Protein 2CR5 (pdb70)

Sequence (109 aa):
GSSGSSGEVPDLPEEPSETAEEVVTVALRCPNGRVLRRRFFKSWNSQVLLDWMMKVGYHKSLYRLSTSFPRRALEVEGGSSLEDIGITVDTVLNVEEKEQSSQSGPSSGGSSGSSGEVPDLPEEPSETAEEVVTVALRCPNGRVLRRRFFKSWNSQVLLDWMMKVGYHKSLYRLSTSFPRRALEVEGGSSLEDIGITVDTVLNVEEKEQSSQSGPSSGGSSGSSGEVPDLPEEPSETAEEVVTVALRCPNGRVLRRRFFKSWNSQVLLDWMMKVGYHKSLYRLSTSFPRRALEVEGGSSLEDIGITVDTVLNVEEKEQSSQSGPSSGGSSGSSGEVPDLPEEPSETAEEVVTVALRCPNGRVLRRRFFKSWNSQVLLDWMMKVGYHKSLYRLSTSFPRRALEVEGGSSLEDIGITVDTVLNVEEKEQSSQSGPSSGGSSGSSGEVPDLPEEPSETAEEVVTVALRCPNGRVLRRRFFKSWNSQVLLDWMMKVGYHKSLYRLSTSFPRRALEVEGGSSLEDIGITVDTVLNVEEKEQSSQSGPSSGGSSGSSGEVPDLPEEPSETAEEVVTVALRCPNGRVLRRRFFKSWNSQVLLDWMMKVGYHKSLYRLSTSFPRRALEVEGGSSLEDIGITVDTVLNVEEKEQSSQSGPSSGGSSGSSGEVPDLPEEPSETAEEVVTVALRCPNGRVLRRRFFKSWNSQVLLDWMMKVGYHKSLYRLSTSFPRRALEVEGGSSLEDIGITVDTVLNVEEKEQSSQSGPSSGGSSGSSGEVPDLPEEPSETAEEVVTVALRCPNGRVLRRRFFKSWNSQVLLDWMMKVGYHKSLYRLSTSFPRRALEVEGGSSLEDIGITVDTVLNVEEKEQSSQSGPSSGGSSGSSGEVPDLPEEPSETAEEVVTVALRCPNGRVLRRRFFKSWNSQVLLDWMMKVGYHKSLYRLSTSFPRRALEVEGGSSLEDIGITVDTVLNVEEKEQSSQSGPSSGGSSGSSGEVPDLPEEPSETAEEVVTVALRCPNGRVLRRRFFKSWNSQVLLDWMMKVGYHKSLYRLSTSFPRRALEVEGGSSLEDIGITVDTVLNVEEKEQSSQSGPSSGGSSGSSGEVPDLPEEPSETAEEVVTVALRCPNGRVLRRRFFKSWNSQVLLDWMMKVGYHKSLYRLSTSFPRRALEVEGGSSLEDIGITVDTVLNVEEKEQSSQSGPSSGGSSGSSGEVPDLPEEPSETAEEVVTVALRCPNGRVLRRRFFKSWNSQVLLDWMMKVGYHKSLYRLSTSFPRRALEVEGGSSLEDIGITVDTVLNVEEKEQSSQSGPSSGGSSGSSGEVPDLPEEPSETAEEVVTVALRCPNGRVLRRRFFKSWNSQVLLDWMMKVGYHKSLYRLSTSFPRRALEVEGGSSLEDIGITVDTVLNVEEKEQSSQSGPSSGGSSGSSGEVPDLPEEPSETAEEVVTVALRCPNGRVLRRRFFKSWNSQVLLDWMMKVGYHKSLYRLSTSFPRRALEVEGGSSLEDIGITVDTVLNVEEKEQSSQSGPSSGGSSGSSGEVPDLPEEPSETAEEVVTVALRCPNGRVLRRRFFKSWNSQVLLDWMMKVGYHKSLYRLSTSFPRRALEVEGGSSLEDIGITVDTVLNVEEKEQSSQSGPSSGGSSGSSGEVPDLPEEPSETAEEVVTVALRCPNGRVLRRRFFKSWNSQVLLDWMMKVGYHKSLYRLSTSFPRRALEVEGGSSLEDIGITVDTVLNVEEKEQSSQSGPSSGGSSGSSGEVPDLPEEPSETAEEVVTVALRCPNGRVLRRRFFKSWNSQVLLDWMMKVGYHKSLYRLSTSFPRRALEVEGGSSLEDIGITVDTVLNVEEKEQSSQSGPSSGGSSGSSGEVPDLPEEPSETAEEVVTVALRCPNGRVLRRRFFKSWNSQVLLDWMMKVGYHKSLYRLSTSFPRRALEVEGGSSLEDIGITVDTVLNVEEKEQSSQSGPSSGGSSGSSGEVPDLPEEPSETAEEVVTVALRCPNGRVLRRRFFKSWNSQVLLDWMMKVGYHKSLYRLSTSFPRRALEVEGGSSLEDIGITVDTVLNVEEKEQSSQSGPSSGGSSGSSGEVPDLPEEPSETAEEVVTVALRCPNGRVLRRRFFKSWNSQVLLDWMMKVGYHKSLYRLSTSFPRRALEVEGGSSLEDIGITVDTVLNVEEKEQSSQSGPSSG

Radius of gyration: 16.85 Å; Cα contacts (8 Å, |Δi|>4): 155; chains: 1; bounding box: 35×63×30 Å

Secondary structure (DSSP, 8-state):
-----------------SS-SSEEEEEEE-TTS-EEEEEEESSSBTHHHHHHHHHHT--TTTEEEE-SSSP-B----SS-BHHHHT-SS-EEEEEEE----S-------

Foldseek 3Di:
DCPDPPPPADDADDFDDPPRPQKEWEWEAEPVGDIRIGMDHQQAFCVSVQRVCVRVPAHPQQKAKFFPVVTDGQDRDPPQHNVSSPNRYYTYMYIDGPPPDDDDDPDDD

InterPro domains:
  IPR001012 UBX domain [PF00789] (193-270)
  IPR001012 UBX domain [PS50033] (193-269)
  IPR017247 UBX domain-containing protein 8 [PIRSF037632] (1-277)
  IPR029071 Ubiquitin-like domain superfamily [SSF54236] (183-275)
  IPR050730 UBX domain-containing protein [PTHR23322] (74-270)

Structure (mmCIF, N/CA/C/O backbone):
data_2CR5
#
_entry.id   2CR5
#
loop_
_atom_site.group_PDB
_atom_site.id
_atom_site.type_symbol
_atom_site.label_atom_id
_atom_site.label_alt_id
_atom_site.label_comp_id
_atom_site.label_asym_id
_atom_site.label_entity_id
_atom_site.label_seq_id
_atom_site.pdbx_PDB_ins_code
_atom_site.Cartn_x
_atom_site.Cartn_y
_atom_site.Cartn_z
_atom_site.occupancy
_atom_site.B_iso_or_equiv
_atom_site.auth_seq_id
_atom_site.auth_comp_id
_atom_site.auth_asym_id
_atom_site.auth_atom_id
_atom_site.pdbx_PDB_model_num
ATOM 1 N N . GLY A 1 1 ? -12.701 -34.440 3.784 1.00 0.00 1 GLY A N 1
ATOM 2 C CA . GLY A 1 1 ? -12.354 -33.046 3.984 1.00 0.00 1 GLY A CA 1
ATOM 3 C C . GLY A 1 1 ? -13.502 -32.110 3.663 1.00 0.00 1 GLY A C 1
ATOM 4 O O . GLY A 1 1 ? -13.349 -31.177 2.875 1.00 0.00 1 GLY A O 1
ATOM 8 N N . SER A 1 2 ? -14.657 -32.362 4.271 1.00 0.00 2 SER A N 1
ATOM 9 C CA . SER A 1 2 ? -15.837 -31.538 4.042 1.00 0.00 2 SER A CA 1
ATOM 10 C C . SER A 1 2 ? -16.161 -30.696 5.272 1.00 0.00 2 SER A C 1
ATOM 11 O O . SER A 1 2 ? -16.967 -31.091 6.114 1.00 0.00 2 SER A O 1
ATOM 19 N N . SER A 1 3 ? -15.525 -29.533 5.370 1.00 0.00 3 SER A N 1
ATOM 20 C CA . SER A 1 3 ? -15.740 -28.636 6.498 1.00 0.00 3 SER A CA 1
ATOM 21 C C . SER A 1 3 ? -17.041 -27.856 6.332 1.00 0.00 3 SER A C 1
ATOM 22 O O . SER A 1 3 ? -17.537 -27.687 5.219 1.00 0.00 3 SER A O 1
ATOM 30 N N . GLY A 1 4 ? -17.587 -27.382 7.447 1.00 0.00 4 GLY A N 1
ATOM 31 C CA . GLY A 1 4 ? -18.825 -26.625 7.404 1.00 0.00 4 GLY A CA 1
ATOM 32 C C . GLY A 1 4 ? -18.661 -25.286 6.714 1.00 0.00 4 GLY A C 1
ATOM 33 O O . GLY A 1 4 ? -17.718 -25.084 5.949 1.00 0.00 4 GLY A O 1
ATOM 37 N N . SER A 1 5 ? -19.584 -24.367 6.983 1.00 0.00 5 SER A N 1
ATOM 38 C CA . SER A 1 5 ? -19.540 -23.041 6.377 1.00 0.00 5 SER A CA 1
ATOM 39 C C . SER A 1 5 ? -18.586 -22.127 7.139 1.00 0.00 5 SER A C 1
ATOM 40 O O . SER A 1 5 ? -18.934 -21.583 8.188 1.00 0.00 5 SER A O 1
ATOM 48 N N . SER A 1 6 ? -17.382 -21.961 6.604 1.00 0.00 6 SER A N 1
ATOM 49 C CA . SER A 1 6 ? -16.374 -21.115 7.234 1.00 0.00 6 SER A CA 1
ATOM 50 C C . SER A 1 6 ? -16.599 -19.648 6.883 1.00 0.00 6 SER A C 1
ATOM 51 O O . SER A 1 6 ? -17.492 -19.314 6.106 1.00 0.00 6 SER A O 1
ATOM 59 N N . GLY A 1 7 ? -15.781 -18.775 7.463 1.00 0.00 7 GLY A N 1
ATOM 60 C CA . GLY A 1 7 ? -15.907 -17.353 7.200 1.00 0.00 7 GLY A CA 1
ATOM 61 C C . GLY A 1 7 ? -15.251 -16.945 5.895 1.00 0.00 7 GLY A C 1
ATOM 62 O O . GLY A 1 7 ? -14.494 -17.716 5.306 1.00 0.00 7 GLY A O 1
ATOM 66 N N . GLU A 1 8 ? -15.545 -15.730 5.442 1.00 0.00 8 GLU A N 1
ATOM 67 C CA . GLU A 1 8 ? -14.979 -15.223 4.197 1.00 0.00 8 GLU A CA 1
ATOM 68 C C . GLU A 1 8 ? -13.859 -14.225 4.474 1.00 0.00 8 GLU A C 1
ATOM 69 O O . GLU A 1 8 ? -14.020 -13.299 5.269 1.00 0.00 8 GLU A O 1
ATOM 81 N N . VAL A 1 9 ? -12.722 -14.422 3.814 1.00 0.00 9 VAL A N 1
ATOM 82 C CA . VAL A 1 9 ? -11.574 -13.540 3.989 1.00 0.00 9 VAL A CA 1
ATOM 83 C C . VAL A 1 9 ? -10.779 -13.411 2.695 1.00 0.00 9 VAL A C 1
ATOM 84 O O . VAL A 1 9 ? -10.563 -14.383 1.970 1.00 0.00 9 VAL A O 1
ATOM 97 N N . PRO A 1 10 ? -10.332 -12.182 2.395 1.00 0.00 10 PRO A N 1
ATOM 98 C CA . PRO A 1 10 ? -9.552 -11.896 1.187 1.00 0.00 10 PRO A CA 1
ATOM 99 C C . PRO A 1 10 ? -8.152 -12.498 1.245 1.00 0.00 10 PRO A C 1
ATOM 100 O O . PRO A 1 10 ? -7.628 -12.773 2.324 1.00 0.00 10 PRO A O 1
ATOM 111 N N . ASP A 1 11 ? -7.552 -12.701 0.077 1.00 0.00 11 ASP A N 1
ATOM 112 C CA . ASP A 1 11 ? -6.211 -13.269 -0.005 1.00 0.00 11 ASP A CA 1
ATOM 113 C C . ASP A 1 11 ? -5.382 -12.552 -1.066 1.00 0.00 11 ASP A C 1
ATOM 114 O O . ASP A 1 11 ? -5.867 -12.268 -2.162 1.00 0.00 11 ASP A O 1
ATOM 123 N N . LEU A 1 12 ? -4.129 -12.262 -0.734 1.00 0.00 12 LEU A N 1
ATOM 124 C CA . LEU A 1 12 ? -3.231 -11.578 -1.657 1.00 0.00 12 LEU A CA 1
ATOM 125 C C . LEU A 1 12 ? -2.526 -12.575 -2.571 1.00 0.00 12 LEU A C 1
ATOM 126 O O . LEU A 1 12 ? -2.280 -13.724 -2.205 1.00 0.00 12 LEU A O 1
ATOM 142 N N . PRO A 1 13 ? -2.191 -12.126 -3.790 1.00 0.00 13 PRO A N 1
ATOM 143 C CA . PRO A 1 13 ? -1.508 -12.963 -4.781 1.00 0.00 13 PRO A CA 1
ATOM 144 C C . PRO A 1 13 ? -0.065 -13.265 -4.389 1.00 0.00 13 PRO A C 1
ATOM 145 O O . PRO A 1 13 ? 0.710 -12.355 -4.096 1.00 0.00 13 PRO A O 1
ATOM 156 N N . GLU A 1 14 ? 0.286 -14.547 -4.385 1.00 0.00 14 GLU A N 1
ATOM 157 C CA . GLU A 1 14 ? 1.636 -14.966 -4.028 1.00 0.00 14 GLU A CA 1
ATOM 158 C C . GLU A 1 14 ? 2.667 -13.943 -4.497 1.00 0.00 14 GLU A C 1
ATOM 159 O O . GLU A 1 14 ? 2.771 -13.654 -5.688 1.00 0.00 14 GLU A O 1
ATOM 171 N N . GLU A 1 15 ? 3.424 -13.398 -3.550 1.00 0.00 15 GLU A N 1
ATOM 172 C CA . GLU A 1 15 ? 4.445 -12.406 -3.865 1.00 0.00 15 GLU A CA 1
ATOM 173 C C . GLU A 1 15 ? 5.423 -12.944 -4.906 1.00 0.00 15 GLU A C 1
ATOM 174 O O . GLU A 1 15 ? 5.776 -14.124 -4.912 1.00 0.00 15 GLU A O 1
ATOM 186 N N . PRO A 1 16 ? 5.872 -12.059 -5.808 1.00 0.00 16 PRO A N 1
ATOM 187 C CA . PRO A 1 16 ? 6.816 -12.421 -6.870 1.00 0.00 16 PRO A CA 1
ATOM 188 C C . PRO A 1 16 ? 8.209 -12.724 -6.330 1.00 0.00 16 PRO A C 1
ATOM 189 O O . PRO A 1 16 ? 8.487 -12.511 -5.150 1.00 0.00 16 PRO A O 1
ATOM 200 N N . SER A 1 17 ? 9.080 -13.224 -7.199 1.00 0.00 17 SER A N 1
ATOM 201 C CA . SER A 1 17 ? 10.444 -13.560 -6.808 1.00 0.00 17 SER A CA 1
ATOM 202 C C . SER A 1 17 ? 11.368 -12.359 -6.975 1.00 0.00 17 SER A C 1
ATOM 203 O O . SER A 1 17 ? 10.940 -11.286 -7.399 1.00 0.00 17 SER A O 1
ATOM 211 N N . GLU A 1 18 ? 12.641 -12.549 -6.639 1.00 0.00 18 GLU A N 1
ATOM 212 C CA . GLU A 1 18 ? 13.627 -11.480 -6.752 1.00 0.00 18 GLU A CA 1
ATOM 213 C C . GLU A 1 18 ? 14.190 -11.406 -8.168 1.00 0.00 18 GLU A C 1
ATOM 214 O O . GLU A 1 18 ? 14.786 -10.401 -8.561 1.00 0.00 18 GLU A O 1
ATOM 226 N N . THR A 1 19 ? 13.998 -12.476 -8.932 1.00 0.00 19 THR A N 1
ATOM 227 C CA . THR A 1 19 ? 14.487 -12.535 -10.304 1.00 0.00 19 THR A CA 1
ATOM 228 C C . THR A 1 19 ? 13.392 -12.156 -11.295 1.00 0.00 19 THR A C 1
ATOM 229 O O . THR A 1 19 ? 13.673 -11.653 -12.382 1.00 0.00 19 THR A O 1
ATOM 240 N N . ALA A 1 20 ? 12.143 -12.400 -10.911 1.00 0.00 20 ALA A N 1
ATOM 241 C CA . ALA A 1 20 ? 11.006 -12.082 -11.764 1.00 0.00 20 ALA A CA 1
ATOM 242 C C . ALA A 1 20 ? 11.134 -10.681 -12.352 1.00 0.00 20 ALA A C 1
ATOM 243 O O . ALA A 1 20 ? 11.349 -9.711 -11.625 1.00 0.00 20 ALA A O 1
ATOM 250 N N . GLU A 1 21 ? 11.002 -10.583 -13.670 1.00 0.00 21 GLU A N 1
ATOM 251 C CA . GLU A 1 21 ? 11.106 -9.298 -14.354 1.00 0.00 21 GLU A CA 1
ATOM 252 C C . GLU A 1 21 ? 9.927 -8.397 -13.998 1.00 0.00 21 GLU A C 1
ATOM 253 O O . GLU A 1 21 ? 8.961 -8.837 -13.376 1.00 0.00 21 GLU A O 1
ATOM 265 N N . GLU A 1 22 ? 10.016 -7.132 -14.400 1.00 0.00 22 GLU A N 1
ATOM 266 C CA . GLU A 1 22 ? 8.958 -6.167 -14.122 1.00 0.00 22 GLU A CA 1
ATOM 267 C C . GLU A 1 22 ? 8.463 -6.301 -12.684 1.00 0.00 22 GLU A C 1
ATOM 268 O O . GLU A 1 22 ? 7.259 -6.321 -12.429 1.00 0.00 22 GLU A O 1
ATOM 280 N N . VAL A 1 23 ? 9.402 -6.394 -11.747 1.00 0.00 23 VAL A N 1
ATOM 281 C CA . VAL A 1 23 ? 9.063 -6.525 -10.336 1.00 0.00 23 VAL A CA 1
ATOM 282 C C . VAL A 1 23 ? 9.902 -5.583 -9.480 1.00 0.00 23 VAL A C 1
ATOM 283 O O . VAL A 1 23 ? 11.130 -5.582 -9.559 1.00 0.00 23 VAL A O 1
ATOM 296 N N . VAL A 1 24 ? 9.229 -4.782 -8.660 1.00 0.00 24 VAL A N 1
ATOM 297 C CA . VAL A 1 24 ? 9.912 -3.835 -7.786 1.00 0.00 24 VAL A CA 1
ATOM 298 C C . VAL A 1 24 ? 9.822 -4.269 -6.328 1.00 0.00 24 VAL A C 1
ATOM 299 O O . VAL A 1 24 ? 9.103 -5.211 -5.991 1.00 0.00 24 VAL A O 1
ATOM 312 N N . THR A 1 25 ? 10.555 -3.574 -5.463 1.00 0.00 25 THR A N 1
ATOM 313 C CA . THR A 1 25 ? 10.558 -3.889 -4.039 1.00 0.00 25 THR A CA 1
ATOM 314 C C . THR A 1 25 ? 9.952 -2.751 -3.225 1.00 0.00 25 THR A C 1
ATOM 315 O O . THR A 1 25 ? 10.602 -1.736 -2.978 1.00 0.00 25 THR A O 1
ATOM 326 N N . VAL A 1 26 ? 8.702 -2.929 -2.808 1.00 0.00 26 VAL A N 1
ATOM 327 C CA . VAL A 1 26 ? 8.008 -1.919 -2.018 1.00 0.00 26 VAL A CA 1
ATOM 328 C C . VAL A 1 26 ? 7.970 -2.305 -0.544 1.00 0.00 26 VAL A C 1
ATOM 329 O O . VAL A 1 26 ? 7.777 -3.470 -0.201 1.00 0.00 26 VAL A O 1
ATOM 342 N N . ALA A 1 27 ? 8.155 -1.316 0.326 1.00 0.00 27 ALA A N 1
ATOM 343 C CA . ALA A 1 27 ? 8.139 -1.550 1.764 1.00 0.00 27 ALA A CA 1
ATOM 344 C C . ALA A 1 27 ? 7.194 -0.583 2.468 1.00 0.00 27 ALA A C 1
ATOM 345 O O . ALA A 1 27 ? 7.272 0.631 2.271 1.00 0.00 27 ALA A O 1
ATOM 352 N N . LEU A 1 28 ? 6.301 -1.126 3.287 1.00 0.00 28 LEU A N 1
ATOM 353 C CA . LEU A 1 28 ? 5.339 -0.310 4.021 1.00 0.00 28 LEU A CA 1
ATOM 354 C C . LEU A 1 28 ? 5.871 0.045 5.406 1.00 0.00 28 LEU A C 1
ATOM 355 O O . LEU A 1 28 ? 6.329 -0.824 6.147 1.00 0.00 28 LEU A O 1
ATOM 371 N N . ARG A 1 29 ? 5.803 1.327 5.749 1.00 0.00 29 ARG A N 1
ATOM 372 C CA . ARG A 1 29 ? 6.276 1.797 7.045 1.00 0.00 29 ARG A CA 1
ATOM 373 C C . ARG A 1 29 ? 5.104 2.108 7.972 1.00 0.00 29 ARG A C 1
ATOM 374 O O . ARG A 1 29 ? 4.330 3.032 7.719 1.00 0.00 29 ARG A O 1
ATOM 395 N N . CYS A 1 30 ? 4.980 1.332 9.041 1.00 0.00 30 CYS A N 1
ATOM 396 C CA . CYS A 1 30 ? 3.902 1.524 10.005 1.00 0.00 30 CYS A CA 1
ATOM 397 C C . CYS A 1 30 ? 4.246 2.634 10.992 1.00 0.00 30 CYS A C 1
ATOM 398 O O . CYS A 1 30 ? 5.412 2.890 11.293 1.00 0.00 30 CYS A O 1
ATOM 406 N N . PRO A 1 31 ? 3.208 3.311 11.507 1.00 0.00 31 PRO A N 1
ATOM 407 C CA . PRO A 1 31 ? 3.376 4.406 12.466 1.00 0.00 31 PRO A CA 1
ATOM 408 C C . PRO A 1 31 ? 3.858 3.915 13.828 1.00 0.00 31 PRO A C 1
ATOM 409 O O . PRO A 1 31 ? 4.088 4.710 14.739 1.00 0.00 31 PRO A O 1
ATOM 420 N N . ASN A 1 32 ? 4.009 2.601 13.959 1.00 0.00 32 ASN A N 1
ATOM 421 C CA . ASN A 1 32 ? 4.463 2.005 15.209 1.00 0.00 32 ASN A CA 1
ATOM 422 C C . ASN A 1 32 ? 5.987 1.925 15.251 1.00 0.00 32 ASN A C 1
ATOM 423 O O . ASN A 1 32 ? 6.590 1.924 16.324 1.00 0.00 32 ASN A O 1
ATOM 434 N N . GLY A 1 33 ? 6.603 1.856 14.075 1.00 0.00 33 GLY A N 1
ATOM 435 C CA . GLY A 1 33 ? 8.051 1.777 14.000 1.00 0.00 33 GLY A CA 1
ATOM 436 C C . GLY A 1 33 ? 8.524 0.631 13.128 1.00 0.00 33 GLY A C 1
ATOM 437 O O . GLY A 1 33 ? 9.598 0.698 12.532 1.00 0.00 33 GLY A O 1
ATOM 441 N N . ARG A 1 34 ? 7.719 -0.425 13.053 1.00 0.00 34 ARG A N 1
ATOM 442 C CA . ARG A 1 34 ? 8.063 -1.592 12.251 1.00 0.00 34 ARG A CA 1
ATOM 443 C C . ARG A 1 34 ? 7.955 -1.278 10.761 1.00 0.00 34 ARG A C 1
ATOM 444 O O . ARG A 1 34 ? 7.279 -0.329 10.363 1.00 0.00 34 ARG A O 1
ATOM 465 N N . VAL A 1 35 ? 8.628 -2.081 9.942 1.00 0.00 35 VAL A N 1
ATOM 466 C CA . VAL A 1 35 ? 8.607 -1.889 8.497 1.00 0.00 35 VAL A CA 1
ATOM 467 C C . VAL A 1 35 ? 8.593 -3.227 7.766 1.00 0.00 35 VAL A C 1
ATOM 468 O O . VAL A 1 35 ? 9.450 -4.081 7.994 1.00 0.00 35 VAL A O 1
ATOM 481 N N . LEU A 1 36 ? 7.615 -3.402 6.883 1.00 0.00 36 LEU A N 1
ATOM 482 C CA . LEU A 1 36 ? 7.489 -4.636 6.117 1.00 0.00 36 LEU A CA 1
ATOM 483 C C . LEU A 1 36 ? 7.878 -4.414 4.658 1.00 0.00 36 LEU A C 1
ATOM 484 O O . LEU A 1 36 ? 7.427 -3.461 4.024 1.00 0.00 36 LEU A O 1
ATOM 500 N N . ARG A 1 37 ? 8.718 -5.300 4.134 1.00 0.00 37 ARG A N 1
ATOM 501 C CA . ARG A 1 37 ? 9.168 -5.200 2.750 1.00 0.00 37 ARG A CA 1
ATOM 502 C C . ARG A 1 37 ? 8.634 -6.364 1.921 1.00 0.00 37 ARG A C 1
ATOM 503 O O . ARG A 1 37 ? 8.661 -7.515 2.357 1.00 0.00 37 ARG A O 1
ATOM 524 N N . ARG A 1 38 ? 8.149 -6.056 0.722 1.00 0.00 38 ARG A N 1
ATOM 525 C CA . ARG A 1 38 ? 7.607 -7.076 -0.168 1.00 0.00 38 ARG A CA 1
ATOM 526 C C . ARG A 1 38 ? 7.737 -6.648 -1.627 1.00 0.00 38 ARG A C 1
ATOM 527 O O . ARG A 1 38 ? 7.788 -5.457 -1.933 1.00 0.00 38 ARG A O 1
ATOM 548 N N . ARG A 1 39 ? 7.791 -7.628 -2.523 1.00 0.00 39 ARG A N 1
ATOM 549 C CA . ARG A 1 39 ? 7.918 -7.354 -3.949 1.00 0.00 39 ARG A CA 1
ATOM 550 C C . ARG A 1 39 ? 6.544 -7.234 -4.603 1.00 0.00 39 ARG A C 1
ATOM 551 O O . ARG A 1 39 ? 5.564 -7.802 -4.122 1.00 0.00 39 ARG A O 1
ATOM 572 N N . PHE A 1 40 ? 6.481 -6.491 -5.703 1.00 0.00 40 PHE A N 1
ATOM 573 C CA . PHE A 1 40 ? 5.229 -6.295 -6.423 1.00 0.00 40 PHE A CA 1
ATOM 574 C C . PHE A 1 40 ? 5.490 -5.982 -7.894 1.00 0.00 40 PHE A C 1
ATOM 575 O O . PHE A 1 40 ? 6.238 -5.060 -8.220 1.00 0.00 40 PHE A O 1
ATOM 592 N N . PHE A 1 41 ? 4.868 -6.756 -8.778 1.00 0.00 41 PHE A N 1
ATOM 593 C CA . PHE A 1 41 ? 5.034 -6.562 -10.213 1.00 0.00 41 PHE A CA 1
ATOM 594 C C . PHE A 1 41 ? 4.802 -5.103 -10.595 1.00 0.00 41 PHE A C 1
ATOM 595 O O . PHE A 1 41 ? 4.226 -4.332 -9.828 1.00 0.00 41 PHE A O 1
ATOM 612 N N . LYS A 1 42 ? 5.255 -4.732 -11.788 1.00 0.00 42 LYS A N 1
ATOM 613 C CA . LYS A 1 42 ? 5.098 -3.366 -12.275 1.00 0.00 42 LYS A CA 1
ATOM 614 C C . LYS A 1 42 ? 3.841 -3.235 -13.129 1.00 0.00 42 LYS A C 1
ATOM 615 O O . LYS A 1 42 ? 3.506 -2.145 -13.594 1.00 0.00 42 LYS A O 1
ATOM 634 N N . SER A 1 43 ? 3.148 -4.351 -13.330 1.00 0.00 43 SER A N 1
ATOM 635 C CA . SER A 1 43 ? 1.928 -4.360 -14.129 1.00 0.00 43 SER A CA 1
ATOM 636 C C . SER A 1 43 ? 0.696 -4.199 -13.245 1.00 0.00 43 SER A C 1
ATOM 637 O O . SER A 1 43 ? -0.324 -3.659 -13.674 1.00 0.00 43 SER A O 1
ATOM 645 N N . TRP A 1 44 ? 0.799 -4.671 -12.007 1.00 0.00 44 TRP A N 1
ATOM 646 C CA . TRP A 1 44 ? -0.306 -4.579 -11.060 1.00 0.00 44 TRP A CA 1
ATOM 647 C C . TRP A 1 44 ? -0.785 -3.138 -10.919 1.00 0.00 44 TRP A C 1
ATOM 648 O O . TRP A 1 44 ? -0.108 -2.206 -11.349 1.00 0.00 44 TRP A O 1
ATOM 669 N N . ASN A 1 45 ? -1.954 -2.964 -10.312 1.00 0.00 45 ASN A N 1
ATOM 670 C CA . ASN A 1 45 ? -2.523 -1.635 -10.115 1.00 0.00 45 ASN A CA 1
ATOM 671 C C . ASN A 1 45 ? -2.503 -1.249 -8.640 1.00 0.00 45 ASN A C 1
ATOM 672 O O . ASN A 1 45 ? -2.820 -2.061 -7.770 1.00 0.00 45 ASN A O 1
ATOM 683 N N . SER A 1 46 ? -2.130 -0.003 -8.364 1.00 0.00 46 SER A N 1
ATOM 684 C CA . SER A 1 46 ? -2.065 0.490 -6.994 1.00 0.00 46 SER A CA 1
ATOM 685 C C . SER A 1 46 ? -3.176 -0.120 -6.144 1.00 0.00 46 SER A C 1
ATOM 686 O O . SER A 1 46 ? -2.987 -0.387 -4.958 1.00 0.00 46 SER A O 1
ATOM 694 N N . GLN A 1 47 ? -4.333 -0.337 -6.760 1.00 0.00 47 GLN A N 1
ATOM 695 C CA . GLN A 1 47 ? -5.475 -0.914 -6.061 1.00 0.00 47 GLN A CA 1
ATOM 696 C C . GLN A 1 47 ? -5.043 -2.091 -5.193 1.00 0.00 47 GLN A C 1
ATOM 697 O O . GLN A 1 47 ? -5.390 -2.167 -4.014 1.00 0.00 47 GLN A O 1
ATOM 711 N N . VAL A 1 48 ? -4.282 -3.008 -5.782 1.00 0.00 48 VAL A N 1
ATOM 712 C CA . VAL A 1 48 ? -3.801 -4.181 -5.062 1.00 0.00 48 VAL A CA 1
ATOM 713 C C . VAL A 1 48 ? -3.225 -3.794 -3.705 1.00 0.00 48 VAL A C 1
ATOM 714 O O . VAL A 1 48 ? -3.351 -4.537 -2.730 1.00 0.00 48 VAL A O 1
ATOM 727 N N . LEU A 1 49 ? -2.592 -2.628 -3.649 1.00 0.00 49 LEU A N 1
ATOM 728 C CA . LEU A 1 49 ? -1.995 -2.141 -2.409 1.00 0.00 49 LEU A CA 1
ATOM 729 C C . LEU A 1 49 ? -3.033 -2.078 -1.293 1.00 0.00 49 LEU A C 1
ATOM 730 O O . LEU A 1 49 ? -2.827 -2.621 -0.207 1.00 0.00 49 LEU A O 1
ATOM 746 N N . LEU A 1 50 ? -4.149 -1.413 -1.568 1.00 0.00 50 LEU A N 1
ATOM 747 C CA . LEU A 1 50 ? -5.222 -1.281 -0.589 1.00 0.00 50 LEU A CA 1
ATOM 748 C C . LEU A 1 50 ? -5.516 -2.619 0.082 1.00 0.00 50 LEU A C 1
ATOM 749 O O . LEU A 1 50 ? -5.736 -2.683 1.292 1.00 0.00 50 LEU A O 1
ATOM 765 N N . ASP A 1 51 ? -5.516 -3.684 -0.712 1.00 0.00 51 ASP A N 1
ATOM 766 C CA . ASP A 1 51 ? -5.779 -5.023 -0.195 1.00 0.00 51 ASP A CA 1
ATOM 767 C C . ASP A 1 51 ? -4.678 -5.460 0.766 1.00 0.00 51 ASP A C 1
ATOM 768 O O . ASP A 1 51 ? -4.956 -5.977 1.848 1.00 0.00 51 ASP A O 1
ATOM 777 N N . TRP A 1 52 ? -3.431 -5.251 0.363 1.00 0.00 52 TRP A N 1
ATOM 778 C CA . TRP A 1 52 ? -2.287 -5.625 1.189 1.00 0.00 52 TRP A CA 1
ATOM 779 C C . TRP A 1 52 ? -2.327 -4.905 2.532 1.00 0.00 52 TRP A C 1
ATOM 780 O O . TRP A 1 52 ? -1.878 -5.438 3.546 1.00 0.00 52 TRP A O 1
ATOM 801 N N . MET A 1 53 ? -2.868 -3.690 2.532 1.00 0.00 53 MET A N 1
ATOM 802 C CA . MET A 1 53 ? -2.966 -2.897 3.751 1.00 0.00 53 MET A CA 1
ATOM 803 C C . MET A 1 53 ? -3.978 -3.507 4.716 1.00 0.00 53 MET A C 1
ATOM 804 O O . MET A 1 53 ? -3.731 -3.593 5.918 1.00 0.00 53 MET A O 1
ATOM 818 N N . MET A 1 54 ? -5.120 -3.930 4.179 1.00 0.00 54 MET A N 1
ATOM 819 C CA . MET A 1 54 ? -6.168 -4.532 4.994 1.00 0.00 54 MET A CA 1
ATOM 820 C C . MET A 1 54 ? -5.691 -5.842 5.613 1.00 0.00 54 MET A C 1
ATOM 821 O O . MET A 1 54 ? -6.259 -6.320 6.597 1.00 0.00 54 MET A O 1
ATOM 835 N N . LYS A 1 55 ? -4.645 -6.420 5.032 1.00 0.00 55 LYS A N 1
ATOM 836 C CA . LYS A 1 55 ? -4.089 -7.674 5.527 1.00 0.00 55 LYS A CA 1
ATOM 837 C C . LYS A 1 55 ? -3.229 -7.438 6.764 1.00 0.00 55 LYS A C 1
ATOM 838 O O . LYS A 1 55 ? -3.378 -8.122 7.777 1.00 0.00 55 LYS A O 1
ATOM 857 N N . VAL A 1 56 ? -2.329 -6.463 6.678 1.00 0.00 56 VAL A N 1
ATOM 858 C CA . VAL A 1 56 ? -1.448 -6.134 7.791 1.00 0.00 56 VAL A CA 1
ATOM 859 C C . VAL A 1 56 ? -2.247 -5.732 9.025 1.00 0.00 56 VAL A C 1
ATOM 860 O O . VAL A 1 56 ? -1.797 -5.912 10.155 1.00 0.00 56 VAL A O 1
ATOM 873 N N . GLY A 1 57 ? -3.438 -5.185 8.799 1.00 0.00 57 GLY A N 1
ATOM 874 C CA . GLY A 1 57 ? -4.282 -4.765 9.903 1.00 0.00 57 GLY A CA 1
ATOM 875 C C . GLY A 1 57 ? -4.629 -3.291 9.840 1.00 0.00 57 GLY A C 1
ATOM 876 O O . GLY A 1 57 ? -4.972 -2.682 10.853 1.00 0.00 57 GLY A O 1
ATOM 880 N N . TYR A 1 58 ? -4.537 -2.713 8.646 1.00 0.00 58 TYR A N 1
ATOM 881 C CA . TYR A 1 58 ? -4.839 -1.300 8.456 1.00 0.00 58 TYR A CA 1
ATOM 882 C C . TYR A 1 58 ? -5.849 -1.106 7.329 1.00 0.00 58 TYR A C 1
ATOM 883 O O . TYR A 1 58 ? -5.776 -1.768 6.293 1.00 0.00 58 TYR A O 1
ATOM 901 N N . HIS A 1 59 ? -6.791 -0.192 7.540 1.00 0.00 59 HIS A N 1
ATOM 902 C CA . HIS A 1 59 ? -7.817 0.091 6.542 1.00 0.00 59 HIS A CA 1
ATOM 903 C C . HIS A 1 59 ? -7.423 1.288 5.681 1.00 0.00 59 HIS A C 1
ATOM 904 O O . HIS A 1 59 ? -6.643 2.141 6.106 1.00 0.00 59 HIS A O 1
ATOM 918 N N . LYS A 1 60 ? -7.966 1.346 4.470 1.00 0.00 60 LYS A N 1
ATOM 919 C CA . LYS A 1 60 ? -7.671 2.438 3.550 1.00 0.00 60 LYS A CA 1
ATOM 920 C C . LYS A 1 60 ? -8.382 3.717 3.979 1.00 0.00 60 LYS A C 1
ATOM 921 O O . LYS A 1 60 ? -7.819 4.809 3.899 1.00 0.00 60 LYS A O 1
ATOM 940 N N . SER A 1 61 ? -9.623 3.575 4.435 1.00 0.00 61 SER A N 1
ATOM 941 C CA . SER A 1 61 ? -10.411 4.720 4.875 1.00 0.00 61 SER A CA 1
ATOM 942 C C . SER A 1 61 ? -9.861 5.291 6.178 1.00 0.00 61 SER A C 1
ATOM 943 O O . SER A 1 61 ? -10.377 6.278 6.706 1.00 0.00 61 SER A O 1
ATOM 951 N N . LEU A 1 62 ? -8.809 4.665 6.693 1.00 0.00 62 LEU A N 1
ATOM 952 C CA . LEU A 1 62 ? -8.185 5.109 7.935 1.00 0.00 62 LEU A CA 1
ATOM 953 C C . LEU A 1 62 ? -6.758 5.586 7.688 1.00 0.00 62 LEU A C 1
ATOM 954 O O . LEU A 1 62 ? -6.249 6.453 8.399 1.00 0.00 62 LEU A O 1
ATOM 970 N N . TYR A 1 63 ? -6.116 5.015 6.673 1.00 0.00 63 TYR A N 1
ATOM 971 C CA . TYR A 1 63 ? -4.747 5.381 6.332 1.00 0.00 63 TYR A CA 1
ATOM 972 C C . TYR A 1 63 ? -4.574 5.493 4.821 1.00 0.00 63 TYR A C 1
ATOM 973 O O . TYR A 1 63 ? -5.436 5.065 4.052 1.00 0.00 63 TYR A O 1
ATOM 991 N N . ARG A 1 64 ? -3.453 6.072 4.401 1.00 0.00 64 ARG A N 1
ATOM 992 C CA . ARG A 1 64 ? -3.166 6.242 2.983 1.00 0.00 64 ARG A CA 1
ATOM 993 C C . ARG A 1 64 ? -1.705 5.917 2.681 1.00 0.00 64 ARG A C 1
ATOM 994 O O . ARG A 1 64 ? -0.870 5.868 3.585 1.00 0.00 64 ARG A O 1
ATOM 1015 N N . LEU A 1 65 ? -1.405 5.695 1.406 1.00 0.00 65 LEU A N 1
ATOM 1016 C CA . LEU A 1 65 ? -0.045 5.375 0.984 1.00 0.00 65 LEU A CA 1
ATOM 1017 C C . LEU A 1 65 ? 0.667 6.616 0.458 1.00 0.00 65 LEU A C 1
ATOM 1018 O O . LEU A 1 65 ? 0.173 7.294 -0.444 1.00 0.00 65 LEU A O 1
ATOM 1034 N N . SER A 1 66 ? 1.835 6.907 1.024 1.00 0.00 66 SER A N 1
ATOM 1035 C CA . SER A 1 66 ? 2.616 8.068 0.613 1.00 0.00 66 SER A CA 1
ATOM 1036 C C . SER A 1 66 ? 3.977 7.642 0.070 1.00 0.00 66 SER A C 1
ATOM 1037 O O . SER A 1 66 ? 4.411 6.508 0.272 1.00 0.00 66 SER A O 1
ATOM 1045 N N . THR A 1 67 ? 4.645 8.560 -0.622 1.00 0.00 67 THR A N 1
ATOM 1046 C CA . THR A 1 67 ? 5.954 8.281 -1.195 1.00 0.00 67 THR A CA 1
ATOM 1047 C C . THR A 1 67 ? 7.071 8.683 -0.239 1.00 0.00 67 THR A C 1
ATOM 1048 O O . THR A 1 67 ? 6.818 9.262 0.817 1.00 0.00 67 THR A O 1
ATOM 1059 N N . SER A 1 68 ? 8.307 8.373 -0.615 1.00 0.00 68 SER A N 1
ATOM 1060 C CA . SER A 1 68 ? 9.464 8.699 0.212 1.00 0.00 68 SER A CA 1
ATOM 1061 C C . SER A 1 68 ? 9.928 10.130 -0.044 1.00 0.00 68 SER A C 1
ATOM 1062 O O . SER A 1 68 ? 9.480 10.781 -0.988 1.00 0.00 68 SER A O 1
ATOM 1070 N N . PHE A 1 69 ? 10.830 10.613 0.804 1.00 0.00 69 PHE A N 1
ATOM 1071 C CA . PHE A 1 69 ? 11.356 11.967 0.672 1.00 0.00 69 PHE A CA 1
ATOM 1072 C C . PHE A 1 69 ? 11.780 12.247 -0.768 1.00 0.00 69 PHE A C 1
ATOM 1073 O O . PHE A 1 69 ? 12.602 11.538 -1.348 1.00 0.00 69 PHE A O 1
ATOM 1090 N N . PRO A 1 70 ? 11.205 13.305 -1.357 1.00 0.00 70 PRO A N 1
ATOM 1091 C CA . PRO A 1 70 ? 10.225 14.155 -0.676 1.00 0.00 70 PRO A CA 1
ATOM 1092 C C . PRO A 1 70 ? 8.898 13.439 -0.446 1.00 0.00 70 PRO A C 1
ATOM 1093 O O . PRO A 1 70 ? 8.291 12.921 -1.383 1.00 0.00 70 PRO A O 1
ATOM 1104 N N . ARG A 1 71 ? 8.453 13.417 0.806 1.00 0.00 71 ARG A N 1
ATOM 1105 C CA . ARG A 1 71 ? 7.198 12.764 1.159 1.00 0.00 71 ARG A CA 1
ATOM 1106 C C . ARG A 1 71 ? 6.007 13.539 0.603 1.00 0.00 71 ARG A C 1
ATOM 1107 O O . ARG A 1 71 ? 5.975 14.768 0.656 1.00 0.00 71 ARG A O 1
ATOM 1128 N N . ARG A 1 72 ? 5.031 12.811 0.072 1.00 0.00 72 ARG A N 1
ATOM 1129 C CA . ARG A 1 72 ? 3.838 13.430 -0.495 1.00 0.00 72 ARG A CA 1
ATOM 1130 C C . ARG A 1 72 ? 2.644 12.484 -0.416 1.00 0.00 72 ARG A C 1
ATOM 1131 O O . ARG A 1 72 ? 2.776 11.282 -0.645 1.00 0.00 72 ARG A O 1
ATOM 1152 N N . ALA A 1 73 ? 1.480 13.035 -0.090 1.00 0.00 73 ALA A N 1
ATOM 1153 C CA . ALA A 1 73 ? 0.262 12.239 0.018 1.00 0.00 73 ALA A CA 1
ATOM 1154 C C . ALA A 1 73 ? -0.190 11.741 -1.350 1.00 0.00 73 ALA A C 1
ATOM 1155 O O . ALA A 1 73 ? -0.735 12.503 -2.151 1.00 0.00 73 ALA A O 1
ATOM 1162 N N . LEU A 1 74 ? 0.038 10.459 -1.613 1.00 0.00 74 LEU A N 1
ATOM 1163 C CA . LEU A 1 74 ? -0.346 9.859 -2.885 1.00 0.00 74 LEU A CA 1
ATOM 1164 C C . LEU A 1 74 ? -1.756 9.279 -2.811 1.00 0.00 74 LEU A C 1
ATOM 1165 O O . LEU A 1 74 ? -2.224 8.898 -1.739 1.00 0.00 74 LEU A O 1
ATOM 1181 N N . GLU A 1 75 ? -2.425 9.216 -3.958 1.00 0.00 75 GLU A N 1
ATOM 1182 C CA . GLU A 1 75 ? -3.781 8.682 -4.022 1.00 0.00 75 GLU A CA 1
ATOM 1183 C C . GLU A 1 75 ? -3.918 7.683 -5.167 1.00 0.00 75 GLU A C 1
ATOM 1184 O O . GLU A 1 75 ? -3.920 8.061 -6.339 1.00 0.00 75 GLU A O 1
ATOM 1196 N N . VAL A 1 76 ? -4.034 6.405 -4.820 1.00 0.00 76 VAL A N 1
ATOM 1197 C CA . VAL A 1 76 ? -4.173 5.352 -5.817 1.00 0.00 76 VAL A CA 1
ATOM 1198 C C . VAL A 1 76 ? -5.022 5.818 -6.994 1.00 0.00 76 VAL A C 1
ATOM 1199 O O . VAL A 1 76 ? -5.865 6.702 -6.852 1.00 0.00 76 VAL A O 1
ATOM 1212 N N . GLU A 1 77 ? -4.793 5.215 -8.157 1.00 0.00 77 GLU A N 1
ATOM 1213 C CA . GLU A 1 77 ? -5.537 5.570 -9.361 1.00 0.00 77 GLU A CA 1
ATOM 1214 C C . GLU A 1 77 ? -6.184 4.337 -9.983 1.00 0.00 77 GLU A C 1
ATOM 1215 O O . GLU A 1 77 ? -5.498 3.407 -10.405 1.00 0.00 77 GLU A O 1
ATOM 1227 N N . GLY A 1 78 ? -7.514 4.336 -10.036 1.00 0.00 78 GLY A N 1
ATOM 1228 C CA . GLY A 1 78 ? -8.233 3.212 -10.607 1.00 0.00 78 GLY A CA 1
ATOM 1229 C C . GLY A 1 78 ? -8.036 3.099 -12.105 1.00 0.00 78 GLY A C 1
ATOM 1230 O O . GLY A 1 78 ? -8.947 3.383 -12.881 1.00 0.00 78 GLY A O 1
ATOM 1234 N N . GLY A 1 79 ? -6.840 2.685 -12.514 1.00 0.00 79 GLY A N 1
ATOM 1235 C CA . GLY A 1 79 ? -6.548 2.545 -13.929 1.00 0.00 79 GLY A CA 1
ATOM 1236 C C . GLY A 1 79 ? -5.061 2.580 -14.220 1.00 0.00 79 GLY A C 1
ATOM 1237 O O . GLY A 1 79 ? -4.573 1.850 -15.082 1.00 0.00 79 GLY A O 1
ATOM 1241 N N . SER A 1 80 ? -4.338 3.431 -13.498 1.00 0.00 80 SER A N 1
ATOM 1242 C CA . SER A 1 80 ? -2.898 3.562 -13.687 1.00 0.00 80 SER A CA 1
ATOM 1243 C C . SER A 1 80 ? -2.150 2.458 -12.947 1.00 0.00 80 SER A C 1
ATOM 1244 O O . SER A 1 80 ? -2.487 2.116 -11.814 1.00 0.00 80 SER A O 1
ATOM 1252 N N . SER A 1 81 ? -1.133 1.902 -13.597 1.00 0.00 81 SER A N 1
ATOM 1253 C CA . SER A 1 81 ? -0.338 0.832 -13.005 1.00 0.00 81 SER A CA 1
ATOM 1254 C C . SER A 1 81 ? 0.637 1.389 -11.970 1.00 0.00 81 SER A C 1
ATOM 1255 O O . SER A 1 81 ? 0.865 2.597 -11.904 1.00 0.00 81 SER A O 1
ATOM 1263 N N . LEU A 1 82 ? 1.208 0.500 -11.167 1.00 0.00 82 LEU A N 1
ATOM 1264 C CA . LEU A 1 82 ? 2.159 0.899 -10.135 1.00 0.00 82 LEU A CA 1
ATOM 1265 C C . LEU A 1 82 ? 3.308 1.703 -10.736 1.00 0.00 82 LEU A C 1
ATOM 1266 O O . LEU A 1 82 ? 3.700 2.738 -10.200 1.00 0.00 82 LEU A O 1
ATOM 1282 N N . GLU A 1 83 ? 3.841 1.219 -11.853 1.00 0.00 83 GLU A N 1
ATOM 1283 C CA . GLU A 1 83 ? 4.945 1.893 -12.527 1.00 0.00 83 GLU A CA 1
ATOM 1284 C C . GLU A 1 83 ? 4.453 3.135 -13.267 1.00 0.00 83 GLU A C 1
ATOM 1285 O O . GLU A 1 83 ? 5.223 4.060 -13.526 1.00 0.00 83 GLU A O 1
ATOM 1297 N N . ASP A 1 84 ? 3.168 3.146 -13.602 1.00 0.00 84 ASP A N 1
ATOM 1298 C CA . ASP A 1 84 ? 2.574 4.273 -14.311 1.00 0.00 84 ASP A CA 1
ATOM 1299 C C . ASP A 1 84 ? 2.441 5.483 -13.393 1.00 0.00 84 ASP A C 1
ATOM 1300 O O . ASP A 1 84 ? 2.632 6.622 -13.819 1.00 0.00 84 ASP A O 1
ATOM 1309 N N . ILE A 1 85 ? 2.110 5.229 -12.131 1.00 0.00 85 ILE A N 1
ATOM 1310 C CA . ILE A 1 85 ? 1.952 6.298 -11.153 1.00 0.00 85 ILE A CA 1
ATOM 1311 C C . ILE A 1 85 ? 3.306 6.811 -10.675 1.00 0.00 85 ILE A C 1
ATOM 1312 O O . ILE A 1 85 ? 3.454 7.986 -10.342 1.00 0.00 85 ILE A O 1
ATOM 1328 N N . GLY A 1 86 ? 4.294 5.920 -10.645 1.00 0.00 86 GLY A N 1
ATOM 1329 C CA . GLY A 1 86 ? 5.624 6.302 -10.208 1.00 0.00 86 GLY A CA 1
ATOM 1330 C C . GLY A 1 86 ? 6.286 5.231 -9.365 1.00 0.00 86 GLY A C 1
ATOM 1331 O O . GLY A 1 86 ? 7.020 5.538 -8.426 1.00 0.00 86 GLY A O 1
ATOM 1335 N N . ILE A 1 87 ? 6.026 3.971 -9.699 1.00 0.00 87 ILE A N 1
ATOM 1336 C CA . ILE A 1 87 ? 6.602 2.853 -8.964 1.00 0.00 87 ILE A CA 1
ATOM 1337 C C . ILE A 1 87 ? 7.380 1.927 -9.894 1.00 0.00 87 ILE A C 1
ATOM 1338 O O . ILE A 1 87 ? 7.324 0.704 -9.761 1.00 0.00 87 ILE A O 1
ATOM 1354 N N . THR A 1 88 ? 8.107 2.518 -10.837 1.00 0.00 88 THR A N 1
ATOM 1355 C CA . THR A 1 88 ? 8.897 1.748 -11.789 1.00 0.00 88 THR A CA 1
ATOM 1356 C C . THR A 1 88 ? 10.160 1.199 -11.137 1.00 0.00 88 THR A C 1
ATOM 1357 O O . THR A 1 88 ? 10.741 0.221 -11.611 1.00 0.00 88 THR A O 1
ATOM 1368 N N . VAL A 1 89 ? 10.583 1.833 -10.048 1.00 0.00 89 VAL A N 1
ATOM 1369 C CA . VAL A 1 89 ? 11.778 1.405 -9.330 1.00 0.00 89 VAL A CA 1
ATOM 1370 C C . VAL A 1 89 ? 11.503 1.270 -7.836 1.00 0.00 89 VAL A C 1
ATOM 1371 O O . VAL A 1 89 ? 10.579 1.887 -7.307 1.00 0.00 89 VAL A O 1
ATOM 1384 N N . ASP A 1 90 ? 12.310 0.458 -7.164 1.00 0.00 90 ASP A N 1
ATOM 1385 C CA . ASP A 1 90 ? 12.155 0.241 -5.730 1.00 0.00 90 ASP A CA 1
ATOM 1386 C C . ASP A 1 90 ? 11.813 1.546 -5.017 1.00 0.00 90 ASP A C 1
ATOM 1387 O O . ASP A 1 90 ? 12.513 2.548 -5.163 1.00 0.00 90 ASP A O 1
ATOM 1396 N N . THR A 1 91 ? 10.730 1.527 -4.246 1.00 0.00 91 THR A N 1
ATOM 1397 C CA . THR A 1 91 ? 10.293 2.708 -3.512 1.00 0.00 91 THR A CA 1
ATOM 1398 C C . THR A 1 91 ? 9.815 2.340 -2.113 1.00 0.00 91 THR A C 1
ATOM 1399 O O . THR A 1 91 ? 9.512 1.179 -1.834 1.00 0.00 91 THR A O 1
ATOM 1410 N N . VAL A 1 92 ? 9.748 3.335 -1.234 1.00 0.00 92 VAL A N 1
ATOM 1411 C CA . VAL A 1 92 ? 9.304 3.116 0.137 1.00 0.00 92 VAL A CA 1
ATOM 1412 C C . VAL A 1 92 ? 8.014 3.877 0.426 1.00 0.00 92 VAL A C 1
ATOM 1413 O O . VAL A 1 92 ? 7.914 5.076 0.161 1.00 0.00 92 VAL A O 1
ATOM 1426 N N . LEU A 1 93 ? 7.028 3.172 0.970 1.00 0.00 93 LEU A N 1
ATOM 1427 C CA . LEU A 1 93 ? 5.742 3.782 1.296 1.00 0.00 93 LEU A CA 1
ATOM 1428 C C . LEU A 1 93 ? 5.603 3.987 2.800 1.00 0.00 93 LEU A C 1
ATOM 1429 O O . LEU A 1 93 ? 6.188 3.251 3.594 1.00 0.00 93 LEU A O 1
ATOM 1445 N N . ASN A 1 94 ? 4.823 4.992 3.185 1.00 0.00 94 ASN A N 1
ATOM 1446 C CA . ASN A 1 94 ? 4.605 5.294 4.595 1.00 0.00 94 ASN A CA 1
ATOM 1447 C C . ASN A 1 94 ? 3.117 5.440 4.897 1.00 0.00 94 ASN A C 1
ATOM 1448 O O . ASN A 1 94 ? 2.480 6.408 4.482 1.00 0.00 94 ASN A O 1
ATOM 1459 N N . VAL A 1 95 ? 2.568 4.471 5.623 1.00 0.00 95 VAL A N 1
ATOM 1460 C CA . VAL A 1 95 ? 1.156 4.492 5.982 1.00 0.00 95 VAL A CA 1
ATOM 1461 C C . VAL A 1 95 ? 0.848 5.641 6.936 1.00 0.00 95 VAL A C 1
ATOM 1462 O O . VAL A 1 95 ? 1.182 5.585 8.119 1.00 0.00 95 VAL A O 1
ATOM 1475 N N . GLU A 1 96 ? 0.207 6.682 6.413 1.00 0.00 96 GLU A N 1
ATOM 1476 C CA . GLU A 1 96 ? -0.146 7.845 7.219 1.00 0.00 96 GLU A CA 1
ATOM 1477 C C . GLU A 1 96 ? -1.641 7.866 7.518 1.00 0.00 96 GLU A C 1
ATOM 1478 O O . GLU A 1 96 ? -2.435 7.250 6.807 1.00 0.00 96 GLU A O 1
ATOM 1490 N N . GLU A 1 97 ? -2.017 8.579 8.575 1.00 0.00 97 GLU A N 1
ATOM 1491 C CA . GLU A 1 97 ? -3.418 8.679 8.969 1.00 0.00 97 GLU A CA 1
ATOM 1492 C C . GLU A 1 97 ? -4.178 9.622 8.041 1.00 0.00 97 GLU A C 1
ATOM 1493 O O . GLU A 1 97 ? -3.821 10.792 7.895 1.00 0.00 97 GLU A O 1
ATOM 1505 N N . LYS A 1 98 ? -5.229 9.105 7.413 1.00 0.00 98 LYS A N 1
ATOM 1506 C CA . LYS A 1 98 ? -6.042 9.899 6.499 1.00 0.00 98 LYS A CA 1
ATOM 1507 C C . LYS A 1 98 ? -6.626 11.117 7.208 1.00 0.00 98 LYS A C 1
ATOM 1508 O O . LYS A 1 98 ? -6.886 11.080 8.410 1.00 0.00 98 LYS A O 1
ATOM 1527 N N . GLU A 1 99 ? -6.831 12.193 6.455 1.00 0.00 99 GLU A N 1
ATOM 1528 C CA . GLU A 1 99 ? -7.385 13.421 7.013 1.00 0.00 99 GLU A CA 1
ATOM 1529 C C . GLU A 1 99 ? -8.898 13.309 7.177 1.00 0.00 99 GLU A C 1
ATOM 1530 O O . GLU A 1 99 ? -9.650 13.451 6.212 1.00 0.00 99 GLU A O 1
ATOM 1542 N N . GLN A 1 100 ? -9.337 13.052 8.405 1.00 0.00 100 GLN A N 1
ATOM 1543 C CA . GLN A 1 100 ? -10.760 12.920 8.696 1.00 0.00 100 GLN A CA 1
ATOM 1544 C C . GLN A 1 100 ? -11.172 13.852 9.830 1.00 0.00 100 GLN A C 1
ATOM 1545 O O . GLN A 1 100 ? -10.327 14.471 10.476 1.00 0.00 100 GLN A O 1
ATOM 1559 N N . SER A 1 101 ? -12.477 13.950 10.064 1.00 0.00 101 SER A N 1
ATOM 1560 C CA . SER A 1 101 ? -13.002 14.811 11.117 1.00 0.00 101 SER A CA 1
ATOM 1561 C C . SER A 1 101 ? -14.351 14.299 11.616 1.00 0.00 101 SER A C 1
ATOM 1562 O O . SER A 1 101 ? -15.265 14.058 10.827 1.00 0.00 101 SER A O 1
ATOM 1570 N N . SER A 1 102 ? -14.466 14.135 12.929 1.00 0.00 102 SER A N 1
ATOM 1571 C CA . SER A 1 102 ? -15.701 13.648 13.533 1.00 0.00 102 SER A CA 1
ATOM 1572 C C . SER A 1 102 ? -16.491 14.796 14.153 1.00 0.00 102 SER A C 1
ATOM 1573 O O . SER A 1 102 ? -17.052 14.661 15.241 1.00 0.00 102 SER A O 1
ATOM 1581 N N . GLN A 1 103 ? -16.531 15.925 13.453 1.00 0.00 103 GLN A N 1
ATOM 1582 C CA . GLN A 1 103 ? -17.251 17.098 13.934 1.00 0.00 103 GLN A CA 1
ATOM 1583 C C . GLN A 1 103 ? -17.601 18.034 12.782 1.00 0.00 103 GLN A C 1
ATOM 1584 O O . GLN A 1 103 ? -17.226 17.789 11.636 1.00 0.00 103 GLN A O 1
ATOM 1598 N N . SER A 1 104 ? -18.321 19.106 13.096 1.00 0.00 104 SER A N 1
ATOM 1599 C CA . SER A 1 104 ? -18.725 20.077 12.084 1.00 0.00 104 SER A CA 1
ATOM 1600 C C . SER A 1 104 ? -19.279 21.341 12.736 1.00 0.00 104 SER A C 1
ATOM 1601 O O . SER A 1 104 ? -19.419 21.413 13.955 1.00 0.00 104 SER A O 1
ATOM 1609 N N . GLY A 1 105 ? -19.594 22.334 11.911 1.00 0.00 105 GLY A N 1
ATOM 1610 C CA . GLY A 1 105 ? -20.128 23.582 12.423 1.00 0.00 105 GLY A CA 1
ATOM 1611 C C . GLY A 1 105 ? -19.832 24.757 11.514 1.00 0.00 105 GLY A C 1
ATOM 1612 O O . GLY A 1 105 ? -20.732 25.361 10.929 1.00 0.00 105 GLY A O 1
ATOM 1616 N N . PRO A 1 106 ? -18.541 25.100 11.384 1.00 0.00 106 PRO A N 1
ATOM 1617 C CA . PRO A 1 106 ? -18.098 26.214 10.541 1.00 0.00 106 PRO A CA 1
ATOM 1618 C C . PRO A 1 106 ? -18.270 25.921 9.055 1.00 0.00 106 PRO A C 1
ATOM 1619 O O . PRO A 1 106 ? -18.050 24.797 8.604 1.00 0.00 106 PRO A O 1
ATOM 1630 N N . SER A 1 107 ? -18.666 26.939 8.296 1.00 0.00 107 SER A N 1
ATOM 1631 C CA . SER A 1 107 ? -18.872 26.789 6.861 1.00 0.00 107 SER A CA 1
ATOM 1632 C C . SER A 1 107 ? -18.255 27.958 6.099 1.00 0.00 107 SER A C 1
ATOM 1633 O O . SER A 1 107 ? -18.548 29.120 6.380 1.00 0.00 107 SER A O 1
ATOM 1641 N N . SER A 1 108 ? -17.400 27.641 5.132 1.00 0.00 108 SER A N 1
ATOM 1642 C CA . SER A 1 108 ? -16.738 28.664 4.331 1.00 0.00 108 SER A CA 1
ATOM 1643 C C . SER A 1 108 ? -17.373 28.767 2.948 1.00 0.00 108 SER A C 1
ATOM 1644 O O . SER A 1 108 ? -17.810 27.768 2.378 1.00 0.00 108 SER A O 1
ATOM 1652 N N . GLY A 1 109 ? -17.422 29.983 2.414 1.00 0.00 109 GLY A N 1
ATOM 1653 C CA . GLY A 1 109 ? -18.006 30.196 1.103 1.00 0.00 109 GLY A CA 1
ATOM 1654 C C . GLY A 1 109 ? -16.960 30.463 0.039 1.00 0.00 109 GLY A C 1
ATOM 1655 O O . GLY A 1 109 ? -16.429 29.532 -0.567 1.00 0.00 109 GLY A O 1
ATOM 1659 N N . GLY A 1 1 ? -27.238 -3.386 9.733 1.00 0.00 1 GLY A N 2
ATOM 1660 C CA . GLY A 1 1 ? -27.215 -2.315 8.754 1.00 0.00 1 GLY A CA 2
ATOM 1661 C C . GLY A 1 1 ? -26.354 -2.647 7.551 1.00 0.00 1 GLY A C 2
ATOM 1662 O O . GLY A 1 1 ? -26.787 -3.364 6.649 1.00 0.00 1 GLY A O 2
ATOM 1666 N N . SER A 1 2 ? -25.133 -2.124 7.537 1.00 0.00 2 SER A N 2
ATOM 1667 C CA . SER A 1 2 ? -24.211 -2.365 6.432 1.00 0.00 2 SER A CA 2
ATOM 1668 C C . SER A 1 2 ? -22.905 -2.971 6.937 1.00 0.00 2 SER A C 2
ATOM 1669 O O . SER A 1 2 ? -22.124 -2.310 7.621 1.00 0.00 2 SER A O 2
ATOM 1677 N N . SER A 1 3 ? -22.676 -4.236 6.595 1.00 0.00 3 SER A N 2
ATOM 1678 C CA . SER A 1 3 ? -21.467 -4.934 7.017 1.00 0.00 3 SER A CA 2
ATOM 1679 C C . SER A 1 3 ? -20.481 -5.059 5.860 1.00 0.00 3 SER A C 2
ATOM 1680 O O . SER A 1 3 ? -20.864 -4.987 4.692 1.00 0.00 3 SER A O 2
ATOM 1688 N N . GLY A 1 4 ? -19.208 -5.246 6.192 1.00 0.00 4 GLY A N 2
ATOM 1689 C CA . GLY A 1 4 ? -18.185 -5.377 5.171 1.00 0.00 4 GLY A CA 2
ATOM 1690 C C . GLY A 1 4 ? -17.930 -6.821 4.789 1.00 0.00 4 GLY A C 2
ATOM 1691 O O . GLY A 1 4 ? -18.687 -7.408 4.014 1.00 0.00 4 GLY A O 2
ATOM 1695 N N . SER A 1 5 ? -16.862 -7.396 5.331 1.00 0.00 5 SER A N 2
ATOM 1696 C CA . SER A 1 5 ? -16.507 -8.780 5.037 1.00 0.00 5 SER A CA 2
ATOM 1697 C C . SER A 1 5 ? -17.138 -9.730 6.050 1.00 0.00 5 SER A C 2
ATOM 1698 O O . SER A 1 5 ? -16.495 -10.141 7.016 1.00 0.00 5 SER A O 2
ATOM 1706 N N . SER A 1 6 ? -18.401 -10.074 5.823 1.00 0.00 6 SER A N 2
ATOM 1707 C CA . SER A 1 6 ? -19.122 -10.972 6.717 1.00 0.00 6 SER A CA 2
ATOM 1708 C C . SER A 1 6 ? -18.479 -12.355 6.732 1.00 0.00 6 SER A C 2
ATOM 1709 O O . SER A 1 6 ? -18.726 -13.177 5.851 1.00 0.00 6 SER A O 2
ATOM 1717 N N . GLY A 1 7 ? -17.650 -12.605 7.742 1.00 0.00 7 GLY A N 2
ATOM 1718 C CA . GLY A 1 7 ? -16.983 -13.888 7.854 1.00 0.00 7 GLY A CA 2
ATOM 1719 C C . GLY A 1 7 ? -15.931 -14.092 6.782 1.00 0.00 7 GLY A C 2
ATOM 1720 O O . GLY A 1 7 ? -14.735 -14.086 7.069 1.00 0.00 7 GLY A O 2
ATOM 1724 N N . GLU A 1 8 ? -16.379 -14.272 5.544 1.00 0.00 8 GLU A N 2
ATOM 1725 C CA . GLU A 1 8 ? -15.467 -14.480 4.424 1.00 0.00 8 GLU A CA 2
ATOM 1726 C C . GLU A 1 8 ? -14.420 -13.371 4.362 1.00 0.00 8 GLU A C 2
ATOM 1727 O O . GLU A 1 8 ? -14.699 -12.220 4.698 1.00 0.00 8 GLU A O 2
ATOM 1739 N N . VAL A 1 9 ? -13.214 -13.727 3.932 1.00 0.00 9 VAL A N 2
ATOM 1740 C CA . VAL A 1 9 ? -12.126 -12.763 3.824 1.00 0.00 9 VAL A CA 2
ATOM 1741 C C . VAL A 1 9 ? -11.260 -13.046 2.602 1.00 0.00 9 VAL A C 2
ATOM 1742 O O . VAL A 1 9 ? -10.949 -14.193 2.282 1.00 0.00 9 VAL A O 2
ATOM 1755 N N . PRO A 1 10 ? -10.859 -11.976 1.900 1.00 0.00 10 PRO A N 2
ATOM 1756 C CA . PRO A 1 10 ? -10.022 -12.082 0.702 1.00 0.00 10 PRO A CA 2
ATOM 1757 C C . PRO A 1 10 ? -8.598 -12.525 1.026 1.00 0.00 10 PRO A C 2
ATOM 1758 O O . PRO A 1 10 ? -8.203 -12.571 2.191 1.00 0.00 10 PRO A O 2
ATOM 1769 N N . ASP A 1 11 ? -7.834 -12.849 -0.011 1.00 0.00 11 ASP A N 2
ATOM 1770 C CA . ASP A 1 11 ? -6.455 -13.287 0.164 1.00 0.00 11 ASP A CA 2
ATOM 1771 C C . ASP A 1 11 ? -5.527 -12.559 -0.803 1.00 0.00 11 ASP A C 2
ATOM 1772 O O . ASP A 1 11 ? -5.978 -11.956 -1.779 1.00 0.00 11 ASP A O 2
ATOM 1781 N N . LEU A 1 12 ? -4.229 -12.617 -0.528 1.00 0.00 12 LEU A N 2
ATOM 1782 C CA . LEU A 1 12 ? -3.237 -11.962 -1.373 1.00 0.00 12 LEU A CA 2
ATOM 1783 C C . LEU A 1 12 ? -2.635 -12.947 -2.370 1.00 0.00 12 LEU A C 2
ATOM 1784 O O . LEU A 1 12 ? -2.534 -14.147 -2.111 1.00 0.00 12 LEU A O 2
ATOM 1800 N N . PRO A 1 13 ? -2.224 -12.431 -3.538 1.00 0.00 13 PRO A N 2
ATOM 1801 C CA . PRO A 1 13 ? -1.623 -13.248 -4.596 1.00 0.00 13 PRO A CA 2
ATOM 1802 C C . PRO A 1 13 ? -0.236 -13.755 -4.220 1.00 0.00 13 PRO A C 2
ATOM 1803 O O . PRO A 1 13 ? 0.311 -13.382 -3.182 1.00 0.00 13 PRO A O 2
ATOM 1814 N N . GLU A 1 14 ? 0.329 -14.607 -5.070 1.00 0.00 14 GLU A N 2
ATOM 1815 C CA . GLU A 1 14 ? 1.654 -15.166 -4.825 1.00 0.00 14 GLU A CA 2
ATOM 1816 C C . GLU A 1 14 ? 2.737 -14.114 -5.049 1.00 0.00 14 GLU A C 2
ATOM 1817 O O . GLU A 1 14 ? 2.867 -13.567 -6.144 1.00 0.00 14 GLU A O 2
ATOM 1829 N N . GLU A 1 15 ? 3.512 -13.838 -4.005 1.00 0.00 15 GLU A N 2
ATOM 1830 C CA . GLU A 1 15 ? 4.582 -12.852 -4.088 1.00 0.00 15 GLU A CA 2
ATOM 1831 C C . GLU A 1 15 ? 5.614 -13.256 -5.138 1.00 0.00 15 GLU A C 2
ATOM 1832 O O . GLU A 1 15 ? 6.012 -14.417 -5.240 1.00 0.00 15 GLU A O 2
ATOM 1844 N N . PRO A 1 16 ? 6.056 -12.276 -5.939 1.00 0.00 16 PRO A N 2
ATOM 1845 C CA . PRO A 1 16 ? 7.047 -12.504 -6.995 1.00 0.00 16 PRO A CA 2
ATOM 1846 C C . PRO A 1 16 ? 8.433 -12.806 -6.436 1.00 0.00 16 PRO A C 2
ATOM 1847 O O . PRO A 1 16 ? 8.838 -12.245 -5.419 1.00 0.00 16 PRO A O 2
ATOM 1858 N N . SER A 1 17 ? 9.155 -13.697 -7.108 1.00 0.00 17 SER A N 2
ATOM 1859 C CA . SER A 1 17 ? 10.495 -14.077 -6.675 1.00 0.00 17 SER A CA 2
ATOM 1860 C C . SER A 1 17 ? 11.497 -12.966 -6.974 1.00 0.00 17 SER A C 2
ATOM 1861 O O . SER A 1 17 ? 11.372 -12.254 -7.969 1.00 0.00 17 SER A O 2
ATOM 1869 N N . GLU A 1 18 ? 12.493 -12.825 -6.104 1.00 0.00 18 GLU A N 2
ATOM 1870 C CA . GLU A 1 18 ? 13.516 -11.801 -6.273 1.00 0.00 18 GLU A CA 2
ATOM 1871 C C . GLU A 1 18 ? 14.004 -11.754 -7.719 1.00 0.00 18 GLU A C 2
ATOM 1872 O O . GLU A 1 18 ? 14.201 -10.678 -8.285 1.00 0.00 18 GLU A O 2
ATOM 1884 N N . THR A 1 19 ? 14.196 -12.928 -8.312 1.00 0.00 19 THR A N 2
ATOM 1885 C CA . THR A 1 19 ? 14.661 -13.022 -9.690 1.00 0.00 19 THR A CA 2
ATOM 1886 C C . THR A 1 19 ? 13.552 -12.659 -10.671 1.00 0.00 19 THR A C 2
ATOM 1887 O O . THR A 1 19 ? 13.819 -12.238 -11.796 1.00 0.00 19 THR A O 2
ATOM 1898 N N . ALA A 1 20 ? 12.307 -12.826 -10.237 1.00 0.00 20 ALA A N 2
ATOM 1899 C CA . ALA A 1 20 ? 11.157 -12.513 -11.076 1.00 0.00 20 ALA A CA 2
ATOM 1900 C C . ALA A 1 20 ? 11.384 -11.225 -11.860 1.00 0.00 20 ALA A C 2
ATOM 1901 O O . ALA A 1 20 ? 11.910 -10.248 -11.327 1.00 0.00 20 ALA A O 2
ATOM 1908 N N . GLU A 1 21 ? 10.984 -11.230 -13.127 1.00 0.00 21 GLU A N 2
ATOM 1909 C CA . GLU A 1 21 ? 11.145 -10.061 -13.984 1.00 0.00 21 GLU A CA 2
ATOM 1910 C C . GLU A 1 21 ? 9.971 -9.100 -13.819 1.00 0.00 21 GLU A C 2
ATOM 1911 O O . GLU A 1 21 ? 8.870 -9.507 -13.451 1.00 0.00 21 GLU A O 2
ATOM 1923 N N . GLU A 1 22 ? 10.217 -7.822 -14.093 1.00 0.00 22 GLU A N 2
ATOM 1924 C CA . GLU A 1 22 ? 9.182 -6.803 -13.973 1.00 0.00 22 GLU A CA 2
ATOM 1925 C C . GLU A 1 22 ? 8.613 -6.769 -12.558 1.00 0.00 22 GLU A C 2
ATOM 1926 O O . GLU A 1 22 ? 7.400 -6.690 -12.366 1.00 0.00 22 GLU A O 2
ATOM 1938 N N . VAL A 1 23 ? 9.500 -6.829 -11.568 1.00 0.00 23 VAL A N 2
ATOM 1939 C CA . VAL A 1 23 ? 9.087 -6.803 -10.171 1.00 0.00 23 VAL A CA 2
ATOM 1940 C C . VAL A 1 23 ? 9.911 -5.799 -9.372 1.00 0.00 23 VAL A C 2
ATOM 1941 O O . VAL A 1 23 ? 11.137 -5.761 -9.479 1.00 0.00 23 VAL A O 2
ATOM 1954 N N . VAL A 1 24 ? 9.230 -4.987 -8.570 1.00 0.00 24 VAL A N 2
ATOM 1955 C CA . VAL A 1 24 ? 9.898 -3.983 -7.751 1.00 0.00 24 VAL A CA 2
ATOM 1956 C C . VAL A 1 24 ? 9.743 -4.293 -6.266 1.00 0.00 24 VAL A C 2
ATOM 1957 O O . VAL A 1 24 ? 8.970 -5.170 -5.881 1.00 0.00 24 VAL A O 2
ATOM 1970 N N . THR A 1 25 ? 10.484 -3.566 -5.435 1.00 0.00 25 THR A N 2
ATOM 1971 C CA . THR A 1 25 ? 10.431 -3.763 -3.993 1.00 0.00 25 THR A CA 2
ATOM 1972 C C . THR A 1 25 ? 9.659 -2.638 -3.313 1.00 0.00 25 THR A C 2
ATOM 1973 O O . THR A 1 25 ? 10.188 -1.545 -3.106 1.00 0.00 25 THR A O 2
ATOM 1984 N N . VAL A 1 26 ? 8.406 -2.912 -2.965 1.00 0.00 26 VAL A N 2
ATOM 1985 C CA . VAL A 1 26 ? 7.562 -1.922 -2.305 1.00 0.00 26 VAL A CA 2
ATOM 1986 C C . VAL A 1 26 ? 7.490 -2.175 -0.803 1.00 0.00 26 VAL A C 2
ATOM 1987 O O . VAL A 1 26 ? 6.791 -3.080 -0.349 1.00 0.00 26 VAL A O 2
ATOM 2000 N N . ALA A 1 27 ? 8.216 -1.368 -0.038 1.00 0.00 27 ALA A N 2
ATOM 2001 C CA . ALA A 1 27 ? 8.233 -1.501 1.414 1.00 0.00 27 ALA A CA 2
ATOM 2002 C C . ALA A 1 27 ? 7.145 -0.646 2.056 1.00 0.00 27 ALA A C 2
ATOM 2003 O O . ALA A 1 27 ? 6.774 0.403 1.529 1.00 0.00 27 ALA A O 2
ATOM 2010 N N . LEU A 1 28 ? 6.639 -1.101 3.197 1.00 0.00 28 LEU A N 2
ATOM 2011 C CA . LEU A 1 28 ? 5.593 -0.378 3.912 1.00 0.00 28 LEU A CA 2
ATOM 2012 C C . LEU A 1 28 ? 6.040 -0.031 5.328 1.00 0.00 28 LEU A C 2
ATOM 2013 O O . LEU A 1 28 ? 6.433 -0.909 6.097 1.00 0.00 28 LEU A O 2
ATOM 2029 N N . ARG A 1 29 ? 5.978 1.252 5.665 1.00 0.00 29 ARG A N 2
ATOM 2030 C CA . ARG A 1 29 ? 6.375 1.715 6.990 1.00 0.00 29 ARG A CA 2
ATOM 2031 C C . ARG A 1 29 ? 5.164 1.838 7.909 1.00 0.00 29 ARG A C 2
ATOM 2032 O O . ARG A 1 29 ? 4.234 2.595 7.628 1.00 0.00 29 ARG A O 2
ATOM 2053 N N . CYS A 1 30 ? 5.182 1.090 9.007 1.00 0.00 30 CYS A N 2
ATOM 2054 C CA . CYS A 1 30 ? 4.085 1.116 9.967 1.00 0.00 30 CYS A CA 2
ATOM 2055 C C . CYS A 1 30 ? 4.234 2.287 10.934 1.00 0.00 30 CYS A C 2
ATOM 2056 O O . CYS A 1 30 ? 5.339 2.749 11.223 1.00 0.00 30 CYS A O 2
ATOM 2064 N N . PRO A 1 31 ? 3.096 2.783 11.443 1.00 0.00 31 PRO A N 2
ATOM 2065 C CA . PRO A 1 31 ? 3.074 3.907 12.383 1.00 0.00 31 PRO A CA 2
ATOM 2066 C C . PRO A 1 31 ? 3.639 3.532 13.749 1.00 0.00 31 PRO A C 2
ATOM 2067 O O . PRO A 1 31 ? 3.682 4.357 14.661 1.00 0.00 31 PRO A O 2
ATOM 2078 N N . ASN A 1 32 ? 4.072 2.283 13.883 1.00 0.00 32 ASN A N 2
ATOM 2079 C CA . ASN A 1 32 ? 4.634 1.799 15.139 1.00 0.00 32 ASN A CA 2
ATOM 2080 C C . ASN A 1 32 ? 6.159 1.841 15.104 1.00 0.00 32 ASN A C 2
ATOM 2081 O O . ASN A 1 32 ? 6.811 1.941 16.142 1.00 0.00 32 ASN A O 2
ATOM 2092 N N . GLY A 1 33 ? 6.720 1.763 13.901 1.00 0.00 33 GLY A N 2
ATOM 2093 C CA . GLY A 1 33 ? 8.164 1.794 13.753 1.00 0.00 33 GLY A CA 2
ATOM 2094 C C . GLY A 1 33 ? 8.684 0.654 12.899 1.00 0.00 33 GLY A C 2
ATOM 2095 O O . GLY A 1 33 ? 9.733 0.773 12.267 1.00 0.00 33 GLY A O 2
ATOM 2099 N N . ARG A 1 34 ? 7.949 -0.453 12.881 1.00 0.00 34 ARG A N 2
ATOM 2100 C CA . ARG A 1 34 ? 8.343 -1.619 12.101 1.00 0.00 34 ARG A CA 2
ATOM 2101 C C . ARG A 1 34 ? 8.247 -1.331 10.606 1.00 0.00 34 ARG A C 2
ATOM 2102 O O . ARG A 1 34 ? 7.569 -0.392 10.186 1.00 0.00 34 ARG A O 2
ATOM 2123 N N . VAL A 1 35 ? 8.930 -2.143 9.806 1.00 0.00 35 VAL A N 2
ATOM 2124 C CA . VAL A 1 35 ? 8.922 -1.977 8.357 1.00 0.00 35 VAL A CA 2
ATOM 2125 C C . VAL A 1 35 ? 8.757 -3.317 7.651 1.00 0.00 35 VAL A C 2
ATOM 2126 O O . VAL A 1 35 ? 9.595 -4.210 7.785 1.00 0.00 35 VAL A O 2
ATOM 2139 N N . LEU A 1 36 ? 7.672 -3.453 6.896 1.00 0.00 36 LEU A N 2
ATOM 2140 C CA . LEU A 1 36 ? 7.396 -4.685 6.166 1.00 0.00 36 LEU A CA 2
ATOM 2141 C C . LEU A 1 36 ? 7.787 -4.547 4.698 1.00 0.00 36 LEU A C 2
ATOM 2142 O O . LEU A 1 36 ? 7.293 -3.667 3.993 1.00 0.00 36 LEU A O 2
ATOM 2158 N N . ARG A 1 37 ? 8.676 -5.424 4.242 1.00 0.00 37 ARG A N 2
ATOM 2159 C CA . ARG A 1 37 ? 9.132 -5.400 2.859 1.00 0.00 37 ARG A CA 2
ATOM 2160 C C . ARG A 1 37 ? 8.467 -6.509 2.048 1.00 0.00 37 ARG A C 2
ATOM 2161 O O . ARG A 1 37 ? 8.226 -7.604 2.556 1.00 0.00 37 ARG A O 2
ATOM 2182 N N . ARG A 1 38 ? 8.171 -6.216 0.786 1.00 0.00 38 ARG A N 2
ATOM 2183 C CA . ARG A 1 38 ? 7.532 -7.186 -0.095 1.00 0.00 38 ARG A CA 2
ATOM 2184 C C . ARG A 1 38 ? 7.675 -6.772 -1.556 1.00 0.00 38 ARG A C 2
ATOM 2185 O O . ARG A 1 38 ? 7.691 -5.583 -1.876 1.00 0.00 38 ARG A O 2
ATOM 2206 N N . ARG A 1 39 ? 7.779 -7.760 -2.438 1.00 0.00 39 ARG A N 2
ATOM 2207 C CA . ARG A 1 39 ? 7.922 -7.499 -3.865 1.00 0.00 39 ARG A CA 2
ATOM 2208 C C . ARG A 1 39 ? 6.557 -7.393 -4.539 1.00 0.00 39 ARG A C 2
ATOM 2209 O O . ARG A 1 39 ? 5.570 -7.950 -4.056 1.00 0.00 39 ARG A O 2
ATOM 2230 N N . PHE A 1 40 ? 6.508 -6.677 -5.656 1.00 0.00 40 PHE A N 2
ATOM 2231 C CA . PHE A 1 40 ? 5.263 -6.498 -6.395 1.00 0.00 40 PHE A CA 2
ATOM 2232 C C . PHE A 1 40 ? 5.541 -6.230 -7.872 1.00 0.00 40 PHE A C 2
ATOM 2233 O O . PHE A 1 40 ? 6.305 -5.329 -8.218 1.00 0.00 40 PHE A O 2
ATOM 2250 N N . PHE A 1 41 ? 4.917 -7.021 -8.738 1.00 0.00 41 PHE A N 2
ATOM 2251 C CA . PHE A 1 41 ? 5.097 -6.872 -10.178 1.00 0.00 41 PHE A CA 2
ATOM 2252 C C . PHE A 1 41 ? 4.786 -5.445 -10.620 1.00 0.00 41 PHE A C 2
ATOM 2253 O O . PHE A 1 41 ? 4.156 -4.680 -9.889 1.00 0.00 41 PHE A O 2
ATOM 2270 N N . LYS A 1 42 ? 5.232 -5.093 -11.821 1.00 0.00 42 LYS A N 2
ATOM 2271 C CA . LYS A 1 42 ? 5.001 -3.760 -12.363 1.00 0.00 42 LYS A CA 2
ATOM 2272 C C . LYS A 1 42 ? 3.740 -3.731 -13.220 1.00 0.00 42 LYS A C 2
ATOM 2273 O O . LYS A 1 42 ? 3.370 -2.689 -13.762 1.00 0.00 42 LYS A O 2
ATOM 2292 N N . SER A 1 43 ? 3.082 -4.880 -13.335 1.00 0.00 43 SER A N 2
ATOM 2293 C CA . SER A 1 43 ? 1.863 -4.986 -14.128 1.00 0.00 43 SER A CA 2
ATOM 2294 C C . SER A 1 43 ? 0.627 -4.831 -13.246 1.00 0.00 43 SER A C 2
ATOM 2295 O O . SER A 1 43 ? -0.438 -4.431 -13.717 1.00 0.00 43 SER A O 2
ATOM 2303 N N . TRP A 1 44 ? 0.777 -5.151 -11.966 1.00 0.00 44 TRP A N 2
ATOM 2304 C CA . TRP A 1 44 ? -0.326 -5.048 -11.017 1.00 0.00 44 TRP A CA 2
ATOM 2305 C C . TRP A 1 44 ? -0.835 -3.612 -10.929 1.00 0.00 44 TRP A C 2
ATOM 2306 O O . TRP A 1 44 ? -0.124 -2.670 -11.277 1.00 0.00 44 TRP A O 2
ATOM 2327 N N . ASN A 1 45 ? -2.068 -3.454 -10.459 1.00 0.00 45 ASN A N 2
ATOM 2328 C CA . ASN A 1 45 ? -2.671 -2.133 -10.325 1.00 0.00 45 ASN A CA 2
ATOM 2329 C C . ASN A 1 45 ? -2.547 -1.622 -8.893 1.00 0.00 45 ASN A C 2
ATOM 2330 O O . ASN A 1 45 ? -2.803 -2.355 -7.937 1.00 0.00 45 ASN A O 2
ATOM 2341 N N . SER A 1 46 ? -2.155 -0.360 -8.752 1.00 0.00 46 SER A N 2
ATOM 2342 C CA . SER A 1 46 ? -1.994 0.249 -7.437 1.00 0.00 46 SER A CA 2
ATOM 2343 C C . SER A 1 46 ? -3.036 -0.287 -6.459 1.00 0.00 46 SER A C 2
ATOM 2344 O O . SER A 1 46 ? -2.774 -0.409 -5.263 1.00 0.00 46 SER A O 2
ATOM 2352 N N . GLN A 1 47 ? -4.218 -0.603 -6.979 1.00 0.00 47 GLN A N 2
ATOM 2353 C CA . GLN A 1 47 ? -5.300 -1.124 -6.153 1.00 0.00 47 GLN A CA 2
ATOM 2354 C C . GLN A 1 47 ? -4.793 -2.217 -5.217 1.00 0.00 47 GLN A C 2
ATOM 2355 O O . GLN A 1 47 ? -5.007 -2.161 -4.007 1.00 0.00 47 GLN A O 2
ATOM 2369 N N . VAL A 1 48 ? -4.120 -3.212 -5.788 1.00 0.00 48 VAL A N 2
ATOM 2370 C CA . VAL A 1 48 ? -3.582 -4.317 -5.004 1.00 0.00 48 VAL A CA 2
ATOM 2371 C C . VAL A 1 48 ? -2.970 -3.821 -3.700 1.00 0.00 48 VAL A C 2
ATOM 2372 O O . VAL A 1 48 ? -3.042 -4.495 -2.671 1.00 0.00 48 VAL A O 2
ATOM 2385 N N . LEU A 1 49 ? -2.368 -2.637 -3.748 1.00 0.00 49 LEU A N 2
ATOM 2386 C CA . LEU A 1 49 ? -1.744 -2.048 -2.569 1.00 0.00 49 LEU A CA 2
ATOM 2387 C C . LEU A 1 49 ? -2.752 -1.902 -1.433 1.00 0.00 49 LEU A C 2
ATOM 2388 O O . LEU A 1 49 ? -2.554 -2.436 -0.341 1.00 0.00 49 LEU A O 2
ATOM 2404 N N . LEU A 1 50 ? -3.834 -1.179 -1.700 1.00 0.00 50 LEU A N 2
ATOM 2405 C CA . LEU A 1 50 ? -4.876 -0.964 -0.701 1.00 0.00 50 LEU A CA 2
ATOM 2406 C C . LEU A 1 50 ? -5.302 -2.285 -0.067 1.00 0.00 50 LEU A C 2
ATOM 2407 O O . LEU A 1 50 ? -5.667 -2.331 1.108 1.00 0.00 50 LEU A O 2
ATOM 2423 N N . ASP A 1 51 ? -5.252 -3.355 -0.852 1.00 0.00 51 ASP A N 2
ATOM 2424 C CA . ASP A 1 51 ? -5.629 -4.677 -0.368 1.00 0.00 51 ASP A CA 2
ATOM 2425 C C . ASP A 1 51 ? -4.584 -5.221 0.601 1.00 0.00 51 ASP A C 2
ATOM 2426 O O . ASP A 1 51 ? -4.918 -5.715 1.678 1.00 0.00 51 ASP A O 2
ATOM 2435 N N . TRP A 1 52 ? -3.318 -5.126 0.211 1.00 0.00 52 TRP A N 2
ATOM 2436 C CA . TRP A 1 52 ? -2.222 -5.609 1.045 1.00 0.00 52 TRP A CA 2
ATOM 2437 C C . TRP A 1 52 ? -2.152 -4.831 2.355 1.00 0.00 52 TRP A C 2
ATOM 2438 O O . TRP A 1 52 ? -1.770 -5.375 3.390 1.00 0.00 52 TRP A O 2
ATOM 2459 N N . MET A 1 53 ? -2.523 -3.556 2.302 1.00 0.00 53 MET A N 2
ATOM 2460 C CA . MET A 1 53 ? -2.502 -2.705 3.485 1.00 0.00 53 MET A CA 2
ATOM 2461 C C . MET A 1 53 ? -3.562 -3.145 4.491 1.00 0.00 53 MET A C 2
ATOM 2462 O O . MET A 1 53 ? -3.370 -3.026 5.700 1.00 0.00 53 MET A O 2
ATOM 2476 N N . MET A 1 54 ? -4.678 -3.655 3.981 1.00 0.00 54 MET A N 2
ATOM 2477 C CA . MET A 1 54 ? -5.768 -4.114 4.835 1.00 0.00 54 MET A CA 2
ATOM 2478 C C . MET A 1 54 ? -5.417 -5.443 5.497 1.00 0.00 54 MET A C 2
ATOM 2479 O O . MET A 1 54 ? -6.042 -5.844 6.478 1.00 0.00 54 MET A O 2
ATOM 2493 N N . LYS A 1 55 ? -4.413 -6.122 4.952 1.00 0.00 55 LYS A N 2
ATOM 2494 C CA . LYS A 1 55 ? -3.978 -7.406 5.490 1.00 0.00 55 LYS A CA 2
ATOM 2495 C C . LYS A 1 55 ? -3.030 -7.209 6.669 1.00 0.00 55 LYS A C 2
ATOM 2496 O O . LYS A 1 55 ? -3.115 -7.918 7.672 1.00 0.00 55 LYS A O 2
ATOM 2515 N N . VAL A 1 56 ? -2.130 -6.241 6.543 1.00 0.00 56 VAL A N 2
ATOM 2516 C CA . VAL A 1 56 ? -1.168 -5.948 7.600 1.00 0.00 56 VAL A CA 2
ATOM 2517 C C . VAL A 1 56 ? -1.872 -5.491 8.872 1.00 0.00 56 VAL A C 2
ATOM 2518 O O . VAL A 1 56 ? -1.350 -5.652 9.975 1.00 0.00 56 VAL A O 2
ATOM 2531 N N . GLY A 1 57 ? -3.062 -4.918 8.711 1.00 0.00 57 GLY A N 2
ATOM 2532 C CA . GLY A 1 57 ? -3.819 -4.446 9.855 1.00 0.00 57 GLY A CA 2
ATOM 2533 C C . GLY A 1 57 ? -4.139 -2.967 9.767 1.00 0.00 57 GLY A C 2
ATOM 2534 O O . GLY A 1 57 ? -4.249 -2.287 10.788 1.00 0.00 57 GLY A O 2
ATOM 2538 N N . TYR A 1 58 ? -4.289 -2.468 8.546 1.00 0.00 58 TYR A N 2
ATOM 2539 C CA . TYR A 1 58 ? -4.595 -1.059 8.329 1.00 0.00 58 TYR A CA 2
ATOM 2540 C C . TYR A 1 58 ? -5.551 -0.884 7.153 1.00 0.00 58 TYR A C 2
ATOM 2541 O O . TYR A 1 58 ? -5.266 -1.317 6.036 1.00 0.00 58 TYR A O 2
ATOM 2559 N N . HIS A 1 59 ? -6.689 -0.247 7.412 1.00 0.00 59 HIS A N 2
ATOM 2560 C CA . HIS A 1 59 ? -7.689 -0.013 6.377 1.00 0.00 59 HIS A CA 2
ATOM 2561 C C . HIS A 1 59 ? -7.332 1.215 5.545 1.00 0.00 59 HIS A C 2
ATOM 2562 O O . HIS A 1 59 ? -6.541 2.057 5.970 1.00 0.00 59 HIS A O 2
ATOM 2576 N N . LYS A 1 60 ? -7.920 1.312 4.358 1.00 0.00 60 LYS A N 2
ATOM 2577 C CA . LYS A 1 60 ? -7.666 2.437 3.467 1.00 0.00 60 LYS A CA 2
ATOM 2578 C C . LYS A 1 60 ? -8.471 3.661 3.892 1.00 0.00 60 LYS A C 2
ATOM 2579 O O . LYS A 1 60 ? -7.925 4.755 4.038 1.00 0.00 60 LYS A O 2
ATOM 2598 N N . SER A 1 61 ? -9.772 3.469 4.091 1.00 0.00 61 SER A N 2
ATOM 2599 C CA . SER A 1 61 ? -10.652 4.558 4.496 1.00 0.00 61 SER A CA 2
ATOM 2600 C C . SER A 1 61 ? -10.253 5.095 5.868 1.00 0.00 61 SER A C 2
ATOM 2601 O O . SER A 1 61 ? -10.780 6.110 6.327 1.00 0.00 61 SER A O 2
ATOM 2609 N N . LEU A 1 62 ? -9.321 4.408 6.517 1.00 0.00 62 LEU A N 2
ATOM 2610 C CA . LEU A 1 62 ? -8.849 4.816 7.836 1.00 0.00 62 LEU A CA 2
ATOM 2611 C C . LEU A 1 62 ? -7.386 5.241 7.785 1.00 0.00 62 LEU A C 2
ATOM 2612 O O . LEU A 1 62 ? -6.893 5.918 8.688 1.00 0.00 62 LEU A O 2
ATOM 2628 N N . TYR A 1 63 ? -6.696 4.843 6.721 1.00 0.00 63 TYR A N 2
ATOM 2629 C CA . TYR A 1 63 ? -5.288 5.183 6.551 1.00 0.00 63 TYR A CA 2
ATOM 2630 C C . TYR A 1 63 ? -4.971 5.477 5.089 1.00 0.00 63 TYR A C 2
ATOM 2631 O O . TYR A 1 63 ? -5.531 4.857 4.185 1.00 0.00 63 TYR A O 2
ATOM 2649 N N . ARG A 1 64 ? -4.069 6.426 4.864 1.00 0.00 64 ARG A N 2
ATOM 2650 C CA . ARG A 1 64 ? -3.676 6.803 3.512 1.00 0.00 64 ARG A CA 2
ATOM 2651 C C . ARG A 1 64 ? -2.242 6.371 3.222 1.00 0.00 64 ARG A C 2
ATOM 2652 O O . ARG A 1 64 ? -1.506 5.976 4.127 1.00 0.00 64 ARG A O 2
ATOM 2673 N N . LEU A 1 65 ? -1.852 6.449 1.954 1.00 0.00 65 LEU A N 2
ATOM 2674 C CA . LEU A 1 65 ? -0.505 6.066 1.544 1.00 0.00 65 LEU A CA 2
ATOM 2675 C C . LEU A 1 65 ? 0.281 7.279 1.055 1.00 0.00 65 LEU A C 2
ATOM 2676 O O . LEU A 1 65 ? -0.300 8.293 0.669 1.00 0.00 65 LEU A O 2
ATOM 2692 N N . SER A 1 66 ? 1.605 7.166 1.073 1.00 0.00 66 SER A N 2
ATOM 2693 C CA . SER A 1 66 ? 2.471 8.253 0.632 1.00 0.00 66 SER A CA 2
ATOM 2694 C C . SER A 1 66 ? 3.852 7.729 0.254 1.00 0.00 66 SER A C 2
ATOM 2695 O O . SER A 1 66 ? 4.152 6.548 0.434 1.00 0.00 66 SER A O 2
ATOM 2703 N N . THR A 1 67 ? 4.691 8.615 -0.275 1.00 0.00 67 THR A N 2
ATOM 2704 C CA . THR A 1 67 ? 6.039 8.243 -0.682 1.00 0.00 67 THR A CA 2
ATOM 2705 C C . THR A 1 67 ? 7.086 8.930 0.188 1.00 0.00 67 THR A C 2
ATOM 2706 O O . THR A 1 67 ? 6.980 10.123 0.477 1.00 0.00 67 THR A O 2
ATOM 2717 N N . SER A 1 68 ? 8.096 8.172 0.602 1.00 0.00 68 SER A N 2
ATOM 2718 C CA . SER A 1 68 ? 9.161 8.710 1.441 1.00 0.00 68 SER A CA 2
ATOM 2719 C C . SER A 1 68 ? 9.575 10.100 0.970 1.00 0.00 68 SER A C 2
ATOM 2720 O O . SER A 1 68 ? 9.271 10.504 -0.153 1.00 0.00 68 SER A O 2
ATOM 2728 N N . PHE A 1 69 ? 10.271 10.829 1.836 1.00 0.00 69 PHE A N 2
ATOM 2729 C CA . PHE A 1 69 ? 10.727 12.175 1.511 1.00 0.00 69 PHE A CA 2
ATOM 2730 C C . PHE A 1 69 ? 11.134 12.272 0.044 1.00 0.00 69 PHE A C 2
ATOM 2731 O O . PHE A 1 69 ? 11.988 11.528 -0.440 1.00 0.00 69 PHE A O 2
ATOM 2748 N N . PRO A 1 70 ? 10.508 13.210 -0.683 1.00 0.00 70 PRO A N 2
ATOM 2749 C CA . PRO A 1 70 ? 9.490 14.100 -0.119 1.00 0.00 70 PRO A CA 2
ATOM 2750 C C . PRO A 1 70 ? 8.199 13.363 0.221 1.00 0.00 70 PRO A C 2
ATOM 2751 O O . PRO A 1 70 ? 7.733 12.521 -0.548 1.00 0.00 70 PRO A O 2
ATOM 2762 N N . ARG A 1 71 ? 7.626 13.683 1.376 1.00 0.00 71 ARG A N 2
ATOM 2763 C CA . ARG A 1 71 ? 6.389 13.050 1.817 1.00 0.00 71 ARG A CA 2
ATOM 2764 C C . ARG A 1 71 ? 5.177 13.720 1.177 1.00 0.00 71 ARG A C 2
ATOM 2765 O O . ARG A 1 71 ? 4.896 14.891 1.431 1.00 0.00 71 ARG A O 2
ATOM 2786 N N . ARG A 1 72 ? 4.463 12.969 0.345 1.00 0.00 72 ARG A N 2
ATOM 2787 C CA . ARG A 1 72 ? 3.282 13.491 -0.333 1.00 0.00 72 ARG A CA 2
ATOM 2788 C C . ARG A 1 72 ? 2.202 12.419 -0.446 1.00 0.00 72 ARG A C 2
ATOM 2789 O O . ARG A 1 72 ? 2.502 11.240 -0.639 1.00 0.00 72 ARG A O 2
ATOM 2810 N N . ALA A 1 73 ? 0.947 12.835 -0.325 1.00 0.00 73 ALA A N 2
ATOM 2811 C CA . ALA A 1 73 ? -0.177 11.912 -0.415 1.00 0.00 73 ALA A CA 2
ATOM 2812 C C . ALA A 1 73 ? -0.388 11.442 -1.851 1.00 0.00 73 ALA A C 2
ATOM 2813 O O . ALA A 1 73 ? -0.819 12.212 -2.710 1.00 0.00 73 ALA A O 2
ATOM 2820 N N . LEU A 1 74 ? -0.080 10.175 -2.105 1.00 0.00 74 LEU A N 2
ATOM 2821 C CA . LEU A 1 74 ? -0.235 9.602 -3.438 1.00 0.00 74 LEU A CA 2
ATOM 2822 C C . LEU A 1 74 ? -1.680 9.180 -3.684 1.00 0.00 74 LEU A C 2
ATOM 2823 O O . LEU A 1 74 ? -2.432 8.930 -2.744 1.00 0.00 74 LEU A O 2
ATOM 2839 N N . GLU A 1 75 ? -2.059 9.102 -4.956 1.00 0.00 75 GLU A N 2
ATOM 2840 C CA . GLU A 1 75 ? -3.414 8.709 -5.326 1.00 0.00 75 GLU A CA 2
ATOM 2841 C C . GLU A 1 75 ? -3.422 7.326 -5.971 1.00 0.00 75 GLU A C 2
ATOM 2842 O O . GLU A 1 75 ? -2.501 6.966 -6.706 1.00 0.00 75 GLU A O 2
ATOM 2854 N N . VAL A 1 76 ? -4.468 6.555 -5.692 1.00 0.00 76 VAL A N 2
ATOM 2855 C CA . VAL A 1 76 ? -4.598 5.213 -6.247 1.00 0.00 76 VAL A CA 2
ATOM 2856 C C . VAL A 1 76 ? -5.418 5.225 -7.532 1.00 0.00 76 VAL A C 2
ATOM 2857 O O . VAL A 1 76 ? -6.641 5.355 -7.498 1.00 0.00 76 VAL A O 2
ATOM 2870 N N . GLU A 1 77 ? -4.735 5.088 -8.664 1.00 0.00 77 GLU A N 2
ATOM 2871 C CA . GLU A 1 77 ? -5.401 5.084 -9.961 1.00 0.00 77 GLU A CA 2
ATOM 2872 C C . GLU A 1 77 ? -5.771 3.663 -10.378 1.00 0.00 77 GLU A C 2
ATOM 2873 O O . GLU A 1 77 ? -4.908 2.794 -10.495 1.00 0.00 77 GLU A O 2
ATOM 2885 N N . GLY A 1 78 ? -7.062 3.435 -10.600 1.00 0.00 78 GLY A N 2
ATOM 2886 C CA . GLY A 1 78 ? -7.525 2.119 -11.000 1.00 0.00 78 GLY A CA 2
ATOM 2887 C C . GLY A 1 78 ? -7.194 1.803 -12.446 1.00 0.00 78 GLY A C 2
ATOM 2888 O O . GLY A 1 78 ? -7.126 0.638 -12.834 1.00 0.00 78 GLY A O 2
ATOM 2892 N N . GLY A 1 79 ? -6.990 2.845 -13.245 1.00 0.00 79 GLY A N 2
ATOM 2893 C CA . GLY A 1 79 ? -6.670 2.652 -14.648 1.00 0.00 79 GLY A CA 2
ATOM 2894 C C . GLY A 1 79 ? -5.180 2.521 -14.889 1.00 0.00 79 GLY A C 2
ATOM 2895 O O . GLY A 1 79 ? -4.743 1.675 -15.670 1.00 0.00 79 GLY A O 2
ATOM 2899 N N . SER A 1 80 ? -4.397 3.361 -14.220 1.00 0.00 80 SER A N 2
ATOM 2900 C CA . SER A 1 80 ? -2.947 3.338 -14.370 1.00 0.00 80 SER A CA 2
ATOM 2901 C C . SER A 1 80 ? -2.316 2.337 -13.406 1.00 0.00 80 SER A C 2
ATOM 2902 O O . SER A 1 80 ? -2.504 2.425 -12.192 1.00 0.00 80 SER A O 2
ATOM 2910 N N . SER A 1 81 ? -1.568 1.387 -13.956 1.00 0.00 81 SER A N 2
ATOM 2911 C CA . SER A 1 81 ? -0.912 0.365 -13.147 1.00 0.00 81 SER A CA 2
ATOM 2912 C C . SER A 1 81 ? 0.159 0.986 -12.255 1.00 0.00 81 SER A C 2
ATOM 2913 O O . SER A 1 81 ? 0.372 2.198 -12.271 1.00 0.00 81 SER A O 2
ATOM 2921 N N . LEU A 1 82 ? 0.831 0.144 -11.477 1.00 0.00 82 LEU A N 2
ATOM 2922 C CA . LEU A 1 82 ? 1.882 0.607 -10.577 1.00 0.00 82 LEU A CA 2
ATOM 2923 C C . LEU A 1 82 ? 2.941 1.397 -11.337 1.00 0.00 82 LEU A C 2
ATOM 2924 O O . LEU A 1 82 ? 3.374 2.459 -10.894 1.00 0.00 82 LEU A O 2
ATOM 2940 N N . GLU A 1 83 ? 3.354 0.870 -12.486 1.00 0.00 83 GLU A N 2
ATOM 2941 C CA . GLU A 1 83 ? 4.362 1.528 -13.309 1.00 0.00 83 GLU A CA 2
ATOM 2942 C C . GLU A 1 83 ? 3.797 2.787 -13.960 1.00 0.00 83 GLU A C 2
ATOM 2943 O O . GLU A 1 83 ? 4.512 3.768 -14.165 1.00 0.00 83 GLU A O 2
ATOM 2955 N N . ASP A 1 84 ? 2.509 2.750 -14.285 1.00 0.00 84 ASP A N 2
ATOM 2956 C CA . ASP A 1 84 ? 1.846 3.887 -14.912 1.00 0.00 84 ASP A CA 2
ATOM 2957 C C . ASP A 1 84 ? 1.890 5.112 -14.003 1.00 0.00 84 ASP A C 2
ATOM 2958 O O . ASP A 1 84 ? 2.085 6.236 -14.469 1.00 0.00 84 ASP A O 2
ATOM 2967 N N . ILE A 1 85 ? 1.708 4.887 -12.707 1.00 0.00 85 ILE A N 2
ATOM 2968 C CA . ILE A 1 85 ? 1.727 5.971 -11.733 1.00 0.00 85 ILE A CA 2
ATOM 2969 C C . ILE A 1 85 ? 3.154 6.414 -11.430 1.00 0.00 85 ILE A C 2
ATOM 2970 O O . ILE A 1 85 ? 3.404 7.581 -11.132 1.00 0.00 85 ILE A O 2
ATOM 2986 N N . GLY A 1 86 ? 4.089 5.472 -11.511 1.00 0.00 86 GLY A N 2
ATOM 2987 C CA . GLY A 1 86 ? 5.482 5.784 -11.245 1.00 0.00 86 GLY A CA 2
ATOM 2988 C C . GLY A 1 86 ? 6.108 4.833 -10.244 1.00 0.00 86 GLY A C 2
ATOM 2989 O O . GLY A 1 86 ? 6.730 5.266 -9.272 1.00 0.00 86 GLY A O 2
ATOM 2993 N N . ILE A 1 87 ? 5.941 3.537 -10.477 1.00 0.00 87 ILE A N 2
ATOM 2994 C CA . ILE A 1 87 ? 6.495 2.523 -9.587 1.00 0.00 87 ILE A CA 2
ATOM 2995 C C . ILE A 1 87 ? 7.261 1.463 -10.370 1.00 0.00 87 ILE A C 2
ATOM 2996 O O . ILE A 1 87 ? 6.887 0.289 -10.380 1.00 0.00 87 ILE A O 2
ATOM 3012 N N . THR A 1 88 ? 8.339 1.883 -11.027 1.00 0.00 88 THR A N 2
ATOM 3013 C CA . THR A 1 88 ? 9.159 0.970 -11.812 1.00 0.00 88 THR A CA 2
ATOM 3014 C C . THR A 1 88 ? 10.454 0.629 -11.084 1.00 0.00 88 THR A C 2
ATOM 3015 O O . THR A 1 88 ? 11.163 -0.304 -11.461 1.00 0.00 88 THR A O 2
ATOM 3026 N N . VAL A 1 89 ? 10.756 1.389 -10.035 1.00 0.00 89 VAL A N 2
ATOM 3027 C CA . VAL A 1 89 ? 11.965 1.166 -9.252 1.00 0.00 89 VAL A CA 2
ATOM 3028 C C . VAL A 1 89 ? 11.650 1.100 -7.763 1.00 0.00 89 VAL A C 2
ATOM 3029 O O . VAL A 1 89 ? 10.716 1.745 -7.285 1.00 0.00 89 VAL A O 2
ATOM 3042 N N . ASP A 1 90 ? 12.436 0.316 -7.031 1.00 0.00 90 ASP A N 2
ATOM 3043 C CA . ASP A 1 90 ? 12.241 0.167 -5.593 1.00 0.00 90 ASP A CA 2
ATOM 3044 C C . ASP A 1 90 ? 11.757 1.473 -4.972 1.00 0.00 90 ASP A C 2
ATOM 3045 O O . ASP A 1 90 ? 12.375 2.524 -5.148 1.00 0.00 90 ASP A O 2
ATOM 3054 N N . THR A 1 91 ? 10.647 1.400 -4.244 1.00 0.00 91 THR A N 2
ATOM 3055 C CA . THR A 1 91 ? 10.079 2.576 -3.598 1.00 0.00 91 THR A CA 2
ATOM 3056 C C . THR A 1 91 ? 9.490 2.225 -2.236 1.00 0.00 91 THR A C 2
ATOM 3057 O O . THR A 1 91 ? 8.800 1.215 -2.089 1.00 0.00 91 THR A O 2
ATOM 3068 N N . VAL A 1 92 ? 9.763 3.064 -1.243 1.00 0.00 92 VAL A N 2
ATOM 3069 C CA . VAL A 1 92 ? 9.258 2.843 0.106 1.00 0.00 92 VAL A CA 2
ATOM 3070 C C . VAL A 1 92 ? 8.034 3.708 0.384 1.00 0.00 92 VAL A C 2
ATOM 3071 O O . VAL A 1 92 ? 8.033 4.909 0.106 1.00 0.00 92 VAL A O 2
ATOM 3084 N N . LEU A 1 93 ? 6.994 3.092 0.932 1.00 0.00 93 LEU A N 2
ATOM 3085 C CA . LEU A 1 93 ? 5.761 3.807 1.249 1.00 0.00 93 LEU A CA 2
ATOM 3086 C C . LEU A 1 93 ? 5.653 4.070 2.748 1.00 0.00 93 LEU A C 2
ATOM 3087 O O . LEU A 1 93 ? 6.431 3.537 3.539 1.00 0.00 93 LEU A O 2
ATOM 3103 N N . ASN A 1 94 ? 4.683 4.894 3.131 1.00 0.00 94 ASN A N 2
ATOM 3104 C CA . ASN A 1 94 ? 4.474 5.227 4.534 1.00 0.00 94 ASN A CA 2
ATOM 3105 C C . ASN A 1 94 ? 2.986 5.243 4.872 1.00 0.00 94 ASN A C 2
ATOM 3106 O O . ASN A 1 94 ? 2.175 5.796 4.129 1.00 0.00 94 ASN A O 2
ATOM 3117 N N . VAL A 1 95 ? 2.633 4.633 6.001 1.00 0.00 95 VAL A N 2
ATOM 3118 C CA . VAL A 1 95 ? 1.245 4.579 6.439 1.00 0.00 95 VAL A CA 2
ATOM 3119 C C . VAL A 1 95 ? 0.978 5.591 7.548 1.00 0.00 95 VAL A C 2
ATOM 3120 O O . VAL A 1 95 ? 1.408 5.405 8.686 1.00 0.00 95 VAL A O 2
ATOM 3133 N N . GLU A 1 96 ? 0.266 6.660 7.208 1.00 0.00 96 GLU A N 2
ATOM 3134 C CA . GLU A 1 96 ? -0.058 7.701 8.176 1.00 0.00 96 GLU A CA 2
ATOM 3135 C C . GLU A 1 96 ? -1.564 7.777 8.410 1.00 0.00 96 GLU A C 2
ATOM 3136 O O . GLU A 1 96 ? -2.348 7.183 7.671 1.00 0.00 96 GLU A O 2
ATOM 3148 N N . GLU A 1 97 ? -1.960 8.513 9.445 1.00 0.00 97 GLU A N 2
ATOM 3149 C CA . GLU A 1 97 ? -3.372 8.665 9.777 1.00 0.00 97 GLU A CA 2
ATOM 3150 C C . GLU A 1 97 ? -4.025 9.729 8.899 1.00 0.00 97 GLU A C 2
ATOM 3151 O O . GLU A 1 97 ? -3.448 10.788 8.653 1.00 0.00 97 GLU A O 2
ATOM 3163 N N . LYS A 1 98 ? -5.233 9.438 8.428 1.00 0.00 98 LYS A N 2
ATOM 3164 C CA . LYS A 1 98 ? -5.968 10.368 7.578 1.00 0.00 98 LYS A CA 2
ATOM 3165 C C . LYS A 1 98 ? -6.421 11.589 8.372 1.00 0.00 98 LYS A C 2
ATOM 3166 O O . LYS A 1 98 ? -6.497 11.548 9.599 1.00 0.00 98 LYS A O 2
ATOM 3185 N N . GLU A 1 99 ? -6.721 12.672 7.661 1.00 0.00 99 GLU A N 2
ATOM 3186 C CA . GLU A 1 99 ? -7.167 13.904 8.302 1.00 0.00 99 GLU A CA 2
ATOM 3187 C C . GLU A 1 99 ? -8.565 14.289 7.824 1.00 0.00 99 GLU A C 2
ATOM 3188 O O . GLU A 1 99 ? -8.738 14.772 6.706 1.00 0.00 99 GLU A O 2
ATOM 3200 N N . GLN A 1 100 ? -9.557 14.072 8.682 1.00 0.00 100 GLN A N 2
ATOM 3201 C CA . GLN A 1 100 ? -10.939 14.395 8.348 1.00 0.00 100 GLN A CA 2
ATOM 3202 C C . GLN A 1 100 ? -11.428 15.595 9.154 1.00 0.00 100 GLN A C 2
ATOM 3203 O O . GLN A 1 100 ? -10.820 15.970 10.156 1.00 0.00 100 GLN A O 2
ATOM 3217 N N . SER A 1 101 ? -12.528 16.191 8.709 1.00 0.00 101 SER A N 2
ATOM 3218 C CA . SER A 1 101 ? -13.097 17.351 9.387 1.00 0.00 101 SER A CA 2
ATOM 3219 C C . SER A 1 101 ? -14.364 16.968 10.146 1.00 0.00 101 SER A C 2
ATOM 3220 O O . SER A 1 101 ? -14.383 16.962 11.377 1.00 0.00 101 SER A O 2
ATOM 3228 N N . SER A 1 102 ? -15.419 16.653 9.404 1.00 0.00 102 SER A N 2
ATOM 3229 C CA . SER A 1 102 ? -16.692 16.274 10.005 1.00 0.00 102 SER A CA 2
ATOM 3230 C C . SER A 1 102 ? -17.316 15.096 9.262 1.00 0.00 102 SER A C 2
ATOM 3231 O O . SER A 1 102 ? -17.108 14.928 8.061 1.00 0.00 102 SER A O 2
ATOM 3239 N N . GLN A 1 103 ? -18.081 14.286 9.986 1.00 0.00 103 GLN A N 2
ATOM 3240 C CA . GLN A 1 103 ? -18.734 13.123 9.395 1.00 0.00 103 GLN A CA 2
ATOM 3241 C C . GLN A 1 103 ? -20.221 13.106 9.733 1.00 0.00 103 GLN A C 2
ATOM 3242 O O . GLN A 1 103 ? -20.790 12.053 10.025 1.00 0.00 103 GLN A O 2
ATOM 3256 N N . SER A 1 104 ? -20.847 14.278 9.692 1.00 0.00 104 SER A N 2
ATOM 3257 C CA . SER A 1 104 ? -22.268 14.398 9.997 1.00 0.00 104 SER A CA 2
ATOM 3258 C C . SER A 1 104 ? -23.086 14.569 8.720 1.00 0.00 104 SER A C 2
ATOM 3259 O O . SER A 1 104 ? -22.570 15.006 7.693 1.00 0.00 104 SER A O 2
ATOM 3267 N N . GLY A 1 105 ? -24.367 14.219 8.794 1.00 0.00 105 GLY A N 2
ATOM 3268 C CA . GLY A 1 105 ? -25.236 14.342 7.638 1.00 0.00 105 GLY A CA 2
ATOM 3269 C C . GLY A 1 105 ? -25.637 12.995 7.070 1.00 0.00 105 GLY A C 2
ATOM 3270 O O . GLY A 1 105 ? -25.278 11.942 7.598 1.00 0.00 105 GLY A O 2
ATOM 3274 N N . PRO A 1 106 ? -26.403 13.017 5.970 1.00 0.00 106 PRO A N 2
ATOM 3275 C CA . PRO A 1 106 ? -26.871 11.796 5.306 1.00 0.00 106 PRO A CA 2
ATOM 3276 C C . PRO A 1 106 ? -25.740 11.037 4.623 1.00 0.00 106 PRO A C 2
ATOM 3277 O O . PRO A 1 106 ? -25.763 9.809 4.544 1.00 0.00 106 PRO A O 2
ATOM 3288 N N . SER A 1 107 ? -24.751 11.775 4.130 1.00 0.00 107 SER A N 2
ATOM 3289 C CA . SER A 1 107 ? -23.611 11.172 3.450 1.00 0.00 107 SER A CA 2
ATOM 3290 C C . SER A 1 107 ? -22.451 10.961 4.417 1.00 0.00 107 SER A C 2
ATOM 3291 O O . SER A 1 107 ? -21.850 11.921 4.901 1.00 0.00 107 SER A O 2
ATOM 3299 N N . SER A 1 108 ? -22.141 9.699 4.693 1.00 0.00 108 SER A N 2
ATOM 3300 C CA . SER A 1 108 ? -21.054 9.360 5.606 1.00 0.00 108 SER A CA 2
ATOM 3301 C C . SER A 1 108 ? -20.318 8.110 5.133 1.00 0.00 108 SER A C 2
ATOM 3302 O O . SER A 1 108 ? -20.854 7.004 5.183 1.00 0.00 108 SER A O 2
ATOM 3310 N N . GLY A 1 109 ? -19.083 8.296 4.675 1.00 0.00 109 GLY A N 2
ATOM 3311 C CA . GLY A 1 109 ? -18.292 7.176 4.201 1.00 0.00 109 GLY A CA 2
ATOM 3312 C C . GLY A 1 109 ? -18.064 7.221 2.703 1.00 0.00 109 GLY A C 2
ATOM 3313 O O . GLY A 1 109 ? -17.942 6.181 2.056 1.00 0.00 109 GLY A O 2
ATOM 3317 N N . GLY A 1 1 ? -24.651 -24.398 -3.078 1.00 0.00 1 GLY A N 3
ATOM 3318 C CA . GLY A 1 1 ? -23.385 -24.801 -2.492 1.00 0.00 1 GLY A CA 3
ATOM 3319 C C . GLY A 1 1 ? -22.594 -23.623 -1.959 1.00 0.00 1 GLY A C 3
ATOM 3320 O O . GLY A 1 1 ? -21.596 -23.216 -2.556 1.00 0.00 1 GLY A O 3
ATOM 3324 N N . SER A 1 2 ? -23.037 -23.074 -0.833 1.00 0.00 2 SER A N 3
ATOM 3325 C CA . SER A 1 2 ? -22.367 -21.932 -0.224 1.00 0.00 2 SER A CA 3
ATOM 3326 C C . SER A 1 2 ? -22.621 -21.891 1.280 1.00 0.00 2 SER A C 3
ATOM 3327 O O . SER A 1 2 ? -23.745 -21.657 1.724 1.00 0.00 2 SER A O 3
ATOM 3335 N N . SER A 1 3 ? -21.570 -22.124 2.059 1.00 0.00 3 SER A N 3
ATOM 3336 C CA . SER A 1 3 ? -21.679 -22.118 3.513 1.00 0.00 3 SER A CA 3
ATOM 3337 C C . SER A 1 3 ? -22.502 -20.926 3.992 1.00 0.00 3 SER A C 3
ATOM 3338 O O . SER A 1 3 ? -22.595 -19.907 3.308 1.00 0.00 3 SER A O 3
ATOM 3346 N N . GLY A 1 4 ? -23.097 -21.061 5.173 1.00 0.00 4 GLY A N 3
ATOM 3347 C CA . GLY A 1 4 ? -23.905 -19.989 5.723 1.00 0.00 4 GLY A CA 3
ATOM 3348 C C . GLY A 1 4 ? -23.068 -18.920 6.396 1.00 0.00 4 GLY A C 3
ATOM 3349 O O . GLY A 1 4 ? -22.864 -18.955 7.610 1.00 0.00 4 GLY A O 3
ATOM 3353 N N . SER A 1 5 ? -22.581 -17.968 5.607 1.00 0.00 5 SER A N 3
ATOM 3354 C CA . SER A 1 5 ? -21.756 -16.886 6.133 1.00 0.00 5 SER A CA 3
ATOM 3355 C C . SER A 1 5 ? -21.488 -15.836 5.059 1.00 0.00 5 SER A C 3
ATOM 3356 O O . SER A 1 5 ? -21.750 -16.060 3.878 1.00 0.00 5 SER A O 3
ATOM 3364 N N . SER A 1 6 ? -20.964 -14.690 5.480 1.00 0.00 6 SER A N 3
ATOM 3365 C CA . SER A 1 6 ? -20.662 -13.602 4.556 1.00 0.00 6 SER A CA 3
ATOM 3366 C C . SER A 1 6 ? -19.502 -12.757 5.072 1.00 0.00 6 SER A C 3
ATOM 3367 O O . SER A 1 6 ? -19.097 -12.877 6.227 1.00 0.00 6 SER A O 3
ATOM 3375 N N . GLY A 1 7 ? -18.970 -11.901 4.205 1.00 0.00 7 GLY A N 3
ATOM 3376 C CA . GLY A 1 7 ? -17.862 -11.047 4.590 1.00 0.00 7 GLY A CA 3
ATOM 3377 C C . GLY A 1 7 ? -16.703 -11.830 5.177 1.00 0.00 7 GLY A C 3
ATOM 3378 O O . GLY A 1 7 ? -16.549 -11.902 6.395 1.00 0.00 7 GLY A O 3
ATOM 3382 N N . GLU A 1 8 ? -15.889 -12.420 4.307 1.00 0.00 8 GLU A N 3
ATOM 3383 C CA . GLU A 1 8 ? -14.741 -13.204 4.747 1.00 0.00 8 GLU A CA 3
ATOM 3384 C C . GLU A 1 8 ? -13.434 -12.528 4.342 1.00 0.00 8 GLU A C 3
ATOM 3385 O O . GLU A 1 8 ? -13.370 -11.830 3.330 1.00 0.00 8 GLU A O 3
ATOM 3397 N N . VAL A 1 9 ? -12.393 -12.743 5.140 1.00 0.00 9 VAL A N 3
ATOM 3398 C CA . VAL A 1 9 ? -11.086 -12.155 4.867 1.00 0.00 9 VAL A CA 3
ATOM 3399 C C . VAL A 1 9 ? -10.715 -12.303 3.395 1.00 0.00 9 VAL A C 3
ATOM 3400 O O . VAL A 1 9 ? -10.940 -13.342 2.775 1.00 0.00 9 VAL A O 3
ATOM 3413 N N . PRO A 1 10 ? -10.132 -11.240 2.822 1.00 0.00 10 PRO A N 3
ATOM 3414 C CA . PRO A 1 10 ? -9.716 -11.227 1.417 1.00 0.00 10 PRO A CA 3
ATOM 3415 C C . PRO A 1 10 ? -8.525 -12.143 1.156 1.00 0.00 10 PRO A C 3
ATOM 3416 O O . PRO A 1 10 ? -8.106 -12.897 2.035 1.00 0.00 10 PRO A O 3
ATOM 3427 N N . ASP A 1 11 ? -7.984 -12.072 -0.055 1.00 0.00 11 ASP A N 3
ATOM 3428 C CA . ASP A 1 11 ? -6.840 -12.895 -0.430 1.00 0.00 11 ASP A CA 3
ATOM 3429 C C . ASP A 1 11 ? -5.849 -12.096 -1.271 1.00 0.00 11 ASP A C 3
ATOM 3430 O O . ASP A 1 11 ? -6.242 -11.238 -2.064 1.00 0.00 11 ASP A O 3
ATOM 3439 N N . LEU A 1 12 ? -4.564 -12.382 -1.094 1.00 0.00 12 LEU A N 3
ATOM 3440 C CA . LEU A 1 12 ? -3.517 -11.690 -1.836 1.00 0.00 12 LEU A CA 3
ATOM 3441 C C . LEU A 1 12 ? -2.999 -12.553 -2.982 1.00 0.00 12 LEU A C 3
ATOM 3442 O O . LEU A 1 12 ? -3.047 -13.783 -2.936 1.00 0.00 12 LEU A O 3
ATOM 3458 N N . PRO A 1 13 ? -2.491 -11.896 -4.036 1.00 0.00 13 PRO A N 3
ATOM 3459 C CA . PRO A 1 13 ? -1.953 -12.586 -5.212 1.00 0.00 13 PRO A CA 3
ATOM 3460 C C . PRO A 1 13 ? -0.647 -13.312 -4.912 1.00 0.00 13 PRO A C 3
ATOM 3461 O O . PRO A 1 13 ? -0.201 -13.357 -3.766 1.00 0.00 13 PRO A O 3
ATOM 3472 N N . GLU A 1 14 ? -0.039 -13.883 -5.947 1.00 0.00 14 GLU A N 3
ATOM 3473 C CA . GLU A 1 14 ? 1.215 -14.609 -5.792 1.00 0.00 14 GLU A CA 3
ATOM 3474 C C . GLU A 1 14 ? 2.399 -13.647 -5.753 1.00 0.00 14 GLU A C 3
ATOM 3475 O O . GLU A 1 14 ? 2.540 -12.784 -6.619 1.00 0.00 14 GLU A O 3
ATOM 3487 N N . GLU A 1 15 ? 3.248 -13.802 -4.741 1.00 0.00 15 GLU A N 3
ATOM 3488 C CA . GLU A 1 15 ? 4.418 -12.946 -4.588 1.00 0.00 15 GLU A CA 3
ATOM 3489 C C . GLU A 1 15 ? 5.428 -13.202 -5.703 1.00 0.00 15 GLU A C 3
ATOM 3490 O O . GLU A 1 15 ? 5.824 -14.336 -5.969 1.00 0.00 15 GLU A O 3
ATOM 3502 N N . PRO A 1 16 ? 5.855 -12.120 -6.372 1.00 0.00 16 PRO A N 3
ATOM 3503 C CA . PRO A 1 16 ? 6.824 -12.200 -7.470 1.00 0.00 16 PRO A CA 3
ATOM 3504 C C . PRO A 1 16 ? 8.220 -12.574 -6.984 1.00 0.00 16 PRO A C 3
ATOM 3505 O O . PRO A 1 16 ? 8.656 -12.133 -5.920 1.00 0.00 16 PRO A O 3
ATOM 3516 N N . SER A 1 17 ? 8.919 -13.386 -7.771 1.00 0.00 17 SER A N 3
ATOM 3517 C CA . SER A 1 17 ? 10.266 -13.819 -7.419 1.00 0.00 17 SER A CA 3
ATOM 3518 C C . SER A 1 17 ? 11.244 -12.650 -7.467 1.00 0.00 17 SER A C 3
ATOM 3519 O O . SER A 1 17 ? 11.040 -11.688 -8.207 1.00 0.00 17 SER A O 3
ATOM 3527 N N . GLU A 1 18 ? 12.306 -12.742 -6.673 1.00 0.00 18 GLU A N 3
ATOM 3528 C CA . GLU A 1 18 ? 13.315 -11.691 -6.624 1.00 0.00 18 GLU A CA 3
ATOM 3529 C C . GLU A 1 18 ? 14.104 -11.633 -7.930 1.00 0.00 18 GLU A C 3
ATOM 3530 O O . GLU A 1 18 ? 14.792 -10.651 -8.210 1.00 0.00 18 GLU A O 3
ATOM 3542 N N . THR A 1 19 ? 14.000 -12.693 -8.724 1.00 0.00 19 THR A N 3
ATOM 3543 C CA . THR A 1 19 ? 14.703 -12.764 -9.999 1.00 0.00 19 THR A CA 3
ATOM 3544 C C . THR A 1 19 ? 13.799 -12.342 -11.151 1.00 0.00 19 THR A C 3
ATOM 3545 O O . THR A 1 19 ? 14.276 -11.973 -12.223 1.00 0.00 19 THR A O 3
ATOM 3556 N N . ALA A 1 20 ? 12.491 -12.399 -10.922 1.00 0.00 20 ALA A N 3
ATOM 3557 C CA . ALA A 1 20 ? 11.519 -12.020 -11.941 1.00 0.00 20 ALA A CA 3
ATOM 3558 C C . ALA A 1 20 ? 11.616 -10.533 -12.265 1.00 0.00 20 ALA A C 3
ATOM 3559 O O . ALA A 1 20 ? 11.526 -9.688 -11.374 1.00 0.00 20 ALA A O 3
ATOM 3566 N N . GLU A 1 21 ? 11.799 -10.221 -13.543 1.00 0.00 21 GLU A N 3
ATOM 3567 C CA . GLU A 1 21 ? 11.910 -8.835 -13.983 1.00 0.00 21 GLU A CA 3
ATOM 3568 C C . GLU A 1 21 ? 10.588 -8.097 -13.792 1.00 0.00 21 GLU A C 3
ATOM 3569 O O . GLU A 1 21 ? 9.590 -8.688 -13.380 1.00 0.00 21 GLU A O 3
ATOM 3581 N N . GLU A 1 22 ? 10.590 -6.803 -14.094 1.00 0.00 22 GLU A N 3
ATOM 3582 C CA . GLU A 1 22 ? 9.391 -5.984 -13.955 1.00 0.00 22 GLU A CA 3
ATOM 3583 C C . GLU A 1 22 ? 8.821 -6.090 -12.543 1.00 0.00 22 GLU A C 3
ATOM 3584 O O . GLU A 1 22 ? 7.606 -6.105 -12.353 1.00 0.00 22 GLU A O 3
ATOM 3596 N N . VAL A 1 23 ? 9.710 -6.163 -11.557 1.00 0.00 23 VAL A N 3
ATOM 3597 C CA . VAL A 1 23 ? 9.297 -6.267 -10.162 1.00 0.00 23 VAL A CA 3
ATOM 3598 C C . VAL A 1 23 ? 10.016 -5.239 -9.298 1.00 0.00 23 VAL A C 3
ATOM 3599 O O . VAL A 1 23 ? 11.240 -5.116 -9.349 1.00 0.00 23 VAL A O 3
ATOM 3612 N N . VAL A 1 24 ? 9.248 -4.501 -8.502 1.00 0.00 24 VAL A N 3
ATOM 3613 C CA . VAL A 1 24 ? 9.813 -3.483 -7.624 1.00 0.00 24 VAL A CA 3
ATOM 3614 C C . VAL A 1 24 ? 9.689 -3.891 -6.160 1.00 0.00 24 VAL A C 3
ATOM 3615 O O . VAL A 1 24 ? 9.008 -4.862 -5.829 1.00 0.00 24 VAL A O 3
ATOM 3628 N N . THR A 1 25 ? 10.353 -3.142 -5.285 1.00 0.00 25 THR A N 3
ATOM 3629 C CA . THR A 1 25 ? 10.319 -3.426 -3.856 1.00 0.00 25 THR A CA 3
ATOM 3630 C C . THR A 1 25 ? 9.545 -2.351 -3.101 1.00 0.00 25 THR A C 3
ATOM 3631 O O . THR A 1 25 ? 10.028 -1.233 -2.924 1.00 0.00 25 THR A O 3
ATOM 3642 N N . VAL A 1 26 ? 8.341 -2.698 -2.657 1.00 0.00 26 VAL A N 3
ATOM 3643 C CA . VAL A 1 26 ? 7.500 -1.763 -1.919 1.00 0.00 26 VAL A CA 3
ATOM 3644 C C . VAL A 1 26 ? 7.452 -2.119 -0.437 1.00 0.00 26 VAL A C 3
ATOM 3645 O O . VAL A 1 26 ? 6.858 -3.123 -0.048 1.00 0.00 26 VAL A O 3
ATOM 3658 N N . ALA A 1 27 ? 8.082 -1.286 0.386 1.00 0.00 27 ALA A N 3
ATOM 3659 C CA . ALA A 1 27 ? 8.109 -1.512 1.826 1.00 0.00 27 ALA A CA 3
ATOM 3660 C C . ALA A 1 27 ? 7.150 -0.570 2.548 1.00 0.00 27 ALA A C 3
ATOM 3661 O O . ALA A 1 27 ? 7.229 0.649 2.392 1.00 0.00 27 ALA A O 3
ATOM 3668 N N . LEU A 1 28 ? 6.247 -1.142 3.335 1.00 0.00 28 LEU A N 3
ATOM 3669 C CA . LEU A 1 28 ? 5.273 -0.352 4.081 1.00 0.00 28 LEU A CA 3
ATOM 3670 C C . LEU A 1 28 ? 5.792 -0.021 5.476 1.00 0.00 28 LEU A C 3
ATOM 3671 O O . LEU A 1 28 ? 6.179 -0.913 6.232 1.00 0.00 28 LEU A O 3
ATOM 3687 N N . ARG A 1 29 ? 5.797 1.264 5.811 1.00 0.00 29 ARG A N 3
ATOM 3688 C CA . ARG A 1 29 ? 6.269 1.712 7.116 1.00 0.00 29 ARG A CA 3
ATOM 3689 C C . ARG A 1 29 ? 5.101 1.902 8.079 1.00 0.00 29 ARG A C 3
ATOM 3690 O O . ARG A 1 29 ? 4.262 2.783 7.888 1.00 0.00 29 ARG A O 3
ATOM 3711 N N . CYS A 1 30 ? 5.054 1.070 9.114 1.00 0.00 30 CYS A N 3
ATOM 3712 C CA . CYS A 1 30 ? 3.989 1.145 10.107 1.00 0.00 30 CYS A CA 3
ATOM 3713 C C . CYS A 1 30 ? 4.214 2.315 11.060 1.00 0.00 30 CYS A C 3
ATOM 3714 O O . CYS A 1 30 ? 5.346 2.711 11.338 1.00 0.00 30 CYS A O 3
ATOM 3722 N N . PRO A 1 31 ? 3.112 2.882 11.571 1.00 0.00 31 PRO A N 3
ATOM 3723 C CA . PRO A 1 31 ? 3.164 4.016 12.499 1.00 0.00 31 PRO A CA 3
ATOM 3724 C C . PRO A 1 31 ? 3.713 3.621 13.866 1.00 0.00 31 PRO A C 3
ATOM 3725 O O . PRO A 1 31 ? 3.816 4.453 14.767 1.00 0.00 31 PRO A O 3
ATOM 3736 N N . ASN A 1 32 ? 4.065 2.348 14.012 1.00 0.00 32 ASN A N 3
ATOM 3737 C CA . ASN A 1 32 ? 4.604 1.844 15.270 1.00 0.00 32 ASN A CA 3
ATOM 3738 C C . ASN A 1 32 ? 6.123 1.717 15.199 1.00 0.00 32 ASN A C 3
ATOM 3739 O O . ASN A 1 32 ? 6.802 1.680 16.223 1.00 0.00 32 ASN A O 3
ATOM 3750 N N . GLY A 1 33 ? 6.650 1.651 13.979 1.00 0.00 33 GLY A N 3
ATOM 3751 C CA . GLY A 1 33 ? 8.084 1.529 13.796 1.00 0.00 33 GLY A CA 3
ATOM 3752 C C . GLY A 1 33 ? 8.459 0.347 12.925 1.00 0.00 33 GLY A C 3
ATOM 3753 O O . GLY A 1 33 ? 9.480 0.374 12.238 1.00 0.00 33 GLY A O 3
ATOM 3757 N N . ARG A 1 34 ? 7.633 -0.693 12.954 1.00 0.00 34 ARG A N 3
ATOM 3758 C CA . ARG A 1 34 ? 7.885 -1.891 12.163 1.00 0.00 34 ARG A CA 3
ATOM 3759 C C . ARG A 1 34 ? 7.894 -1.567 10.672 1.00 0.00 34 ARG A C 3
ATOM 3760 O O . ARG A 1 34 ? 7.221 -0.638 10.224 1.00 0.00 34 ARG A O 3
ATOM 3781 N N . VAL A 1 35 ? 8.661 -2.337 9.908 1.00 0.00 35 VAL A N 3
ATOM 3782 C CA . VAL A 1 35 ? 8.758 -2.133 8.467 1.00 0.00 35 VAL A CA 3
ATOM 3783 C C . VAL A 1 35 ? 8.548 -3.440 7.711 1.00 0.00 35 VAL A C 3
ATOM 3784 O O . VAL A 1 35 ? 9.318 -4.389 7.866 1.00 0.00 35 VAL A O 3
ATOM 3797 N N . LEU A 1 36 ? 7.504 -3.482 6.892 1.00 0.00 36 LEU A N 3
ATOM 3798 C CA . LEU A 1 36 ? 7.193 -4.673 6.110 1.00 0.00 36 LEU A CA 3
ATOM 3799 C C . LEU A 1 36 ? 7.612 -4.494 4.654 1.00 0.00 36 LEU A C 3
ATOM 3800 O O . LEU A 1 36 ? 7.124 -3.600 3.964 1.00 0.00 36 LEU A O 3
ATOM 3816 N N . ARG A 1 37 ? 8.518 -5.351 4.196 1.00 0.00 37 ARG A N 3
ATOM 3817 C CA . ARG A 1 37 ? 9.002 -5.287 2.821 1.00 0.00 37 ARG A CA 3
ATOM 3818 C C . ARG A 1 37 ? 8.374 -6.389 1.973 1.00 0.00 37 ARG A C 3
ATOM 3819 O O . ARG A 1 37 ? 8.158 -7.504 2.447 1.00 0.00 37 ARG A O 3
ATOM 3840 N N . ARG A 1 38 ? 8.086 -6.069 0.715 1.00 0.00 38 ARG A N 3
ATOM 3841 C CA . ARG A 1 38 ? 7.482 -7.030 -0.199 1.00 0.00 38 ARG A CA 3
ATOM 3842 C C . ARG A 1 38 ? 7.618 -6.564 -1.646 1.00 0.00 38 ARG A C 3
ATOM 3843 O O . ARG A 1 38 ? 7.540 -5.370 -1.933 1.00 0.00 38 ARG A O 3
ATOM 3864 N N . ARG A 1 39 ? 7.821 -7.515 -2.552 1.00 0.00 39 ARG A N 3
ATOM 3865 C CA . ARG A 1 39 ? 7.969 -7.202 -3.967 1.00 0.00 39 ARG A CA 3
ATOM 3866 C C . ARG A 1 39 ? 6.610 -7.154 -4.659 1.00 0.00 39 ARG A C 3
ATOM 3867 O O . ARG A 1 39 ? 5.661 -7.809 -4.230 1.00 0.00 39 ARG A O 3
ATOM 3888 N N . PHE A 1 40 ? 6.525 -6.373 -5.731 1.00 0.00 40 PHE A N 3
ATOM 3889 C CA . PHE A 1 40 ? 5.282 -6.238 -6.482 1.00 0.00 40 PHE A CA 3
ATOM 3890 C C . PHE A 1 40 ? 5.561 -5.860 -7.933 1.00 0.00 40 PHE A C 3
ATOM 3891 O O . PHE A 1 40 ? 6.253 -4.880 -8.209 1.00 0.00 40 PHE A O 3
ATOM 3908 N N . PHE A 1 41 ? 5.018 -6.644 -8.858 1.00 0.00 41 PHE A N 3
ATOM 3909 C CA . PHE A 1 41 ? 5.209 -6.394 -10.282 1.00 0.00 41 PHE A CA 3
ATOM 3910 C C . PHE A 1 41 ? 4.887 -4.942 -10.626 1.00 0.00 41 PHE A C 3
ATOM 3911 O O . PHE A 1 41 ? 4.245 -4.235 -9.850 1.00 0.00 41 PHE A O 3
ATOM 3928 N N . LYS A 1 42 ? 5.340 -4.505 -11.797 1.00 0.00 42 LYS A N 3
ATOM 3929 C CA . LYS A 1 42 ? 5.102 -3.138 -12.247 1.00 0.00 42 LYS A CA 3
ATOM 3930 C C . LYS A 1 42 ? 3.843 -3.060 -13.106 1.00 0.00 42 LYS A C 3
ATOM 3931 O O . LYS A 1 42 ? 3.435 -1.978 -13.528 1.00 0.00 42 LYS A O 3
ATOM 3950 N N . SER A 1 43 ? 3.235 -4.214 -13.360 1.00 0.00 43 SER A N 3
ATOM 3951 C CA . SER A 1 43 ? 2.024 -4.276 -14.171 1.00 0.00 43 SER A CA 3
ATOM 3952 C C . SER A 1 43 ? 0.778 -4.161 -13.298 1.00 0.00 43 SER A C 3
ATOM 3953 O O . SER A 1 43 ? -0.261 -3.670 -13.741 1.00 0.00 43 SER A O 3
ATOM 3961 N N . TRP A 1 44 ? 0.891 -4.618 -12.056 1.00 0.00 44 TRP A N 3
ATOM 3962 C CA . TRP A 1 44 ? -0.226 -4.569 -11.119 1.00 0.00 44 TRP A CA 3
ATOM 3963 C C . TRP A 1 44 ? -0.728 -3.139 -10.948 1.00 0.00 44 TRP A C 3
ATOM 3964 O O . TRP A 1 44 ? -0.053 -2.184 -11.330 1.00 0.00 44 TRP A O 3
ATOM 3985 N N . ASN A 1 45 ? -1.916 -3.000 -10.369 1.00 0.00 45 ASN A N 3
ATOM 3986 C CA . ASN A 1 45 ? -2.509 -1.686 -10.146 1.00 0.00 45 ASN A CA 3
ATOM 3987 C C . ASN A 1 45 ? -2.457 -1.309 -8.668 1.00 0.00 45 ASN A C 3
ATOM 3988 O O . ASN A 1 45 ? -2.777 -2.120 -7.799 1.00 0.00 45 ASN A O 3
ATOM 3999 N N . SER A 1 46 ? -2.053 -0.074 -8.392 1.00 0.00 46 SER A N 3
ATOM 4000 C CA . SER A 1 46 ? -1.956 0.410 -7.019 1.00 0.00 46 SER A CA 3
ATOM 4001 C C . SER A 1 46 ? -3.060 -0.188 -6.153 1.00 0.00 46 SER A C 3
ATOM 4002 O O . SER A 1 46 ? -2.864 -0.438 -4.964 1.00 0.00 46 SER A O 3
ATOM 4010 N N . GLN A 1 47 ? -4.221 -0.418 -6.759 1.00 0.00 47 GLN A N 3
ATOM 4011 C CA . GLN A 1 47 ? -5.357 -0.986 -6.043 1.00 0.00 47 GLN A CA 3
ATOM 4012 C C . GLN A 1 47 ? -4.926 -2.186 -5.207 1.00 0.00 47 GLN A C 3
ATOM 4013 O O . GLN A 1 47 ? -5.242 -2.274 -4.020 1.00 0.00 47 GLN A O 3
ATOM 4027 N N . VAL A 1 48 ? -4.203 -3.109 -5.833 1.00 0.00 48 VAL A N 3
ATOM 4028 C CA . VAL A 1 48 ? -3.729 -4.305 -5.146 1.00 0.00 48 VAL A CA 3
ATOM 4029 C C . VAL A 1 48 ? -3.156 -3.961 -3.776 1.00 0.00 48 VAL A C 3
ATOM 4030 O O . VAL A 1 48 ? -3.277 -4.737 -2.827 1.00 0.00 48 VAL A O 3
ATOM 4043 N N . LEU A 1 49 ? -2.532 -2.792 -3.679 1.00 0.00 49 LEU A N 3
ATOM 4044 C CA . LEU A 1 49 ? -1.940 -2.343 -2.423 1.00 0.00 49 LEU A CA 3
ATOM 4045 C C . LEU A 1 49 ? -2.989 -2.279 -1.318 1.00 0.00 49 LEU A C 3
ATOM 4046 O O . LEU A 1 49 ? -2.850 -2.922 -0.277 1.00 0.00 49 LEU A O 3
ATOM 4062 N N . LEU A 1 50 ? -4.040 -1.501 -1.552 1.00 0.00 50 LEU A N 3
ATOM 4063 C CA . LEU A 1 50 ? -5.116 -1.355 -0.577 1.00 0.00 50 LEU A CA 3
ATOM 4064 C C . LEU A 1 50 ? -5.400 -2.680 0.123 1.00 0.00 50 LEU A C 3
ATOM 4065 O O . LEU A 1 50 ? -5.617 -2.720 1.334 1.00 0.00 50 LEU A O 3
ATOM 4081 N N . ASP A 1 51 ? -5.396 -3.763 -0.647 1.00 0.00 51 ASP A N 3
ATOM 4082 C CA . ASP A 1 51 ? -5.650 -5.091 -0.100 1.00 0.00 51 ASP A CA 3
ATOM 4083 C C . ASP A 1 51 ? -4.563 -5.485 0.896 1.00 0.00 51 ASP A C 3
ATOM 4084 O O . ASP A 1 51 ? -4.857 -5.919 2.010 1.00 0.00 51 ASP A O 3
ATOM 4093 N N . TRP A 1 52 ? -3.309 -5.331 0.488 1.00 0.00 52 TRP A N 3
ATOM 4094 C CA . TRP A 1 52 ? -2.179 -5.673 1.344 1.00 0.00 52 TRP A CA 3
ATOM 4095 C C . TRP A 1 52 ? -2.255 -4.922 2.670 1.00 0.00 52 TRP A C 3
ATOM 4096 O O . TRP A 1 52 ? -1.848 -5.440 3.709 1.00 0.00 52 TRP A O 3
ATOM 4117 N N . MET A 1 53 ? -2.776 -3.701 2.624 1.00 0.00 53 MET A N 3
ATOM 4118 C CA . MET A 1 53 ? -2.906 -2.881 3.823 1.00 0.00 53 MET A CA 3
ATOM 4119 C C . MET A 1 53 ? -3.902 -3.498 4.800 1.00 0.00 53 MET A C 3
ATOM 4120 O O . MET A 1 53 ? -3.644 -3.574 6.000 1.00 0.00 53 MET A O 3
ATOM 4134 N N . MET A 1 54 ? -5.041 -3.939 4.275 1.00 0.00 54 MET A N 3
ATOM 4135 C CA . MET A 1 54 ? -6.076 -4.551 5.102 1.00 0.00 54 MET A CA 3
ATOM 4136 C C . MET A 1 54 ? -5.584 -5.862 5.707 1.00 0.00 54 MET A C 3
ATOM 4137 O O . MET A 1 54 ? -6.158 -6.367 6.672 1.00 0.00 54 MET A O 3
ATOM 4151 N N . LYS A 1 55 ? -4.518 -6.410 5.133 1.00 0.00 55 LYS A N 3
ATOM 4152 C CA . LYS A 1 55 ? -3.947 -7.661 5.616 1.00 0.00 55 LYS A CA 3
ATOM 4153 C C . LYS A 1 55 ? -3.047 -7.419 6.823 1.00 0.00 55 LYS A C 3
ATOM 4154 O O . LYS A 1 55 ? -3.167 -8.093 7.847 1.00 0.00 55 LYS A O 3
ATOM 4173 N N . VAL A 1 56 ? -2.144 -6.451 6.698 1.00 0.00 56 VAL A N 3
ATOM 4174 C CA . VAL A 1 56 ? -1.224 -6.117 7.780 1.00 0.00 56 VAL A CA 3
ATOM 4175 C C . VAL A 1 56 ? -1.981 -5.674 9.027 1.00 0.00 56 VAL A C 3
ATOM 4176 O O . VAL A 1 56 ? -1.467 -5.757 10.141 1.00 0.00 56 VAL A O 3
ATOM 4189 N N . GLY A 1 57 ? -3.209 -5.201 8.831 1.00 0.00 57 GLY A N 3
ATOM 4190 C CA . GLY A 1 57 ? -4.018 -4.751 9.949 1.00 0.00 57 GLY A CA 3
ATOM 4191 C C . GLY A 1 57 ? -4.301 -3.262 9.897 1.00 0.00 57 GLY A C 3
ATOM 4192 O O . GLY A 1 57 ? -4.285 -2.584 10.924 1.00 0.00 57 GLY A O 3
ATOM 4196 N N . TYR A 1 58 ? -4.561 -2.753 8.698 1.00 0.00 58 TYR A N 3
ATOM 4197 C CA . TYR A 1 58 ? -4.845 -1.335 8.516 1.00 0.00 58 TYR A CA 3
ATOM 4198 C C . TYR A 1 58 ? -5.829 -1.120 7.370 1.00 0.00 58 TYR A C 3
ATOM 4199 O O . TYR A 1 58 ? -5.747 -1.777 6.333 1.00 0.00 58 TYR A O 3
ATOM 4217 N N . HIS A 1 59 ? -6.761 -0.191 7.566 1.00 0.00 59 HIS A N 3
ATOM 4218 C CA . HIS A 1 59 ? -7.762 0.113 6.550 1.00 0.00 59 HIS A CA 3
ATOM 4219 C C . HIS A 1 59 ? -7.318 1.288 5.684 1.00 0.00 59 HIS A C 3
ATOM 4220 O O . HIS A 1 59 ? -6.502 2.110 6.104 1.00 0.00 59 HIS A O 3
ATOM 4234 N N . LYS A 1 60 ? -7.857 1.361 4.472 1.00 0.00 60 LYS A N 3
ATOM 4235 C CA . LYS A 1 60 ? -7.517 2.434 3.546 1.00 0.00 60 LYS A CA 3
ATOM 4236 C C . LYS A 1 60 ? -8.157 3.749 3.979 1.00 0.00 60 LYS A C 3
ATOM 4237 O O . LYS A 1 60 ? -7.542 4.812 3.882 1.00 0.00 60 LYS A O 3
ATOM 4256 N N . SER A 1 61 ? -9.394 3.672 4.459 1.00 0.00 61 SER A N 3
ATOM 4257 C CA . SER A 1 61 ? -10.117 4.856 4.906 1.00 0.00 61 SER A CA 3
ATOM 4258 C C . SER A 1 61 ? -9.519 5.402 6.199 1.00 0.00 61 SER A C 3
ATOM 4259 O O . SER A 1 61 ? -9.888 6.484 6.658 1.00 0.00 61 SER A O 3
ATOM 4267 N N . LEU A 1 62 ? -8.596 4.646 6.783 1.00 0.00 62 LEU A N 3
ATOM 4268 C CA . LEU A 1 62 ? -7.947 5.052 8.024 1.00 0.00 62 LEU A CA 3
ATOM 4269 C C . LEU A 1 62 ? -6.500 5.461 7.772 1.00 0.00 62 LEU A C 3
ATOM 4270 O O . LEU A 1 62 ? -5.918 6.230 8.538 1.00 0.00 62 LEU A O 3
ATOM 4286 N N . TYR A 1 63 ? -5.923 4.945 6.692 1.00 0.00 63 TYR A N 3
ATOM 4287 C CA . TYR A 1 63 ? -4.543 5.256 6.339 1.00 0.00 63 TYR A CA 3
ATOM 4288 C C . TYR A 1 63 ? -4.354 5.249 4.825 1.00 0.00 63 TYR A C 3
ATOM 4289 O O . TYR A 1 63 ? -5.005 4.489 4.110 1.00 0.00 63 TYR A O 3
ATOM 4307 N N . ARG A 1 64 ? -3.455 6.103 4.345 1.00 0.00 64 ARG A N 3
ATOM 4308 C CA . ARG A 1 64 ? -3.178 6.197 2.916 1.00 0.00 64 ARG A CA 3
ATOM 4309 C C . ARG A 1 64 ? -1.744 5.775 2.611 1.00 0.00 64 ARG A C 3
ATOM 4310 O O . ARG A 1 64 ? -1.015 5.330 3.498 1.00 0.00 64 ARG A O 3
ATOM 4331 N N . LEU A 1 65 ? -1.347 5.917 1.352 1.00 0.00 65 LEU A N 3
ATOM 4332 C CA . LEU A 1 65 ? 0.000 5.550 0.929 1.00 0.00 65 LEU A CA 3
ATOM 4333 C C . LEU A 1 65 ? 0.766 6.772 0.429 1.00 0.00 65 LEU A C 3
ATOM 4334 O O . LEU A 1 65 ? 0.322 7.464 -0.487 1.00 0.00 65 LEU A O 3
ATOM 4350 N N . SER A 1 66 ? 1.919 7.030 1.038 1.00 0.00 66 SER A N 3
ATOM 4351 C CA . SER A 1 66 ? 2.746 8.170 0.656 1.00 0.00 66 SER A CA 3
ATOM 4352 C C . SER A 1 66 ? 4.174 7.726 0.350 1.00 0.00 66 SER A C 3
ATOM 4353 O O . SER A 1 66 ? 4.620 6.672 0.803 1.00 0.00 66 SER A O 3
ATOM 4361 N N . THR A 1 67 ? 4.886 8.540 -0.424 1.00 0.00 67 THR A N 3
ATOM 4362 C CA . THR A 1 67 ? 6.261 8.232 -0.794 1.00 0.00 67 THR A CA 3
ATOM 4363 C C . THR A 1 67 ? 7.243 8.787 0.232 1.00 0.00 67 THR A C 3
ATOM 4364 O O . THR A 1 67 ? 6.883 9.622 1.062 1.00 0.00 67 THR A O 3
ATOM 4375 N N . SER A 1 68 ? 8.485 8.317 0.170 1.00 0.00 68 SER A N 3
ATOM 4376 C CA . SER A 1 68 ? 9.519 8.765 1.096 1.00 0.00 68 SER A CA 3
ATOM 4377 C C . SER A 1 68 ? 9.975 10.180 0.758 1.00 0.00 68 SER A C 3
ATOM 4378 O O . SER A 1 68 ? 9.600 10.736 -0.275 1.00 0.00 68 SER A O 3
ATOM 4386 N N . PHE A 1 69 ? 10.788 10.759 1.637 1.00 0.00 69 PHE A N 3
ATOM 4387 C CA . PHE A 1 69 ? 11.296 12.110 1.434 1.00 0.00 69 PHE A CA 3
ATOM 4388 C C . PHE A 1 69 ? 11.720 12.320 -0.017 1.00 0.00 69 PHE A C 3
ATOM 4389 O O . PHE A 1 69 ? 12.554 11.593 -0.558 1.00 0.00 69 PHE A O 3
ATOM 4406 N N . PRO A 1 70 ? 11.132 13.337 -0.664 1.00 0.00 70 PRO A N 3
ATOM 4407 C CA . PRO A 1 70 ? 10.138 14.209 -0.032 1.00 0.00 70 PRO A CA 3
ATOM 4408 C C . PRO A 1 70 ? 8.820 13.488 0.234 1.00 0.00 70 PRO A C 3
ATOM 4409 O O . PRO A 1 70 ? 8.221 12.913 -0.675 1.00 0.00 70 PRO A O 3
ATOM 4420 N N . ARG A 1 71 ? 8.375 13.521 1.486 1.00 0.00 71 ARG A N 3
ATOM 4421 C CA . ARG A 1 71 ? 7.128 12.870 1.871 1.00 0.00 71 ARG A CA 3
ATOM 4422 C C . ARG A 1 71 ? 5.926 13.612 1.292 1.00 0.00 71 ARG A C 3
ATOM 4423 O O . ARG A 1 71 ? 5.646 14.750 1.670 1.00 0.00 71 ARG A O 3
ATOM 4444 N N . ARG A 1 72 ? 5.221 12.960 0.374 1.00 0.00 72 ARG A N 3
ATOM 4445 C CA . ARG A 1 72 ? 4.051 13.558 -0.258 1.00 0.00 72 ARG A CA 3
ATOM 4446 C C . ARG A 1 72 ? 2.880 12.580 -0.270 1.00 0.00 72 ARG A C 3
ATOM 4447 O O . ARG A 1 72 ? 3.072 11.366 -0.206 1.00 0.00 72 ARG A O 3
ATOM 4468 N N . ALA A 1 73 ? 1.667 13.117 -0.352 1.00 0.00 73 ALA A N 3
ATOM 4469 C CA . ALA A 1 73 ? 0.466 12.292 -0.374 1.00 0.00 73 ALA A CA 3
ATOM 4470 C C . ALA A 1 73 ? 0.178 11.780 -1.781 1.00 0.00 73 ALA A C 3
ATOM 4471 O O . ALA A 1 73 ? -0.103 12.560 -2.691 1.00 0.00 73 ALA A O 3
ATOM 4478 N N . LEU A 1 74 ? 0.248 10.464 -1.952 1.00 0.00 74 LEU A N 3
ATOM 4479 C CA . LEU A 1 74 ? -0.005 9.846 -3.248 1.00 0.00 74 LEU A CA 3
ATOM 4480 C C . LEU A 1 74 ? -1.475 9.462 -3.392 1.00 0.00 74 LEU A C 3
ATOM 4481 O O . LEU A 1 74 ? -2.194 9.344 -2.400 1.00 0.00 74 LEU A O 3
ATOM 4497 N N . GLU A 1 75 ? -1.911 9.267 -4.632 1.00 0.00 75 GLU A N 3
ATOM 4498 C CA . GLU A 1 75 ? -3.295 8.894 -4.903 1.00 0.00 75 GLU A CA 3
ATOM 4499 C C . GLU A 1 75 ? -3.362 7.608 -5.721 1.00 0.00 75 GLU A C 3
ATOM 4500 O O . GLU A 1 75 ? -2.559 7.394 -6.629 1.00 0.00 75 GLU A O 3
ATOM 4512 N N . VAL A 1 76 ? -4.326 6.753 -5.392 1.00 0.00 76 VAL A N 3
ATOM 4513 C CA . VAL A 1 76 ? -4.499 5.488 -6.096 1.00 0.00 76 VAL A CA 3
ATOM 4514 C C . VAL A 1 76 ? -5.220 5.692 -7.424 1.00 0.00 76 VAL A C 3
ATOM 4515 O O . VAL A 1 76 ? -6.448 5.657 -7.486 1.00 0.00 76 VAL A O 3
ATOM 4528 N N . GLU A 1 77 ? -4.447 5.904 -8.484 1.00 0.00 77 GLU A N 3
ATOM 4529 C CA . GLU A 1 77 ? -5.012 6.114 -9.812 1.00 0.00 77 GLU A CA 3
ATOM 4530 C C . GLU A 1 77 ? -5.149 4.791 -10.560 1.00 0.00 77 GLU A C 3
ATOM 4531 O O . GLU A 1 77 ? -4.214 4.337 -11.216 1.00 0.00 77 GLU A O 3
ATOM 4543 N N . GLY A 1 78 ? -6.323 4.177 -10.454 1.00 0.00 78 GLY A N 3
ATOM 4544 C CA . GLY A 1 78 ? -6.563 2.912 -11.125 1.00 0.00 78 GLY A CA 3
ATOM 4545 C C . GLY A 1 78 ? -6.069 2.913 -12.558 1.00 0.00 78 GLY A C 3
ATOM 4546 O O . GLY A 1 78 ? -5.154 2.169 -12.907 1.00 0.00 78 GLY A O 3
ATOM 4550 N N . GLY A 1 79 ? -6.679 3.751 -13.391 1.00 0.00 79 GLY A N 3
ATOM 4551 C CA . GLY A 1 79 ? -6.284 3.829 -14.786 1.00 0.00 79 GLY A CA 3
ATOM 4552 C C . GLY A 1 79 ? -4.795 3.614 -14.979 1.00 0.00 79 GLY A C 3
ATOM 4553 O O . GLY A 1 79 ? -4.377 2.906 -15.895 1.00 0.00 79 GLY A O 3
ATOM 4557 N N . SER A 1 80 ? -3.994 4.229 -14.116 1.00 0.00 80 SER A N 3
ATOM 4558 C CA . SER A 1 80 ? -2.543 4.106 -14.199 1.00 0.00 80 SER A CA 3
ATOM 4559 C C . SER A 1 80 ? -2.043 2.962 -13.322 1.00 0.00 80 SER A C 3
ATOM 4560 O O . SER A 1 80 ? -2.545 2.746 -12.220 1.00 0.00 80 SER A O 3
ATOM 4568 N N . SER A 1 81 ? -1.050 2.233 -13.821 1.00 0.00 81 SER A N 3
ATOM 4569 C CA . SER A 1 81 ? -0.483 1.108 -13.086 1.00 0.00 81 SER A CA 3
ATOM 4570 C C . SER A 1 81 ? 0.455 1.596 -11.986 1.00 0.00 81 SER A C 3
ATOM 4571 O O . SER A 1 81 ? 0.612 2.800 -11.776 1.00 0.00 81 SER A O 3
ATOM 4579 N N . LEU A 1 82 ? 1.078 0.653 -11.287 1.00 0.00 82 LEU A N 3
ATOM 4580 C CA . LEU A 1 82 ? 2.002 0.984 -10.209 1.00 0.00 82 LEU A CA 3
ATOM 4581 C C . LEU A 1 82 ? 3.170 1.816 -10.728 1.00 0.00 82 LEU A C 3
ATOM 4582 O O . LEU A 1 82 ? 3.563 2.805 -10.109 1.00 0.00 82 LEU A O 3
ATOM 4598 N N . GLU A 1 83 ? 3.717 1.411 -11.869 1.00 0.00 83 GLU A N 3
ATOM 4599 C CA . GLU A 1 83 ? 4.839 2.121 -12.473 1.00 0.00 83 GLU A CA 3
ATOM 4600 C C . GLU A 1 83 ? 4.384 3.448 -13.074 1.00 0.00 83 GLU A C 3
ATOM 4601 O O . GLU A 1 83 ? 5.160 4.398 -13.167 1.00 0.00 83 GLU A O 3
ATOM 4613 N N . ASP A 1 84 ? 3.120 3.503 -13.479 1.00 0.00 84 ASP A N 3
ATOM 4614 C CA . ASP A 1 84 ? 2.559 4.713 -14.071 1.00 0.00 84 ASP A CA 3
ATOM 4615 C C . ASP A 1 84 ? 2.447 5.824 -13.032 1.00 0.00 84 ASP A C 3
ATOM 4616 O O . ASP A 1 84 ? 2.723 6.989 -13.321 1.00 0.00 84 ASP A O 3
ATOM 4625 N N . ILE A 1 85 ? 2.039 5.456 -11.822 1.00 0.00 85 ILE A N 3
ATOM 4626 C CA . ILE A 1 85 ? 1.888 6.422 -10.740 1.00 0.00 85 ILE A CA 3
ATOM 4627 C C . ILE A 1 85 ? 3.246 6.920 -10.256 1.00 0.00 85 ILE A C 3
ATOM 4628 O O . ILE A 1 85 ? 3.372 8.046 -9.778 1.00 0.00 85 ILE A O 3
ATOM 4644 N N . GLY A 1 86 ? 4.262 6.072 -10.385 1.00 0.00 86 GLY A N 3
ATOM 4645 C CA . GLY A 1 86 ? 5.598 6.444 -9.957 1.00 0.00 86 GLY A CA 3
ATOM 4646 C C . GLY A 1 86 ? 6.269 5.357 -9.141 1.00 0.00 86 GLY A C 3
ATOM 4647 O O . GLY A 1 86 ? 6.903 5.640 -8.123 1.00 0.00 86 GLY A O 3
ATOM 4651 N N . ILE A 1 87 ? 6.128 4.113 -9.584 1.00 0.00 87 ILE A N 3
ATOM 4652 C CA . ILE A 1 87 ? 6.726 2.982 -8.886 1.00 0.00 87 ILE A CA 3
ATOM 4653 C C . ILE A 1 87 ? 7.536 2.112 -9.842 1.00 0.00 87 ILE A C 3
ATOM 4654 O O . ILE A 1 87 ? 7.628 0.896 -9.667 1.00 0.00 87 ILE A O 3
ATOM 4670 N N . THR A 1 88 ? 8.122 2.742 -10.855 1.00 0.00 88 THR A N 3
ATOM 4671 C CA . THR A 1 88 ? 8.925 2.027 -11.839 1.00 0.00 88 THR A CA 3
ATOM 4672 C C . THR A 1 88 ? 10.181 1.441 -11.203 1.00 0.00 88 THR A C 3
ATOM 4673 O O . THR A 1 88 ? 10.781 0.507 -11.735 1.00 0.00 88 THR A O 3
ATOM 4684 N N . VAL A 1 89 ? 10.573 1.994 -10.059 1.00 0.00 89 VAL A N 3
ATOM 4685 C CA . VAL A 1 89 ? 11.756 1.523 -9.349 1.00 0.00 89 VAL A CA 3
ATOM 4686 C C . VAL A 1 89 ? 11.490 1.409 -7.853 1.00 0.00 89 VAL A C 3
ATOM 4687 O O . VAL A 1 89 ? 10.514 1.959 -7.341 1.00 0.00 89 VAL A O 3
ATOM 4700 N N . ASP A 1 90 ? 12.364 0.693 -7.155 1.00 0.00 90 ASP A N 3
ATOM 4701 C CA . ASP A 1 90 ? 12.225 0.508 -5.715 1.00 0.00 90 ASP A CA 3
ATOM 4702 C C . ASP A 1 90 ? 11.693 1.774 -5.053 1.00 0.00 90 ASP A C 3
ATOM 4703 O O . ASP A 1 90 ? 12.244 2.861 -5.234 1.00 0.00 90 ASP A O 3
ATOM 4712 N N . THR A 1 91 ? 10.618 1.628 -4.284 1.00 0.00 91 THR A N 3
ATOM 4713 C CA . THR A 1 91 ? 10.011 2.760 -3.597 1.00 0.00 91 THR A CA 3
ATOM 4714 C C . THR A 1 91 ? 9.439 2.342 -2.247 1.00 0.00 91 THR A C 3
ATOM 4715 O O . THR A 1 91 ? 8.797 1.299 -2.130 1.00 0.00 91 THR A O 3
ATOM 4726 N N . VAL A 1 92 ? 9.677 3.162 -1.229 1.00 0.00 92 VAL A N 3
ATOM 4727 C CA . VAL A 1 92 ? 9.185 2.878 0.114 1.00 0.00 92 VAL A CA 3
ATOM 4728 C C . VAL A 1 92 ? 7.948 3.711 0.434 1.00 0.00 92 VAL A C 3
ATOM 4729 O O . VAL A 1 92 ? 7.975 4.939 0.348 1.00 0.00 92 VAL A O 3
ATOM 4742 N N . LEU A 1 93 ? 6.865 3.035 0.802 1.00 0.00 93 LEU A N 3
ATOM 4743 C CA . LEU A 1 93 ? 5.618 3.713 1.137 1.00 0.00 93 LEU A CA 3
ATOM 4744 C C . LEU A 1 93 ? 5.424 3.784 2.648 1.00 0.00 93 LEU A C 3
ATOM 4745 O O . LEU A 1 93 ? 5.817 2.875 3.377 1.00 0.00 93 LEU A O 3
ATOM 4761 N N . ASN A 1 94 ? 4.813 4.870 3.111 1.00 0.00 94 ASN A N 3
ATOM 4762 C CA . ASN A 1 94 ? 4.565 5.058 4.536 1.00 0.00 94 ASN A CA 3
ATOM 4763 C C . ASN A 1 94 ? 3.069 5.155 4.819 1.00 0.00 94 ASN A C 3
ATOM 4764 O O . ASN A 1 94 ? 2.329 5.811 4.087 1.00 0.00 94 ASN A O 3
ATOM 4775 N N . VAL A 1 95 ? 2.631 4.497 5.887 1.00 0.00 95 VAL A N 3
ATOM 4776 C CA . VAL A 1 95 ? 1.224 4.510 6.270 1.00 0.00 95 VAL A CA 3
ATOM 4777 C C . VAL A 1 95 ? 0.904 5.714 7.149 1.00 0.00 95 VAL A C 3
ATOM 4778 O O . VAL A 1 95 ? 1.216 5.726 8.339 1.00 0.00 95 VAL A O 3
ATOM 4791 N N . GLU A 1 96 ? 0.279 6.724 6.553 1.00 0.00 96 GLU A N 3
ATOM 4792 C CA . GLU A 1 96 ? -0.083 7.935 7.283 1.00 0.00 96 GLU A CA 3
ATOM 4793 C C . GLU A 1 96 ? -1.575 7.951 7.603 1.00 0.00 96 GLU A C 3
ATOM 4794 O O . GLU A 1 96 ? -2.345 7.158 7.061 1.00 0.00 96 GLU A O 3
ATOM 4806 N N . GLU A 1 97 ? -1.974 8.859 8.488 1.00 0.00 97 GLU A N 3
ATOM 4807 C CA . GLU A 1 97 ? -3.374 8.977 8.881 1.00 0.00 97 GLU A CA 3
ATOM 4808 C C . GLU A 1 97 ? -4.138 9.874 7.912 1.00 0.00 97 GLU A C 3
ATOM 4809 O O . GLU A 1 97 ? -3.737 11.008 7.648 1.00 0.00 97 GLU A O 3
ATOM 4821 N N . LYS A 1 98 ? -5.241 9.358 7.381 1.00 0.00 98 LYS A N 3
ATOM 4822 C CA . LYS A 1 98 ? -6.063 10.109 6.441 1.00 0.00 98 LYS A CA 3
ATOM 4823 C C . LYS A 1 98 ? -6.689 11.326 7.116 1.00 0.00 98 LYS A C 3
ATOM 4824 O O . LYS A 1 98 ? -6.789 11.382 8.341 1.00 0.00 98 LYS A O 3
ATOM 4843 N N . GLU A 1 99 ? -7.108 12.295 6.309 1.00 0.00 99 GLU A N 3
ATOM 4844 C CA . GLU A 1 99 ? -7.724 13.509 6.830 1.00 0.00 99 GLU A CA 3
ATOM 4845 C C . GLU A 1 99 ? -9.218 13.307 7.057 1.00 0.00 99 GLU A C 3
ATOM 4846 O O . GLU A 1 99 ? -9.777 12.273 6.692 1.00 0.00 99 GLU A O 3
ATOM 4858 N N . GLN A 1 100 ? -9.860 14.301 7.663 1.00 0.00 100 GLN A N 3
ATOM 4859 C CA . GLN A 1 100 ? -11.289 14.232 7.940 1.00 0.00 100 GLN A CA 3
ATOM 4860 C C . GLN A 1 100 ? -12.102 14.626 6.711 1.00 0.00 100 GLN A C 3
ATOM 4861 O O . GLN A 1 100 ? -13.008 13.904 6.295 1.00 0.00 100 GLN A O 3
ATOM 4875 N N . SER A 1 101 ? -11.771 15.777 6.133 1.00 0.00 101 SER A N 3
ATOM 4876 C CA . SER A 1 101 ? -12.473 16.270 4.954 1.00 0.00 101 SER A CA 3
ATOM 4877 C C . SER A 1 101 ? -12.248 15.345 3.762 1.00 0.00 101 SER A C 3
ATOM 4878 O O . SER A 1 101 ? -11.160 15.308 3.187 1.00 0.00 101 SER A O 3
ATOM 4886 N N . SER A 1 102 ? -13.286 14.600 3.396 1.00 0.00 102 SER A N 3
ATOM 4887 C CA . SER A 1 102 ? -13.201 13.671 2.274 1.00 0.00 102 SER A CA 3
ATOM 4888 C C . SER A 1 102 ? -12.422 14.286 1.116 1.00 0.00 102 SER A C 3
ATOM 4889 O O . SER A 1 102 ? -11.511 13.666 0.569 1.00 0.00 102 SER A O 3
ATOM 4897 N N . GLN A 1 103 ? -12.787 15.511 0.750 1.00 0.00 103 GLN A N 3
ATOM 4898 C CA . GLN A 1 103 ? -12.122 16.211 -0.343 1.00 0.00 103 GLN A CA 3
ATOM 4899 C C . GLN A 1 103 ? -10.684 16.557 0.028 1.00 0.00 103 GLN A C 3
ATOM 4900 O O . GLN A 1 103 ? -10.435 17.223 1.032 1.00 0.00 103 GLN A O 3
ATOM 4914 N N . SER A 1 104 ? -9.741 16.100 -0.790 1.00 0.00 104 SER A N 3
ATOM 4915 C CA . SER A 1 104 ? -8.326 16.357 -0.546 1.00 0.00 104 SER A CA 3
ATOM 4916 C C . SER A 1 104 ? -7.816 17.480 -1.444 1.00 0.00 104 SER A C 3
ATOM 4917 O O . SER A 1 104 ? -8.264 17.634 -2.580 1.00 0.00 104 SER A O 3
ATOM 4925 N N . GLY A 1 105 ? -6.874 18.263 -0.926 1.00 0.00 105 GLY A N 3
ATOM 4926 C CA . GLY A 1 105 ? -6.317 19.362 -1.694 1.00 0.00 105 GLY A CA 3
ATOM 4927 C C . GLY A 1 105 ? -7.325 20.467 -1.939 1.00 0.00 105 GLY A C 3
ATOM 4928 O O . GLY A 1 105 ? -7.922 20.564 -3.012 1.00 0.00 105 GLY A O 3
ATOM 4932 N N . PRO A 1 106 ? -7.529 21.323 -0.927 1.00 0.00 106 PRO A N 3
ATOM 4933 C CA . PRO A 1 106 ? -8.472 22.441 -1.013 1.00 0.00 106 PRO A CA 3
ATOM 4934 C C . PRO A 1 106 ? -7.995 23.530 -1.968 1.00 0.00 106 PRO A C 3
ATOM 4935 O O . PRO A 1 106 ? -7.310 24.468 -1.562 1.00 0.00 106 PRO A O 3
ATOM 4946 N N . SER A 1 107 ? -8.362 23.399 -3.239 1.00 0.00 107 SER A N 3
ATOM 4947 C CA . SER A 1 107 ? -7.967 24.370 -4.253 1.00 0.00 107 SER A CA 3
ATOM 4948 C C . SER A 1 107 ? -6.450 24.529 -4.291 1.00 0.00 107 SER A C 3
ATOM 4949 O O . SER A 1 107 ? -5.935 25.641 -4.411 1.00 0.00 107 SER A O 3
ATOM 4957 N N . SER A 1 108 ? -5.741 23.410 -4.189 1.00 0.00 108 SER A N 3
ATOM 4958 C CA . SER A 1 108 ? -4.283 23.425 -4.209 1.00 0.00 108 SER A CA 3
ATOM 4959 C C . SER A 1 108 ? -3.742 22.375 -5.175 1.00 0.00 108 SER A C 3
ATOM 4960 O O . SER A 1 108 ? -4.193 21.230 -5.183 1.00 0.00 108 SER A O 3
ATOM 4968 N N . GLY A 1 109 ? -2.772 22.775 -5.991 1.00 0.00 109 GLY A N 3
ATOM 4969 C CA . GLY A 1 109 ? -2.185 21.859 -6.952 1.00 0.00 109 GLY A CA 3
ATOM 4970 C C . GLY A 1 109 ? -3.215 21.268 -7.894 1.00 0.00 109 GLY A C 3
ATOM 4971 O O . GLY A 1 109 ? -4.345 21.749 -7.968 1.00 0.00 109 GLY A O 3
ATOM 4975 N N . GLY A 1 1 ? -18.598 -29.931 15.993 1.00 0.00 1 GLY A N 4
ATOM 4976 C CA . GLY A 1 1 ? -18.686 -29.745 14.557 1.00 0.00 1 GLY A CA 4
ATOM 4977 C C . GLY A 1 1 ? -17.488 -29.009 13.992 1.00 0.00 1 GLY A C 4
ATOM 4978 O O . GLY A 1 1 ? -16.639 -28.525 14.741 1.00 0.00 1 GLY A O 4
ATOM 4982 N N . SER A 1 2 ? -17.416 -28.926 12.667 1.00 0.00 2 SER A N 4
ATOM 4983 C CA . SER A 1 2 ? -16.309 -28.248 12.003 1.00 0.00 2 SER A CA 4
ATOM 4984 C C . SER A 1 2 ? -16.823 -27.163 11.062 1.00 0.00 2 SER A C 4
ATOM 4985 O O . SER A 1 2 ? -17.521 -27.449 10.090 1.00 0.00 2 SER A O 4
ATOM 4993 N N . SER A 1 3 ? -16.471 -25.917 11.358 1.00 0.00 3 SER A N 4
ATOM 4994 C CA . SER A 1 3 ? -16.899 -24.787 10.542 1.00 0.00 3 SER A CA 4
ATOM 4995 C C . SER A 1 3 ? -16.596 -25.036 9.067 1.00 0.00 3 SER A C 4
ATOM 4996 O O . SER A 1 3 ? -15.650 -25.746 8.728 1.00 0.00 3 SER A O 4
ATOM 5004 N N . GLY A 1 4 ? -17.407 -24.445 8.194 1.00 0.00 4 GLY A N 4
ATOM 5005 C CA . GLY A 1 4 ? -17.210 -24.615 6.767 1.00 0.00 4 GLY A CA 4
ATOM 5006 C C . GLY A 1 4 ? -15.858 -24.109 6.303 1.00 0.00 4 GLY A C 4
ATOM 5007 O O . GLY A 1 4 ? -15.031 -23.695 7.115 1.00 0.00 4 GLY A O 4
ATOM 5011 N N . SER A 1 5 ? -15.632 -24.143 4.994 1.00 0.00 5 SER A N 4
ATOM 5012 C CA . SER A 1 5 ? -14.370 -23.689 4.424 1.00 0.00 5 SER A CA 4
ATOM 5013 C C . SER A 1 5 ? -14.298 -22.165 4.406 1.00 0.00 5 SER A C 4
ATOM 5014 O O . SER A 1 5 ? -15.212 -21.496 3.922 1.00 0.00 5 SER A O 4
ATOM 5022 N N . SER A 1 6 ? -13.207 -21.623 4.937 1.00 0.00 6 SER A N 4
ATOM 5023 C CA . SER A 1 6 ? -13.016 -20.178 4.985 1.00 0.00 6 SER A CA 4
ATOM 5024 C C . SER A 1 6 ? -13.108 -19.571 3.588 1.00 0.00 6 SER A C 4
ATOM 5025 O O . SER A 1 6 ? -12.414 -19.997 2.667 1.00 0.00 6 SER A O 4
ATOM 5033 N N . GLY A 1 7 ? -13.973 -18.571 3.440 1.00 0.00 7 GLY A N 4
ATOM 5034 C CA . GLY A 1 7 ? -14.141 -17.921 2.154 1.00 0.00 7 GLY A CA 4
ATOM 5035 C C . GLY A 1 7 ? -14.892 -16.609 2.262 1.00 0.00 7 GLY A C 4
ATOM 5036 O O . GLY A 1 7 ? -15.734 -16.298 1.420 1.00 0.00 7 GLY A O 4
ATOM 5040 N N . GLU A 1 8 ? -14.588 -15.837 3.300 1.00 0.00 8 GLU A N 4
ATOM 5041 C CA . GLU A 1 8 ? -15.242 -14.552 3.516 1.00 0.00 8 GLU A CA 4
ATOM 5042 C C . GLU A 1 8 ? -14.239 -13.407 3.417 1.00 0.00 8 GLU A C 4
ATOM 5043 O O . GLU A 1 8 ? -14.608 -12.235 3.497 1.00 0.00 8 GLU A O 4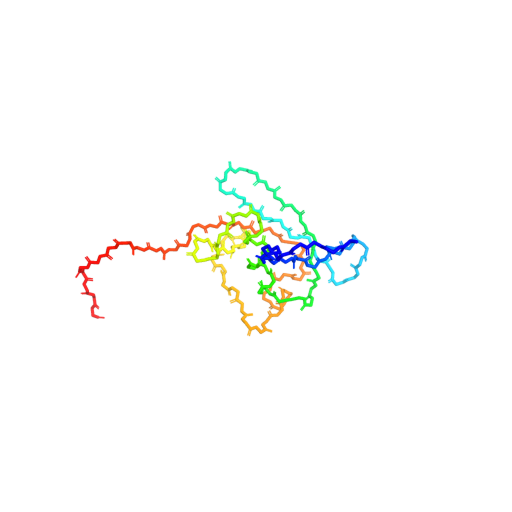
ATOM 5055 N N . VAL A 1 9 ? -12.968 -13.754 3.244 1.00 0.00 9 VAL A N 4
ATOM 5056 C CA . VAL A 1 9 ? -11.911 -12.757 3.135 1.00 0.00 9 VAL A CA 4
ATOM 5057 C C . VAL A 1 9 ? -11.019 -13.030 1.929 1.00 0.00 9 VAL A C 4
ATOM 5058 O O . VAL A 1 9 ? -10.641 -14.169 1.652 1.00 0.00 9 VAL A O 4
ATOM 5071 N N . PRO A 1 10 ? -10.675 -11.963 1.193 1.00 0.00 10 PRO A N 4
ATOM 5072 C CA . PRO A 1 10 ? -9.823 -12.062 0.005 1.00 0.00 10 PRO A CA 4
ATOM 5073 C C . PRO A 1 10 ? -8.380 -12.410 0.353 1.00 0.00 10 PRO A C 4
ATOM 5074 O O . PRO A 1 10 ? -7.956 -12.263 1.500 1.00 0.00 10 PRO A O 4
ATOM 5085 N N . ASP A 1 11 ? -7.630 -12.872 -0.642 1.00 0.00 11 ASP A N 4
ATOM 5086 C CA . ASP A 1 11 ? -6.233 -13.239 -0.440 1.00 0.00 11 ASP A CA 4
ATOM 5087 C C . ASP A 1 11 ? -5.341 -12.573 -1.482 1.00 0.00 11 ASP A C 4
ATOM 5088 O O . ASP A 1 11 ? -5.745 -12.377 -2.629 1.00 0.00 11 ASP A O 4
ATOM 5097 N N . LEU A 1 12 ? -4.124 -12.225 -1.076 1.00 0.00 12 LEU A N 4
ATOM 5098 C CA . LEU A 1 12 ? -3.173 -11.579 -1.975 1.00 0.00 12 LEU A CA 4
ATOM 5099 C C . LEU A 1 12 ? -2.552 -12.593 -2.930 1.00 0.00 12 LEU A C 4
ATOM 5100 O O . LEU A 1 12 ? -2.393 -13.770 -2.608 1.00 0.00 12 LEU A O 4
ATOM 5116 N N . PRO A 1 13 ? -2.191 -12.127 -4.135 1.00 0.00 13 PRO A N 4
ATOM 5117 C CA . PRO A 1 13 ? -1.578 -12.977 -5.161 1.00 0.00 13 PRO A CA 4
ATOM 5118 C C . PRO A 1 13 ? -0.161 -13.403 -4.791 1.00 0.00 13 PRO A C 4
ATOM 5119 O O . PRO A 1 13 ? 0.564 -12.664 -4.126 1.00 0.00 13 PRO A O 4
ATOM 5130 N N . GLU A 1 14 ? 0.225 -14.597 -5.228 1.00 0.00 14 GLU A N 4
ATOM 5131 C CA . GLU A 1 14 ? 1.556 -15.120 -4.941 1.00 0.00 14 GLU A CA 4
ATOM 5132 C C . GLU A 1 14 ? 2.628 -14.080 -5.252 1.00 0.00 14 GLU A C 4
ATOM 5133 O O . GLU A 1 14 ? 2.705 -13.568 -6.369 1.00 0.00 14 GLU A O 4
ATOM 5145 N N . GLU A 1 15 ? 3.453 -13.772 -4.255 1.00 0.00 15 GLU A N 4
ATOM 5146 C CA . GLU A 1 15 ? 4.520 -12.792 -4.422 1.00 0.00 15 GLU A CA 4
ATOM 5147 C C . GLU A 1 15 ? 5.465 -13.204 -5.548 1.00 0.00 15 GLU A C 4
ATOM 5148 O O . GLU A 1 15 ? 5.778 -14.380 -5.730 1.00 0.00 15 GLU A O 4
ATOM 5160 N N . PRO A 1 16 ? 5.931 -12.212 -6.320 1.00 0.00 16 PRO A N 4
ATOM 5161 C CA . PRO A 1 16 ? 6.847 -12.444 -7.440 1.00 0.00 16 PRO A CA 4
ATOM 5162 C C . PRO A 1 16 ? 8.236 -12.866 -6.975 1.00 0.00 16 PRO A C 4
ATOM 5163 O O . PRO A 1 16 ? 8.642 -12.569 -5.851 1.00 0.00 16 PRO A O 4
ATOM 5174 N N . SER A 1 17 ? 8.962 -13.560 -7.847 1.00 0.00 17 SER A N 4
ATOM 5175 C CA . SER A 1 17 ? 10.306 -14.026 -7.522 1.00 0.00 17 SER A CA 4
ATOM 5176 C C . SER A 1 17 ? 11.335 -12.926 -7.766 1.00 0.00 17 SER A C 4
ATOM 5177 O O . SER A 1 17 ? 11.185 -12.112 -8.676 1.00 0.00 17 SER A O 4
ATOM 5185 N N . GLU A 1 18 ? 12.380 -12.911 -6.945 1.00 0.00 18 GLU A N 4
ATOM 5186 C CA . GLU A 1 18 ? 13.434 -11.911 -7.070 1.00 0.00 18 GLU A CA 4
ATOM 5187 C C . GLU A 1 18 ? 13.907 -11.797 -8.516 1.00 0.00 18 GLU A C 4
ATOM 5188 O O . GLU A 1 18 ? 14.274 -10.716 -8.979 1.00 0.00 18 GLU A O 4
ATOM 5200 N N . THR A 1 19 ? 13.898 -12.921 -9.227 1.00 0.00 19 THR A N 4
ATOM 5201 C CA . THR A 1 19 ? 14.326 -12.950 -10.619 1.00 0.00 19 THR A CA 4
ATOM 5202 C C . THR A 1 19 ? 13.222 -12.452 -11.545 1.00 0.00 19 THR A C 4
ATOM 5203 O O . THR A 1 19 ? 13.487 -12.007 -12.660 1.00 0.00 19 THR A O 4
ATOM 5214 N N . ALA A 1 20 ? 11.981 -12.530 -11.073 1.00 0.00 20 ALA A N 4
ATOM 5215 C CA . ALA A 1 20 ? 10.837 -12.085 -11.858 1.00 0.00 20 ALA A CA 4
ATOM 5216 C C . ALA A 1 20 ? 11.099 -10.721 -12.487 1.00 0.00 20 ALA A C 4
ATOM 5217 O O . ALA A 1 20 ? 11.558 -9.796 -11.817 1.00 0.00 20 ALA A O 4
ATOM 5224 N N . GLU A 1 21 ? 10.805 -10.602 -13.779 1.00 0.00 21 GLU A N 4
ATOM 5225 C CA . GLU A 1 21 ? 11.012 -9.350 -14.496 1.00 0.00 21 GLU A CA 4
ATOM 5226 C C . GLU A 1 21 ? 9.852 -8.388 -14.258 1.00 0.00 21 GLU A C 4
ATOM 5227 O O . GLU A 1 21 ? 8.731 -8.810 -13.975 1.00 0.00 21 GLU A O 4
ATOM 5239 N N . GLU A 1 22 ? 10.131 -7.093 -14.372 1.00 0.00 22 GLU A N 4
ATOM 5240 C CA . GLU A 1 22 ? 9.111 -6.072 -14.167 1.00 0.00 22 GLU A CA 4
ATOM 5241 C C . GLU A 1 22 ? 8.555 -6.135 -12.747 1.00 0.00 22 GLU A C 4
ATOM 5242 O O . GLU A 1 22 ? 7.346 -6.040 -12.537 1.00 0.00 22 GLU A O 4
ATOM 5254 N N . VAL A 1 23 ? 9.447 -6.295 -11.775 1.00 0.00 23 VAL A N 4
ATOM 5255 C CA . VAL A 1 23 ? 9.048 -6.371 -10.375 1.00 0.00 23 VAL A CA 4
ATOM 5256 C C . VAL A 1 23 ? 9.876 -5.424 -9.515 1.00 0.00 23 VAL A C 4
ATOM 5257 O O . VAL A 1 23 ? 11.093 -5.323 -9.679 1.00 0.00 23 VAL A O 4
ATOM 5270 N N . VAL A 1 24 ? 9.210 -4.730 -8.597 1.00 0.00 24 VAL A N 4
ATOM 5271 C CA . VAL A 1 24 ? 9.886 -3.792 -7.709 1.00 0.00 24 VAL A CA 4
ATOM 5272 C C . VAL A 1 24 ? 9.771 -4.232 -6.254 1.00 0.00 24 VAL A C 4
ATOM 5273 O O . VAL A 1 24 ? 9.040 -5.169 -5.933 1.00 0.00 24 VAL A O 4
ATOM 5286 N N . THR A 1 25 ? 10.499 -3.550 -5.376 1.00 0.00 25 THR A N 4
ATOM 5287 C CA . THR A 1 25 ? 10.480 -3.870 -3.953 1.00 0.00 25 THR A CA 4
ATOM 5288 C C . THR A 1 25 ? 9.809 -2.762 -3.149 1.00 0.00 25 THR A C 4
ATOM 5289 O O . THR A 1 25 ? 10.419 -1.732 -2.865 1.00 0.00 25 THR A O 4
ATOM 5300 N N . VAL A 1 26 ? 8.549 -2.981 -2.784 1.00 0.00 26 VAL A N 4
ATOM 5301 C CA . VAL A 1 26 ? 7.797 -2.002 -2.011 1.00 0.00 26 VAL A CA 4
ATOM 5302 C C . VAL A 1 26 ? 7.866 -2.310 -0.519 1.00 0.00 26 VAL A C 4
ATOM 5303 O O . VAL A 1 26 ? 7.796 -3.468 -0.110 1.00 0.00 26 VAL A O 4
ATOM 5316 N N . ALA A 1 27 ? 8.002 -1.264 0.289 1.00 0.00 27 ALA A N 4
ATOM 5317 C CA . ALA A 1 27 ? 8.078 -1.422 1.737 1.00 0.00 27 ALA A CA 4
ATOM 5318 C C . ALA A 1 27 ? 7.086 -0.503 2.442 1.00 0.00 27 ALA A C 4
ATOM 5319 O O . ALA A 1 27 ? 7.182 0.721 2.346 1.00 0.00 27 ALA A O 4
ATOM 5326 N N . LEU A 1 28 ? 6.133 -1.100 3.149 1.00 0.00 28 LEU A N 4
ATOM 5327 C CA . LEU A 1 28 ? 5.122 -0.335 3.870 1.00 0.00 28 LEU A CA 4
ATOM 5328 C C . LEU A 1 28 ? 5.607 0.022 5.273 1.00 0.00 28 LEU A C 4
ATOM 5329 O O . LEU A 1 28 ? 5.955 -0.858 6.062 1.00 0.00 28 LEU A O 4
ATOM 5345 N N . ARG A 1 29 ? 5.624 1.315 5.576 1.00 0.00 29 ARG A N 4
ATOM 5346 C CA . ARG A 1 29 ? 6.065 1.787 6.883 1.00 0.00 29 ARG A CA 4
ATOM 5347 C C . ARG A 1 29 ? 4.870 2.107 7.776 1.00 0.00 29 ARG A C 4
ATOM 5348 O O . ARG A 1 29 ? 4.032 2.942 7.434 1.00 0.00 29 ARG A O 4
ATOM 5369 N N . CYS A 1 30 ? 4.798 1.437 8.922 1.00 0.00 30 CYS A N 4
ATOM 5370 C CA . CYS A 1 30 ? 3.705 1.648 9.864 1.00 0.00 30 CYS A CA 4
ATOM 5371 C C . CYS A 1 30 ? 4.029 2.786 10.827 1.00 0.00 30 CYS A C 4
ATOM 5372 O O . CYS A 1 30 ? 5.191 3.069 11.124 1.00 0.00 30 CYS A O 4
ATOM 5380 N N . PRO A 1 31 ? 2.981 3.456 11.329 1.00 0.00 31 PRO A N 4
ATOM 5381 C CA . PRO A 1 31 ? 3.130 4.573 12.265 1.00 0.00 31 PRO A CA 4
ATOM 5382 C C . PRO A 1 31 ? 3.619 4.120 13.635 1.00 0.00 31 PRO A C 4
ATOM 5383 O O . PRO A 1 31 ? 3.860 4.938 14.521 1.00 0.00 31 PRO A O 4
ATOM 5394 N N . ASN A 1 32 ? 3.764 2.809 13.803 1.00 0.00 32 ASN A N 4
ATOM 5395 C CA . ASN A 1 32 ? 4.224 2.246 15.067 1.00 0.00 32 ASN A CA 4
ATOM 5396 C C . ASN A 1 32 ? 5.747 2.154 15.100 1.00 0.00 32 ASN A C 4
ATOM 5397 O O . ASN A 1 32 ? 6.354 2.090 16.168 1.00 0.00 32 ASN A O 4
ATOM 5408 N N . GLY A 1 33 ? 6.359 2.148 13.918 1.00 0.00 33 GLY A N 4
ATOM 5409 C CA . GLY A 1 33 ? 7.805 2.064 13.832 1.00 0.00 33 GLY A CA 4
ATOM 5410 C C . GLY A 1 33 ? 8.268 0.886 12.998 1.00 0.00 33 GLY A C 4
ATOM 5411 O O . GLY A 1 33 ? 9.340 0.928 12.393 1.00 0.00 33 GLY A O 4
ATOM 5415 N N . ARG A 1 34 ? 7.461 -0.169 12.966 1.00 0.00 34 ARG A N 4
ATOM 5416 C CA . ARG A 1 34 ? 7.796 -1.365 12.201 1.00 0.00 34 ARG A CA 4
ATOM 5417 C C . ARG A 1 34 ? 7.537 -1.149 10.713 1.00 0.00 34 ARG A C 4
ATOM 5418 O O . ARG A 1 34 ? 6.691 -0.340 10.330 1.00 0.00 34 ARG A O 4
ATOM 5439 N N . VAL A 1 35 ? 8.272 -1.876 9.879 1.00 0.00 35 VAL A N 4
ATOM 5440 C CA . VAL A 1 35 ? 8.123 -1.765 8.432 1.00 0.00 35 VAL A CA 4
ATOM 5441 C C . VAL A 1 35 ? 8.286 -3.122 7.757 1.00 0.00 35 VAL A C 4
ATOM 5442 O O . VAL A 1 35 ? 9.255 -3.840 8.008 1.00 0.00 35 VAL A O 4
ATOM 5455 N N . LEU A 1 36 ? 7.334 -3.467 6.898 1.00 0.00 36 LEU A N 4
ATOM 5456 C CA . LEU A 1 36 ? 7.372 -4.739 6.184 1.00 0.00 36 LEU A CA 4
ATOM 5457 C C . LEU A 1 36 ? 7.754 -4.532 4.722 1.00 0.00 36 LEU A C 4
ATOM 5458 O O . LEU A 1 36 ? 7.294 -3.589 4.078 1.00 0.00 36 LEU A O 4
ATOM 5474 N N . ARG A 1 37 ? 8.595 -5.421 4.203 1.00 0.00 37 ARG A N 4
ATOM 5475 C CA . ARG A 1 37 ? 9.037 -5.336 2.817 1.00 0.00 37 ARG A CA 4
ATOM 5476 C C . ARG A 1 37 ? 8.406 -6.442 1.976 1.00 0.00 37 ARG A C 4
ATOM 5477 O O . ARG A 1 37 ? 8.086 -7.516 2.485 1.00 0.00 37 ARG A O 4
ATOM 5498 N N . ARG A 1 38 ? 8.231 -6.171 0.687 1.00 0.00 38 ARG A N 4
ATOM 5499 C CA . ARG A 1 38 ? 7.638 -7.143 -0.224 1.00 0.00 38 ARG A CA 4
ATOM 5500 C C . ARG A 1 38 ? 7.816 -6.708 -1.675 1.00 0.00 38 ARG A C 4
ATOM 5501 O O . ARG A 1 38 ? 8.069 -5.536 -1.956 1.00 0.00 38 ARG A O 4
ATOM 5522 N N . ARG A 1 39 ? 7.685 -7.660 -2.594 1.00 0.00 39 ARG A N 4
ATOM 5523 C CA . ARG A 1 39 ? 7.834 -7.375 -4.015 1.00 0.00 39 ARG A CA 4
ATOM 5524 C C . ARG A 1 39 ? 6.471 -7.197 -4.680 1.00 0.00 39 ARG A C 4
ATOM 5525 O O . ARG A 1 39 ? 5.463 -7.714 -4.200 1.00 0.00 39 ARG A O 4
ATOM 5546 N N . PHE A 1 40 ? 6.451 -6.464 -5.787 1.00 0.00 40 PHE A N 4
ATOM 5547 C CA . PHE A 1 40 ? 5.213 -6.217 -6.518 1.00 0.00 40 PHE A CA 4
ATOM 5548 C C . PHE A 1 40 ? 5.501 -5.876 -7.976 1.00 0.00 40 PHE A C 4
ATOM 5549 O O . PHE A 1 40 ? 6.278 -4.968 -8.273 1.00 0.00 40 PHE A O 4
ATOM 5566 N N . PHE A 1 41 ? 4.869 -6.610 -8.886 1.00 0.00 41 PHE A N 4
ATOM 5567 C CA . PHE A 1 41 ? 5.058 -6.389 -10.315 1.00 0.00 41 PHE A CA 4
ATOM 5568 C C . PHE A 1 41 ? 4.766 -4.937 -10.682 1.00 0.00 41 PHE A C 4
ATOM 5569 O O . PHE A 1 41 ? 4.161 -4.197 -9.906 1.00 0.00 41 PHE A O 4
ATOM 5586 N N . LYS A 1 42 ? 5.202 -4.536 -11.872 1.00 0.00 42 LYS A N 4
ATOM 5587 C CA . LYS A 1 42 ? 4.988 -3.173 -12.346 1.00 0.00 42 LYS A CA 4
ATOM 5588 C C . LYS A 1 42 ? 3.684 -3.067 -13.129 1.00 0.00 42 LYS A C 4
ATOM 5589 O O . LYS A 1 42 ? 3.276 -1.977 -13.529 1.00 0.00 42 LYS A O 4
ATOM 5608 N N . SER A 1 43 ? 3.035 -4.207 -13.345 1.00 0.00 43 SER A N 4
ATOM 5609 C CA . SER A 1 43 ? 1.777 -4.242 -14.084 1.00 0.00 43 SER A CA 4
ATOM 5610 C C . SER A 1 43 ? 0.589 -4.073 -13.141 1.00 0.00 43 SER A C 4
ATOM 5611 O O . SER A 1 43 ? -0.469 -3.588 -13.541 1.00 0.00 43 SER A O 4
ATOM 5619 N N . TRP A 1 44 ? 0.773 -4.477 -11.889 1.00 0.00 44 TRP A N 4
ATOM 5620 C CA . TRP A 1 44 ? -0.283 -4.370 -10.890 1.00 0.00 44 TRP A CA 4
ATOM 5621 C C . TRP A 1 44 ? -0.670 -2.914 -10.659 1.00 0.00 44 TRP A C 4
ATOM 5622 O O . TRP A 1 44 ? 0.160 -2.015 -10.785 1.00 0.00 44 TRP A O 4
ATOM 5643 N N . ASN A 1 45 ? -1.936 -2.688 -10.320 1.00 0.00 45 ASN A N 4
ATOM 5644 C CA . ASN A 1 45 ? -2.431 -1.340 -10.072 1.00 0.00 45 ASN A CA 4
ATOM 5645 C C . ASN A 1 45 ? -2.381 -1.006 -8.585 1.00 0.00 45 ASN A C 4
ATOM 5646 O O . ASN A 1 45 ? -2.694 -1.845 -7.739 1.00 0.00 45 ASN A O 4
ATOM 5657 N N . SER A 1 46 ? -1.986 0.224 -8.272 1.00 0.00 46 SER A N 4
ATOM 5658 C CA . SER A 1 46 ? -1.891 0.667 -6.886 1.00 0.00 46 SER A CA 4
ATOM 5659 C C . SER A 1 46 ? -2.969 0.010 -6.030 1.00 0.00 46 SER A C 4
ATOM 5660 O O . SER A 1 46 ? -2.747 -0.293 -4.859 1.00 0.00 46 SER A O 4
ATOM 5668 N N . GLN A 1 47 ? -4.138 -0.207 -6.626 1.00 0.00 47 GLN A N 4
ATOM 5669 C CA . GLN A 1 47 ? -5.251 -0.827 -5.918 1.00 0.00 47 GLN A CA 4
ATOM 5670 C C . GLN A 1 47 ? -4.773 -2.007 -5.078 1.00 0.00 47 GLN A C 4
ATOM 5671 O O . GLN A 1 47 ? -4.925 -2.016 -3.857 1.00 0.00 47 GLN A O 4
ATOM 5685 N N . VAL A 1 48 ? -4.196 -3.004 -5.742 1.00 0.00 48 VAL A N 4
ATOM 5686 C CA . VAL A 1 48 ? -3.694 -4.189 -5.057 1.00 0.00 48 VAL A CA 4
ATOM 5687 C C . VAL A 1 48 ? -3.089 -3.828 -3.706 1.00 0.00 48 VAL A C 4
ATOM 5688 O O . VAL A 1 48 ? -3.209 -4.580 -2.737 1.00 0.00 48 VAL A O 4
ATOM 5701 N N . LEU A 1 49 ? -2.437 -2.672 -3.645 1.00 0.00 49 LEU A N 4
ATOM 5702 C CA . LEU A 1 49 ? -1.813 -2.208 -2.410 1.00 0.00 49 LEU A CA 4
ATOM 5703 C C . LEU A 1 49 ? -2.824 -2.172 -1.269 1.00 0.00 49 LEU A C 4
ATOM 5704 O O . LEU A 1 49 ? -2.600 -2.757 -0.209 1.00 0.00 49 LEU A O 4
ATOM 5720 N N . LEU A 1 50 ? -3.937 -1.482 -1.493 1.00 0.00 50 LEU A N 4
ATOM 5721 C CA . LEU A 1 50 ? -4.985 -1.370 -0.485 1.00 0.00 50 LEU A CA 4
ATOM 5722 C C . LEU A 1 50 ? -5.252 -2.719 0.174 1.00 0.00 50 LEU A C 4
ATOM 5723 O O . LEU A 1 50 ? -5.315 -2.821 1.400 1.00 0.00 50 LEU A O 4
ATOM 5739 N N . ASP A 1 51 ? -5.405 -3.753 -0.646 1.00 0.00 51 ASP A N 4
ATOM 5740 C CA . ASP A 1 51 ? -5.662 -5.098 -0.142 1.00 0.00 51 ASP A CA 4
ATOM 5741 C C . ASP A 1 51 ? -4.562 -5.536 0.820 1.00 0.00 51 ASP A C 4
ATOM 5742 O O . ASP A 1 51 ? -4.842 -6.041 1.907 1.00 0.00 51 ASP A O 4
ATOM 5751 N N . TRP A 1 52 ? -3.314 -5.341 0.412 1.00 0.00 52 TRP A N 4
ATOM 5752 C CA . TRP A 1 52 ? -2.172 -5.718 1.238 1.00 0.00 52 TRP A CA 4
ATOM 5753 C C . TRP A 1 52 ? -2.243 -5.044 2.604 1.00 0.00 52 TRP A C 4
ATOM 5754 O O . TRP A 1 52 ? -1.944 -5.661 3.626 1.00 0.00 52 TRP A O 4
ATOM 5775 N N . MET A 1 53 ? -2.640 -3.775 2.614 1.00 0.00 53 MET A N 4
ATOM 5776 C CA . MET A 1 53 ? -2.750 -3.020 3.856 1.00 0.00 53 MET A CA 4
ATOM 5777 C C . MET A 1 53 ? -3.739 -3.682 4.810 1.00 0.00 53 MET A C 4
ATOM 5778 O O . MET A 1 53 ? -3.440 -3.884 5.987 1.00 0.00 53 MET A O 4
ATOM 5792 N N . MET A 1 54 ? -4.916 -4.020 4.294 1.00 0.00 54 MET A N 4
ATOM 5793 C CA . MET A 1 54 ? -5.948 -4.661 5.101 1.00 0.00 54 MET A CA 4
ATOM 5794 C C . MET A 1 54 ? -5.449 -5.986 5.668 1.00 0.00 54 MET A C 4
ATOM 5795 O O . MET A 1 54 ? -6.042 -6.539 6.595 1.00 0.00 54 MET A O 4
ATOM 5809 N N . LYS A 1 55 ? -4.356 -6.491 5.107 1.00 0.00 55 LYS A N 4
ATOM 5810 C CA . LYS A 1 55 ? -3.776 -7.752 5.556 1.00 0.00 55 LYS A CA 4
ATOM 5811 C C . LYS A 1 55 ? -2.921 -7.542 6.801 1.00 0.00 55 LYS A C 4
ATOM 5812 O O . LYS A 1 55 ? -3.060 -8.263 7.790 1.00 0.00 55 LYS A O 4
ATOM 5831 N N . VAL A 1 56 ? -2.036 -6.552 6.747 1.00 0.00 56 VAL A N 4
ATOM 5832 C CA . VAL A 1 56 ? -1.161 -6.247 7.872 1.00 0.00 56 VAL A CA 4
ATOM 5833 C C . VAL A 1 56 ? -1.967 -5.898 9.118 1.00 0.00 56 VAL A C 4
ATOM 5834 O O . VAL A 1 56 ? -1.524 -6.132 10.242 1.00 0.00 56 VAL A O 4
ATOM 5847 N N . GLY A 1 57 ? -3.155 -5.340 8.911 1.00 0.00 57 GLY A N 4
ATOM 5848 C CA . GLY A 1 57 ? -4.005 -4.968 10.027 1.00 0.00 57 GLY A CA 4
ATOM 5849 C C . GLY A 1 57 ? -4.402 -3.506 9.993 1.00 0.00 57 GLY A C 4
ATOM 5850 O O . GLY A 1 57 ? -4.739 -2.923 11.023 1.00 0.00 57 GLY A O 4
ATOM 5854 N N . TYR A 1 58 ? -4.360 -2.911 8.806 1.00 0.00 58 TYR A N 4
ATOM 5855 C CA . TYR A 1 58 ? -4.714 -1.506 8.643 1.00 0.00 58 TYR A CA 4
ATOM 5856 C C . TYR A 1 58 ? -5.712 -1.325 7.502 1.00 0.00 58 TYR A C 4
ATOM 5857 O O . TYR A 1 58 ? -5.594 -1.957 6.452 1.00 0.00 58 TYR A O 4
ATOM 5875 N N . HIS A 1 59 ? -6.695 -0.456 7.717 1.00 0.00 59 HIS A N 4
ATOM 5876 C CA . HIS A 1 59 ? -7.714 -0.189 6.709 1.00 0.00 59 HIS A CA 4
ATOM 5877 C C . HIS A 1 59 ? -7.319 1.001 5.839 1.00 0.00 59 HIS A C 4
ATOM 5878 O O . HIS A 1 59 ? -6.520 1.844 6.248 1.00 0.00 59 HIS A O 4
ATOM 5892 N N . LYS A 1 60 ? -7.883 1.062 4.638 1.00 0.00 60 LYS A N 4
ATOM 5893 C CA . LYS A 1 60 ? -7.591 2.148 3.710 1.00 0.00 60 LYS A CA 4
ATOM 5894 C C . LYS A 1 60 ? -8.319 3.424 4.119 1.00 0.00 60 LYS A C 4
ATOM 5895 O O . LYS A 1 60 ? -7.751 4.515 4.079 1.00 0.00 60 LYS A O 4
ATOM 5914 N N . SER A 1 61 ? -9.580 3.280 4.514 1.00 0.00 61 SER A N 4
ATOM 5915 C CA . SER A 1 61 ? -10.387 4.421 4.928 1.00 0.00 61 SER A CA 4
ATOM 5916 C C . SER A 1 61 ? -9.770 5.110 6.142 1.00 0.00 61 SER A C 4
ATOM 5917 O O . SER A 1 61 ? -10.083 6.263 6.442 1.00 0.00 61 SER A O 4
ATOM 5925 N N . LEU A 1 62 ? -8.893 4.396 6.838 1.00 0.00 62 LEU A N 4
ATOM 5926 C CA . LEU A 1 62 ? -8.231 4.936 8.019 1.00 0.00 62 LEU A CA 4
ATOM 5927 C C . LEU A 1 62 ? -6.915 5.611 7.646 1.00 0.00 62 LEU A C 4
ATOM 5928 O O . LEU A 1 62 ? -6.745 6.815 7.842 1.00 0.00 62 LEU A O 4
ATOM 5944 N N . TYR A 1 63 ? -5.988 4.828 7.104 1.00 0.00 63 TYR A N 4
ATOM 5945 C CA . TYR A 1 63 ? -4.687 5.351 6.702 1.00 0.00 63 TYR A CA 4
ATOM 5946 C C . TYR A 1 63 ? -4.548 5.360 5.183 1.00 0.00 63 TYR A C 4
ATOM 5947 O O . TYR A 1 63 ? -5.212 4.594 4.484 1.00 0.00 63 TYR A O 4
ATOM 5965 N N . ARG A 1 64 ? -3.681 6.231 4.679 1.00 0.00 64 ARG A N 4
ATOM 5966 C CA . ARG A 1 64 ? -3.455 6.340 3.244 1.00 0.00 64 ARG A CA 4
ATOM 5967 C C . ARG A 1 64 ? -2.020 5.960 2.889 1.00 0.00 64 ARG A C 4
ATOM 5968 O O . ARG A 1 64 ? -1.248 5.534 3.749 1.00 0.00 64 ARG A O 4
ATOM 5989 N N . LEU A 1 65 ? -1.670 6.117 1.617 1.00 0.00 65 LEU A N 4
ATOM 5990 C CA . LEU A 1 65 ? -0.329 5.789 1.146 1.00 0.00 65 LEU A CA 4
ATOM 5991 C C . LEU A 1 65 ? 0.426 7.049 0.734 1.00 0.00 65 LEU A C 4
ATOM 5992 O O . LEU A 1 65 ? -0.150 7.966 0.148 1.00 0.00 65 LEU A O 4
ATOM 6008 N N . SER A 1 66 ? 1.719 7.085 1.042 1.00 0.00 66 SER A N 4
ATOM 6009 C CA . SER A 1 66 ? 2.553 8.233 0.705 1.00 0.00 66 SER A CA 4
ATOM 6010 C C . SER A 1 66 ? 3.949 7.786 0.284 1.00 0.00 66 SER A C 4
ATOM 6011 O O . SER A 1 66 ? 4.291 6.606 0.379 1.00 0.00 66 SER A O 4
ATOM 6019 N N . THR A 1 67 ? 4.753 8.736 -0.183 1.00 0.00 67 THR A N 4
ATOM 6020 C CA . THR A 1 67 ? 6.112 8.441 -0.619 1.00 0.00 67 THR A CA 4
ATOM 6021 C C . THR A 1 67 ? 7.133 8.889 0.419 1.00 0.00 67 THR A C 4
ATOM 6022 O O . THR A 1 67 ? 6.808 9.638 1.341 1.00 0.00 67 THR A O 4
ATOM 6033 N N . SER A 1 68 ? 8.370 8.427 0.265 1.00 0.00 68 SER A N 4
ATOM 6034 C CA . SER A 1 68 ? 9.438 8.778 1.193 1.00 0.00 68 SER A CA 4
ATOM 6035 C C . SER A 1 68 ? 10.113 10.081 0.776 1.00 0.00 68 SER A C 4
ATOM 6036 O O . SER A 1 68 ? 10.001 10.513 -0.371 1.00 0.00 68 SER A O 4
ATOM 6044 N N . PHE A 1 69 ? 10.813 10.706 1.718 1.00 0.00 69 PHE A N 4
ATOM 6045 C CA . PHE A 1 69 ? 11.505 11.961 1.451 1.00 0.00 69 PHE A CA 4
ATOM 6046 C C . PHE A 1 69 ? 12.037 11.995 0.021 1.00 0.00 69 PHE A C 4
ATOM 6047 O O . PHE A 1 69 ? 12.855 11.168 -0.384 1.00 0.00 69 PHE A O 4
ATOM 6064 N N . PRO A 1 70 ? 11.562 12.973 -0.764 1.00 0.00 70 PRO A N 4
ATOM 6065 C CA . PRO A 1 70 ? 10.589 13.963 -0.294 1.00 0.00 70 PRO A CA 4
ATOM 6066 C C . PRO A 1 70 ? 9.211 13.353 -0.055 1.00 0.00 70 PRO A C 4
ATOM 6067 O O . PRO A 1 70 ? 8.627 12.745 -0.952 1.00 0.00 70 PRO A O 4
ATOM 6078 N N . ARG A 1 71 ? 8.697 13.519 1.160 1.00 0.00 71 ARG A N 4
ATOM 6079 C CA . ARG A 1 71 ? 7.389 12.984 1.516 1.00 0.00 71 ARG A CA 4
ATOM 6080 C C . ARG A 1 71 ? 6.281 13.711 0.761 1.00 0.00 71 ARG A C 4
ATOM 6081 O O . ARG A 1 71 ? 6.318 14.932 0.607 1.00 0.00 71 ARG A O 4
ATOM 6102 N N . ARG A 1 72 ? 5.295 12.952 0.292 1.00 0.00 72 ARG A N 4
ATOM 6103 C CA . ARG A 1 72 ? 4.176 13.524 -0.448 1.00 0.00 72 ARG A CA 4
ATOM 6104 C C . ARG A 1 72 ? 2.975 12.583 -0.430 1.00 0.00 72 ARG A C 4
ATOM 6105 O O . ARG A 1 72 ? 3.123 11.369 -0.562 1.00 0.00 72 ARG A O 4
ATOM 6126 N N . ALA A 1 73 ? 1.786 13.154 -0.265 1.00 0.00 73 ALA A N 4
ATOM 6127 C CA . ALA A 1 73 ? 0.559 12.367 -0.231 1.00 0.00 73 ALA A CA 4
ATOM 6128 C C . ALA A 1 73 ? 0.223 11.815 -1.612 1.00 0.00 73 ALA A C 4
ATOM 6129 O O . ALA A 1 73 ? -0.169 12.561 -2.510 1.00 0.00 73 ALA A O 4
ATOM 6136 N N . LEU A 1 74 ? 0.378 10.506 -1.774 1.00 0.00 74 LEU A N 4
ATOM 6137 C CA . LEU A 1 74 ? 0.091 9.853 -3.048 1.00 0.00 74 LEU A CA 4
ATOM 6138 C C . LEU A 1 74 ? -1.343 9.332 -3.081 1.00 0.00 74 LEU A C 4
ATOM 6139 O O . LEU A 1 74 ? -1.942 9.069 -2.039 1.00 0.00 74 LEU A O 4
ATOM 6155 N N . GLU A 1 75 ? -1.886 9.186 -4.286 1.00 0.00 75 GLU A N 4
ATOM 6156 C CA . GLU A 1 75 ? -3.247 8.695 -4.454 1.00 0.00 75 GLU A CA 4
ATOM 6157 C C . GLU A 1 75 ? -3.252 7.318 -5.112 1.00 0.00 75 GLU A C 4
ATOM 6158 O O . GLU A 1 75 ? -2.325 6.962 -5.839 1.00 0.00 75 GLU A O 4
ATOM 6170 N N . VAL A 1 76 ? -4.304 6.548 -4.852 1.00 0.00 76 VAL A N 4
ATOM 6171 C CA . VAL A 1 76 ? -4.431 5.210 -5.418 1.00 0.00 76 VAL A CA 4
ATOM 6172 C C . VAL A 1 76 ? -5.362 5.211 -6.626 1.00 0.00 76 VAL A C 4
ATOM 6173 O O . VAL A 1 76 ? -6.547 4.902 -6.508 1.00 0.00 76 VAL A O 4
ATOM 6186 N N . GLU A 1 77 ? -4.816 5.561 -7.786 1.00 0.00 77 GLU A N 4
ATOM 6187 C CA . GLU A 1 77 ? -5.600 5.602 -9.016 1.00 0.00 77 GLU A CA 4
ATOM 6188 C C . GLU A 1 77 ? -5.926 4.192 -9.500 1.00 0.00 77 GLU A C 4
ATOM 6189 O O . GLU A 1 77 ? -5.032 3.379 -9.729 1.00 0.00 77 GLU A O 4
ATOM 6201 N N . GLY A 1 78 ? -7.217 3.911 -9.652 1.00 0.00 78 GLY A N 4
ATOM 6202 C CA . GLY A 1 78 ? -7.641 2.599 -10.107 1.00 0.00 78 GLY A CA 4
ATOM 6203 C C . GLY A 1 78 ? -7.290 2.347 -11.560 1.00 0.00 78 GLY A C 4
ATOM 6204 O O . GLY A 1 78 ? -7.067 1.206 -11.963 1.00 0.00 78 GLY A O 4
ATOM 6208 N N . GLY A 1 79 ? -7.240 3.416 -12.349 1.00 0.00 79 GLY A N 4
ATOM 6209 C CA . GLY A 1 79 ? -6.915 3.284 -13.757 1.00 0.00 79 GLY A CA 4
ATOM 6210 C C . GLY A 1 79 ? -5.421 3.199 -14.001 1.00 0.00 79 GLY A C 4
ATOM 6211 O O . GLY A 1 79 ? -4.949 2.303 -14.701 1.00 0.00 79 GLY A O 4
ATOM 6215 N N . SER A 1 80 ? -4.674 4.135 -13.423 1.00 0.00 80 SER A N 4
ATOM 6216 C CA . SER A 1 80 ? -3.225 4.166 -13.586 1.00 0.00 80 SER A CA 4
ATOM 6217 C C . SER A 1 80 ? -2.566 3.039 -12.796 1.00 0.00 80 SER A C 4
ATOM 6218 O O . SER A 1 80 ? -2.853 2.843 -11.615 1.00 0.00 80 SER A O 4
ATOM 6226 N N . SER A 1 81 ? -1.681 2.300 -13.458 1.00 0.00 81 SER A N 4
ATOM 6227 C CA . SER A 1 81 ? -0.983 1.190 -12.820 1.00 0.00 81 SER A CA 4
ATOM 6228 C C . SER A 1 81 ? 0.171 1.696 -11.960 1.00 0.00 81 SER A C 4
ATOM 6229 O O . SER A 1 81 ? 0.462 2.893 -11.933 1.00 0.00 81 SER A O 4
ATOM 6237 N N . LEU A 1 82 ? 0.826 0.777 -11.259 1.00 0.00 82 LEU A N 4
ATOM 6238 C CA . LEU A 1 82 ? 1.950 1.128 -10.398 1.00 0.00 82 LEU A CA 4
ATOM 6239 C C . LEU A 1 82 ? 3.019 1.884 -11.180 1.00 0.00 82 LEU A C 4
ATOM 6240 O O . LEU A 1 82 ? 3.524 2.911 -10.725 1.00 0.00 82 LEU A O 4
ATOM 6256 N N . GLU A 1 83 ? 3.359 1.370 -12.358 1.00 0.00 83 GLU A N 4
ATOM 6257 C CA . GLU A 1 83 ? 4.368 1.999 -13.202 1.00 0.00 83 GLU A CA 4
ATOM 6258 C C . GLU A 1 83 ? 3.849 3.309 -13.787 1.00 0.00 83 GLU A C 4
ATOM 6259 O O . GLU A 1 83 ? 4.627 4.179 -14.178 1.00 0.00 83 GLU A O 4
ATOM 6271 N N . ASP A 1 84 ? 2.528 3.443 -13.843 1.00 0.00 84 ASP A N 4
ATOM 6272 C CA . ASP A 1 84 ? 1.904 4.647 -14.379 1.00 0.00 84 ASP A CA 4
ATOM 6273 C C . ASP A 1 84 ? 1.923 5.773 -13.351 1.00 0.00 84 ASP A C 4
ATOM 6274 O O . ASP A 1 84 ? 2.217 6.923 -13.680 1.00 0.00 84 ASP A O 4
ATOM 6283 N N . ILE A 1 85 ? 1.608 5.435 -12.105 1.00 0.00 85 ILE A N 4
ATOM 6284 C CA . ILE A 1 85 ? 1.590 6.418 -11.029 1.00 0.00 85 ILE A CA 4
ATOM 6285 C C . ILE A 1 85 ? 3.002 6.869 -10.672 1.00 0.00 85 ILE A C 4
ATOM 6286 O O . ILE A 1 85 ? 3.205 7.978 -10.178 1.00 0.00 85 ILE A O 4
ATOM 6302 N N . GLY A 1 86 ? 3.976 6.000 -10.926 1.00 0.00 86 GLY A N 4
ATOM 6303 C CA . GLY A 1 86 ? 5.358 6.329 -10.626 1.00 0.00 86 GLY A CA 4
ATOM 6304 C C . GLY A 1 86 ? 6.014 5.302 -9.725 1.00 0.00 86 GLY A C 4
ATOM 6305 O O . GLY A 1 86 ? 6.669 5.657 -8.744 1.00 0.00 86 GLY A O 4
ATOM 6309 N N . ILE A 1 87 ? 5.840 4.028 -10.057 1.00 0.00 87 ILE A N 4
ATOM 6310 C CA . ILE A 1 87 ? 6.419 2.947 -9.268 1.00 0.00 87 ILE A CA 4
ATOM 6311 C C . ILE A 1 87 ? 7.082 1.907 -10.165 1.00 0.00 87 ILE A C 4
ATOM 6312 O O . ILE A 1 87 ? 6.557 0.809 -10.354 1.00 0.00 87 ILE A O 4
ATOM 6328 N N . THR A 1 88 ? 8.240 2.259 -10.716 1.00 0.00 88 THR A N 4
ATOM 6329 C CA . THR A 1 88 ? 8.975 1.356 -11.593 1.00 0.00 88 THR A CA 4
ATOM 6330 C C . THR A 1 88 ? 10.308 0.953 -10.974 1.00 0.00 88 THR A C 4
ATOM 6331 O O . THR A 1 88 ? 10.962 0.017 -11.436 1.00 0.00 88 THR A O 4
ATOM 6342 N N . VAL A 1 89 ? 10.708 1.665 -9.925 1.00 0.00 89 VAL A N 4
ATOM 6343 C CA . VAL A 1 89 ? 11.964 1.381 -9.241 1.00 0.00 89 VAL A CA 4
ATOM 6344 C C . VAL A 1 89 ? 11.758 1.280 -7.734 1.00 0.00 89 VAL A C 4
ATOM 6345 O O . VAL A 1 89 ? 10.816 1.853 -7.186 1.00 0.00 89 VAL A O 4
ATOM 6358 N N . ASP A 1 90 ? 12.646 0.550 -7.069 1.00 0.00 90 ASP A N 4
ATOM 6359 C CA . ASP A 1 90 ? 12.563 0.375 -5.623 1.00 0.00 90 ASP A CA 4
ATOM 6360 C C . ASP A 1 90 ? 12.041 1.641 -4.953 1.00 0.00 90 ASP A C 4
ATOM 6361 O O . ASP A 1 90 ? 12.756 2.639 -4.839 1.00 0.00 90 ASP A O 4
ATOM 6370 N N . THR A 1 91 ? 10.788 1.597 -4.509 1.00 0.00 91 THR A N 4
ATOM 6371 C CA . THR A 1 91 ? 10.169 2.741 -3.851 1.00 0.00 91 THR A CA 4
ATOM 6372 C C . THR A 1 91 ? 9.575 2.345 -2.503 1.00 0.00 91 THR A C 4
ATOM 6373 O O . THR A 1 91 ? 9.016 1.258 -2.355 1.00 0.00 91 THR A O 4
ATOM 6384 N N . VAL A 1 92 ? 9.699 3.234 -1.523 1.00 0.00 92 VAL A N 4
ATOM 6385 C CA . VAL A 1 92 ? 9.172 2.978 -0.188 1.00 0.00 92 VAL A CA 4
ATOM 6386 C C . VAL A 1 92 ? 7.894 3.771 0.060 1.00 0.00 92 VAL A C 4
ATOM 6387 O O . VAL A 1 92 ? 7.796 4.943 -0.307 1.00 0.00 92 VAL A O 4
ATOM 6400 N N . LEU A 1 93 ? 6.915 3.125 0.684 1.00 0.00 93 LEU A N 4
ATOM 6401 C CA . LEU A 1 93 ? 5.641 3.769 0.982 1.00 0.00 93 LEU A CA 4
ATOM 6402 C C . LEU A 1 93 ? 5.443 3.912 2.487 1.00 0.00 93 LEU A C 4
ATOM 6403 O O . LEU A 1 93 ? 5.963 3.119 3.270 1.00 0.00 93 LEU A O 4
ATOM 6419 N N . ASN A 1 94 ? 4.683 4.927 2.885 1.00 0.00 94 ASN A N 4
ATOM 6420 C CA . ASN A 1 94 ? 4.412 5.173 4.297 1.00 0.00 94 ASN A CA 4
ATOM 6421 C C . ASN A 1 94 ? 2.911 5.193 4.569 1.00 0.00 94 ASN A C 4
ATOM 6422 O O . ASN A 1 94 ? 2.135 5.740 3.787 1.00 0.00 94 ASN A O 4
ATOM 6433 N N . VAL A 1 95 ? 2.510 4.590 5.684 1.00 0.00 95 VAL A N 4
ATOM 6434 C CA . VAL A 1 95 ? 1.102 4.539 6.061 1.00 0.00 95 VAL A CA 4
ATOM 6435 C C . VAL A 1 95 ? 0.782 5.576 7.131 1.00 0.00 95 VAL A C 4
ATOM 6436 O O . VAL A 1 95 ? 1.077 5.378 8.309 1.00 0.00 95 VAL A O 4
ATOM 6449 N N . GLU A 1 96 ? 0.176 6.683 6.713 1.00 0.00 96 GLU A N 4
ATOM 6450 C CA . GLU A 1 96 ? -0.184 7.753 7.637 1.00 0.00 96 GLU A CA 4
ATOM 6451 C C . GLU A 1 96 ? -1.687 8.016 7.606 1.00 0.00 96 GLU A C 4
ATOM 6452 O O . GLU A 1 96 ? -2.291 8.086 6.536 1.00 0.00 96 GLU A O 4
ATOM 6464 N N . GLU A 1 97 ? -2.282 8.162 8.785 1.00 0.00 97 GLU A N 4
ATOM 6465 C CA . GLU A 1 97 ? -3.713 8.417 8.892 1.00 0.00 97 GLU A CA 4
ATOM 6466 C C . GLU A 1 97 ? -4.186 9.342 7.776 1.00 0.00 97 GLU A C 4
ATOM 6467 O O . GLU A 1 97 ? -3.430 10.184 7.288 1.00 0.00 97 GLU A O 4
ATOM 6479 N N . LYS A 1 98 ? -5.442 9.181 7.372 1.00 0.00 98 LYS A N 4
ATOM 6480 C CA . LYS A 1 98 ? -6.018 10.001 6.314 1.00 0.00 98 LYS A CA 4
ATOM 6481 C C . LYS A 1 98 ? -6.266 11.425 6.802 1.00 0.00 98 LYS A C 4
ATOM 6482 O O . LYS A 1 98 ? -6.180 11.703 7.997 1.00 0.00 98 LYS A O 4
ATOM 6501 N N . GLU A 1 99 ? -6.576 12.321 5.870 1.00 0.00 99 GLU A N 4
ATOM 6502 C CA . GLU A 1 99 ? -6.837 13.715 6.208 1.00 0.00 99 GLU A CA 4
ATOM 6503 C C . GLU A 1 99 ? -8.329 14.024 6.126 1.00 0.00 99 GLU A C 4
ATOM 6504 O O . GLU A 1 99 ? -8.725 15.119 5.725 1.00 0.00 99 GLU A O 4
ATOM 6516 N N . GLN A 1 100 ? -9.151 13.051 6.506 1.00 0.00 100 GLN A N 4
ATOM 6517 C CA . GLN A 1 100 ? -10.599 13.220 6.475 1.00 0.00 100 GLN A CA 4
ATOM 6518 C C . GLN A 1 100 ? -11.054 14.223 7.529 1.00 0.00 100 GLN A C 4
ATOM 6519 O O . GLN A 1 100 ? -11.468 13.844 8.624 1.00 0.00 100 GLN A O 4
ATOM 6533 N N . SER A 1 101 ? -10.975 15.506 7.189 1.00 0.00 101 SER A N 4
ATOM 6534 C CA . SER A 1 101 ? -11.375 16.566 8.108 1.00 0.00 101 SER A CA 4
ATOM 6535 C C . SER A 1 101 ? -11.389 17.919 7.404 1.00 0.00 101 SER A C 4
ATOM 6536 O O . SER A 1 101 ? -10.898 18.053 6.283 1.00 0.00 101 SER A O 4
ATOM 6544 N N . SER A 1 102 ? -11.955 18.921 8.071 1.00 0.00 102 SER A N 4
ATOM 6545 C CA . SER A 1 102 ? -12.037 20.263 7.508 1.00 0.00 102 SER A CA 4
ATOM 6546 C C . SER A 1 102 ? -11.334 21.274 8.410 1.00 0.00 102 SER A C 4
ATOM 6547 O O . SER A 1 102 ? -11.927 21.795 9.354 1.00 0.00 102 SER A O 4
ATOM 6555 N N . GLN A 1 103 ? -10.068 21.544 8.111 1.00 0.00 103 GLN A N 4
ATOM 6556 C CA . GLN A 1 103 ? -9.285 22.492 8.895 1.00 0.00 103 GLN A CA 4
ATOM 6557 C C . GLN A 1 103 ? -9.822 23.910 8.733 1.00 0.00 103 GLN A C 4
ATOM 6558 O O . GLN A 1 103 ? -10.153 24.336 7.627 1.00 0.00 103 GLN A O 4
ATOM 6572 N N . SER A 1 104 ? -9.909 24.635 9.843 1.00 0.00 104 SER A N 4
ATOM 6573 C CA . SER A 1 104 ? -10.411 26.004 9.825 1.00 0.00 104 SER A CA 4
ATOM 6574 C C . SER A 1 104 ? -9.505 26.927 10.635 1.00 0.00 104 SER A C 4
ATOM 6575 O O . SER A 1 104 ? -9.393 26.793 11.853 1.00 0.00 104 SER A O 4
ATOM 6583 N N . GLY A 1 105 ? -8.859 27.863 9.948 1.00 0.00 105 GLY A N 4
ATOM 6584 C CA . GLY A 1 105 ? -7.970 28.794 10.618 1.00 0.00 105 GLY A CA 4
ATOM 6585 C C . GLY A 1 105 ? -6.592 28.837 9.987 1.00 0.00 105 GLY A C 4
ATOM 6586 O O . GLY A 1 105 ? -6.248 29.768 9.258 1.00 0.00 105 GLY A O 4
ATOM 6590 N N . PRO A 1 106 ? -5.777 27.811 10.268 1.00 0.00 106 PRO A N 4
ATOM 6591 C CA . PRO A 1 106 ? -4.415 27.711 9.735 1.00 0.00 106 PRO A CA 4
ATOM 6592 C C . PRO A 1 106 ? -4.399 27.440 8.234 1.00 0.00 106 PRO A C 4
ATOM 6593 O O . PRO A 1 106 ? -3.335 27.302 7.631 1.00 0.00 106 PRO A O 4
ATOM 6604 N N . SER A 1 107 ? -5.585 27.367 7.638 1.00 0.00 107 SER A N 4
ATOM 6605 C CA . SER A 1 107 ? -5.707 27.110 6.208 1.00 0.00 107 SER A CA 4
ATOM 6606 C C . SER A 1 107 ? -5.140 28.271 5.397 1.00 0.00 107 SER A C 4
ATOM 6607 O O . SER A 1 107 ? -5.619 29.400 5.492 1.00 0.00 107 SER A O 4
ATOM 6615 N N . SER A 1 108 ? -4.118 27.983 4.598 1.00 0.00 108 SER A N 4
ATOM 6616 C CA . SER A 1 108 ? -3.483 29.003 3.771 1.00 0.00 108 SER A CA 4
ATOM 6617 C C . SER A 1 108 ? -2.511 28.370 2.779 1.00 0.00 108 SER A C 4
ATOM 6618 O O . SER A 1 108 ? -1.649 27.578 3.156 1.00 0.00 108 SER A O 4
ATOM 6626 N N . GLY A 1 109 ? -2.659 28.728 1.507 1.00 0.00 109 GLY A N 4
ATOM 6627 C CA . GLY A 1 109 ? -1.789 28.187 0.479 1.00 0.00 109 GLY A CA 4
ATOM 6628 C C . GLY A 1 109 ? -1.225 29.262 -0.429 1.00 0.00 109 GLY A C 4
ATOM 6629 O O . GLY A 1 109 ? -1.970 29.942 -1.134 1.00 0.00 109 GLY A O 4
ATOM 6633 N N . GLY A 1 1 ? -14.585 -28.208 2.068 1.00 0.00 1 GLY A N 5
ATOM 6634 C CA . GLY A 1 1 ? -13.899 -28.165 3.346 1.00 0.00 1 GLY A CA 5
ATOM 6635 C C . GLY A 1 1 ? -13.830 -26.763 3.920 1.00 0.00 1 GLY A C 5
ATOM 6636 O O . GLY A 1 1 ? -14.254 -25.802 3.279 1.00 0.00 1 GLY A O 5
ATOM 6640 N N . SER A 1 2 ? -13.296 -26.648 5.131 1.00 0.00 2 SER A N 5
ATOM 6641 C CA . SER A 1 2 ? -13.179 -25.354 5.794 1.00 0.00 2 SER A CA 5
ATOM 6642 C C . SER A 1 2 ? -14.440 -24.521 5.588 1.00 0.00 2 SER A C 5
ATOM 6643 O O . SER A 1 2 ? -14.370 -23.319 5.332 1.00 0.00 2 SER A O 5
ATOM 6651 N N . SER A 1 3 ? -15.595 -25.170 5.701 1.00 0.00 3 SER A N 5
ATOM 6652 C CA . SER A 1 3 ? -16.874 -24.491 5.523 1.00 0.00 3 SER A CA 5
ATOM 6653 C C . SER A 1 3 ? -17.239 -23.686 6.766 1.00 0.00 3 SER A C 5
ATOM 6654 O O . SER A 1 3 ? -17.211 -24.200 7.884 1.00 0.00 3 SER A O 5
ATOM 6662 N N . GLY A 1 4 ? -17.580 -22.417 6.562 1.00 0.00 4 GLY A N 5
ATOM 6663 C CA . GLY A 1 4 ? -17.946 -21.560 7.674 1.00 0.00 4 GLY A CA 5
ATOM 6664 C C . GLY A 1 4 ? -16.738 -21.047 8.433 1.00 0.00 4 GLY A C 5
ATOM 6665 O O . GLY A 1 4 ? -16.039 -21.816 9.093 1.00 0.00 4 GLY A O 5
ATOM 6669 N N . SER A 1 5 ? -16.489 -19.744 8.338 1.00 0.00 5 SER A N 5
ATOM 6670 C CA . SER A 1 5 ? -15.354 -19.131 9.017 1.00 0.00 5 SER A CA 5
ATOM 6671 C C . SER A 1 5 ? -15.671 -17.694 9.417 1.00 0.00 5 SER A C 5
ATOM 6672 O O . SER A 1 5 ? -15.750 -16.805 8.568 1.00 0.00 5 SER A O 5
ATOM 6680 N N . SER A 1 6 ? -15.852 -17.474 10.714 1.00 0.00 6 SER A N 5
ATOM 6681 C CA . SER A 1 6 ? -16.166 -16.145 11.228 1.00 0.00 6 SER A CA 5
ATOM 6682 C C . SER A 1 6 ? -14.995 -15.191 11.014 1.00 0.00 6 SER A C 5
ATOM 6683 O O . SER A 1 6 ? -14.183 -14.976 11.915 1.00 0.00 6 SER A O 5
ATOM 6691 N N . GLY A 1 7 ? -14.914 -14.620 9.817 1.00 0.00 7 GLY A N 5
ATOM 6692 C CA . GLY A 1 7 ? -13.840 -13.695 9.505 1.00 0.00 7 GLY A CA 5
ATOM 6693 C C . GLY A 1 7 ? -13.628 -13.534 8.013 1.00 0.00 7 GLY A C 5
ATOM 6694 O O . GLY A 1 7 ? -12.652 -14.039 7.460 1.00 0.00 7 GLY A O 5
ATOM 6698 N N . GLU A 1 8 ? -14.545 -12.827 7.360 1.00 0.00 8 GLU A N 5
ATOM 6699 C CA . GLU A 1 8 ? -14.455 -12.603 5.922 1.00 0.00 8 GLU A CA 5
ATOM 6700 C C . GLU A 1 8 ? -13.237 -11.750 5.580 1.00 0.00 8 GLU A C 5
ATOM 6701 O O . GLU A 1 8 ? -13.270 -10.526 5.698 1.00 0.00 8 GLU A O 5
ATOM 6713 N N . VAL A 1 9 ? -12.161 -12.408 5.157 1.00 0.00 9 VAL A N 5
ATOM 6714 C CA . VAL A 1 9 ? -10.932 -11.712 4.797 1.00 0.00 9 VAL A CA 5
ATOM 6715 C C . VAL A 1 9 ? -10.399 -12.195 3.453 1.00 0.00 9 VAL A C 5
ATOM 6716 O O . VAL A 1 9 ? -10.245 -13.393 3.213 1.00 0.00 9 VAL A O 5
ATOM 6729 N N . PRO A 1 10 ? -10.111 -11.244 2.553 1.00 0.00 10 PRO A N 5
ATOM 6730 C CA . PRO A 1 10 ? -9.590 -11.548 1.218 1.00 0.00 10 PRO A CA 5
ATOM 6731 C C . PRO A 1 10 ? -8.161 -12.078 1.260 1.00 0.00 10 PRO A C 5
ATOM 6732 O O . PRO A 1 10 ? -7.398 -11.763 2.173 1.00 0.00 10 PRO A O 5
ATOM 6743 N N . ASP A 1 11 ? -7.805 -12.885 0.267 1.00 0.00 11 ASP A N 5
ATOM 6744 C CA . ASP A 1 11 ? -6.467 -13.458 0.190 1.00 0.00 11 ASP A CA 5
ATOM 6745 C C . ASP A 1 11 ? -5.599 -12.683 -0.798 1.00 0.00 11 ASP A C 5
ATOM 6746 O O . ASP A 1 11 ? -6.102 -12.108 -1.764 1.00 0.00 11 ASP A O 5
ATOM 6755 N N . LEU A 1 12 ? -4.295 -12.672 -0.549 1.00 0.00 12 LEU A N 5
ATOM 6756 C CA . LEU A 1 12 ? -3.357 -11.967 -1.416 1.00 0.00 12 LEU A CA 5
ATOM 6757 C C . LEU A 1 12 ? -2.755 -12.912 -2.451 1.00 0.00 12 LEU A C 5
ATOM 6758 O O . LEU A 1 12 ? -2.494 -14.084 -2.179 1.00 0.00 12 LEU A O 5
ATOM 6774 N N . PRO A 1 13 ? -2.527 -12.392 -3.666 1.00 0.00 13 PRO A N 5
ATOM 6775 C CA . PRO A 1 13 ? -1.951 -13.172 -4.764 1.00 0.00 13 PRO A CA 5
ATOM 6776 C C . PRO A 1 13 ? -0.483 -13.511 -4.527 1.00 0.00 13 PRO A C 5
ATOM 6777 O O . PRO A 1 13 ? 0.212 -12.815 -3.789 1.00 0.00 13 PRO A O 5
ATOM 6788 N N . GLU A 1 14 ? -0.019 -14.586 -5.158 1.00 0.00 14 GLU A N 5
ATOM 6789 C CA . GLU A 1 14 ? 1.366 -15.018 -5.014 1.00 0.00 14 GLU A CA 5
ATOM 6790 C C . GLU A 1 14 ? 2.328 -13.875 -5.332 1.00 0.00 14 GLU A C 5
ATOM 6791 O O . GLU A 1 14 ? 2.386 -13.398 -6.464 1.00 0.00 14 GLU A O 5
ATOM 6803 N N . GLU A 1 15 ? 3.077 -13.443 -4.323 1.00 0.00 15 GLU A N 5
ATOM 6804 C CA . GLU A 1 15 ? 4.035 -12.357 -4.495 1.00 0.00 15 GLU A CA 5
ATOM 6805 C C . GLU A 1 15 ? 5.200 -12.792 -5.379 1.00 0.00 15 GLU A C 5
ATOM 6806 O O . GLU A 1 15 ? 5.691 -13.917 -5.291 1.00 0.00 15 GLU A O 5
ATOM 6818 N N . PRO A 1 16 ? 5.652 -11.881 -6.253 1.00 0.00 16 PRO A N 5
ATOM 6819 C CA . PRO A 1 16 ? 6.764 -12.147 -7.170 1.00 0.00 16 PRO A CA 5
ATOM 6820 C C . PRO A 1 16 ? 8.101 -12.258 -6.444 1.00 0.00 16 PRO A C 5
ATOM 6821 O O . PRO A 1 16 ? 8.295 -11.661 -5.385 1.00 0.00 16 PRO A O 5
ATOM 6832 N N . SER A 1 17 ? 9.020 -13.025 -7.021 1.00 0.00 17 SER A N 5
ATOM 6833 C CA . SER A 1 17 ? 10.337 -13.217 -6.426 1.00 0.00 17 SER A CA 5
ATOM 6834 C C . SER A 1 17 ? 11.400 -12.441 -7.198 1.00 0.00 17 SER A C 5
ATOM 6835 O O . SER A 1 17 ? 11.119 -11.856 -8.244 1.00 0.00 17 SER A O 5
ATOM 6843 N N . GLU A 1 18 ? 12.621 -12.439 -6.673 1.00 0.00 18 GLU A N 5
ATOM 6844 C CA . GLU A 1 18 ? 13.725 -11.733 -7.312 1.00 0.00 18 GLU A CA 5
ATOM 6845 C C . GLU A 1 18 ? 13.954 -12.249 -8.730 1.00 0.00 18 GLU A C 5
ATOM 6846 O O . GLU A 1 18 ? 14.646 -11.618 -9.529 1.00 0.00 18 GLU A O 5
ATOM 6858 N N . THR A 1 19 ? 13.366 -13.402 -9.035 1.00 0.00 19 THR A N 5
ATOM 6859 C CA . THR A 1 19 ? 13.506 -14.005 -10.355 1.00 0.00 19 THR A CA 5
ATOM 6860 C C . THR A 1 19 ? 12.346 -13.614 -11.264 1.00 0.00 19 THR A C 5
ATOM 6861 O O . THR A 1 19 ? 12.392 -13.833 -12.474 1.00 0.00 19 THR A O 5
ATOM 6872 N N . ALA A 1 20 ? 11.307 -13.034 -10.673 1.00 0.00 20 ALA A N 5
ATOM 6873 C CA . ALA A 1 20 ? 10.136 -12.609 -11.429 1.00 0.00 20 ALA A CA 5
ATOM 6874 C C . ALA A 1 20 ? 10.505 -11.550 -12.463 1.00 0.00 20 ALA A C 5
ATOM 6875 O O . ALA A 1 20 ? 11.594 -10.979 -12.417 1.00 0.00 20 ALA A O 5
ATOM 6882 N N . GLU A 1 21 ? 9.590 -11.294 -13.393 1.00 0.00 21 GLU A N 5
ATOM 6883 C CA . GLU A 1 21 ? 9.822 -1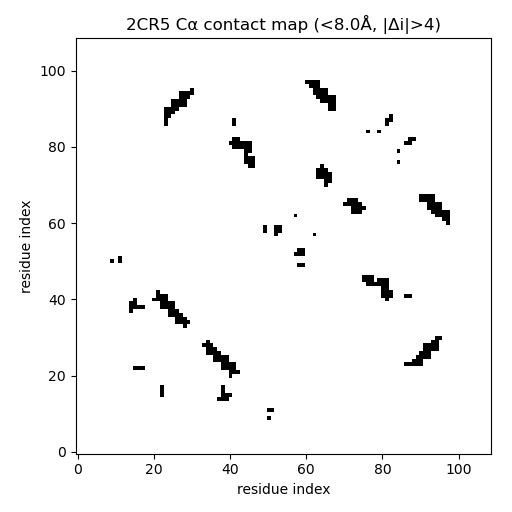0.303 -14.438 1.00 0.00 21 GLU A CA 5
ATOM 6884 C C . GLU A 1 21 ? 9.018 -9.033 -14.172 1.00 0.00 21 GLU A C 5
ATOM 6885 O O . GLU A 1 21 ? 7.838 -9.094 -13.827 1.00 0.00 21 GLU A O 5
ATOM 6897 N N . GLU A 1 22 ? 9.667 -7.885 -14.333 1.00 0.00 22 GLU A N 5
ATOM 6898 C CA . GLU A 1 22 ? 9.014 -6.601 -14.110 1.00 0.00 22 GLU A CA 5
ATOM 6899 C C . GLU A 1 22 ? 8.429 -6.526 -12.702 1.00 0.00 22 GLU A C 5
ATOM 6900 O O . GLU A 1 22 ? 7.249 -6.225 -12.523 1.00 0.00 22 GLU A O 5
ATOM 6912 N N . VAL A 1 23 ? 9.263 -6.803 -11.706 1.00 0.00 23 VAL A N 5
ATOM 6913 C CA . VAL A 1 23 ? 8.831 -6.768 -10.314 1.00 0.00 23 VAL A CA 5
ATOM 6914 C C . VAL A 1 23 ? 9.711 -5.836 -9.489 1.00 0.00 23 VAL A C 5
ATOM 6915 O O . VAL A 1 23 ? 10.937 -5.877 -9.584 1.00 0.00 23 VAL A O 5
ATOM 6928 N N . VAL A 1 24 ? 9.076 -4.997 -8.676 1.00 0.00 24 VAL A N 5
ATOM 6929 C CA . VAL A 1 24 ? 9.801 -4.055 -7.832 1.00 0.00 24 VAL A CA 5
ATOM 6930 C C . VAL A 1 24 ? 9.608 -4.380 -6.355 1.00 0.00 24 VAL A C 5
ATOM 6931 O O . VAL A 1 24 ? 8.721 -5.151 -5.988 1.00 0.00 24 VAL A O 5
ATOM 6944 N N . THR A 1 25 ? 10.445 -3.786 -5.510 1.00 0.00 25 THR A N 5
ATOM 6945 C CA . THR A 1 25 ? 10.368 -4.012 -4.071 1.00 0.00 25 THR A CA 5
ATOM 6946 C C . THR A 1 25 ? 9.668 -2.854 -3.370 1.00 0.00 25 THR A C 5
ATOM 6947 O O . THR A 1 25 ? 10.256 -1.791 -3.168 1.00 0.00 25 THR A O 5
ATOM 6958 N N . VAL A 1 26 ? 8.410 -3.065 -2.998 1.00 0.00 26 VAL A N 5
ATOM 6959 C CA . VAL A 1 26 ? 7.630 -2.039 -2.317 1.00 0.00 26 VAL A CA 5
ATOM 6960 C C . VAL A 1 26 ? 7.555 -2.311 -0.819 1.00 0.00 26 VAL A C 5
ATOM 6961 O O . VAL A 1 26 ? 7.083 -3.364 -0.391 1.00 0.00 26 VAL A O 5
ATOM 6974 N N . ALA A 1 27 ? 8.022 -1.353 -0.024 1.00 0.00 27 ALA A N 5
ATOM 6975 C CA . ALA A 1 27 ? 8.005 -1.488 1.427 1.00 0.00 27 ALA A CA 5
ATOM 6976 C C . ALA A 1 27 ? 6.987 -0.540 2.054 1.00 0.00 27 ALA A C 5
ATOM 6977 O O . ALA A 1 27 ? 6.881 0.622 1.661 1.00 0.00 27 ALA A O 5
ATOM 6984 N N . LEU A 1 28 ? 6.241 -1.045 3.031 1.00 0.00 28 LEU A N 5
ATOM 6985 C CA . LEU A 1 28 ? 5.231 -0.243 3.713 1.00 0.00 28 LEU A CA 5
ATOM 6986 C C . LEU A 1 28 ? 5.638 0.033 5.156 1.00 0.00 28 LEU A C 5
ATOM 6987 O O . LEU A 1 28 ? 5.897 -0.892 5.927 1.00 0.00 28 LEU A O 5
ATOM 7003 N N . ARG A 1 29 ? 5.692 1.311 5.517 1.00 0.00 29 ARG A N 5
ATOM 7004 C CA . ARG A 1 29 ? 6.066 1.709 6.868 1.00 0.00 29 ARG A CA 5
ATOM 7005 C C . ARG A 1 29 ? 4.834 1.833 7.760 1.00 0.00 29 ARG A C 5
ATOM 7006 O O . ARG A 1 29 ? 3.710 1.945 7.270 1.00 0.00 29 ARG A O 5
ATOM 7027 N N . CYS A 1 30 ? 5.054 1.811 9.071 1.00 0.00 30 CYS A N 5
ATOM 7028 C CA . CYS A 1 30 ? 3.961 1.920 10.030 1.00 0.00 30 CYS A CA 5
ATOM 7029 C C . CYS A 1 30 ? 4.207 3.066 11.007 1.00 0.00 30 CYS A C 5
ATOM 7030 O O . CYS A 1 30 ? 5.346 3.444 11.284 1.00 0.00 30 CYS A O 5
ATOM 7038 N N . PRO A 1 31 ? 3.116 3.633 11.542 1.00 0.00 31 PRO A N 5
ATOM 7039 C CA . PRO A 1 31 ? 3.189 4.744 12.496 1.00 0.00 31 PRO A CA 5
ATOM 7040 C C . PRO A 1 31 ? 3.747 4.313 13.847 1.00 0.00 31 PRO A C 5
ATOM 7041 O O . PRO A 1 31 ? 3.931 5.135 14.744 1.00 0.00 31 PRO A O 5
ATOM 7052 N N . ASN A 1 32 ? 4.015 3.019 13.986 1.00 0.00 32 ASN A N 5
ATOM 7053 C CA . ASN A 1 32 ? 4.553 2.478 15.230 1.00 0.00 32 ASN A CA 5
ATOM 7054 C C . ASN A 1 32 ? 6.070 2.341 15.152 1.00 0.00 32 ASN A C 5
ATOM 7055 O O . ASN A 1 32 ? 6.737 2.121 16.162 1.00 0.00 32 ASN A O 5
ATOM 7066 N N . GLY A 1 33 ? 6.610 2.474 13.943 1.00 0.00 33 GLY A N 5
ATOM 7067 C CA . GLY A 1 33 ? 8.045 2.363 13.756 1.00 0.00 33 GLY A CA 5
ATOM 7068 C C . GLY A 1 33 ? 8.449 1.036 13.146 1.00 0.00 33 GLY A C 5
ATOM 7069 O O . GLY A 1 33 ? 9.610 0.636 13.227 1.00 0.00 33 GLY A O 5
ATOM 7073 N N . ARG A 1 34 ? 7.488 0.351 12.533 1.00 0.00 34 ARG A N 5
ATOM 7074 C CA . ARG A 1 34 ? 7.749 -0.940 11.909 1.00 0.00 34 ARG A CA 5
ATOM 7075 C C . ARG A 1 34 ? 7.910 -0.792 10.399 1.00 0.00 34 ARG A C 5
ATOM 7076 O O . ARG A 1 34 ? 7.402 0.157 9.800 1.00 0.00 34 ARG A O 5
ATOM 7097 N N . VAL A 1 35 ? 8.621 -1.735 9.790 1.00 0.00 35 VAL A N 5
ATOM 7098 C CA . VAL A 1 35 ? 8.849 -1.709 8.350 1.00 0.00 35 VAL A CA 5
ATOM 7099 C C . VAL A 1 35 ? 8.588 -3.077 7.728 1.00 0.00 35 VAL A C 5
ATOM 7100 O O . VAL A 1 35 ? 9.078 -4.096 8.215 1.00 0.00 35 VAL A O 5
ATOM 7113 N N . LEU A 1 36 ? 7.812 -3.092 6.649 1.00 0.00 36 LEU A N 5
ATOM 7114 C CA . LEU A 1 36 ? 7.486 -4.335 5.960 1.00 0.00 36 LEU A CA 5
ATOM 7115 C C . LEU A 1 36 ? 7.955 -4.292 4.508 1.00 0.00 36 LEU A C 5
ATOM 7116 O O . LEU A 1 36 ? 7.568 -3.404 3.747 1.00 0.00 36 LEU A O 5
ATOM 7132 N N . ARG A 1 37 ? 8.788 -5.256 4.132 1.00 0.00 37 ARG A N 5
ATOM 7133 C CA . ARG A 1 37 ? 9.309 -5.329 2.772 1.00 0.00 37 ARG A CA 5
ATOM 7134 C C . ARG A 1 37 ? 8.624 -6.442 1.986 1.00 0.00 37 ARG A C 5
ATOM 7135 O O . ARG A 1 37 ? 8.334 -7.510 2.528 1.00 0.00 37 ARG A O 5
ATOM 7156 N N . ARG A 1 38 ? 8.367 -6.186 0.708 1.00 0.00 38 ARG A N 5
ATOM 7157 C CA . ARG A 1 38 ? 7.715 -7.166 -0.153 1.00 0.00 38 ARG A CA 5
ATOM 7158 C C . ARG A 1 38 ? 7.925 -6.824 -1.624 1.00 0.00 38 ARG A C 5
ATOM 7159 O O . ARG A 1 38 ? 8.481 -5.777 -1.955 1.00 0.00 38 ARG A O 5
ATOM 7180 N N . ARG A 1 39 ? 7.477 -7.714 -2.503 1.00 0.00 39 ARG A N 5
ATOM 7181 C CA . ARG A 1 39 ? 7.618 -7.507 -3.939 1.00 0.00 39 ARG A CA 5
ATOM 7182 C C . ARG A 1 39 ? 6.252 -7.364 -4.605 1.00 0.00 39 ARG A C 5
ATOM 7183 O O . ARG A 1 39 ? 5.255 -7.897 -4.119 1.00 0.00 39 ARG A O 5
ATOM 7204 N N . PHE A 1 40 ? 6.216 -6.639 -5.718 1.00 0.00 40 PHE A N 5
ATOM 7205 C CA . PHE A 1 40 ? 4.973 -6.423 -6.449 1.00 0.00 40 PHE A CA 5
ATOM 7206 C C . PHE A 1 40 ? 5.251 -6.140 -7.922 1.00 0.00 40 PHE A C 5
ATOM 7207 O O . PHE A 1 40 ? 6.022 -5.242 -8.259 1.00 0.00 40 PHE A O 5
ATOM 7224 N N . PHE A 1 41 ? 4.616 -6.913 -8.797 1.00 0.00 41 PHE A N 5
ATOM 7225 C CA . PHE A 1 41 ? 4.795 -6.747 -10.235 1.00 0.00 41 PHE A CA 5
ATOM 7226 C C . PHE A 1 41 ? 4.500 -5.312 -10.658 1.00 0.00 41 PHE A C 5
ATOM 7227 O O . PHE A 1 41 ? 3.890 -4.546 -9.913 1.00 0.00 41 PHE A O 5
ATOM 7244 N N . LYS A 1 42 ? 4.939 -4.953 -11.860 1.00 0.00 42 LYS A N 5
ATOM 7245 C CA . LYS A 1 42 ? 4.722 -3.610 -12.385 1.00 0.00 42 LYS A CA 5
ATOM 7246 C C . LYS A 1 42 ? 3.368 -3.509 -13.080 1.00 0.00 42 LYS A C 5
ATOM 7247 O O . LYS A 1 42 ? 2.889 -2.413 -13.371 1.00 0.00 42 LYS A O 5
ATOM 7266 N N . SER A 1 43 ? 2.756 -4.659 -13.343 1.00 0.00 43 SER A N 5
ATOM 7267 C CA . SER A 1 43 ? 1.458 -4.700 -14.006 1.00 0.00 43 SER A CA 5
ATOM 7268 C C . SER A 1 43 ? 0.329 -4.469 -13.006 1.00 0.00 43 SER A C 5
ATOM 7269 O O . SER A 1 43 ? -0.741 -3.977 -13.363 1.00 0.00 43 SER A O 5
ATOM 7277 N N . TRP A 1 44 ? 0.576 -4.830 -11.751 1.00 0.00 44 TRP A N 5
ATOM 7278 C CA . TRP A 1 44 ? -0.419 -4.663 -10.699 1.00 0.00 44 TRP A CA 5
ATOM 7279 C C . TRP A 1 44 ? -0.704 -3.187 -10.448 1.00 0.00 44 TRP A C 5
ATOM 7280 O O . TRP A 1 44 ? 0.216 -2.388 -10.275 1.00 0.00 44 TRP A O 5
ATOM 7301 N N . ASN A 1 45 ? -1.985 -2.830 -10.430 1.00 0.00 45 ASN A N 5
ATOM 7302 C CA . ASN A 1 45 ? -2.390 -1.448 -10.201 1.00 0.00 45 ASN A CA 5
ATOM 7303 C C . ASN A 1 45 ? -2.348 -1.108 -8.714 1.00 0.00 45 ASN A C 5
ATOM 7304 O O . ASN A 1 45 ? -2.709 -1.928 -7.870 1.00 0.00 45 ASN A O 5
ATOM 7315 N N . SER A 1 46 ? -1.905 0.106 -8.402 1.00 0.00 46 SER A N 5
ATOM 7316 C CA . SER A 1 46 ? -1.813 0.553 -7.017 1.00 0.00 46 SER A CA 5
ATOM 7317 C C . SER A 1 46 ? -2.937 -0.046 -6.177 1.00 0.00 46 SER A C 5
ATOM 7318 O O . SER A 1 46 ? -2.752 -0.343 -4.997 1.00 0.00 46 SER A O 5
ATOM 7326 N N . GLN A 1 47 ? -4.101 -0.218 -6.795 1.00 0.00 47 GLN A N 5
ATOM 7327 C CA . GLN A 1 47 ? -5.255 -0.781 -6.104 1.00 0.00 47 GLN A CA 5
ATOM 7328 C C . GLN A 1 47 ? -4.849 -1.974 -5.246 1.00 0.00 47 GLN A C 5
ATOM 7329 O O . GLN A 1 47 ? -5.025 -1.966 -4.028 1.00 0.00 47 GLN A O 5
ATOM 7343 N N . VAL A 1 48 ? -4.303 -3.001 -5.891 1.00 0.00 48 VAL A N 5
ATOM 7344 C CA . VAL A 1 48 ? -3.870 -4.202 -5.187 1.00 0.00 48 VAL A CA 5
ATOM 7345 C C . VAL A 1 48 ? -3.232 -3.855 -3.846 1.00 0.00 48 VAL A C 5
ATOM 7346 O O . VAL A 1 48 ? -3.361 -4.598 -2.873 1.00 0.00 48 VAL A O 5
ATOM 7359 N N . LEU A 1 49 ? -2.545 -2.718 -3.801 1.00 0.00 49 LEU A N 5
ATOM 7360 C CA . LEU A 1 49 ? -1.886 -2.270 -2.579 1.00 0.00 49 LEU A CA 5
ATOM 7361 C C . LEU A 1 49 ? -2.891 -2.126 -1.441 1.00 0.00 49 LEU A C 5
ATOM 7362 O O . LEU A 1 49 ? -2.716 -2.703 -0.367 1.00 0.00 49 LEU A O 5
ATOM 7378 N N . LEU A 1 50 ? -3.945 -1.354 -1.684 1.00 0.00 50 LEU A N 5
ATOM 7379 C CA . LEU A 1 50 ? -4.980 -1.136 -0.680 1.00 0.00 50 LEU A CA 5
ATOM 7380 C C . LEU A 1 50 ? -5.311 -2.432 0.052 1.00 0.00 50 LEU A C 5
ATOM 7381 O O . LEU A 1 50 ? -5.630 -2.421 1.241 1.00 0.00 50 LEU A O 5
ATOM 7397 N N . ASP A 1 51 ? -5.231 -3.547 -0.665 1.00 0.00 51 ASP A N 5
ATOM 7398 C CA . ASP A 1 51 ? -5.520 -4.853 -0.082 1.00 0.00 51 ASP A CA 5
ATOM 7399 C C . ASP A 1 51 ? -4.417 -5.270 0.888 1.00 0.00 51 ASP A C 5
ATOM 7400 O O . ASP A 1 51 ? -4.690 -5.641 2.029 1.00 0.00 51 ASP A O 5
ATOM 7409 N N . TRP A 1 52 ? -3.175 -5.207 0.424 1.00 0.00 52 TRP A N 5
ATOM 7410 C CA . TRP A 1 52 ? -2.032 -5.580 1.251 1.00 0.00 52 TRP A CA 5
ATOM 7411 C C . TRP A 1 52 ? -1.966 -4.720 2.508 1.00 0.00 52 TRP A C 5
ATOM 7412 O O . TRP A 1 52 ? -1.477 -5.162 3.548 1.00 0.00 52 TRP A O 5
ATOM 7433 N N . MET A 1 53 ? -2.460 -3.491 2.405 1.00 0.00 53 MET A N 5
ATOM 7434 C CA . MET A 1 53 ? -2.458 -2.570 3.536 1.00 0.00 53 MET A CA 5
ATOM 7435 C C . MET A 1 53 ? -3.509 -2.972 4.566 1.00 0.00 53 MET A C 5
ATOM 7436 O O . MET A 1 53 ? -3.300 -2.822 5.770 1.00 0.00 53 MET A O 5
ATOM 7450 N N . MET A 1 54 ? -4.637 -3.482 4.086 1.00 0.00 54 MET A N 5
ATOM 7451 C CA . MET A 1 54 ? -5.720 -3.906 4.966 1.00 0.00 54 MET A CA 5
ATOM 7452 C C . MET A 1 54 ? -5.376 -5.222 5.656 1.00 0.00 54 MET A C 5
ATOM 7453 O O . MET A 1 54 ? -5.758 -5.452 6.804 1.00 0.00 54 MET A O 5
ATOM 7467 N N . LYS A 1 55 ? -4.651 -6.084 4.950 1.00 0.00 55 LYS A N 5
ATOM 7468 C CA . LYS A 1 55 ? -4.254 -7.377 5.494 1.00 0.00 55 LYS A CA 5
ATOM 7469 C C . LYS A 1 55 ? -3.272 -7.203 6.649 1.00 0.00 55 LYS A C 5
ATOM 7470 O O . LYS A 1 55 ? -3.349 -7.907 7.655 1.00 0.00 55 LYS A O 5
ATOM 7489 N N . VAL A 1 56 ? -2.348 -6.259 6.496 1.00 0.00 56 VAL A N 5
ATOM 7490 C CA . VAL A 1 56 ? -1.352 -5.991 7.526 1.00 0.00 56 VAL A CA 5
ATOM 7491 C C . VAL A 1 56 ? -2.004 -5.447 8.793 1.00 0.00 56 VAL A C 5
ATOM 7492 O O . VAL A 1 56 ? -1.505 -5.654 9.898 1.00 0.00 56 VAL A O 5
ATOM 7505 N N . GLY A 1 57 ? -3.125 -4.751 8.624 1.00 0.00 57 GLY A N 5
ATOM 7506 C CA . GLY A 1 57 ? -3.827 -4.189 9.763 1.00 0.00 57 GLY A CA 5
ATOM 7507 C C . GLY A 1 57 ? -4.030 -2.692 9.637 1.00 0.00 57 GLY A C 5
ATOM 7508 O O . GLY A 1 57 ? -3.761 -1.941 10.574 1.00 0.00 57 GLY A O 5
ATOM 7512 N N . TYR A 1 58 ? -4.506 -2.257 8.476 1.00 0.00 58 TYR A N 5
ATOM 7513 C CA . TYR A 1 58 ? -4.742 -0.839 8.228 1.00 0.00 58 TYR A CA 5
ATOM 7514 C C . TYR A 1 58 ? -5.685 -0.641 7.046 1.00 0.00 58 TYR A C 5
ATOM 7515 O O . TYR A 1 58 ? -5.367 -1.010 5.915 1.00 0.00 58 TYR A O 5
ATOM 7533 N N . HIS A 1 59 ? -6.848 -0.057 7.317 1.00 0.00 59 HIS A N 5
ATOM 7534 C CA . HIS A 1 59 ? -7.838 0.192 6.276 1.00 0.00 59 HIS A CA 5
ATOM 7535 C C . HIS A 1 59 ? -7.433 1.384 5.414 1.00 0.00 59 HIS A C 5
ATOM 7536 O O . HIS A 1 59 ? -6.669 2.247 5.848 1.00 0.00 59 HIS A O 5
ATOM 7550 N N . LYS A 1 60 ? -7.949 1.427 4.190 1.00 0.00 60 LYS A N 5
ATOM 7551 C CA . LYS A 1 60 ? -7.643 2.512 3.267 1.00 0.00 60 LYS A CA 5
ATOM 7552 C C . LYS A 1 60 ? -8.254 3.824 3.747 1.00 0.00 60 LYS A C 5
ATOM 7553 O O . LYS A 1 60 ? -7.669 4.894 3.571 1.00 0.00 60 LYS A O 5
ATOM 7572 N N . SER A 1 61 ? -9.432 3.736 4.356 1.00 0.00 61 SER A N 5
ATOM 7573 C CA . SER A 1 61 ? -10.122 4.918 4.861 1.00 0.00 61 SER A CA 5
ATOM 7574 C C . SER A 1 61 ? -9.454 5.437 6.130 1.00 0.00 61 SER A C 5
ATOM 7575 O O . SER A 1 61 ? -9.354 6.646 6.344 1.00 0.00 61 SER A O 5
ATOM 7583 N N . LEU A 1 62 ? -8.996 4.515 6.970 1.00 0.00 62 LEU A N 5
ATOM 7584 C CA . LEU A 1 62 ? -8.337 4.878 8.218 1.00 0.00 62 LEU A CA 5
ATOM 7585 C C . LEU A 1 62 ? -6.907 5.344 7.965 1.00 0.00 62 LEU A C 5
ATOM 7586 O O . LEU A 1 62 ? -6.425 6.280 8.602 1.00 0.00 62 LEU A O 5
ATOM 7602 N N . TYR A 1 63 ? -6.234 4.687 7.026 1.00 0.00 63 TYR A N 5
ATOM 7603 C CA . TYR A 1 63 ? -4.860 5.033 6.686 1.00 0.00 63 TYR A CA 5
ATOM 7604 C C . TYR A 1 63 ? -4.665 5.074 5.173 1.00 0.00 63 TYR A C 5
ATOM 7605 O O . TYR A 1 63 ? -5.211 4.245 4.444 1.00 0.00 63 TYR A O 5
ATOM 7623 N N . ARG A 1 64 ? -3.884 6.044 4.709 1.00 0.00 64 ARG A N 5
ATOM 7624 C CA . ARG A 1 64 ? -3.618 6.194 3.284 1.00 0.00 64 ARG A CA 5
ATOM 7625 C C . ARG A 1 64 ? -2.141 5.959 2.980 1.00 0.00 64 ARG A C 5
ATOM 7626 O O . ARG A 1 64 ? -1.332 5.762 3.888 1.00 0.00 64 ARG A O 5
ATOM 7647 N N . LEU A 1 65 ? -1.797 5.981 1.696 1.00 0.00 65 LEU A N 5
ATOM 7648 C CA . LEU A 1 65 ? -0.417 5.770 1.271 1.00 0.00 65 LEU A CA 5
ATOM 7649 C C . LEU A 1 65 ? 0.259 7.096 0.941 1.00 0.00 65 LEU A C 5
ATOM 7650 O O . LEU A 1 65 ? -0.343 7.975 0.323 1.00 0.00 65 LEU A O 5
ATOM 7666 N N . SER A 1 66 ? 1.516 7.233 1.352 1.00 0.00 66 SER A N 5
ATOM 7667 C CA . SER A 1 66 ? 2.274 8.453 1.102 1.00 0.00 66 SER A CA 5
ATOM 7668 C C . SER A 1 66 ? 3.728 8.131 0.768 1.00 0.00 66 SER A C 5
ATOM 7669 O O . SER A 1 66 ? 4.268 7.114 1.208 1.00 0.00 66 SER A O 5
ATOM 7677 N N . THR A 1 67 ? 4.357 9.003 -0.013 1.00 0.00 67 THR A N 5
ATOM 7678 C CA . THR A 1 67 ? 5.747 8.813 -0.407 1.00 0.00 67 THR A CA 5
ATOM 7679 C C . THR A 1 67 ? 6.695 9.162 0.734 1.00 0.00 67 THR A C 5
ATOM 7680 O O . THR A 1 67 ? 6.265 9.614 1.795 1.00 0.00 67 THR A O 5
ATOM 7691 N N . SER A 1 68 ? 7.988 8.949 0.510 1.00 0.00 68 SER A N 5
ATOM 7692 C CA . SER A 1 68 ? 8.997 9.239 1.521 1.00 0.00 68 SER A CA 5
ATOM 7693 C C . SER A 1 68 ? 9.453 10.692 1.434 1.00 0.00 68 SER A C 5
ATOM 7694 O O . SER A 1 68 ? 9.273 11.350 0.409 1.00 0.00 68 SER A O 5
ATOM 7702 N N . PHE A 1 69 ? 10.045 11.187 2.516 1.00 0.00 69 PHE A N 5
ATOM 7703 C CA . PHE A 1 69 ? 10.526 12.563 2.562 1.00 0.00 69 PHE A CA 5
ATOM 7704 C C . PHE A 1 69 ? 11.110 12.981 1.216 1.00 0.00 69 PHE A C 5
ATOM 7705 O O . PHE A 1 69 ? 12.023 12.349 0.684 1.00 0.00 69 PHE A O 5
ATOM 7722 N N . PRO A 1 70 ? 10.571 14.072 0.651 1.00 0.00 70 PRO A N 5
ATOM 7723 C CA . PRO A 1 70 ? 9.484 14.831 1.274 1.00 0.00 70 PRO A CA 5
ATOM 7724 C C . PRO A 1 70 ? 8.167 14.062 1.278 1.00 0.00 70 PRO A C 5
ATOM 7725 O O . PRO A 1 70 ? 7.748 13.524 0.252 1.00 0.00 70 PRO A O 5
ATOM 7736 N N . ARG A 1 71 ? 7.518 14.013 2.437 1.00 0.00 71 ARG A N 5
ATOM 7737 C CA . ARG A 1 71 ? 6.249 13.309 2.573 1.00 0.00 71 ARG A CA 5
ATOM 7738 C C . ARG A 1 71 ? 5.152 14.003 1.772 1.00 0.00 71 ARG A C 5
ATOM 7739 O O . ARG A 1 71 ? 5.063 15.231 1.758 1.00 0.00 71 ARG A O 5
ATOM 7760 N N . ARG A 1 72 ? 4.322 13.209 1.103 1.00 0.00 72 ARG A N 5
ATOM 7761 C CA . ARG A 1 72 ? 3.233 13.749 0.298 1.00 0.00 72 ARG A CA 5
ATOM 7762 C C . ARG A 1 72 ? 2.089 12.745 0.189 1.00 0.00 72 ARG A C 5
ATOM 7763 O O . ARG A 1 72 ? 2.300 11.535 0.277 1.00 0.00 72 ARG A O 5
ATOM 7784 N N . ALA A 1 73 ? 0.877 13.255 -0.002 1.00 0.00 73 ALA A N 5
ATOM 7785 C CA . ALA A 1 73 ? -0.300 12.403 -0.124 1.00 0.00 73 ALA A CA 5
ATOM 7786 C C . ALA A 1 73 ? -0.419 11.830 -1.533 1.00 0.00 73 ALA A C 5
ATOM 7787 O O . ALA A 1 73 ? -0.488 12.573 -2.513 1.00 0.00 73 ALA A O 5
ATOM 7794 N N . LEU A 1 74 ? -0.441 10.505 -1.627 1.00 0.00 74 LEU A N 5
ATOM 7795 C CA . LEU A 1 74 ? -0.551 9.831 -2.917 1.00 0.00 74 LEU A CA 5
ATOM 7796 C C . LEU A 1 74 ? -2.001 9.466 -3.218 1.00 0.00 74 LEU A C 5
ATOM 7797 O O . LEU A 1 74 ? -2.774 9.159 -2.311 1.00 0.00 74 LEU A O 5
ATOM 7813 N N . GLU A 1 75 ? -2.361 9.501 -4.497 1.00 0.00 75 GLU A N 5
ATOM 7814 C CA . GLU A 1 75 ? -3.718 9.172 -4.917 1.00 0.00 75 GLU A CA 5
ATOM 7815 C C . GLU A 1 75 ? -3.726 7.934 -5.810 1.00 0.00 75 GLU A C 5
ATOM 7816 O O . GLU A 1 75 ? -3.332 7.992 -6.975 1.00 0.00 75 GLU A O 5
ATOM 7828 N N . VAL A 1 76 ? -4.177 6.814 -5.254 1.00 0.00 76 VAL A N 5
ATOM 7829 C CA . VAL A 1 76 ? -4.237 5.562 -5.997 1.00 0.00 76 VAL A CA 5
ATOM 7830 C C . VAL A 1 76 ? -5.337 5.602 -7.053 1.00 0.00 76 VAL A C 5
ATOM 7831 O O . VAL A 1 76 ? -6.510 5.792 -6.734 1.00 0.00 76 VAL A O 5
ATOM 7844 N N . GLU A 1 77 ? -4.948 5.422 -8.312 1.00 0.00 77 GLU A N 5
ATOM 7845 C CA . GLU A 1 77 ? -5.902 5.438 -9.415 1.00 0.00 77 GLU A CA 5
ATOM 7846 C C . GLU A 1 77 ? -6.090 4.039 -9.993 1.00 0.00 77 GLU A C 5
ATOM 7847 O O . GLU A 1 77 ? -5.119 3.336 -10.272 1.00 0.00 77 GLU A O 5
ATOM 7859 N N . GLY A 1 78 ? -7.345 3.641 -10.168 1.00 0.00 78 GLY A N 5
ATOM 7860 C CA . GLY A 1 78 ? -7.639 2.327 -10.711 1.00 0.00 78 GLY A CA 5
ATOM 7861 C C . GLY A 1 78 ? -7.175 2.175 -12.146 1.00 0.00 78 GLY A C 5
ATOM 7862 O O . GLY A 1 78 ? -6.936 1.064 -12.614 1.00 0.00 78 GLY A O 5
ATOM 7866 N N . GLY A 1 79 ? -7.049 3.299 -12.848 1.00 0.00 79 GLY A N 5
ATOM 7867 C CA . GLY A 1 79 ? -6.613 3.263 -14.231 1.00 0.00 79 GLY A CA 5
ATOM 7868 C C . GLY A 1 79 ? -5.104 3.202 -14.362 1.00 0.00 79 GLY A C 5
ATOM 7869 O O . GLY A 1 79 ? -4.574 2.409 -15.140 1.00 0.00 79 GLY A O 5
ATOM 7873 N N . SER A 1 80 ? -4.411 4.043 -13.601 1.00 0.00 80 SER A N 5
ATOM 7874 C CA . SER A 1 80 ? -2.954 4.085 -13.640 1.00 0.00 80 SER A CA 5
ATOM 7875 C C . SER A 1 80 ? -2.356 2.913 -12.866 1.00 0.00 80 SER A C 5
ATOM 7876 O O . SER A 1 80 ? -2.695 2.685 -11.705 1.00 0.00 80 SER A O 5
ATOM 7884 N N . SER A 1 81 ? -1.464 2.175 -13.518 1.00 0.00 81 SER A N 5
ATOM 7885 C CA . SER A 1 81 ? -0.821 1.024 -12.894 1.00 0.00 81 SER A CA 5
ATOM 7886 C C . SER A 1 81 ? 0.330 1.468 -11.996 1.00 0.00 81 SER A C 5
ATOM 7887 O O . SER A 1 81 ? 0.649 2.654 -11.914 1.00 0.00 81 SER A O 5
ATOM 7895 N N . LEU A 1 82 ? 0.952 0.505 -11.324 1.00 0.00 82 LEU A N 5
ATOM 7896 C CA . LEU A 1 82 ? 2.068 0.792 -10.431 1.00 0.00 82 LEU A CA 5
ATOM 7897 C C . LEU A 1 82 ? 3.190 1.510 -11.175 1.00 0.00 82 LEU A C 5
ATOM 7898 O O . LEU A 1 82 ? 3.695 2.534 -10.718 1.00 0.00 82 LEU A O 5
ATOM 7914 N N . GLU A 1 83 ? 3.573 0.965 -12.326 1.00 0.00 83 GLU A N 5
ATOM 7915 C CA . GLU A 1 83 ? 4.634 1.554 -13.134 1.00 0.00 83 GLU A CA 5
ATOM 7916 C C . GLU A 1 83 ? 4.195 2.897 -13.712 1.00 0.00 83 GLU A C 5
ATOM 7917 O O . GLU A 1 83 ? 5.024 3.760 -14.001 1.00 0.00 83 GLU A O 5
ATOM 7929 N N . ASP A 1 84 ? 2.888 3.065 -13.877 1.00 0.00 84 ASP A N 5
ATOM 7930 C CA . ASP A 1 84 ? 2.339 4.302 -14.419 1.00 0.00 84 ASP A CA 5
ATOM 7931 C C . ASP A 1 84 ? 2.440 5.433 -13.402 1.00 0.00 84 ASP A C 5
ATOM 7932 O O . ASP A 1 84 ? 2.838 6.550 -13.737 1.00 0.00 84 ASP A O 5
ATOM 7941 N N . ILE A 1 85 ? 2.077 5.138 -12.159 1.00 0.00 85 ILE A N 5
ATOM 7942 C CA . ILE A 1 85 ? 2.127 6.131 -11.092 1.00 0.00 85 ILE A CA 5
ATOM 7943 C C . ILE A 1 85 ? 3.567 6.512 -10.763 1.00 0.00 85 ILE A C 5
ATOM 7944 O O . ILE A 1 85 ? 3.843 7.637 -10.350 1.00 0.00 85 ILE A O 5
ATOM 7960 N N . GLY A 1 86 ? 4.482 5.566 -10.953 1.00 0.00 86 GLY A N 5
ATOM 7961 C CA . GLY A 1 86 ? 5.883 5.822 -10.673 1.00 0.00 86 GLY A CA 5
ATOM 7962 C C . GLY A 1 86 ? 6.495 4.771 -9.769 1.00 0.00 86 GLY A C 5
ATOM 7963 O O . GLY A 1 86 ? 7.185 5.099 -8.804 1.00 0.00 86 GLY A O 5
ATOM 7967 N N . ILE A 1 87 ? 6.241 3.504 -10.080 1.00 0.00 87 ILE A N 5
ATOM 7968 C CA . ILE A 1 87 ? 6.772 2.403 -9.287 1.00 0.00 87 ILE A CA 5
ATOM 7969 C C . ILE A 1 87 ? 7.453 1.366 -10.175 1.00 0.00 87 ILE A C 5
ATOM 7970 O O . ILE A 1 87 ? 6.961 0.248 -10.333 1.00 0.00 87 ILE A O 5
ATOM 7986 N N . THR A 1 88 ? 8.590 1.743 -10.750 1.00 0.00 88 THR A N 5
ATOM 7987 C CA . THR A 1 88 ? 9.340 0.846 -11.621 1.00 0.00 88 THR A CA 5
ATOM 7988 C C . THR A 1 88 ? 10.638 0.396 -10.960 1.00 0.00 88 THR A C 5
ATOM 7989 O O . THR A 1 88 ? 11.265 -0.571 -11.394 1.00 0.00 88 THR A O 5
ATOM 8000 N N . VAL A 1 89 ? 11.036 1.103 -9.906 1.00 0.00 89 VAL A N 5
ATOM 8001 C CA . VAL A 1 89 ? 12.259 0.774 -9.184 1.00 0.00 89 VAL A CA 5
ATOM 8002 C C . VAL A 1 89 ? 12.025 0.776 -7.677 1.00 0.00 89 VAL A C 5
ATOM 8003 O O . VAL A 1 89 ? 11.024 1.308 -7.195 1.00 0.00 89 VAL A O 5
ATOM 8016 N N . ASP A 1 90 ? 12.954 0.178 -6.939 1.00 0.00 90 ASP A N 5
ATOM 8017 C CA . ASP A 1 90 ? 12.849 0.113 -5.486 1.00 0.00 90 ASP A CA 5
ATOM 8018 C C . ASP A 1 90 ? 12.229 1.389 -4.926 1.00 0.00 90 ASP A C 5
ATOM 8019 O O . ASP A 1 90 ? 12.664 2.496 -5.247 1.00 0.00 90 ASP A O 5
ATOM 8028 N N . THR A 1 91 ? 11.208 1.229 -4.091 1.00 0.00 91 THR A N 5
ATOM 8029 C CA . THR A 1 91 ? 10.527 2.367 -3.488 1.00 0.00 91 THR A CA 5
ATOM 8030 C C . THR A 1 91 ? 9.999 2.022 -2.101 1.00 0.00 91 THR A C 5
ATOM 8031 O O . THR A 1 91 ? 9.675 0.870 -1.817 1.00 0.00 91 THR A O 5
ATOM 8042 N N . VAL A 1 92 ? 9.915 3.029 -1.237 1.00 0.00 92 VAL A N 5
ATOM 8043 C CA . VAL A 1 92 ? 9.426 2.833 0.122 1.00 0.00 92 VAL A CA 5
ATOM 8044 C C . VAL A 1 92 ? 8.254 3.761 0.424 1.00 0.00 92 VAL A C 5
ATOM 8045 O O . VAL A 1 92 ? 8.381 4.984 0.348 1.00 0.00 92 VAL A O 5
ATOM 8058 N N . LEU A 1 93 ? 7.114 3.172 0.767 1.00 0.00 93 LEU A N 5
ATOM 8059 C CA . LEU A 1 93 ? 5.918 3.946 1.082 1.00 0.00 93 LEU A CA 5
ATOM 8060 C C . LEU A 1 93 ? 5.762 4.119 2.589 1.00 0.00 93 LEU A C 5
ATOM 8061 O O . LEU A 1 93 ? 6.572 3.619 3.368 1.00 0.00 93 LEU A O 5
ATOM 8077 N N . ASN A 1 94 ? 4.716 4.832 2.992 1.00 0.00 94 ASN A N 5
ATOM 8078 C CA . ASN A 1 94 ? 4.453 5.070 4.407 1.00 0.00 94 ASN A CA 5
ATOM 8079 C C . ASN A 1 94 ? 2.953 5.107 4.683 1.00 0.00 94 ASN A C 5
ATOM 8080 O O . ASN A 1 94 ? 2.177 5.644 3.892 1.00 0.00 94 ASN A O 5
ATOM 8091 N N . VAL A 1 95 ? 2.551 4.532 5.812 1.00 0.00 95 VAL A N 5
ATOM 8092 C CA . VAL A 1 95 ? 1.144 4.499 6.195 1.00 0.00 95 VAL A CA 5
ATOM 8093 C C . VAL A 1 95 ? 0.829 5.581 7.223 1.00 0.00 95 VAL A C 5
ATOM 8094 O O . VAL A 1 95 ? 1.343 5.556 8.340 1.00 0.00 95 VAL A O 5
ATOM 8107 N N . GLU A 1 96 ? -0.019 6.528 6.836 1.00 0.00 96 GLU A N 5
ATOM 8108 C CA . GLU A 1 96 ? -0.402 7.618 7.724 1.00 0.00 96 GLU A CA 5
ATOM 8109 C C . GLU A 1 96 ? -1.921 7.712 7.846 1.00 0.00 96 GLU A C 5
ATOM 8110 O O . GLU A 1 96 ? -2.654 7.206 6.998 1.00 0.00 96 GLU A O 5
ATOM 8122 N N . GLU A 1 97 ? -2.384 8.362 8.910 1.00 0.00 97 GLU A N 5
ATOM 8123 C CA . GLU A 1 97 ? -3.814 8.521 9.145 1.00 0.00 97 GLU A CA 5
ATOM 8124 C C . GLU A 1 97 ? -4.419 9.521 8.163 1.00 0.00 97 GLU A C 5
ATOM 8125 O O . GLU A 1 97 ? -3.759 10.472 7.741 1.00 0.00 97 GLU A O 5
ATOM 8137 N N . LYS A 1 98 ? -5.679 9.301 7.804 1.00 0.00 98 LYS A N 5
ATOM 8138 C CA . LYS A 1 98 ? -6.376 10.181 6.873 1.00 0.00 98 LYS A CA 5
ATOM 8139 C C . LYS A 1 98 ? -7.039 11.339 7.613 1.00 0.00 98 LYS A C 5
ATOM 8140 O O . LYS A 1 98 ? -7.101 11.346 8.842 1.00 0.00 98 LYS A O 5
ATOM 8159 N N . GLU A 1 99 ? -7.534 12.313 6.856 1.00 0.00 99 GLU A N 5
ATOM 8160 C CA . GLU A 1 99 ? -8.194 13.474 7.441 1.00 0.00 99 GLU A CA 5
ATOM 8161 C C . GLU A 1 99 ? -9.679 13.202 7.661 1.00 0.00 99 GLU A C 5
ATOM 8162 O O . GLU A 1 99 ? -10.407 12.877 6.723 1.00 0.00 99 GLU A O 5
ATOM 8174 N N . GLN A 1 100 ? -10.122 13.338 8.906 1.00 0.00 100 GLN A N 5
ATOM 8175 C CA . GLN A 1 100 ? -11.520 13.106 9.250 1.00 0.00 100 GLN A CA 5
ATOM 8176 C C . GLN A 1 100 ? -12.326 14.398 9.152 1.00 0.00 100 GLN A C 5
ATOM 8177 O O . GLN A 1 100 ? -13.396 14.429 8.543 1.00 0.00 100 GLN A O 5
ATOM 8191 N N . SER A 1 101 ? -11.806 15.461 9.755 1.00 0.00 101 SER A N 5
ATOM 8192 C CA . SER A 1 101 ? -12.479 16.754 9.740 1.00 0.00 101 SER A CA 5
ATOM 8193 C C . SER A 1 101 ? -11.767 17.726 8.803 1.00 0.00 101 SER A C 5
ATOM 8194 O O . SER A 1 101 ? -10.898 18.488 9.226 1.00 0.00 101 SER A O 5
ATOM 8202 N N . SER A 1 102 ? -12.144 17.694 7.528 1.00 0.00 102 SER A N 5
ATOM 8203 C CA . SER A 1 102 ? -11.540 18.568 6.530 1.00 0.00 102 SER A CA 5
ATOM 8204 C C . SER A 1 102 ? -12.030 20.003 6.697 1.00 0.00 102 SER A C 5
ATOM 8205 O O . SER A 1 102 ? -13.232 20.255 6.760 1.00 0.00 102 SER A O 5
ATOM 8213 N N . GLN A 1 103 ? -11.088 20.939 6.769 1.00 0.00 103 GLN A N 5
ATOM 8214 C CA . GLN A 1 103 ? -11.424 22.349 6.929 1.00 0.00 103 GLN A CA 5
ATOM 8215 C C . GLN A 1 103 ? -11.418 23.067 5.583 1.00 0.00 103 GLN A C 5
ATOM 8216 O O . GLN A 1 103 ? -10.555 22.818 4.741 1.00 0.00 103 GLN A O 5
ATOM 8230 N N . SER A 1 104 ? -12.383 23.958 5.388 1.00 0.00 104 SER A N 5
ATOM 8231 C CA . SER A 1 104 ? -12.491 24.709 4.143 1.00 0.00 104 SER A CA 5
ATOM 8232 C C . SER A 1 104 ? -11.826 26.076 4.274 1.00 0.00 104 SER A C 5
ATOM 8233 O O . SER A 1 104 ? -11.726 26.627 5.369 1.00 0.00 104 SER A O 5
ATOM 8241 N N . GLY A 1 105 ? -11.374 26.618 3.147 1.00 0.00 105 GLY A N 5
ATOM 8242 C CA . GLY A 1 105 ? -10.724 27.915 3.156 1.00 0.00 105 GLY A CA 5
ATOM 8243 C C . GLY A 1 105 ? -11.705 29.056 2.972 1.00 0.00 105 GLY A C 5
ATOM 8244 O O . GLY A 1 105 ? -12.915 28.896 3.136 1.00 0.00 105 GLY A O 5
ATOM 8248 N N . PRO A 1 106 ? -11.181 30.240 2.623 1.00 0.00 106 PRO A N 5
ATOM 8249 C CA . PRO A 1 106 ? -12.002 31.437 2.409 1.00 0.00 106 PRO A CA 5
ATOM 8250 C C . PRO A 1 106 ? -12.859 31.335 1.152 1.00 0.00 106 PRO A C 5
ATOM 8251 O O . PRO A 1 106 ? -13.941 31.916 1.078 1.00 0.00 106 PRO A O 5
ATOM 8262 N N . SER A 1 107 ? -12.367 30.592 0.165 1.00 0.00 107 SER A N 5
ATOM 8263 C CA . SER A 1 107 ? -13.087 30.417 -1.091 1.00 0.00 107 SER A CA 5
ATOM 8264 C C . SER A 1 107 ? -13.721 29.031 -1.164 1.00 0.00 107 SER A C 5
ATOM 8265 O O . SER A 1 107 ? -14.847 28.876 -1.639 1.00 0.00 107 SER A O 5
ATOM 8273 N N . SER A 1 108 ? -12.989 28.027 -0.694 1.00 0.00 108 SER A N 5
ATOM 8274 C CA . SER A 1 108 ? -13.477 26.652 -0.709 1.00 0.00 108 SER A CA 5
ATOM 8275 C C . SER A 1 108 ? -14.293 26.380 -1.970 1.00 0.00 108 SER A C 5
ATOM 8276 O O . SER A 1 108 ? -15.357 25.765 -1.913 1.00 0.00 108 SER A O 5
ATOM 8284 N N . GLY A 1 109 ? -13.786 26.844 -3.108 1.00 0.00 109 GLY A N 5
ATOM 8285 C CA . GLY A 1 109 ? -14.480 26.642 -4.365 1.00 0.00 109 GLY A CA 5
ATOM 8286 C C . GLY A 1 109 ? -15.949 27.008 -4.284 1.00 0.00 109 GLY A C 5
ATOM 8287 O O . GLY A 1 109 ? -16.816 26.135 -4.330 1.00 0.00 109 GLY A O 5
ATOM 8291 N N . GLY A 1 1 ? -28.223 -16.942 -6.214 1.00 0.00 1 GLY A N 6
ATOM 8292 C CA . GLY A 1 1 ? -28.064 -15.952 -5.165 1.00 0.00 1 GLY A CA 6
ATOM 8293 C C . GLY A 1 1 ? -26.733 -16.075 -4.449 1.00 0.00 1 GLY A C 6
ATOM 8294 O O . GLY A 1 1 ? -26.230 -17.180 -4.246 1.00 0.00 1 GLY A O 6
ATOM 8298 N N . SER A 1 2 ? -26.162 -14.938 -4.066 1.00 0.00 2 SER A N 6
ATOM 8299 C CA . SER A 1 2 ? -24.879 -14.922 -3.373 1.00 0.00 2 SER A CA 6
ATOM 8300 C C . SER A 1 2 ? -25.064 -14.593 -1.895 1.00 0.00 2 SER A C 6
ATOM 8301 O O . SER A 1 2 ? -26.054 -13.975 -1.505 1.00 0.00 2 SER A O 6
ATOM 8309 N N . SER A 1 3 ? -24.102 -15.011 -1.077 1.00 0.00 3 SER A N 6
ATOM 8310 C CA . SER A 1 3 ? -24.160 -14.764 0.359 1.00 0.00 3 SER A CA 6
ATOM 8311 C C . SER A 1 3 ? -22.839 -14.193 0.865 1.00 0.00 3 SER A C 6
ATOM 8312 O O . SER A 1 3 ? -21.823 -14.243 0.173 1.00 0.00 3 SER A O 6
ATOM 8320 N N . GLY A 1 4 ? -22.862 -13.652 2.079 1.00 0.00 4 GLY A N 6
ATOM 8321 C CA . GLY A 1 4 ? -21.661 -13.079 2.659 1.00 0.00 4 GLY A CA 6
ATOM 8322 C C . GLY A 1 4 ? -20.838 -12.311 1.645 1.00 0.00 4 GLY A C 6
ATOM 8323 O O . GLY A 1 4 ? -19.874 -12.839 1.089 1.00 0.00 4 GLY A O 6
ATOM 8327 N N . SER A 1 5 ? -21.217 -11.060 1.401 1.00 0.00 5 SER A N 6
ATOM 8328 C CA . SER A 1 5 ? -20.510 -10.220 0.443 1.00 0.00 5 SER A CA 6
ATOM 8329 C C . SER A 1 5 ? -19.182 -9.738 1.019 1.00 0.00 5 SER A C 6
ATOM 8330 O O . SER A 1 5 ? -18.151 -9.774 0.347 1.00 0.00 5 SER A O 6
ATOM 8338 N N . SER A 1 6 ? -19.215 -9.286 2.269 1.00 0.00 6 SER A N 6
ATOM 8339 C CA . SER A 1 6 ? -18.016 -8.793 2.935 1.00 0.00 6 SER A CA 6
ATOM 8340 C C . SER A 1 6 ? -17.930 -9.325 4.362 1.00 0.00 6 SER A C 6
ATOM 8341 O O . SER A 1 6 ? -18.683 -8.906 5.240 1.00 0.00 6 SER A O 6
ATOM 8349 N N . GLY A 1 7 ? -17.006 -10.254 4.587 1.00 0.00 7 GLY A N 6
ATOM 8350 C CA . GLY A 1 7 ? -16.837 -10.829 5.908 1.00 0.00 7 GLY A CA 6
ATOM 8351 C C . GLY A 1 7 ? -15.486 -11.497 6.083 1.00 0.00 7 GLY A C 6
ATOM 8352 O O . GLY A 1 7 ? -14.653 -11.030 6.857 1.00 0.00 7 GLY A O 6
ATOM 8356 N N . GLU A 1 8 ? -15.273 -12.593 5.361 1.00 0.00 8 GLU A N 6
ATOM 8357 C CA . GLU A 1 8 ? -14.015 -13.326 5.443 1.00 0.00 8 GLU A CA 6
ATOM 8358 C C . GLU A 1 8 ? -12.862 -12.492 4.891 1.00 0.00 8 GLU A C 6
ATOM 8359 O O . GLU A 1 8 ? -13.054 -11.649 4.015 1.00 0.00 8 GLU A O 6
ATOM 8371 N N . VAL A 1 9 ? -11.663 -12.734 5.411 1.00 0.00 9 VAL A N 6
ATOM 8372 C CA . VAL A 1 9 ? -10.478 -12.007 4.970 1.00 0.00 9 VAL A CA 6
ATOM 8373 C C . VAL A 1 9 ? -9.934 -12.581 3.667 1.00 0.00 9 VAL A C 6
ATOM 8374 O O . VAL A 1 9 ? -9.764 -13.791 3.515 1.00 0.00 9 VAL A O 6
ATOM 8387 N N . PRO A 1 10 ? -9.651 -11.693 2.702 1.00 0.00 10 PRO A N 6
ATOM 8388 C CA . PRO A 1 10 ? -9.120 -12.088 1.394 1.00 0.00 10 PRO A CA 6
ATOM 8389 C C . PRO A 1 10 ? -7.685 -12.597 1.481 1.00 0.00 10 PRO A C 6
ATOM 8390 O O . PRO A 1 10 ? -7.038 -12.483 2.522 1.00 0.00 10 PRO A O 6
ATOM 8401 N N . ASP A 1 11 ? -7.194 -13.159 0.381 1.00 0.00 11 ASP A N 6
ATOM 8402 C CA . ASP A 1 11 ? -5.835 -13.685 0.333 1.00 0.00 11 ASP A CA 6
ATOM 8403 C C . ASP A 1 11 ? -4.974 -12.877 -0.632 1.00 0.00 11 ASP A C 6
ATOM 8404 O O . ASP A 1 11 ? -5.485 -12.259 -1.567 1.00 0.00 11 ASP A O 6
ATOM 8413 N N . LEU A 1 12 ? -3.666 -12.886 -0.400 1.00 0.00 12 LEU A N 6
ATOM 8414 C CA . LEU A 1 12 ? -2.733 -12.154 -1.251 1.00 0.00 12 LEU A CA 6
ATOM 8415 C C . LEU A 1 12 ? -1.969 -13.105 -2.166 1.00 0.00 12 LEU A C 6
ATOM 8416 O O . LEU A 1 12 ? -1.738 -14.269 -1.839 1.00 0.00 12 LEU A O 6
ATOM 8432 N N . PRO A 1 13 ? -1.564 -12.598 -3.340 1.00 0.00 13 PRO A N 6
ATOM 8433 C CA . PRO A 1 13 ? -0.816 -13.384 -4.325 1.00 0.00 13 PRO A CA 6
ATOM 8434 C C . PRO A 1 13 ? 0.602 -13.700 -3.861 1.00 0.00 13 PRO A C 6
ATOM 8435 O O . PRO A 1 13 ? 1.327 -12.816 -3.407 1.00 0.00 13 PRO A O 6
ATOM 8446 N N . GLU A 1 14 ? 0.990 -14.967 -3.978 1.00 0.00 14 GLU A N 6
ATOM 8447 C CA . GLU A 1 14 ? 2.321 -15.397 -3.570 1.00 0.00 14 GLU A CA 6
ATOM 8448 C C . GLU A 1 14 ? 3.386 -14.429 -4.075 1.00 0.00 14 GLU A C 6
ATOM 8449 O O . GLU A 1 14 ? 3.456 -14.136 -5.268 1.00 0.00 14 GLU A O 6
ATOM 8461 N N . GLU A 1 15 ? 4.211 -13.933 -3.158 1.00 0.00 15 GLU A N 6
ATOM 8462 C CA . GLU A 1 15 ? 5.271 -12.997 -3.511 1.00 0.00 15 GLU A CA 6
ATOM 8463 C C . GLU A 1 15 ? 6.083 -13.514 -4.694 1.00 0.00 15 GLU A C 6
ATOM 8464 O O . GLU A 1 15 ? 6.403 -14.699 -4.789 1.00 0.00 15 GLU A O 6
ATOM 8476 N N . PRO A 1 16 ? 6.425 -12.605 -5.619 1.00 0.00 16 PRO A N 6
ATOM 8477 C CA . PRO A 1 16 ? 7.203 -12.945 -6.814 1.00 0.00 16 PRO A CA 6
ATOM 8478 C C . PRO A 1 16 ? 8.650 -13.295 -6.482 1.00 0.00 16 PRO A C 6
ATOM 8479 O O . PRO A 1 16 ? 9.209 -12.803 -5.502 1.00 0.00 16 PRO A O 6
ATOM 8490 N N . SER A 1 17 ? 9.252 -14.147 -7.306 1.00 0.00 17 SER A N 6
ATOM 8491 C CA . SER A 1 17 ? 10.633 -14.566 -7.099 1.00 0.00 17 SER A CA 6
ATOM 8492 C C . SER A 1 17 ? 11.575 -13.367 -7.136 1.00 0.00 17 SER A C 6
ATOM 8493 O O . SER A 1 17 ? 11.296 -12.366 -7.795 1.00 0.00 17 SER A O 6
ATOM 8501 N N . GLU A 1 18 ? 12.693 -13.477 -6.425 1.00 0.00 18 GLU A N 6
ATOM 8502 C CA . GLU A 1 18 ? 13.677 -12.402 -6.377 1.00 0.00 18 GLU A CA 6
ATOM 8503 C C . GLU A 1 18 ? 14.245 -12.122 -7.765 1.00 0.00 18 GLU A C 6
ATOM 8504 O O . GLU A 1 18 ? 14.480 -10.970 -8.134 1.00 0.00 18 GLU A O 6
ATOM 8516 N N . THR A 1 19 ? 14.466 -13.185 -8.534 1.00 0.00 19 THR A N 6
ATOM 8517 C CA . THR A 1 19 ? 15.008 -13.055 -9.879 1.00 0.00 19 THR A CA 6
ATOM 8518 C C . THR A 1 19 ? 13.927 -12.641 -10.871 1.00 0.00 19 THR A C 6
ATOM 8519 O O . THR A 1 19 ? 14.221 -12.089 -11.931 1.00 0.00 19 THR A O 6
ATOM 8530 N N . ALA A 1 20 ? 12.673 -12.909 -10.519 1.00 0.00 20 ALA A N 6
ATOM 8531 C CA . ALA A 1 20 ? 11.548 -12.562 -11.376 1.00 0.00 20 ALA A CA 6
ATOM 8532 C C . ALA A 1 20 ? 11.706 -11.156 -11.948 1.00 0.00 20 ALA A C 6
ATOM 8533 O O . ALA A 1 20 ? 11.720 -10.174 -11.207 1.00 0.00 20 ALA A O 6
ATOM 8540 N N . GLU A 1 21 ? 11.825 -11.069 -13.269 1.00 0.00 21 GLU A N 6
ATOM 8541 C CA . GLU A 1 21 ? 11.984 -9.783 -13.938 1.00 0.00 21 GLU A CA 6
ATOM 8542 C C . GLU A 1 21 ? 10.727 -8.932 -13.786 1.00 0.00 21 GLU A C 6
ATOM 8543 O O . GLU A 1 21 ? 9.648 -9.447 -13.494 1.00 0.00 21 GLU A O 6
ATOM 8555 N N . GLU A 1 22 ? 10.877 -7.625 -13.984 1.00 0.00 22 GLU A N 6
ATOM 8556 C CA . GLU A 1 22 ? 9.753 -6.703 -13.868 1.00 0.00 22 GLU A CA 6
ATOM 8557 C C . GLU A 1 22 ? 9.134 -6.773 -12.474 1.00 0.00 22 GLU A C 6
ATOM 8558 O O . GLU A 1 22 ? 7.913 -6.830 -12.328 1.00 0.00 22 GLU A O 6
ATOM 8570 N N . VAL A 1 23 ? 9.986 -6.769 -11.454 1.00 0.00 23 VAL A N 6
ATOM 8571 C CA . VAL A 1 23 ? 9.524 -6.831 -10.073 1.00 0.00 23 VAL A CA 6
ATOM 8572 C C . VAL A 1 23 ? 10.206 -5.770 -9.216 1.00 0.00 23 VAL A C 6
ATOM 8573 O O . VAL A 1 23 ? 11.433 -5.685 -9.175 1.00 0.00 23 VAL A O 6
ATOM 8586 N N . VAL A 1 24 ? 9.401 -4.961 -8.533 1.00 0.00 24 VAL A N 6
ATOM 8587 C CA . VAL A 1 24 ? 9.927 -3.906 -7.676 1.00 0.00 24 VAL A CA 6
ATOM 8588 C C . VAL A 1 24 ? 9.630 -4.191 -6.208 1.00 0.00 24 VAL A C 6
ATOM 8589 O O . VAL A 1 24 ? 8.729 -4.966 -5.884 1.00 0.00 24 VAL A O 6
ATOM 8602 N N . THR A 1 25 ? 10.393 -3.559 -5.321 1.00 0.00 25 THR A N 6
ATOM 8603 C CA . THR A 1 25 ? 10.211 -3.745 -3.887 1.00 0.00 25 THR A CA 6
ATOM 8604 C C . THR A 1 25 ? 9.439 -2.582 -3.275 1.00 0.00 25 THR A C 6
ATOM 8605 O O . THR A 1 25 ? 9.825 -1.422 -3.421 1.00 0.00 25 THR A O 6
ATOM 8616 N N . VAL A 1 26 ? 8.346 -2.900 -2.589 1.00 0.00 26 VAL A N 6
ATOM 8617 C CA . VAL A 1 26 ? 7.520 -1.880 -1.952 1.00 0.00 26 VAL A CA 6
ATOM 8618 C C . VAL A 1 26 ? 7.446 -2.095 -0.444 1.00 0.00 26 VAL A C 6
ATOM 8619 O O . VAL A 1 26 ? 6.728 -2.972 0.033 1.00 0.00 26 VAL A O 6
ATOM 8632 N N . ALA A 1 27 ? 8.195 -1.287 0.300 1.00 0.00 27 ALA A N 6
ATOM 8633 C CA . ALA A 1 27 ? 8.212 -1.387 1.754 1.00 0.00 27 ALA A CA 6
ATOM 8634 C C . ALA A 1 27 ? 7.132 -0.510 2.377 1.00 0.00 27 ALA A C 6
ATOM 8635 O O . ALA A 1 27 ? 6.962 0.649 1.995 1.00 0.00 27 ALA A O 6
ATOM 8642 N N . LEU A 1 28 ? 6.405 -1.068 3.338 1.00 0.00 28 LEU A N 6
ATOM 8643 C CA . LEU A 1 28 ? 5.340 -0.336 4.015 1.00 0.00 28 LEU A CA 6
ATOM 8644 C C . LEU A 1 28 ? 5.746 0.023 5.441 1.00 0.00 28 LEU A C 6
ATOM 8645 O O . LEU A 1 28 ? 6.014 -0.857 6.260 1.00 0.00 28 LEU A O 6
ATOM 8661 N N . ARG A 1 29 ? 5.787 1.318 5.730 1.00 0.00 29 ARG A N 6
ATOM 8662 C CA . ARG A 1 29 ? 6.160 1.794 7.057 1.00 0.00 29 ARG A CA 6
ATOM 8663 C C . ARG A 1 29 ? 4.931 1.932 7.950 1.00 0.00 29 ARG A C 6
ATOM 8664 O O . ARG A 1 29 ? 4.057 2.762 7.697 1.00 0.00 29 ARG A O 6
ATOM 8685 N N . CYS A 1 30 ? 4.870 1.113 8.995 1.00 0.00 30 CYS A N 6
ATOM 8686 C CA . CYS A 1 30 ? 3.747 1.142 9.924 1.00 0.00 30 CYS A CA 6
ATOM 8687 C C . CYS A 1 30 ? 3.897 2.285 10.923 1.00 0.00 30 CYS A C 6
ATOM 8688 O O . CYS A 1 30 ? 5.002 2.739 11.223 1.00 0.00 30 CYS A O 6
ATOM 8696 N N . PRO A 1 31 ? 2.761 2.767 11.448 1.00 0.00 31 PRO A N 6
ATOM 8697 C CA . PRO A 1 31 ? 2.740 3.863 12.419 1.00 0.00 31 PRO A CA 6
ATOM 8698 C C . PRO A 1 31 ? 3.307 3.450 13.774 1.00 0.00 31 PRO A C 6
ATOM 8699 O O . PRO A 1 31 ? 3.390 4.261 14.695 1.00 0.00 31 PRO A O 6
ATOM 8710 N N . ASN A 1 32 ? 3.696 2.185 13.886 1.00 0.00 32 ASN A N 6
ATOM 8711 C CA . ASN A 1 32 ? 4.255 1.664 15.129 1.00 0.00 32 ASN A CA 6
ATOM 8712 C C . ASN A 1 32 ? 5.776 1.786 15.133 1.00 0.00 32 ASN A C 6
ATOM 8713 O O . ASN A 1 32 ? 6.399 1.863 16.191 1.00 0.00 32 ASN A O 6
ATOM 8724 N N . GLY A 1 33 ? 6.367 1.804 13.942 1.00 0.00 33 GLY A N 6
ATOM 8725 C CA . GLY A 1 33 ? 7.809 1.918 13.831 1.00 0.00 33 GLY A CA 6
ATOM 8726 C C . GLY A 1 33 ? 8.407 0.852 12.935 1.00 0.00 33 GLY A C 6
ATOM 8727 O O . GLY A 1 33 ? 9.444 1.069 12.307 1.00 0.00 33 GLY A O 6
ATOM 8731 N N . ARG A 1 34 ? 7.755 -0.303 12.876 1.00 0.00 34 ARG A N 6
ATOM 8732 C CA . ARG A 1 34 ? 8.230 -1.409 12.052 1.00 0.00 34 ARG A CA 6
ATOM 8733 C C . ARG A 1 34 ? 7.815 -1.219 10.595 1.00 0.00 34 ARG A C 6
ATOM 8734 O O . ARG A 1 34 ? 6.821 -0.554 10.304 1.00 0.00 34 ARG A O 6
ATOM 8755 N N . VAL A 1 35 ? 8.584 -1.807 9.685 1.00 0.00 35 VAL A N 6
ATOM 8756 C CA . VAL A 1 35 ? 8.297 -1.703 8.259 1.00 0.00 35 VAL A CA 6
ATOM 8757 C C . VAL A 1 35 ? 8.378 -3.067 7.582 1.00 0.00 35 VAL A C 6
ATOM 8758 O O . VAL A 1 35 ? 9.390 -3.763 7.682 1.00 0.00 35 VAL A O 6
ATOM 8771 N N . LEU A 1 36 ? 7.308 -3.443 6.891 1.00 0.00 36 LEU A N 6
ATOM 8772 C CA . LEU A 1 36 ? 7.259 -4.724 6.194 1.00 0.00 36 LEU A CA 6
ATOM 8773 C C . LEU A 1 36 ? 7.703 -4.573 4.743 1.00 0.00 36 LEU A C 6
ATOM 8774 O O . LEU A 1 36 ? 7.236 -3.685 4.029 1.00 0.00 36 LEU A O 6
ATOM 8790 N N . ARG A 1 37 ? 8.607 -5.447 4.311 1.00 0.00 37 ARG A N 6
ATOM 8791 C CA . ARG A 1 37 ? 9.113 -5.411 2.945 1.00 0.00 37 ARG A CA 6
ATOM 8792 C C . ARG A 1 37 ? 8.485 -6.517 2.103 1.00 0.00 37 ARG A C 6
ATOM 8793 O O . ARG A 1 37 ? 8.291 -7.636 2.577 1.00 0.00 37 ARG A O 6
ATOM 8814 N N . ARG A 1 38 ? 8.170 -6.195 0.853 1.00 0.00 38 ARG A N 6
ATOM 8815 C CA . ARG A 1 38 ? 7.562 -7.162 -0.054 1.00 0.00 38 ARG A CA 6
ATOM 8816 C C . ARG A 1 38 ? 7.764 -6.744 -1.508 1.00 0.00 38 ARG A C 6
ATOM 8817 O O . ARG A 1 38 ? 7.972 -5.567 -1.803 1.00 0.00 38 ARG A O 6
ATOM 8838 N N . ARG A 1 39 ? 7.701 -7.716 -2.412 1.00 0.00 39 ARG A N 6
ATOM 8839 C CA . ARG A 1 39 ? 7.879 -7.449 -3.834 1.00 0.00 39 ARG A CA 6
ATOM 8840 C C . ARG A 1 39 ? 6.531 -7.249 -4.522 1.00 0.00 39 ARG A C 6
ATOM 8841 O O . ARG A 1 39 ? 5.498 -7.705 -4.032 1.00 0.00 39 ARG A O 6
ATOM 8862 N N . PHE A 1 40 ? 6.550 -6.562 -5.660 1.00 0.00 40 PHE A N 6
ATOM 8863 C CA . PHE A 1 40 ? 5.330 -6.299 -6.415 1.00 0.00 40 PHE A CA 6
ATOM 8864 C C . PHE A 1 40 ? 5.649 -6.006 -7.878 1.00 0.00 40 PHE A C 6
ATOM 8865 O O . PHE A 1 40 ? 6.452 -5.125 -8.186 1.00 0.00 40 PHE A O 6
ATOM 8882 N N . PHE A 1 41 ? 5.014 -6.752 -8.776 1.00 0.00 41 PHE A N 6
ATOM 8883 C CA . PHE A 1 41 ? 5.229 -6.573 -10.207 1.00 0.00 41 PHE A CA 6
ATOM 8884 C C . PHE A 1 41 ? 4.871 -5.155 -10.639 1.00 0.00 41 PHE A C 6
ATOM 8885 O O . PHE A 1 41 ? 4.358 -4.363 -9.847 1.00 0.00 41 PHE A O 6
ATOM 8902 N N . LYS A 1 42 ? 5.144 -4.839 -11.901 1.00 0.00 42 LYS A N 6
ATOM 8903 C CA . LYS A 1 42 ? 4.851 -3.517 -12.441 1.00 0.00 42 LYS A CA 6
ATOM 8904 C C . LYS A 1 42 ? 3.490 -3.501 -13.130 1.00 0.00 42 LYS A C 6
ATOM 8905 O O . LYS A 1 42 ? 2.967 -2.439 -13.467 1.00 0.00 42 LYS A O 6
ATOM 8924 N N . SER A 1 43 ? 2.921 -4.684 -13.335 1.00 0.00 43 SER A N 6
ATOM 8925 C CA . SER A 1 43 ? 1.622 -4.806 -13.987 1.00 0.00 43 SER A CA 6
ATOM 8926 C C . SER A 1 43 ? 0.491 -4.636 -12.978 1.00 0.00 43 SER A C 6
ATOM 8927 O O . SER A 1 43 ? -0.598 -4.172 -13.320 1.00 0.00 43 SER A O 6
ATOM 8935 N N . TRP A 1 44 ? 0.755 -5.015 -11.732 1.00 0.00 44 TRP A N 6
ATOM 8936 C CA . TRP A 1 44 ? -0.240 -4.905 -10.672 1.00 0.00 44 TRP A CA 6
ATOM 8937 C C . TRP A 1 44 ? -0.676 -3.457 -10.483 1.00 0.00 44 TRP A C 6
ATOM 8938 O O . TRP A 1 44 ? 0.155 -2.554 -10.410 1.00 0.00 44 TRP A O 6
ATOM 8959 N N . ASN A 1 45 ? -1.985 -3.242 -10.402 1.00 0.00 45 ASN A N 6
ATOM 8960 C CA . ASN A 1 45 ? -2.531 -1.902 -10.221 1.00 0.00 45 ASN A CA 6
ATOM 8961 C C . ASN A 1 45 ? -2.512 -1.501 -8.749 1.00 0.00 45 ASN A C 6
ATOM 8962 O O . ASN A 1 45 ? -2.813 -2.310 -7.872 1.00 0.00 45 ASN A O 6
ATOM 8973 N N . SER A 1 46 ? -2.158 -0.247 -8.488 1.00 0.00 46 SER A N 6
ATOM 8974 C CA . SER A 1 46 ? -2.095 0.261 -7.122 1.00 0.00 46 SER A CA 6
ATOM 8975 C C . SER A 1 46 ? -3.176 -0.380 -6.255 1.00 0.00 46 SER A C 6
ATOM 8976 O O . SER A 1 46 ? -2.969 -0.618 -5.065 1.00 0.00 46 SER A O 6
ATOM 8984 N N . GLN A 1 47 ? -4.326 -0.655 -6.861 1.00 0.00 47 GLN A N 6
ATOM 8985 C CA . GLN A 1 47 ? -5.439 -1.267 -6.144 1.00 0.00 47 GLN A CA 6
ATOM 8986 C C . GLN A 1 47 ? -4.948 -2.384 -5.229 1.00 0.00 47 GLN A C 6
ATOM 8987 O O . GLN A 1 47 ? -5.285 -2.423 -4.045 1.00 0.00 47 GLN A O 6
ATOM 9001 N N . VAL A 1 48 ? -4.150 -3.290 -5.783 1.00 0.00 48 VAL A N 6
ATOM 9002 C CA . VAL A 1 48 ? -3.612 -4.408 -5.017 1.00 0.00 48 VAL A CA 6
ATOM 9003 C C . VAL A 1 48 ? -3.023 -3.933 -3.693 1.00 0.00 48 VAL A C 6
ATOM 9004 O O . VAL A 1 48 ? -3.125 -4.618 -2.675 1.00 0.00 48 VAL A O 6
ATOM 9017 N N . LEU A 1 49 ? -2.409 -2.755 -3.714 1.00 0.00 49 LEU A N 6
ATOM 9018 C CA . LEU A 1 49 ? -1.802 -2.187 -2.515 1.00 0.00 49 LEU A CA 6
ATOM 9019 C C . LEU A 1 49 ? -2.822 -2.089 -1.384 1.00 0.00 49 LEU A C 6
ATOM 9020 O O . LEU A 1 49 ? -2.608 -2.622 -0.295 1.00 0.00 49 LEU A O 6
ATOM 9036 N N . LEU A 1 50 ? -3.930 -1.408 -1.651 1.00 0.00 50 LEU A N 6
ATOM 9037 C CA . LEU A 1 50 ? -4.985 -1.243 -0.657 1.00 0.00 50 LEU A CA 6
ATOM 9038 C C . LEU A 1 50 ? -5.386 -2.589 -0.060 1.00 0.00 50 LEU A C 6
ATOM 9039 O O . LEU A 1 50 ? -5.786 -2.669 1.102 1.00 0.00 50 LEU A O 6
ATOM 9055 N N . ASP A 1 51 ? -5.276 -3.641 -0.862 1.00 0.00 51 ASP A N 6
ATOM 9056 C CA . ASP A 1 51 ? -5.624 -4.985 -0.412 1.00 0.00 51 ASP A CA 6
ATOM 9057 C C . ASP A 1 51 ? -4.569 -5.527 0.547 1.00 0.00 51 ASP A C 6
ATOM 9058 O O . ASP A 1 51 ? -4.895 -6.171 1.544 1.00 0.00 51 ASP A O 6
ATOM 9067 N N . TRP A 1 52 ? -3.305 -5.263 0.238 1.00 0.00 52 TRP A N 6
ATOM 9068 C CA . TRP A 1 52 ? -2.202 -5.726 1.073 1.00 0.00 52 TRP A CA 6
ATOM 9069 C C . TRP A 1 52 ? -2.130 -4.931 2.372 1.00 0.00 52 TRP A C 6
ATOM 9070 O O . TRP A 1 52 ? -1.694 -5.444 3.401 1.00 0.00 52 TRP A O 6
ATOM 9091 N N . MET A 1 53 ? -2.563 -3.676 2.317 1.00 0.00 53 MET A N 6
ATOM 9092 C CA . MET A 1 53 ? -2.549 -2.810 3.491 1.00 0.00 53 MET A CA 6
ATOM 9093 C C . MET A 1 53 ? -3.646 -3.210 4.473 1.00 0.00 53 MET A C 6
ATOM 9094 O O . MET A 1 53 ? -3.482 -3.080 5.686 1.00 0.00 53 MET A O 6
ATOM 9108 N N . MET A 1 54 ? -4.762 -3.697 3.941 1.00 0.00 54 MET A N 6
ATOM 9109 C CA . MET A 1 54 ? -5.884 -4.116 4.772 1.00 0.00 54 MET A CA 6
ATOM 9110 C C . MET A 1 54 ? -5.594 -5.455 5.443 1.00 0.00 54 MET A C 6
ATOM 9111 O O . MET A 1 54 ? -6.141 -5.762 6.502 1.00 0.00 54 MET A O 6
ATOM 9125 N N . LYS A 1 55 ? -4.731 -6.250 4.819 1.00 0.00 55 LYS A N 6
ATOM 9126 C CA . LYS A 1 55 ? -4.367 -7.556 5.354 1.00 0.00 55 LYS A CA 6
ATOM 9127 C C . LYS A 1 55 ? -3.418 -7.412 6.541 1.00 0.00 55 LYS A C 6
ATOM 9128 O O . LYS A 1 55 ? -3.525 -8.142 7.526 1.00 0.00 55 LYS A O 6
ATOM 9147 N N . VAL A 1 56 ? -2.491 -6.465 6.440 1.00 0.00 56 VAL A N 6
ATOM 9148 C CA . VAL A 1 56 ? -1.525 -6.224 7.505 1.00 0.00 56 VAL A CA 6
ATOM 9149 C C . VAL A 1 56 ? -2.214 -5.716 8.766 1.00 0.00 56 VAL A C 6
ATOM 9150 O O . VAL A 1 56 ? -1.737 -5.936 9.879 1.00 0.00 56 VAL A O 6
ATOM 9163 N N . GLY A 1 57 ? -3.342 -5.034 8.585 1.00 0.00 57 GLY A N 6
ATOM 9164 C CA . GLY A 1 57 ? -4.079 -4.505 9.716 1.00 0.00 57 GLY A CA 6
ATOM 9165 C C . GLY A 1 57 ? -4.295 -3.008 9.618 1.00 0.00 57 GLY A C 6
ATOM 9166 O O . GLY A 1 57 ? -4.204 -2.294 10.617 1.00 0.00 57 GLY A O 6
ATOM 9170 N N . TYR A 1 58 ? -4.583 -2.532 8.413 1.00 0.00 58 TYR A N 6
ATOM 9171 C CA . TYR A 1 58 ? -4.810 -1.108 8.187 1.00 0.00 58 TYR A CA 6
ATOM 9172 C C . TYR A 1 58 ? -5.675 -0.884 6.951 1.00 0.00 58 TYR A C 6
ATOM 9173 O O . TYR A 1 58 ? -5.325 -1.306 5.848 1.00 0.00 58 TYR A O 6
ATOM 9191 N N . HIS A 1 59 ? -6.808 -0.216 7.142 1.00 0.00 59 HIS A N 6
ATOM 9192 C CA . HIS A 1 59 ? -7.725 0.067 6.045 1.00 0.00 59 HIS A CA 6
ATOM 9193 C C . HIS A 1 59 ? -7.231 1.249 5.215 1.00 0.00 59 HIS A C 6
ATOM 9194 O O . HIS A 1 59 ? -6.349 1.994 5.641 1.00 0.00 59 HIS A O 6
ATOM 9208 N N . LYS A 1 60 ? -7.805 1.413 4.028 1.00 0.00 60 LYS A N 6
ATOM 9209 C CA . LYS A 1 60 ? -7.424 2.504 3.138 1.00 0.00 60 LYS A CA 6
ATOM 9210 C C . LYS A 1 60 ? -8.145 3.794 3.519 1.00 0.00 60 LYS A C 6
ATOM 9211 O O . LYS A 1 60 ? -7.545 4.868 3.538 1.00 0.00 60 LYS A O 6
ATOM 9230 N N . SER A 1 61 ? -9.433 3.679 3.824 1.00 0.00 61 SER A N 6
ATOM 9231 C CA . SER A 1 61 ? -10.236 4.836 4.202 1.00 0.00 61 SER A CA 6
ATOM 9232 C C . SER A 1 61 ? -9.682 5.492 5.463 1.00 0.00 61 SER A C 6
ATOM 9233 O O . SER A 1 61 ? -9.849 6.693 5.677 1.00 0.00 61 SER A O 6
ATOM 9241 N N . LEU A 1 62 ? -9.020 4.695 6.295 1.00 0.00 62 LEU A N 6
ATOM 9242 C CA . LEU A 1 62 ? -8.440 5.197 7.536 1.00 0.00 62 LEU A CA 6
ATOM 9243 C C . LEU A 1 62 ? -7.045 5.765 7.294 1.00 0.00 62 LEU A C 6
ATOM 9244 O O . LEU A 1 62 ? -6.812 6.961 7.468 1.00 0.00 62 LEU A O 6
ATOM 9260 N N . TYR A 1 63 ? -6.122 4.899 6.891 1.00 0.00 63 TYR A N 6
ATOM 9261 C CA . TYR A 1 63 ? -4.750 5.314 6.625 1.00 0.00 63 TYR A CA 6
ATOM 9262 C C . TYR A 1 63 ? -4.521 5.514 5.130 1.00 0.00 63 TYR A C 6
ATOM 9263 O O . TYR A 1 63 ? -5.205 4.917 4.300 1.00 0.00 63 TYR A O 6
ATOM 9281 N N . ARG A 1 64 ? -3.553 6.361 4.795 1.00 0.00 64 ARG A N 6
ATOM 9282 C CA . ARG A 1 64 ? -3.232 6.643 3.401 1.00 0.00 64 ARG A CA 6
ATOM 9283 C C . ARG A 1 64 ? -1.794 6.249 3.083 1.00 0.00 64 ARG A C 6
ATOM 9284 O O . ARG A 1 64 ? -1.021 5.902 3.977 1.00 0.00 64 ARG A O 6
ATOM 9305 N N . LEU A 1 65 ? -1.439 6.303 1.804 1.00 0.00 65 LEU A N 6
ATOM 9306 C CA . LEU A 1 65 ? -0.093 5.951 1.367 1.00 0.00 65 LEU A CA 6
ATOM 9307 C C . LEU A 1 65 ? 0.637 7.172 0.817 1.00 0.00 65 LEU A C 6
ATOM 9308 O O . LEU A 1 65 ? 0.120 7.881 -0.046 1.00 0.00 65 LEU A O 6
ATOM 9324 N N . SER A 1 66 ? 1.845 7.410 1.320 1.00 0.00 66 SER A N 6
ATOM 9325 C CA . SER A 1 66 ? 2.647 8.545 0.880 1.00 0.00 66 SER A CA 6
ATOM 9326 C C . SER A 1 66 ? 4.049 8.098 0.479 1.00 0.00 66 SER A C 6
ATOM 9327 O O . SER A 1 66 ? 4.472 6.984 0.792 1.00 0.00 66 SER A O 6
ATOM 9335 N N . THR A 1 67 ? 4.768 8.975 -0.216 1.00 0.00 67 THR A N 6
ATOM 9336 C CA . THR A 1 67 ? 6.121 8.672 -0.661 1.00 0.00 67 THR A CA 6
ATOM 9337 C C . THR A 1 67 ? 7.144 9.022 0.413 1.00 0.00 67 THR A C 6
ATOM 9338 O O . THR A 1 67 ? 6.846 9.763 1.350 1.00 0.00 67 THR A O 6
ATOM 9349 N N . SER A 1 68 ? 8.354 8.488 0.269 1.00 0.00 68 SER A N 6
ATOM 9350 C CA . SER A 1 68 ? 9.421 8.743 1.230 1.00 0.00 68 SER A CA 6
ATOM 9351 C C . SER A 1 68 ? 10.035 10.122 1.006 1.00 0.00 68 SER A C 6
ATOM 9352 O O . SER A 1 68 ? 10.008 10.977 1.893 1.00 0.00 68 SER A O 6
ATOM 9360 N N . PHE A 1 69 ? 10.586 10.331 -0.184 1.00 0.00 69 PHE A N 6
ATOM 9361 C CA . PHE A 1 69 ? 11.208 11.606 -0.525 1.00 0.00 69 PHE A CA 6
ATOM 9362 C C . PHE A 1 69 ? 11.051 11.907 -2.013 1.00 0.00 69 PHE A C 6
ATOM 9363 O O . PHE A 1 69 ? 11.504 11.153 -2.875 1.00 0.00 69 PHE A O 6
ATOM 9380 N N . PRO A 1 70 ? 10.395 13.034 -2.322 1.00 0.00 70 PRO A N 6
ATOM 9381 C CA . PRO A 1 70 ? 9.851 13.939 -1.305 1.00 0.00 70 PRO A CA 6
ATOM 9382 C C . PRO A 1 70 ? 8.663 13.333 -0.566 1.00 0.00 70 PRO A C 6
ATOM 9383 O O . PRO A 1 70 ? 8.372 12.145 -0.708 1.00 0.00 70 PRO A O 6
ATOM 9394 N N . ARG A 1 71 ? 7.979 14.157 0.222 1.00 0.00 71 ARG A N 6
ATOM 9395 C CA . ARG A 1 71 ? 6.822 13.702 0.982 1.00 0.00 71 ARG A CA 6
ATOM 9396 C C . ARG A 1 71 ? 5.537 14.316 0.437 1.00 0.00 71 ARG A C 6
ATOM 9397 O O . ARG A 1 71 ? 5.374 15.537 0.431 1.00 0.00 71 ARG A O 6
ATOM 9418 N N . ARG A 1 72 ? 4.626 13.464 -0.021 1.00 0.00 72 ARG A N 6
ATOM 9419 C CA . ARG A 1 72 ? 3.356 13.923 -0.569 1.00 0.00 72 ARG A CA 6
ATOM 9420 C C . ARG A 1 72 ? 2.325 12.798 -0.570 1.00 0.00 72 ARG A C 6
ATOM 9421 O O . ARG A 1 72 ? 2.647 11.649 -0.875 1.00 0.00 72 ARG A O 6
ATOM 9442 N N . ALA A 1 73 ? 1.087 13.136 -0.226 1.00 0.00 73 ALA A N 6
ATOM 9443 C CA . ALA A 1 73 ? 0.010 12.155 -0.189 1.00 0.00 73 ALA A CA 6
ATOM 9444 C C . ALA A 1 73 ? -0.278 11.602 -1.581 1.00 0.00 73 ALA A C 6
ATOM 9445 O O . ALA A 1 73 ? -0.687 12.338 -2.480 1.00 0.00 73 ALA A O 6
ATOM 9452 N N . LEU A 1 74 ? -0.060 10.303 -1.752 1.00 0.00 74 LEU A N 6
ATOM 9453 C CA . LEU A 1 74 ? -0.296 9.651 -3.037 1.00 0.00 74 LEU A CA 6
ATOM 9454 C C . LEU A 1 74 ? -1.769 9.288 -3.201 1.00 0.00 74 LEU A C 6
ATOM 9455 O O . LEU A 1 74 ? -2.452 8.976 -2.227 1.00 0.00 74 LEU A O 6
ATOM 9471 N N . GLU A 1 75 ? -2.248 9.330 -4.440 1.00 0.00 75 GLU A N 6
ATOM 9472 C CA . GLU A 1 75 ? -3.640 9.005 -4.731 1.00 0.00 75 GLU A CA 6
ATOM 9473 C C . GLU A 1 75 ? -3.732 7.816 -5.684 1.00 0.00 75 GLU A C 6
ATOM 9474 O O . GLU A 1 75 ? -3.727 7.983 -6.904 1.00 0.00 75 GLU A O 6
ATOM 9486 N N . VAL A 1 76 ? -3.815 6.616 -5.119 1.00 0.00 76 VAL A N 6
ATOM 9487 C CA . VAL A 1 76 ? -3.909 5.399 -5.917 1.00 0.00 76 VAL A CA 6
ATOM 9488 C C . VAL A 1 76 ? -4.790 5.613 -7.143 1.00 0.00 76 VAL A C 6
ATOM 9489 O O . VAL A 1 76 ? -5.906 6.120 -7.036 1.00 0.00 76 VAL A O 6
ATOM 9502 N N . GLU A 1 77 ? -4.280 5.222 -8.307 1.00 0.00 77 GLU A N 6
ATOM 9503 C CA . GLU A 1 77 ? -5.020 5.372 -9.554 1.00 0.00 77 GLU A CA 6
ATOM 9504 C C . GLU A 1 77 ? -5.582 4.030 -10.017 1.00 0.00 77 GLU A C 6
ATOM 9505 O O . GLU A 1 77 ? -4.892 3.012 -9.984 1.00 0.00 77 GLU A O 6
ATOM 9517 N N . GLY A 1 78 ? -6.839 4.038 -10.449 1.00 0.00 78 GLY A N 6
ATOM 9518 C CA . GLY A 1 78 ? -7.472 2.818 -10.912 1.00 0.00 78 GLY A CA 6
ATOM 9519 C C . GLY A 1 78 ? -7.066 2.455 -12.327 1.00 0.00 78 GLY A C 6
ATOM 9520 O O . GLY A 1 78 ? -6.920 1.278 -12.655 1.00 0.00 78 GLY A O 6
ATOM 9524 N N . GLY A 1 79 ? -6.884 3.469 -13.168 1.00 0.00 79 GLY A N 6
ATOM 9525 C CA . GLY A 1 79 ? -6.496 3.230 -14.546 1.00 0.00 79 GLY A CA 6
ATOM 9526 C C . GLY A 1 79 ? -4.996 3.078 -14.707 1.00 0.00 79 GLY A C 6
ATOM 9527 O O . GLY A 1 79 ? -4.527 2.151 -15.367 1.00 0.00 79 GLY A O 6
ATOM 9531 N N . SER A 1 80 ? -4.243 3.992 -14.104 1.00 0.00 80 SER A N 6
ATOM 9532 C CA . SER A 1 80 ? -2.788 3.959 -14.189 1.00 0.00 80 SER A CA 6
ATOM 9533 C C . SER A 1 80 ? -2.217 2.843 -13.319 1.00 0.00 80 SER A C 6
ATOM 9534 O O . SER A 1 80 ? -2.532 2.744 -12.133 1.00 0.00 80 SER A O 6
ATOM 9542 N N . SER A 1 81 ? -1.377 2.005 -13.916 1.00 0.00 81 SER A N 6
ATOM 9543 C CA . SER A 1 81 ? -0.765 0.894 -13.198 1.00 0.00 81 SER A CA 6
ATOM 9544 C C . SER A 1 81 ? 0.334 1.390 -12.263 1.00 0.00 81 SER A C 6
ATOM 9545 O O . SER A 1 81 ? 0.567 2.594 -12.143 1.00 0.00 81 SER A O 6
ATOM 9553 N N . LEU A 1 82 ? 1.006 0.455 -11.603 1.00 0.00 82 LEU A N 6
ATOM 9554 C CA . LEU A 1 82 ? 2.082 0.796 -10.677 1.00 0.00 82 LEU A CA 6
ATOM 9555 C C . LEU A 1 82 ? 3.176 1.589 -11.383 1.00 0.00 82 LEU A C 6
ATOM 9556 O O . LEU A 1 82 ? 3.685 2.573 -10.849 1.00 0.00 82 LEU A O 6
ATOM 9572 N N . GLU A 1 83 ? 3.533 1.153 -12.587 1.00 0.00 83 GLU A N 6
ATOM 9573 C CA . GLU A 1 83 ? 4.567 1.825 -13.367 1.00 0.00 83 GLU A CA 6
ATOM 9574 C C . GLU A 1 83 ? 4.056 3.153 -13.917 1.00 0.00 83 GLU A C 6
ATOM 9575 O O . GLU A 1 83 ? 4.828 4.089 -14.126 1.00 0.00 83 GLU A O 6
ATOM 9587 N N . ASP A 1 84 ? 2.750 3.228 -14.150 1.00 0.00 84 ASP A N 6
ATOM 9588 C CA . ASP A 1 84 ? 2.136 4.441 -14.676 1.00 0.00 84 ASP A CA 6
ATOM 9589 C C . ASP A 1 84 ? 2.137 5.549 -13.627 1.00 0.00 84 ASP A C 6
ATOM 9590 O O . ASP A 1 84 ? 2.380 6.715 -13.942 1.00 0.00 84 ASP A O 6
ATOM 9599 N N . ILE A 1 85 ? 1.861 5.178 -12.382 1.00 0.00 85 ILE A N 6
ATOM 9600 C CA . ILE A 1 85 ? 1.830 6.140 -11.287 1.00 0.00 85 ILE A CA 6
ATOM 9601 C C . ILE A 1 85 ? 3.241 6.551 -10.878 1.00 0.00 85 ILE A C 6
ATOM 9602 O O . ILE A 1 85 ? 3.449 7.634 -10.332 1.00 0.00 85 ILE A O 6
ATOM 9618 N N . GLY A 1 86 ? 4.207 5.679 -11.145 1.00 0.00 86 GLY A N 6
ATOM 9619 C CA . GLY A 1 86 ? 5.587 5.969 -10.799 1.00 0.00 86 GLY A CA 6
ATOM 9620 C C . GLY A 1 86 ? 6.179 4.938 -9.859 1.00 0.00 86 GLY A C 6
ATOM 9621 O O . GLY A 1 86 ? 6.716 5.282 -8.807 1.00 0.00 86 GLY A O 6
ATOM 9625 N N . ILE A 1 87 ? 6.078 3.668 -10.239 1.00 0.00 87 ILE A N 6
ATOM 9626 C CA . ILE A 1 87 ? 6.608 2.582 -9.423 1.00 0.00 87 ILE A CA 6
ATOM 9627 C C . ILE A 1 87 ? 7.396 1.591 -10.271 1.00 0.00 87 ILE A C 6
ATOM 9628 O O . ILE A 1 87 ? 7.067 0.405 -10.329 1.00 0.00 87 ILE A O 6
ATOM 9644 N N . THR A 1 88 ? 8.443 2.083 -10.928 1.00 0.00 88 THR A N 6
ATOM 9645 C CA . THR A 1 88 ? 9.279 1.240 -11.774 1.00 0.00 88 THR A CA 6
ATOM 9646 C C . THR A 1 88 ? 10.529 0.784 -11.029 1.00 0.00 88 THR A C 6
ATOM 9647 O O . THR A 1 88 ? 11.043 -0.308 -11.270 1.00 0.00 88 THR A O 6
ATOM 9658 N N . VAL A 1 89 ? 11.013 1.626 -10.122 1.00 0.00 89 VAL A N 6
ATOM 9659 C CA . VAL A 1 89 ? 12.203 1.309 -9.340 1.00 0.00 89 VAL A CA 6
ATOM 9660 C C . VAL A 1 89 ? 11.864 1.158 -7.861 1.00 0.00 89 VAL A C 6
ATOM 9661 O O . VAL A 1 89 ? 10.860 1.689 -7.387 1.00 0.00 89 VAL A O 6
ATOM 9674 N N . ASP A 1 90 ? 12.709 0.434 -7.138 1.00 0.00 90 ASP A N 6
ATOM 9675 C CA . ASP A 1 90 ? 12.501 0.215 -5.711 1.00 0.00 90 ASP A CA 6
ATOM 9676 C C . ASP A 1 90 ? 11.915 1.459 -5.051 1.00 0.00 90 ASP A C 6
ATOM 9677 O O . ASP A 1 90 ? 12.597 2.472 -4.893 1.00 0.00 90 ASP A O 6
ATOM 9686 N N . THR A 1 91 ? 10.646 1.375 -4.665 1.00 0.00 91 THR A N 6
ATOM 9687 C CA . THR A 1 91 ? 9.966 2.494 -4.024 1.00 0.00 91 THR A CA 6
ATOM 9688 C C . THR A 1 91 ? 9.557 2.144 -2.598 1.00 0.00 91 THR A C 6
ATOM 9689 O O . THR A 1 91 ? 9.379 0.973 -2.262 1.00 0.00 91 THR A O 6
ATOM 9700 N N . VAL A 1 92 ? 9.410 3.167 -1.761 1.00 0.00 92 VAL A N 6
ATOM 9701 C CA . VAL A 1 92 ? 9.021 2.968 -0.371 1.00 0.00 92 VAL A CA 6
ATOM 9702 C C . VAL A 1 92 ? 7.792 3.801 -0.020 1.00 0.00 92 VAL A C 6
ATOM 9703 O O . VAL A 1 92 ? 7.741 4.999 -0.300 1.00 0.00 92 VAL A O 6
ATOM 9716 N N . LEU A 1 93 ? 6.806 3.159 0.597 1.00 0.00 93 LEU A N 6
ATOM 9717 C CA . LEU A 1 93 ? 5.577 3.841 0.989 1.00 0.00 93 LEU A CA 6
ATOM 9718 C C . LEU A 1 93 ? 5.445 3.895 2.507 1.00 0.00 93 LEU A C 6
ATOM 9719 O O . LEU A 1 93 ? 6.000 3.059 3.219 1.00 0.00 93 LEU A O 6
ATOM 9735 N N . ASN A 1 94 ? 4.704 4.884 2.996 1.00 0.00 94 ASN A N 6
ATOM 9736 C CA . ASN A 1 94 ? 4.496 5.047 4.431 1.00 0.00 94 ASN A CA 6
ATOM 9737 C C . ASN A 1 94 ? 3.008 5.040 4.770 1.00 0.00 94 ASN A C 6
ATOM 9738 O O . ASN A 1 94 ? 2.183 5.528 3.998 1.00 0.00 94 ASN A O 6
ATOM 9749 N N . VAL A 1 95 ? 2.673 4.483 5.929 1.00 0.00 95 VAL A N 6
ATOM 9750 C CA . VAL A 1 95 ? 1.286 4.414 6.372 1.00 0.00 95 VAL A CA 6
ATOM 9751 C C . VAL A 1 95 ? 1.003 5.446 7.457 1.00 0.00 95 VAL A C 6
ATOM 9752 O O . VAL A 1 95 ? 1.364 5.254 8.618 1.00 0.00 95 VAL A O 6
ATOM 9765 N N . GLU A 1 96 ? 0.357 6.541 7.071 1.00 0.00 96 GLU A N 6
ATOM 9766 C CA . GLU A 1 96 ? 0.026 7.604 8.012 1.00 0.00 96 GLU A CA 6
ATOM 9767 C C . GLU A 1 96 ? -1.486 7.774 8.133 1.00 0.00 96 GLU A C 6
ATOM 9768 O O . GLU A 1 96 ? -2.225 7.546 7.176 1.00 0.00 96 GLU A O 6
ATOM 9780 N N . GLU A 1 97 ? -1.937 8.173 9.318 1.00 0.00 97 GLU A N 6
ATOM 9781 C CA . GLU A 1 97 ? -3.361 8.372 9.564 1.00 0.00 97 GLU A CA 6
ATOM 9782 C C . GLU A 1 97 ? -3.909 9.509 8.708 1.00 0.00 97 GLU A C 6
ATOM 9783 O O . GLU A 1 97 ? -3.284 10.562 8.581 1.00 0.00 97 GLU A O 6
ATOM 9795 N N . LYS A 1 98 ? -5.081 9.289 8.122 1.00 0.00 98 LYS A N 6
ATOM 9796 C CA . LYS A 1 98 ? -5.715 10.295 7.277 1.00 0.00 98 LYS A CA 6
ATOM 9797 C C . LYS A 1 98 ? -6.391 11.368 8.123 1.00 0.00 98 LYS A C 6
ATOM 9798 O O . LYS A 1 98 ? -6.661 11.160 9.306 1.00 0.00 98 LYS A O 6
ATOM 9817 N N . GLU A 1 99 ? -6.663 12.515 7.509 1.00 0.00 99 GLU A N 6
ATOM 9818 C CA . GLU A 1 99 ? -7.309 13.620 8.208 1.00 0.00 99 GLU A CA 6
ATOM 9819 C C . GLU A 1 99 ? -8.822 13.578 8.013 1.00 0.00 99 GLU A C 6
ATOM 9820 O O . GLU A 1 99 ? -9.311 13.557 6.883 1.00 0.00 99 GLU A O 6
ATOM 9832 N N . GLN A 1 100 ? -9.555 13.567 9.120 1.00 0.00 100 GLN A N 6
ATOM 9833 C CA . GLN A 1 100 ? -11.012 13.526 9.070 1.00 0.00 100 GLN A CA 6
ATOM 9834 C C . GLN A 1 100 ? -11.579 14.864 8.607 1.00 0.00 100 GLN A C 6
ATOM 9835 O O . GLN A 1 100 ? -10.896 15.887 8.653 1.00 0.00 100 GLN A O 6
ATOM 9849 N N . SER A 1 101 ? -12.831 14.848 8.163 1.00 0.00 101 SER A N 6
ATOM 9850 C CA . SER A 1 101 ? -13.489 16.060 7.688 1.00 0.00 101 SER A CA 6
ATOM 9851 C C . SER A 1 101 ? -15.004 15.881 7.659 1.00 0.00 101 SER A C 6
ATOM 9852 O O . SER A 1 101 ? -15.513 14.905 7.109 1.00 0.00 101 SER A O 6
ATOM 9860 N N . SER A 1 102 ? -15.717 16.830 8.255 1.00 0.00 102 SER A N 6
ATOM 9861 C CA . SER A 1 102 ? -17.174 16.777 8.302 1.00 0.00 102 SER A CA 6
ATOM 9862 C C . SER A 1 102 ? -17.779 17.362 7.029 1.00 0.00 102 SER A C 6
ATOM 9863 O O . SER A 1 102 ? -18.016 18.567 6.940 1.00 0.00 102 SER A O 6
ATOM 9871 N N . GLN A 1 103 ? -18.029 16.500 6.050 1.00 0.00 103 GLN A N 6
ATOM 9872 C CA . GLN A 1 103 ? -18.607 16.931 4.782 1.00 0.00 103 GLN A CA 6
ATOM 9873 C C . GLN A 1 103 ? -19.440 15.817 4.157 1.00 0.00 103 GLN A C 6
ATOM 9874 O O . GLN A 1 103 ? -19.135 14.635 4.319 1.00 0.00 103 GLN A O 6
ATOM 9888 N N . SER A 1 104 ? -20.493 16.202 3.442 1.00 0.00 104 SER A N 6
ATOM 9889 C CA . SER A 1 104 ? -21.373 15.235 2.796 1.00 0.00 104 SER A CA 6
ATOM 9890 C C . SER A 1 104 ? -21.312 15.375 1.278 1.00 0.00 104 SER A C 6
ATOM 9891 O O . SER A 1 104 ? -21.263 16.483 0.747 1.00 0.00 104 SER A O 6
ATOM 9899 N N . GLY A 1 105 ? -21.315 14.240 0.585 1.00 0.00 105 GLY A N 6
ATOM 9900 C CA . GLY A 1 105 ? -21.259 14.257 -0.865 1.00 0.00 105 GLY A CA 6
ATOM 9901 C C . GLY A 1 105 ? -21.440 12.877 -1.468 1.00 0.00 105 GLY A C 6
ATOM 9902 O O . GLY A 1 105 ? -22.559 12.414 -1.686 1.00 0.00 105 GLY A O 6
ATOM 9906 N N . PRO A 1 106 ? -20.318 12.199 -1.748 1.00 0.00 106 PRO A N 6
ATOM 9907 C CA . PRO A 1 106 ? -20.331 10.855 -2.334 1.00 0.00 106 PRO A CA 6
ATOM 9908 C C . PRO A 1 106 ? -20.840 9.802 -1.358 1.00 0.00 106 PRO A C 6
ATOM 9909 O O . PRO A 1 106 ? -20.082 9.281 -0.540 1.00 0.00 106 PRO A O 6
ATOM 9920 N N . SER A 1 107 ? -22.130 9.490 -1.450 1.00 0.00 107 SER A N 6
ATOM 9921 C CA . SER A 1 107 ? -22.742 8.500 -0.571 1.00 0.00 107 SER A CA 6
ATOM 9922 C C . SER A 1 107 ? -22.670 7.107 -1.189 1.00 0.00 107 SER A C 6
ATOM 9923 O O . SER A 1 107 ? -23.679 6.412 -1.300 1.00 0.00 107 SER A O 6
ATOM 9931 N N . SER A 1 108 ? -21.467 6.706 -1.592 1.00 0.00 108 SER A N 6
ATOM 9932 C CA . SER A 1 108 ? -21.263 5.397 -2.202 1.00 0.00 108 SER A CA 6
ATOM 9933 C C . SER A 1 108 ? -22.468 5.000 -3.050 1.00 0.00 108 SER A C 6
ATOM 9934 O O . SER A 1 108 ? -23.008 3.905 -2.906 1.00 0.00 108 SER A O 6
ATOM 9942 N N . GLY A 1 109 ? -22.882 5.900 -3.937 1.00 0.00 109 GLY A N 6
ATOM 9943 C CA . GLY A 1 109 ? -24.018 5.626 -4.797 1.00 0.00 109 GLY A CA 6
ATOM 9944 C C . GLY A 1 109 ? -25.181 6.563 -4.537 1.00 0.00 109 GLY A C 6
ATOM 9945 O O . GLY A 1 109 ? -26.320 6.263 -4.892 1.00 0.00 109 GLY A O 6
ATOM 9949 N N . GLY A 1 1 ? -4.302 -20.834 2.150 1.00 0.00 1 GLY A N 7
ATOM 9950 C CA . GLY A 1 1 ? -5.626 -20.389 1.757 1.00 0.00 1 GLY A CA 7
ATOM 9951 C C . GLY A 1 1 ? -6.193 -19.347 2.702 1.00 0.00 1 GLY A C 7
ATOM 9952 O O . GLY A 1 1 ? -7.122 -19.626 3.459 1.00 0.00 1 GLY A O 7
ATOM 9956 N N . SER A 1 2 ? -5.629 -18.144 2.660 1.00 0.00 2 SER A N 7
ATOM 9957 C CA . SER A 1 2 ? -6.080 -17.059 3.522 1.00 0.00 2 SER A CA 7
ATOM 9958 C C . SER A 1 2 ? -5.767 -17.362 4.984 1.00 0.00 2 SER A C 7
ATOM 9959 O O . SER A 1 2 ? -6.646 -17.301 5.844 1.00 0.00 2 SER A O 7
ATOM 9967 N N . SER A 1 3 ? -4.507 -17.687 5.258 1.00 0.00 3 SER A N 7
ATOM 9968 C CA . SER A 1 3 ? -4.077 -18.003 6.615 1.00 0.00 3 SER A CA 7
ATOM 9969 C C . SER A 1 3 ? -3.599 -16.749 7.339 1.00 0.00 3 SER A C 7
ATOM 9970 O O . SER A 1 3 ? -2.790 -15.986 6.813 1.00 0.00 3 SER A O 7
ATOM 9978 N N . GLY A 1 4 ? -4.104 -16.543 8.552 1.00 0.00 4 GLY A N 7
ATOM 9979 C CA . GLY A 1 4 ? -3.718 -15.380 9.330 1.00 0.00 4 GLY A CA 7
ATOM 9980 C C . GLY A 1 4 ? -4.674 -15.103 10.472 1.00 0.00 4 GLY A C 7
ATOM 9981 O O . GLY A 1 4 ? -4.685 -15.823 11.470 1.00 0.00 4 GLY A O 7
ATOM 9985 N N . SER A 1 5 ? -5.477 -14.054 10.328 1.00 0.00 5 SER A N 7
ATOM 9986 C CA . SER A 1 5 ? -6.439 -13.680 11.359 1.00 0.00 5 SER A CA 7
ATOM 9987 C C . SER A 1 5 ? -7.822 -14.237 11.040 1.00 0.00 5 SER A C 7
ATOM 9988 O O . SER A 1 5 ? -8.201 -14.359 9.876 1.00 0.00 5 SER A O 7
ATOM 9996 N N . SER A 1 6 ? -8.572 -14.574 12.085 1.00 0.00 6 SER A N 7
ATOM 9997 C CA . SER A 1 6 ? -9.913 -15.122 11.918 1.00 0.00 6 SER A CA 7
ATOM 9998 C C . SER A 1 6 ? -10.889 -14.042 11.460 1.00 0.00 6 SER A C 7
ATOM 9999 O O . SER A 1 6 ? -10.740 -12.870 11.802 1.00 0.00 6 SER A O 7
ATOM 10007 N N . GLY A 1 7 ? -11.887 -14.447 10.682 1.00 0.00 7 GLY A N 7
ATOM 10008 C CA . GLY A 1 7 ? -12.873 -13.503 10.188 1.00 0.00 7 GLY A CA 7
ATOM 10009 C C . GLY A 1 7 ? -12.951 -13.484 8.674 1.00 0.00 7 GLY A C 7
ATOM 10010 O O . GLY A 1 7 ? -12.650 -14.481 8.019 1.00 0.00 7 GLY A O 7
ATOM 10014 N N . GLU A 1 8 ? -13.357 -12.347 8.118 1.00 0.00 8 GLU A N 7
ATOM 10015 C CA . GLU A 1 8 ? -13.475 -12.204 6.673 1.00 0.00 8 GLU A CA 7
ATOM 10016 C C . GLU A 1 8 ? -12.325 -11.373 6.111 1.00 0.00 8 GLU A C 7
ATOM 10017 O O . GLU A 1 8 ? -12.404 -10.146 6.049 1.00 0.00 8 GLU A O 7
ATOM 10029 N N . VAL A 1 9 ? -11.256 -12.052 5.705 1.00 0.00 9 VAL A N 7
ATOM 10030 C CA . VAL A 1 9 ? -10.089 -11.377 5.149 1.00 0.00 9 VAL A CA 7
ATOM 10031 C C . VAL A 1 9 ? -9.719 -11.952 3.786 1.00 0.00 9 VAL A C 7
ATOM 10032 O O . VAL A 1 9 ? -9.740 -13.164 3.570 1.00 0.00 9 VAL A O 7
ATOM 10045 N N . PRO A 1 10 ? -9.373 -11.064 2.843 1.00 0.00 10 PRO A N 7
ATOM 10046 C CA . PRO A 1 10 ? -8.991 -11.460 1.485 1.00 0.00 10 PRO A CA 7
ATOM 10047 C C . PRO A 1 10 ? -7.643 -12.174 1.446 1.00 0.00 10 PRO A C 7
ATOM 10048 O O . PRO A 1 10 ? -6.958 -12.281 2.462 1.00 0.00 10 PRO A O 7
ATOM 10059 N N . ASP A 1 11 ? -7.271 -12.660 0.267 1.00 0.00 11 ASP A N 7
ATOM 10060 C CA . ASP A 1 11 ? -6.005 -13.363 0.096 1.00 0.00 11 ASP A CA 7
ATOM 10061 C C . ASP A 1 11 ? -5.075 -12.590 -0.834 1.00 0.00 11 ASP A C 7
ATOM 10062 O O . ASP A 1 11 ? -5.529 -11.818 -1.681 1.00 0.00 11 ASP A O 7
ATOM 10071 N N . LEU A 1 12 ? -3.774 -12.800 -0.671 1.00 0.00 12 LEU A N 7
ATOM 10072 C CA . LEU A 1 12 ? -2.780 -12.122 -1.496 1.00 0.00 12 LEU A CA 7
ATOM 10073 C C . LEU A 1 12 ? -1.967 -13.128 -2.306 1.00 0.00 12 LEU A C 7
ATOM 10074 O O . LEU A 1 12 ? -1.655 -14.225 -1.844 1.00 0.00 12 LEU A O 7
ATOM 10090 N N . PRO A 1 13 ? -1.613 -12.745 -3.541 1.00 0.00 13 PRO A N 7
ATOM 10091 C CA . PRO A 1 13 ? -0.829 -13.597 -4.440 1.00 0.00 13 PRO A CA 7
ATOM 10092 C C . PRO A 1 13 ? 0.612 -13.761 -3.972 1.00 0.00 13 PRO A C 7
ATOM 10093 O O . PRO A 1 13 ? 1.285 -12.782 -3.652 1.00 0.00 13 PRO A O 7
ATOM 10104 N N . GLU A 1 14 ? 1.081 -15.005 -3.938 1.00 0.00 14 GLU A N 7
ATOM 10105 C CA . GLU A 1 14 ? 2.444 -15.295 -3.509 1.00 0.00 14 GLU A CA 7
ATOM 10106 C C . GLU A 1 14 ? 3.428 -14.293 -4.107 1.00 0.00 14 GLU A C 7
ATOM 10107 O O . GLU A 1 14 ? 3.724 -14.336 -5.300 1.00 0.00 14 GLU A O 7
ATOM 10119 N N . GLU A 1 15 ? 3.930 -13.392 -3.267 1.00 0.00 15 GLU A N 7
ATOM 10120 C CA . GLU A 1 15 ? 4.878 -12.379 -3.714 1.00 0.00 15 GLU A CA 7
ATOM 10121 C C . GLU A 1 15 ? 5.814 -12.941 -4.781 1.00 0.00 15 GLU A C 7
ATOM 10122 O O . GLU A 1 15 ? 6.225 -14.101 -4.733 1.00 0.00 15 GLU A O 7
ATOM 10134 N N . PRO A 1 16 ? 6.157 -12.102 -5.768 1.00 0.00 16 PRO A N 7
ATOM 10135 C CA . PRO A 1 16 ? 7.047 -12.492 -6.866 1.00 0.00 16 PRO A CA 7
ATOM 10136 C C . PRO A 1 16 ? 8.485 -12.691 -6.403 1.00 0.00 16 PRO A C 7
ATOM 10137 O O . PRO A 1 16 ? 8.923 -12.085 -5.426 1.00 0.00 16 PRO A O 7
ATOM 10148 N N . SER A 1 17 ? 9.218 -13.544 -7.112 1.00 0.00 17 SER A N 7
ATOM 10149 C CA . SER A 1 17 ? 10.607 -13.826 -6.771 1.00 0.00 17 SER A CA 7
ATOM 10150 C C . SER A 1 17 ? 11.422 -12.538 -6.704 1.00 0.00 17 SER A C 7
ATOM 10151 O O . SER A 1 17 ? 10.906 -11.452 -6.962 1.00 0.00 17 SER A O 7
ATOM 10159 N N . GLU A 1 18 ? 12.698 -12.670 -6.355 1.00 0.00 18 GLU A N 7
ATOM 10160 C CA . GLU A 1 18 ? 13.584 -11.517 -6.253 1.00 0.00 18 GLU A CA 7
ATOM 10161 C C . GLU A 1 18 ? 14.191 -11.175 -7.611 1.00 0.00 18 GLU A C 7
ATOM 10162 O O . GLU A 1 18 ? 14.221 -10.012 -8.016 1.00 0.00 18 GLU A O 7
ATOM 10174 N N . THR A 1 19 ? 14.675 -12.197 -8.310 1.00 0.00 19 THR A N 7
ATOM 10175 C CA . THR A 1 19 ? 15.284 -12.006 -9.621 1.00 0.00 19 THR A CA 7
ATOM 10176 C C . THR A 1 19 ? 14.233 -11.655 -10.668 1.00 0.00 19 THR A C 7
ATOM 10177 O O . THR A 1 19 ? 14.511 -10.925 -11.620 1.00 0.00 19 THR A O 7
ATOM 10188 N N . ALA A 1 20 ? 13.026 -12.179 -10.487 1.00 0.00 20 ALA A N 7
ATOM 10189 C CA . ALA A 1 20 ? 11.933 -11.918 -11.415 1.00 0.00 20 ALA A CA 7
ATOM 10190 C C . ALA A 1 20 ? 11.992 -10.490 -11.946 1.00 0.00 20 ALA A C 7
ATOM 10191 O O . ALA A 1 20 ? 12.066 -9.534 -11.174 1.00 0.00 20 ALA A O 7
ATOM 10198 N N . GLU A 1 21 ? 11.960 -10.353 -13.268 1.00 0.00 21 GLU A N 7
ATOM 10199 C CA . GLU A 1 21 ? 12.012 -9.040 -13.901 1.00 0.00 21 GLU A CA 7
ATOM 10200 C C . GLU A 1 21 ? 10.689 -8.299 -13.725 1.00 0.00 21 GLU A C 7
ATOM 10201 O O . GLU A 1 21 ? 9.667 -8.901 -13.397 1.00 0.00 21 GLU A O 7
ATOM 10213 N N . GLU A 1 22 ? 10.718 -6.989 -13.947 1.00 0.00 22 GLU A N 7
ATOM 10214 C CA . GLU A 1 22 ? 9.523 -6.165 -13.813 1.00 0.00 22 GLU A CA 7
ATOM 10215 C C . GLU A 1 22 ? 8.958 -6.254 -12.398 1.00 0.00 22 GLU A C 7
ATOM 10216 O O . GLU A 1 22 ? 7.744 -6.218 -12.199 1.00 0.00 22 GLU A O 7
ATOM 10228 N N . VAL A 1 23 ? 9.848 -6.370 -11.418 1.00 0.00 23 VAL A N 7
ATOM 10229 C CA . VAL A 1 23 ? 9.440 -6.463 -10.021 1.00 0.00 23 VAL A CA 7
ATOM 10230 C C . VAL A 1 23 ? 10.152 -5.418 -9.170 1.00 0.00 23 VAL A C 7
ATOM 10231 O O . VAL A 1 23 ? 11.378 -5.314 -9.190 1.00 0.00 23 VAL A O 7
ATOM 10244 N N . VAL A 1 24 ? 9.373 -4.643 -8.421 1.00 0.00 24 VAL A N 7
ATOM 10245 C CA . VAL A 1 24 ? 9.928 -3.605 -7.560 1.00 0.00 24 VAL A CA 7
ATOM 10246 C C . VAL A 1 24 ? 9.763 -3.964 -6.088 1.00 0.00 24 VAL A C 7
ATOM 10247 O O . VAL A 1 24 ? 9.087 -4.936 -5.746 1.00 0.00 24 VAL A O 7
ATOM 10260 N N . THR A 1 25 ? 10.386 -3.176 -5.218 1.00 0.00 25 THR A N 7
ATOM 10261 C CA . THR A 1 25 ? 10.309 -3.412 -3.782 1.00 0.00 25 THR A CA 7
ATOM 10262 C C . THR A 1 25 ? 9.465 -2.345 -3.095 1.00 0.00 25 THR A C 7
ATOM 10263 O O . THR A 1 25 ? 9.863 -1.182 -3.010 1.00 0.00 25 THR A O 7
ATOM 10274 N N . VAL A 1 26 ? 8.298 -2.747 -2.601 1.00 0.00 26 VAL A N 7
ATOM 10275 C CA . VAL A 1 26 ? 7.398 -1.824 -1.919 1.00 0.00 26 VAL A CA 7
ATOM 10276 C C . VAL A 1 26 ? 7.422 -2.049 -0.412 1.00 0.00 26 VAL A C 7
ATOM 10277 O O . VAL A 1 26 ? 6.891 -3.040 0.087 1.00 0.00 26 VAL A O 7
ATOM 10290 N N . ALA A 1 27 ? 8.041 -1.119 0.310 1.00 0.00 27 ALA A N 7
ATOM 10291 C CA . ALA A 1 27 ? 8.132 -1.215 1.761 1.00 0.00 27 ALA A CA 7
ATOM 10292 C C . ALA A 1 27 ? 7.068 -0.354 2.436 1.00 0.00 27 ALA A C 7
ATOM 10293 O O . ALA A 1 27 ? 6.851 0.796 2.052 1.00 0.00 27 ALA A O 7
ATOM 10300 N N . LEU A 1 28 ? 6.408 -0.918 3.441 1.00 0.00 28 LEU A N 7
ATOM 10301 C CA . LEU A 1 28 ? 5.366 -0.202 4.168 1.00 0.00 28 LEU A CA 7
ATOM 10302 C C . LEU A 1 28 ? 5.819 0.126 5.587 1.00 0.00 28 LEU A C 7
ATOM 10303 O O . LEU A 1 28 ? 6.183 -0.765 6.354 1.00 0.00 28 LEU A O 7
ATOM 10319 N N . ARG A 1 29 ? 5.792 1.410 5.929 1.00 0.00 29 ARG A N 7
ATOM 10320 C CA . ARG A 1 29 ? 6.199 1.855 7.257 1.00 0.00 29 ARG A CA 7
ATOM 10321 C C . ARG A 1 29 ? 4.985 2.049 8.161 1.00 0.00 29 ARG A C 7
ATOM 10322 O O . ARG A 1 29 ? 4.453 3.153 8.272 1.00 0.00 29 ARG A O 7
ATOM 10343 N N . CYS A 1 30 ? 4.556 0.969 8.804 1.00 0.00 30 CYS A N 7
ATOM 10344 C CA . CYS A 1 30 ? 3.404 1.019 9.698 1.00 0.00 30 CYS A CA 7
ATOM 10345 C C . CYS A 1 30 ? 3.635 2.021 10.826 1.00 0.00 30 CYS A C 7
ATOM 10346 O O . CYS A 1 30 ? 4.755 2.208 11.302 1.00 0.00 30 CYS A O 7
ATOM 10354 N N . PRO A 1 31 ? 2.552 2.680 11.263 1.00 0.00 31 PRO A N 7
ATOM 10355 C CA . PRO A 1 31 ? 2.612 3.674 12.339 1.00 0.00 31 PRO A CA 7
ATOM 10356 C C . PRO A 1 31 ? 2.896 3.041 13.697 1.00 0.00 31 PRO A C 7
ATOM 10357 O O . PRO A 1 31 ? 3.041 3.740 14.700 1.00 0.00 31 PRO A O 7
ATOM 10368 N N . ASN A 1 32 ? 2.974 1.715 13.723 1.00 0.00 32 ASN A N 7
ATOM 10369 C CA . ASN A 1 32 ? 3.241 0.989 14.958 1.00 0.00 32 ASN A CA 7
ATOM 10370 C C . ASN A 1 32 ? 4.715 0.608 15.059 1.00 0.00 32 ASN A C 7
ATOM 10371 O O . ASN A 1 32 ? 5.064 -0.419 15.638 1.00 0.00 32 ASN A O 7
ATOM 10382 N N . GLY A 1 33 ? 5.576 1.446 14.489 1.00 0.00 33 GLY A N 7
ATOM 10383 C CA . GLY A 1 33 ? 7.003 1.181 14.527 1.00 0.00 33 GLY A CA 7
ATOM 10384 C C . GLY A 1 33 ? 7.377 -0.084 13.780 1.00 0.00 33 GLY A C 7
ATOM 10385 O O . GLY A 1 33 ? 8.517 -0.545 13.859 1.00 0.00 33 GLY A O 7
ATOM 10389 N N . ARG A 1 34 ? 6.416 -0.648 13.055 1.00 0.00 34 ARG A N 7
ATOM 10390 C CA . ARG A 1 34 ? 6.650 -1.870 12.296 1.00 0.00 34 ARG A CA 7
ATOM 10391 C C . ARG A 1 34 ? 6.978 -1.550 10.840 1.00 0.00 34 ARG A C 7
ATOM 10392 O O . ARG A 1 34 ? 6.602 -0.496 10.326 1.00 0.00 34 ARG A O 7
ATOM 10413 N N . VAL A 1 35 ? 7.681 -2.466 10.181 1.00 0.00 35 VAL A N 7
ATOM 10414 C CA . VAL A 1 35 ? 8.059 -2.282 8.785 1.00 0.00 35 VAL A CA 7
ATOM 10415 C C . VAL A 1 35 ? 8.008 -3.601 8.024 1.00 0.00 35 VAL A C 7
ATOM 10416 O O . VAL A 1 35 ? 8.616 -4.591 8.432 1.00 0.00 35 VAL A O 7
ATOM 10429 N N . LEU A 1 36 ? 7.278 -3.609 6.914 1.00 0.00 36 LEU A N 7
ATOM 10430 C CA . LEU A 1 36 ? 7.148 -4.808 6.093 1.00 0.00 36 LEU A CA 7
ATOM 10431 C C . LEU A 1 36 ? 7.601 -4.540 4.662 1.00 0.00 36 LEU A C 7
ATOM 10432 O O . LEU A 1 36 ? 7.110 -3.621 4.006 1.00 0.00 36 LEU A O 7
ATOM 10448 N N . ARG A 1 37 ? 8.540 -5.350 4.183 1.00 0.00 37 ARG A N 7
ATOM 10449 C CA . ARG A 1 37 ? 9.060 -5.200 2.829 1.00 0.00 37 ARG A CA 7
ATOM 10450 C C . ARG A 1 37 ? 8.663 -6.390 1.960 1.00 0.00 37 ARG A C 7
ATOM 10451 O O . ARG A 1 37 ? 8.883 -7.543 2.330 1.00 0.00 37 ARG A O 7
ATOM 10472 N N . ARG A 1 38 ? 8.074 -6.101 0.804 1.00 0.00 38 ARG A N 7
ATOM 10473 C CA . ARG A 1 38 ? 7.645 -7.146 -0.117 1.00 0.00 38 ARG A CA 7
ATOM 10474 C C . ARG A 1 38 ? 7.825 -6.703 -1.566 1.00 0.00 38 ARG A C 7
ATOM 10475 O O . ARG A 1 38 ? 7.947 -5.512 -1.850 1.00 0.00 38 ARG A O 7
ATOM 10496 N N . ARG A 1 39 ? 7.841 -7.671 -2.478 1.00 0.00 39 ARG A N 7
ATOM 10497 C CA . ARG A 1 39 ? 8.010 -7.381 -3.897 1.00 0.00 39 ARG A CA 7
ATOM 10498 C C . ARG A 1 39 ? 6.658 -7.328 -4.604 1.00 0.00 39 ARG A C 7
ATOM 10499 O O . ARG A 1 39 ? 5.675 -7.900 -4.132 1.00 0.00 39 ARG A O 7
ATOM 10520 N N . PHE A 1 40 ? 6.617 -6.638 -5.738 1.00 0.00 40 PHE A N 7
ATOM 10521 C CA . PHE A 1 40 ? 5.386 -6.509 -6.511 1.00 0.00 40 PHE A CA 7
ATOM 10522 C C . PHE A 1 40 ? 5.692 -6.220 -7.977 1.00 0.00 40 PHE A C 7
ATOM 10523 O O . PHE A 1 40 ? 6.413 -5.275 -8.298 1.00 0.00 40 PHE A O 7
ATOM 10540 N N . PHE A 1 41 ? 5.139 -7.041 -8.864 1.00 0.00 41 PHE A N 7
ATOM 10541 C CA . PHE A 1 41 ? 5.354 -6.876 -10.297 1.00 0.00 41 PHE A CA 7
ATOM 10542 C C . PHE A 1 41 ? 5.018 -5.454 -10.737 1.00 0.00 41 PHE A C 7
ATOM 10543 O O . PHE A 1 41 ? 4.426 -4.681 -9.982 1.00 0.00 41 PHE A O 7
ATOM 10560 N N . LYS A 1 42 ? 5.400 -5.114 -11.963 1.00 0.00 42 LYS A N 7
ATOM 10561 C CA . LYS A 1 42 ? 5.141 -3.786 -12.505 1.00 0.00 42 LYS A CA 7
ATOM 10562 C C . LYS A 1 42 ? 3.846 -3.772 -13.313 1.00 0.00 42 LYS A C 7
ATOM 10563 O O . LYS A 1 42 ? 3.437 -2.733 -13.830 1.00 0.00 42 LYS A O 7
ATOM 10582 N N . SER A 1 43 ? 3.206 -4.932 -13.417 1.00 0.00 43 SER A N 7
ATOM 10583 C CA . SER A 1 43 ? 1.960 -5.053 -14.163 1.00 0.00 43 SER A CA 7
ATOM 10584 C C . SER A 1 43 ? 0.756 -4.892 -13.241 1.00 0.00 43 SER A C 7
ATOM 10585 O O . SER A 1 43 ? -0.304 -4.429 -13.661 1.00 0.00 43 SER A O 7
ATOM 10593 N N . TRP A 1 44 ? 0.927 -5.277 -11.982 1.00 0.00 44 TRP A N 7
ATOM 10594 C CA . TRP A 1 44 ? -0.144 -5.176 -10.999 1.00 0.00 44 TRP A CA 7
ATOM 10595 C C . TRP A 1 44 ? -0.642 -3.739 -10.883 1.00 0.00 44 TRP A C 7
ATOM 10596 O O . TRP A 1 44 ? 0.089 -2.794 -11.173 1.00 0.00 44 TRP A O 7
ATOM 10617 N N . ASN A 1 45 ? -1.892 -3.584 -10.457 1.00 0.00 45 ASN A N 7
ATOM 10618 C CA . ASN A 1 45 ? -2.488 -2.261 -10.304 1.00 0.00 45 ASN A CA 7
ATOM 10619 C C . ASN A 1 45 ? -2.499 -1.836 -8.839 1.00 0.00 45 ASN A C 7
ATOM 10620 O O . ASN A 1 45 ? -2.847 -2.619 -7.957 1.00 0.00 45 ASN A O 7
ATOM 10631 N N . SER A 1 46 ? -2.113 -0.588 -8.589 1.00 0.00 46 SER A N 7
ATOM 10632 C CA . SER A 1 46 ? -2.074 -0.059 -7.230 1.00 0.00 46 SER A CA 7
ATOM 10633 C C . SER A 1 46 ? -3.157 -0.697 -6.367 1.00 0.00 46 SER A C 7
ATOM 10634 O O . SER A 1 46 ? -2.946 -0.965 -5.185 1.00 0.00 46 SER A O 7
ATOM 10642 N N . GLN A 1 47 ? -4.319 -0.938 -6.967 1.00 0.00 47 GLN A N 7
ATOM 10643 C CA . GLN A 1 47 ? -5.436 -1.544 -6.254 1.00 0.00 47 GLN A CA 7
ATOM 10644 C C . GLN A 1 47 ? -4.944 -2.595 -5.264 1.00 0.00 47 GLN A C 7
ATOM 10645 O O . GLN A 1 47 ? -5.292 -2.561 -4.083 1.00 0.00 47 GLN A O 7
ATOM 10659 N N . VAL A 1 48 ? -4.133 -3.528 -5.753 1.00 0.00 48 VAL A N 7
ATOM 10660 C CA . VAL A 1 48 ? -3.592 -4.587 -4.910 1.00 0.00 48 VAL A CA 7
ATOM 10661 C C . VAL A 1 48 ? -3.037 -4.025 -3.606 1.00 0.00 48 VAL A C 7
ATOM 10662 O O . VAL A 1 48 ? -3.259 -4.584 -2.531 1.00 0.00 48 VAL A O 7
ATOM 10675 N N . LEU A 1 49 ? -2.316 -2.914 -3.708 1.00 0.00 49 LEU A N 7
ATOM 10676 C CA . LEU A 1 49 ? -1.728 -2.274 -2.536 1.00 0.00 49 LEU A CA 7
ATOM 10677 C C . LEU A 1 49 ? -2.760 -2.123 -1.423 1.00 0.00 49 LEU A C 7
ATOM 10678 O O . LEU A 1 49 ? -2.561 -2.606 -0.308 1.00 0.00 49 LEU A O 7
ATOM 10694 N N . LEU A 1 50 ? -3.864 -1.452 -1.734 1.00 0.00 50 LEU A N 7
ATOM 10695 C CA . LEU A 1 50 ? -4.930 -1.240 -0.760 1.00 0.00 50 LEU A CA 7
ATOM 10696 C C . LEU A 1 50 ? -5.316 -2.550 -0.081 1.00 0.00 50 LEU A C 7
ATOM 10697 O O . LEU A 1 50 ? -5.562 -2.586 1.124 1.00 0.00 50 LEU A O 7
ATOM 10713 N N . ASP A 1 51 ? -5.364 -3.623 -0.863 1.00 0.00 51 ASP A N 7
ATOM 10714 C CA . ASP A 1 51 ? -5.717 -4.937 -0.336 1.00 0.00 51 ASP A CA 7
ATOM 10715 C C . ASP A 1 51 ? -4.655 -5.434 0.640 1.00 0.00 51 ASP A C 7
ATOM 10716 O O . ASP A 1 51 ? -4.975 -5.995 1.688 1.00 0.00 51 ASP A O 7
ATOM 10725 N N . TRP A 1 52 ? -3.391 -5.226 0.287 1.00 0.00 52 TRP A N 7
ATOM 10726 C CA . TRP A 1 52 ? -2.282 -5.656 1.131 1.00 0.00 52 TRP A CA 7
ATOM 10727 C C . TRP A 1 52 ? -2.319 -4.945 2.480 1.00 0.00 52 TRP A C 7
ATOM 10728 O O . TRP A 1 52 ? -1.974 -5.528 3.508 1.00 0.00 52 TRP A O 7
ATOM 10749 N N . MET A 1 53 ? -2.738 -3.683 2.469 1.00 0.00 53 MET A N 7
ATOM 10750 C CA . MET A 1 53 ? -2.821 -2.895 3.693 1.00 0.00 53 MET A CA 7
ATOM 10751 C C . MET A 1 53 ? -3.849 -3.487 4.652 1.00 0.00 53 MET A C 7
ATOM 10752 O O . MET A 1 53 ? -3.575 -3.664 5.839 1.00 0.00 53 MET A O 7
ATOM 10766 N N . MET A 1 54 ? -5.032 -3.790 4.130 1.00 0.00 54 MET A N 7
ATOM 10767 C CA . MET A 1 54 ? -6.101 -4.362 4.942 1.00 0.00 54 MET A CA 7
ATOM 10768 C C . MET A 1 54 ? -5.677 -5.702 5.531 1.00 0.00 54 MET A C 7
ATOM 10769 O O . MET A 1 54 ? -6.239 -6.161 6.527 1.00 0.00 54 MET A O 7
ATOM 10783 N N . LYS A 1 55 ? -4.683 -6.329 4.911 1.00 0.00 55 LYS A N 7
ATOM 10784 C CA . LYS A 1 55 ? -4.182 -7.617 5.375 1.00 0.00 55 LYS A CA 7
ATOM 10785 C C . LYS A 1 55 ? -3.319 -7.449 6.621 1.00 0.00 55 LYS A C 7
ATOM 10786 O O . LYS A 1 55 ? -3.518 -8.136 7.624 1.00 0.00 55 LYS A O 7
ATOM 10805 N N . VAL A 1 56 ? -2.361 -6.531 6.552 1.00 0.00 56 VAL A N 7
ATOM 10806 C CA . VAL A 1 56 ? -1.469 -6.271 7.676 1.00 0.00 56 VAL A CA 7
ATOM 10807 C C . VAL A 1 56 ? -2.247 -5.783 8.894 1.00 0.00 56 VAL A C 7
ATOM 10808 O O . VAL A 1 56 ? -1.832 -5.992 10.032 1.00 0.00 56 VAL A O 7
ATOM 10821 N N . GLY A 1 57 ? -3.379 -5.132 8.644 1.00 0.00 57 GLY A N 7
ATOM 10822 C CA . GLY A 1 57 ? -4.198 -4.625 9.729 1.00 0.00 57 GLY A CA 7
ATOM 10823 C C . GLY A 1 57 ? -4.366 -3.119 9.674 1.00 0.00 57 GLY A C 7
ATOM 10824 O O . GLY A 1 57 ? -4.086 -2.420 10.648 1.00 0.00 57 GLY A O 7
ATOM 10828 N N . TYR A 1 58 ? -4.823 -2.619 8.532 1.00 0.00 58 TYR A N 7
ATOM 10829 C CA . TYR A 1 58 ? -5.023 -1.185 8.352 1.00 0.00 58 TYR A CA 7
ATOM 10830 C C . TYR A 1 58 ? -5.972 -0.910 7.189 1.00 0.00 58 TYR A C 7
ATOM 10831 O O . TYR A 1 58 ? -5.889 -1.551 6.140 1.00 0.00 58 TYR A O 7
ATOM 10849 N N . HIS A 1 59 ? -6.871 0.049 7.381 1.00 0.00 59 HIS A N 7
ATOM 10850 C CA . HIS A 1 59 ? -7.835 0.412 6.347 1.00 0.00 59 HIS A CA 7
ATOM 10851 C C . HIS A 1 59 ? -7.311 1.565 5.497 1.00 0.00 59 HIS A C 7
ATOM 10852 O O . HIS A 1 59 ? -6.479 2.353 5.945 1.00 0.00 59 HIS A O 7
ATOM 10866 N N . LYS A 1 60 ? -7.804 1.658 4.267 1.00 0.00 60 LYS A N 7
ATOM 10867 C CA . LYS A 1 60 ? -7.388 2.714 3.352 1.00 0.00 60 LYS A CA 7
ATOM 10868 C C . LYS A 1 60 ? -8.069 4.034 3.699 1.00 0.00 60 LYS A C 7
ATOM 10869 O O . LYS A 1 60 ? -7.421 5.077 3.778 1.00 0.00 60 LYS A O 7
ATOM 10888 N N . SER A 1 61 ? -9.382 3.980 3.905 1.00 0.00 61 SER A N 7
ATOM 10889 C CA . SER A 1 61 ? -10.152 5.172 4.241 1.00 0.00 61 SER A CA 7
ATOM 10890 C C . SER A 1 61 ? -9.703 5.749 5.580 1.00 0.00 61 SER A C 7
ATOM 10891 O O . SER A 1 61 ? -10.135 6.832 5.979 1.00 0.00 61 SER A O 7
ATOM 10899 N N . LEU A 1 62 ? -8.833 5.020 6.270 1.00 0.00 62 LEU A N 7
ATOM 10900 C CA . LEU A 1 62 ? -8.325 5.458 7.566 1.00 0.00 62 LEU A CA 7
ATOM 10901 C C . LEU A 1 62 ? -6.815 5.671 7.514 1.00 0.00 62 LEU A C 7
ATOM 10902 O O . LEU A 1 62 ? -6.225 6.223 8.441 1.00 0.00 62 LEU A O 7
ATOM 10918 N N . TYR A 1 63 ? -6.198 5.230 6.423 1.00 0.00 63 TYR A N 7
ATOM 10919 C CA . TYR A 1 63 ? -4.757 5.372 6.251 1.00 0.00 63 TYR A CA 7
ATOM 10920 C C . TYR A 1 63 ? -4.395 5.496 4.773 1.00 0.00 63 TYR A C 7
ATOM 10921 O O . TYR A 1 63 ? -4.891 4.742 3.935 1.00 0.00 63 TYR A O 7
ATOM 10939 N N . ARG A 1 64 ? -3.527 6.453 4.462 1.00 0.00 64 ARG A N 7
ATOM 10940 C CA . ARG A 1 64 ? -3.097 6.678 3.088 1.00 0.00 64 ARG A CA 7
ATOM 10941 C C . ARG A 1 64 ? -1.625 6.321 2.913 1.00 0.00 64 ARG A C 7
ATOM 10942 O O . ARG A 1 64 ? -0.899 6.133 3.890 1.00 0.00 64 ARG A O 7
ATOM 10963 N N . LEU A 1 65 ? -1.189 6.227 1.661 1.00 0.00 65 LEU A N 7
ATOM 10964 C CA . LEU A 1 65 ? 0.197 5.891 1.357 1.00 0.00 65 LEU A CA 7
ATOM 10965 C C . LEU A 1 65 ? 0.952 7.111 0.838 1.00 0.00 65 LEU A C 7
ATOM 10966 O O . LEU A 1 65 ? 0.445 7.857 0.000 1.00 0.00 65 LEU A O 7
ATOM 10982 N N . SER A 1 66 ? 2.167 7.307 1.339 1.00 0.00 66 SER A N 7
ATOM 10983 C CA . SER A 1 66 ? 2.991 8.437 0.927 1.00 0.00 66 SER A CA 7
ATOM 10984 C C . SER A 1 66 ? 4.432 7.997 0.678 1.00 0.00 66 SER A C 7
ATOM 10985 O O . SER A 1 66 ? 4.885 6.985 1.211 1.00 0.00 66 SER A O 7
ATOM 10993 N N . THR A 1 67 ? 5.146 8.767 -0.137 1.00 0.00 67 THR A N 7
ATOM 10994 C CA . THR A 1 67 ? 6.533 8.459 -0.459 1.00 0.00 67 THR A CA 7
ATOM 10995 C C . THR A 1 67 ? 7.448 8.734 0.729 1.00 0.00 67 THR A C 7
ATOM 10996 O O . THR A 1 67 ? 6.991 9.156 1.792 1.00 0.00 67 THR A O 7
ATOM 11007 N N . SER A 1 68 ? 8.741 8.494 0.542 1.00 0.00 68 SER A N 7
ATOM 11008 C CA . SER A 1 68 ? 9.720 8.713 1.601 1.00 0.00 68 SER A CA 7
ATOM 11009 C C . SER A 1 68 ? 10.100 10.189 1.692 1.00 0.00 68 SER A C 7
ATOM 11010 O O . SER A 1 68 ? 9.824 10.850 2.692 1.00 0.00 68 SER A O 7
ATOM 11018 N N . PHE A 1 69 ? 10.733 10.696 0.641 1.00 0.00 69 PHE A N 7
ATOM 11019 C CA . PHE A 1 69 ? 11.153 12.092 0.601 1.00 0.00 69 PHE A CA 7
ATOM 11020 C C . PHE A 1 69 ? 11.192 12.608 -0.833 1.00 0.00 69 PHE A C 7
ATOM 11021 O O . PHE A 1 69 ? 11.821 12.021 -1.714 1.00 0.00 69 PHE A O 7
ATOM 11038 N N . PRO A 1 70 ? 10.504 13.733 -1.077 1.00 0.00 70 PRO A N 7
ATOM 11039 C CA . PRO A 1 70 ? 9.750 14.440 -0.037 1.00 0.00 70 PRO A CA 7
ATOM 11040 C C . PRO A 1 70 ? 8.515 13.665 0.414 1.00 0.00 70 PRO A C 7
ATOM 11041 O O . PRO A 1 70 ? 8.167 12.640 -0.172 1.00 0.00 70 PRO A O 7
ATOM 11052 N N . ARG A 1 71 ? 7.860 14.162 1.457 1.00 0.00 71 ARG A N 7
ATOM 11053 C CA . ARG A 1 71 ? 6.664 13.516 1.985 1.00 0.00 71 ARG A CA 7
ATOM 11054 C C . ARG A 1 71 ? 5.406 14.077 1.329 1.00 0.00 71 ARG A C 7
ATOM 11055 O O . ARG A 1 71 ? 5.092 15.258 1.475 1.00 0.00 71 ARG A O 7
ATOM 11076 N N . ARG A 1 72 ? 4.691 13.221 0.605 1.00 0.00 72 ARG A N 7
ATOM 11077 C CA . ARG A 1 72 ? 3.469 13.632 -0.076 1.00 0.00 72 ARG A CA 7
ATOM 11078 C C . ARG A 1 72 ? 2.475 12.478 -0.151 1.00 0.00 72 ARG A C 7
ATOM 11079 O O . ARG A 1 72 ? 2.865 11.315 -0.258 1.00 0.00 72 ARG A O 7
ATOM 11100 N N . ALA A 1 73 ? 1.188 12.806 -0.095 1.00 0.00 73 ALA A N 7
ATOM 11101 C CA . ALA A 1 73 ? 0.139 11.797 -0.159 1.00 0.00 73 ALA A CA 7
ATOM 11102 C C . ALA A 1 73 ? -0.001 11.239 -1.571 1.00 0.00 73 ALA A C 7
ATOM 11103 O O . ALA A 1 73 ? -0.361 11.959 -2.502 1.00 0.00 73 ALA A O 7
ATOM 11110 N N . LEU A 1 74 ? 0.288 9.950 -1.722 1.00 0.00 74 LEU A N 7
ATOM 11111 C CA . LEU A 1 74 ? 0.196 9.295 -3.022 1.00 0.00 74 LEU A CA 7
ATOM 11112 C C . LEU A 1 74 ? -1.240 8.871 -3.317 1.00 0.00 74 LEU A C 7
ATOM 11113 O O . LEU A 1 74 ? -1.939 8.363 -2.442 1.00 0.00 74 LEU A O 7
ATOM 11129 N N . GLU A 1 75 ? -1.671 9.082 -4.557 1.00 0.00 75 GLU A N 7
ATOM 11130 C CA . GLU A 1 75 ? -3.023 8.721 -4.967 1.00 0.00 75 GLU A CA 7
ATOM 11131 C C . GLU A 1 75 ? -3.006 7.499 -5.882 1.00 0.00 75 GLU A C 7
ATOM 11132 O O . GLU A 1 75 ? -2.281 7.465 -6.878 1.00 0.00 75 GLU A O 7
ATOM 11144 N N . VAL A 1 76 ? -3.808 6.497 -5.537 1.00 0.00 76 VAL A N 7
ATOM 11145 C CA . VAL A 1 76 ? -3.886 5.274 -6.326 1.00 0.00 76 VAL A CA 7
ATOM 11146 C C . VAL A 1 76 ? -4.742 5.476 -7.571 1.00 0.00 76 VAL A C 7
ATOM 11147 O O . VAL A 1 76 ? -5.874 5.953 -7.487 1.00 0.00 76 VAL A O 7
ATOM 11160 N N . GLU A 1 77 ? -4.194 5.111 -8.726 1.00 0.00 77 GLU A N 7
ATOM 11161 C CA . GLU A 1 77 ? -4.909 5.254 -9.989 1.00 0.00 77 GLU A CA 7
ATOM 11162 C C . GLU A 1 77 ? -5.160 3.890 -10.629 1.00 0.00 77 GLU A C 7
ATOM 11163 O O . GLU A 1 77 ? -4.226 3.134 -10.889 1.00 0.00 77 GLU A O 7
ATOM 11175 N N . GLY A 1 78 ? -6.430 3.585 -10.879 1.00 0.00 78 GLY A N 7
ATOM 11176 C CA . GLY A 1 78 ? -6.782 2.315 -11.486 1.00 0.00 78 GLY A CA 7
ATOM 11177 C C . GLY A 1 78 ? -6.298 2.202 -12.917 1.00 0.00 78 GLY A C 7
ATOM 11178 O O . GLY A 1 78 ? -5.323 1.507 -13.198 1.00 0.00 78 GLY A O 7
ATOM 11182 N N . GLY A 1 79 ? -6.983 2.888 -13.828 1.00 0.00 79 GLY A N 7
ATOM 11183 C CA . GLY A 1 79 ? -6.604 2.846 -15.228 1.00 0.00 79 GLY A CA 7
ATOM 11184 C C . GLY A 1 79 ? -5.104 2.737 -15.419 1.00 0.00 79 GLY A C 7
ATOM 11185 O O . GLY A 1 79 ? -4.637 2.093 -16.359 1.00 0.00 79 GLY A O 7
ATOM 11189 N N . SER A 1 80 ? -4.348 3.370 -14.528 1.00 0.00 80 SER A N 7
ATOM 11190 C CA . SER A 1 80 ? -2.892 3.345 -14.606 1.00 0.00 80 SER A CA 7
ATOM 11191 C C . SER A 1 80 ? -2.316 2.283 -13.674 1.00 0.00 80 SER A C 7
ATOM 11192 O O . SER A 1 80 ? -2.713 2.179 -12.514 1.00 0.00 80 SER A O 7
ATOM 11200 N N . SER A 1 81 ? -1.376 1.499 -14.191 1.00 0.00 81 SER A N 7
ATOM 11201 C CA . SER A 1 81 ? -0.746 0.443 -13.408 1.00 0.00 81 SER A CA 7
ATOM 11202 C C . SER A 1 81 ? 0.239 1.027 -12.401 1.00 0.00 81 SER A C 7
ATOM 11203 O O . SER A 1 81 ? 0.357 2.246 -12.264 1.00 0.00 81 SER A O 7
ATOM 11211 N N . LEU A 1 82 ? 0.945 0.149 -11.695 1.00 0.00 82 LEU A N 7
ATOM 11212 C CA . LEU A 1 82 ? 1.921 0.576 -10.699 1.00 0.00 82 LEU A CA 7
ATOM 11213 C C . LEU A 1 82 ? 3.038 1.391 -11.345 1.00 0.00 82 LEU A C 7
ATOM 11214 O O . LEU A 1 82 ? 3.325 2.510 -10.925 1.00 0.00 82 LEU A O 7
ATOM 11230 N N . GLU A 1 83 ? 3.663 0.819 -12.370 1.00 0.00 83 GLU A N 7
ATOM 11231 C CA . GLU A 1 83 ? 4.747 1.493 -13.075 1.00 0.00 83 GLU A CA 7
ATOM 11232 C C . GLU A 1 83 ? 4.224 2.694 -13.857 1.00 0.00 83 GLU A C 7
ATOM 11233 O O . GLU A 1 83 ? 4.978 3.610 -14.187 1.00 0.00 83 GLU A O 7
ATOM 11245 N N . ASP A 1 84 ? 2.929 2.681 -14.153 1.00 0.00 84 ASP A N 7
ATOM 11246 C CA . ASP A 1 84 ? 2.303 3.769 -14.896 1.00 0.00 84 ASP A CA 7
ATOM 11247 C C . ASP A 1 84 ? 2.113 4.995 -14.008 1.00 0.00 84 ASP A C 7
ATOM 11248 O O . ASP A 1 84 ? 2.337 6.127 -14.441 1.00 0.00 84 ASP A O 7
ATOM 11257 N N . ILE A 1 85 ? 1.699 4.763 -12.768 1.00 0.00 85 ILE A N 7
ATOM 11258 C CA . ILE A 1 85 ? 1.479 5.848 -11.821 1.00 0.00 85 ILE A CA 7
ATOM 11259 C C . ILE A 1 85 ? 2.800 6.463 -11.372 1.00 0.00 85 ILE A C 7
ATOM 11260 O O . ILE A 1 85 ? 2.875 7.655 -11.079 1.00 0.00 85 ILE A O 7
ATOM 11276 N N . GLY A 1 86 ? 3.844 5.640 -11.324 1.00 0.00 86 GLY A N 7
ATOM 11277 C CA . GLY A 1 86 ? 5.149 6.119 -10.911 1.00 0.00 86 GLY A CA 7
ATOM 11278 C C . GLY A 1 86 ? 5.877 5.132 -10.021 1.00 0.00 86 GLY A C 7
ATOM 11279 O O . GLY A 1 86 ? 6.573 5.526 -9.085 1.00 0.00 86 GLY A O 7
ATOM 11283 N N . ILE A 1 87 ? 5.713 3.846 -10.312 1.00 0.00 87 ILE A N 7
ATOM 11284 C CA . ILE A 1 87 ? 6.359 2.799 -9.529 1.00 0.00 87 ILE A CA 7
ATOM 11285 C C . ILE A 1 87 ? 7.147 1.849 -10.425 1.00 0.00 87 ILE A C 7
ATOM 11286 O O . ILE A 1 87 ? 7.007 0.630 -10.332 1.00 0.00 87 ILE A O 7
ATOM 11302 N N . THR A 1 88 ? 7.979 2.417 -11.294 1.00 0.00 88 THR A N 7
ATOM 11303 C CA . THR A 1 88 ? 8.790 1.622 -12.206 1.00 0.00 88 THR A CA 7
ATOM 11304 C C . THR A 1 88 ? 10.014 1.050 -11.499 1.00 0.00 88 THR A C 7
ATOM 11305 O O . THR A 1 88 ? 10.493 -0.030 -11.843 1.00 0.00 88 THR A O 7
ATOM 11316 N N . VAL A 1 89 ? 10.515 1.782 -10.509 1.00 0.00 89 VAL A N 7
ATOM 11317 C CA . VAL A 1 89 ? 11.682 1.347 -9.751 1.00 0.00 89 VAL A CA 7
ATOM 11318 C C . VAL A 1 89 ? 11.369 1.258 -8.262 1.00 0.00 89 VAL A C 7
ATOM 11319 O O . VAL A 1 89 ? 10.342 1.758 -7.802 1.00 0.00 89 VAL A O 7
ATOM 11332 N N . ASP A 1 90 ? 12.261 0.619 -7.513 1.00 0.00 90 ASP A N 7
ATOM 11333 C CA . ASP A 1 90 ? 12.081 0.467 -6.074 1.00 0.00 90 ASP A CA 7
ATOM 11334 C C . ASP A 1 90 ? 11.571 1.762 -5.449 1.00 0.00 90 ASP A C 7
ATOM 11335 O O . ASP A 1 90 ? 12.124 2.837 -5.685 1.00 0.00 90 ASP A O 7
ATOM 11344 N N . THR A 1 91 ? 10.513 1.652 -4.652 1.00 0.00 91 THR A N 7
ATOM 11345 C CA . THR A 1 91 ? 9.927 2.813 -3.995 1.00 0.00 91 THR A CA 7
ATOM 11346 C C . THR A 1 91 ? 9.439 2.465 -2.594 1.00 0.00 91 THR A C 7
ATOM 11347 O O . THR A 1 91 ? 8.985 1.350 -2.343 1.00 0.00 91 THR A O 7
ATOM 11358 N N . VAL A 1 92 ? 9.536 3.428 -1.682 1.00 0.00 92 VAL A N 7
ATOM 11359 C CA . VAL A 1 92 ? 9.102 3.223 -0.305 1.00 0.00 92 VAL A CA 7
ATOM 11360 C C . VAL A 1 92 ? 7.783 3.938 -0.032 1.00 0.00 92 VAL A C 7
ATOM 11361 O O . VAL A 1 92 ? 7.499 4.985 -0.616 1.00 0.00 92 VAL A O 7
ATOM 11374 N N . LEU A 1 93 ? 6.980 3.365 0.857 1.00 0.00 93 LEU A N 7
ATOM 11375 C CA . LEU A 1 93 ? 5.689 3.947 1.210 1.00 0.00 93 LEU A CA 7
ATOM 11376 C C . LEU A 1 93 ? 5.493 3.963 2.722 1.00 0.00 93 LEU A C 7
ATOM 11377 O O . LEU A 1 93 ? 5.796 2.988 3.406 1.00 0.00 93 LEU A O 7
ATOM 11393 N N . ASN A 1 94 ? 4.982 5.077 3.235 1.00 0.00 94 ASN A N 7
ATOM 11394 C CA . ASN A 1 94 ? 4.743 5.219 4.667 1.00 0.00 94 ASN A CA 7
ATOM 11395 C C . ASN A 1 94 ? 3.252 5.359 4.959 1.00 0.00 94 ASN A C 7
ATOM 11396 O O . ASN A 1 94 ? 2.579 6.229 4.407 1.00 0.00 94 ASN A O 7
ATOM 11407 N N . VAL A 1 95 ? 2.742 4.494 5.830 1.00 0.00 95 VAL A N 7
ATOM 11408 C CA . VAL A 1 95 ? 1.331 4.521 6.198 1.00 0.00 95 VAL A CA 7
ATOM 11409 C C . VAL A 1 95 ? 1.084 5.475 7.360 1.00 0.00 95 VAL A C 7
ATOM 11410 O O . VAL A 1 95 ? 1.559 5.249 8.473 1.00 0.00 95 VAL A O 7
ATOM 11423 N N . GLU A 1 96 ? 0.338 6.543 7.094 1.00 0.00 96 GLU A N 7
ATOM 11424 C CA . GLU A 1 96 ? 0.029 7.532 8.120 1.00 0.00 96 GLU A CA 7
ATOM 11425 C C . GLU A 1 96 ? -1.448 7.917 8.077 1.00 0.00 96 GLU A C 7
ATOM 11426 O O . GLU A 1 96 ? -2.010 8.142 7.005 1.00 0.00 96 GLU A O 7
ATOM 11438 N N . GLU A 1 97 ? -2.069 7.988 9.250 1.00 0.00 97 GLU A N 7
ATOM 11439 C CA . GLU A 1 97 ? -3.480 8.343 9.346 1.00 0.00 97 GLU A CA 7
ATOM 11440 C C . GLU A 1 97 ? -3.862 9.351 8.265 1.00 0.00 97 GLU A C 7
ATOM 11441 O O . GLU A 1 97 ? -3.035 10.149 7.824 1.00 0.00 97 GLU A O 7
ATOM 11453 N N . LYS A 1 98 ? -5.121 9.307 7.843 1.00 0.00 98 LYS A N 7
ATOM 11454 C CA . LYS A 1 98 ? -5.615 10.216 6.815 1.00 0.00 98 LYS A CA 7
ATOM 11455 C C . LYS A 1 98 ? -5.255 11.661 7.146 1.00 0.00 98 LYS A C 7
ATOM 11456 O O . LYS A 1 98 ? -4.797 11.957 8.249 1.00 0.00 98 LYS A O 7
ATOM 11475 N N . GLU A 1 99 ? -5.467 12.554 6.185 1.00 0.00 99 GLU A N 7
ATOM 11476 C CA . GLU A 1 99 ? -5.165 13.968 6.377 1.00 0.00 99 GLU A CA 7
ATOM 11477 C C . GLU A 1 99 ? -6.446 14.791 6.459 1.00 0.00 99 GLU A C 7
ATOM 11478 O O . GLU A 1 99 ? -7.468 14.428 5.876 1.00 0.00 99 GLU A O 7
ATOM 11490 N N . GLN A 1 100 ? -6.383 15.901 7.188 1.00 0.00 100 GLN A N 7
ATOM 11491 C CA . GLN A 1 100 ? -7.539 16.777 7.347 1.00 0.00 100 GLN A CA 7
ATOM 11492 C C . GLN A 1 100 ? -8.809 15.964 7.582 1.00 0.00 100 GLN A C 7
ATOM 11493 O O . GLN A 1 100 ? -9.855 16.247 6.999 1.00 0.00 100 GLN A O 7
ATOM 11507 N N . SER A 1 101 ? -8.708 14.953 8.440 1.00 0.00 101 SER A N 7
ATOM 11508 C CA . SER A 1 101 ? -9.847 14.097 8.749 1.00 0.00 101 SER A CA 7
ATOM 11509 C C . SER A 1 101 ? -10.453 14.465 10.100 1.00 0.00 101 SER A C 7
ATOM 11510 O O . SER A 1 101 ? -10.160 13.835 11.116 1.00 0.00 101 SER A O 7
ATOM 11518 N N . SER A 1 102 ? -11.299 15.490 10.103 1.00 0.00 102 SER A N 7
ATOM 11519 C CA . SER A 1 102 ? -11.944 15.946 11.328 1.00 0.00 102 SER A CA 7
ATOM 11520 C C . SER A 1 102 ? -13.331 15.328 11.475 1.00 0.00 102 SER A C 7
ATOM 11521 O O . SER A 1 102 ? -13.963 14.955 10.486 1.00 0.00 102 SER A O 7
ATOM 11529 N N . GLN A 1 103 ? -13.798 15.223 12.715 1.00 0.00 103 GLN A N 7
ATOM 11530 C CA . GLN A 1 103 ? -15.109 14.648 12.991 1.00 0.00 103 GLN A CA 7
ATOM 11531 C C . GLN A 1 103 ? -16.204 15.701 12.852 1.00 0.00 103 GLN A C 7
ATOM 11532 O O . GLN A 1 103 ? -17.173 15.510 12.118 1.00 0.00 103 GLN A O 7
ATOM 11546 N N . SER A 1 104 ? -16.043 16.813 13.562 1.00 0.00 104 SER A N 7
ATOM 11547 C CA . SER A 1 104 ? -17.020 17.895 13.521 1.00 0.00 104 SER A CA 7
ATOM 11548 C C . SER A 1 104 ? -16.953 18.637 12.189 1.00 0.00 104 SER A C 7
ATOM 11549 O O . SER A 1 104 ? -16.231 19.623 12.051 1.00 0.00 104 SER A O 7
ATOM 11557 N N . GLY A 1 105 ? -17.713 18.154 11.211 1.00 0.00 105 GLY A N 7
ATOM 11558 C CA . GLY A 1 105 ? -17.727 18.782 9.904 1.00 0.00 105 GLY A CA 7
ATOM 11559 C C . GLY A 1 105 ? -18.598 20.022 9.864 1.00 0.00 105 GLY A C 7
ATOM 11560 O O . GLY A 1 105 ? -19.390 20.279 10.772 1.00 0.00 105 GLY A O 7
ATOM 11564 N N . PRO A 1 106 ? -18.454 20.818 8.794 1.00 0.00 106 PRO A N 7
ATOM 11565 C CA . PRO A 1 106 ? -19.225 22.052 8.617 1.00 0.00 106 PRO A CA 7
ATOM 11566 C C . PRO A 1 106 ? -20.699 21.779 8.338 1.00 0.00 106 PRO A C 7
ATOM 11567 O O . PRO A 1 106 ? -21.039 20.933 7.511 1.00 0.00 106 PRO A O 7
ATOM 11578 N N . SER A 1 107 ? -21.571 22.501 9.034 1.00 0.00 107 SER A N 7
ATOM 11579 C CA . SER A 1 107 ? -23.010 22.335 8.864 1.00 0.00 107 SER A CA 7
ATOM 11580 C C . SER A 1 107 ? -23.477 22.951 7.548 1.00 0.00 107 SER A C 7
ATOM 11581 O O . SER A 1 107 ? -24.211 22.326 6.784 1.00 0.00 107 SER A O 7
ATOM 11589 N N . SER A 1 108 ? -23.045 24.182 7.292 1.00 0.00 108 SER A N 7
ATOM 11590 C CA . SER A 1 108 ? -23.420 24.886 6.072 1.00 0.00 108 SER A CA 7
ATOM 11591 C C . SER A 1 108 ? -22.987 24.102 4.837 1.00 0.00 108 SER A C 7
ATOM 11592 O O . SER A 1 108 ? -21.989 23.382 4.864 1.00 0.00 108 SER A O 7
ATOM 11600 N N . GLY A 1 109 ? -23.746 24.247 3.756 1.00 0.00 109 GLY A N 7
ATOM 11601 C CA . GLY A 1 109 ? -23.425 23.546 2.525 1.00 0.00 109 GLY A CA 7
ATOM 11602 C C . GLY A 1 109 ? -24.312 23.969 1.370 1.00 0.00 109 GLY A C 7
ATOM 11603 O O . GLY A 1 109 ? -25.050 24.947 1.472 1.00 0.00 109 GLY A O 7
ATOM 11607 N N . GLY A 1 1 ? -13.678 -25.251 -9.783 1.00 0.00 1 GLY A N 8
ATOM 11608 C CA . GLY A 1 1 ? -14.180 -26.472 -9.181 1.00 0.00 1 GLY A CA 8
ATOM 11609 C C . GLY A 1 1 ? -15.576 -26.307 -8.613 1.00 0.00 1 GLY A C 8
ATOM 11610 O O . GLY A 1 1 ? -16.520 -26.950 -9.071 1.00 0.00 1 GLY A O 8
ATOM 11614 N N . SER A 1 2 ? -15.707 -25.443 -7.611 1.00 0.00 2 SER A N 8
ATOM 11615 C CA . SER A 1 2 ? -16.996 -25.199 -6.976 1.00 0.00 2 SER A CA 8
ATOM 11616 C C . SER A 1 2 ? -16.975 -23.894 -6.187 1.00 0.00 2 SER A C 8
ATOM 11617 O O . SER A 1 2 ? -15.909 -23.376 -5.851 1.00 0.00 2 SER A O 8
ATOM 11625 N N . SER A 1 3 ? -18.160 -23.367 -5.893 1.00 0.00 3 SER A N 8
ATOM 11626 C CA . SER A 1 3 ? -18.278 -22.120 -5.147 1.00 0.00 3 SER A CA 8
ATOM 11627 C C . SER A 1 3 ? -19.677 -21.972 -4.556 1.00 0.00 3 SER A C 8
ATOM 11628 O O . SER A 1 3 ? -20.675 -22.018 -5.274 1.00 0.00 3 SER A O 8
ATOM 11636 N N . GLY A 1 4 ? -19.740 -21.794 -3.239 1.00 0.00 4 GLY A N 8
ATOM 11637 C CA . GLY A 1 4 ? -21.021 -21.641 -2.573 1.00 0.00 4 GLY A CA 8
ATOM 11638 C C . GLY A 1 4 ? -20.885 -21.049 -1.185 1.00 0.00 4 GLY A C 8
ATOM 11639 O O . GLY A 1 4 ? -20.967 -21.764 -0.186 1.00 0.00 4 GLY A O 8
ATOM 11643 N N . SER A 1 5 ? -20.674 -19.738 -1.120 1.00 0.00 5 SER A N 8
ATOM 11644 C CA . SER A 1 5 ? -20.520 -19.051 0.157 1.00 0.00 5 SER A CA 8
ATOM 11645 C C . SER A 1 5 ? -20.622 -17.539 -0.024 1.00 0.00 5 SER A C 8
ATOM 11646 O O . SER A 1 5 ? -20.134 -16.986 -1.009 1.00 0.00 5 SER A O 8
ATOM 11654 N N . SER A 1 6 ? -21.260 -16.877 0.935 1.00 0.00 6 SER A N 8
ATOM 11655 C CA . SER A 1 6 ? -21.431 -15.430 0.881 1.00 0.00 6 SER A CA 8
ATOM 11656 C C . SER A 1 6 ? -20.735 -14.756 2.060 1.00 0.00 6 SER A C 8
ATOM 11657 O O . SER A 1 6 ? -21.003 -15.074 3.218 1.00 0.00 6 SER A O 8
ATOM 11665 N N . GLY A 1 7 ? -19.840 -13.822 1.756 1.00 0.00 7 GLY A N 8
ATOM 11666 C CA . GLY A 1 7 ? -19.118 -13.117 2.800 1.00 0.00 7 GLY A CA 8
ATOM 11667 C C . GLY A 1 7 ? -17.818 -13.803 3.170 1.00 0.00 7 GLY A C 8
ATOM 11668 O O . GLY A 1 7 ? -17.664 -14.292 4.289 1.00 0.00 7 GLY A O 8
ATOM 11672 N N . GLU A 1 8 ? -16.882 -13.840 2.228 1.00 0.00 8 GLU A N 8
ATOM 11673 C CA . GLU A 1 8 ? -15.588 -14.474 2.461 1.00 0.00 8 GLU A CA 8
ATOM 11674 C C . GLU A 1 8 ? -14.446 -13.512 2.144 1.00 0.00 8 GLU A C 8
ATOM 11675 O O . GLU A 1 8 ? -14.586 -12.618 1.309 1.00 0.00 8 GLU A O 8
ATOM 11687 N N . VAL A 1 9 ? -13.316 -13.703 2.817 1.00 0.00 9 VAL A N 8
ATOM 11688 C CA . VAL A 1 9 ? -12.150 -12.854 2.608 1.00 0.00 9 VAL A CA 8
ATOM 11689 C C . VAL A 1 9 ? -11.186 -13.481 1.607 1.00 0.00 9 VAL A C 8
ATOM 11690 O O . VAL A 1 9 ? -10.812 -14.649 1.716 1.00 0.00 9 VAL A O 8
ATOM 11703 N N . PRO A 1 10 ? -10.773 -12.689 0.607 1.00 0.00 10 PRO A N 8
ATOM 11704 C CA . PRO A 1 10 ? -9.846 -13.144 -0.433 1.00 0.00 10 PRO A CA 8
ATOM 11705 C C . PRO A 1 10 ? -8.436 -13.367 0.103 1.00 0.00 10 PRO A C 8
ATOM 11706 O O . PRO A 1 10 ? -8.178 -13.180 1.292 1.00 0.00 10 PRO A O 8
ATOM 11717 N N . ASP A 1 11 ? -7.528 -13.766 -0.781 1.00 0.00 11 ASP A N 8
ATOM 11718 C CA . ASP A 1 11 ? -6.144 -14.012 -0.395 1.00 0.00 11 ASP A CA 8
ATOM 11719 C C . ASP A 1 11 ? -5.181 -13.311 -1.349 1.00 0.00 11 ASP A C 8
ATOM 11720 O O . ASP A 1 11 ? -5.379 -13.319 -2.565 1.00 0.00 11 ASP A O 8
ATOM 11729 N N . LEU A 1 12 ? -4.140 -12.703 -0.790 1.00 0.00 12 LEU A N 8
ATOM 11730 C CA . LEU A 1 12 ? -3.147 -11.996 -1.591 1.00 0.00 12 LEU A CA 8
ATOM 11731 C C . LEU A 1 12 ? -2.450 -12.947 -2.558 1.00 0.00 12 LEU A C 8
ATOM 11732 O O . LEU A 1 12 ? -2.189 -14.109 -2.245 1.00 0.00 12 LEU A O 8
ATOM 11748 N N . PRO A 1 13 ? -2.136 -12.443 -3.761 1.00 0.00 13 PRO A N 8
ATOM 11749 C CA . PRO A 1 13 ? -1.462 -13.229 -4.798 1.00 0.00 13 PRO A CA 8
ATOM 11750 C C . PRO A 1 13 ? -0.012 -13.537 -4.441 1.00 0.00 13 PRO A C 8
ATOM 11751 O O . PRO A 1 13 ? 0.577 -12.882 -3.581 1.00 0.00 13 PRO A O 8
ATOM 11762 N N . GLU A 1 14 ? 0.558 -14.537 -5.106 1.00 0.00 14 GLU A N 8
ATOM 11763 C CA . GLU A 1 14 ? 1.940 -14.930 -4.857 1.00 0.00 14 GLU A CA 8
ATOM 11764 C C . GLU A 1 14 ? 2.893 -13.770 -5.128 1.00 0.00 14 GLU A C 8
ATOM 11765 O O . GLU A 1 14 ? 3.014 -13.305 -6.261 1.00 0.00 14 GLU A O 8
ATOM 11777 N N . GLU A 1 15 ? 3.568 -13.307 -4.080 1.00 0.00 15 GLU A N 8
ATOM 11778 C CA . GLU A 1 15 ? 4.508 -12.201 -4.205 1.00 0.00 15 GLU A CA 8
ATOM 11779 C C . GLU A 1 15 ? 5.675 -12.578 -5.114 1.00 0.00 15 GLU A C 8
ATOM 11780 O O . GLU A 1 15 ? 6.172 -13.705 -5.092 1.00 0.00 15 GLU A O 8
ATOM 11792 N N . PRO A 1 16 ? 6.122 -11.616 -5.933 1.00 0.00 16 PRO A N 8
ATOM 11793 C CA . PRO A 1 16 ? 7.236 -11.823 -6.864 1.00 0.00 16 PRO A CA 8
ATOM 11794 C C . PRO A 1 16 ? 8.573 -11.971 -6.147 1.00 0.00 16 PRO A C 8
ATOM 11795 O O . PRO A 1 16 ? 8.922 -11.156 -5.291 1.00 0.00 16 PRO A O 8
ATOM 11806 N N . SER A 1 17 ? 9.317 -13.013 -6.500 1.00 0.00 17 SER A N 8
ATOM 11807 C CA . SER A 1 17 ? 10.615 -13.269 -5.886 1.00 0.00 17 SER A CA 8
ATOM 11808 C C . SER A 1 17 ? 11.623 -12.193 -6.279 1.00 0.00 17 SER A C 8
ATOM 11809 O O . SER A 1 17 ? 11.409 -11.447 -7.235 1.00 0.00 17 SER A O 8
ATOM 11817 N N . GLU A 1 18 ? 12.722 -12.120 -5.535 1.00 0.00 18 GLU A N 8
ATOM 11818 C CA . GLU A 1 18 ? 13.763 -11.135 -5.805 1.00 0.00 18 GLU A CA 8
ATOM 11819 C C . GLU A 1 18 ? 14.454 -11.425 -7.134 1.00 0.00 18 GLU A C 8
ATOM 11820 O O . GLU A 1 18 ? 15.316 -10.665 -7.578 1.00 0.00 18 GLU A O 8
ATOM 11832 N N . THR A 1 19 ? 14.072 -12.531 -7.765 1.00 0.00 19 THR A N 8
ATOM 11833 C CA . THR A 1 19 ? 14.655 -12.924 -9.041 1.00 0.00 19 THR A CA 8
ATOM 11834 C C . THR A 1 19 ? 13.614 -12.889 -10.155 1.00 0.00 19 THR A C 8
ATOM 11835 O O . THR A 1 19 ? 13.799 -13.497 -11.209 1.00 0.00 19 THR A O 8
ATOM 11846 N N . ALA A 1 20 ? 12.521 -12.173 -9.915 1.00 0.00 20 ALA A N 8
ATOM 11847 C CA . ALA A 1 20 ? 11.452 -12.058 -10.898 1.00 0.00 20 ALA A CA 8
ATOM 11848 C C . ALA A 1 20 ? 11.742 -10.942 -11.897 1.00 0.00 20 ALA A C 8
ATOM 11849 O O . ALA A 1 20 ? 12.553 -10.055 -11.630 1.00 0.00 20 ALA A O 8
ATOM 11856 N N . GLU A 1 21 ? 11.077 -10.994 -13.046 1.00 0.00 21 GLU A N 8
ATOM 11857 C CA . GLU A 1 21 ? 11.267 -9.987 -14.083 1.00 0.00 21 GLU A CA 8
ATOM 11858 C C . GLU A 1 21 ? 10.187 -8.911 -14.001 1.00 0.00 21 GLU A C 8
ATOM 11859 O O . GLU A 1 21 ? 9.038 -9.196 -13.666 1.00 0.00 21 GLU A O 8
ATOM 11871 N N . GLU A 1 22 ? 10.568 -7.675 -14.309 1.00 0.00 22 GLU A N 8
ATOM 11872 C CA . GLU A 1 22 ? 9.633 -6.557 -14.269 1.00 0.00 22 GLU A CA 8
ATOM 11873 C C . GLU A 1 22 ? 8.966 -6.454 -12.900 1.00 0.00 22 GLU A C 8
ATOM 11874 O O . GLU A 1 22 ? 7.755 -6.260 -12.800 1.00 0.00 22 GLU A O 8
ATOM 11886 N N . VAL A 1 23 ? 9.766 -6.587 -11.847 1.00 0.00 23 VAL A N 8
ATOM 11887 C CA . VAL A 1 23 ? 9.255 -6.510 -10.484 1.00 0.00 23 VAL A CA 8
ATOM 11888 C C . VAL A 1 23 ? 10.088 -5.554 -9.637 1.00 0.00 23 VAL A C 8
ATOM 11889 O O . VAL A 1 23 ? 11.318 -5.603 -9.654 1.00 0.00 23 VAL A O 8
ATOM 11902 N N . VAL A 1 24 ? 9.410 -4.682 -8.898 1.00 0.00 24 VAL A N 8
ATOM 11903 C CA . VAL A 1 24 ? 10.088 -3.715 -8.042 1.00 0.00 24 VAL A CA 8
ATOM 11904 C C . VAL A 1 24 ? 9.864 -4.033 -6.568 1.00 0.00 24 VAL A C 8
ATOM 11905 O O . VAL A 1 24 ? 9.051 -4.890 -6.222 1.00 0.00 24 VAL A O 8
ATOM 11918 N N . THR A 1 25 ? 10.594 -3.336 -5.701 1.00 0.00 25 THR A N 8
ATOM 11919 C CA . THR A 1 25 ? 10.476 -3.545 -4.264 1.00 0.00 25 THR A CA 8
ATOM 11920 C C . THR A 1 25 ? 9.628 -2.455 -3.617 1.00 0.00 25 THR A C 8
ATOM 11921 O O . THR A 1 25 ? 9.843 -1.266 -3.851 1.00 0.00 25 THR A O 8
ATOM 11932 N N . VAL A 1 26 ? 8.663 -2.869 -2.802 1.00 0.00 26 VAL A N 8
ATOM 11933 C CA . VAL A 1 26 ? 7.782 -1.927 -2.121 1.00 0.00 26 VAL A CA 8
ATOM 11934 C C . VAL A 1 26 ? 7.649 -2.272 -0.641 1.00 0.00 26 VAL A C 8
ATOM 11935 O O . VAL A 1 26 ? 7.180 -3.352 -0.285 1.00 0.00 26 VAL A O 8
ATOM 11948 N N . ALA A 1 27 ? 8.065 -1.345 0.216 1.00 0.00 27 ALA A N 8
ATOM 11949 C CA . ALA A 1 27 ? 7.989 -1.549 1.657 1.00 0.00 27 ALA A CA 8
ATOM 11950 C C . ALA A 1 27 ? 6.996 -0.586 2.297 1.00 0.00 27 ALA A C 8
ATOM 11951 O O . ALA A 1 27 ? 6.893 0.574 1.896 1.00 0.00 27 ALA A O 8
ATOM 11958 N N . LEU A 1 28 ? 6.265 -1.072 3.294 1.00 0.00 28 LEU A N 8
ATOM 11959 C CA . LEU A 1 28 ? 5.277 -0.254 3.990 1.00 0.00 28 LEU A CA 8
ATOM 11960 C C . LEU A 1 28 ? 5.783 0.151 5.371 1.00 0.00 28 LEU A C 8
ATOM 11961 O O . LEU A 1 28 ? 6.176 -0.697 6.172 1.00 0.00 28 LEU A O 8
ATOM 11977 N N . ARG A 1 29 ? 5.767 1.451 5.643 1.00 0.00 29 ARG A N 8
ATOM 11978 C CA . ARG A 1 29 ? 6.222 1.969 6.928 1.00 0.00 29 ARG A CA 8
ATOM 11979 C C . ARG A 1 29 ? 5.038 2.354 7.809 1.00 0.00 29 ARG A C 8
ATOM 11980 O O . ARG A 1 29 ? 4.350 3.341 7.545 1.00 0.00 29 ARG A O 8
ATOM 12001 N N . CYS A 1 30 ? 4.805 1.569 8.855 1.00 0.00 30 CYS A N 8
ATOM 12002 C CA . CYS A 1 30 ? 3.703 1.826 9.775 1.00 0.00 30 CYS A CA 8
ATOM 12003 C C . CYS A 1 30 ? 4.112 2.832 10.846 1.00 0.00 30 CYS A C 8
ATOM 12004 O O . CYS A 1 30 ? 5.282 2.945 11.211 1.00 0.00 30 CYS A O 8
ATOM 12012 N N . PRO A 1 31 ? 3.127 3.583 11.361 1.00 0.00 31 PRO A N 8
ATOM 12013 C CA . PRO A 1 31 ? 3.360 4.593 12.396 1.00 0.00 31 PRO A CA 8
ATOM 12014 C C . PRO A 1 31 ? 3.723 3.973 13.741 1.00 0.00 31 PRO A C 8
ATOM 12015 O O . PRO A 1 31 ? 4.079 4.679 14.684 1.00 0.00 31 PRO A O 8
ATOM 12026 N N . ASN A 1 32 ? 3.631 2.650 13.821 1.00 0.00 32 ASN A N 8
ATOM 12027 C CA . ASN A 1 32 ? 3.950 1.935 15.052 1.00 0.00 32 ASN A CA 8
ATOM 12028 C C . ASN A 1 32 ? 5.453 1.706 15.174 1.00 0.00 32 ASN A C 8
ATOM 12029 O O . ASN A 1 32 ? 5.984 1.568 16.275 1.00 0.00 32 ASN A O 8
ATOM 12040 N N . GLY A 1 33 ? 6.135 1.667 14.033 1.00 0.00 33 GLY A N 8
ATOM 12041 C CA . GLY A 1 33 ? 7.571 1.455 14.034 1.00 0.00 33 GLY A CA 8
ATOM 12042 C C . GLY A 1 33 ? 7.982 0.266 13.188 1.00 0.00 33 GLY A C 8
ATOM 12043 O O . GLY A 1 33 ? 9.123 0.186 12.733 1.00 0.00 33 GLY A O 8
ATOM 12047 N N . ARG A 1 34 ? 7.052 -0.659 12.979 1.00 0.00 34 ARG A N 8
ATOM 12048 C CA . ARG A 1 34 ? 7.325 -1.851 12.185 1.00 0.00 34 ARG A CA 8
ATOM 12049 C C . ARG A 1 34 ? 7.394 -1.510 10.699 1.00 0.00 34 ARG A C 8
ATOM 12050 O O . ARG A 1 34 ? 6.708 -0.602 10.227 1.00 0.00 34 ARG A O 8
ATOM 12071 N N . VAL A 1 35 ? 8.224 -2.245 9.966 1.00 0.00 35 VAL A N 8
ATOM 12072 C CA . VAL A 1 35 ? 8.382 -2.020 8.534 1.00 0.00 35 VAL A CA 8
ATOM 12073 C C . VAL A 1 35 ? 8.434 -3.341 7.773 1.00 0.00 35 VAL A C 8
ATOM 12074 O O . VAL A 1 35 ? 9.371 -4.125 7.932 1.00 0.00 35 VAL A O 8
ATOM 12087 N N . LEU A 1 36 ? 7.423 -3.582 6.948 1.00 0.00 36 LEU A N 8
ATOM 12088 C CA . LEU A 1 36 ? 7.353 -4.809 6.161 1.00 0.00 36 LEU A CA 8
ATOM 12089 C C . LEU A 1 36 ? 7.705 -4.540 4.701 1.00 0.00 36 LEU A C 8
ATOM 12090 O O . LEU A 1 36 ? 7.135 -3.650 4.069 1.00 0.00 36 LEU A O 8
ATOM 12106 N N . ARG A 1 37 ? 8.645 -5.316 4.173 1.00 0.00 37 ARG A N 8
ATOM 12107 C CA . ARG A 1 37 ? 9.073 -5.162 2.787 1.00 0.00 37 ARG A CA 8
ATOM 12108 C C . ARG A 1 37 ? 8.508 -6.283 1.917 1.00 0.00 37 ARG A C 8
ATOM 12109 O O . ARG A 1 37 ? 8.529 -7.451 2.301 1.00 0.00 37 ARG A O 8
ATOM 12130 N N . ARG A 1 38 ? 8.003 -5.915 0.744 1.00 0.00 38 ARG A N 8
ATOM 12131 C CA . ARG A 1 38 ? 7.431 -6.887 -0.180 1.00 0.00 38 ARG A CA 8
ATOM 12132 C C . ARG A 1 38 ? 7.588 -6.422 -1.625 1.00 0.00 38 ARG A C 8
ATOM 12133 O O . ARG A 1 38 ? 7.526 -5.227 -1.912 1.00 0.00 38 ARG A O 8
ATOM 12154 N N . ARG A 1 39 ? 7.790 -7.375 -2.529 1.00 0.00 39 ARG A N 8
ATOM 12155 C CA . ARG A 1 39 ? 7.956 -7.063 -3.943 1.00 0.00 39 ARG A CA 8
ATOM 12156 C C . ARG A 1 39 ? 6.606 -7.000 -4.650 1.00 0.00 39 ARG A C 8
ATOM 12157 O O . ARG A 1 39 ? 5.628 -7.595 -4.195 1.00 0.00 39 ARG A O 8
ATOM 12178 N N . PHE A 1 40 ? 6.558 -6.277 -5.763 1.00 0.00 40 PHE A N 8
ATOM 12179 C CA . PHE A 1 40 ? 5.327 -6.136 -6.531 1.00 0.00 40 PHE A CA 8
ATOM 12180 C C . PHE A 1 40 ? 5.631 -5.834 -7.996 1.00 0.00 40 PHE A C 8
ATOM 12181 O O . PHE A 1 40 ? 6.376 -4.904 -8.308 1.00 0.00 40 PHE A O 8
ATOM 12198 N N . PHE A 1 41 ? 5.051 -6.627 -8.891 1.00 0.00 41 PHE A N 8
ATOM 12199 C CA . PHE A 1 41 ? 5.261 -6.448 -10.322 1.00 0.00 41 PHE A CA 8
ATOM 12200 C C . PHE A 1 41 ? 4.927 -5.020 -10.745 1.00 0.00 41 PHE A C 8
ATOM 12201 O O . PHE A 1 41 ? 4.349 -4.251 -9.978 1.00 0.00 41 PHE A O 8
ATOM 12218 N N . LYS A 1 42 ? 5.298 -4.673 -11.973 1.00 0.00 42 LYS A N 8
ATOM 12219 C CA . LYS A 1 42 ? 5.038 -3.339 -12.502 1.00 0.00 42 LYS A CA 8
ATOM 12220 C C . LYS A 1 42 ? 3.708 -3.298 -13.248 1.00 0.00 42 LYS A C 8
ATOM 12221 O O . LYS A 1 42 ? 3.282 -2.244 -13.720 1.00 0.00 42 LYS A O 8
ATOM 12240 N N . SER A 1 43 ? 3.058 -4.452 -13.352 1.00 0.00 43 SER A N 8
ATOM 12241 C CA . SER A 1 43 ? 1.777 -4.549 -14.044 1.00 0.00 43 SER A CA 8
ATOM 12242 C C . SER A 1 43 ? 0.618 -4.385 -13.065 1.00 0.00 43 SER A C 8
ATOM 12243 O O . SER A 1 43 ? -0.457 -3.915 -13.435 1.00 0.00 43 SER A O 8
ATOM 12251 N N . TRP A 1 44 ? 0.846 -4.776 -11.817 1.00 0.00 44 TRP A N 8
ATOM 12252 C CA . TRP A 1 44 ? -0.179 -4.673 -10.785 1.00 0.00 44 TRP A CA 8
ATOM 12253 C C . TRP A 1 44 ? -0.548 -3.215 -10.528 1.00 0.00 44 TRP A C 8
ATOM 12254 O O . TRP A 1 44 ? 0.323 -2.350 -10.453 1.00 0.00 44 TRP A O 8
ATOM 12275 N N . ASN A 1 45 ? -1.843 -2.952 -10.393 1.00 0.00 45 ASN A N 8
ATOM 12276 C CA . ASN A 1 45 ? -2.327 -1.599 -10.143 1.00 0.00 45 ASN A CA 8
ATOM 12277 C C . ASN A 1 45 ? -2.288 -1.273 -8.654 1.00 0.00 45 ASN A C 8
ATOM 12278 O O . ASN A 1 45 ? -2.562 -2.129 -7.813 1.00 0.00 45 ASN A O 8
ATOM 12289 N N . SER A 1 46 ? -1.946 -0.029 -8.335 1.00 0.00 46 SER A N 8
ATOM 12290 C CA . SER A 1 46 ? -1.868 0.410 -6.946 1.00 0.00 46 SER A CA 8
ATOM 12291 C C . SER A 1 46 ? -2.955 -0.251 -6.106 1.00 0.00 46 SER A C 8
ATOM 12292 O O . SER A 1 46 ? -2.771 -0.492 -4.913 1.00 0.00 46 SER A O 8
ATOM 12300 N N . GLN A 1 47 ? -4.088 -0.543 -6.737 1.00 0.00 47 GLN A N 8
ATOM 12301 C CA . GLN A 1 47 ? -5.206 -1.177 -6.048 1.00 0.00 47 GLN A CA 8
ATOM 12302 C C . GLN A 1 47 ? -4.724 -2.338 -5.182 1.00 0.00 47 GLN A C 8
ATOM 12303 O O . GLN A 1 47 ? -4.881 -2.322 -3.962 1.00 0.00 47 GLN A O 8
ATOM 12317 N N . VAL A 1 48 ? -4.137 -3.343 -5.824 1.00 0.00 48 VAL A N 8
ATOM 12318 C CA . VAL A 1 48 ? -3.632 -4.512 -5.113 1.00 0.00 48 VAL A CA 8
ATOM 12319 C C . VAL A 1 48 ? -3.030 -4.119 -3.768 1.00 0.00 48 VAL A C 8
ATOM 12320 O O . VAL A 1 48 ? -3.048 -4.901 -2.817 1.00 0.00 48 VAL A O 8
ATOM 12333 N N . LEU A 1 49 ? -2.497 -2.904 -3.696 1.00 0.00 49 LEU A N 8
ATOM 12334 C CA . LEU A 1 49 ? -1.890 -2.407 -2.467 1.00 0.00 49 LEU A CA 8
ATOM 12335 C C . LEU A 1 49 ? -2.930 -2.280 -1.359 1.00 0.00 49 LEU A C 8
ATOM 12336 O O . LEU A 1 49 ? -2.798 -2.890 -0.296 1.00 0.00 49 LEU A O 8
ATOM 12352 N N . LEU A 1 50 ? -3.964 -1.488 -1.613 1.00 0.00 50 LEU A N 8
ATOM 12353 C CA . LEU A 1 50 ? -5.029 -1.282 -0.638 1.00 0.00 50 LEU A CA 8
ATOM 12354 C C . LEU A 1 50 ? -5.363 -2.583 0.086 1.00 0.00 50 LEU A C 8
ATOM 12355 O O . LEU A 1 50 ? -5.564 -2.594 1.300 1.00 0.00 50 LEU A O 8
ATOM 12371 N N . ASP A 1 51 ? -5.418 -3.675 -0.667 1.00 0.00 51 ASP A N 8
ATOM 12372 C CA . ASP A 1 51 ? -5.724 -4.982 -0.097 1.00 0.00 51 ASP A CA 8
ATOM 12373 C C . ASP A 1 51 ? -4.664 -5.392 0.920 1.00 0.00 51 ASP A C 8
ATOM 12374 O O . ASP A 1 51 ? -4.985 -5.777 2.045 1.00 0.00 51 ASP A O 8
ATOM 12383 N N . TRP A 1 52 ? -3.402 -5.309 0.518 1.00 0.00 52 TRP A N 8
ATOM 12384 C CA . TRP A 1 52 ? -2.294 -5.672 1.395 1.00 0.00 52 TRP A CA 8
ATOM 12385 C C . TRP A 1 52 ? -2.285 -4.805 2.648 1.00 0.00 52 TRP A C 8
ATOM 12386 O O . TRP A 1 52 ? -2.036 -5.294 3.751 1.00 0.00 52 TRP A O 8
ATOM 12407 N N . MET A 1 53 ? -2.557 -3.516 2.473 1.00 0.00 53 MET A N 8
ATOM 12408 C CA . MET A 1 53 ? -2.581 -2.582 3.592 1.00 0.00 53 MET A CA 8
ATOM 12409 C C . MET A 1 53 ? -3.680 -2.948 4.584 1.00 0.00 53 MET A C 8
ATOM 12410 O O . MET A 1 53 ? -3.541 -2.732 5.786 1.00 0.00 53 MET A O 8
ATOM 12424 N N . MET A 1 54 ? -4.772 -3.504 4.069 1.00 0.00 54 MET A N 8
ATOM 12425 C CA . MET A 1 54 ? -5.896 -3.901 4.911 1.00 0.00 54 MET A CA 8
ATOM 12426 C C . MET A 1 54 ? -5.626 -5.246 5.579 1.00 0.00 54 MET A C 8
ATOM 12427 O O . MET A 1 54 ? -6.296 -5.618 6.542 1.00 0.00 54 MET A O 8
ATOM 12441 N N . LYS A 1 55 ? -4.640 -5.971 5.061 1.00 0.00 55 LYS A N 8
ATOM 12442 C CA . LYS A 1 55 ? -4.280 -7.274 5.607 1.00 0.00 55 LYS A CA 8
ATOM 12443 C C . LYS A 1 55 ? -3.319 -7.125 6.784 1.00 0.00 55 LYS A C 8
ATOM 12444 O O . LYS A 1 55 ? -3.365 -7.901 7.737 1.00 0.00 55 LYS A O 8
ATOM 12463 N N . VAL A 1 56 ? -2.453 -6.120 6.710 1.00 0.00 56 VAL A N 8
ATOM 12464 C CA . VAL A 1 56 ? -1.483 -5.868 7.770 1.00 0.00 56 VAL A CA 8
ATOM 12465 C C . VAL A 1 56 ? -2.158 -5.274 9.002 1.00 0.00 56 VAL A C 8
ATOM 12466 O O . VAL A 1 56 ? -1.652 -5.391 10.116 1.00 0.00 56 VAL A O 8
ATOM 12479 N N . GLY A 1 57 ? -3.306 -4.636 8.791 1.00 0.00 57 GLY A N 8
ATOM 12480 C CA . GLY A 1 57 ? -4.032 -4.033 9.893 1.00 0.00 57 GLY A CA 8
ATOM 12481 C C . GLY A 1 57 ? -4.240 -2.544 9.706 1.00 0.00 57 GLY A C 8
ATOM 12482 O O . GLY A 1 57 ? -4.267 -1.786 10.675 1.00 0.00 57 GLY A O 8
ATOM 12486 N N . TYR A 1 58 ? -4.388 -2.122 8.454 1.00 0.00 58 TYR A N 8
ATOM 12487 C CA . TYR A 1 58 ? -4.590 -0.713 8.141 1.00 0.00 58 TYR A CA 8
ATOM 12488 C C . TYR A 1 58 ? -5.545 -0.548 6.963 1.00 0.00 58 TYR A C 8
ATOM 12489 O O . TYR A 1 58 ? -5.302 -1.068 5.874 1.00 0.00 58 TYR A O 8
ATOM 12507 N N . HIS A 1 59 ? -6.633 0.182 7.188 1.00 0.00 59 HIS A N 8
ATOM 12508 C CA . HIS A 1 59 ? -7.625 0.418 6.145 1.00 0.00 59 HIS A CA 8
ATOM 12509 C C . HIS A 1 59 ? -7.169 1.528 5.202 1.00 0.00 59 HIS A C 8
ATOM 12510 O O . HIS A 1 59 ? -6.190 2.224 5.473 1.00 0.00 59 HIS A O 8
ATOM 12524 N N . LYS A 1 60 ? -7.885 1.687 4.094 1.00 0.00 60 LYS A N 8
ATOM 12525 C CA . LYS A 1 60 ? -7.555 2.712 3.111 1.00 0.00 60 LYS A CA 8
ATOM 12526 C C . LYS A 1 60 ? -8.356 3.985 3.363 1.00 0.00 60 LYS A C 8
ATOM 12527 O O . LYS A 1 60 ? -7.812 5.089 3.323 1.00 0.00 60 LYS A O 8
ATOM 12546 N N . SER A 1 61 ? -9.649 3.824 3.624 1.00 0.00 61 SER A N 8
ATOM 12547 C CA . SER A 1 61 ? -10.524 4.961 3.880 1.00 0.00 61 SER A CA 8
ATOM 12548 C C . SER A 1 61 ? -10.194 5.610 5.221 1.00 0.00 61 SER A C 8
ATOM 12549 O O . SER A 1 61 ? -10.773 6.632 5.590 1.00 0.00 61 SER A O 8
ATOM 12557 N N . LEU A 1 62 ? -9.259 5.007 5.949 1.00 0.00 62 LEU A N 8
ATOM 12558 C CA . LEU A 1 62 ? -8.850 5.525 7.249 1.00 0.00 62 LEU A CA 8
ATOM 12559 C C . LEU A 1 62 ? -7.362 5.859 7.259 1.00 0.00 62 LEU A C 8
ATOM 12560 O O . LEU A 1 62 ? -6.906 6.683 8.051 1.00 0.00 62 LEU A O 8
ATOM 12576 N N . TYR A 1 63 ? -6.610 5.214 6.374 1.00 0.00 63 TYR A N 8
ATOM 12577 C CA . TYR A 1 63 ? -5.173 5.443 6.280 1.00 0.00 63 TYR A CA 8
ATOM 12578 C C . TYR A 1 63 ? -4.726 5.510 4.823 1.00 0.00 63 TYR A C 8
ATOM 12579 O O . TYR A 1 63 ? -5.146 4.701 3.995 1.00 0.00 63 TYR A O 8
ATOM 12597 N N . ARG A 1 64 ? -3.870 6.480 4.518 1.00 0.00 64 ARG A N 8
ATOM 12598 C CA . ARG A 1 64 ? -3.365 6.654 3.161 1.00 0.00 64 ARG A CA 8
ATOM 12599 C C . ARG A 1 64 ? -1.882 6.302 3.084 1.00 0.00 64 ARG A C 8
ATOM 12600 O O . ARG A 1 64 ? -1.227 6.098 4.107 1.00 0.00 64 ARG A O 8
ATOM 12621 N N . LEU A 1 65 ? -1.359 6.232 1.864 1.00 0.00 65 LEU A N 8
ATOM 12622 C CA . LEU A 1 65 ? 0.047 5.904 1.652 1.00 0.00 65 LEU A CA 8
ATOM 12623 C C . LEU A 1 65 ? 0.828 7.131 1.195 1.00 0.00 65 LEU A C 8
ATOM 12624 O O . LEU A 1 65 ? 0.334 7.937 0.407 1.00 0.00 65 LEU A O 8
ATOM 12640 N N . SER A 1 66 ? 2.054 7.265 1.692 1.00 0.00 66 SER A N 8
ATOM 12641 C CA . SER A 1 66 ? 2.905 8.394 1.336 1.00 0.00 66 SER A CA 8
ATOM 12642 C C . SER A 1 66 ? 4.297 7.919 0.932 1.00 0.00 66 SER A C 8
ATOM 12643 O O . SER A 1 66 ? 4.802 6.923 1.451 1.00 0.00 66 SER A O 8
ATOM 12651 N N . THR A 1 67 ? 4.913 8.639 0.000 1.00 0.00 67 THR A N 8
ATOM 12652 C CA . THR A 1 67 ? 6.247 8.292 -0.476 1.00 0.00 67 THR A CA 8
ATOM 12653 C C . THR A 1 67 ? 7.308 8.628 0.566 1.00 0.00 67 THR A C 8
ATOM 12654 O O . THR A 1 67 ? 7.104 9.495 1.416 1.00 0.00 67 THR A O 8
ATOM 12665 N N . SER A 1 68 ? 8.441 7.937 0.495 1.00 0.00 68 SER A N 8
ATOM 12666 C CA . SER A 1 68 ? 9.534 8.161 1.434 1.00 0.00 68 SER A CA 8
ATOM 12667 C C . SER A 1 68 ? 9.802 9.652 1.611 1.00 0.00 68 SER A C 8
ATOM 12668 O O . SER A 1 68 ? 9.675 10.191 2.710 1.00 0.00 68 SER A O 8
ATOM 12676 N N . PHE A 1 69 ? 10.173 10.314 0.520 1.00 0.00 69 PHE A N 8
ATOM 12677 C CA . PHE A 1 69 ? 10.460 11.743 0.552 1.00 0.00 69 PHE A CA 8
ATOM 12678 C C . PHE A 1 69 ? 10.603 12.301 -0.861 1.00 0.00 69 PHE A C 8
ATOM 12679 O O . PHE A 1 69 ? 11.164 11.666 -1.753 1.00 0.00 69 PHE A O 8
ATOM 12696 N N . PRO A 1 70 ? 10.082 13.520 -1.070 1.00 0.00 70 PRO A N 8
ATOM 12697 C CA . PRO A 1 70 ? 9.411 14.285 -0.015 1.00 0.00 70 PRO A CA 8
ATOM 12698 C C . PRO A 1 70 ? 8.072 13.674 0.383 1.00 0.00 70 PRO A C 8
ATOM 12699 O O . PRO A 1 70 ? 7.447 12.960 -0.403 1.00 0.00 70 PRO A O 8
ATOM 12710 N N . ARG A 1 71 ? 7.637 13.958 1.606 1.00 0.00 71 ARG A N 8
ATOM 12711 C CA . ARG A 1 71 ? 6.371 13.434 2.108 1.00 0.00 71 ARG A CA 8
ATOM 12712 C C . ARG A 1 71 ? 5.197 14.003 1.317 1.00 0.00 71 ARG A C 8
ATOM 12713 O O . ARG A 1 71 ? 4.944 15.207 1.342 1.00 0.00 71 ARG A O 8
ATOM 12734 N N . ARG A 1 72 ? 4.483 13.127 0.617 1.00 0.00 72 ARG A N 8
ATOM 12735 C CA . ARG A 1 72 ? 3.336 13.541 -0.182 1.00 0.00 72 ARG A CA 8
ATOM 12736 C C . ARG A 1 72 ? 2.294 12.429 -0.256 1.00 0.00 72 ARG A C 8
ATOM 12737 O O . ARG A 1 72 ? 2.636 11.250 -0.338 1.00 0.00 72 ARG A O 8
ATOM 12758 N N . ALA A 1 73 ? 1.022 12.813 -0.225 1.00 0.00 73 ALA A N 8
ATOM 12759 C CA . ALA A 1 73 ? -0.069 11.849 -0.290 1.00 0.00 73 ALA A CA 8
ATOM 12760 C C . ALA A 1 73 ? -0.160 11.216 -1.674 1.00 0.00 73 ALA A C 8
ATOM 12761 O O . ALA A 1 73 ? -0.392 11.904 -2.670 1.00 0.00 73 ALA A O 8
ATOM 12768 N N . LEU A 1 74 ? 0.024 9.901 -1.733 1.00 0.00 74 LEU A N 8
ATOM 12769 C CA . LEU A 1 74 ? -0.037 9.175 -2.996 1.00 0.00 74 LEU A CA 8
ATOM 12770 C C . LEU A 1 74 ? -1.481 8.864 -3.376 1.00 0.00 74 LEU A C 8
ATOM 12771 O O . LEU A 1 74 ? -2.297 8.520 -2.521 1.00 0.00 74 LEU A O 8
ATOM 12787 N N . GLU A 1 75 ? -1.787 8.984 -4.664 1.00 0.00 75 GLU A N 8
ATOM 12788 C CA . GLU A 1 75 ? -3.133 8.714 -5.156 1.00 0.00 75 GLU A CA 8
ATOM 12789 C C . GLU A 1 75 ? -3.185 7.377 -5.891 1.00 0.00 75 GLU A C 8
ATOM 12790 O O . GLU A 1 75 ? -2.294 7.053 -6.676 1.00 0.00 75 GLU A O 8
ATOM 12802 N N . VAL A 1 76 ? -4.236 6.605 -5.630 1.00 0.00 76 VAL A N 8
ATOM 12803 C CA . VAL A 1 76 ? -4.406 5.305 -6.265 1.00 0.00 76 VAL A CA 8
ATOM 12804 C C . VAL A 1 76 ? -5.663 5.274 -7.127 1.00 0.00 76 VAL A C 8
ATOM 12805 O O . VAL A 1 76 ? -6.745 5.648 -6.675 1.00 0.00 76 VAL A O 8
ATOM 12818 N N . GLU A 1 77 ? -5.512 4.825 -8.369 1.00 0.00 77 GLU A N 8
ATOM 12819 C CA . GLU A 1 77 ? -6.637 4.746 -9.294 1.00 0.00 77 GLU A CA 8
ATOM 12820 C C . GLU A 1 77 ? -6.851 3.312 -9.769 1.00 0.00 77 GLU A C 8
ATOM 12821 O O . GLU A 1 77 ? -6.095 2.410 -9.413 1.00 0.00 77 GLU A O 8
ATOM 12833 N N . GLY A 1 78 ? -7.888 3.110 -10.575 1.00 0.00 78 GLY A N 8
ATOM 12834 C CA . GLY A 1 78 ? -8.185 1.784 -11.086 1.00 0.00 78 GLY A CA 8
ATOM 12835 C C . GLY A 1 78 ? -7.478 1.496 -12.395 1.00 0.00 78 GLY A C 8
ATOM 12836 O O . GLY A 1 78 ? -7.240 0.339 -12.739 1.00 0.00 78 GLY A O 8
ATOM 12840 N N . GLY A 1 79 ? -7.144 2.553 -13.131 1.00 0.00 79 GLY A N 8
ATOM 12841 C CA . GLY A 1 79 ? -6.466 2.386 -14.403 1.00 0.00 79 GLY A CA 8
ATOM 12842 C C . GLY A 1 79 ? -4.982 2.684 -14.313 1.00 0.00 79 GLY A C 8
ATOM 12843 O O . GLY A 1 79 ? -4.191 2.173 -15.105 1.00 0.00 79 GLY A O 8
ATOM 12847 N N . SER A 1 80 ? -4.605 3.515 -13.345 1.00 0.00 80 SER A N 8
ATOM 12848 C CA . SER A 1 80 ? -3.207 3.884 -13.158 1.00 0.00 80 SER A CA 8
ATOM 12849 C C . SER A 1 80 ? -2.425 2.745 -12.512 1.00 0.00 80 SER A C 8
ATOM 12850 O O . SER A 1 80 ? -2.556 2.488 -11.314 1.00 0.00 80 SER A O 8
ATOM 12858 N N . SER A 1 81 ? -1.613 2.064 -13.312 1.00 0.00 81 SER A N 8
ATOM 12859 C CA . SER A 1 81 ? -0.812 0.949 -12.820 1.00 0.00 81 SER A CA 8
ATOM 12860 C C . SER A 1 81 ? 0.311 1.445 -11.913 1.00 0.00 81 SER A C 8
ATOM 12861 O O . SER A 1 81 ? 0.637 2.632 -11.903 1.00 0.00 81 SER A O 8
ATOM 12869 N N . LEU A 1 82 ? 0.899 0.525 -11.155 1.00 0.00 82 LEU A N 8
ATOM 12870 C CA . LEU A 1 82 ? 1.986 0.868 -10.245 1.00 0.00 82 LEU A CA 8
ATOM 12871 C C . LEU A 1 82 ? 3.037 1.720 -10.948 1.00 0.00 82 LEU A C 8
ATOM 12872 O O . LEU A 1 82 ? 3.488 2.733 -10.413 1.00 0.00 82 LEU A O 8
ATOM 12888 N N . GLU A 1 83 ? 3.423 1.302 -12.149 1.00 0.00 83 GLU A N 8
ATOM 12889 C CA . GLU A 1 83 ? 4.421 2.028 -12.926 1.00 0.00 83 GLU A CA 8
ATOM 12890 C C . GLU A 1 83 ? 3.870 3.370 -13.400 1.00 0.00 83 GLU A C 8
ATOM 12891 O O . GLU A 1 83 ? 4.556 4.391 -13.341 1.00 0.00 83 GLU A O 8
ATOM 12903 N N . ASP A 1 84 ? 2.628 3.359 -13.873 1.00 0.00 84 ASP A N 8
ATOM 12904 C CA . ASP A 1 84 ? 1.984 4.574 -14.358 1.00 0.00 84 ASP A CA 8
ATOM 12905 C C . ASP A 1 84 ? 1.964 5.648 -13.275 1.00 0.00 84 ASP A C 8
ATOM 12906 O O . ASP A 1 84 ? 2.300 6.806 -13.530 1.00 0.00 84 ASP A O 8
ATOM 12915 N N . ILE A 1 85 ? 1.570 5.257 -12.069 1.00 0.00 85 ILE A N 8
ATOM 12916 C CA . ILE A 1 85 ? 1.507 6.188 -10.948 1.00 0.00 85 ILE A CA 8
ATOM 12917 C C . ILE A 1 85 ? 2.894 6.707 -10.586 1.00 0.00 85 ILE A C 8
ATOM 12918 O O . ILE A 1 85 ? 3.041 7.825 -10.092 1.00 0.00 85 ILE A O 8
ATOM 12934 N N . GLY A 1 86 ? 3.911 5.888 -10.836 1.00 0.00 86 GLY A N 8
ATOM 12935 C CA . GLY A 1 86 ? 5.274 6.283 -10.532 1.00 0.00 86 GLY A CA 8
ATOM 12936 C C . GLY A 1 86 ? 6.004 5.250 -9.695 1.00 0.00 86 GLY A C 8
ATOM 12937 O O . GLY A 1 86 ? 6.666 5.593 -8.715 1.00 0.00 86 GLY A O 8
ATOM 12941 N N . ILE A 1 87 ? 5.882 3.985 -10.081 1.00 0.00 87 ILE A N 8
ATOM 12942 C CA . ILE A 1 87 ? 6.535 2.901 -9.358 1.00 0.00 87 ILE A CA 8
ATOM 12943 C C . ILE A 1 87 ? 7.258 1.959 -10.315 1.00 0.00 87 ILE A C 8
ATOM 12944 O O . ILE A 1 87 ? 6.852 0.811 -10.499 1.00 0.00 87 ILE A O 8
ATOM 12960 N N . THR A 1 88 ? 8.333 2.451 -10.922 1.00 0.00 88 THR A N 8
ATOM 12961 C CA . THR A 1 88 ? 9.114 1.655 -11.860 1.00 0.00 88 THR A CA 8
ATOM 12962 C C . THR A 1 88 ? 10.395 1.140 -11.213 1.00 0.00 88 THR A C 8
ATOM 12963 O O . THR A 1 88 ? 11.093 0.299 -11.778 1.00 0.00 88 THR A O 8
ATOM 12974 N N . VAL A 1 89 ? 10.696 1.650 -10.023 1.00 0.00 89 VAL A N 8
ATOM 12975 C CA . VAL A 1 89 ? 11.893 1.242 -9.297 1.00 0.00 89 VAL A CA 8
ATOM 12976 C C . VAL A 1 89 ? 11.615 1.120 -7.803 1.00 0.00 89 VAL A C 8
ATOM 12977 O O . VAL A 1 89 ? 10.701 1.758 -7.277 1.00 0.00 89 VAL A O 8
ATOM 12990 N N . ASP A 1 90 ? 12.407 0.299 -7.123 1.00 0.00 90 ASP A N 8
ATOM 12991 C CA . ASP A 1 90 ? 12.247 0.095 -5.689 1.00 0.00 90 ASP A CA 8
ATOM 12992 C C . ASP A 1 90 ? 11.814 1.386 -5.001 1.00 0.00 90 ASP A C 8
ATOM 12993 O O . ASP A 1 90 ? 12.589 2.337 -4.895 1.00 0.00 90 ASP A O 8
ATOM 13002 N N . THR A 1 91 ? 10.568 1.413 -4.536 1.00 0.00 91 THR A N 8
ATOM 13003 C CA . THR A 1 91 ? 10.030 2.587 -3.862 1.00 0.00 91 THR A CA 8
ATOM 13004 C C . THR A 1 91 ? 9.529 2.238 -2.465 1.00 0.00 91 THR A C 8
ATOM 13005 O O . THR A 1 91 ? 8.911 1.193 -2.260 1.00 0.00 91 THR A O 8
ATOM 13016 N N . VAL A 1 92 ? 9.798 3.118 -1.507 1.00 0.00 92 VAL A N 8
ATOM 13017 C CA . VAL A 1 92 ? 9.373 2.903 -0.129 1.00 0.00 92 VAL A CA 8
ATOM 13018 C C . VAL A 1 92 ? 8.102 3.686 0.182 1.00 0.00 92 VAL A C 8
ATOM 13019 O O . VAL A 1 92 ? 8.029 4.892 -0.056 1.00 0.00 92 VAL A O 8
ATOM 13032 N N . LEU A 1 93 ? 7.103 2.993 0.717 1.00 0.00 93 LEU A N 8
ATOM 13033 C CA . LEU A 1 93 ? 5.834 3.622 1.062 1.00 0.00 93 LEU A CA 8
ATOM 13034 C C . LEU A 1 93 ? 5.749 3.890 2.561 1.00 0.00 93 LEU A C 8
ATOM 13035 O O . LEU A 1 93 ? 6.512 3.329 3.346 1.00 0.00 93 LEU A O 8
ATOM 13051 N N . ASN A 1 94 ? 4.814 4.751 2.951 1.00 0.00 94 ASN A N 8
ATOM 13052 C CA . ASN A 1 94 ? 4.628 5.091 4.358 1.00 0.00 94 ASN A CA 8
ATOM 13053 C C . ASN A 1 94 ? 3.145 5.215 4.696 1.00 0.00 94 ASN A C 8
ATOM 13054 O O . ASN A 1 94 ? 2.418 5.988 4.074 1.00 0.00 94 ASN A O 8
ATOM 13065 N N . VAL A 1 95 ? 2.705 4.446 5.687 1.00 0.00 95 VAL A N 8
ATOM 13066 C CA . VAL A 1 95 ? 1.310 4.470 6.110 1.00 0.00 95 VAL A CA 8
ATOM 13067 C C . VAL A 1 95 ? 1.071 5.554 7.156 1.00 0.00 95 VAL A C 8
ATOM 13068 O O . VAL A 1 95 ? 1.857 5.715 8.088 1.00 0.00 95 VAL A O 8
ATOM 13081 N N . GLU A 1 96 ? -0.021 6.294 6.993 1.00 0.00 96 GLU A N 8
ATOM 13082 C CA . GLU A 1 96 ? -0.363 7.364 7.922 1.00 0.00 96 GLU A CA 8
ATOM 13083 C C . GLU A 1 96 ? -1.873 7.575 7.978 1.00 0.00 96 GLU A C 8
ATOM 13084 O O . GLU A 1 96 ? -2.624 6.951 7.228 1.00 0.00 96 GLU A O 8
ATOM 13096 N N . GLU A 1 97 ? -2.310 8.456 8.872 1.00 0.00 97 GLU A N 8
ATOM 13097 C CA . GLU A 1 97 ? -3.731 8.748 9.026 1.00 0.00 97 GLU A CA 8
ATOM 13098 C C . GLU A 1 97 ? -4.201 9.738 7.964 1.00 0.00 97 GLU A C 8
ATOM 13099 O O . GLU A 1 97 ? -3.411 10.518 7.433 1.00 0.00 97 GLU A O 8
ATOM 13111 N N . LYS A 1 98 ? -5.494 9.699 7.661 1.00 0.00 98 LYS A N 8
ATOM 13112 C CA . LYS A 1 98 ? -6.073 10.592 6.663 1.00 0.00 98 LYS A CA 8
ATOM 13113 C C . LYS A 1 98 ? -6.320 11.978 7.252 1.00 0.00 98 LYS A C 8
ATOM 13114 O O . LYS A 1 98 ? -6.883 12.850 6.593 1.00 0.00 98 LYS A O 8
ATOM 13133 N N . GLU A 1 99 ? -5.894 12.172 8.497 1.00 0.00 99 GLU A N 8
ATOM 13134 C CA . GLU A 1 99 ? -6.069 13.452 9.172 1.00 0.00 99 GLU A CA 8
ATOM 13135 C C . GLU A 1 99 ? -5.097 14.493 8.625 1.00 0.00 99 GLU A C 8
ATOM 13136 O O . GLU A 1 99 ? -3.885 14.381 8.803 1.00 0.00 99 GLU A O 8
ATOM 13148 N N . GLN A 1 100 ? -5.640 15.507 7.957 1.00 0.00 100 GLN A N 8
ATOM 13149 C CA . GLN A 1 100 ? -4.822 16.568 7.382 1.00 0.00 100 GLN A CA 8
ATOM 13150 C C . GLN A 1 100 ? -5.143 17.913 8.026 1.00 0.00 100 GLN A C 8
ATOM 13151 O O . GLN A 1 100 ? -6.005 18.650 7.547 1.00 0.00 100 GLN A O 8
ATOM 13165 N N . SER A 1 101 ? -4.444 18.225 9.112 1.00 0.00 101 SER A N 8
ATOM 13166 C CA . SER A 1 101 ? -4.658 19.480 9.824 1.00 0.00 101 SER A CA 8
ATOM 13167 C C . SER A 1 101 ? -3.767 20.583 9.260 1.00 0.00 101 SER A C 8
ATOM 13168 O O . SER A 1 101 ? -2.612 20.728 9.662 1.00 0.00 101 SER A O 8
ATOM 13176 N N . SER A 1 102 ? -4.312 21.357 8.328 1.00 0.00 102 SER A N 8
ATOM 13177 C CA . SER A 1 102 ? -3.566 22.445 7.706 1.00 0.00 102 SER A CA 8
ATOM 13178 C C . SER A 1 102 ? -4.082 23.799 8.182 1.00 0.00 102 SER A C 8
ATOM 13179 O O . SER A 1 102 ? -5.173 24.226 7.803 1.00 0.00 102 SER A O 8
ATOM 13187 N N . GLN A 1 103 ? -3.291 24.468 9.013 1.00 0.00 103 GLN A N 8
ATOM 13188 C CA . GLN A 1 103 ? -3.669 25.773 9.543 1.00 0.00 103 GLN A CA 8
ATOM 13189 C C . GLN A 1 103 ? -4.082 26.717 8.418 1.00 0.00 103 GLN A C 8
ATOM 13190 O O . GLN A 1 103 ? -3.876 26.423 7.241 1.00 0.00 103 GLN A O 8
ATOM 13204 N N . SER A 1 104 ? -4.668 27.851 8.790 1.00 0.00 104 SER A N 8
ATOM 13205 C CA . SER A 1 104 ? -5.115 28.837 7.812 1.00 0.00 104 SER A CA 8
ATOM 13206 C C . SER A 1 104 ? -5.504 30.143 8.496 1.00 0.00 104 SER A C 8
ATOM 13207 O O . SER A 1 104 ? -6.348 30.161 9.391 1.00 0.00 104 SER A O 8
ATOM 13215 N N . GLY A 1 105 ? -4.881 31.237 8.068 1.00 0.00 105 GLY A N 8
ATOM 13216 C CA . GLY A 1 105 ? -5.174 32.534 8.650 1.00 0.00 105 GLY A CA 8
ATOM 13217 C C . GLY A 1 105 ? -4.002 33.099 9.428 1.00 0.00 105 GLY A C 8
ATOM 13218 O O . GLY A 1 105 ? -3.914 32.959 10.648 1.00 0.00 105 GLY A O 8
ATOM 13222 N N . PRO A 1 106 ? -3.072 33.751 8.715 1.00 0.00 106 PRO A N 8
ATOM 13223 C CA . PRO A 1 106 ? -1.883 34.351 9.326 1.00 0.00 106 PRO A CA 8
ATOM 13224 C C . PRO A 1 106 ? -2.220 35.566 10.182 1.00 0.00 106 PRO A C 8
ATOM 13225 O O . PRO A 1 106 ? -2.760 36.556 9.687 1.00 0.00 106 PRO A O 8
ATOM 13236 N N . SER A 1 107 ? -1.899 35.486 11.470 1.00 0.00 107 SER A N 8
ATOM 13237 C CA . SER A 1 107 ? -2.173 36.578 12.396 1.00 0.00 107 SER A CA 8
ATOM 13238 C C . SER A 1 107 ? -2.017 37.929 11.704 1.00 0.00 107 SER A C 8
ATOM 13239 O O . SER A 1 107 ? -0.913 38.325 11.332 1.00 0.00 107 SER A O 8
ATOM 13247 N N . SER A 1 108 ? -3.133 38.631 11.534 1.00 0.00 108 SER A N 8
ATOM 13248 C CA . SER A 1 108 ? -3.123 39.936 10.883 1.00 0.00 108 SER A CA 8
ATOM 13249 C C . SER A 1 108 ? -2.072 40.847 11.509 1.00 0.00 108 SER A C 8
ATOM 13250 O O . SER A 1 108 ? -1.288 41.484 10.806 1.00 0.00 108 SER A O 8
ATOM 13258 N N . GLY A 1 109 ? -2.062 40.905 12.838 1.00 0.00 109 GLY A N 8
ATOM 13259 C CA . GLY A 1 109 ? -1.105 41.740 13.537 1.00 0.00 109 GLY A CA 8
ATOM 13260 C C . GLY A 1 109 ? -1.634 43.136 13.798 1.00 0.00 109 GLY A C 8
ATOM 13261 O O . GLY A 1 109 ? -1.540 43.644 14.916 1.00 0.00 109 GLY A O 8
ATOM 13265 N N . GLY A 1 1 ? -16.664 -29.479 3.878 1.00 0.00 1 GLY A N 9
ATOM 13266 C CA . GLY A 1 1 ? -16.896 -28.150 3.340 1.00 0.00 1 GLY A CA 9
ATOM 13267 C C . GLY A 1 1 ? -18.259 -27.603 3.713 1.00 0.00 1 GLY A C 9
ATOM 13268 O O . GLY A 1 1 ? -19.199 -27.666 2.922 1.00 0.00 1 GLY A O 9
ATOM 13272 N N . SER A 1 2 ? -18.367 -27.066 4.924 1.00 0.00 2 SER A N 9
ATOM 13273 C CA . SER A 1 2 ? -19.628 -26.510 5.404 1.00 0.00 2 SER A CA 9
ATOM 13274 C C . SER A 1 2 ? -20.066 -25.334 4.538 1.00 0.00 2 SER A C 9
ATOM 13275 O O . SER A 1 2 ? -19.269 -24.768 3.789 1.00 0.00 2 SER A O 9
ATOM 13283 N N . SER A 1 3 ? -21.340 -24.970 4.647 1.00 0.00 3 SER A N 9
ATOM 13284 C CA . SER A 1 3 ? -21.888 -23.863 3.871 1.00 0.00 3 SER A CA 9
ATOM 13285 C C . SER A 1 3 ? -21.964 -22.594 4.715 1.00 0.00 3 SER A C 9
ATOM 13286 O O . SER A 1 3 ? -21.963 -22.652 5.944 1.00 0.00 3 SER A O 9
ATOM 13294 N N . GLY A 1 4 ? -22.031 -21.447 4.044 1.00 0.00 4 GLY A N 9
ATOM 13295 C CA . GLY A 1 4 ? -22.106 -20.181 4.747 1.00 0.00 4 GLY A CA 9
ATOM 13296 C C . GLY A 1 4 ? -20.830 -19.857 5.500 1.00 0.00 4 GLY A C 9
ATOM 13297 O O . GLY A 1 4 ? -20.684 -20.214 6.670 1.00 0.00 4 GLY A O 9
ATOM 13301 N N . SER A 1 5 ? -19.904 -19.181 4.828 1.00 0.00 5 SER A N 9
ATOM 13302 C CA . SER A 1 5 ? -18.631 -18.816 5.439 1.00 0.00 5 SER A CA 9
ATOM 13303 C C . SER A 1 5 ? -18.640 -17.356 5.882 1.00 0.00 5 SER A C 9
ATOM 13304 O O . SER A 1 5 ? -18.415 -16.451 5.078 1.00 0.00 5 SER A O 9
ATOM 13312 N N . SER A 1 6 ? -18.903 -17.135 7.165 1.00 0.00 6 SER A N 9
ATOM 13313 C CA . SER A 1 6 ? -18.946 -15.785 7.715 1.00 0.00 6 SER A CA 9
ATOM 13314 C C . SER A 1 6 ? -17.539 -15.270 8.003 1.00 0.00 6 SER A C 9
ATOM 13315 O O . SER A 1 6 ? -16.677 -16.013 8.470 1.00 0.00 6 SER A O 9
ATOM 13323 N N . GLY A 1 7 ? -17.315 -13.990 7.720 1.00 0.00 7 GLY A N 9
ATOM 13324 C CA . GLY A 1 7 ? -16.012 -13.397 7.954 1.00 0.00 7 GLY A CA 9
ATOM 13325 C C . GLY A 1 7 ? -15.048 -13.646 6.810 1.00 0.00 7 GLY A C 9
ATOM 13326 O O . GLY A 1 7 ? -13.885 -13.981 7.033 1.00 0.00 7 GLY A O 9
ATOM 13330 N N . GLU A 1 8 ? -15.533 -13.481 5.584 1.00 0.00 8 GLU A N 9
ATOM 13331 C CA . GLU A 1 8 ? -14.705 -13.692 4.401 1.00 0.00 8 GLU A CA 9
ATOM 13332 C C . GLU A 1 8 ? -13.442 -12.837 4.460 1.00 0.00 8 GLU A C 9
ATOM 13333 O O . GLU A 1 8 ? -13.508 -11.609 4.407 1.00 0.00 8 GLU A O 9
ATOM 13345 N N . VAL A 1 9 ? -12.294 -13.496 4.572 1.00 0.00 9 VAL A N 9
ATOM 13346 C CA . VAL A 1 9 ? -11.015 -12.797 4.639 1.00 0.00 9 VAL A CA 9
ATOM 13347 C C . VAL A 1 9 ? -10.408 -12.631 3.251 1.00 0.00 9 VAL A C 9
ATOM 13348 O O . VAL A 1 9 ? -10.438 -13.538 2.419 1.00 0.00 9 VAL A O 9
ATOM 13361 N N . PRO A 1 10 ? -9.840 -11.442 2.992 1.00 0.00 10 PRO A N 9
ATOM 13362 C CA . PRO A 1 10 ? -9.213 -11.129 1.705 1.00 0.00 10 PRO A CA 9
ATOM 13363 C C . PRO A 1 10 ? -7.919 -11.904 1.485 1.00 0.00 10 PRO A C 9
ATOM 13364 O O . PRO A 1 10 ? -7.179 -12.175 2.432 1.00 0.00 10 PRO A O 9
ATOM 13375 N N . ASP A 1 11 ? -7.652 -12.259 0.233 1.00 0.00 11 ASP A N 9
ATOM 13376 C CA . ASP A 1 11 ? -6.445 -13.003 -0.109 1.00 0.00 11 ASP A CA 9
ATOM 13377 C C . ASP A 1 11 ? -5.577 -12.211 -1.082 1.00 0.00 11 ASP A C 9
ATOM 13378 O O . ASP A 1 11 ? -6.084 -11.431 -1.891 1.00 0.00 11 ASP A O 9
ATOM 13387 N N . LEU A 1 12 ? -4.267 -12.414 -0.998 1.00 0.00 12 LEU A N 9
ATOM 13388 C CA . LEU A 1 12 ? -3.327 -11.718 -1.870 1.00 0.00 12 LEU A CA 9
ATOM 13389 C C . LEU A 1 12 ? -2.880 -12.618 -3.018 1.00 0.00 12 LEU A C 9
ATOM 13390 O O . LEU A 1 12 ? -2.875 -13.845 -2.912 1.00 0.00 12 LEU A O 9
ATOM 13406 N N . PRO A 1 13 ? -2.495 -11.996 -4.141 1.00 0.00 13 PRO A N 9
ATOM 13407 C CA . PRO A 1 13 ? -2.037 -12.722 -5.330 1.00 0.00 13 PRO A CA 9
ATOM 13408 C C . PRO A 1 13 ? -0.682 -13.387 -5.118 1.00 0.00 13 PRO A C 9
ATOM 13409 O O . PRO A 1 13 ? -0.032 -13.176 -4.095 1.00 0.00 13 PRO A O 9
ATOM 13420 N N . GLU A 1 14 ? -0.263 -14.190 -6.090 1.00 0.00 14 GLU A N 9
ATOM 13421 C CA . GLU A 1 14 ? 1.015 -14.887 -6.007 1.00 0.00 14 GLU A CA 9
ATOM 13422 C C . GLU A 1 14 ? 2.172 -13.894 -5.926 1.00 0.00 14 GLU A C 9
ATOM 13423 O O . GLU A 1 14 ? 2.411 -13.128 -6.859 1.00 0.00 14 GLU A O 9
ATOM 13435 N N . GLU A 1 15 ? 2.884 -13.914 -4.803 1.00 0.00 15 GLU A N 9
ATOM 13436 C CA . GLU A 1 15 ? 4.014 -13.014 -4.600 1.00 0.00 15 GLU A CA 9
ATOM 13437 C C . GLU A 1 15 ? 5.157 -13.353 -5.553 1.00 0.00 15 GLU A C 9
ATOM 13438 O O . GLU A 1 15 ? 5.596 -14.499 -5.656 1.00 0.00 15 GLU A O 9
ATOM 13450 N N . PRO A 1 16 ? 5.651 -12.332 -6.270 1.00 0.00 16 PRO A N 9
ATOM 13451 C CA . PRO A 1 16 ? 6.749 -12.496 -7.227 1.00 0.00 16 PRO A CA 9
ATOM 13452 C C . PRO A 1 16 ? 8.078 -12.786 -6.540 1.00 0.00 16 PRO A C 9
ATOM 13453 O O . PRO A 1 16 ? 8.308 -12.364 -5.407 1.00 0.00 16 PRO A O 9
ATOM 13464 N N . SER A 1 17 ? 8.952 -13.510 -7.233 1.00 0.00 17 SER A N 9
ATOM 13465 C CA . SER A 1 17 ? 10.258 -13.860 -6.689 1.00 0.00 17 SER A CA 9
ATOM 13466 C C . SER A 1 17 ? 11.288 -12.782 -7.011 1.00 0.00 17 SER A C 9
ATOM 13467 O O . SER A 1 17 ? 11.160 -12.063 -8.001 1.00 0.00 17 SER A O 9
ATOM 13475 N N . GLU A 1 18 ? 12.308 -12.676 -6.165 1.00 0.00 18 GLU A N 9
ATOM 13476 C CA . GLU A 1 18 ? 13.361 -11.684 -6.359 1.00 0.00 18 GLU A CA 9
ATOM 13477 C C . GLU A 1 18 ? 13.790 -11.625 -7.821 1.00 0.00 18 GLU A C 9
ATOM 13478 O O . GLU A 1 18 ? 14.020 -10.547 -8.370 1.00 0.00 18 GLU A O 9
ATOM 13490 N N . THR A 1 19 ? 13.895 -12.792 -8.449 1.00 0.00 19 THR A N 9
ATOM 13491 C CA . THR A 1 19 ? 14.297 -12.875 -9.848 1.00 0.00 19 THR A CA 9
ATOM 13492 C C . THR A 1 19 ? 13.167 -12.438 -10.772 1.00 0.00 19 THR A C 9
ATOM 13493 O O . THR A 1 19 ? 13.404 -11.818 -11.808 1.00 0.00 19 THR A O 9
ATOM 13504 N N . ALA A 1 20 ? 11.937 -12.764 -10.390 1.00 0.00 20 ALA A N 9
ATOM 13505 C CA . ALA A 1 20 ? 10.769 -12.403 -11.183 1.00 0.00 20 ALA A CA 9
ATOM 13506 C C . ALA A 1 20 ? 10.964 -11.052 -11.865 1.00 0.00 20 ALA A C 9
ATOM 13507 O O . ALA A 1 20 ? 11.098 -10.025 -11.199 1.00 0.00 20 ALA A O 9
ATOM 13514 N N . GLU A 1 21 ? 10.981 -11.062 -13.194 1.00 0.00 21 GLU A N 9
ATOM 13515 C CA . GLU A 1 21 ? 11.162 -9.836 -13.963 1.00 0.00 21 GLU A CA 9
ATOM 13516 C C . GLU A 1 21 ? 9.967 -8.902 -13.787 1.00 0.00 21 GLU A C 9
ATOM 13517 O O . GLU A 1 21 ? 8.904 -9.317 -13.327 1.00 0.00 21 GLU A O 9
ATOM 13529 N N . GLU A 1 22 ? 10.153 -7.638 -14.157 1.00 0.00 22 GLU A N 9
ATOM 13530 C CA . GLU A 1 22 ? 9.093 -6.645 -14.038 1.00 0.00 22 GLU A CA 9
ATOM 13531 C C . GLU A 1 22 ? 8.517 -6.628 -12.625 1.00 0.00 22 GLU A C 9
ATOM 13532 O O . GLU A 1 22 ? 7.306 -6.517 -12.436 1.00 0.00 22 GLU A O 9
ATOM 13544 N N . VAL A 1 23 ? 9.396 -6.743 -11.633 1.00 0.00 23 VAL A N 9
ATOM 13545 C CA . VAL A 1 23 ? 8.977 -6.741 -10.237 1.00 0.00 23 VAL A CA 9
ATOM 13546 C C . VAL A 1 23 ? 9.821 -5.775 -9.412 1.00 0.00 23 VAL A C 9
ATOM 13547 O O . VAL A 1 23 ? 11.050 -5.806 -9.463 1.00 0.00 23 VAL A O 9
ATOM 13560 N N . VAL A 1 24 ? 9.150 -4.915 -8.649 1.00 0.00 24 VAL A N 9
ATOM 13561 C CA . VAL A 1 24 ? 9.837 -3.940 -7.812 1.00 0.00 24 VAL A CA 9
ATOM 13562 C C . VAL A 1 24 ? 9.623 -4.239 -6.332 1.00 0.00 24 VAL A C 9
ATOM 13563 O O . VAL A 1 24 ? 8.624 -4.849 -5.949 1.00 0.00 24 VAL A O 9
ATOM 13576 N N . THR A 1 25 ? 10.566 -3.804 -5.503 1.00 0.00 25 THR A N 9
ATOM 13577 C CA . THR A 1 25 ? 10.481 -4.025 -4.065 1.00 0.00 25 THR A CA 9
ATOM 13578 C C . THR A 1 25 ? 9.816 -2.845 -3.365 1.00 0.00 25 THR A C 9
ATOM 13579 O O . THR A 1 25 ? 10.431 -1.795 -3.179 1.00 0.00 25 THR A O 9
ATOM 13590 N N . VAL A 1 26 ? 8.557 -3.025 -2.980 1.00 0.00 26 VAL A N 9
ATOM 13591 C CA . VAL A 1 26 ? 7.809 -1.974 -2.299 1.00 0.00 26 VAL A CA 9
ATOM 13592 C C . VAL A 1 26 ? 7.633 -2.296 -0.820 1.00 0.00 26 VAL A C 9
ATOM 13593 O O . VAL A 1 26 ? 7.150 -3.370 -0.461 1.00 0.00 26 VAL A O 9
ATOM 13606 N N . ALA A 1 27 ? 8.027 -1.358 0.036 1.00 0.00 27 ALA A N 9
ATOM 13607 C CA . ALA A 1 27 ? 7.910 -1.541 1.477 1.00 0.00 27 ALA A CA 9
ATOM 13608 C C . ALA A 1 27 ? 6.911 -0.556 2.076 1.00 0.00 27 ALA A C 9
ATOM 13609 O O . ALA A 1 27 ? 6.673 0.517 1.521 1.00 0.00 27 ALA A O 9
ATOM 13616 N N . LEU A 1 28 ? 6.329 -0.928 3.211 1.00 0.00 28 LEU A N 9
ATOM 13617 C CA . LEU A 1 28 ? 5.354 -0.077 3.886 1.00 0.00 28 LEU A CA 9
ATOM 13618 C C . LEU A 1 28 ? 5.845 0.317 5.275 1.00 0.00 28 LEU A C 9
ATOM 13619 O O . LEU A 1 28 ? 6.168 -0.541 6.096 1.00 0.00 28 LEU A O 9
ATOM 13635 N N . ARG A 1 29 ? 5.895 1.620 5.531 1.00 0.00 29 ARG A N 9
ATOM 13636 C CA . ARG A 1 29 ? 6.345 2.127 6.821 1.00 0.00 29 ARG A CA 9
ATOM 13637 C C . ARG A 1 29 ? 5.164 2.345 7.762 1.00 0.00 29 ARG A C 9
ATOM 13638 O O . ARG A 1 29 ? 4.644 3.455 7.878 1.00 0.00 29 ARG A O 9
ATOM 13659 N N . CYS A 1 30 ? 4.744 1.277 8.432 1.00 0.00 30 CYS A N 9
ATOM 13660 C CA . CYS A 1 30 ? 3.623 1.349 9.362 1.00 0.00 30 CYS A CA 9
ATOM 13661 C C . CYS A 1 30 ? 3.825 2.477 10.370 1.00 0.00 30 CYS A C 9
ATOM 13662 O O . CYS A 1 30 ? 4.948 2.810 10.749 1.00 0.00 30 CYS A O 9
ATOM 13670 N N . PRO A 1 31 ? 2.712 3.081 10.813 1.00 0.00 31 PRO A N 9
ATOM 13671 C CA . PRO A 1 31 ? 2.740 4.181 11.782 1.00 0.00 31 PRO A CA 9
ATOM 13672 C C . PRO A 1 31 ? 3.161 3.718 13.172 1.00 0.00 31 PRO A C 9
ATOM 13673 O O . PRO A 1 31 ? 3.240 4.516 14.105 1.00 0.00 31 PRO A O 9
ATOM 13684 N N . ASN A 1 32 ? 3.430 2.423 13.303 1.00 0.00 32 ASN A N 9
ATOM 13685 C CA . ASN A 1 32 ? 3.842 1.854 14.582 1.00 0.00 32 ASN A CA 9
ATOM 13686 C C . ASN A 1 32 ? 5.339 1.560 14.589 1.00 0.00 32 ASN A C 9
ATOM 13687 O O . ASN A 1 32 ? 5.796 0.621 15.239 1.00 0.00 32 ASN A O 9
ATOM 13698 N N . GLY A 1 33 ? 6.100 2.373 13.860 1.00 0.00 33 GLY A N 9
ATOM 13699 C CA . GLY A 1 33 ? 7.537 2.184 13.797 1.00 0.00 33 GLY A CA 9
ATOM 13700 C C . GLY A 1 33 ? 7.921 0.866 13.155 1.00 0.00 33 GLY A C 9
ATOM 13701 O O . GLY A 1 33 ? 9.091 0.479 13.167 1.00 0.00 33 GLY A O 9
ATOM 13705 N N . ARG A 1 34 ? 6.936 0.173 12.594 1.00 0.00 34 ARG A N 9
ATOM 13706 C CA . ARG A 1 34 ? 7.176 -1.110 11.946 1.00 0.00 34 ARG A CA 9
ATOM 13707 C C . ARG A 1 34 ? 7.406 -0.930 10.448 1.00 0.00 34 ARG A C 9
ATOM 13708 O O . ARG A 1 34 ? 6.880 -0.001 9.837 1.00 0.00 34 ARG A O 9
ATOM 13729 N N . VAL A 1 35 ? 8.196 -1.826 9.864 1.00 0.00 35 VAL A N 9
ATOM 13730 C CA . VAL A 1 35 ? 8.494 -1.765 8.438 1.00 0.00 35 VAL A CA 9
ATOM 13731 C C . VAL A 1 35 ? 8.433 -3.151 7.805 1.00 0.00 35 VAL A C 9
ATOM 13732 O O . VAL A 1 35 ? 9.107 -4.081 8.252 1.00 0.00 35 VAL A O 9
ATOM 13745 N N . LEU A 1 36 ? 7.621 -3.283 6.762 1.00 0.00 36 LEU A N 9
ATOM 13746 C CA . LEU A 1 36 ? 7.471 -4.557 6.066 1.00 0.00 36 LEU A CA 9
ATOM 13747 C C . LEU A 1 36 ? 7.919 -4.438 4.612 1.00 0.00 36 LEU A C 9
ATOM 13748 O O . LEU A 1 36 ? 7.560 -3.487 3.917 1.00 0.00 36 LEU A O 9
ATOM 13764 N N . ARG A 1 37 ? 8.703 -5.410 4.159 1.00 0.00 37 ARG A N 9
ATOM 13765 C CA . ARG A 1 37 ? 9.198 -5.416 2.787 1.00 0.00 37 ARG A CA 9
ATOM 13766 C C . ARG A 1 37 ? 8.554 -6.540 1.981 1.00 0.00 37 ARG A C 9
ATOM 13767 O O . ARG A 1 37 ? 8.309 -7.628 2.502 1.00 0.00 37 ARG A O 9
ATOM 13788 N N . ARG A 1 38 ? 8.284 -6.270 0.709 1.00 0.00 38 ARG A N 9
ATOM 13789 C CA . ARG A 1 38 ? 7.669 -7.258 -0.169 1.00 0.00 38 ARG A CA 9
ATOM 13790 C C . ARG A 1 38 ? 7.803 -6.845 -1.631 1.00 0.00 38 ARG A C 9
ATOM 13791 O O . ARG A 1 38 ? 7.929 -5.661 -1.943 1.00 0.00 38 ARG A O 9
ATOM 13812 N N . ARG A 1 39 ? 7.776 -7.829 -2.524 1.00 0.00 39 ARG A N 9
ATOM 13813 C CA . ARG A 1 39 ? 7.897 -7.568 -3.953 1.00 0.00 39 ARG A CA 9
ATOM 13814 C C . ARG A 1 39 ? 6.522 -7.371 -4.587 1.00 0.00 39 ARG A C 9
ATOM 13815 O O . ARG A 1 39 ? 5.535 -7.963 -4.152 1.00 0.00 39 ARG A O 9
ATOM 13836 N N . PHE A 1 40 ? 6.468 -6.535 -5.618 1.00 0.00 40 PHE A N 9
ATOM 13837 C CA . PHE A 1 40 ? 5.215 -6.257 -6.312 1.00 0.00 40 PHE A CA 9
ATOM 13838 C C . PHE A 1 40 ? 5.456 -6.038 -7.802 1.00 0.00 40 PHE A C 9
ATOM 13839 O O . PHE A 1 40 ? 6.275 -5.207 -8.196 1.00 0.00 40 PHE A O 9
ATOM 13856 N N . PHE A 1 41 ? 4.737 -6.791 -8.629 1.00 0.00 41 PHE A N 9
ATOM 13857 C CA . PHE A 1 41 ? 4.873 -6.682 -10.076 1.00 0.00 41 PHE A CA 9
ATOM 13858 C C . PHE A 1 41 ? 4.720 -5.233 -10.529 1.00 0.00 41 PHE A C 9
ATOM 13859 O O . PHE A 1 41 ? 4.361 -4.358 -9.741 1.00 0.00 41 PHE A O 9
ATOM 13876 N N . LYS A 1 42 ? 4.996 -4.985 -11.805 1.00 0.00 42 LYS A N 9
ATOM 13877 C CA . LYS A 1 42 ? 4.889 -3.644 -12.365 1.00 0.00 42 LYS A CA 9
ATOM 13878 C C . LYS A 1 42 ? 3.506 -3.413 -12.965 1.00 0.00 42 LYS A C 9
ATOM 13879 O O . LYS A 1 42 ? 3.017 -2.283 -13.007 1.00 0.00 42 LYS A O 9
ATOM 13898 N N . SER A 1 43 ? 2.878 -4.490 -13.426 1.00 0.00 43 SER A N 9
ATOM 13899 C CA . SER A 1 43 ? 1.551 -4.404 -14.025 1.00 0.00 43 SER A CA 9
ATOM 13900 C C . SER A 1 43 ? 0.483 -4.215 -12.953 1.00 0.00 43 SER A C 9
ATOM 13901 O O . SER A 1 43 ? -0.559 -3.606 -13.200 1.00 0.00 43 SER A O 9
ATOM 13909 N N . TRP A 1 44 ? 0.749 -4.740 -11.763 1.00 0.00 44 TRP A N 9
ATOM 13910 C CA . TRP A 1 44 ? -0.190 -4.629 -10.651 1.00 0.00 44 TRP A CA 9
ATOM 13911 C C . TRP A 1 44 ? -0.532 -3.170 -10.371 1.00 0.00 44 TRP A C 9
ATOM 13912 O O . TRP A 1 44 ? 0.345 -2.367 -10.055 1.00 0.00 44 TRP A O 9
ATOM 13933 N N . ASN A 1 45 ? -1.813 -2.833 -10.490 1.00 0.00 45 ASN A N 9
ATOM 13934 C CA . ASN A 1 45 ? -2.270 -1.470 -10.248 1.00 0.00 45 ASN A CA 9
ATOM 13935 C C . ASN A 1 45 ? -2.233 -1.138 -8.760 1.00 0.00 45 ASN A C 9
ATOM 13936 O O . ASN A 1 45 ? -2.529 -1.986 -7.917 1.00 0.00 45 ASN A O 9
ATOM 13947 N N . SER A 1 46 ? -1.866 0.100 -8.443 1.00 0.00 46 SER A N 9
ATOM 13948 C CA . SER A 1 46 ? -1.788 0.542 -7.056 1.00 0.00 46 SER A CA 9
ATOM 13949 C C . SER A 1 46 ? -2.872 -0.120 -6.211 1.00 0.00 46 SER A C 9
ATOM 13950 O O . SER A 1 46 ? -2.673 -0.387 -5.027 1.00 0.00 46 SER A O 9
ATOM 13958 N N . GLN A 1 47 ? -4.018 -0.383 -6.831 1.00 0.00 47 GLN A N 9
ATOM 13959 C CA . GLN A 1 47 ? -5.134 -1.014 -6.137 1.00 0.00 47 GLN A CA 9
ATOM 13960 C C . GLN A 1 47 ? -4.658 -2.204 -5.310 1.00 0.00 47 GLN A C 9
ATOM 13961 O O . GLN A 1 47 ? -4.790 -2.215 -4.086 1.00 0.00 47 GLN A O 9
ATOM 13975 N N . VAL A 1 48 ? -4.103 -3.205 -5.986 1.00 0.00 48 VAL A N 9
ATOM 13976 C CA . VAL A 1 48 ? -3.606 -4.399 -5.313 1.00 0.00 48 VAL A CA 9
ATOM 13977 C C . VAL A 1 48 ? -2.986 -4.052 -3.964 1.00 0.00 48 VAL A C 9
ATOM 13978 O O . VAL A 1 48 ? -3.093 -4.817 -3.005 1.00 0.00 48 VAL A O 9
ATOM 13991 N N . LEU A 1 49 ? -2.338 -2.894 -3.898 1.00 0.00 49 LEU A N 9
ATOM 13992 C CA . LEU A 1 49 ? -1.700 -2.444 -2.665 1.00 0.00 49 LEU A CA 9
ATOM 13993 C C . LEU A 1 49 ? -2.715 -2.349 -1.530 1.00 0.00 49 LEU A C 9
ATOM 13994 O O . LEU A 1 49 ? -2.578 -3.015 -0.503 1.00 0.00 49 LEU A O 9
ATOM 14010 N N . LEU A 1 50 ? -3.734 -1.520 -1.723 1.00 0.00 50 LEU A N 9
ATOM 14011 C CA . LEU A 1 50 ? -4.775 -1.339 -0.718 1.00 0.00 50 LEU A CA 9
ATOM 14012 C C . LEU A 1 50 ? -5.072 -2.650 0.001 1.00 0.00 50 LEU A C 9
ATOM 14013 O O . LEU A 1 50 ? -5.140 -2.697 1.229 1.00 0.00 50 LEU A O 9
ATOM 14029 N N . ASP A 1 51 ? -5.247 -3.716 -0.773 1.00 0.00 51 ASP A N 9
ATOM 14030 C CA . ASP A 1 51 ? -5.534 -5.031 -0.211 1.00 0.00 51 ASP A CA 9
ATOM 14031 C C . ASP A 1 51 ? -4.436 -5.459 0.756 1.00 0.00 51 ASP A C 9
ATOM 14032 O O . ASP A 1 51 ? -4.714 -5.881 1.879 1.00 0.00 51 ASP A O 9
ATOM 14041 N N . TRP A 1 52 ? -3.189 -5.350 0.313 1.00 0.00 52 TRP A N 9
ATOM 14042 C CA . TRP A 1 52 ? -2.048 -5.728 1.139 1.00 0.00 52 TRP A CA 9
ATOM 14043 C C . TRP A 1 52 ? -2.013 -4.910 2.425 1.00 0.00 52 TRP A C 9
ATOM 14044 O O . TRP A 1 52 ? -1.606 -5.405 3.476 1.00 0.00 52 TRP A O 9
ATOM 14065 N N . MET A 1 53 ? -2.441 -3.654 2.335 1.00 0.00 53 MET A N 9
ATOM 14066 C CA . MET A 1 53 ? -2.458 -2.768 3.493 1.00 0.00 53 MET A CA 9
ATOM 14067 C C . MET A 1 53 ? -3.526 -3.201 4.492 1.00 0.00 53 MET A C 9
ATOM 14068 O O . MET A 1 53 ? -3.360 -3.042 5.700 1.00 0.00 53 MET A O 9
ATOM 14082 N N . MET A 1 54 ? -4.624 -3.747 3.978 1.00 0.00 54 MET A N 9
ATOM 14083 C CA . MET A 1 54 ? -5.719 -4.203 4.827 1.00 0.00 54 MET A CA 9
ATOM 14084 C C . MET A 1 54 ? -5.369 -5.525 5.502 1.00 0.00 54 MET A C 9
ATOM 14085 O O . MET A 1 54 ? -5.908 -5.857 6.559 1.00 0.00 54 MET A O 9
ATOM 14099 N N . LYS A 1 55 ? -4.465 -6.278 4.885 1.00 0.00 55 LYS A N 9
ATOM 14100 C CA . LYS A 1 55 ? -4.042 -7.565 5.426 1.00 0.00 55 LYS A CA 9
ATOM 14101 C C . LYS A 1 55 ? -3.109 -7.374 6.618 1.00 0.00 55 LYS A C 9
ATOM 14102 O O . LYS A 1 55 ? -3.252 -8.038 7.643 1.00 0.00 55 LYS A O 9
ATOM 14121 N N . VAL A 1 56 ? -2.153 -6.461 6.474 1.00 0.00 56 VAL A N 9
ATOM 14122 C CA . VAL A 1 56 ? -1.198 -6.180 7.540 1.00 0.00 56 VAL A CA 9
ATOM 14123 C C . VAL A 1 56 ? -1.903 -5.656 8.786 1.00 0.00 56 VAL A C 9
ATOM 14124 O O . VAL A 1 56 ? -1.440 -5.860 9.907 1.00 0.00 56 VAL A O 9
ATOM 14137 N N . GLY A 1 57 ? -3.028 -4.978 8.581 1.00 0.00 57 GLY A N 9
ATOM 14138 C CA . GLY A 1 57 ? -3.780 -4.434 9.697 1.00 0.00 57 GLY A CA 9
ATOM 14139 C C . GLY A 1 57 ? -3.990 -2.938 9.582 1.00 0.00 57 GLY A C 9
ATOM 14140 O O . GLY A 1 57 ? -3.761 -2.197 10.538 1.00 0.00 57 GLY A O 9
ATOM 14144 N N . TYR A 1 58 ? -4.423 -2.491 8.408 1.00 0.00 58 TYR A N 9
ATOM 14145 C CA . TYR A 1 58 ? -4.659 -1.073 8.170 1.00 0.00 58 TYR A CA 9
ATOM 14146 C C . TYR A 1 58 ? -5.580 -0.868 6.970 1.00 0.00 58 TYR A C 9
ATOM 14147 O O . TYR A 1 58 ? -5.303 -1.348 5.871 1.00 0.00 58 TYR A O 9
ATOM 14165 N N . HIS A 1 59 ? -6.676 -0.149 7.190 1.00 0.00 59 HIS A N 9
ATOM 14166 C CA . HIS A 1 59 ? -7.638 0.122 6.128 1.00 0.00 59 HIS A CA 9
ATOM 14167 C C . HIS A 1 59 ? -7.158 1.265 5.239 1.00 0.00 59 HIS A C 9
ATOM 14168 O O . HIS A 1 59 ? -6.184 1.946 5.558 1.00 0.00 59 HIS A O 9
ATOM 14182 N N . LYS A 1 60 ? -7.849 1.471 4.123 1.00 0.00 60 LYS A N 9
ATOM 14183 C CA . LYS A 1 60 ? -7.495 2.531 3.188 1.00 0.00 60 LYS A CA 9
ATOM 14184 C C . LYS A 1 60 ? -8.276 3.806 3.491 1.00 0.00 60 LYS A C 9
ATOM 14185 O O . LYS A 1 60 ? -7.759 4.914 3.337 1.00 0.00 60 LYS A O 9
ATOM 14204 N N . SER A 1 61 ? -9.522 3.643 3.922 1.00 0.00 61 SER A N 9
ATOM 14205 C CA . SER A 1 61 ? -10.375 4.782 4.244 1.00 0.00 61 SER A CA 9
ATOM 14206 C C . SER A 1 61 ? -9.893 5.480 5.511 1.00 0.00 61 SER A C 9
ATOM 14207 O O . SER A 1 61 ? -10.136 6.671 5.709 1.00 0.00 61 SER A O 9
ATOM 14215 N N . LEU A 1 62 ? -9.209 4.731 6.368 1.00 0.00 62 LEU A N 9
ATOM 14216 C CA . LEU A 1 62 ? -8.691 5.276 7.619 1.00 0.00 62 LEU A CA 9
ATOM 14217 C C . LEU A 1 62 ? -7.255 5.763 7.448 1.00 0.00 62 LEU A C 9
ATOM 14218 O O . LEU A 1 62 ? -6.905 6.860 7.884 1.00 0.00 62 LEU A O 9
ATOM 14234 N N . TYR A 1 63 ? -6.429 4.943 6.808 1.00 0.00 63 TYR A N 9
ATOM 14235 C CA . TYR A 1 63 ? -5.032 5.290 6.579 1.00 0.00 63 TYR A CA 9
ATOM 14236 C C . TYR A 1 63 ? -4.768 5.535 5.097 1.00 0.00 63 TYR A C 9
ATOM 14237 O O . TYR A 1 63 ? -5.479 5.018 4.234 1.00 0.00 63 TYR A O 9
ATOM 14255 N N . ARG A 1 64 ? -3.741 6.328 4.809 1.00 0.00 64 ARG A N 9
ATOM 14256 C CA . ARG A 1 64 ? -3.381 6.643 3.431 1.00 0.00 64 ARG A CA 9
ATOM 14257 C C . ARG A 1 64 ? -1.937 6.248 3.142 1.00 0.00 64 ARG A C 9
ATOM 14258 O O . ARG A 1 64 ? -1.212 5.806 4.035 1.00 0.00 64 ARG A O 9
ATOM 14279 N N . LEU A 1 65 ? -1.524 6.408 1.890 1.00 0.00 65 LEU A N 9
ATOM 14280 C CA . LEU A 1 65 ? -0.165 6.068 1.482 1.00 0.00 65 LEU A CA 9
ATOM 14281 C C . LEU A 1 65 ? 0.579 7.302 0.983 1.00 0.00 65 LEU A C 9
ATOM 14282 O O . LEU A 1 65 ? 0.076 8.044 0.140 1.00 0.00 65 LEU A O 9
ATOM 14298 N N . SER A 1 66 ? 1.782 7.514 1.507 1.00 0.00 66 SER A N 9
ATOM 14299 C CA . SER A 1 66 ? 2.596 8.658 1.116 1.00 0.00 66 SER A CA 9
ATOM 14300 C C . SER A 1 66 ? 3.986 8.211 0.672 1.00 0.00 66 SER A C 9
ATOM 14301 O O . SER A 1 66 ? 4.363 7.051 0.846 1.00 0.00 66 SER A O 9
ATOM 14309 N N . THR A 1 67 ? 4.744 9.139 0.098 1.00 0.00 67 THR A N 9
ATOM 14310 C CA . THR A 1 67 ? 6.091 8.842 -0.372 1.00 0.00 67 THR A CA 9
ATOM 14311 C C . THR A 1 67 ? 7.113 8.999 0.749 1.00 0.00 67 THR A C 9
ATOM 14312 O O . THR A 1 67 ? 6.795 9.512 1.823 1.00 0.00 67 THR A O 9
ATOM 14323 N N . SER A 1 68 ? 8.339 8.557 0.493 1.00 0.00 68 SER A N 9
ATOM 14324 C CA . SER A 1 68 ? 9.406 8.645 1.482 1.00 0.00 68 SER A CA 9
ATOM 14325 C C . SER A 1 68 ? 9.898 10.082 1.623 1.00 0.00 68 SER A C 9
ATOM 14326 O O . SER A 1 68 ? 9.760 10.698 2.680 1.00 0.00 68 SER A O 9
ATOM 14334 N N . PHE A 1 69 ? 10.474 10.612 0.548 1.00 0.00 69 PHE A N 9
ATOM 14335 C CA . PHE A 1 69 ? 10.989 11.975 0.551 1.00 0.00 69 PHE A CA 9
ATOM 14336 C C . PHE A 1 69 ? 11.223 12.471 -0.874 1.00 0.00 69 PHE A C 9
ATOM 14337 O O . PHE A 1 69 ? 11.874 11.815 -1.687 1.00 0.00 69 PHE A O 9
ATOM 14354 N N . PRO A 1 70 ? 10.678 13.657 -1.185 1.00 0.00 70 PRO A N 9
ATOM 14355 C CA . PRO A 1 70 ? 9.900 14.446 -0.225 1.00 0.00 70 PRO A CA 9
ATOM 14356 C C . PRO A 1 70 ? 8.556 13.803 0.100 1.00 0.00 70 PRO A C 9
ATOM 14357 O O . PRO A 1 70 ? 7.913 13.216 -0.769 1.00 0.00 70 PRO A O 9
ATOM 14368 N N . ARG A 1 71 ? 8.138 13.920 1.356 1.00 0.00 71 ARG A N 9
ATOM 14369 C CA . ARG A 1 71 ? 6.870 13.349 1.795 1.00 0.00 71 ARG A CA 9
ATOM 14370 C C . ARG A 1 71 ? 5.694 14.088 1.164 1.00 0.00 71 ARG A C 9
ATOM 14371 O O . ARG A 1 71 ? 5.711 15.313 1.042 1.00 0.00 71 ARG A O 9
ATOM 14392 N N . ARG A 1 72 ? 4.674 13.335 0.764 1.00 0.00 72 ARG A N 9
ATOM 14393 C CA . ARG A 1 72 ? 3.491 13.919 0.144 1.00 0.00 72 ARG A CA 9
ATOM 14394 C C . ARG A 1 72 ? 2.347 12.909 0.100 1.00 0.00 72 ARG A C 9
ATOM 14395 O O . ARG A 1 72 ? 2.572 11.706 -0.029 1.00 0.00 72 ARG A O 9
ATOM 14416 N N . ALA A 1 73 ? 1.120 13.409 0.209 1.00 0.00 73 ALA A N 9
ATOM 14417 C CA . ALA A 1 73 ? -0.059 12.551 0.181 1.00 0.00 73 ALA A CA 9
ATOM 14418 C C . ALA A 1 73 ? -0.298 11.993 -1.218 1.00 0.00 73 ALA A C 9
ATOM 14419 O O . ALA A 1 73 ? -0.740 12.710 -2.117 1.00 0.00 73 ALA A O 9
ATOM 14426 N N . LEU A 1 74 ? -0.002 10.710 -1.396 1.00 0.00 74 LEU A N 9
ATOM 14427 C CA . LEU A 1 74 ? -0.184 10.055 -2.687 1.00 0.00 74 LEU A CA 9
ATOM 14428 C C . LEU A 1 74 ? -1.546 9.374 -2.764 1.00 0.00 74 LEU A C 9
ATOM 14429 O O . LEU A 1 74 ? -2.112 8.978 -1.744 1.00 0.00 74 LEU A O 9
ATOM 14445 N N . GLU A 1 75 ? -2.066 9.237 -3.979 1.00 0.00 75 GLU A N 9
ATOM 14446 C CA . GLU A 1 75 ? -3.362 8.602 -4.189 1.00 0.00 75 GLU A CA 9
ATOM 14447 C C . GLU A 1 75 ? -3.248 7.447 -5.181 1.00 0.00 75 GLU A C 9
ATOM 14448 O O . GLU A 1 75 ? -2.473 7.510 -6.136 1.00 0.00 75 GLU A O 9
ATOM 14460 N N . VAL A 1 76 ? -4.024 6.394 -4.946 1.00 0.00 76 VAL A N 9
ATOM 14461 C CA . VAL A 1 76 ? -4.012 5.226 -5.818 1.00 0.00 76 VAL A CA 9
ATOM 14462 C C . VAL A 1 76 ? -4.803 5.485 -7.096 1.00 0.00 76 VAL A C 9
ATOM 14463 O O . VAL A 1 76 ? -5.948 5.933 -7.049 1.00 0.00 76 VAL A O 9
ATOM 14476 N N . GLU A 1 77 ? -4.182 5.201 -8.237 1.00 0.00 77 GLU A N 9
ATOM 14477 C CA . GLU A 1 77 ? -4.827 5.405 -9.529 1.00 0.00 77 GLU A CA 9
ATOM 14478 C C . GLU A 1 77 ? -5.261 4.073 -10.136 1.00 0.00 77 GLU A C 9
ATOM 14479 O O . GLU A 1 77 ? -4.464 3.378 -10.764 1.00 0.00 77 GLU A O 9
ATOM 14491 N N . GLY A 1 78 ? -6.529 3.725 -9.943 1.00 0.00 78 GLY A N 9
ATOM 14492 C CA . GLY A 1 78 ? -7.047 2.479 -10.476 1.00 0.00 78 GLY A CA 9
ATOM 14493 C C . GLY A 1 78 ? -6.776 2.327 -11.959 1.00 0.00 78 GLY A C 9
ATOM 14494 O O . GLY A 1 78 ? -6.722 1.212 -12.477 1.00 0.00 78 GLY A O 9
ATOM 14498 N N . GLY A 1 79 ? -6.604 3.452 -12.648 1.00 0.00 79 GLY A N 9
ATOM 14499 C CA . GLY A 1 79 ? -6.341 3.416 -14.073 1.00 0.00 79 GLY A CA 9
ATOM 14500 C C . GLY A 1 79 ? -4.889 3.117 -14.388 1.00 0.00 79 GLY A C 9
ATOM 14501 O O . GLY A 1 79 ? -4.581 2.128 -15.055 1.00 0.00 79 GLY A O 9
ATOM 14505 N N . SER A 1 80 ? -3.992 3.972 -13.909 1.00 0.00 80 SER A N 9
ATOM 14506 C CA . SER A 1 80 ? -2.564 3.798 -14.147 1.00 0.00 80 SER A CA 9
ATOM 14507 C C . SER A 1 80 ? -1.988 2.725 -13.228 1.00 0.00 80 SER A C 9
ATOM 14508 O O . SER A 1 80 ? -2.255 2.712 -12.027 1.00 0.00 80 SER A O 9
ATOM 14516 N N . SER A 1 81 ? -1.194 1.827 -13.802 1.00 0.00 81 SER A N 9
ATOM 14517 C CA . SER A 1 81 ? -0.582 0.747 -13.037 1.00 0.00 81 SER A CA 9
ATOM 14518 C C . SER A 1 81 ? 0.505 1.286 -12.112 1.00 0.00 81 SER A C 9
ATOM 14519 O O . SER A 1 81 ? 0.796 2.482 -12.107 1.00 0.00 81 SER A O 9
ATOM 14527 N N . LEU A 1 82 ? 1.103 0.394 -11.330 1.00 0.00 82 LEU A N 9
ATOM 14528 C CA . LEU A 1 82 ? 2.160 0.778 -10.399 1.00 0.00 82 LEU A CA 9
ATOM 14529 C C . LEU A 1 82 ? 3.281 1.514 -11.124 1.00 0.00 82 LEU A C 9
ATOM 14530 O O . LEU A 1 82 ? 3.799 2.515 -10.631 1.00 0.00 82 LEU A O 9
ATOM 14546 N N . GLU A 1 83 ? 3.650 1.012 -12.300 1.00 0.00 83 GLU A N 9
ATOM 14547 C CA . GLU A 1 83 ? 4.711 1.625 -13.092 1.00 0.00 83 GLU A CA 9
ATOM 14548 C C . GLU A 1 83 ? 4.236 2.933 -13.717 1.00 0.00 83 GLU A C 9
ATOM 14549 O O . GLU A 1 83 ? 5.018 3.868 -13.893 1.00 0.00 83 GLU A O 9
ATOM 14561 N N . ASP A 1 84 ? 2.951 2.992 -14.049 1.00 0.00 84 ASP A N 9
ATOM 14562 C CA . ASP A 1 84 ? 2.372 4.185 -14.654 1.00 0.00 84 ASP A CA 9
ATOM 14563 C C . ASP A 1 84 ? 2.317 5.332 -13.649 1.00 0.00 84 ASP A C 9
ATOM 14564 O O . ASP A 1 84 ? 2.492 6.496 -14.010 1.00 0.00 84 ASP A O 9
ATOM 14573 N N . ILE A 1 85 ? 2.070 4.994 -12.387 1.00 0.00 85 ILE A N 9
ATOM 14574 C CA . ILE A 1 85 ? 1.992 5.996 -11.331 1.00 0.00 85 ILE A CA 9
ATOM 14575 C C . ILE A 1 85 ? 3.379 6.501 -10.949 1.00 0.00 85 ILE A C 9
ATOM 14576 O O . ILE A 1 85 ? 3.536 7.636 -10.500 1.00 0.00 85 ILE A O 9
ATOM 14592 N N . GLY A 1 86 ? 4.385 5.652 -11.134 1.00 0.00 86 GLY A N 9
ATOM 14593 C CA . GLY A 1 86 ? 5.746 6.032 -10.805 1.00 0.00 86 GLY A CA 9
ATOM 14594 C C . GLY A 1 86 ? 6.412 5.047 -9.863 1.00 0.00 86 GLY A C 9
ATOM 14595 O O . GLY A 1 86 ? 7.040 5.447 -8.882 1.00 0.00 86 GLY A O 9
ATOM 14599 N N . ILE A 1 87 ? 6.274 3.760 -10.161 1.00 0.00 87 ILE A N 9
ATOM 14600 C CA . ILE A 1 87 ? 6.866 2.718 -9.333 1.00 0.00 87 ILE A CA 9
ATOM 14601 C C . ILE A 1 87 ? 7.616 1.698 -10.184 1.00 0.00 87 ILE A C 9
ATOM 14602 O O . ILE A 1 87 ? 7.319 0.504 -10.148 1.00 0.00 87 ILE A O 9
ATOM 14618 N N . THR A 1 88 ? 8.591 2.178 -10.949 1.00 0.00 88 THR A N 9
ATOM 14619 C CA . THR A 1 88 ? 9.385 1.310 -11.809 1.00 0.00 88 THR A CA 9
ATOM 14620 C C . THR A 1 88 ? 10.504 0.633 -11.027 1.00 0.00 88 THR A C 9
ATOM 14621 O O . THR A 1 88 ? 10.983 -0.436 -11.405 1.00 0.00 88 THR A O 9
ATOM 14632 N N . VAL A 1 89 ? 10.917 1.263 -9.931 1.00 0.00 89 VAL A N 9
ATOM 14633 C CA . VAL A 1 89 ? 11.980 0.720 -9.092 1.00 0.00 89 VAL A CA 9
ATOM 14634 C C . VAL A 1 89 ? 11.564 0.698 -7.625 1.00 0.00 89 VAL A C 9
ATOM 14635 O O . VAL A 1 89 ? 10.646 1.409 -7.218 1.00 0.00 89 VAL A O 9
ATOM 14648 N N . ASP A 1 90 ? 12.247 -0.125 -6.836 1.00 0.00 90 ASP A N 9
ATOM 14649 C CA . ASP A 1 90 ? 11.950 -0.240 -5.413 1.00 0.00 90 ASP A CA 9
ATOM 14650 C C . ASP A 1 90 ? 11.516 1.104 -4.838 1.00 0.00 90 ASP A C 9
ATOM 14651 O O . ASP A 1 90 ? 12.293 2.060 -4.809 1.00 0.00 90 ASP A O 9
ATOM 14660 N N . THR A 1 91 ? 10.270 1.173 -4.380 1.00 0.00 91 THR A N 9
ATOM 14661 C CA . THR A 1 91 ? 9.732 2.401 -3.808 1.00 0.00 91 THR A CA 9
ATOM 14662 C C . THR A 1 91 ? 9.173 2.156 -2.410 1.00 0.00 91 THR A C 9
ATOM 14663 O O . THR A 1 91 ? 8.376 1.242 -2.200 1.00 0.00 91 THR A O 9
ATOM 14674 N N . VAL A 1 92 ? 9.596 2.981 -1.456 1.00 0.00 92 VAL A N 9
ATOM 14675 C CA . VAL A 1 92 ? 9.136 2.857 -0.079 1.00 0.00 92 VAL A CA 9
ATOM 14676 C C . VAL A 1 92 ? 7.922 3.743 0.178 1.00 0.00 92 VAL A C 9
ATOM 14677 O O . VAL A 1 92 ? 7.968 4.955 -0.036 1.00 0.00 92 VAL A O 9
ATOM 14690 N N . LEU A 1 93 ? 6.837 3.131 0.637 1.00 0.00 93 LEU A N 9
ATOM 14691 C CA . LEU A 1 93 ? 5.609 3.864 0.925 1.00 0.00 93 LEU A CA 9
ATOM 14692 C C . LEU A 1 93 ? 5.359 3.941 2.427 1.00 0.00 93 LEU A C 9
ATOM 14693 O O . LEU A 1 93 ? 5.642 2.997 3.163 1.00 0.00 93 LEU A O 9
ATOM 14709 N N . ASN A 1 94 ? 4.825 5.073 2.875 1.00 0.00 94 ASN A N 9
ATOM 14710 C CA . ASN A 1 94 ? 4.536 5.273 4.291 1.00 0.00 94 ASN A CA 9
ATOM 14711 C C . ASN A 1 94 ? 3.030 5.328 4.537 1.00 0.00 94 ASN A C 9
ATOM 14712 O O . ASN A 1 94 ? 2.278 5.872 3.727 1.00 0.00 94 ASN A O 9
ATOM 14723 N N . VAL A 1 95 ? 2.598 4.760 5.658 1.00 0.00 95 VAL A N 9
ATOM 14724 C CA . VAL A 1 95 ? 1.183 4.745 6.011 1.00 0.00 95 VAL A CA 9
ATOM 14725 C C . VAL A 1 95 ? 0.895 5.699 7.164 1.00 0.00 95 VAL A C 9
ATOM 14726 O O . VAL A 1 95 ? 1.591 5.689 8.179 1.00 0.00 95 VAL A O 9
ATOM 14739 N N . GLU A 1 96 ? -0.137 6.522 7.001 1.00 0.00 96 GLU A N 9
ATOM 14740 C CA . GLU A 1 96 ? -0.517 7.483 8.030 1.00 0.00 96 GLU A CA 9
ATOM 14741 C C . GLU A 1 96 ? -2.035 7.607 8.125 1.00 0.00 96 GLU A C 9
ATOM 14742 O O . GLU A 1 96 ? -2.747 7.393 7.144 1.00 0.00 96 GLU A O 9
ATOM 14754 N N . GLU A 1 97 ? -2.521 7.953 9.312 1.00 0.00 97 GLU A N 9
ATOM 14755 C CA . GLU A 1 97 ? -3.955 8.104 9.535 1.00 0.00 97 GLU A CA 9
ATOM 14756 C C . GLU A 1 97 ? -4.458 9.427 8.964 1.00 0.00 97 GLU A C 9
ATOM 14757 O O . GLU A 1 97 ? -3.827 10.470 9.135 1.00 0.00 97 GLU A O 9
ATOM 14769 N N . LYS A 1 98 ? -5.598 9.375 8.284 1.00 0.00 98 LYS A N 9
ATOM 14770 C CA . LYS A 1 98 ? -6.188 10.567 7.688 1.00 0.00 98 LYS A CA 9
ATOM 14771 C C . LYS A 1 98 ? -6.639 11.549 8.765 1.00 0.00 98 LYS A C 9
ATOM 14772 O O . LYS A 1 98 ? -7.242 11.154 9.763 1.00 0.00 98 LYS A O 9
ATOM 14791 N N . GLU A 1 99 ? -6.344 12.828 8.556 1.00 0.00 99 GLU A N 9
ATOM 14792 C CA . GLU A 1 99 ? -6.720 13.864 9.510 1.00 0.00 99 GLU A CA 9
ATOM 14793 C C . GLU A 1 99 ? -8.106 14.417 9.194 1.00 0.00 99 GLU A C 9
ATOM 14794 O O . GLU A 1 99 ? -8.240 15.441 8.526 1.00 0.00 99 GLU A O 9
ATOM 14806 N N . GLN A 1 100 ? -9.135 13.730 9.680 1.00 0.00 100 GLN A N 9
ATOM 14807 C CA . GLN A 1 100 ? -10.513 14.151 9.448 1.00 0.00 100 GLN A CA 9
ATOM 14808 C C . GLN A 1 100 ? -10.775 14.356 7.960 1.00 0.00 100 GLN A C 9
ATOM 14809 O O . GLN A 1 100 ? -11.619 15.167 7.576 1.00 0.00 100 GLN A O 9
ATOM 14823 N N . SER A 1 101 ? -10.049 13.618 7.128 1.00 0.00 101 SER A N 9
ATOM 14824 C CA . SER A 1 101 ? -10.201 13.722 5.682 1.00 0.00 101 SER A CA 9
ATOM 14825 C C . SER A 1 101 ? -11.478 13.027 5.218 1.00 0.00 101 SER A C 9
ATOM 14826 O O . SER A 1 101 ? -11.480 11.826 4.946 1.00 0.00 101 SER A O 9
ATOM 14834 N N . SER A 1 102 ? -12.562 13.791 5.131 1.00 0.00 102 SER A N 9
ATOM 14835 C CA . SER A 1 102 ? -13.847 13.248 4.704 1.00 0.00 102 SER A CA 9
ATOM 14836 C C . SER A 1 102 ? -14.787 14.364 4.258 1.00 0.00 102 SER A C 9
ATOM 14837 O O . SER A 1 102 ? -14.838 15.429 4.873 1.00 0.00 102 SER A O 9
ATOM 14845 N N . GLN A 1 103 ? -15.526 14.112 3.183 1.00 0.00 103 GLN A N 9
ATOM 14846 C CA . GLN A 1 103 ? -16.464 15.095 2.654 1.00 0.00 103 GLN A CA 9
ATOM 14847 C C . GLN A 1 103 ? -17.492 15.491 3.708 1.00 0.00 103 GLN A C 9
ATOM 14848 O O . GLN A 1 103 ? -18.339 14.687 4.096 1.00 0.00 103 GLN A O 9
ATOM 14862 N N . SER A 1 104 ? -17.410 16.736 4.168 1.00 0.00 104 SER A N 9
ATOM 14863 C CA . SER A 1 104 ? -18.331 17.238 5.181 1.00 0.00 104 SER A CA 9
ATOM 14864 C C . SER A 1 104 ? -19.144 18.411 4.644 1.00 0.00 104 SER A C 9
ATOM 14865 O O . SER A 1 104 ? -18.956 18.842 3.507 1.00 0.00 104 SER A O 9
ATOM 14873 N N . GLY A 1 105 ? -20.050 18.923 5.470 1.00 0.00 105 GLY A N 9
ATOM 14874 C CA . GLY A 1 105 ? -20.879 20.042 5.061 1.00 0.00 105 GLY A CA 9
ATOM 14875 C C . GLY A 1 105 ? -21.598 19.782 3.751 1.00 0.00 105 GLY A C 9
ATOM 14876 O O . GLY A 1 105 ? -21.144 20.184 2.680 1.00 0.00 105 GLY A O 9
ATOM 14880 N N . PRO A 1 106 ? -22.746 19.094 3.828 1.00 0.00 106 PRO A N 9
ATOM 14881 C CA . PRO A 1 106 ? -23.552 18.765 2.648 1.00 0.00 106 PRO A CA 9
ATOM 14882 C C . PRO A 1 106 ? -24.215 19.995 2.038 1.00 0.00 106 PRO A C 9
ATOM 14883 O O . PRO A 1 106 ? -24.767 19.934 0.939 1.00 0.00 106 PRO A O 9
ATOM 14894 N N . SER A 1 107 ? -24.158 21.111 2.758 1.00 0.00 107 SER A N 9
ATOM 14895 C CA . SER A 1 107 ? -24.757 22.354 2.287 1.00 0.00 107 SER A CA 9
ATOM 14896 C C . SER A 1 107 ? -24.043 22.863 1.038 1.00 0.00 107 SER A C 9
ATOM 14897 O O . SER A 1 107 ? -22.827 23.059 1.041 1.00 0.00 107 SER A O 9
ATOM 14905 N N . SER A 1 108 ? -24.807 23.076 -0.028 1.00 0.00 108 SER A N 9
ATOM 14906 C CA . SER A 1 108 ? -24.249 23.558 -1.286 1.00 0.00 108 SER A CA 9
ATOM 14907 C C . SER A 1 108 ? -23.691 24.969 -1.126 1.00 0.00 108 SER A C 9
ATOM 14908 O O . SER A 1 108 ? -23.945 25.640 -0.127 1.00 0.00 108 SER A O 9
ATOM 14916 N N . GLY A 1 109 ? -22.927 25.412 -2.121 1.00 0.00 109 GLY A N 9
ATOM 14917 C CA . GLY A 1 109 ? -22.344 26.740 -2.073 1.00 0.00 109 GLY A CA 9
ATOM 14918 C C . GLY A 1 109 ? -23.263 27.754 -1.423 1.00 0.00 109 GLY A C 9
ATOM 14919 O O . GLY A 1 109 ? -23.675 28.726 -2.057 1.00 0.00 109 GLY A O 9
ATOM 14923 N N . GLY A 1 1 ? -17.153 -27.135 -9.709 1.00 0.00 1 GLY A N 10
ATOM 14924 C CA . GLY A 1 1 ? -16.622 -26.438 -8.552 1.00 0.00 1 GLY A CA 10
ATOM 14925 C C . GLY A 1 1 ? -15.469 -27.181 -7.906 1.00 0.00 1 GLY A C 10
ATOM 14926 O O . GLY A 1 1 ? -15.620 -28.328 -7.484 1.00 0.00 1 GLY A O 10
ATOM 14930 N N . SER A 1 2 ? -14.315 -26.527 -7.831 1.00 0.00 2 SER A N 10
ATOM 14931 C CA . SER A 1 2 ? -13.129 -27.135 -7.236 1.00 0.00 2 SER A CA 10
ATOM 14932 C C . SER A 1 2 ? -13.125 -26.950 -5.722 1.00 0.00 2 SER A C 10
ATOM 14933 O O . SER A 1 2 ? -12.684 -25.920 -5.213 1.00 0.00 2 SER A O 10
ATOM 14941 N N . SER A 1 3 ? -13.619 -27.956 -5.008 1.00 0.00 3 SER A N 10
ATOM 14942 C CA . SER A 1 3 ? -13.678 -27.905 -3.552 1.00 0.00 3 SER A CA 10
ATOM 14943 C C . SER A 1 3 ? -12.342 -27.449 -2.971 1.00 0.00 3 SER A C 10
ATOM 14944 O O . SER A 1 3 ? -11.279 -27.863 -3.433 1.00 0.00 3 SER A O 10
ATOM 14952 N N . GLY A 1 4 ? -12.405 -26.595 -1.955 1.00 0.00 4 GLY A N 10
ATOM 14953 C CA . GLY A 1 4 ? -11.195 -26.098 -1.327 1.00 0.00 4 GLY A CA 10
ATOM 14954 C C . GLY A 1 4 ? -11.472 -24.991 -0.329 1.00 0.00 4 GLY A C 10
ATOM 14955 O O . GLY A 1 4 ? -12.301 -25.148 0.568 1.00 0.00 4 GLY A O 10
ATOM 14959 N N . SER A 1 5 ? -10.777 -23.869 -0.483 1.00 0.00 5 SER A N 10
ATOM 14960 C CA . SER A 1 5 ? -10.949 -22.735 0.416 1.00 0.00 5 SER A CA 10
ATOM 14961 C C . SER A 1 5 ? -12.199 -21.937 0.053 1.00 0.00 5 SER A C 10
ATOM 14962 O O . SER A 1 5 ? -12.276 -21.339 -1.021 1.00 0.00 5 SER A O 10
ATOM 14970 N N . SER A 1 6 ? -13.173 -21.935 0.955 1.00 0.00 6 SER A N 10
ATOM 14971 C CA . SER A 1 6 ? -14.422 -21.215 0.729 1.00 0.00 6 SER A CA 10
ATOM 14972 C C . SER A 1 6 ? -14.687 -20.220 1.855 1.00 0.00 6 SER A C 10
ATOM 14973 O O . SER A 1 6 ? -14.565 -20.551 3.034 1.00 0.00 6 SER A O 10
ATOM 14981 N N . GLY A 1 7 ? -15.050 -18.996 1.482 1.00 0.00 7 GLY A N 10
ATOM 14982 C CA . GLY A 1 7 ? -15.326 -17.971 2.470 1.00 0.00 7 GLY A CA 10
ATOM 14983 C C . GLY A 1 7 ? -15.802 -16.675 1.843 1.00 0.00 7 GLY A C 10
ATOM 14984 O O . GLY A 1 7 ? -16.122 -16.633 0.656 1.00 0.00 7 GLY A O 10
ATOM 14988 N N . GLU A 1 8 ? -15.851 -15.615 2.644 1.00 0.00 8 GLU A N 10
ATOM 14989 C CA . GLU A 1 8 ? -16.294 -14.312 2.160 1.00 0.00 8 GLU A CA 10
ATOM 14990 C C . GLU A 1 8 ? -15.165 -13.289 2.242 1.00 0.00 8 GLU A C 10
ATOM 14991 O O . GLU A 1 8 ? -15.380 -12.094 2.042 1.00 0.00 8 GLU A O 10
ATOM 15003 N N . VAL A 1 9 ? -13.960 -13.767 2.536 1.00 0.00 9 VAL A N 10
ATOM 15004 C CA . VAL A 1 9 ? -12.797 -12.895 2.642 1.00 0.00 9 VAL A CA 10
ATOM 15005 C C . VAL A 1 9 ? -11.771 -13.213 1.560 1.00 0.00 9 VAL A C 10
ATOM 15006 O O . VAL A 1 9 ? -11.367 -14.359 1.371 1.00 0.00 9 VAL A O 10
ATOM 15019 N N . PRO A 1 10 ? -11.339 -12.172 0.831 1.00 0.00 10 PRO A N 10
ATOM 15020 C CA . PRO A 1 10 ? -10.354 -12.314 -0.245 1.00 0.00 10 PRO A CA 10
ATOM 15021 C C . PRO A 1 10 ? -8.963 -12.648 0.283 1.00 0.00 10 PRO A C 10
ATOM 15022 O O . PRO A 1 10 ? -8.702 -12.541 1.482 1.00 0.00 10 PRO A O 10
ATOM 15033 N N . ASP A 1 11 ? -8.074 -13.051 -0.618 1.00 0.00 11 ASP A N 10
ATOM 15034 C CA . ASP A 1 11 ? -6.709 -13.399 -0.243 1.00 0.00 11 ASP A CA 10
ATOM 15035 C C . ASP A 1 11 ? -5.700 -12.599 -1.060 1.00 0.00 11 ASP A C 10
ATOM 15036 O O . ASP A 1 11 ? -6.071 -11.862 -1.975 1.00 0.00 11 ASP A O 10
ATOM 15045 N N . LEU A 1 12 ? -4.423 -12.747 -0.724 1.00 0.00 12 LEU A N 10
ATOM 15046 C CA . LEU A 1 12 ? -3.360 -12.037 -1.426 1.00 0.00 12 LEU A CA 10
ATOM 15047 C C . LEU A 1 12 ? -2.574 -12.985 -2.326 1.00 0.00 12 LEU A C 10
ATOM 15048 O O . LEU A 1 12 ? -2.343 -14.148 -1.993 1.00 0.00 12 LEU A O 10
ATOM 15064 N N . PRO A 1 13 ? -2.150 -12.479 -3.494 1.00 0.00 13 PRO A N 10
ATOM 15065 C CA . PRO A 1 13 ? -1.381 -13.263 -4.464 1.00 0.00 13 PRO A CA 10
ATOM 15066 C C . PRO A 1 13 ? 0.029 -13.570 -3.973 1.00 0.00 13 PRO A C 10
ATOM 15067 O O . PRO A 1 13 ? 0.663 -12.741 -3.322 1.00 0.00 13 PRO A O 10
ATOM 15078 N N . GLU A 1 14 ? 0.514 -14.766 -4.292 1.00 0.00 14 GLU A N 10
ATOM 15079 C CA . GLU A 1 14 ? 1.852 -15.182 -3.882 1.00 0.00 14 GLU A CA 10
ATOM 15080 C C . GLU A 1 14 ? 2.886 -14.122 -4.248 1.00 0.00 14 GLU A C 10
ATOM 15081 O O . GLU A 1 14 ? 2.797 -13.490 -5.300 1.00 0.00 14 GLU A O 10
ATOM 15093 N N . GLU A 1 15 ? 3.868 -13.935 -3.372 1.00 0.00 15 GLU A N 10
ATOM 15094 C CA . GLU A 1 15 ? 4.920 -12.951 -3.602 1.00 0.00 15 GLU A CA 10
ATOM 15095 C C . GLU A 1 15 ? 5.857 -13.408 -4.717 1.00 0.00 15 GLU A C 10
ATOM 15096 O O . GLU A 1 15 ? 6.250 -14.572 -4.795 1.00 0.00 15 GLU A O 10
ATOM 15108 N N . PRO A 1 16 ? 6.222 -12.469 -5.602 1.00 0.00 16 PRO A N 10
ATOM 15109 C CA . PRO A 1 16 ? 7.117 -12.749 -6.729 1.00 0.00 16 PRO A CA 10
ATOM 15110 C C . PRO A 1 16 ? 8.548 -13.023 -6.279 1.00 0.00 16 PRO A C 10
ATOM 15111 O O . PRO A 1 16 ? 9.010 -12.475 -5.279 1.00 0.00 16 PRO A O 10
ATOM 15122 N N . SER A 1 17 ? 9.246 -13.875 -7.025 1.00 0.00 17 SER A N 10
ATOM 15123 C CA . SER A 1 17 ? 10.624 -14.223 -6.701 1.00 0.00 17 SER A CA 10
ATOM 15124 C C . SER A 1 17 ? 11.495 -12.974 -6.619 1.00 0.00 17 SER A C 10
ATOM 15125 O O . SER A 1 17 ? 11.013 -11.855 -6.793 1.00 0.00 17 SER A O 10
ATOM 15133 N N . GLU A 1 18 ? 12.783 -13.175 -6.353 1.00 0.00 18 GLU A N 10
ATOM 15134 C CA . GLU A 1 18 ? 13.722 -12.064 -6.247 1.00 0.00 18 GLU A CA 10
ATOM 15135 C C . GLU A 1 18 ? 14.314 -11.721 -7.611 1.00 0.00 18 GLU A C 10
ATOM 15136 O O . GLU A 1 18 ? 14.377 -10.553 -7.997 1.00 0.00 18 GLU A O 10
ATOM 15148 N N . THR A 1 19 ? 14.746 -12.747 -8.338 1.00 0.00 19 THR A N 10
ATOM 15149 C CA . THR A 1 19 ? 15.334 -12.554 -9.657 1.00 0.00 19 THR A CA 10
ATOM 15150 C C . THR A 1 19 ? 14.272 -12.176 -10.682 1.00 0.00 19 THR A C 10
ATOM 15151 O O . THR A 1 19 ? 14.575 -11.572 -11.711 1.00 0.00 19 THR A O 10
ATOM 15162 N N . ALA A 1 20 ? 13.024 -12.535 -10.396 1.00 0.00 20 ALA A N 10
ATOM 15163 C CA . ALA A 1 20 ? 11.916 -12.230 -11.293 1.00 0.00 20 ALA A CA 10
ATOM 15164 C C . ALA A 1 20 ? 12.062 -10.836 -11.891 1.00 0.00 20 ALA A C 10
ATOM 15165 O O . ALA A 1 20 ? 12.283 -9.863 -11.172 1.00 0.00 20 ALA A O 10
ATOM 15172 N N . GLU A 1 21 ? 11.936 -10.748 -13.212 1.00 0.00 21 GLU A N 10
ATOM 15173 C CA . GLU A 1 21 ? 12.056 -9.471 -13.906 1.00 0.00 21 GLU A CA 10
ATOM 15174 C C . GLU A 1 21 ? 10.813 -8.615 -13.688 1.00 0.00 21 GLU A C 10
ATOM 15175 O O . GLU A 1 21 ? 9.766 -9.115 -13.276 1.00 0.00 21 GLU A O 10
ATOM 15187 N N . GLU A 1 22 ? 10.935 -7.321 -13.969 1.00 0.00 22 GLU A N 10
ATOM 15188 C CA . GLU A 1 22 ? 9.821 -6.395 -13.802 1.00 0.00 22 GLU A CA 10
ATOM 15189 C C . GLU A 1 22 ? 9.223 -6.510 -12.402 1.00 0.00 22 GLU A C 10
ATOM 15190 O O . GLU A 1 22 ? 8.004 -6.554 -12.238 1.00 0.00 22 GLU A O 10
ATOM 15202 N N . VAL A 1 23 ? 10.090 -6.559 -11.396 1.00 0.00 23 VAL A N 10
ATOM 15203 C CA . VAL A 1 23 ? 9.649 -6.669 -10.011 1.00 0.00 23 VAL A CA 10
ATOM 15204 C C . VAL A 1 23 ? 10.358 -5.649 -9.126 1.00 0.00 23 VAL A C 10
ATOM 15205 O O . VAL A 1 23 ? 11.587 -5.606 -9.072 1.00 0.00 23 VAL A O 10
ATOM 15218 N N . VAL A 1 24 ? 9.574 -4.828 -8.432 1.00 0.00 24 VAL A N 10
ATOM 15219 C CA . VAL A 1 24 ? 10.127 -3.810 -7.549 1.00 0.00 24 VAL A CA 10
ATOM 15220 C C . VAL A 1 24 ? 9.849 -4.142 -6.086 1.00 0.00 24 VAL A C 10
ATOM 15221 O O . VAL A 1 24 ? 8.848 -4.782 -5.762 1.00 0.00 24 VAL A O 10
ATOM 15234 N N . THR A 1 25 ? 10.740 -3.699 -5.205 1.00 0.00 25 THR A N 10
ATOM 15235 C CA . THR A 1 25 ? 10.591 -3.949 -3.777 1.00 0.00 25 THR A CA 10
ATOM 15236 C C . THR A 1 25 ? 9.838 -2.813 -3.095 1.00 0.00 25 THR A C 10
ATOM 15237 O O . THR A 1 25 ? 10.388 -1.734 -2.874 1.00 0.00 25 THR A O 10
ATOM 15248 N N . VAL A 1 26 ? 8.574 -3.062 -2.764 1.00 0.00 26 VAL A N 10
ATOM 15249 C CA . VAL A 1 26 ? 7.745 -2.060 -2.105 1.00 0.00 26 VAL A CA 10
ATOM 15250 C C . VAL A 1 26 ? 7.682 -2.300 -0.601 1.00 0.00 26 VAL A C 10
ATOM 15251 O O . VAL A 1 26 ? 7.020 -3.228 -0.137 1.00 0.00 26 VAL A O 10
ATOM 15264 N N . ALA A 1 27 ? 8.378 -1.458 0.156 1.00 0.00 27 ALA A N 10
ATOM 15265 C CA . ALA A 1 27 ? 8.399 -1.577 1.609 1.00 0.00 27 ALA A CA 10
ATOM 15266 C C . ALA A 1 27 ? 7.440 -0.584 2.255 1.00 0.00 27 ALA A C 10
ATOM 15267 O O . ALA A 1 27 ? 7.529 0.623 2.023 1.00 0.00 27 ALA A O 10
ATOM 15274 N N . LEU A 1 28 ? 6.522 -1.097 3.068 1.00 0.00 28 LEU A N 10
ATOM 15275 C CA . LEU A 1 28 ? 5.544 -0.254 3.747 1.00 0.00 28 LEU A CA 10
ATOM 15276 C C . LEU A 1 28 ? 6.043 0.148 5.132 1.00 0.00 28 LEU A C 10
ATOM 15277 O O . LEU A 1 28 ? 6.504 -0.692 5.905 1.00 0.00 28 LEU A O 10
ATOM 15293 N N . ARG A 1 29 ? 5.943 1.437 5.439 1.00 0.00 29 ARG A N 10
ATOM 15294 C CA . ARG A 1 29 ? 6.383 1.951 6.730 1.00 0.00 29 ARG A CA 10
ATOM 15295 C C . ARG A 1 29 ? 5.193 2.165 7.663 1.00 0.00 29 ARG A C 10
ATOM 15296 O O . ARG A 1 29 ? 4.319 2.989 7.391 1.00 0.00 29 ARG A O 10
ATOM 15317 N N . CYS A 1 30 ? 5.169 1.420 8.762 1.00 0.00 30 CYS A N 10
ATOM 15318 C CA . CYS A 1 30 ? 4.087 1.527 9.734 1.00 0.00 30 CYS A CA 10
ATOM 15319 C C . CYS A 1 30 ? 4.306 2.718 10.662 1.00 0.00 30 CYS A C 10
ATOM 15320 O O . CYS A 1 30 ? 5.435 3.110 10.954 1.00 0.00 30 CYS A O 10
ATOM 15328 N N . PRO A 1 31 ? 3.199 3.311 11.135 1.00 0.00 31 PRO A N 10
ATOM 15329 C CA . PRO A 1 31 ? 3.244 4.467 12.035 1.00 0.00 31 PRO A CA 10
ATOM 15330 C C . PRO A 1 31 ? 3.760 4.102 13.423 1.00 0.00 31 PRO A C 10
ATOM 15331 O O . PRO A 1 31 ? 3.875 4.959 14.298 1.00 0.00 31 PRO A O 10
ATOM 15342 N N . ASN A 1 32 ? 4.071 2.824 13.616 1.00 0.00 32 ASN A N 10
ATOM 15343 C CA . ASN A 1 32 ? 4.576 2.345 14.898 1.00 0.00 32 ASN A CA 10
ATOM 15344 C C . ASN A 1 32 ? 6.044 1.945 14.790 1.00 0.00 32 ASN A C 10
ATOM 15345 O O . ASN A 1 32 ? 6.589 1.293 15.680 1.00 0.00 32 ASN A O 10
ATOM 15356 N N . GLY A 1 33 ? 6.679 2.339 13.690 1.00 0.00 33 GLY A N 10
ATOM 15357 C CA . GLY A 1 33 ? 8.079 2.011 13.484 1.00 0.00 33 GLY A CA 10
ATOM 15358 C C . GLY A 1 33 ? 8.266 0.777 12.626 1.00 0.00 33 GLY A C 10
ATOM 15359 O O . GLY A 1 33 ? 9.202 0.701 11.831 1.00 0.00 33 GLY A O 10
ATOM 15363 N N . ARG A 1 34 ? 7.373 -0.194 12.788 1.00 0.00 34 ARG A N 10
ATOM 15364 C CA . ARG A 1 34 ? 7.445 -1.434 12.023 1.00 0.00 34 ARG A CA 10
ATOM 15365 C C . ARG A 1 34 ? 7.580 -1.146 10.531 1.00 0.00 34 ARG A C 10
ATOM 15366 O O . ARG A 1 34 ? 7.045 -0.157 10.028 1.00 0.00 34 ARG A O 10
ATOM 15387 N N . VAL A 1 35 ? 8.299 -2.014 9.828 1.00 0.00 35 VAL A N 10
ATOM 15388 C CA . VAL A 1 35 ? 8.504 -1.853 8.394 1.00 0.00 35 VAL A CA 10
ATOM 15389 C C . VAL A 1 35 ? 8.410 -3.193 7.671 1.00 0.00 35 VAL A C 10
ATOM 15390 O O . VAL A 1 35 ? 9.300 -4.036 7.785 1.00 0.00 35 VAL A O 10
ATOM 15403 N N . LEU A 1 36 ? 7.326 -3.382 6.927 1.00 0.00 36 LEU A N 10
ATOM 15404 C CA . LEU A 1 36 ? 7.114 -4.619 6.184 1.00 0.00 36 LEU A CA 10
ATOM 15405 C C . LEU A 1 36 ? 7.581 -4.474 4.739 1.00 0.00 36 LEU A C 10
ATOM 15406 O O . LEU A 1 36 ? 7.117 -3.595 4.012 1.00 0.00 36 LEU A O 10
ATOM 15422 N N . ARG A 1 37 ? 8.501 -5.341 4.329 1.00 0.00 37 ARG A N 10
ATOM 15423 C CA . ARG A 1 37 ? 9.030 -5.310 2.970 1.00 0.00 37 ARG A CA 10
ATOM 15424 C C . ARG A 1 37 ? 8.407 -6.413 2.119 1.00 0.00 37 ARG A C 10
ATOM 15425 O O . ARG A 1 37 ? 8.131 -7.508 2.609 1.00 0.00 37 ARG A O 10
ATOM 15446 N N . ARG A 1 38 ? 8.190 -6.116 0.842 1.00 0.00 38 ARG A N 10
ATOM 15447 C CA . ARG A 1 38 ? 7.598 -7.081 -0.077 1.00 0.00 38 ARG A CA 10
ATOM 15448 C C . ARG A 1 38 ? 7.726 -6.605 -1.521 1.00 0.00 38 ARG A C 10
ATOM 15449 O O . ARG A 1 38 ? 7.608 -5.414 -1.805 1.00 0.00 38 ARG A O 10
ATOM 15470 N N . ARG A 1 39 ? 7.969 -7.545 -2.428 1.00 0.00 39 ARG A N 10
ATOM 15471 C CA . ARG A 1 39 ? 8.115 -7.222 -3.843 1.00 0.00 39 ARG A CA 10
ATOM 15472 C C . ARG A 1 39 ? 6.755 -7.164 -4.530 1.00 0.00 39 ARG A C 10
ATOM 15473 O O . ARG A 1 39 ? 5.773 -7.718 -4.036 1.00 0.00 39 ARG A O 10
ATOM 15494 N N . PHE A 1 40 ? 6.704 -6.490 -5.674 1.00 0.00 40 PHE A N 10
ATOM 15495 C CA . PHE A 1 40 ? 5.463 -6.357 -6.429 1.00 0.00 40 PHE A CA 10
ATOM 15496 C C . PHE A 1 40 ? 5.750 -6.047 -7.896 1.00 0.00 40 PHE A C 10
ATOM 15497 O O . PHE A 1 40 ? 6.461 -5.095 -8.214 1.00 0.00 40 PHE A O 10
ATOM 15514 N N . PHE A 1 41 ? 5.191 -6.860 -8.785 1.00 0.00 41 PHE A N 10
ATOM 15515 C CA . PHE A 1 41 ? 5.386 -6.676 -10.219 1.00 0.00 41 PHE A CA 10
ATOM 15516 C C . PHE A 1 41 ? 5.047 -5.248 -10.635 1.00 0.00 41 PHE A C 10
ATOM 15517 O O . PHE A 1 41 ? 4.516 -4.468 -9.844 1.00 0.00 41 PHE A O 10
ATOM 15534 N N . LYS A 1 42 ? 5.358 -4.912 -11.882 1.00 0.00 42 LYS A N 10
ATOM 15535 C CA . LYS A 1 42 ? 5.087 -3.578 -12.406 1.00 0.00 42 LYS A CA 10
ATOM 15536 C C . LYS A 1 42 ? 3.747 -3.541 -13.132 1.00 0.00 42 LYS A C 10
ATOM 15537 O O . LYS A 1 42 ? 3.279 -2.477 -13.538 1.00 0.00 42 LYS A O 10
ATOM 15556 N N . SER A 1 43 ? 3.134 -4.710 -13.293 1.00 0.00 43 SER A N 10
ATOM 15557 C CA . SER A 1 43 ? 1.848 -4.810 -13.973 1.00 0.00 43 SER A CA 10
ATOM 15558 C C . SER A 1 43 ? 0.697 -4.610 -12.992 1.00 0.00 43 SER A C 10
ATOM 15559 O O . SER A 1 43 ? -0.379 -4.145 -13.368 1.00 0.00 43 SER A O 10
ATOM 15567 N N . TRP A 1 44 ? 0.932 -4.965 -11.734 1.00 0.00 44 TRP A N 10
ATOM 15568 C CA . TRP A 1 44 ? -0.085 -4.826 -10.697 1.00 0.00 44 TRP A CA 10
ATOM 15569 C C . TRP A 1 44 ? -0.481 -3.364 -10.517 1.00 0.00 44 TRP A C 10
ATOM 15570 O O . TRP A 1 44 ? 0.360 -2.470 -10.596 1.00 0.00 44 TRP A O 10
ATOM 15591 N N . ASN A 1 45 ? -1.766 -3.129 -10.276 1.00 0.00 45 ASN A N 10
ATOM 15592 C CA . ASN A 1 45 ? -2.273 -1.775 -10.085 1.00 0.00 45 ASN A CA 10
ATOM 15593 C C . ASN A 1 45 ? -2.084 -1.322 -8.640 1.00 0.00 45 ASN A C 10
ATOM 15594 O O . ASN A 1 45 ? -2.158 -2.127 -7.712 1.00 0.00 45 ASN A O 10
ATOM 15605 N N . SER A 1 46 ? -1.840 -0.029 -8.458 1.00 0.00 46 SER A N 10
ATOM 15606 C CA . SER A 1 46 ? -1.637 0.532 -7.127 1.00 0.00 46 SER A CA 10
ATOM 15607 C C . SER A 1 46 ? -2.788 0.158 -6.199 1.00 0.00 46 SER A C 10
ATOM 15608 O O . SER A 1 46 ? -2.680 0.279 -4.979 1.00 0.00 46 SER A O 10
ATOM 15616 N N . GLN A 1 47 ? -3.890 -0.298 -6.787 1.00 0.00 47 GLN A N 10
ATOM 15617 C CA . GLN A 1 47 ? -5.062 -0.689 -6.014 1.00 0.00 47 GLN A CA 10
ATOM 15618 C C . GLN A 1 47 ? -4.770 -1.922 -5.166 1.00 0.00 47 GLN A C 10
ATOM 15619 O O . GLN A 1 47 ? -5.345 -2.103 -4.094 1.00 0.00 47 GLN A O 10
ATOM 15633 N N . VAL A 1 48 ? -3.868 -2.769 -5.655 1.00 0.00 48 VAL A N 10
ATOM 15634 C CA . VAL A 1 48 ? -3.498 -3.985 -4.942 1.00 0.00 48 VAL A CA 10
ATOM 15635 C C . VAL A 1 48 ? -2.924 -3.664 -3.567 1.00 0.00 48 VAL A C 10
ATOM 15636 O O . VAL A 1 48 ? -3.066 -4.444 -2.624 1.00 0.00 48 VAL A O 10
ATOM 15649 N N . LEU A 1 49 ? -2.275 -2.509 -3.458 1.00 0.00 49 LEU A N 10
ATOM 15650 C CA . LEU A 1 49 ? -1.679 -2.082 -2.197 1.00 0.00 49 LEU A CA 10
ATOM 15651 C C . LEU A 1 49 ? -2.751 -1.862 -1.135 1.00 0.00 49 LEU A C 10
ATOM 15652 O O . LEU A 1 49 ? -2.521 -2.092 0.053 1.00 0.00 49 LEU A O 10
ATOM 15668 N N . LEU A 1 50 ? -3.926 -1.418 -1.571 1.00 0.00 50 LEU A N 10
ATOM 15669 C CA . LEU A 1 50 ? -5.036 -1.170 -0.658 1.00 0.00 50 LEU A CA 10
ATOM 15670 C C . LEU A 1 50 ? -5.436 -2.446 0.074 1.00 0.00 50 LEU A C 10
ATOM 15671 O O . LEU A 1 50 ? -5.718 -2.425 1.273 1.00 0.00 50 LEU A O 10
ATOM 15687 N N . ASP A 1 51 ? -5.456 -3.557 -0.654 1.00 0.00 51 ASP A N 10
ATOM 15688 C CA . ASP A 1 51 ? -5.819 -4.845 -0.074 1.00 0.00 51 ASP A CA 10
ATOM 15689 C C . ASP A 1 51 ? -4.734 -5.336 0.881 1.00 0.00 51 ASP A C 10
ATOM 15690 O O . ASP A 1 51 ? -5.021 -5.732 2.010 1.00 0.00 51 ASP A O 10
ATOM 15699 N N . TRP A 1 52 ? -3.489 -5.306 0.418 1.00 0.00 52 TRP A N 10
ATOM 15700 C CA . TRP A 1 52 ? -2.362 -5.748 1.231 1.00 0.00 52 TRP A CA 10
ATOM 15701 C C . TRP A 1 52 ? -2.218 -4.884 2.479 1.00 0.00 52 TRP A C 10
ATOM 15702 O O . TRP A 1 52 ? -1.686 -5.330 3.495 1.00 0.00 52 TRP A O 10
ATOM 15723 N N . MET A 1 53 ? -2.695 -3.647 2.394 1.00 0.00 53 MET A N 10
ATOM 15724 C CA . MET A 1 53 ? -2.620 -2.721 3.519 1.00 0.00 53 MET A CA 10
ATOM 15725 C C . MET A 1 53 ? -3.665 -3.063 4.575 1.00 0.00 53 MET A C 10
ATOM 15726 O O . MET A 1 53 ? -3.435 -2.881 5.771 1.00 0.00 53 MET A O 10
ATOM 15740 N N . MET A 1 54 ? -4.814 -3.558 4.127 1.00 0.00 54 MET A N 10
ATOM 15741 C CA . MET A 1 54 ? -5.894 -3.925 5.035 1.00 0.00 54 MET A CA 10
ATOM 15742 C C . MET A 1 54 ? -5.602 -5.258 5.716 1.00 0.00 54 MET A C 10
ATOM 15743 O O . MET A 1 54 ? -6.174 -5.573 6.759 1.00 0.00 54 MET A O 10
ATOM 15757 N N . LYS A 1 55 ? -4.708 -6.040 5.119 1.00 0.00 55 LYS A N 10
ATOM 15758 C CA . LYS A 1 55 ? -4.339 -7.339 5.667 1.00 0.00 55 LYS A CA 10
ATOM 15759 C C . LYS A 1 55 ? -3.359 -7.182 6.825 1.00 0.00 55 LYS A C 10
ATOM 15760 O O . LYS A 1 55 ? -3.379 -7.960 7.779 1.00 0.00 55 LYS A O 10
ATOM 15779 N N . VAL A 1 56 ? -2.503 -6.169 6.738 1.00 0.00 56 VAL A N 10
ATOM 15780 C CA . VAL A 1 56 ? -1.518 -5.908 7.780 1.00 0.00 56 VAL A CA 10
ATOM 15781 C C . VAL A 1 56 ? -2.182 -5.371 9.043 1.00 0.00 56 VAL A C 10
ATOM 15782 O O . VAL A 1 56 ? -1.647 -5.505 10.143 1.00 0.00 56 VAL A O 10
ATOM 15795 N N . GLY A 1 57 ? -3.352 -4.762 8.877 1.00 0.00 57 GLY A N 10
ATOM 15796 C CA . GLY A 1 57 ? -4.071 -4.215 10.011 1.00 0.00 57 GLY A CA 10
ATOM 15797 C C . GLY A 1 57 ? -4.402 -2.746 9.835 1.00 0.00 57 GLY A C 10
ATOM 15798 O O . GLY A 1 57 ? -4.862 -2.089 10.769 1.00 0.00 57 GLY A O 10
ATOM 15802 N N . TYR A 1 58 ? -4.163 -2.227 8.635 1.00 0.00 58 TYR A N 10
ATOM 15803 C CA . TYR A 1 58 ? -4.435 -0.826 8.340 1.00 0.00 58 TYR A CA 10
ATOM 15804 C C . TYR A 1 58 ? -5.426 -0.693 7.188 1.00 0.00 58 TYR A C 10
ATOM 15805 O O . TYR A 1 58 ? -5.156 -1.126 6.068 1.00 0.00 58 TYR A O 10
ATOM 15823 N N . HIS A 1 59 ? -6.576 -0.090 7.473 1.00 0.00 59 HIS A N 10
ATOM 15824 C CA . HIS A 1 59 ? -7.610 0.102 6.461 1.00 0.00 59 HIS A CA 10
ATOM 15825 C C . HIS A 1 59 ? -7.224 1.219 5.496 1.00 0.00 59 HIS A C 10
ATOM 15826 O O . HIS A 1 59 ? -6.311 1.999 5.765 1.00 0.00 59 HIS A O 10
ATOM 15840 N N . LYS A 1 60 ? -7.926 1.289 4.369 1.00 0.00 60 LYS A N 10
ATOM 15841 C CA . LYS A 1 60 ? -7.657 2.310 3.364 1.00 0.00 60 LYS A CA 10
ATOM 15842 C C . LYS A 1 60 ? -8.340 3.624 3.728 1.00 0.00 60 LYS A C 10
ATOM 15843 O O . LYS A 1 60 ? -7.797 4.704 3.492 1.00 0.00 60 LYS A O 10
ATOM 15862 N N . SER A 1 61 ? -9.533 3.527 4.306 1.00 0.00 61 SER A N 10
ATOM 15863 C CA . SER A 1 61 ? -10.290 4.709 4.701 1.00 0.00 61 SER A CA 10
ATOM 15864 C C . SER A 1 61 ? -9.756 5.284 6.008 1.00 0.00 61 SER A C 10
ATOM 15865 O O . SER A 1 61 ? -10.068 6.418 6.375 1.00 0.00 61 SER A O 10
ATOM 15873 N N . LEU A 1 62 ? -8.951 4.495 6.710 1.00 0.00 62 LEU A N 10
ATOM 15874 C CA . LEU A 1 62 ? -8.371 4.924 7.978 1.00 0.00 62 LEU A CA 10
ATOM 15875 C C . LEU A 1 62 ? -6.930 5.387 7.789 1.00 0.00 62 LEU A C 10
ATOM 15876 O O . LEU A 1 62 ? -6.428 6.213 8.551 1.00 0.00 62 LEU A O 10
ATOM 15892 N N . TYR A 1 63 ? -6.271 4.850 6.770 1.00 0.00 63 TYR A N 10
ATOM 15893 C CA . TYR A 1 63 ? -4.887 5.208 6.480 1.00 0.00 63 TYR A CA 10
ATOM 15894 C C . TYR A 1 63 ? -4.617 5.173 4.980 1.00 0.00 63 TYR A C 10
ATOM 15895 O O . TYR A 1 63 ? -5.114 4.301 4.268 1.00 0.00 63 TYR A O 10
ATOM 15913 N N . ARG A 1 64 ? -3.824 6.129 4.506 1.00 0.00 64 ARG A N 10
ATOM 15914 C CA . ARG A 1 64 ? -3.488 6.210 3.090 1.00 0.00 64 ARG A CA 10
ATOM 15915 C C . ARG A 1 64 ? -2.017 5.873 2.861 1.00 0.00 64 ARG A C 10
ATOM 15916 O O . ARG A 1 64 ? -1.285 5.568 3.803 1.00 0.00 64 ARG A O 10
ATOM 15937 N N . LEU A 1 65 ? -1.592 5.929 1.603 1.00 0.00 65 LEU A N 10
ATOM 15938 C CA . LEU A 1 65 ? -0.209 5.629 1.250 1.00 0.00 65 LEU A CA 10
ATOM 15939 C C . LEU A 1 65 ? 0.527 6.891 0.811 1.00 0.00 65 LEU A C 10
ATOM 15940 O O . LEU A 1 65 ? -0.070 7.803 0.237 1.00 0.00 65 LEU A O 10
ATOM 15956 N N . SER A 1 66 ? 1.828 6.937 1.084 1.00 0.00 66 SER A N 10
ATOM 15957 C CA . SER A 1 66 ? 2.645 8.088 0.718 1.00 0.00 66 SER A CA 10
ATOM 15958 C C . SER A 1 66 ? 4.016 7.644 0.218 1.00 0.00 66 SER A C 10
ATOM 15959 O O . SER A 1 66 ? 4.378 6.471 0.318 1.00 0.00 66 SER A O 10
ATOM 15967 N N . THR A 1 67 ? 4.776 8.590 -0.325 1.00 0.00 67 THR A N 10
ATOM 15968 C CA . THR A 1 67 ? 6.106 8.298 -0.843 1.00 0.00 67 THR A CA 10
ATOM 15969 C C . THR A 1 67 ? 7.184 8.651 0.176 1.00 0.00 67 THR A C 10
ATOM 15970 O O . THR A 1 67 ? 6.984 9.514 1.031 1.00 0.00 67 THR A O 10
ATOM 15981 N N . SER A 1 68 ? 8.327 7.980 0.079 1.00 0.00 68 SER A N 10
ATOM 15982 C CA . SER A 1 68 ? 9.435 8.220 0.996 1.00 0.00 68 SER A CA 10
ATOM 15983 C C . SER A 1 68 ? 9.768 9.707 1.066 1.00 0.00 68 SER A C 10
ATOM 15984 O O . SER A 1 68 ? 9.646 10.333 2.119 1.00 0.00 68 SER A O 10
ATOM 15992 N N . PHE A 1 69 ? 10.189 10.267 -0.063 1.00 0.00 69 PHE A N 10
ATOM 15993 C CA . PHE A 1 69 ? 10.541 11.681 -0.130 1.00 0.00 69 PHE A CA 10
ATOM 15994 C C . PHE A 1 69 ? 10.535 12.175 -1.574 1.00 0.00 69 PHE A C 10
ATOM 15995 O O . PHE A 1 69 ? 11.021 11.507 -2.488 1.00 0.00 69 PHE A O 10
ATOM 16012 N N . PRO A 1 70 ? 9.970 13.372 -1.787 1.00 0.00 70 PRO A N 10
ATOM 16013 C CA . PRO A 1 70 ? 9.388 14.176 -0.708 1.00 0.00 70 PRO A CA 10
ATOM 16014 C C . PRO A 1 70 ? 8.107 13.561 -0.154 1.00 0.00 70 PRO A C 10
ATOM 16015 O O . PRO A 1 70 ? 7.305 12.996 -0.899 1.00 0.00 70 PRO A O 10
ATOM 16026 N N . ARG A 1 71 ? 7.920 13.675 1.156 1.00 0.00 71 ARG A N 10
ATOM 16027 C CA . ARG A 1 71 ? 6.736 13.130 1.810 1.00 0.00 71 ARG A CA 10
ATOM 16028 C C . ARG A 1 71 ? 5.476 13.852 1.342 1.00 0.00 71 ARG A C 10
ATOM 16029 O O . ARG A 1 71 ? 5.332 15.060 1.535 1.00 0.00 71 ARG A O 10
ATOM 16050 N N . ARG A 1 72 ? 4.565 13.105 0.727 1.00 0.00 72 ARG A N 10
ATOM 16051 C CA . ARG A 1 72 ? 3.318 13.674 0.230 1.00 0.00 72 ARG A CA 10
ATOM 16052 C C . ARG A 1 72 ? 2.257 12.591 0.057 1.00 0.00 72 ARG A C 10
ATOM 16053 O O . ARG A 1 72 ? 2.558 11.474 -0.361 1.00 0.00 72 ARG A O 10
ATOM 16074 N N . ALA A 1 73 ? 1.014 12.931 0.383 1.00 0.00 73 ALA A N 10
ATOM 16075 C CA . ALA A 1 73 ? -0.092 11.989 0.263 1.00 0.00 73 ALA A CA 10
ATOM 16076 C C . ALA A 1 73 ? -0.341 11.618 -1.196 1.00 0.00 73 ALA A C 10
ATOM 16077 O O . ALA A 1 73 ? -0.937 12.390 -1.949 1.00 0.00 73 ALA A O 10
ATOM 16084 N N . LEU A 1 74 ? 0.119 10.436 -1.588 1.00 0.00 74 LEU A N 10
ATOM 16085 C CA . LEU A 1 74 ? -0.053 9.963 -2.957 1.00 0.00 74 LEU A CA 10
ATOM 16086 C C . LEU A 1 74 ? -1.421 9.314 -3.141 1.00 0.00 74 LEU A C 10
ATOM 16087 O O . LEU A 1 74 ? -1.953 8.695 -2.220 1.00 0.00 74 LEU A O 10
ATOM 16103 N N . GLU A 1 75 ? -1.984 9.458 -4.337 1.00 0.00 75 GLU A N 10
ATOM 16104 C CA . GLU A 1 75 ? -3.289 8.885 -4.641 1.00 0.00 75 GLU A CA 10
ATOM 16105 C C . GLU A 1 75 ? -3.153 7.692 -5.582 1.00 0.00 75 GLU A C 10
ATOM 16106 O O . GLU A 1 75 ? -2.224 7.624 -6.387 1.00 0.00 75 GLU A O 10
ATOM 16118 N N . VAL A 1 76 ? -4.086 6.751 -5.475 1.00 0.00 76 VAL A N 10
ATOM 16119 C CA . VAL A 1 76 ? -4.072 5.560 -6.315 1.00 0.00 76 VAL A CA 10
ATOM 16120 C C . VAL A 1 76 ? -5.199 5.598 -7.342 1.00 0.00 76 VAL A C 10
ATOM 16121 O O . VAL A 1 76 ? -6.321 5.993 -7.030 1.00 0.00 76 VAL A O 10
ATOM 16134 N N . GLU A 1 77 ? -4.890 5.185 -8.567 1.00 0.00 77 GLU A N 10
ATOM 16135 C CA . GLU A 1 77 ? -5.878 5.173 -9.639 1.00 0.00 77 GLU A CA 10
ATOM 16136 C C . GLU A 1 77 ? -6.128 3.750 -10.133 1.00 0.00 77 GLU A C 10
ATOM 16137 O O . GLU A 1 77 ? -5.190 2.996 -10.387 1.00 0.00 77 GLU A O 10
ATOM 16149 N N . GLY A 1 78 ? -7.402 3.391 -10.264 1.00 0.00 78 GLY A N 10
ATOM 16150 C CA . GLY A 1 78 ? -7.754 2.061 -10.724 1.00 0.00 78 GLY A CA 10
ATOM 16151 C C . GLY A 1 78 ? -7.037 1.682 -12.005 1.00 0.00 78 GLY A C 10
ATOM 16152 O O . GLY A 1 78 ? -6.625 0.536 -12.178 1.00 0.00 78 GLY A O 10
ATOM 16156 N N . GLY A 1 79 ? -6.889 2.649 -12.906 1.00 0.00 79 GLY A N 10
ATOM 16157 C CA . GLY A 1 79 ? -6.218 2.390 -14.167 1.00 0.00 79 GLY A CA 10
ATOM 16158 C C . GLY A 1 79 ? -4.713 2.550 -14.067 1.00 0.00 79 GLY A C 10
ATOM 16159 O O . GLY A 1 79 ? -3.962 1.634 -14.404 1.00 0.00 79 GLY A O 10
ATOM 16163 N N . SER A 1 80 ? -4.273 3.715 -13.604 1.00 0.00 80 SER A N 10
ATOM 16164 C CA . SER A 1 80 ? -2.848 3.993 -13.467 1.00 0.00 80 SER A CA 10
ATOM 16165 C C . SER A 1 80 ? -2.150 2.880 -12.691 1.00 0.00 80 SER A C 10
ATOM 16166 O O . SER A 1 80 ? -2.248 2.806 -11.466 1.00 0.00 80 SER A O 10
ATOM 16174 N N . SER A 1 81 ? -1.444 2.016 -13.414 1.00 0.00 81 SER A N 10
ATOM 16175 C CA . SER A 1 81 ? -0.732 0.904 -12.796 1.00 0.00 81 SER A CA 10
ATOM 16176 C C . SER A 1 81 ? 0.416 1.410 -11.927 1.00 0.00 81 SER A C 10
ATOM 16177 O O . SER A 1 81 ? 0.704 2.606 -11.894 1.00 0.00 81 SER A O 10
ATOM 16185 N N . LEU A 1 82 ? 1.069 0.489 -11.226 1.00 0.00 82 LEU A N 10
ATOM 16186 C CA . LEU A 1 82 ? 2.186 0.840 -10.357 1.00 0.00 82 LEU A CA 10
ATOM 16187 C C . LEU A 1 82 ? 3.274 1.570 -11.136 1.00 0.00 82 LEU A C 10
ATOM 16188 O O . LEU A 1 82 ? 3.781 2.601 -10.695 1.00 0.00 82 LEU A O 10
ATOM 16204 N N . GLU A 1 83 ? 3.627 1.029 -12.298 1.00 0.00 83 GLU A N 10
ATOM 16205 C CA . GLU A 1 83 ? 4.654 1.631 -13.139 1.00 0.00 83 GLU A CA 10
ATOM 16206 C C . GLU A 1 83 ? 4.126 2.883 -13.832 1.00 0.00 83 GLU A C 10
ATOM 16207 O O . GLU A 1 83 ? 4.886 3.800 -14.146 1.00 0.00 83 GLU A O 10
ATOM 16219 N N . ASP A 1 84 ? 2.819 2.914 -14.068 1.00 0.00 84 ASP A N 10
ATOM 16220 C CA . ASP A 1 84 ? 2.187 4.054 -14.724 1.00 0.00 84 ASP A CA 10
ATOM 16221 C C . ASP A 1 84 ? 2.203 5.280 -13.816 1.00 0.00 84 ASP A C 10
ATOM 16222 O O . ASP A 1 84 ? 2.358 6.408 -14.284 1.00 0.00 84 ASP A O 10
ATOM 16231 N N . ILE A 1 85 ? 2.041 5.051 -12.517 1.00 0.00 85 ILE A N 10
ATOM 16232 C CA . ILE A 1 85 ? 2.036 6.137 -11.545 1.00 0.00 85 ILE A CA 10
ATOM 16233 C C . ILE A 1 85 ? 3.451 6.639 -11.275 1.00 0.00 85 ILE A C 10
ATOM 16234 O O . ILE A 1 85 ? 3.659 7.817 -10.989 1.00 0.00 85 ILE A O 10
ATOM 16250 N N . GLY A 1 86 ? 4.422 5.734 -11.369 1.00 0.00 86 GLY A N 10
ATOM 16251 C CA . GLY A 1 86 ? 5.805 6.104 -11.133 1.00 0.00 86 GLY A CA 10
ATOM 16252 C C . GLY A 1 86 ? 6.501 5.162 -10.171 1.00 0.00 86 GLY A C 10
ATOM 16253 O O . GLY A 1 86 ? 7.173 5.602 -9.238 1.00 0.00 86 GLY A O 10
ATOM 16257 N N . ILE A 1 87 ? 6.340 3.862 -10.397 1.00 0.00 87 ILE A N 10
ATOM 16258 C CA . ILE A 1 87 ? 6.958 2.856 -9.543 1.00 0.00 87 ILE A CA 10
ATOM 16259 C C . ILE A 1 87 ? 7.827 1.903 -10.356 1.00 0.00 87 ILE A C 10
ATOM 16260 O O . ILE A 1 87 ? 7.801 0.690 -10.146 1.00 0.00 87 ILE A O 10
ATOM 16276 N N . THR A 1 88 ? 8.597 2.459 -11.286 1.00 0.00 88 THR A N 10
ATOM 16277 C CA . THR A 1 88 ? 9.475 1.660 -12.131 1.00 0.00 88 THR A CA 10
ATOM 16278 C C . THR A 1 88 ? 10.602 1.035 -11.317 1.00 0.00 88 THR A C 10
ATOM 16279 O O . THR A 1 88 ? 11.117 -0.027 -11.665 1.00 0.00 88 THR A O 10
ATOM 16290 N N . VAL A 1 89 ? 10.981 1.701 -10.231 1.00 0.00 89 VAL A N 10
ATOM 16291 C CA . VAL A 1 89 ? 12.047 1.209 -9.367 1.00 0.00 89 VAL A CA 10
ATOM 16292 C C . VAL A 1 89 ? 11.580 1.116 -7.918 1.00 0.00 89 VAL A C 10
ATOM 16293 O O . VAL A 1 89 ? 10.673 1.835 -7.500 1.00 0.00 89 VAL A O 10
ATOM 16306 N N . ASP A 1 90 ? 12.206 0.224 -7.158 1.00 0.00 90 ASP A N 10
ATOM 16307 C CA . ASP A 1 90 ? 11.856 0.037 -5.755 1.00 0.00 90 ASP A CA 10
ATOM 16308 C C . ASP A 1 90 ? 11.506 1.369 -5.099 1.00 0.00 90 ASP A C 10
ATOM 16309 O O . ASP A 1 90 ? 12.330 2.282 -5.044 1.00 0.00 90 ASP A O 10
ATOM 16318 N N . THR A 1 91 ? 10.276 1.474 -4.603 1.00 0.00 91 THR A N 10
ATOM 16319 C CA . THR A 1 91 ? 9.816 2.694 -3.953 1.00 0.00 91 THR A CA 10
ATOM 16320 C C . THR A 1 91 ? 9.251 2.400 -2.568 1.00 0.00 91 THR A C 10
ATOM 16321 O O . THR A 1 91 ? 8.437 1.492 -2.398 1.00 0.00 91 THR A O 10
ATOM 16332 N N . VAL A 1 92 ? 9.687 3.174 -1.579 1.00 0.00 92 VAL A N 10
ATOM 16333 C CA . VAL A 1 92 ? 9.224 2.998 -0.209 1.00 0.00 92 VAL A CA 10
ATOM 16334 C C . VAL A 1 92 ? 7.923 3.756 0.033 1.00 0.00 92 VAL A C 10
ATOM 16335 O O . VAL A 1 92 ? 7.749 4.879 -0.440 1.00 0.00 92 VAL A O 10
ATOM 16348 N N . LEU A 1 93 ? 7.012 3.134 0.774 1.00 0.00 93 LEU A N 10
ATOM 16349 C CA . LEU A 1 93 ? 5.725 3.750 1.079 1.00 0.00 93 LEU A CA 10
ATOM 16350 C C . LEU A 1 93 ? 5.557 3.943 2.583 1.00 0.00 93 LEU A C 10
ATOM 16351 O O . LEU A 1 93 ? 6.250 3.312 3.380 1.00 0.00 93 LEU A O 10
ATOM 16367 N N . ASN A 1 94 ? 4.632 4.819 2.963 1.00 0.00 94 ASN A N 10
ATOM 16368 C CA . ASN A 1 94 ? 4.372 5.092 4.372 1.00 0.00 94 ASN A CA 10
ATOM 16369 C C . ASN A 1 94 ? 2.876 5.059 4.665 1.00 0.00 94 ASN A C 10
ATOM 16370 O O . ASN A 1 94 ? 2.072 5.617 3.919 1.00 0.00 94 ASN A O 10
ATOM 16381 N N . VAL A 1 95 ? 2.508 4.398 5.759 1.00 0.00 95 VAL A N 10
ATOM 16382 C CA . VAL A 1 95 ? 1.109 4.292 6.154 1.00 0.00 95 VAL A CA 10
ATOM 16383 C C . VAL A 1 95 ? 0.743 5.360 7.177 1.00 0.00 95 VAL A C 10
ATOM 16384 O O . VAL A 1 95 ? 1.067 5.238 8.359 1.00 0.00 95 VAL A O 10
ATOM 16397 N N . GLU A 1 96 ? 0.066 6.408 6.716 1.00 0.00 96 GLU A N 10
ATOM 16398 C CA . GLU A 1 96 ? -0.343 7.498 7.592 1.00 0.00 96 GLU A CA 10
ATOM 16399 C C . GLU A 1 96 ? -1.864 7.594 7.668 1.00 0.00 96 GLU A C 10
ATOM 16400 O O . GLU A 1 96 ? -2.555 7.472 6.657 1.00 0.00 96 GLU A O 10
ATOM 16412 N N . GLU A 1 97 ? -2.379 7.813 8.874 1.00 0.00 97 GLU A N 10
ATOM 16413 C CA . GLU A 1 97 ? -3.818 7.923 9.081 1.00 0.00 97 GLU A CA 10
ATOM 16414 C C . GLU A 1 97 ? -4.365 9.193 8.436 1.00 0.00 97 GLU A C 10
ATOM 16415 O O . GLU A 1 97 ? -3.716 10.240 8.447 1.00 0.00 97 GLU A O 10
ATOM 16427 N N . LYS A 1 98 ? -5.563 9.093 7.870 1.00 0.00 98 LYS A N 10
ATOM 16428 C CA . LYS A 1 98 ? -6.200 10.232 7.218 1.00 0.00 98 LYS A CA 10
ATOM 16429 C C . LYS A 1 98 ? -6.949 11.090 8.233 1.00 0.00 98 LYS A C 10
ATOM 16430 O O . LYS A 1 98 ? -7.078 10.718 9.399 1.00 0.00 98 LYS A O 10
ATOM 16449 N N . GLU A 1 99 ? -7.442 12.239 7.780 1.00 0.00 99 GLU A N 10
ATOM 16450 C CA . GLU A 1 99 ? -8.179 13.148 8.650 1.00 0.00 99 GLU A CA 10
ATOM 16451 C C . GLU A 1 99 ? -9.529 13.510 8.039 1.00 0.00 99 GLU A C 10
ATOM 16452 O O . GLU A 1 99 ? -10.537 13.593 8.740 1.00 0.00 99 GLU A O 10
ATOM 16464 N N . GLN A 1 100 ? -9.540 13.725 6.727 1.00 0.00 100 GLN A N 10
ATOM 16465 C CA . GLN A 1 100 ? -10.766 14.080 6.022 1.00 0.00 100 GLN A CA 10
ATOM 16466 C C . GLN A 1 100 ? -11.737 12.904 5.993 1.00 0.00 100 GLN A C 10
ATOM 16467 O O . GLN A 1 100 ? -11.505 11.911 5.303 1.00 0.00 100 GLN A O 10
ATOM 16481 N N . SER A 1 101 ? -12.825 13.022 6.746 1.00 0.00 101 SER A N 10
ATOM 16482 C CA . SER A 1 101 ? -13.830 11.967 6.810 1.00 0.00 101 SER A CA 10
ATOM 16483 C C . SER A 1 101 ? -15.159 12.447 6.236 1.00 0.00 101 SER A C 10
ATOM 16484 O O . SER A 1 101 ? -15.725 13.439 6.696 1.00 0.00 101 SER A O 10
ATOM 16492 N N . SER A 1 102 ? -15.652 11.736 5.226 1.00 0.00 102 SER A N 10
ATOM 16493 C CA . SER A 1 102 ? -16.912 12.091 4.586 1.00 0.00 102 SER A CA 10
ATOM 16494 C C . SER A 1 102 ? -17.313 11.037 3.556 1.00 0.00 102 SER A C 10
ATOM 16495 O O . SER A 1 102 ? -16.558 10.740 2.632 1.00 0.00 102 SER A O 10
ATOM 16503 N N . GLN A 1 103 ? -18.507 10.478 3.726 1.00 0.00 103 GLN A N 10
ATOM 16504 C CA . GLN A 1 103 ? -19.008 9.458 2.813 1.00 0.00 103 GLN A CA 10
ATOM 16505 C C . GLN A 1 103 ? -18.569 9.745 1.381 1.00 0.00 103 GLN A C 10
ATOM 16506 O O . GLN A 1 103 ? -18.365 10.898 1.004 1.00 0.00 103 GLN A O 10
ATOM 16520 N N . SER A 1 104 ? -18.424 8.687 0.589 1.00 0.00 104 SER A N 10
ATOM 16521 C CA . SER A 1 104 ? -18.004 8.827 -0.800 1.00 0.00 104 SER A CA 10
ATOM 16522 C C . SER A 1 104 ? -19.047 8.237 -1.745 1.00 0.00 104 SER A C 10
ATOM 16523 O O . SER A 1 104 ? -19.726 7.266 -1.411 1.00 0.00 104 SER A O 10
ATOM 16531 N N . GLY A 1 105 ? -19.170 8.832 -2.928 1.00 0.00 105 GLY A N 10
ATOM 16532 C CA . GLY A 1 105 ? -20.132 8.353 -3.903 1.00 0.00 105 GLY A CA 10
ATOM 16533 C C . GLY A 1 105 ? -20.092 9.146 -5.195 1.00 0.00 105 GLY A C 10
ATOM 16534 O O . GLY A 1 105 ? -19.182 8.999 -6.011 1.00 0.00 105 GLY A O 10
ATOM 16538 N N . PRO A 1 106 ? -21.100 10.009 -5.395 1.00 0.00 106 PRO A N 10
ATOM 16539 C CA . PRO A 1 106 ? -21.199 10.844 -6.596 1.00 0.00 106 PRO A CA 10
ATOM 16540 C C . PRO A 1 106 ? -20.130 11.931 -6.636 1.00 0.00 106 PRO A C 10
ATOM 16541 O O . PRO A 1 106 ? -20.359 13.056 -6.193 1.00 0.00 106 PRO A O 10
ATOM 16552 N N . SER A 1 107 ? -18.964 11.587 -7.171 1.00 0.00 107 SER A N 10
ATOM 16553 C CA . SER A 1 107 ? -17.858 12.533 -7.266 1.00 0.00 107 SER A CA 10
ATOM 16554 C C . SER A 1 107 ? -16.839 12.075 -8.305 1.00 0.00 107 SER A C 10
ATOM 16555 O O . SER A 1 107 ? -16.706 10.881 -8.576 1.00 0.00 107 SER A O 10
ATOM 16563 N N . SER A 1 108 ? -16.122 13.033 -8.884 1.00 0.00 108 SER A N 10
ATOM 16564 C CA . SER A 1 108 ? -15.117 12.730 -9.896 1.00 0.00 108 SER A CA 10
ATOM 16565 C C . SER A 1 108 ? -13.780 12.384 -9.248 1.00 0.00 108 SER A C 10
ATOM 16566 O O . SER A 1 108 ? -13.495 12.800 -8.126 1.00 0.00 108 SER A O 10
ATOM 16574 N N . GLY A 1 109 ? -12.961 11.620 -9.965 1.00 0.00 109 GLY A N 10
ATOM 16575 C CA . GLY A 1 109 ? -11.664 11.231 -9.444 1.00 0.00 109 GLY A CA 10
ATOM 16576 C C . GLY A 1 109 ? -10.892 10.353 -10.409 1.00 0.00 109 GLY A C 10
ATOM 16577 O O . GLY A 1 109 ? -11.270 10.214 -11.572 1.00 0.00 109 GLY A O 10
ATOM 16581 N N . GLY A 1 1 ? -17.568 -33.173 5.425 1.00 0.00 1 GLY A N 11
ATOM 16582 C CA . GLY A 1 1 ? -16.475 -32.221 5.343 1.00 0.00 1 GLY A CA 11
ATOM 16583 C C . GLY A 1 1 ? -15.785 -32.014 6.676 1.00 0.00 1 GLY A C 11
ATOM 16584 O O . GLY A 1 1 ? -16.184 -31.154 7.462 1.00 0.00 1 GLY A O 11
ATOM 16588 N N . SER A 1 2 ? -14.747 -32.804 6.933 1.00 0.00 2 SER A N 11
ATOM 16589 C CA . SER A 1 2 ? -14.004 -32.706 8.183 1.00 0.00 2 SER A CA 11
ATOM 16590 C C . SER A 1 2 ? -13.479 -31.289 8.394 1.00 0.00 2 SER A C 11
ATOM 16591 O O . SER A 1 2 ? -13.829 -30.624 9.368 1.00 0.00 2 SER A O 11
ATOM 16599 N N . SER A 1 3 ? -12.635 -30.835 7.473 1.00 0.00 3 SER A N 11
ATOM 16600 C CA . SER A 1 3 ? -12.057 -29.499 7.559 1.00 0.00 3 SER A CA 11
ATOM 16601 C C . SER A 1 3 ? -13.150 -28.437 7.627 1.00 0.00 3 SER A C 11
ATOM 16602 O O . SER A 1 3 ? -14.070 -28.424 6.808 1.00 0.00 3 SER A O 11
ATOM 16610 N N . GLY A 1 4 ? -13.044 -27.548 8.609 1.00 0.00 4 GLY A N 11
ATOM 16611 C CA . GLY A 1 4 ? -14.029 -26.495 8.766 1.00 0.00 4 GLY A CA 11
ATOM 16612 C C . GLY A 1 4 ? -13.431 -25.112 8.600 1.00 0.00 4 GLY A C 11
ATOM 16613 O O . GLY A 1 4 ? -12.352 -24.828 9.119 1.00 0.00 4 GLY A O 11
ATOM 16617 N N . SER A 1 5 ? -14.133 -24.249 7.871 1.00 0.00 5 SER A N 11
ATOM 16618 C CA . SER A 1 5 ? -13.663 -22.890 7.632 1.00 0.00 5 SER A CA 11
ATOM 16619 C C . SER A 1 5 ? -14.716 -21.869 8.049 1.00 0.00 5 SER A C 11
ATOM 16620 O O . SER A 1 5 ? -15.812 -22.231 8.479 1.00 0.00 5 SER A O 11
ATOM 16628 N N . SER A 1 6 ? -14.376 -20.590 7.921 1.00 0.00 6 SER A N 11
ATOM 16629 C CA . SER A 1 6 ? -15.292 -19.516 8.288 1.00 0.00 6 SER A CA 11
ATOM 16630 C C . SER A 1 6 ? -14.940 -18.227 7.549 1.00 0.00 6 SER A C 11
ATOM 16631 O O . SER A 1 6 ? -13.768 -17.880 7.407 1.00 0.00 6 SER A O 11
ATOM 16639 N N . GLY A 1 7 ? -15.966 -17.522 7.082 1.00 0.00 7 GLY A N 11
ATOM 16640 C CA . GLY A 1 7 ? -15.745 -16.280 6.363 1.00 0.00 7 GLY A CA 11
ATOM 16641 C C . GLY A 1 7 ? -15.257 -16.508 4.947 1.00 0.00 7 GLY A C 11
ATOM 16642 O O . GLY A 1 7 ? -14.778 -17.593 4.616 1.00 0.00 7 GLY A O 11
ATOM 16646 N N . GLU A 1 8 ? -15.382 -15.485 4.107 1.00 0.00 8 GLU A N 11
ATOM 16647 C CA . GLU A 1 8 ? -14.952 -15.581 2.718 1.00 0.00 8 GLU A CA 11
ATOM 16648 C C . GLU A 1 8 ? -13.889 -14.533 2.403 1.00 0.00 8 GLU A C 11
ATOM 16649 O O . GLU A 1 8 ? -13.759 -14.087 1.263 1.00 0.00 8 GLU A O 11
ATOM 16661 N N . VAL A 1 9 ? -13.131 -14.142 3.423 1.00 0.00 9 VAL A N 11
ATOM 16662 C CA . VAL A 1 9 ? -12.079 -13.148 3.257 1.00 0.00 9 VAL A CA 11
ATOM 16663 C C . VAL A 1 9 ? -11.246 -13.431 2.010 1.00 0.00 9 VAL A C 11
ATOM 16664 O O . VAL A 1 9 ? -10.908 -14.574 1.707 1.00 0.00 9 VAL A O 11
ATOM 16677 N N . PRO A 1 10 ? -10.906 -12.364 1.272 1.00 0.00 10 PRO A N 11
ATOM 16678 C CA . PRO A 1 10 ? -10.108 -12.472 0.047 1.00 0.00 10 PRO A CA 11
ATOM 16679 C C . PRO A 1 10 ? -8.660 -12.860 0.331 1.00 0.00 10 PRO A C 11
ATOM 16680 O O . PRO A 1 10 ? -8.172 -12.694 1.448 1.00 0.00 10 PRO A O 11
ATOM 16691 N N . ASP A 1 11 ? -7.980 -13.375 -0.688 1.00 0.00 11 ASP A N 11
ATOM 16692 C CA . ASP A 1 11 ? -6.587 -13.785 -0.547 1.00 0.00 11 ASP A CA 11
ATOM 16693 C C . ASP A 1 11 ? -5.687 -12.977 -1.478 1.00 0.00 11 ASP A C 11
ATOM 16694 O O . ASP A 1 11 ? -6.140 -12.458 -2.499 1.00 0.00 11 ASP A O 11
ATOM 16703 N N . LEU A 1 12 ? -4.413 -12.875 -1.118 1.00 0.00 12 LEU A N 11
ATOM 16704 C CA . LEU A 1 12 ? -3.449 -12.130 -1.920 1.00 0.00 12 LEU A CA 11
ATOM 16705 C C . LEU A 1 12 ? -2.852 -13.012 -3.013 1.00 0.00 12 LEU A C 11
ATOM 16706 O O . LEU A 1 12 ? -2.695 -14.222 -2.851 1.00 0.00 12 LEU A O 11
ATOM 16722 N N . PRO A 1 13 ? -2.510 -12.392 -4.151 1.00 0.00 13 PRO A N 11
ATOM 16723 C CA . PRO A 1 13 ? -1.922 -13.102 -5.292 1.00 0.00 13 PRO A CA 11
ATOM 16724 C C . PRO A 1 13 ? -0.501 -13.578 -5.010 1.00 0.00 13 PRO A C 11
ATOM 16725 O O . PRO A 1 13 ? 0.170 -13.061 -4.117 1.00 0.00 13 PRO A O 11
ATOM 16736 N N . GLU A 1 14 ? -0.050 -14.566 -5.775 1.00 0.00 14 GLU A N 11
ATOM 16737 C CA . GLU A 1 14 ? 1.290 -15.112 -5.605 1.00 0.00 14 GLU A CA 11
ATOM 16738 C C . GLU A 1 14 ? 2.340 -14.006 -5.663 1.00 0.00 14 GLU A C 11
ATOM 16739 O O . GLU A 1 14 ? 2.293 -13.138 -6.534 1.00 0.00 14 GLU A O 11
ATOM 16751 N N . GLU A 1 15 ? 3.285 -14.045 -4.728 1.00 0.00 15 GLU A N 11
ATOM 16752 C CA . GLU A 1 15 ? 4.344 -13.045 -4.673 1.00 0.00 15 GLU A CA 11
ATOM 16753 C C . GLU A 1 15 ? 5.404 -13.315 -5.737 1.00 0.00 15 GLU A C 11
ATOM 16754 O O . GLU A 1 15 ? 5.805 -14.455 -5.974 1.00 0.00 15 GLU A O 11
ATOM 16766 N N . PRO A 1 16 ? 5.870 -12.242 -6.394 1.00 0.00 16 PRO A N 11
ATOM 16767 C CA . PRO A 1 16 ? 6.889 -12.337 -7.443 1.00 0.00 16 PRO A CA 11
ATOM 16768 C C . PRO A 1 16 ? 8.258 -12.714 -6.889 1.00 0.00 16 PRO A C 11
ATOM 16769 O O . PRO A 1 16 ? 8.575 -12.419 -5.737 1.00 0.00 16 PRO A O 11
ATOM 16780 N N . SER A 1 17 ? 9.068 -13.366 -7.717 1.00 0.00 17 SER A N 11
ATOM 16781 C CA . SER A 1 17 ? 10.404 -13.786 -7.308 1.00 0.00 17 SER A CA 11
ATOM 16782 C C . SER A 1 17 ? 11.339 -12.586 -7.195 1.00 0.00 17 SER A C 11
ATOM 16783 O O . SER A 1 17 ? 10.943 -11.451 -7.455 1.00 0.00 17 SER A O 11
ATOM 16791 N N . GLU A 1 18 ? 12.582 -12.848 -6.804 1.00 0.00 18 GLU A N 11
ATOM 16792 C CA . GLU A 1 18 ? 13.575 -11.791 -6.656 1.00 0.00 18 GLU A CA 11
ATOM 16793 C C . GLU A 1 18 ? 14.146 -11.386 -8.012 1.00 0.00 18 GLU A C 11
ATOM 16794 O O . GLU A 1 18 ? 14.312 -10.201 -8.300 1.00 0.00 18 GLU A O 11
ATOM 16806 N N . THR A 1 19 ? 14.447 -12.381 -8.840 1.00 0.00 19 THR A N 11
ATOM 16807 C CA . THR A 1 19 ? 15.001 -12.130 -10.165 1.00 0.00 19 THR A CA 11
ATOM 16808 C C . THR A 1 19 ? 13.898 -11.849 -11.179 1.00 0.00 19 THR A C 11
ATOM 16809 O O . THR A 1 19 ? 14.143 -11.254 -12.227 1.00 0.00 19 THR A O 11
ATOM 16820 N N . ALA A 1 20 ? 12.682 -12.281 -10.860 1.00 0.00 20 ALA A N 11
ATOM 16821 C CA . ALA A 1 20 ? 11.541 -12.073 -11.741 1.00 0.00 20 ALA A CA 11
ATOM 16822 C C . ALA A 1 20 ? 11.506 -10.641 -12.265 1.00 0.00 20 ALA A C 11
ATOM 16823 O O . ALA A 1 20 ? 11.430 -9.690 -11.488 1.00 0.00 20 ALA A O 11
ATOM 16830 N N . GLU A 1 21 ? 11.560 -10.497 -13.585 1.00 0.00 21 GLU A N 11
ATOM 16831 C CA . GLU A 1 21 ? 11.535 -9.180 -14.210 1.00 0.00 21 GLU A CA 11
ATOM 16832 C C . GLU A 1 21 ? 10.205 -8.479 -13.950 1.00 0.00 21 GLU A C 11
ATOM 16833 O O . GLU A 1 21 ? 9.230 -9.108 -13.542 1.00 0.00 21 GLU A O 11
ATOM 16845 N N . GLU A 1 22 ? 10.176 -7.171 -14.186 1.00 0.00 22 GLU A N 11
ATOM 16846 C CA . GLU A 1 22 ? 8.967 -6.384 -13.976 1.00 0.00 22 GLU A CA 11
ATOM 16847 C C . GLU A 1 22 ? 8.482 -6.507 -12.534 1.00 0.00 22 GLU A C 11
ATOM 16848 O O . GLU A 1 22 ? 7.280 -6.558 -12.273 1.00 0.00 22 GLU A O 11
ATOM 16860 N N . VAL A 1 23 ? 9.427 -6.553 -11.600 1.00 0.00 23 VAL A N 11
ATOM 16861 C CA . VAL A 1 23 ? 9.098 -6.669 -10.185 1.00 0.00 23 VAL A CA 11
ATOM 16862 C C . VAL A 1 23 ? 9.905 -5.681 -9.350 1.00 0.00 23 VAL A C 11
ATOM 16863 O O . VAL A 1 23 ? 11.122 -5.573 -9.502 1.00 0.00 23 VAL A O 11
ATOM 16876 N N . VAL A 1 24 ? 9.220 -4.961 -8.467 1.00 0.00 24 VAL A N 11
ATOM 16877 C CA . VAL A 1 24 ? 9.874 -3.983 -7.607 1.00 0.00 24 VAL A CA 11
ATOM 16878 C C . VAL A 1 24 ? 9.697 -4.342 -6.135 1.00 0.00 24 VAL A C 11
ATOM 16879 O O . VAL A 1 24 ? 8.824 -5.132 -5.777 1.00 0.00 24 VAL A O 11
ATOM 16892 N N . THR A 1 25 ? 10.535 -3.754 -5.285 1.00 0.00 25 THR A N 11
ATOM 16893 C CA . THR A 1 25 ? 10.472 -4.011 -3.852 1.00 0.00 25 THR A CA 11
ATOM 16894 C C . THR A 1 25 ? 9.787 -2.865 -3.117 1.00 0.00 25 THR A C 11
ATOM 16895 O O . THR A 1 25 ? 10.376 -1.802 -2.916 1.00 0.00 25 THR A O 11
ATOM 16906 N N . VAL A 1 26 ? 8.539 -3.087 -2.715 1.00 0.00 26 VAL A N 11
ATOM 16907 C CA . VAL A 1 26 ? 7.775 -2.073 -2.000 1.00 0.00 26 VAL A CA 11
ATOM 16908 C C . VAL A 1 26 ? 7.771 -2.343 -0.500 1.00 0.00 26 VAL A C 11
ATOM 16909 O O . VAL A 1 26 ? 7.334 -3.402 -0.050 1.00 0.00 26 VAL A O 11
ATOM 16922 N N . ALA A 1 27 ? 8.262 -1.378 0.271 1.00 0.00 27 ALA A N 11
ATOM 16923 C CA . ALA A 1 27 ? 8.314 -1.512 1.722 1.00 0.00 27 ALA A CA 11
ATOM 16924 C C . ALA A 1 27 ? 7.293 -0.599 2.393 1.00 0.00 27 ALA A C 11
ATOM 16925 O O . ALA A 1 27 ? 7.348 0.624 2.249 1.00 0.00 27 ALA A O 11
ATOM 16932 N N . LEU A 1 28 ? 6.362 -1.199 3.127 1.00 0.00 28 LEU A N 11
ATOM 16933 C CA . LEU A 1 28 ? 5.328 -0.439 3.821 1.00 0.00 28 LEU A CA 11
ATOM 16934 C C . LEU A 1 28 ? 5.782 -0.057 5.226 1.00 0.00 28 LEU A C 11
ATOM 16935 O O . LEU A 1 28 ? 6.073 -0.923 6.052 1.00 0.00 28 LEU A O 11
ATOM 16951 N N . ARG A 1 29 ? 5.839 1.244 5.490 1.00 0.00 29 ARG A N 11
ATOM 16952 C CA . ARG A 1 29 ? 6.257 1.741 6.795 1.00 0.00 29 ARG A CA 11
ATOM 16953 C C . ARG A 1 29 ? 5.049 2.004 7.690 1.00 0.00 29 ARG A C 11
ATOM 16954 O O . ARG A 1 29 ? 4.170 2.795 7.345 1.00 0.00 29 ARG A O 11
ATOM 16975 N N . CYS A 1 30 ? 5.013 1.336 8.837 1.00 0.00 30 CYS A N 11
ATOM 16976 C CA . CYS A 1 30 ? 3.912 1.496 9.780 1.00 0.00 30 CYS A CA 11
ATOM 16977 C C . CYS A 1 30 ? 4.153 2.689 10.700 1.00 0.00 30 CYS A C 11
ATOM 16978 O O . CYS A 1 30 ? 5.290 3.074 10.971 1.00 0.00 30 CYS A O 11
ATOM 16986 N N . PRO A 1 31 ? 3.059 3.290 11.190 1.00 0.00 31 PRO A N 11
ATOM 16987 C CA . PRO A 1 31 ? 3.125 4.448 12.085 1.00 0.00 31 PRO A CA 11
ATOM 16988 C C . PRO A 1 31 ? 3.662 4.084 13.465 1.00 0.00 31 PRO A C 11
ATOM 16989 O O . PRO A 1 31 ? 3.903 4.958 14.298 1.00 0.00 31 PRO A O 11
ATOM 17000 N N . ASN A 1 32 ? 3.850 2.790 13.699 1.00 0.00 32 ASN A N 11
ATOM 17001 C CA . ASN A 1 32 ? 4.360 2.311 14.979 1.00 0.00 32 ASN A CA 11
ATOM 17002 C C . ASN A 1 32 ? 5.885 2.338 15.002 1.00 0.00 32 ASN A C 11
ATOM 17003 O O . ASN A 1 32 ? 6.499 2.452 16.062 1.00 0.00 32 ASN A O 11
ATOM 17014 N N . GLY A 1 33 ? 6.491 2.234 13.823 1.00 0.00 33 GLY A N 11
ATOM 17015 C CA . GLY A 1 33 ? 7.939 2.250 13.730 1.00 0.00 33 GLY A CA 11
ATOM 17016 C C . GLY A 1 33 ? 8.479 1.107 12.893 1.00 0.00 33 GLY A C 11
ATOM 17017 O O . GLY A 1 33 ? 9.515 1.240 12.242 1.00 0.00 33 GLY A O 11
ATOM 17021 N N . ARG A 1 34 ? 7.775 -0.021 12.910 1.00 0.00 34 ARG A N 11
ATOM 17022 C CA . ARG A 1 34 ? 8.190 -1.193 12.149 1.00 0.00 34 ARG A CA 11
ATOM 17023 C C . ARG A 1 34 ? 8.016 -0.959 10.652 1.00 0.00 34 ARG A C 11
ATOM 17024 O O . ARG A 1 34 ? 7.291 -0.055 10.234 1.00 0.00 34 ARG A O 11
ATOM 17045 N N . VAL A 1 35 ? 8.686 -1.778 9.847 1.00 0.00 35 VAL A N 11
ATOM 17046 C CA . VAL A 1 35 ? 8.605 -1.662 8.397 1.00 0.00 35 VAL A CA 11
ATOM 17047 C C . VAL A 1 35 ? 8.590 -3.035 7.735 1.00 0.00 35 VAL A C 11
ATOM 17048 O O . VAL A 1 35 ? 9.473 -3.861 7.973 1.00 0.00 35 VAL A O 11
ATOM 17061 N N . LEU A 1 36 ? 7.584 -3.273 6.902 1.00 0.00 36 LEU A N 11
ATOM 17062 C CA . LEU A 1 36 ? 7.453 -4.546 6.203 1.00 0.00 36 LEU A CA 11
ATOM 17063 C C . LEU A 1 36 ? 7.859 -4.409 4.739 1.00 0.00 36 LEU A C 11
ATOM 17064 O O . LEU A 1 36 ? 7.426 -3.485 4.049 1.00 0.00 36 LEU A O 11
ATOM 17080 N N . ARG A 1 37 ? 8.690 -5.334 4.271 1.00 0.00 37 ARG A N 11
ATOM 17081 C CA . ARG A 1 37 ? 9.153 -5.316 2.889 1.00 0.00 37 ARG A CA 11
ATOM 17082 C C . ARG A 1 37 ? 8.473 -6.412 2.073 1.00 0.00 37 ARG A C 11
ATOM 17083 O O . ARG A 1 37 ? 8.306 -7.537 2.544 1.00 0.00 37 ARG A O 11
ATOM 17104 N N . ARG A 1 38 ? 8.080 -6.074 0.849 1.00 0.00 38 ARG A N 11
ATOM 17105 C CA . ARG A 1 38 ? 7.416 -7.028 -0.031 1.00 0.00 38 ARG A CA 11
ATOM 17106 C C . ARG A 1 38 ? 7.548 -6.604 -1.491 1.00 0.00 38 ARG A C 11
ATOM 17107 O O . ARG A 1 38 ? 7.576 -5.413 -1.801 1.00 0.00 38 ARG A O 11
ATOM 17128 N N . ARG A 1 39 ? 7.631 -7.587 -2.382 1.00 0.00 39 ARG A N 11
ATOM 17129 C CA . ARG A 1 39 ? 7.762 -7.316 -3.808 1.00 0.00 39 ARG A CA 11
ATOM 17130 C C . ARG A 1 39 ? 6.392 -7.251 -4.478 1.00 0.00 39 ARG A C 11
ATOM 17131 O O . ARG A 1 39 ? 5.419 -7.818 -3.980 1.00 0.00 39 ARG A O 11
ATOM 17152 N N . PHE A 1 40 ? 6.325 -6.555 -5.608 1.00 0.00 40 PHE A N 11
ATOM 17153 C CA . PHE A 1 40 ? 5.074 -6.414 -6.344 1.00 0.00 40 PHE A CA 11
ATOM 17154 C C . PHE A 1 40 ? 5.341 -6.090 -7.811 1.00 0.00 40 PHE A C 11
ATOM 17155 O O . PHE A 1 40 ? 6.056 -5.139 -8.129 1.00 0.00 40 PHE A O 11
ATOM 17172 N N . PHE A 1 41 ? 4.762 -6.888 -8.702 1.00 0.00 41 PHE A N 11
ATOM 17173 C CA . PHE A 1 41 ? 4.938 -6.689 -10.136 1.00 0.00 41 PHE A CA 11
ATOM 17174 C C . PHE A 1 41 ? 4.652 -5.240 -10.523 1.00 0.00 41 PHE A C 11
ATOM 17175 O O . PHE A 1 41 ? 4.052 -4.487 -9.756 1.00 0.00 41 PHE A O 11
ATOM 17192 N N . LYS A 1 42 ? 5.089 -4.856 -11.717 1.00 0.00 42 LYS A N 11
ATOM 17193 C CA . LYS A 1 42 ? 4.881 -3.499 -12.208 1.00 0.00 42 LYS A CA 11
ATOM 17194 C C . LYS A 1 42 ? 3.618 -3.415 -13.059 1.00 0.00 42 LYS A C 11
ATOM 17195 O O . LYS A 1 42 ? 3.152 -2.325 -13.389 1.00 0.00 42 LYS A O 11
ATOM 17214 N N . SER A 1 43 ? 3.067 -4.573 -13.408 1.00 0.00 43 SER A N 11
ATOM 17215 C CA . SER A 1 43 ? 1.858 -4.631 -14.221 1.00 0.00 43 SER A CA 11
ATOM 17216 C C . SER A 1 43 ? 0.613 -4.464 -13.357 1.00 0.00 43 SER A C 11
ATOM 17217 O O . SER A 1 43 ? -0.413 -3.963 -13.816 1.00 0.00 43 SER A O 11
ATOM 17225 N N . TRP A 1 44 ? 0.711 -4.890 -12.102 1.00 0.00 44 TRP A N 11
ATOM 17226 C CA . TRP A 1 44 ? -0.408 -4.789 -11.172 1.00 0.00 44 TRP A CA 11
ATOM 17227 C C . TRP A 1 44 ? -0.882 -3.346 -11.046 1.00 0.00 44 TRP A C 11
ATOM 17228 O O . TRP A 1 44 ? -0.219 -2.422 -11.514 1.00 0.00 44 TRP A O 11
ATOM 17249 N N . ASN A 1 45 ? -2.035 -3.161 -10.410 1.00 0.00 45 ASN A N 11
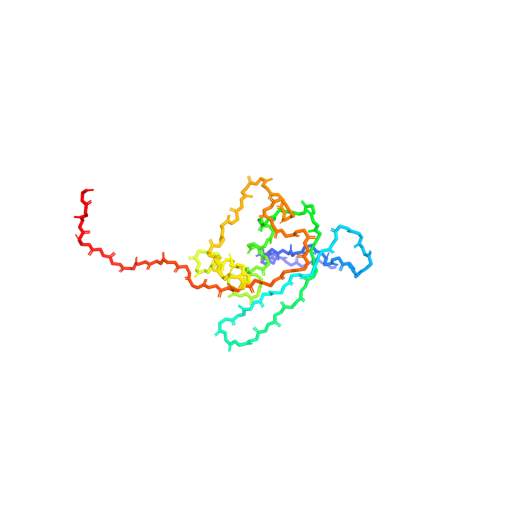ATOM 17250 C CA . ASN A 1 45 ? -2.598 -1.827 -10.224 1.00 0.00 45 ASN A CA 11
ATOM 17251 C C . ASN A 1 45 ? -2.469 -1.381 -8.771 1.00 0.00 45 ASN A C 11
ATOM 17252 O O . ASN A 1 45 ? -2.690 -2.166 -7.848 1.00 0.00 45 ASN A O 11
ATOM 17263 N N . SER A 1 46 ? -2.111 -0.116 -8.576 1.00 0.00 46 SER A N 11
ATOM 17264 C CA . SER A 1 46 ? -1.949 0.434 -7.235 1.00 0.00 46 SER A CA 11
ATOM 17265 C C . SER A 1 46 ? -3.037 -0.086 -6.300 1.00 0.00 46 SER A C 11
ATOM 17266 O O . SER A 1 46 ? -2.847 -0.147 -5.085 1.00 0.00 46 SER A O 11
ATOM 17274 N N . GLN A 1 47 ? -4.175 -0.459 -6.875 1.00 0.00 47 GLN A N 11
ATOM 17275 C CA . GLN A 1 47 ? -5.293 -0.973 -6.093 1.00 0.00 47 GLN A CA 11
ATOM 17276 C C . GLN A 1 47 ? -4.858 -2.155 -5.233 1.00 0.00 47 GLN A C 11
ATOM 17277 O O . GLN A 1 47 ? -4.996 -2.131 -4.010 1.00 0.00 47 GLN A O 11
ATOM 17291 N N . VAL A 1 48 ? -4.332 -3.190 -5.881 1.00 0.00 48 VAL A N 11
ATOM 17292 C CA . VAL A 1 48 ? -3.876 -4.382 -5.176 1.00 0.00 48 VAL A CA 11
ATOM 17293 C C . VAL A 1 48 ? -3.229 -4.019 -3.844 1.00 0.00 48 VAL A C 11
ATOM 17294 O O . VAL A 1 48 ? -3.329 -4.764 -2.869 1.00 0.00 48 VAL A O 11
ATOM 17307 N N . LEU A 1 49 ? -2.566 -2.869 -3.809 1.00 0.00 49 LEU A N 11
ATOM 17308 C CA . LEU A 1 49 ? -1.901 -2.405 -2.596 1.00 0.00 49 LEU A CA 11
ATOM 17309 C C . LEU A 1 49 ? -2.894 -2.281 -1.446 1.00 0.00 49 LEU A C 11
ATOM 17310 O O . LEU A 1 49 ? -2.660 -2.792 -0.350 1.00 0.00 49 LEU A O 11
ATOM 17326 N N . LEU A 1 50 ? -4.006 -1.599 -1.701 1.00 0.00 50 LEU A N 11
ATOM 17327 C CA . LEU A 1 50 ? -5.038 -1.409 -0.687 1.00 0.00 50 LEU A CA 11
ATOM 17328 C C . LEU A 1 50 ? -5.370 -2.727 0.004 1.00 0.00 50 LEU A C 11
ATOM 17329 O O . LEU A 1 50 ? -5.703 -2.751 1.190 1.00 0.00 50 LEU A O 11
ATOM 17345 N N . ASP A 1 51 ? -5.276 -3.822 -0.743 1.00 0.00 51 ASP A N 11
ATOM 17346 C CA . ASP A 1 51 ? -5.564 -5.144 -0.200 1.00 0.00 51 ASP A CA 11
ATOM 17347 C C . ASP A 1 51 ? -4.490 -5.568 0.797 1.00 0.00 51 ASP A C 11
ATOM 17348 O O . ASP A 1 51 ? -4.794 -5.940 1.930 1.00 0.00 51 ASP A O 11
ATOM 17357 N N . TRP A 1 52 ? -3.235 -5.510 0.367 1.00 0.00 52 TRP A N 11
ATOM 17358 C CA . TRP A 1 52 ? -2.117 -5.889 1.223 1.00 0.00 52 TRP A CA 11
ATOM 17359 C C . TRP A 1 52 ? -2.093 -5.048 2.494 1.00 0.00 52 TRP A C 11
ATOM 17360 O O . TRP A 1 52 ? -1.709 -5.529 3.560 1.00 0.00 52 TRP A O 11
ATOM 17381 N N . MET A 1 53 ? -2.509 -3.791 2.375 1.00 0.00 53 MET A N 11
ATOM 17382 C CA . MET A 1 53 ? -2.537 -2.885 3.516 1.00 0.00 53 MET A CA 11
ATOM 17383 C C . MET A 1 53 ? -3.610 -3.302 4.516 1.00 0.00 53 MET A C 11
ATOM 17384 O O . MET A 1 53 ? -3.462 -3.099 5.721 1.00 0.00 53 MET A O 11
ATOM 17398 N N . MET A 1 54 ? -4.690 -3.888 4.009 1.00 0.00 54 MET A N 11
ATOM 17399 C CA . MET A 1 54 ? -5.788 -4.335 4.858 1.00 0.00 54 MET A CA 11
ATOM 17400 C C . MET A 1 54 ? -5.474 -5.693 5.480 1.00 0.00 54 MET A C 11
ATOM 17401 O O . MET A 1 54 ? -6.109 -6.103 6.452 1.00 0.00 54 MET A O 11
ATOM 17415 N N . LYS A 1 55 ? -4.494 -6.387 4.913 1.00 0.00 55 LYS A N 11
ATOM 17416 C CA . LYS A 1 55 ? -4.096 -7.697 5.412 1.00 0.00 55 LYS A CA 11
ATOM 17417 C C . LYS A 1 55 ? -3.102 -7.564 6.562 1.00 0.00 55 LYS A C 11
ATOM 17418 O O . LYS A 1 55 ? -2.926 -8.490 7.354 1.00 0.00 55 LYS A O 11
ATOM 17437 N N . VAL A 1 56 ? -2.457 -6.405 6.649 1.00 0.00 56 VAL A N 11
ATOM 17438 C CA . VAL A 1 56 ? -1.483 -6.150 7.703 1.00 0.00 56 VAL A CA 11
ATOM 17439 C C . VAL A 1 56 ? -2.161 -5.607 8.957 1.00 0.00 56 VAL A C 11
ATOM 17440 O O . VAL A 1 56 ? -1.653 -5.762 10.066 1.00 0.00 56 VAL A O 11
ATOM 17453 N N . GLY A 1 57 ? -3.312 -4.968 8.771 1.00 0.00 57 GLY A N 11
ATOM 17454 C CA . GLY A 1 57 ? -4.042 -4.412 9.895 1.00 0.00 57 GLY A CA 11
ATOM 17455 C C . GLY A 1 57 ? -4.343 -2.936 9.718 1.00 0.00 57 GLY A C 11
ATOM 17456 O O . GLY A 1 57 ? -4.677 -2.244 10.680 1.00 0.00 57 GLY A O 11
ATOM 17460 N N . TYR A 1 58 ? -4.226 -2.454 8.486 1.00 0.00 58 TYR A N 11
ATOM 17461 C CA . TYR A 1 58 ? -4.484 -1.051 8.186 1.00 0.00 58 TYR A CA 11
ATOM 17462 C C . TYR A 1 58 ? -5.466 -0.913 7.028 1.00 0.00 58 TYR A C 11
ATOM 17463 O O . TYR A 1 58 ? -5.268 -1.489 5.958 1.00 0.00 58 TYR A O 11
ATOM 17481 N N . HIS A 1 59 ? -6.528 -0.145 7.249 1.00 0.00 59 HIS A N 11
ATOM 17482 C CA . HIS A 1 59 ? -7.544 0.071 6.224 1.00 0.00 59 HIS A CA 11
ATOM 17483 C C . HIS A 1 59 ? -7.147 1.219 5.301 1.00 0.00 59 HIS A C 11
ATOM 17484 O O . HIS A 1 59 ? -6.161 1.915 5.545 1.00 0.00 59 HIS A O 11
ATOM 17498 N N . LYS A 1 60 ? -7.922 1.413 4.239 1.00 0.00 60 LYS A N 11
ATOM 17499 C CA . LYS A 1 60 ? -7.653 2.477 3.278 1.00 0.00 60 LYS A CA 11
ATOM 17500 C C . LYS A 1 60 ? -8.396 3.753 3.659 1.00 0.00 60 LYS A C 11
ATOM 17501 O O . LYS A 1 60 ? -7.820 4.841 3.659 1.00 0.00 60 LYS A O 11
ATOM 17520 N N . SER A 1 61 ? -9.676 3.613 3.985 1.00 0.00 61 SER A N 11
ATOM 17521 C CA . SER A 1 61 ? -10.498 4.756 4.367 1.00 0.00 61 SER A CA 11
ATOM 17522 C C . SER A 1 61 ? -9.996 5.377 5.667 1.00 0.00 61 SER A C 11
ATOM 17523 O O . SER A 1 61 ? -10.453 6.444 6.076 1.00 0.00 61 SER A O 11
ATOM 17531 N N . LEU A 1 62 ? -9.051 4.701 6.311 1.00 0.00 62 LEU A N 11
ATOM 17532 C CA . LEU A 1 62 ? -8.484 5.185 7.566 1.00 0.00 62 LEU A CA 11
ATOM 17533 C C . LEU A 1 62 ? -7.053 5.672 7.364 1.00 0.00 62 LEU A C 11
ATOM 17534 O O . LEU A 1 62 ? -6.691 6.764 7.802 1.00 0.00 62 LEU A O 11
ATOM 17550 N N . TYR A 1 63 ? -6.245 4.856 6.699 1.00 0.00 63 TYR A N 11
ATOM 17551 C CA . TYR A 1 63 ? -4.852 5.203 6.440 1.00 0.00 63 TYR A CA 11
ATOM 17552 C C . TYR A 1 63 ? -4.644 5.562 4.971 1.00 0.00 63 TYR A C 11
ATOM 17553 O O . TYR A 1 63 ? -5.477 5.251 4.121 1.00 0.00 63 TYR A O 11
ATOM 17571 N N . ARG A 1 64 ? -3.526 6.217 4.682 1.00 0.00 64 ARG A N 11
ATOM 17572 C CA . ARG A 1 64 ? -3.206 6.621 3.318 1.00 0.00 64 ARG A CA 11
ATOM 17573 C C . ARG A 1 64 ? -1.789 6.197 2.944 1.00 0.00 64 ARG A C 11
ATOM 17574 O O . ARG A 1 64 ? -1.040 5.691 3.779 1.00 0.00 64 ARG A O 11
ATOM 17595 N N . LEU A 1 65 ? -1.427 6.410 1.683 1.00 0.00 65 LEU A N 11
ATOM 17596 C CA . LEU A 1 65 ? -0.099 6.051 1.197 1.00 0.00 65 LEU A CA 11
ATOM 17597 C C . LEU A 1 65 ? 0.661 7.288 0.729 1.00 0.00 65 LEU A C 11
ATOM 17598 O O . LEU A 1 65 ? 0.099 8.163 0.072 1.00 0.00 65 LEU A O 11
ATOM 17614 N N . SER A 1 66 ? 1.944 7.351 1.071 1.00 0.00 66 SER A N 11
ATOM 17615 C CA . SER A 1 66 ? 2.783 8.481 0.687 1.00 0.00 66 SER A CA 11
ATOM 17616 C C . SER A 1 66 ? 4.166 8.007 0.249 1.00 0.00 66 SER A C 11
ATOM 17617 O O . SER A 1 66 ? 4.613 6.924 0.626 1.00 0.00 66 SER A O 11
ATOM 17625 N N . THR A 1 67 ? 4.839 8.828 -0.551 1.00 0.00 67 THR A N 11
ATOM 17626 C CA . THR A 1 67 ? 6.170 8.494 -1.043 1.00 0.00 67 THR A CA 11
ATOM 17627 C C . THR A 1 67 ? 7.251 9.049 -0.123 1.00 0.00 67 THR A C 11
ATOM 17628 O O . THR A 1 67 ? 7.003 9.965 0.660 1.00 0.00 67 THR A O 11
ATOM 17639 N N . SER A 1 68 ? 8.453 8.489 -0.223 1.00 0.00 68 SER A N 11
ATOM 17640 C CA . SER A 1 68 ? 9.571 8.927 0.603 1.00 0.00 68 SER A CA 11
ATOM 17641 C C . SER A 1 68 ? 10.033 10.323 0.198 1.00 0.00 68 SER A C 11
ATOM 17642 O O . SER A 1 68 ? 9.577 10.873 -0.805 1.00 0.00 68 SER A O 11
ATOM 17650 N N . PHE A 1 69 ? 10.940 10.892 0.984 1.00 0.00 69 PHE A N 11
ATOM 17651 C CA . PHE A 1 69 ? 11.463 12.225 0.710 1.00 0.00 69 PHE A CA 11
ATOM 17652 C C . PHE A 1 69 ? 11.729 12.408 -0.782 1.00 0.00 69 PHE A C 11
ATOM 17653 O O . PHE A 1 69 ? 12.461 11.638 -1.407 1.00 0.00 69 PHE A O 11
ATOM 17670 N N . PRO A 1 70 ? 11.122 13.450 -1.367 1.00 0.00 70 PRO A N 11
ATOM 17671 C CA . PRO A 1 70 ? 10.249 14.372 -0.633 1.00 0.00 70 PRO A CA 11
ATOM 17672 C C . PRO A 1 70 ? 8.938 13.718 -0.213 1.00 0.00 70 PRO A C 11
ATOM 17673 O O . PRO A 1 70 ? 8.240 13.121 -1.033 1.00 0.00 70 PRO A O 11
ATOM 17684 N N . ARG A 1 71 ? 8.607 13.834 1.069 1.00 0.00 71 ARG A N 11
ATOM 17685 C CA . ARG A 1 71 ? 7.380 13.254 1.598 1.00 0.00 71 ARG A CA 11
ATOM 17686 C C . ARG A 1 71 ? 6.155 14.003 1.077 1.00 0.00 71 ARG A C 11
ATOM 17687 O O . ARG A 1 71 ? 6.037 15.216 1.252 1.00 0.00 71 ARG A O 11
ATOM 17708 N N . ARG A 1 72 ? 5.249 13.272 0.437 1.00 0.00 72 ARG A N 11
ATOM 17709 C CA . ARG A 1 72 ? 4.036 13.868 -0.110 1.00 0.00 72 ARG A CA 11
ATOM 17710 C C . ARG A 1 72 ? 2.895 12.854 -0.132 1.00 0.00 72 ARG A C 11
ATOM 17711 O O . ARG A 1 72 ? 3.114 11.664 -0.358 1.00 0.00 72 ARG A O 11
ATOM 17732 N N . ALA A 1 73 ? 1.678 13.334 0.103 1.00 0.00 73 ALA A N 11
ATOM 17733 C CA . ALA A 1 73 ? 0.504 12.471 0.108 1.00 0.00 73 ALA A CA 11
ATOM 17734 C C . ALA A 1 73 ? 0.128 12.047 -1.308 1.00 0.00 73 ALA A C 11
ATOM 17735 O O . ALA A 1 73 ? -0.105 12.887 -2.178 1.00 0.00 73 ALA A O 11
ATOM 17742 N N . LEU A 1 74 ? 0.073 10.739 -1.534 1.00 0.00 74 LEU A N 11
ATOM 17743 C CA . LEU A 1 74 ? -0.274 10.203 -2.845 1.00 0.00 74 LEU A CA 11
ATOM 17744 C C . LEU A 1 74 ? -1.696 9.651 -2.849 1.00 0.00 74 LEU A C 11
ATOM 17745 O O . LEU A 1 74 ? -2.233 9.287 -1.804 1.00 0.00 74 LEU A O 11
ATOM 17761 N N . GLU A 1 75 ? -2.299 9.591 -4.032 1.00 0.00 75 GLU A N 11
ATOM 17762 C CA . GLU A 1 75 ? -3.658 9.081 -4.172 1.00 0.00 75 GLU A CA 11
ATOM 17763 C C . GLU A 1 75 ? -3.701 7.901 -5.139 1.00 0.00 75 GLU A C 11
ATOM 17764 O O . GLU A 1 75 ? -3.042 7.913 -6.179 1.00 0.00 75 GLU A O 11
ATOM 17776 N N . VAL A 1 76 ? -4.481 6.885 -4.788 1.00 0.00 76 VAL A N 11
ATOM 17777 C CA . VAL A 1 76 ? -4.612 5.698 -5.624 1.00 0.00 76 VAL A CA 11
ATOM 17778 C C . VAL A 1 76 ? -5.472 5.980 -6.851 1.00 0.00 76 VAL A C 11
ATOM 17779 O O . VAL A 1 76 ? -6.700 5.960 -6.778 1.00 0.00 76 VAL A O 11
ATOM 17792 N N . GLU A 1 77 ? -4.817 6.244 -7.978 1.00 0.00 77 GLU A N 11
ATOM 17793 C CA . GLU A 1 77 ? -5.523 6.532 -9.220 1.00 0.00 77 GLU A CA 11
ATOM 17794 C C . GLU A 1 77 ? -6.652 5.531 -9.450 1.00 0.00 77 GLU A C 11
ATOM 17795 O O . GLU A 1 77 ? -7.728 5.890 -9.924 1.00 0.00 77 GLU A O 11
ATOM 17807 N N . GLY A 1 78 ? -6.396 4.270 -9.110 1.00 0.00 78 GLY A N 11
ATOM 17808 C CA . GLY A 1 78 ? -7.398 3.237 -9.286 1.00 0.00 78 GLY A CA 11
ATOM 17809 C C . GLY A 1 78 ? -7.403 2.667 -10.692 1.00 0.00 78 GLY A C 11
ATOM 17810 O O . GLY A 1 78 ? -7.603 1.468 -10.882 1.00 0.00 78 GLY A O 11
ATOM 17814 N N . GLY A 1 79 ? -7.182 3.530 -11.679 1.00 0.00 79 GLY A N 11
ATOM 17815 C CA . GLY A 1 79 ? -7.168 3.087 -13.061 1.00 0.00 79 GLY A CA 11
ATOM 17816 C C . GLY A 1 79 ? -5.764 2.861 -13.583 1.00 0.00 79 GLY A C 11
ATOM 17817 O O . GLY A 1 79 ? -5.516 1.914 -14.330 1.00 0.00 79 GLY A O 11
ATOM 17821 N N . SER A 1 80 ? -4.840 3.733 -13.190 1.00 0.00 80 SER A N 11
ATOM 17822 C CA . SER A 1 80 ? -3.453 3.627 -13.628 1.00 0.00 80 SER A CA 11
ATOM 17823 C C . SER A 1 80 ? -2.740 2.489 -12.902 1.00 0.00 80 SER A C 11
ATOM 17824 O O . SER A 1 80 ? -3.040 2.191 -11.746 1.00 0.00 80 SER A O 11
ATOM 17832 N N . SER A 1 81 ? -1.794 1.858 -13.590 1.00 0.00 81 SER A N 11
ATOM 17833 C CA . SER A 1 81 ? -1.041 0.751 -13.014 1.00 0.00 81 SER A CA 11
ATOM 17834 C C . SER A 1 81 ? 0.008 1.261 -12.030 1.00 0.00 81 SER A C 11
ATOM 17835 O O . SER A 1 81 ? 0.147 2.468 -11.822 1.00 0.00 81 SER A O 11
ATOM 17843 N N . LEU A 1 82 ? 0.744 0.335 -11.427 1.00 0.00 82 LEU A N 11
ATOM 17844 C CA . LEU A 1 82 ? 1.781 0.688 -10.464 1.00 0.00 82 LEU A CA 11
ATOM 17845 C C . LEU A 1 82 ? 2.836 1.586 -11.104 1.00 0.00 82 LEU A C 11
ATOM 17846 O O . LEU A 1 82 ? 3.224 2.605 -10.535 1.00 0.00 82 LEU A O 11
ATOM 17862 N N . GLU A 1 83 ? 3.291 1.200 -12.292 1.00 0.00 83 GLU A N 11
ATOM 17863 C CA . GLU A 1 83 ? 4.299 1.971 -13.009 1.00 0.00 83 GLU A CA 11
ATOM 17864 C C . GLU A 1 83 ? 3.710 3.274 -13.545 1.00 0.00 83 GLU A C 11
ATOM 17865 O O . GLU A 1 83 ? 4.397 4.293 -13.622 1.00 0.00 83 GLU A O 11
ATOM 17877 N N . ASP A 1 84 ? 2.434 3.231 -13.912 1.00 0.00 84 ASP A N 11
ATOM 17878 C CA . ASP A 1 84 ? 1.751 4.406 -14.440 1.00 0.00 84 ASP A CA 11
ATOM 17879 C C . ASP A 1 84 ? 1.733 5.532 -13.410 1.00 0.00 84 ASP A C 11
ATOM 17880 O O . ASP A 1 84 ? 1.786 6.711 -13.763 1.00 0.00 84 ASP A O 11
ATOM 17889 N N . ILE A 1 85 ? 1.658 5.161 -12.136 1.00 0.00 85 ILE A N 11
ATOM 17890 C CA . ILE A 1 85 ? 1.634 6.140 -11.056 1.00 0.00 85 ILE A CA 11
ATOM 17891 C C . ILE A 1 85 ? 3.046 6.552 -10.657 1.00 0.00 85 ILE A C 11
ATOM 17892 O O . ILE A 1 85 ? 3.251 7.615 -10.071 1.00 0.00 85 ILE A O 11
ATOM 17908 N N . GLY A 1 86 ? 4.018 5.704 -10.979 1.00 0.00 86 GLY A N 11
ATOM 17909 C CA . GLY A 1 86 ? 5.399 5.999 -10.647 1.00 0.00 86 GLY A CA 11
ATOM 17910 C C . GLY A 1 86 ? 6.020 4.943 -9.751 1.00 0.00 86 GLY A C 11
ATOM 17911 O O . GLY A 1 86 ? 6.652 5.267 -8.746 1.00 0.00 86 GLY A O 11
ATOM 17915 N N . ILE A 1 87 ? 5.836 3.679 -10.118 1.00 0.00 87 ILE A N 11
ATOM 17916 C CA . ILE A 1 87 ? 6.381 2.573 -9.340 1.00 0.00 87 ILE A CA 11
ATOM 17917 C C . ILE A 1 87 ? 7.195 1.631 -10.220 1.00 0.00 87 ILE A C 11
ATOM 17918 O O . ILE A 1 87 ? 6.923 0.431 -10.282 1.00 0.00 87 ILE A O 11
ATOM 17934 N N . THR A 1 88 ? 8.196 2.182 -10.899 1.00 0.00 88 THR A N 11
ATOM 17935 C CA . THR A 1 88 ? 9.051 1.391 -11.777 1.00 0.00 88 THR A CA 11
ATOM 17936 C C . THR A 1 88 ? 10.314 0.939 -11.052 1.00 0.00 88 THR A C 11
ATOM 17937 O O . THR A 1 88 ? 10.962 -0.025 -11.457 1.00 0.00 88 THR A O 11
ATOM 17948 N N . VAL A 1 89 ? 10.659 1.643 -9.979 1.00 0.00 89 VAL A N 11
ATOM 17949 C CA . VAL A 1 89 ? 11.844 1.314 -9.197 1.00 0.00 89 VAL A CA 11
ATOM 17950 C C . VAL A 1 89 ? 11.512 1.214 -7.711 1.00 0.00 89 VAL A C 11
ATOM 17951 O O . VAL A 1 89 ? 10.544 1.810 -7.240 1.00 0.00 89 VAL A O 11
ATOM 17964 N N . ASP A 1 90 ? 12.323 0.458 -6.980 1.00 0.00 90 ASP A N 11
ATOM 17965 C CA . ASP A 1 90 ? 12.117 0.280 -5.547 1.00 0.00 90 ASP A CA 11
ATOM 17966 C C . ASP A 1 90 ? 11.647 1.579 -4.901 1.00 0.00 90 ASP A C 11
ATOM 17967 O O . ASP A 1 90 ? 12.369 2.577 -4.889 1.00 0.00 90 ASP A O 11
ATOM 17976 N N . THR A 1 91 ? 10.432 1.561 -4.363 1.00 0.00 91 THR A N 11
ATOM 17977 C CA . THR A 1 91 ? 9.864 2.737 -3.716 1.00 0.00 91 THR A CA 11
ATOM 17978 C C . THR A 1 91 ? 9.324 2.397 -2.332 1.00 0.00 91 THR A C 11
ATOM 17979 O O . THR A 1 91 ? 8.634 1.394 -2.153 1.00 0.00 91 THR A O 11
ATOM 17990 N N . VAL A 1 92 ? 9.640 3.240 -1.355 1.00 0.00 92 VAL A N 11
ATOM 17991 C CA . VAL A 1 92 ? 9.184 3.031 0.014 1.00 0.00 92 VAL A CA 11
ATOM 17992 C C . VAL A 1 92 ? 7.905 3.811 0.294 1.00 0.00 92 VAL A C 11
ATOM 17993 O O . VAL A 1 92 ? 7.875 5.037 0.174 1.00 0.00 92 VAL A O 11
ATOM 18006 N N . LEU A 1 93 ? 6.851 3.095 0.667 1.00 0.00 93 LEU A N 11
ATOM 18007 C CA . LEU A 1 93 ? 5.567 3.720 0.964 1.00 0.00 93 LEU A CA 11
ATOM 18008 C C . LEU A 1 93 ? 5.306 3.738 2.467 1.00 0.00 93 LEU A C 11
ATOM 18009 O O . LEU A 1 93 ? 5.592 2.768 3.169 1.00 0.00 93 LEU A O 11
ATOM 18025 N N . ASN A 1 94 ? 4.759 4.847 2.954 1.00 0.00 94 ASN A N 11
ATOM 18026 C CA . ASN A 1 94 ? 4.458 4.991 4.374 1.00 0.00 94 ASN A CA 11
ATOM 18027 C C . ASN A 1 94 ? 2.951 5.037 4.608 1.00 0.00 94 ASN A C 11
ATOM 18028 O O . ASN A 1 94 ? 2.204 5.598 3.805 1.00 0.00 94 ASN A O 11
ATOM 18039 N N . VAL A 1 95 ? 2.510 4.446 5.713 1.00 0.00 95 VAL A N 11
ATOM 18040 C CA . VAL A 1 95 ? 1.093 4.421 6.054 1.00 0.00 95 VAL A CA 11
ATOM 18041 C C . VAL A 1 95 ? 0.752 5.509 7.067 1.00 0.00 95 VAL A C 11
ATOM 18042 O O . VAL A 1 95 ? 1.064 5.388 8.251 1.00 0.00 95 VAL A O 11
ATOM 18055 N N . GLU A 1 96 ? 0.109 6.571 6.591 1.00 0.00 96 GLU A N 11
ATOM 18056 C CA . GLU A 1 96 ? -0.274 7.681 7.456 1.00 0.00 96 GLU A CA 11
ATOM 18057 C C . GLU A 1 96 ? -1.759 7.616 7.800 1.00 0.00 96 GLU A C 11
ATOM 18058 O O . GLU A 1 96 ? -2.536 6.949 7.117 1.00 0.00 96 GLU A O 11
ATOM 18070 N N . GLU A 1 97 ? -2.145 8.312 8.864 1.00 0.00 97 GLU A N 11
ATOM 18071 C CA . GLU A 1 97 ? -3.537 8.332 9.300 1.00 0.00 97 GLU A CA 11
ATOM 18072 C C . GLU A 1 97 ? -4.248 9.584 8.792 1.00 0.00 97 GLU A C 11
ATOM 18073 O O . GLU A 1 97 ? -3.806 10.706 9.040 1.00 0.00 97 GLU A O 11
ATOM 18085 N N . LYS A 1 98 ? -5.352 9.383 8.082 1.00 0.00 98 LYS A N 11
ATOM 18086 C CA . LYS A 1 98 ? -6.126 10.493 7.539 1.00 0.00 98 LYS A CA 11
ATOM 18087 C C . LYS A 1 98 ? -6.627 11.403 8.655 1.00 0.00 98 LYS A C 11
ATOM 18088 O O . LYS A 1 98 ? -6.575 11.044 9.831 1.00 0.00 98 LYS A O 11
ATOM 18107 N N . GLU A 1 99 ? -7.114 12.582 8.279 1.00 0.00 99 GLU A N 11
ATOM 18108 C CA . GLU A 1 99 ? -7.625 13.543 9.250 1.00 0.00 99 GLU A CA 11
ATOM 18109 C C . GLU A 1 99 ? -9.149 13.495 9.312 1.00 0.00 99 GLU A C 11
ATOM 18110 O O . GLU A 1 99 ? -9.735 13.472 10.394 1.00 0.00 99 GLU A O 11
ATOM 18122 N N . GLN A 1 100 ? -9.783 13.481 8.144 1.00 0.00 100 GLN A N 11
ATOM 18123 C CA . GLN A 1 100 ? -11.238 13.437 8.065 1.00 0.00 100 GLN A CA 11
ATOM 18124 C C . GLN A 1 100 ? -11.703 12.251 7.228 1.00 0.00 100 GLN A C 11
ATOM 18125 O O . GLN A 1 100 ? -11.010 11.820 6.306 1.00 0.00 100 GLN A O 11
ATOM 18139 N N . SER A 1 101 ? -12.879 11.727 7.554 1.00 0.00 101 SER A N 11
ATOM 18140 C CA . SER A 1 101 ? -13.435 10.587 6.835 1.00 0.00 101 SER A CA 11
ATOM 18141 C C . SER A 1 101 ? -13.089 10.660 5.351 1.00 0.00 101 SER A C 11
ATOM 18142 O O . SER A 1 101 ? -12.959 11.746 4.786 1.00 0.00 101 SER A O 11
ATOM 18150 N N . SER A 1 102 ? -12.941 9.497 4.725 1.00 0.00 102 SER A N 11
ATOM 18151 C CA . SER A 1 102 ? -12.606 9.427 3.309 1.00 0.00 102 SER A CA 11
ATOM 18152 C C . SER A 1 102 ? -13.845 9.126 2.471 1.00 0.00 102 SER A C 11
ATOM 18153 O O . SER A 1 102 ? -14.246 9.928 1.628 1.00 0.00 102 SER A O 11
ATOM 18161 N N . GLN A 1 103 ? -14.446 7.965 2.710 1.00 0.00 103 GLN A N 11
ATOM 18162 C CA . GLN A 1 103 ? -15.640 7.557 1.979 1.00 0.00 103 GLN A CA 11
ATOM 18163 C C . GLN A 1 103 ? -15.473 7.808 0.484 1.00 0.00 103 GLN A C 11
ATOM 18164 O O . GLN A 1 103 ? -16.408 8.235 -0.193 1.00 0.00 103 GLN A O 11
ATOM 18178 N N . SER A 1 104 ? -14.275 7.541 -0.027 1.00 0.00 104 SER A N 11
ATOM 18179 C CA . SER A 1 104 ? -13.984 7.742 -1.442 1.00 0.00 104 SER A CA 11
ATOM 18180 C C . SER A 1 104 ? -13.798 6.405 -2.153 1.00 0.00 104 SER A C 11
ATOM 18181 O O . SER A 1 104 ? -12.696 5.861 -2.197 1.00 0.00 104 SER A O 11
ATOM 18189 N N . GLY A 1 105 ? -14.886 5.881 -2.709 1.00 0.00 105 GLY A N 11
ATOM 18190 C CA . GLY A 1 105 ? -14.823 4.612 -3.411 1.00 0.00 105 GLY A CA 11
ATOM 18191 C C . GLY A 1 105 ? -16.111 4.288 -4.141 1.00 0.00 105 GLY A C 11
ATOM 18192 O O . GLY A 1 105 ? -16.927 5.166 -4.423 1.00 0.00 105 GLY A O 11
ATOM 18196 N N . PRO A 1 106 ? -16.307 3.001 -4.459 1.00 0.00 106 PRO A N 11
ATOM 18197 C CA . PRO A 1 106 ? -17.503 2.533 -5.166 1.00 0.00 106 PRO A CA 11
ATOM 18198 C C . PRO A 1 106 ? -18.757 2.611 -4.299 1.00 0.00 106 PRO A C 11
ATOM 18199 O O . PRO A 1 106 ? -18.834 1.983 -3.244 1.00 0.00 106 PRO A O 11
ATOM 18210 N N . SER A 1 107 ? -19.736 3.388 -4.753 1.00 0.00 107 SER A N 11
ATOM 18211 C CA . SER A 1 107 ? -20.984 3.551 -4.017 1.00 0.00 107 SER A CA 11
ATOM 18212 C C . SER A 1 107 ? -22.132 2.843 -4.730 1.00 0.00 107 SER A C 11
ATOM 18213 O O . SER A 1 107 ? -22.154 2.754 -5.958 1.00 0.00 107 SER A O 11
ATOM 18221 N N . SER A 1 108 ? -23.085 2.342 -3.951 1.00 0.00 108 SER A N 11
ATOM 18222 C CA . SER A 1 108 ? -24.235 1.638 -4.507 1.00 0.00 108 SER A CA 11
ATOM 18223 C C . SER A 1 108 ? -25.518 2.038 -3.785 1.00 0.00 108 SER A C 11
ATOM 18224 O O . SER A 1 108 ? -25.577 2.042 -2.557 1.00 0.00 108 SER A O 11
ATOM 18232 N N . GLY A 1 109 ? -26.544 2.376 -4.560 1.00 0.00 109 GLY A N 11
ATOM 18233 C CA . GLY A 1 109 ? -27.813 2.774 -3.978 1.00 0.00 109 GLY A CA 11
ATOM 18234 C C . GLY A 1 109 ? -28.340 4.068 -4.566 1.00 0.00 109 GLY A C 11
ATOM 18235 O O . GLY A 1 109 ? -29.546 4.316 -4.559 1.00 0.00 109 GLY A O 11
ATOM 18239 N N . GLY A 1 1 ? -18.698 -8.199 -3.889 1.00 0.00 1 GLY A N 12
ATOM 18240 C CA . GLY A 1 1 ? -17.560 -9.086 -4.031 1.00 0.00 1 GLY A CA 12
ATOM 18241 C C . GLY A 1 1 ? -17.949 -10.548 -3.940 1.00 0.00 1 GLY A C 12
ATOM 18242 O O . GLY A 1 1 ? -18.006 -11.115 -2.848 1.00 0.00 1 GLY A O 12
ATOM 18246 N N . SER A 1 2 ? -18.220 -11.160 -5.088 1.00 0.00 2 SER A N 12
ATOM 18247 C CA . SER A 1 2 ? -18.613 -12.564 -5.132 1.00 0.00 2 SER A CA 12
ATOM 18248 C C . SER A 1 2 ? -17.565 -13.443 -4.453 1.00 0.00 2 SER A C 12
ATOM 18249 O O . SER A 1 2 ? -16.404 -13.474 -4.864 1.00 0.00 2 SER A O 12
ATOM 18257 N N . SER A 1 3 ? -17.984 -14.154 -3.412 1.00 0.00 3 SER A N 12
ATOM 18258 C CA . SER A 1 3 ? -17.082 -15.030 -2.673 1.00 0.00 3 SER A CA 12
ATOM 18259 C C . SER A 1 3 ? -17.866 -15.996 -1.789 1.00 0.00 3 SER A C 12
ATOM 18260 O O . SER A 1 3 ? -18.878 -15.629 -1.195 1.00 0.00 3 SER A O 12
ATOM 18268 N N . GLY A 1 4 ? -17.390 -17.234 -1.709 1.00 0.00 4 GLY A N 12
ATOM 18269 C CA . GLY A 1 4 ? -18.057 -18.235 -0.897 1.00 0.00 4 GLY A CA 12
ATOM 18270 C C . GLY A 1 4 ? -17.125 -18.883 0.107 1.00 0.00 4 GLY A C 12
ATOM 18271 O O . GLY A 1 4 ? -16.315 -19.739 -0.250 1.00 0.00 4 GLY A O 12
ATOM 18275 N N . SER A 1 5 ? -17.236 -18.474 1.367 1.00 0.00 5 SER A N 12
ATOM 18276 C CA . SER A 1 5 ? -16.393 -19.017 2.425 1.00 0.00 5 SER A CA 12
ATOM 18277 C C . SER A 1 5 ? -16.877 -18.556 3.796 1.00 0.00 5 SER A C 12
ATOM 18278 O O . SER A 1 5 ? -17.591 -17.560 3.912 1.00 0.00 5 SER A O 12
ATOM 18286 N N . SER A 1 6 ? -16.484 -19.289 4.833 1.00 0.00 6 SER A N 12
ATOM 18287 C CA . SER A 1 6 ? -16.880 -18.960 6.197 1.00 0.00 6 SER A CA 12
ATOM 18288 C C . SER A 1 6 ? -16.301 -17.613 6.621 1.00 0.00 6 SER A C 12
ATOM 18289 O O . SER A 1 6 ? -17.013 -16.755 7.140 1.00 0.00 6 SER A O 12
ATOM 18297 N N . GLY A 1 7 ? -15.004 -17.436 6.393 1.00 0.00 7 GLY A N 12
ATOM 18298 C CA . GLY A 1 7 ? -14.350 -16.192 6.756 1.00 0.00 7 GLY A CA 12
ATOM 18299 C C . GLY A 1 7 ? -14.741 -15.044 5.849 1.00 0.00 7 GLY A C 12
ATOM 18300 O O . GLY A 1 7 ? -15.246 -15.260 4.747 1.00 0.00 7 GLY A O 12
ATOM 18304 N N . GLU A 1 8 ? -14.511 -13.819 6.311 1.00 0.00 8 GLU A N 12
ATOM 18305 C CA . GLU A 1 8 ? -14.846 -12.633 5.533 1.00 0.00 8 GLU A CA 12
ATOM 18306 C C . GLU A 1 8 ? -13.604 -11.785 5.270 1.00 0.00 8 GLU A C 12
ATOM 18307 O O . GLU A 1 8 ? -13.629 -10.564 5.419 1.00 0.00 8 GLU A O 12
ATOM 18319 N N . VAL A 1 9 ? -12.518 -12.443 4.878 1.00 0.00 9 VAL A N 12
ATOM 18320 C CA . VAL A 1 9 ? -11.267 -11.752 4.593 1.00 0.00 9 VAL A CA 12
ATOM 18321 C C . VAL A 1 9 ? -10.764 -12.078 3.191 1.00 0.00 9 VAL A C 12
ATOM 18322 O O . VAL A 1 9 ? -10.800 -13.225 2.743 1.00 0.00 9 VAL A O 12
ATOM 18335 N N . PRO A 1 10 ? -10.284 -11.047 2.480 1.00 0.00 10 PRO A N 12
ATOM 18336 C CA . PRO A 1 10 ? -9.764 -11.200 1.117 1.00 0.00 10 PRO A CA 12
ATOM 18337 C C . PRO A 1 10 ? -8.445 -11.965 1.083 1.00 0.00 10 PRO A C 12
ATOM 18338 O O . PRO A 1 10 ? -7.786 -12.134 2.109 1.00 0.00 10 PRO A O 12
ATOM 18349 N N . ASP A 1 11 ? -8.066 -12.427 -0.103 1.00 0.00 11 ASP A N 12
ATOM 18350 C CA . ASP A 1 11 ? -6.825 -13.174 -0.272 1.00 0.00 11 ASP A CA 12
ATOM 18351 C C . ASP A 1 11 ? -5.856 -12.419 -1.177 1.00 0.00 11 ASP A C 12
ATOM 18352 O O . ASP A 1 11 ? -6.270 -11.724 -2.105 1.00 0.00 11 ASP A O 12
ATOM 18361 N N . LEU A 1 12 ? -4.564 -12.560 -0.899 1.00 0.00 12 LEU A N 12
ATOM 18362 C CA . LEU A 1 12 ? -3.535 -11.891 -1.687 1.00 0.00 12 LEU A CA 12
ATOM 18363 C C . LEU A 1 12 ? -2.942 -12.838 -2.726 1.00 0.00 12 LEU A C 12
ATOM 18364 O O . LEU A 1 12 ? -2.781 -14.035 -2.490 1.00 0.00 12 LEU A O 12
ATOM 18380 N N . PRO A 1 13 ? -2.609 -12.290 -3.904 1.00 0.00 13 PRO A N 12
ATOM 18381 C CA . PRO A 1 13 ? -2.027 -13.069 -5.002 1.00 0.00 13 PRO A CA 12
ATOM 18382 C C . PRO A 1 13 ? -0.603 -13.522 -4.699 1.00 0.00 13 PRO A C 12
ATOM 18383 O O . PRO A 1 13 ? 0.172 -12.794 -4.080 1.00 0.00 13 PRO A O 12
ATOM 18394 N N . GLU A 1 14 ? -0.265 -14.730 -5.139 1.00 0.00 14 GLU A N 12
ATOM 18395 C CA . GLU A 1 14 ? 1.066 -15.281 -4.915 1.00 0.00 14 GLU A CA 12
ATOM 18396 C C . GLU A 1 14 ? 2.143 -14.241 -5.216 1.00 0.00 14 GLU A C 12
ATOM 18397 O O . GLU A 1 14 ? 2.412 -13.932 -6.375 1.00 0.00 14 GLU A O 12
ATOM 18409 N N . GLU A 1 15 ? 2.752 -13.707 -4.162 1.00 0.00 15 GLU A N 12
ATOM 18410 C CA . GLU A 1 15 ? 3.798 -12.702 -4.314 1.00 0.00 15 GLU A CA 12
ATOM 18411 C C . GLU A 1 15 ? 4.846 -13.157 -5.324 1.00 0.00 15 GLU A C 12
ATOM 18412 O O . GLU A 1 15 ? 5.190 -14.336 -5.413 1.00 0.00 15 GLU A O 12
ATOM 18424 N N . PRO A 1 16 ? 5.369 -12.200 -6.105 1.00 0.00 16 PRO A N 12
ATOM 18425 C CA . PRO A 1 16 ? 6.386 -12.477 -7.124 1.00 0.00 16 PRO A CA 12
ATOM 18426 C C . PRO A 1 16 ? 7.733 -12.849 -6.512 1.00 0.00 16 PRO A C 12
ATOM 18427 O O . PRO A 1 16 ? 8.062 -12.422 -5.405 1.00 0.00 16 PRO A O 12
ATOM 18438 N N . SER A 1 17 ? 8.508 -13.647 -7.240 1.00 0.00 17 SER A N 12
ATOM 18439 C CA . SER A 1 17 ? 9.818 -14.079 -6.766 1.00 0.00 17 SER A CA 12
ATOM 18440 C C . SER A 1 17 ? 10.867 -12.998 -7.007 1.00 0.00 17 SER A C 12
ATOM 18441 O O . SER A 1 17 ? 10.774 -12.232 -7.966 1.00 0.00 17 SER A O 12
ATOM 18449 N N . GLU A 1 18 ? 11.863 -12.941 -6.129 1.00 0.00 18 GLU A N 12
ATOM 18450 C CA . GLU A 1 18 ? 12.929 -11.953 -6.245 1.00 0.00 18 GLU A CA 12
ATOM 18451 C C . GLU A 1 18 ? 13.465 -11.897 -7.672 1.00 0.00 18 GLU A C 12
ATOM 18452 O O . GLU A 1 18 ? 13.844 -10.833 -8.164 1.00 0.00 18 GLU A O 12
ATOM 18464 N N . THR A 1 19 ? 13.492 -13.049 -8.335 1.00 0.00 19 THR A N 12
ATOM 18465 C CA . THR A 1 19 ? 13.982 -13.132 -9.705 1.00 0.00 19 THR A CA 12
ATOM 18466 C C . THR A 1 19 ? 12.906 -12.710 -10.700 1.00 0.00 19 THR A C 12
ATOM 18467 O O . THR A 1 19 ? 13.211 -12.245 -11.798 1.00 0.00 19 THR A O 12
ATOM 18478 N N . ALA A 1 20 ? 11.647 -12.876 -10.308 1.00 0.00 20 ALA A N 12
ATOM 18479 C CA . ALA A 1 20 ? 10.526 -12.508 -11.165 1.00 0.00 20 ALA A CA 12
ATOM 18480 C C . ALA A 1 20 ? 10.781 -11.176 -11.861 1.00 0.00 20 ALA A C 12
ATOM 18481 O O . ALA A 1 20 ? 10.894 -10.138 -11.211 1.00 0.00 20 ALA A O 12
ATOM 18488 N N . GLU A 1 21 ? 10.870 -11.214 -13.188 1.00 0.00 21 GLU A N 12
ATOM 18489 C CA . GLU A 1 21 ? 11.112 -10.008 -13.970 1.00 0.00 21 GLU A CA 12
ATOM 18490 C C . GLU A 1 21 ? 9.921 -9.058 -13.890 1.00 0.00 21 GLU A C 12
ATOM 18491 O O . GLU A 1 21 ? 8.797 -9.478 -13.616 1.00 0.00 21 GLU A O 12
ATOM 18503 N N . GLU A 1 22 ? 10.176 -7.776 -14.130 1.00 0.00 22 GLU A N 12
ATOM 18504 C CA . GLU A 1 22 ? 9.125 -6.766 -14.083 1.00 0.00 22 GLU A CA 12
ATOM 18505 C C . GLU A 1 22 ? 8.512 -6.684 -12.688 1.00 0.00 22 GLU A C 12
ATOM 18506 O O . GLU A 1 22 ? 7.298 -6.541 -12.538 1.00 0.00 22 GLU A O 12
ATOM 18518 N N . VAL A 1 23 ? 9.360 -6.776 -11.669 1.00 0.00 23 VAL A N 12
ATOM 18519 C CA . VAL A 1 23 ? 8.903 -6.712 -10.286 1.00 0.00 23 VAL A CA 12
ATOM 18520 C C . VAL A 1 23 ? 9.745 -5.735 -9.473 1.00 0.00 23 VAL A C 12
ATOM 18521 O O . VAL A 1 23 ? 10.953 -5.623 -9.675 1.00 0.00 23 VAL A O 12
ATOM 18534 N N . VAL A 1 24 ? 9.097 -5.027 -8.552 1.00 0.00 24 VAL A N 12
ATOM 18535 C CA . VAL A 1 24 ? 9.786 -4.059 -7.706 1.00 0.00 24 VAL A CA 12
ATOM 18536 C C . VAL A 1 24 ? 9.515 -4.328 -6.231 1.00 0.00 24 VAL A C 12
ATOM 18537 O O . VAL A 1 24 ? 8.582 -5.051 -5.880 1.00 0.00 24 VAL A O 12
ATOM 18550 N N . THR A 1 25 ? 10.337 -3.739 -5.367 1.00 0.00 25 THR A N 12
ATOM 18551 C CA . THR A 1 25 ? 10.187 -3.915 -3.928 1.00 0.00 25 THR A CA 12
ATOM 18552 C C . THR A 1 25 ? 9.693 -2.633 -3.267 1.00 0.00 25 THR A C 12
ATOM 18553 O O . THR A 1 25 ? 10.335 -1.587 -3.360 1.00 0.00 25 THR A O 12
ATOM 18564 N N . VAL A 1 26 ? 8.548 -2.721 -2.599 1.00 0.00 26 VAL A N 12
ATOM 18565 C CA . VAL A 1 26 ? 7.967 -1.568 -1.920 1.00 0.00 26 VAL A CA 12
ATOM 18566 C C . VAL A 1 26 ? 7.936 -1.778 -0.410 1.00 0.00 26 VAL A C 12
ATOM 18567 O O . VAL A 1 26 ? 7.271 -2.686 0.087 1.00 0.00 26 VAL A O 12
ATOM 18580 N N . ALA A 1 27 ? 8.660 -0.932 0.315 1.00 0.00 27 ALA A N 12
ATOM 18581 C CA . ALA A 1 27 ? 8.713 -1.022 1.769 1.00 0.00 27 ALA A CA 12
ATOM 18582 C C . ALA A 1 27 ? 7.616 -0.181 2.411 1.00 0.00 27 ALA A C 12
ATOM 18583 O O . ALA A 1 27 ? 7.716 1.045 2.476 1.00 0.00 27 ALA A O 12
ATOM 18590 N N . LEU A 1 28 ? 6.569 -0.846 2.886 1.00 0.00 28 LEU A N 12
ATOM 18591 C CA . LEU A 1 28 ? 5.451 -0.159 3.525 1.00 0.00 28 LEU A CA 12
ATOM 18592 C C . LEU A 1 28 ? 5.736 0.089 5.002 1.00 0.00 28 LEU A C 12
ATOM 18593 O O . LEU A 1 28 ? 5.707 -0.835 5.815 1.00 0.00 28 LEU A O 12
ATOM 18609 N N . ARG A 1 29 ? 6.010 1.344 5.344 1.00 0.00 29 ARG A N 12
ATOM 18610 C CA . ARG A 1 29 ? 6.300 1.714 6.724 1.00 0.00 29 ARG A CA 12
ATOM 18611 C C . ARG A 1 29 ? 5.011 1.901 7.519 1.00 0.00 29 ARG A C 12
ATOM 18612 O O . ARG A 1 29 ? 4.153 2.702 7.148 1.00 0.00 29 ARG A O 12
ATOM 18633 N N . CYS A 1 30 ? 4.882 1.157 8.611 1.00 0.00 30 CYS A N 12
ATOM 18634 C CA . CYS A 1 30 ? 3.698 1.239 9.458 1.00 0.00 30 CYS A CA 12
ATOM 18635 C C . CYS A 1 30 ? 3.788 2.431 10.405 1.00 0.00 30 CYS A C 12
ATOM 18636 O O . CYS A 1 30 ? 4.872 2.864 10.795 1.00 0.00 30 CYS A O 12
ATOM 18644 N N . PRO A 1 31 ? 2.623 2.976 10.784 1.00 0.00 31 PRO A N 12
ATOM 18645 C CA . PRO A 1 31 ? 2.544 4.126 11.690 1.00 0.00 31 PRO A CA 12
ATOM 18646 C C . PRO A 1 31 ? 2.954 3.771 13.115 1.00 0.00 31 PRO A C 12
ATOM 18647 O O . PRO A 1 31 ? 2.959 4.625 14.000 1.00 0.00 31 PRO A O 12
ATOM 18658 N N . ASN A 1 32 ? 3.298 2.505 13.329 1.00 0.00 32 ASN A N 12
ATOM 18659 C CA . ASN A 1 32 ? 3.709 2.038 14.648 1.00 0.00 32 ASN A CA 12
ATOM 18660 C C . ASN A 1 32 ? 5.226 2.106 14.800 1.00 0.00 32 ASN A C 12
ATOM 18661 O O . ASN A 1 32 ? 5.746 2.176 15.913 1.00 0.00 32 ASN A O 12
ATOM 18672 N N . GLY A 1 33 ? 5.930 2.087 13.673 1.00 0.00 33 GLY A N 12
ATOM 18673 C CA . GLY A 1 33 ? 7.380 2.149 13.703 1.00 0.00 33 GLY A CA 12
ATOM 18674 C C . GLY A 1 33 ? 8.024 1.088 12.833 1.00 0.00 33 GLY A C 12
ATOM 18675 O O . GLY A 1 33 ? 9.094 1.307 12.265 1.00 0.00 33 GLY A O 12
ATOM 18679 N N . ARG A 1 34 ? 7.371 -0.065 12.729 1.00 0.00 34 ARG A N 12
ATOM 18680 C CA . ARG A 1 34 ? 7.889 -1.165 11.923 1.00 0.00 34 ARG A CA 12
ATOM 18681 C C . ARG A 1 34 ? 7.596 -0.940 10.443 1.00 0.00 34 ARG A C 12
ATOM 18682 O O . ARG A 1 34 ? 6.721 -0.150 10.086 1.00 0.00 34 ARG A O 12
ATOM 18703 N N . VAL A 1 35 ? 8.334 -1.639 9.586 1.00 0.00 35 VAL A N 12
ATOM 18704 C CA . VAL A 1 35 ? 8.153 -1.516 8.145 1.00 0.00 35 VAL A CA 12
ATOM 18705 C C . VAL A 1 35 ? 8.207 -2.880 7.466 1.00 0.00 35 VAL A C 12
ATOM 18706 O O . VAL A 1 35 ? 9.196 -3.605 7.581 1.00 0.00 35 VAL A O 12
ATOM 18719 N N . LEU A 1 36 ? 7.138 -3.225 6.758 1.00 0.00 36 LEU A N 12
ATOM 18720 C CA . LEU A 1 36 ? 7.062 -4.502 6.058 1.00 0.00 36 LEU A CA 12
ATOM 18721 C C . LEU A 1 36 ? 7.533 -4.362 4.614 1.00 0.00 36 LEU A C 12
ATOM 18722 O O . LEU A 1 36 ? 7.198 -3.392 3.933 1.00 0.00 36 LEU A O 12
ATOM 18738 N N . ARG A 1 37 ? 8.309 -5.337 4.152 1.00 0.00 37 ARG A N 12
ATOM 18739 C CA . ARG A 1 37 ? 8.826 -5.322 2.789 1.00 0.00 37 ARG A CA 12
ATOM 18740 C C . ARG A 1 37 ? 8.178 -6.420 1.951 1.00 0.00 37 ARG A C 12
ATOM 18741 O O . ARG A 1 37 ? 8.215 -7.596 2.314 1.00 0.00 37 ARG A O 12
ATOM 18762 N N . ARG A 1 38 ? 7.584 -6.028 0.828 1.00 0.00 38 ARG A N 12
ATOM 18763 C CA . ARG A 1 38 ? 6.927 -6.978 -0.060 1.00 0.00 38 ARG A CA 12
ATOM 18764 C C . ARG A 1 38 ? 7.153 -6.602 -1.522 1.00 0.00 38 ARG A C 12
ATOM 18765 O O . ARG A 1 38 ? 7.296 -5.426 -1.855 1.00 0.00 38 ARG A O 12
ATOM 18786 N N . ARG A 1 39 ? 7.184 -7.609 -2.389 1.00 0.00 39 ARG A N 12
ATOM 18787 C CA . ARG A 1 39 ? 7.395 -7.384 -3.813 1.00 0.00 39 ARG A CA 12
ATOM 18788 C C . ARG A 1 39 ? 6.071 -7.112 -4.522 1.00 0.00 39 ARG A C 12
ATOM 18789 O O . ARG A 1 39 ? 5.025 -7.626 -4.125 1.00 0.00 39 ARG A O 12
ATOM 18810 N N . PHE A 1 40 ? 6.125 -6.300 -5.574 1.00 0.00 40 PHE A N 12
ATOM 18811 C CA . PHE A 1 40 ? 4.930 -5.958 -6.337 1.00 0.00 40 PHE A CA 12
ATOM 18812 C C . PHE A 1 40 ? 5.265 -5.762 -7.813 1.00 0.00 40 PHE A C 12
ATOM 18813 O O . PHE A 1 40 ? 6.149 -4.979 -8.161 1.00 0.00 40 PHE A O 12
ATOM 18830 N N . PHE A 1 41 ? 4.553 -6.480 -8.675 1.00 0.00 41 PHE A N 12
ATOM 18831 C CA . PHE A 1 41 ? 4.776 -6.388 -10.112 1.00 0.00 41 PHE A CA 12
ATOM 18832 C C . PHE A 1 41 ? 4.616 -4.950 -10.597 1.00 0.00 41 PHE A C 12
ATOM 18833 O O . PHE A 1 41 ? 4.315 -4.048 -9.814 1.00 0.00 41 PHE A O 12
ATOM 18850 N N . LYS A 1 42 ? 4.820 -4.742 -11.893 1.00 0.00 42 LYS A N 12
ATOM 18851 C CA . LYS A 1 42 ? 4.698 -3.415 -12.484 1.00 0.00 42 LYS A CA 12
ATOM 18852 C C . LYS A 1 42 ? 3.295 -3.193 -13.038 1.00 0.00 42 LYS A C 12
ATOM 18853 O O . LYS A 1 42 ? 2.818 -2.060 -13.113 1.00 0.00 42 LYS A O 12
ATOM 18872 N N . SER A 1 43 ? 2.637 -4.281 -13.425 1.00 0.00 43 SER A N 12
ATOM 18873 C CA . SER A 1 43 ? 1.289 -4.204 -13.975 1.00 0.00 43 SER A CA 12
ATOM 18874 C C . SER A 1 43 ? 0.259 -4.023 -12.864 1.00 0.00 43 SER A C 12
ATOM 18875 O O . SER A 1 43 ? -0.796 -3.420 -13.072 1.00 0.00 43 SER A O 12
ATOM 18883 N N . TRP A 1 44 ? 0.570 -4.548 -11.685 1.00 0.00 44 TRP A N 12
ATOM 18884 C CA . TRP A 1 44 ? -0.327 -4.445 -10.540 1.00 0.00 44 TRP A CA 12
ATOM 18885 C C . TRP A 1 44 ? -0.635 -2.986 -10.220 1.00 0.00 44 TRP A C 12
ATOM 18886 O O . TRP A 1 44 ? 0.249 -2.229 -9.820 1.00 0.00 44 TRP A O 12
ATOM 18907 N N . ASN A 1 45 ? -1.893 -2.598 -10.399 1.00 0.00 45 ASN A N 12
ATOM 18908 C CA . ASN A 1 45 ? -2.317 -1.228 -10.128 1.00 0.00 45 ASN A CA 12
ATOM 18909 C C . ASN A 1 45 ? -2.292 -0.937 -8.631 1.00 0.00 45 ASN A C 12
ATOM 18910 O O . ASN A 1 45 ? -2.605 -1.804 -7.815 1.00 0.00 45 ASN A O 12
ATOM 18921 N N . SER A 1 46 ? -1.919 0.289 -8.278 1.00 0.00 46 SER A N 12
ATOM 18922 C CA . SER A 1 46 ? -1.851 0.694 -6.878 1.00 0.00 46 SER A CA 12
ATOM 18923 C C . SER A 1 46 ? -2.945 0.014 -6.062 1.00 0.00 46 SER A C 12
ATOM 18924 O O . SER A 1 46 ? -2.757 -0.291 -4.885 1.00 0.00 46 SER A O 12
ATOM 18932 N N . GLN A 1 47 ? -4.089 -0.221 -6.697 1.00 0.00 47 GLN A N 12
ATOM 18933 C CA . GLN A 1 47 ? -5.215 -0.863 -6.030 1.00 0.00 47 GLN A CA 12
ATOM 18934 C C . GLN A 1 47 ? -4.752 -2.076 -5.228 1.00 0.00 47 GLN A C 12
ATOM 18935 O O . GLN A 1 47 ? -4.908 -2.122 -4.008 1.00 0.00 47 GLN A O 12
ATOM 18949 N N . VAL A 1 48 ? -4.182 -3.056 -5.922 1.00 0.00 48 VAL A N 12
ATOM 18950 C CA . VAL A 1 48 ? -3.695 -4.268 -5.275 1.00 0.00 48 VAL A CA 12
ATOM 18951 C C . VAL A 1 48 ? -3.102 -3.959 -3.905 1.00 0.00 48 VAL A C 12
ATOM 18952 O O . VAL A 1 48 ? -3.225 -4.752 -2.970 1.00 0.00 48 VAL A O 12
ATOM 18965 N N . LEU A 1 49 ? -2.459 -2.803 -3.792 1.00 0.00 49 LEU A N 12
ATOM 18966 C CA . LEU A 1 49 ? -1.844 -2.388 -2.536 1.00 0.00 49 LEU A CA 12
ATOM 18967 C C . LEU A 1 49 ? -2.891 -2.268 -1.432 1.00 0.00 49 LEU A C 12
ATOM 18968 O O . LEU A 1 49 ? -2.790 -2.921 -0.393 1.00 0.00 49 LEU A O 12
ATOM 18984 N N . LEU A 1 50 ? -3.896 -1.431 -1.666 1.00 0.00 50 LEU A N 12
ATOM 18985 C CA . LEU A 1 50 ? -4.965 -1.227 -0.693 1.00 0.00 50 LEU A CA 12
ATOM 18986 C C . LEU A 1 50 ? -5.312 -2.533 0.015 1.00 0.00 50 LEU A C 12
ATOM 18987 O O . LEU A 1 50 ? -5.557 -2.550 1.221 1.00 0.00 50 LEU A O 12
ATOM 19003 N N . ASP A 1 51 ? -5.330 -3.624 -0.743 1.00 0.00 51 ASP A N 12
ATOM 19004 C CA . ASP A 1 51 ? -5.644 -4.935 -0.187 1.00 0.00 51 ASP A CA 12
ATOM 19005 C C . ASP A 1 51 ? -4.585 -5.367 0.821 1.00 0.00 51 ASP A C 12
ATOM 19006 O O . ASP A 1 51 ? -4.893 -5.647 1.980 1.00 0.00 51 ASP A O 12
ATOM 19015 N N . TRP A 1 52 ? -3.336 -5.419 0.373 1.00 0.00 52 TRP A N 12
ATOM 19016 C CA . TRP A 1 52 ? -2.229 -5.818 1.236 1.00 0.00 52 TRP A CA 12
ATOM 19017 C C . TRP A 1 52 ? -2.193 -4.969 2.501 1.00 0.00 52 TRP A C 12
ATOM 19018 O O . TRP A 1 52 ? -1.743 -5.424 3.552 1.00 0.00 52 TRP A O 12
ATOM 19039 N N . MET A 1 53 ? -2.670 -3.733 2.393 1.00 0.00 53 MET A N 12
ATOM 19040 C CA . MET A 1 53 ? -2.692 -2.821 3.532 1.00 0.00 53 MET A CA 12
ATOM 19041 C C . MET A 1 53 ? -3.768 -3.228 4.533 1.00 0.00 53 MET A C 12
ATOM 19042 O O . MET A 1 53 ? -3.601 -3.061 5.740 1.00 0.00 53 MET A O 12
ATOM 19056 N N . MET A 1 54 ? -4.873 -3.762 4.023 1.00 0.00 54 MET A N 12
ATOM 19057 C CA . MET A 1 54 ? -5.977 -4.193 4.875 1.00 0.00 54 MET A CA 12
ATOM 19058 C C . MET A 1 54 ? -5.668 -5.538 5.524 1.00 0.00 54 MET A C 12
ATOM 19059 O O . MET A 1 54 ? -6.154 -5.839 6.614 1.00 0.00 54 MET A O 12
ATOM 19073 N N . LYS A 1 55 ? -4.858 -6.345 4.847 1.00 0.00 55 LYS A N 12
ATOM 19074 C CA . LYS A 1 55 ? -4.483 -7.658 5.358 1.00 0.00 55 LYS A CA 12
ATOM 19075 C C . LYS A 1 55 ? -3.517 -7.530 6.531 1.00 0.00 55 LYS A C 12
ATOM 19076 O O . LYS A 1 55 ? -3.654 -8.223 7.540 1.00 0.00 55 LYS A O 12
ATOM 19095 N N . VAL A 1 56 ? -2.540 -6.639 6.393 1.00 0.00 56 VAL A N 12
ATOM 19096 C CA . VAL A 1 56 ? -1.552 -6.419 7.442 1.00 0.00 56 VAL A CA 12
ATOM 19097 C C . VAL A 1 56 ? -2.204 -5.860 8.702 1.00 0.00 56 VAL A C 12
ATOM 19098 O O . VAL A 1 56 ? -1.726 -6.085 9.813 1.00 0.00 56 VAL A O 12
ATOM 19111 N N . GLY A 1 57 ? -3.300 -5.130 8.521 1.00 0.00 57 GLY A N 12
ATOM 19112 C CA . GLY A 1 57 ? -4.001 -4.549 9.651 1.00 0.00 57 GLY A CA 12
ATOM 19113 C C . GLY A 1 57 ? -4.132 -3.044 9.542 1.00 0.00 57 GLY A C 12
ATOM 19114 O O . GLY A 1 57 ? -3.796 -2.315 10.476 1.00 0.00 57 GLY A O 12
ATOM 19118 N N . TYR A 1 58 ? -4.618 -2.575 8.397 1.00 0.00 58 TYR A N 12
ATOM 19119 C CA . TYR A 1 58 ? -4.790 -1.146 8.167 1.00 0.00 58 TYR A CA 12
ATOM 19120 C C . TYR A 1 58 ? -5.756 -0.891 7.015 1.00 0.00 58 TYR A C 12
ATOM 19121 O O . TYR A 1 58 ? -5.523 -1.324 5.886 1.00 0.00 58 TYR A O 12
ATOM 19139 N N . HIS A 1 59 ? -6.843 -0.184 7.308 1.00 0.00 59 HIS A N 12
ATOM 19140 C CA . HIS A 1 59 ? -7.846 0.131 6.297 1.00 0.00 59 HIS A CA 12
ATOM 19141 C C . HIS A 1 59 ? -7.395 1.303 5.431 1.00 0.00 59 HIS A C 12
ATOM 19142 O O . HIS A 1 59 ? -6.421 1.987 5.750 1.00 0.00 59 HIS A O 12
ATOM 19156 N N . LYS A 1 60 ? -8.108 1.530 4.333 1.00 0.00 60 LYS A N 12
ATOM 19157 C CA . LYS A 1 60 ? -7.782 2.620 3.420 1.00 0.00 60 LYS A CA 12
ATOM 19158 C C . LYS A 1 60 ? -8.236 3.960 3.990 1.00 0.00 60 LYS A C 12
ATOM 19159 O O . LYS A 1 60 ? -7.457 4.910 4.062 1.00 0.00 60 LYS A O 12
ATOM 19178 N N . SER A 1 61 ? -9.501 4.030 4.392 1.00 0.00 61 SER A N 12
ATOM 19179 C CA . SER A 1 61 ? -10.059 5.255 4.953 1.00 0.00 61 SER A CA 12
ATOM 19180 C C . SER A 1 61 ? -9.340 5.639 6.243 1.00 0.00 61 SER A C 12
ATOM 19181 O O . SER A 1 61 ? -9.137 6.820 6.525 1.00 0.00 61 SER A O 12
ATOM 19189 N N . LEU A 1 62 ? -8.957 4.633 7.021 1.00 0.00 62 LEU A N 12
ATOM 19190 C CA . LEU A 1 62 ? -8.261 4.863 8.281 1.00 0.00 62 LEU A CA 12
ATOM 19191 C C . LEU A 1 62 ? -6.788 5.178 8.040 1.00 0.00 62 LEU A C 12
ATOM 19192 O O . LEU A 1 62 ? -6.240 6.118 8.617 1.00 0.00 62 LEU A O 12
ATOM 19208 N N . TYR A 1 63 ? -6.152 4.388 7.183 1.00 0.00 63 TYR A N 12
ATOM 19209 C CA . TYR A 1 63 ? -4.743 4.581 6.864 1.00 0.00 63 TYR A CA 12
ATOM 19210 C C . TYR A 1 63 ? -4.546 4.779 5.364 1.00 0.00 63 TYR A C 12
ATOM 19211 O O . TYR A 1 63 ? -5.114 4.052 4.550 1.00 0.00 63 TYR A O 12
ATOM 19229 N N . ARG A 1 64 ? -3.733 5.769 5.006 1.00 0.00 64 ARG A N 12
ATOM 19230 C CA . ARG A 1 64 ? -3.460 6.064 3.605 1.00 0.00 64 ARG A CA 12
ATOM 19231 C C . ARG A 1 64 ? -2.005 5.761 3.260 1.00 0.00 64 ARG A C 12
ATOM 19232 O O . ARG A 1 64 ? -1.212 5.398 4.128 1.00 0.00 64 ARG A O 12
ATOM 19253 N N . LEU A 1 65 ? -1.661 5.912 1.985 1.00 0.00 65 LEU A N 12
ATOM 19254 C CA . LEU A 1 65 ? -0.302 5.654 1.524 1.00 0.00 65 LEU A CA 12
ATOM 19255 C C . LEU A 1 65 ? 0.396 6.953 1.131 1.00 0.00 65 LEU A C 12
ATOM 19256 O O . LEU A 1 65 ? -0.254 7.933 0.771 1.00 0.00 65 LEU A O 12
ATOM 19272 N N . SER A 1 66 ? 1.723 6.950 1.202 1.00 0.00 66 SER A N 12
ATOM 19273 C CA . SER A 1 66 ? 2.509 8.129 0.857 1.00 0.00 66 SER A CA 12
ATOM 19274 C C . SER A 1 66 ? 3.928 7.736 0.456 1.00 0.00 66 SER A C 12
ATOM 19275 O O . SER A 1 66 ? 4.333 6.584 0.609 1.00 0.00 66 SER A O 12
ATOM 19283 N N . THR A 1 67 ? 4.680 8.705 -0.058 1.00 0.00 67 THR A N 12
ATOM 19284 C CA . THR A 1 67 ? 6.053 8.463 -0.482 1.00 0.00 67 THR A CA 12
ATOM 19285 C C . THR A 1 67 ? 7.047 8.961 0.561 1.00 0.00 67 THR A C 12
ATOM 19286 O O . THR A 1 67 ? 6.659 9.543 1.573 1.00 0.00 67 THR A O 12
ATOM 19297 N N . SER A 1 68 ? 8.331 8.728 0.307 1.00 0.00 68 SER A N 12
ATOM 19298 C CA . SER A 1 68 ? 9.381 9.151 1.227 1.00 0.00 68 SER A CA 12
ATOM 19299 C C . SER A 1 68 ? 9.751 10.613 0.994 1.00 0.00 68 SER A C 12
ATOM 19300 O O . SER A 1 68 ? 9.496 11.167 -0.076 1.00 0.00 68 SER A O 12
ATOM 19308 N N . PHE A 1 69 ? 10.355 11.232 2.002 1.00 0.00 69 PHE A N 12
ATOM 19309 C CA . PHE A 1 69 ? 10.760 12.630 1.909 1.00 0.00 69 PHE A CA 12
ATOM 19310 C C . PHE A 1 69 ? 11.268 12.956 0.508 1.00 0.00 69 PHE A C 12
ATOM 19311 O O . PHE A 1 69 ? 12.193 12.327 -0.006 1.00 0.00 69 PHE A O 12
ATOM 19328 N N . PRO A 1 70 ? 10.649 13.963 -0.126 1.00 0.00 70 PRO A N 12
ATOM 19329 C CA . PRO A 1 70 ? 9.547 14.719 0.476 1.00 0.00 70 PRO A CA 12
ATOM 19330 C C . PRO A 1 70 ? 8.275 13.887 0.602 1.00 0.00 70 PRO A C 12
ATOM 19331 O O . PRO A 1 70 ? 7.793 13.321 -0.379 1.00 0.00 70 PRO A O 12
ATOM 19342 N N . ARG A 1 71 ? 7.736 13.818 1.814 1.00 0.00 71 ARG A N 12
ATOM 19343 C CA . ARG A 1 71 ? 6.520 13.054 2.069 1.00 0.00 71 ARG A CA 12
ATOM 19344 C C . ARG A 1 71 ? 5.331 13.667 1.334 1.00 0.00 71 ARG A C 12
ATOM 19345 O O . ARG A 1 71 ? 5.049 14.857 1.475 1.00 0.00 71 ARG A O 12
ATOM 19366 N N . ARG A 1 72 ? 4.638 12.846 0.553 1.00 0.00 72 ARG A N 12
ATOM 19367 C CA . ARG A 1 72 ? 3.480 13.306 -0.204 1.00 0.00 72 ARG A CA 12
ATOM 19368 C C . ARG A 1 72 ? 2.410 12.221 -0.274 1.00 0.00 72 ARG A C 12
ATOM 19369 O O . ARG A 1 72 ? 2.709 11.055 -0.528 1.00 0.00 72 ARG A O 12
ATOM 19390 N N . ALA A 1 73 ? 1.160 12.614 -0.047 1.00 0.00 73 ALA A N 12
ATOM 19391 C CA . ALA A 1 73 ? 0.045 11.676 -0.085 1.00 0.00 73 ALA A CA 12
ATOM 19392 C C . ALA A 1 73 ? -0.222 11.199 -1.509 1.00 0.00 73 ALA A C 12
ATOM 19393 O O . ALA A 1 73 ? -0.641 11.978 -2.367 1.00 0.00 73 ALA A O 12
ATOM 19400 N N . LEU A 1 74 ? 0.024 9.917 -1.754 1.00 0.00 74 LEU A N 12
ATOM 19401 C CA . LEU A 1 74 ? -0.190 9.337 -3.075 1.00 0.00 74 LEU A CA 12
ATOM 19402 C C . LEU A 1 74 ? -1.648 8.930 -3.261 1.00 0.00 74 LEU A C 12
ATOM 19403 O O . LEU A 1 74 ? -2.219 8.232 -2.424 1.00 0.00 74 LEU A O 12
ATOM 19419 N N . GLU A 1 75 ? -2.243 9.368 -4.367 1.00 0.00 75 GLU A N 12
ATOM 19420 C CA . GLU A 1 75 ? -3.634 9.046 -4.663 1.00 0.00 75 GLU A CA 12
ATOM 19421 C C . GLU A 1 75 ? -3.727 7.854 -5.610 1.00 0.00 75 GLU A C 12
ATOM 19422 O O . GLU A 1 75 ? -3.461 7.976 -6.807 1.00 0.00 75 GLU A O 12
ATOM 19434 N N . VAL A 1 76 ? -4.108 6.703 -5.069 1.00 0.00 76 VAL A N 12
ATOM 19435 C CA . VAL A 1 76 ? -4.238 5.488 -5.864 1.00 0.00 76 VAL A CA 12
ATOM 19436 C C . VAL A 1 76 ? -5.210 5.691 -7.021 1.00 0.00 76 VAL A C 12
ATOM 19437 O O . VAL A 1 76 ? -6.415 5.827 -6.815 1.00 0.00 76 VAL A O 12
ATOM 19450 N N . GLU A 1 77 ? -4.677 5.710 -8.239 1.00 0.00 77 GLU A N 12
ATOM 19451 C CA . GLU A 1 77 ? -5.498 5.896 -9.429 1.00 0.00 77 GLU A CA 12
ATOM 19452 C C . GLU A 1 77 ? -6.103 4.571 -9.886 1.00 0.00 77 GLU A C 12
ATOM 19453 O O . GLU A 1 77 ? -5.400 3.572 -10.032 1.00 0.00 77 GLU A O 12
ATOM 19465 N N . GLY A 1 78 ? -7.415 4.571 -10.108 1.00 0.00 78 GLY A N 12
ATOM 19466 C CA . GLY A 1 78 ? -8.093 3.364 -10.545 1.00 0.00 78 GLY A CA 12
ATOM 19467 C C . GLY A 1 78 ? -7.924 3.109 -12.029 1.00 0.00 78 GLY A C 12
ATOM 19468 O O . GLY A 1 78 ? -8.867 2.703 -12.707 1.00 0.00 78 GLY A O 12
ATOM 19472 N N . GLY A 1 79 ? -6.718 3.350 -12.537 1.00 0.00 79 GLY A N 12
ATOM 19473 C CA . GLY A 1 79 ? -6.451 3.140 -13.947 1.00 0.00 79 GLY A CA 12
ATOM 19474 C C . GLY A 1 79 ? -4.969 3.059 -14.252 1.00 0.00 79 GLY A C 12
ATOM 19475 O O . GLY A 1 79 ? -4.535 2.221 -15.041 1.00 0.00 79 GLY A O 12
ATOM 19479 N N . SER A 1 80 ? -4.190 3.936 -13.626 1.00 0.00 80 SER A N 12
ATOM 19480 C CA . SER A 1 80 ? -2.748 3.964 -13.837 1.00 0.00 80 SER A CA 12
ATOM 19481 C C . SER A 1 80 ? -2.053 2.894 -12.999 1.00 0.00 80 SER A C 12
ATOM 19482 O O . SER A 1 80 ? -2.132 2.904 -11.772 1.00 0.00 80 SER A O 12
ATOM 19490 N N . SER A 1 81 ? -1.376 1.971 -13.674 1.00 0.00 81 SER A N 12
ATOM 19491 C CA . SER A 1 81 ? -0.671 0.890 -12.994 1.00 0.00 81 SER A CA 12
ATOM 19492 C C . SER A 1 81 ? 0.437 1.441 -12.103 1.00 0.00 81 SER A C 12
ATOM 19493 O O . SER A 1 81 ? 0.760 2.629 -12.155 1.00 0.00 81 SER A O 12
ATOM 19501 N N . LEU A 1 82 ? 1.017 0.571 -11.284 1.00 0.00 82 LEU A N 12
ATOM 19502 C CA . LEU A 1 82 ? 2.090 0.969 -10.379 1.00 0.00 82 LEU A CA 12
ATOM 19503 C C . LEU A 1 82 ? 3.180 1.729 -11.127 1.00 0.00 82 LEU A C 12
ATOM 19504 O O . LEU A 1 82 ? 3.692 2.737 -10.642 1.00 0.00 82 LEU A O 12
ATOM 19520 N N . GLU A 1 83 ? 3.528 1.239 -12.314 1.00 0.00 83 GLU A N 12
ATOM 19521 C CA . GLU A 1 83 ? 4.556 1.874 -13.129 1.00 0.00 83 GLU A CA 12
ATOM 19522 C C . GLU A 1 83 ? 4.045 3.181 -13.729 1.00 0.00 83 GLU A C 12
ATOM 19523 O O . GLU A 1 83 ? 4.806 4.131 -13.914 1.00 0.00 83 GLU A O 12
ATOM 19535 N N . ASP A 1 84 ? 2.752 3.220 -14.030 1.00 0.00 84 ASP A N 12
ATOM 19536 C CA . ASP A 1 84 ? 2.138 4.409 -14.609 1.00 0.00 84 ASP A CA 12
ATOM 19537 C C . ASP A 1 84 ? 2.178 5.574 -13.625 1.00 0.00 84 ASP A C 12
ATOM 19538 O O . ASP A 1 84 ? 2.314 6.732 -14.023 1.00 0.00 84 ASP A O 12
ATOM 19547 N N . ILE A 1 85 ? 2.055 5.261 -12.339 1.00 0.00 85 ILE A N 12
ATOM 19548 C CA . ILE A 1 85 ? 2.076 6.281 -11.299 1.00 0.00 85 ILE A CA 12
ATOM 19549 C C . ILE A 1 85 ? 3.505 6.691 -10.960 1.00 0.00 85 ILE A C 12
ATOM 19550 O O . ILE A 1 85 ? 3.761 7.830 -10.575 1.00 0.00 85 ILE A O 12
ATOM 19566 N N . GLY A 1 86 ? 4.435 5.752 -11.107 1.00 0.00 86 GLY A N 12
ATOM 19567 C CA . GLY A 1 86 ? 5.827 6.034 -10.814 1.00 0.00 86 GLY A CA 12
ATOM 19568 C C . GLY A 1 86 ? 6.442 5.010 -9.880 1.00 0.00 86 GLY A C 12
ATOM 19569 O O . GLY A 1 86 ? 7.121 5.367 -8.916 1.00 0.00 86 GLY A O 12
ATOM 19573 N N . ILE A 1 87 ? 6.206 3.733 -10.166 1.00 0.00 87 ILE A N 12
ATOM 19574 C CA . ILE A 1 87 ? 6.741 2.656 -9.345 1.00 0.00 87 ILE A CA 12
ATOM 19575 C C . ILE A 1 87 ? 7.425 1.598 -10.205 1.00 0.00 87 ILE A C 12
ATOM 19576 O O . ILE A 1 87 ? 6.977 0.452 -10.273 1.00 0.00 87 ILE A O 12
ATOM 19592 N N . THR A 1 88 ? 8.514 1.988 -10.858 1.00 0.00 88 THR A N 12
ATOM 19593 C CA . THR A 1 88 ? 9.261 1.074 -11.713 1.00 0.00 88 THR A CA 12
ATOM 19594 C C . THR A 1 88 ? 10.534 0.594 -11.025 1.00 0.00 88 THR A C 12
ATOM 19595 O O . THR A 1 88 ? 11.130 -0.405 -11.427 1.00 0.00 88 THR A O 12
ATOM 19606 N N . VAL A 1 89 ? 10.945 1.311 -9.983 1.00 0.00 89 VAL A N 12
ATOM 19607 C CA . VAL A 1 89 ? 12.146 0.956 -9.237 1.00 0.00 89 VAL A CA 12
ATOM 19608 C C . VAL A 1 89 ? 11.880 0.952 -7.736 1.00 0.00 89 VAL A C 12
ATOM 19609 O O . VAL A 1 89 ? 10.925 1.571 -7.263 1.00 0.00 89 VAL A O 12
ATOM 19622 N N . ASP A 1 90 ? 12.728 0.253 -6.992 1.00 0.00 90 ASP A N 12
ATOM 19623 C CA . ASP A 1 90 ? 12.585 0.169 -5.543 1.00 0.00 90 ASP A CA 12
ATOM 19624 C C . ASP A 1 90 ? 12.093 1.493 -4.968 1.00 0.00 90 ASP A C 12
ATOM 19625 O O . ASP A 1 90 ? 12.642 2.555 -5.265 1.00 0.00 90 ASP A O 12
ATOM 19634 N N . THR A 1 91 ? 11.051 1.424 -4.145 1.00 0.00 91 THR A N 12
ATOM 19635 C CA . THR A 1 91 ? 10.482 2.617 -3.531 1.00 0.00 91 THR A CA 12
ATOM 19636 C C . THR A 1 91 ? 10.026 2.337 -2.103 1.00 0.00 91 THR A C 12
ATOM 19637 O O . THR A 1 91 ? 9.802 1.186 -1.727 1.00 0.00 91 THR A O 12
ATOM 19648 N N . VAL A 1 92 ? 9.890 3.396 -1.312 1.00 0.00 92 VAL A N 12
ATOM 19649 C CA . VAL A 1 92 ? 9.459 3.263 0.075 1.00 0.00 92 VAL A CA 12
ATOM 19650 C C . VAL A 1 92 ? 8.165 4.029 0.324 1.00 0.00 92 VAL A C 12
ATOM 19651 O O . VAL A 1 92 ? 8.113 5.250 0.173 1.00 0.00 92 VAL A O 12
ATOM 19664 N N . LEU A 1 93 ? 7.119 3.303 0.705 1.00 0.00 93 LEU A N 12
ATOM 19665 C CA . LEU A 1 93 ? 5.822 3.913 0.976 1.00 0.00 93 LEU A CA 12
ATOM 19666 C C . LEU A 1 93 ? 5.593 4.060 2.478 1.00 0.00 93 LEU A C 12
ATOM 19667 O O . LEU A 1 93 ? 5.923 3.168 3.256 1.00 0.00 93 LEU A O 12
ATOM 19683 N N . ASN A 1 94 ? 5.022 5.193 2.874 1.00 0.00 94 ASN A N 12
ATOM 19684 C CA . ASN A 1 94 ? 4.746 5.457 4.283 1.00 0.00 94 ASN A CA 12
ATOM 19685 C C . ASN A 1 94 ? 3.244 5.482 4.547 1.00 0.00 94 ASN A C 12
ATOM 19686 O O . ASN A 1 94 ? 2.497 6.199 3.881 1.00 0.00 94 ASN A O 12
ATOM 19697 N N . VAL A 1 95 ? 2.807 4.693 5.524 1.00 0.00 95 VAL A N 12
ATOM 19698 C CA . VAL A 1 95 ? 1.395 4.626 5.879 1.00 0.00 95 VAL A CA 12
ATOM 19699 C C . VAL A 1 95 ? 1.050 5.646 6.958 1.00 0.00 95 VAL A C 12
ATOM 19700 O O . VAL A 1 95 ? 1.360 5.450 8.133 1.00 0.00 95 VAL A O 12
ATOM 19713 N N . GLU A 1 96 ? 0.406 6.735 6.552 1.00 0.00 96 GLU A N 12
ATOM 19714 C CA . GLU A 1 96 ? 0.018 7.786 7.485 1.00 0.00 96 GLU A CA 12
ATOM 19715 C C . GLU A 1 96 ? -1.471 7.705 7.808 1.00 0.00 96 GLU A C 12
ATOM 19716 O O . GLU A 1 96 ? -2.277 7.304 6.970 1.00 0.00 96 GLU A O 12
ATOM 19728 N N . GLU A 1 97 ? -1.827 8.090 9.031 1.00 0.00 97 GLU A N 12
ATOM 19729 C CA . GLU A 1 97 ? -3.218 8.059 9.465 1.00 0.00 97 GLU A CA 12
ATOM 19730 C C . GLU A 1 97 ? -3.988 9.254 8.910 1.00 0.00 97 GLU A C 12
ATOM 19731 O O . GLU A 1 97 ? -3.580 10.403 9.080 1.00 0.00 97 GLU A O 12
ATOM 19743 N N . LYS A 1 98 ? -5.104 8.974 8.245 1.00 0.00 98 LYS A N 12
ATOM 19744 C CA . LYS A 1 98 ? -5.933 10.023 7.663 1.00 0.00 98 LYS A CA 12
ATOM 19745 C C . LYS A 1 98 ? -6.561 10.886 8.753 1.00 0.00 98 LYS A C 12
ATOM 19746 O O . LYS A 1 98 ? -6.586 10.504 9.922 1.00 0.00 98 LYS A O 12
ATOM 19765 N N . GLU A 1 99 ? -7.067 12.052 8.361 1.00 0.00 99 GLU A N 12
ATOM 19766 C CA . GLU A 1 99 ? -7.694 12.968 9.306 1.00 0.00 99 GLU A CA 12
ATOM 19767 C C . GLU A 1 99 ? -9.087 12.478 9.695 1.00 0.00 99 GLU A C 12
ATOM 19768 O O . GLU A 1 99 ? -9.812 11.923 8.871 1.00 0.00 99 GLU A O 12
ATOM 19780 N N . GLN A 1 100 ? -9.450 12.689 10.955 1.00 0.00 100 GLN A N 12
ATOM 19781 C CA . GLN A 1 100 ? -10.754 12.268 11.454 1.00 0.00 100 GLN A CA 12
ATOM 19782 C C . GLN A 1 100 ? -11.868 13.116 10.848 1.00 0.00 100 GLN A C 12
ATOM 19783 O O . GLN A 1 100 ? -12.746 12.601 10.156 1.00 0.00 100 GLN A O 12
ATOM 19797 N N . SER A 1 101 ? -11.826 14.417 11.114 1.00 0.00 101 SER A N 12
ATOM 19798 C CA . SER A 1 101 ? -12.834 15.336 10.599 1.00 0.00 101 SER A CA 12
ATOM 19799 C C . SER A 1 101 ? -12.532 15.719 9.153 1.00 0.00 101 SER A C 12
ATOM 19800 O O . SER A 1 101 ? -11.507 16.338 8.865 1.00 0.00 101 SER A O 12
ATOM 19808 N N . SER A 1 102 ? -13.432 15.347 8.248 1.00 0.00 102 SER A N 12
ATOM 19809 C CA . SER A 1 102 ? -13.259 15.648 6.832 1.00 0.00 102 SER A CA 12
ATOM 19810 C C . SER A 1 102 ? -14.566 16.143 6.220 1.00 0.00 102 SER A C 12
ATOM 19811 O O . SER A 1 102 ? -15.647 15.672 6.572 1.00 0.00 102 SER A O 12
ATOM 19819 N N . GLN A 1 103 ? -14.457 17.097 5.300 1.00 0.00 103 GLN A N 12
ATOM 19820 C CA . GLN A 1 103 ? -15.629 17.658 4.639 1.00 0.00 103 GLN A CA 12
ATOM 19821 C C . GLN A 1 103 ? -16.536 16.552 4.109 1.00 0.00 103 GLN A C 12
ATOM 19822 O O . GLN A 1 103 ? -16.091 15.667 3.378 1.00 0.00 103 GLN A O 12
ATOM 19836 N N . SER A 1 104 ? -17.811 16.608 4.482 1.00 0.00 104 SER A N 12
ATOM 19837 C CA . SER A 1 104 ? -18.780 15.609 4.048 1.00 0.00 104 SER A CA 12
ATOM 19838 C C . SER A 1 104 ? -20.106 16.265 3.674 1.00 0.00 104 SER A C 12
ATOM 19839 O O . SER A 1 104 ? -20.782 16.849 4.520 1.00 0.00 104 SER A O 12
ATOM 19847 N N . GLY A 1 105 ? -20.472 16.162 2.400 1.00 0.00 105 GLY A N 12
ATOM 19848 C CA . GLY A 1 105 ? -21.715 16.749 1.937 1.00 0.00 105 GLY A CA 12
ATOM 19849 C C . GLY A 1 105 ? -21.705 17.027 0.446 1.00 0.00 105 GLY A C 12
ATOM 19850 O O . GLY A 1 105 ? -21.959 16.143 -0.374 1.00 0.00 105 GLY A O 12
ATOM 19854 N N . PRO A 1 106 ? -21.406 18.281 0.076 1.00 0.00 106 PRO A N 12
ATOM 19855 C CA . PRO A 1 106 ? -21.358 18.701 -1.328 1.00 0.00 106 PRO A CA 12
ATOM 19856 C C . PRO A 1 106 ? -20.175 18.095 -2.074 1.00 0.00 106 PRO A C 12
ATOM 19857 O O . PRO A 1 106 ? -19.200 17.661 -1.462 1.00 0.00 106 PRO A O 12
ATOM 19868 N N . SER A 1 107 ? -20.267 18.071 -3.400 1.00 0.00 107 SER A N 12
ATOM 19869 C CA . SER A 1 107 ? -19.204 17.515 -4.229 1.00 0.00 107 SER A CA 12
ATOM 19870 C C . SER A 1 107 ? -18.768 16.149 -3.710 1.00 0.00 107 SER A C 12
ATOM 19871 O O . SER A 1 107 ? -17.575 15.874 -3.580 1.00 0.00 107 SER A O 12
ATOM 19879 N N . SER A 1 108 ? -19.743 15.296 -3.413 1.00 0.00 108 SER A N 12
ATOM 19880 C CA . SER A 1 108 ? -19.462 13.959 -2.904 1.00 0.00 108 SER A CA 12
ATOM 19881 C C . SER A 1 108 ? -19.929 12.892 -3.890 1.00 0.00 108 SER A C 12
ATOM 19882 O O . SER A 1 108 ? -21.091 12.869 -4.291 1.00 0.00 108 SER A O 12
ATOM 19890 N N . GLY A 1 109 ? -19.011 12.010 -4.277 1.00 0.00 109 GLY A N 12
ATOM 19891 C CA . GLY A 1 109 ? -19.347 10.954 -5.213 1.00 0.00 109 GLY A CA 12
ATOM 19892 C C . GLY A 1 109 ? -18.453 10.957 -6.437 1.00 0.00 109 GLY A C 12
ATOM 19893 O O . GLY A 1 109 ? -18.935 11.046 -7.566 1.00 0.00 109 GLY A O 12
ATOM 19897 N N . GLY A 1 1 ? -21.307 -24.087 17.179 1.00 0.00 1 GLY A N 13
ATOM 19898 C CA . GLY A 1 1 ? -21.139 -22.902 17.999 1.00 0.00 1 GLY A CA 13
ATOM 19899 C C . GLY A 1 1 ? -20.984 -21.641 17.171 1.00 0.00 1 GLY A C 13
ATOM 19900 O O . GLY A 1 1 ? -20.024 -20.891 17.345 1.00 0.00 1 GLY A O 13
ATOM 19904 N N . SER A 1 2 ? -21.929 -21.409 16.266 1.00 0.00 2 SER A N 13
ATOM 19905 C CA . SER A 1 2 ? -21.891 -20.235 15.405 1.00 0.00 2 SER A CA 13
ATOM 19906 C C . SER A 1 2 ? -22.206 -18.969 16.196 1.00 0.00 2 SER A C 13
ATOM 19907 O O . SER A 1 2 ? -23.289 -18.835 16.769 1.00 0.00 2 SER A O 13
ATOM 19915 N N . SER A 1 3 ? -21.254 -18.043 16.225 1.00 0.00 3 SER A N 13
ATOM 19916 C CA . SER A 1 3 ? -21.427 -16.790 16.950 1.00 0.00 3 SER A CA 13
ATOM 19917 C C . SER A 1 3 ? -21.145 -15.595 16.044 1.00 0.00 3 SER A C 13
ATOM 19918 O O . SER A 1 3 ? -20.000 -15.343 15.669 1.00 0.00 3 SER A O 13
ATOM 19926 N N . GLY A 1 4 ? -22.197 -14.861 15.697 1.00 0.00 4 GLY A N 13
ATOM 19927 C CA . GLY A 1 4 ? -22.042 -13.700 14.838 1.00 0.00 4 GLY A CA 13
ATOM 19928 C C . GLY A 1 4 ? -21.890 -14.077 13.378 1.00 0.00 4 GLY A C 13
ATOM 19929 O O . GLY A 1 4 ? -21.340 -15.130 13.056 1.00 0.00 4 GLY A O 13
ATOM 19933 N N . SER A 1 5 ? -22.379 -13.215 12.492 1.00 0.00 5 SER A N 13
ATOM 19934 C CA . SER A 1 5 ? -22.299 -13.465 11.058 1.00 0.00 5 SER A CA 13
ATOM 19935 C C . SER A 1 5 ? -21.058 -12.811 10.461 1.00 0.00 5 SER A C 13
ATOM 19936 O O . SER A 1 5 ? -20.725 -11.672 10.786 1.00 0.00 5 SER A O 13
ATOM 19944 N N . SER A 1 6 ? -20.376 -13.541 9.583 1.00 0.00 6 SER A N 13
ATOM 19945 C CA . SER A 1 6 ? -19.168 -13.034 8.942 1.00 0.00 6 SER A CA 13
ATOM 19946 C C . SER A 1 6 ? -18.975 -13.671 7.569 1.00 0.00 6 SER A C 13
ATOM 19947 O O . SER A 1 6 ? -19.422 -14.790 7.322 1.00 0.00 6 SER A O 13
ATOM 19955 N N . GLY A 1 7 ? -18.304 -12.947 6.677 1.00 0.00 7 GLY A N 13
ATOM 19956 C CA . GLY A 1 7 ? -18.063 -13.455 5.339 1.00 0.00 7 GLY A CA 13
ATOM 19957 C C . GLY A 1 7 ? -16.612 -13.829 5.114 1.00 0.00 7 GLY A C 13
ATOM 19958 O O . GLY A 1 7 ? -15.731 -13.395 5.856 1.00 0.00 7 GLY A O 13
ATOM 19962 N N . GLU A 1 8 ? -16.362 -14.636 4.089 1.00 0.00 8 GLU A N 13
ATOM 19963 C CA . GLU A 1 8 ? -15.007 -15.070 3.770 1.00 0.00 8 GLU A CA 13
ATOM 19964 C C . GLU A 1 8 ? -14.110 -13.874 3.467 1.00 0.00 8 GLU A C 13
ATOM 19965 O O . GLU A 1 8 ? -14.592 -12.779 3.175 1.00 0.00 8 GLU A O 13
ATOM 19977 N N . VAL A 1 9 ? -12.800 -14.089 3.539 1.00 0.00 9 VAL A N 13
ATOM 19978 C CA . VAL A 1 9 ? -11.834 -13.030 3.272 1.00 0.00 9 VAL A CA 13
ATOM 19979 C C . VAL A 1 9 ? -10.879 -13.427 2.153 1.00 0.00 9 VAL A C 13
ATO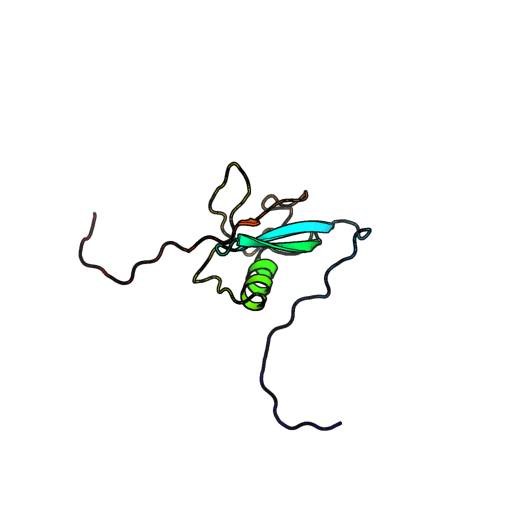M 19980 O O . VAL A 1 9 ? -10.413 -14.564 2.074 1.00 0.00 9 VAL A O 13
ATOM 19993 N N . PRO A 1 10 ? -10.576 -12.469 1.265 1.00 0.00 10 PRO A N 13
ATOM 19994 C CA . PRO A 1 10 ? -9.672 -12.694 0.134 1.00 0.00 10 PRO A CA 13
ATOM 19995 C C . PRO A 1 10 ? -8.224 -12.877 0.577 1.00 0.00 10 PRO A C 13
ATOM 19996 O O . PRO A 1 10 ? -7.920 -12.833 1.768 1.00 0.00 10 PRO A O 13
ATOM 20007 N N . ASP A 1 11 ? -7.335 -13.080 -0.390 1.00 0.00 11 ASP A N 13
ATOM 20008 C CA . ASP A 1 11 ? -5.919 -13.267 -0.099 1.00 0.00 11 ASP A CA 13
ATOM 20009 C C . ASP A 1 11 ? -5.053 -12.625 -1.178 1.00 0.00 11 ASP A C 13
ATOM 20010 O O . ASP A 1 11 ? -5.494 -12.440 -2.315 1.00 0.00 11 ASP A O 13
ATOM 20019 N N . LEU A 1 12 ? -3.820 -12.286 -0.817 1.00 0.00 12 LEU A N 13
ATOM 20020 C CA . LEU A 1 12 ? -2.892 -11.663 -1.754 1.00 0.00 12 LEU A CA 13
ATOM 20021 C C . LEU A 1 12 ? -2.204 -12.714 -2.619 1.00 0.00 12 LEU A C 13
ATOM 20022 O O . LEU A 1 12 ? -2.018 -13.861 -2.214 1.00 0.00 12 LEU A O 13
ATOM 20038 N N . PRO A 1 13 ? -1.815 -12.315 -3.839 1.00 0.00 13 PRO A N 13
ATOM 20039 C CA . PRO A 1 13 ? -1.139 -13.207 -4.785 1.00 0.00 13 PRO A CA 13
ATOM 20040 C C . PRO A 1 13 ? 0.277 -13.557 -4.341 1.00 0.00 13 PRO A C 13
ATOM 20041 O O . PRO A 1 13 ? 1.107 -12.674 -4.130 1.00 0.00 13 PRO A O 13
ATOM 20052 N N . GLU A 1 14 ? 0.546 -14.851 -4.202 1.00 0.00 14 GLU A N 13
ATOM 20053 C CA . GLU A 1 14 ? 1.863 -15.317 -3.783 1.00 0.00 14 GLU A CA 13
ATOM 20054 C C . GLU A 1 14 ? 2.963 -14.427 -4.356 1.00 0.00 14 GLU A C 13
ATOM 20055 O O . GLU A 1 14 ? 3.182 -14.398 -5.567 1.00 0.00 14 GLU A O 13
ATOM 20067 N N . GLU A 1 15 ? 3.650 -13.705 -3.477 1.00 0.00 15 GLU A N 13
ATOM 20068 C CA . GLU A 1 15 ? 4.725 -12.813 -3.897 1.00 0.00 15 GLU A CA 13
ATOM 20069 C C . GLU A 1 15 ? 5.502 -13.411 -5.067 1.00 0.00 15 GLU A C 13
ATOM 20070 O O . GLU A 1 15 ? 5.724 -14.620 -5.145 1.00 0.00 15 GLU A O 13
ATOM 20082 N N . PRO A 1 16 ? 5.923 -12.545 -6.000 1.00 0.00 16 PRO A N 13
ATOM 20083 C CA . PRO A 1 16 ? 6.681 -12.963 -7.184 1.00 0.00 16 PRO A CA 13
ATOM 20084 C C . PRO A 1 16 ? 8.092 -13.426 -6.835 1.00 0.00 16 PRO A C 13
ATOM 20085 O O . PRO A 1 16 ? 8.466 -13.479 -5.664 1.00 0.00 16 PRO A O 13
ATOM 20096 N N . SER A 1 17 ? 8.870 -13.760 -7.860 1.00 0.00 17 SER A N 13
ATOM 20097 C CA . SER A 1 17 ? 10.238 -14.222 -7.660 1.00 0.00 17 SER A CA 13
ATOM 20098 C C . SER A 1 17 ? 11.189 -13.042 -7.475 1.00 0.00 17 SER A C 13
ATOM 20099 O O . SER A 1 17 ? 10.924 -11.939 -7.952 1.00 0.00 17 SER A O 13
ATOM 20107 N N . GLU A 1 18 ? 12.295 -13.285 -6.779 1.00 0.00 18 GLU A N 13
ATOM 20108 C CA . GLU A 1 18 ? 13.284 -12.243 -6.530 1.00 0.00 18 GLU A CA 13
ATOM 20109 C C . GLU A 1 18 ? 13.969 -11.821 -7.828 1.00 0.00 18 GLU A C 13
ATOM 20110 O O . GLU A 1 18 ? 14.014 -10.638 -8.163 1.00 0.00 18 GLU A O 13
ATOM 20122 N N . THR A 1 19 ? 14.502 -12.800 -8.553 1.00 0.00 19 THR A N 13
ATOM 20123 C CA . THR A 1 19 ? 15.185 -12.531 -9.812 1.00 0.00 19 THR A CA 13
ATOM 20124 C C . THR A 1 19 ? 14.193 -12.171 -10.911 1.00 0.00 19 THR A C 13
ATOM 20125 O O . THR A 1 19 ? 14.547 -11.510 -11.887 1.00 0.00 19 THR A O 13
ATOM 20136 N N . ALA A 1 20 ? 12.949 -12.609 -10.746 1.00 0.00 20 ALA A N 13
ATOM 20137 C CA . ALA A 1 20 ? 11.905 -12.330 -11.723 1.00 0.00 20 ALA A CA 13
ATOM 20138 C C . ALA A 1 20 ? 12.020 -10.907 -12.260 1.00 0.00 20 ALA A C 13
ATOM 20139 O O . ALA A 1 20 ? 12.320 -9.976 -11.512 1.00 0.00 20 ALA A O 13
ATOM 20146 N N . GLU A 1 21 ? 11.781 -10.747 -13.557 1.00 0.00 21 GLU A N 13
ATOM 20147 C CA . GLU A 1 21 ? 11.860 -9.437 -14.192 1.00 0.00 21 GLU A CA 13
ATOM 20148 C C . GLU A 1 21 ? 10.587 -8.632 -13.941 1.00 0.00 21 GLU A C 13
ATOM 20149 O O . GLU A 1 21 ? 9.611 -9.151 -13.402 1.00 0.00 21 GLU A O 13
ATOM 20161 N N . GLU A 1 22 ? 10.608 -7.363 -14.337 1.00 0.00 22 GLU A N 13
ATOM 20162 C CA . GLU A 1 22 ? 9.457 -6.488 -14.154 1.00 0.00 22 GLU A CA 13
ATOM 20163 C C . GLU A 1 22 ? 8.920 -6.586 -12.729 1.00 0.00 22 GLU A C 13
ATOM 20164 O O . GLU A 1 22 ? 7.709 -6.563 -12.507 1.00 0.00 22 GLU A O 13
ATOM 20176 N N . VAL A 1 23 ? 9.829 -6.697 -11.766 1.00 0.00 23 VAL A N 13
ATOM 20177 C CA . VAL A 1 23 ? 9.449 -6.798 -10.363 1.00 0.00 23 VAL A CA 13
ATOM 20178 C C . VAL A 1 23 ? 10.247 -5.822 -9.505 1.00 0.00 23 VAL A C 13
ATOM 20179 O O . VAL A 1 23 ? 11.455 -5.668 -9.683 1.00 0.00 23 VAL A O 13
ATOM 20192 N N . VAL A 1 24 ? 9.563 -5.166 -8.573 1.00 0.00 24 VAL A N 13
ATOM 20193 C CA . VAL A 1 24 ? 10.208 -4.206 -7.685 1.00 0.00 24 VAL A CA 13
ATOM 20194 C C . VAL A 1 24 ? 9.964 -4.560 -6.221 1.00 0.00 24 VAL A C 13
ATOM 20195 O O . VAL A 1 24 ? 9.143 -5.423 -5.909 1.00 0.00 24 VAL A O 13
ATOM 20208 N N . THR A 1 25 ? 10.683 -3.888 -5.328 1.00 0.00 25 THR A N 13
ATOM 20209 C CA . THR A 1 25 ? 10.546 -4.131 -3.897 1.00 0.00 25 THR A CA 13
ATOM 20210 C C . THR A 1 25 ? 9.905 -2.939 -3.197 1.00 0.00 25 THR A C 13
ATOM 20211 O O . THR A 1 25 ? 10.467 -1.845 -3.171 1.00 0.00 25 THR A O 13
ATOM 20222 N N . VAL A 1 26 ? 8.724 -3.158 -2.627 1.00 0.00 26 VAL A N 13
ATOM 20223 C CA . VAL A 1 26 ? 8.007 -2.102 -1.922 1.00 0.00 26 VAL A CA 13
ATOM 20224 C C . VAL A 1 26 ? 8.094 -2.291 -0.413 1.00 0.00 26 VAL A C 13
ATOM 20225 O O . VAL A 1 26 ? 7.926 -3.399 0.096 1.00 0.00 26 VAL A O 13
ATOM 20238 N N . ALA A 1 27 ? 8.358 -1.200 0.301 1.00 0.00 27 ALA A N 13
ATOM 20239 C CA . ALA A 1 27 ? 8.466 -1.245 1.753 1.00 0.00 27 ALA A CA 13
ATOM 20240 C C . ALA A 1 27 ? 7.408 -0.364 2.409 1.00 0.00 27 ALA A C 13
ATOM 20241 O O . ALA A 1 27 ? 7.372 0.848 2.192 1.00 0.00 27 ALA A O 13
ATOM 20248 N N . LEU A 1 28 ? 6.547 -0.978 3.212 1.00 0.00 28 LEU A N 13
ATOM 20249 C CA . LEU A 1 28 ? 5.487 -0.249 3.900 1.00 0.00 28 LEU A CA 13
ATOM 20250 C C . LEU A 1 28 ? 5.949 0.213 5.278 1.00 0.00 28 LEU A C 13
ATOM 20251 O O . LEU A 1 28 ? 6.354 -0.597 6.112 1.00 0.00 28 LEU A O 13
ATOM 20267 N N . ARG A 1 29 ? 5.885 1.521 5.511 1.00 0.00 29 ARG A N 13
ATOM 20268 C CA . ARG A 1 29 ? 6.296 2.091 6.788 1.00 0.00 29 ARG A CA 13
ATOM 20269 C C . ARG A 1 29 ? 5.088 2.339 7.686 1.00 0.00 29 ARG A C 13
ATOM 20270 O O . ARG A 1 29 ? 4.318 3.273 7.462 1.00 0.00 29 ARG A O 13
ATOM 20291 N N . CYS A 1 30 ? 4.930 1.498 8.702 1.00 0.00 30 CYS A N 13
ATOM 20292 C CA . CYS A 1 30 ? 3.815 1.626 9.634 1.00 0.00 30 CYS A CA 13
ATOM 20293 C C . CYS A 1 30 ? 4.101 2.698 10.680 1.00 0.00 30 CYS A C 13
ATOM 20294 O O . CYS A 1 30 ? 5.251 2.985 11.013 1.00 0.00 30 CYS A O 13
ATOM 20302 N N . PRO A 1 31 ? 3.031 3.308 11.211 1.00 0.00 31 PRO A N 13
ATOM 20303 C CA . PRO A 1 31 ? 3.141 4.359 12.226 1.00 0.00 31 PRO A CA 13
ATOM 20304 C C . PRO A 1 31 ? 3.622 3.820 13.569 1.00 0.00 31 PRO A C 13
ATOM 20305 O O . PRO A 1 31 ? 3.826 4.579 14.516 1.00 0.00 31 PRO A O 13
ATOM 20316 N N . ASN A 1 32 ? 3.803 2.505 13.644 1.00 0.00 32 ASN A N 13
ATOM 20317 C CA . ASN A 1 32 ? 4.260 1.865 14.871 1.00 0.00 32 ASN A CA 13
ATOM 20318 C C . ASN A 1 32 ? 5.784 1.805 14.918 1.00 0.00 32 ASN A C 13
ATOM 20319 O O . ASN A 1 32 ? 6.378 1.692 15.989 1.00 0.00 32 ASN A O 13
ATOM 20330 N N . GLY A 1 33 ? 6.411 1.882 13.748 1.00 0.00 33 GLY A N 13
ATOM 20331 C CA . GLY A 1 33 ? 7.858 1.836 13.678 1.00 0.00 33 GLY A CA 13
ATOM 20332 C C . GLY A 1 33 ? 8.363 0.660 12.864 1.00 0.00 33 GLY A C 13
ATOM 20333 O O . GLY A 1 33 ? 9.471 0.696 12.331 1.00 0.00 33 GLY A O 13
ATOM 20337 N N . ARG A 1 34 ? 7.547 -0.385 12.771 1.00 0.00 34 ARG A N 13
ATOM 20338 C CA . ARG A 1 34 ? 7.918 -1.578 12.019 1.00 0.00 34 ARG A CA 13
ATOM 20339 C C . ARG A 1 34 ? 7.897 -1.303 10.518 1.00 0.00 34 ARG A C 13
ATOM 20340 O O . ARG A 1 34 ? 7.173 -0.426 10.047 1.00 0.00 34 ARG A O 13
ATOM 20361 N N . VAL A 1 35 ? 8.696 -2.060 9.772 1.00 0.00 35 VAL A N 13
ATOM 20362 C CA . VAL A 1 35 ? 8.768 -1.899 8.324 1.00 0.00 35 VAL A CA 13
ATOM 20363 C C . VAL A 1 35 ? 8.677 -3.246 7.616 1.00 0.00 35 VAL A C 13
ATOM 20364 O O . VAL A 1 35 ? 9.450 -4.161 7.899 1.00 0.00 35 VAL A O 13
ATOM 20377 N N . LEU A 1 36 ? 7.727 -3.360 6.695 1.00 0.00 36 LEU A N 13
ATOM 20378 C CA . LEU A 1 36 ? 7.533 -4.596 5.945 1.00 0.00 36 LEU A CA 13
ATOM 20379 C C . LEU A 1 36 ? 7.933 -4.415 4.484 1.00 0.00 36 LEU A C 13
ATOM 20380 O O . LEU A 1 36 ? 7.632 -3.391 3.871 1.00 0.00 36 LEU A O 13
ATOM 20396 N N . ARG A 1 37 ? 8.611 -5.416 3.934 1.00 0.00 37 ARG A N 13
ATOM 20397 C CA . ARG A 1 37 ? 9.052 -5.367 2.544 1.00 0.00 37 ARG A CA 13
ATOM 20398 C C . ARG A 1 37 ? 8.446 -6.514 1.741 1.00 0.00 37 ARG A C 13
ATOM 20399 O O . ARG A 1 37 ? 8.327 -7.636 2.235 1.00 0.00 37 ARG A O 13
ATOM 20420 N N . ARG A 1 38 ? 8.063 -6.225 0.502 1.00 0.00 38 ARG A N 13
ATOM 20421 C CA . ARG A 1 38 ? 7.468 -7.231 -0.369 1.00 0.00 38 ARG A CA 13
ATOM 20422 C C . ARG A 1 38 ? 7.717 -6.897 -1.837 1.00 0.00 38 ARG A C 13
ATOM 20423 O O . ARG A 1 38 ? 7.996 -5.749 -2.183 1.00 0.00 38 ARG A O 13
ATOM 20444 N N . ARG A 1 39 ? 7.615 -7.907 -2.694 1.00 0.00 39 ARG A N 13
ATOM 20445 C CA . ARG A 1 39 ? 7.832 -7.720 -4.124 1.00 0.00 39 ARG A CA 13
ATOM 20446 C C . ARG A 1 39 ? 6.508 -7.494 -4.849 1.00 0.00 39 ARG A C 13
ATOM 20447 O O . ARG A 1 39 ? 5.485 -8.082 -4.494 1.00 0.00 39 ARG A O 13
ATOM 20468 N N . PHE A 1 40 ? 6.535 -6.639 -5.865 1.00 0.00 40 PHE A N 13
ATOM 20469 C CA . PHE A 1 40 ? 5.337 -6.333 -6.639 1.00 0.00 40 PHE A CA 13
ATOM 20470 C C . PHE A 1 40 ? 5.699 -5.923 -8.063 1.00 0.00 40 PHE A C 13
ATOM 20471 O O . PHE A 1 40 ? 6.500 -5.011 -8.274 1.00 0.00 40 PHE A O 13
ATOM 20488 N N . PHE A 1 41 ? 5.105 -6.602 -9.038 1.00 0.00 41 PHE A N 13
ATOM 20489 C CA . PHE A 1 41 ? 5.366 -6.310 -10.443 1.00 0.00 41 PHE A CA 13
ATOM 20490 C C . PHE A 1 41 ? 5.095 -4.841 -10.753 1.00 0.00 41 PHE A C 13
ATOM 20491 O O . PHE A 1 41 ? 4.540 -4.112 -9.929 1.00 0.00 41 PHE A O 13
ATOM 20508 N N . LYS A 1 42 ? 5.491 -4.411 -11.945 1.00 0.00 42 LYS A N 13
ATOM 20509 C CA . LYS A 1 42 ? 5.292 -3.029 -12.365 1.00 0.00 42 LYS A CA 13
ATOM 20510 C C . LYS A 1 42 ? 4.001 -2.885 -13.165 1.00 0.00 42 LYS A C 13
ATOM 20511 O O . LYS A 1 42 ? 3.691 -1.808 -13.675 1.00 0.00 42 LYS A O 13
ATOM 20530 N N . SER A 1 43 ? 3.248 -3.976 -13.268 1.00 0.00 43 SER A N 13
ATOM 20531 C CA . SER A 1 43 ? 1.990 -3.971 -14.006 1.00 0.00 43 SER A CA 13
ATOM 20532 C C . SER A 1 43 ? 0.803 -3.848 -13.056 1.00 0.00 43 SER A C 13
ATOM 20533 O O . SER A 1 43 ? -0.240 -3.303 -13.416 1.00 0.00 43 SER A O 13
ATOM 20541 N N . TRP A 1 44 ? 0.970 -4.359 -11.841 1.00 0.00 44 TRP A N 13
ATOM 20542 C CA . TRP A 1 44 ? -0.088 -4.306 -10.838 1.00 0.00 44 TRP A CA 13
ATOM 20543 C C . TRP A 1 44 ? -0.500 -2.865 -10.556 1.00 0.00 44 TRP A C 13
ATOM 20544 O O . TRP A 1 44 ? 0.341 -1.970 -10.495 1.00 0.00 44 TRP A O 13
ATOM 20565 N N . ASN A 1 45 ? -1.800 -2.649 -10.387 1.00 0.00 45 ASN A N 13
ATOM 20566 C CA . ASN A 1 45 ? -2.324 -1.316 -10.113 1.00 0.00 45 ASN A CA 13
ATOM 20567 C C . ASN A 1 45 ? -2.318 -1.028 -8.614 1.00 0.00 45 ASN A C 13
ATOM 20568 O O . ASN A 1 45 ? -2.705 -1.873 -7.807 1.00 0.00 45 ASN A O 13
ATOM 20579 N N . SER A 1 46 ? -1.877 0.173 -8.250 1.00 0.00 46 SER A N 13
ATOM 20580 C CA . SER A 1 46 ? -1.818 0.573 -6.849 1.00 0.00 46 SER A CA 13
ATOM 20581 C C . SER A 1 46 ? -2.960 -0.055 -6.056 1.00 0.00 46 SER A C 13
ATOM 20582 O O . SER A 1 46 ? -2.802 -0.397 -4.885 1.00 0.00 46 SER A O 13
ATOM 20590 N N . GLN A 1 47 ? -4.111 -0.200 -6.705 1.00 0.00 47 GLN A N 13
ATOM 20591 C CA . GLN A 1 47 ? -5.281 -0.785 -6.060 1.00 0.00 47 GLN A CA 13
ATOM 20592 C C . GLN A 1 47 ? -4.880 -1.938 -5.145 1.00 0.00 47 GLN A C 13
ATOM 20593 O O . GLN A 1 47 ? -5.160 -1.919 -3.946 1.00 0.00 47 GLN A O 13
ATOM 20607 N N . VAL A 1 48 ? -4.222 -2.941 -5.719 1.00 0.00 48 VAL A N 13
ATOM 20608 C CA . VAL A 1 48 ? -3.781 -4.102 -4.955 1.00 0.00 48 VAL A CA 13
ATOM 20609 C C . VAL A 1 48 ? -3.276 -3.692 -3.576 1.00 0.00 48 VAL A C 13
ATOM 20610 O O . VAL A 1 48 ? -3.606 -4.321 -2.570 1.00 0.00 48 VAL A O 13
ATOM 20623 N N . LEU A 1 49 ? -2.473 -2.635 -3.536 1.00 0.00 49 LEU A N 13
ATOM 20624 C CA . LEU A 1 49 ? -1.922 -2.140 -2.280 1.00 0.00 49 LEU A CA 13
ATOM 20625 C C . LEU A 1 49 ? -3.009 -2.018 -1.217 1.00 0.00 49 LEU A C 13
ATOM 20626 O O . LEU A 1 49 ? -2.838 -2.466 -0.083 1.00 0.00 49 LEU A O 13
ATOM 20642 N N . LEU A 1 50 ? -4.131 -1.413 -1.592 1.00 0.00 50 LEU A N 13
ATOM 20643 C CA . LEU A 1 50 ? -5.249 -1.234 -0.673 1.00 0.00 50 LEU A CA 13
ATOM 20644 C C . LEU A 1 50 ? -5.558 -2.533 0.066 1.00 0.00 50 LEU A C 13
ATOM 20645 O O . LEU A 1 50 ? -5.750 -2.535 1.282 1.00 0.00 50 LEU A O 13
ATOM 20661 N N . ASP A 1 51 ? -5.604 -3.634 -0.676 1.00 0.00 51 ASP A N 13
ATOM 20662 C CA . ASP A 1 51 ? -5.887 -4.938 -0.091 1.00 0.00 51 ASP A CA 13
ATOM 20663 C C . ASP A 1 51 ? -4.797 -5.338 0.900 1.00 0.00 51 ASP A C 13
ATOM 20664 O O . ASP A 1 51 ? -5.087 -5.783 2.010 1.00 0.00 51 ASP A O 13
ATOM 20673 N N . TRP A 1 52 ? -3.544 -5.175 0.489 1.00 0.00 52 TRP A N 13
ATOM 20674 C CA . TRP A 1 52 ? -2.411 -5.520 1.341 1.00 0.00 52 TRP A CA 13
ATOM 20675 C C . TRP A 1 52 ? -2.397 -4.663 2.601 1.00 0.00 52 TRP A C 13
ATOM 20676 O O . TRP A 1 52 ? -1.974 -5.115 3.665 1.00 0.00 52 TRP A O 13
ATOM 20697 N N . MET A 1 53 ? -2.861 -3.425 2.475 1.00 0.00 53 MET A N 13
ATOM 20698 C CA . MET A 1 53 ? -2.902 -2.504 3.606 1.00 0.00 53 MET A CA 13
ATOM 20699 C C . MET A 1 53 ? -3.923 -2.964 4.643 1.00 0.00 53 MET A C 13
ATOM 20700 O O . MET A 1 53 ? -3.755 -2.725 5.839 1.00 0.00 53 MET A O 13
ATOM 20714 N N . MET A 1 54 ? -4.978 -3.622 4.177 1.00 0.00 54 MET A N 13
ATOM 20715 C CA . MET A 1 54 ? -6.024 -4.116 5.066 1.00 0.00 54 MET A CA 13
ATOM 20716 C C . MET A 1 54 ? -5.533 -5.314 5.872 1.00 0.00 54 MET A C 13
ATOM 20717 O O . MET A 1 54 ? -6.104 -5.655 6.908 1.00 0.00 54 MET A O 13
ATOM 20731 N N . LYS A 1 55 ? -4.470 -5.950 5.390 1.00 0.00 55 LYS A N 13
ATOM 20732 C CA . LYS A 1 55 ? -3.900 -7.109 6.066 1.00 0.00 55 LYS A CA 13
ATOM 20733 C C . LYS A 1 55 ? -2.950 -6.678 7.178 1.00 0.00 55 LYS A C 13
ATOM 20734 O O . LYS A 1 55 ? -2.991 -7.213 8.286 1.00 0.00 55 LYS A O 13
ATOM 20753 N N . VAL A 1 56 ? -2.094 -5.706 6.875 1.00 0.00 56 VAL A N 13
ATOM 20754 C CA . VAL A 1 56 ? -1.135 -5.202 7.850 1.00 0.00 56 VAL A CA 13
ATOM 20755 C C . VAL A 1 56 ? -1.842 -4.655 9.086 1.00 0.00 56 VAL A C 13
ATOM 20756 O O . VAL A 1 56 ? -1.209 -4.372 10.102 1.00 0.00 56 VAL A O 13
ATOM 20769 N N . GLY A 1 57 ? -3.161 -4.511 8.990 1.00 0.00 57 GLY A N 13
ATOM 20770 C CA . GLY A 1 57 ? -3.933 -3.999 10.108 1.00 0.00 57 GLY A CA 13
ATOM 20771 C C . GLY A 1 57 ? -4.288 -2.535 9.944 1.00 0.00 57 GLY A C 13
ATOM 20772 O O . GLY A 1 57 ? -4.410 -1.806 10.929 1.00 0.00 57 GLY A O 13
ATOM 20776 N N . TYR A 1 58 ? -4.451 -2.103 8.700 1.00 0.00 58 TYR A N 13
ATOM 20777 C CA . TYR A 1 58 ? -4.791 -0.715 8.411 1.00 0.00 58 TYR A CA 13
ATOM 20778 C C . TYR A 1 58 ? -5.861 -0.629 7.328 1.00 0.00 58 TYR A C 13
ATOM 20779 O O . TYR A 1 58 ? -5.690 -1.152 6.225 1.00 0.00 58 TYR A O 13
ATOM 20797 N N . HIS A 1 59 ? -6.967 0.036 7.648 1.00 0.00 59 HIS A N 13
ATOM 20798 C CA . HIS A 1 59 ? -8.066 0.192 6.703 1.00 0.00 59 HIS A CA 13
ATOM 20799 C C . HIS A 1 59 ? -7.830 1.390 5.788 1.00 0.00 59 HIS A C 13
ATOM 20800 O O . HIS A 1 59 ? -7.460 2.471 6.246 1.00 0.00 59 HIS A O 13
ATOM 20814 N N . LYS A 1 60 ? -8.045 1.190 4.492 1.00 0.00 60 LYS A N 13
ATOM 20815 C CA . LYS A 1 60 ? -7.857 2.253 3.512 1.00 0.00 60 LYS A CA 13
ATOM 20816 C C . LYS A 1 60 ? -8.710 3.469 3.857 1.00 0.00 60 LYS A C 13
ATOM 20817 O O . LYS A 1 60 ? -8.258 4.608 3.742 1.00 0.00 60 LYS A O 13
ATOM 20836 N N . SER A 1 61 ? -9.945 3.219 4.281 1.00 0.00 61 SER A N 13
ATOM 20837 C CA . SER A 1 61 ? -10.862 4.294 4.640 1.00 0.00 61 SER A CA 13
ATOM 20838 C C . SER A 1 61 ? -10.456 4.934 5.965 1.00 0.00 61 SER A C 13
ATOM 20839 O O . SER A 1 61 ? -11.091 5.880 6.431 1.00 0.00 61 SER A O 13
ATOM 20847 N N . LEU A 1 62 ? -9.394 4.409 6.566 1.00 0.00 62 LEU A N 13
ATOM 20848 C CA . LEU A 1 62 ? -8.902 4.927 7.838 1.00 0.00 62 LEU A CA 13
ATOM 20849 C C . LEU A 1 62 ? -7.395 5.155 7.787 1.00 0.00 62 LEU A C 13
ATOM 20850 O O . LEU A 1 62 ? -6.797 5.640 8.748 1.00 0.00 62 LEU A O 13
ATOM 20866 N N . TYR A 1 63 ? -6.787 4.805 6.659 1.00 0.00 63 TYR A N 13
ATOM 20867 C CA . TYR A 1 63 ? -5.349 4.972 6.481 1.00 0.00 63 TYR A CA 13
ATOM 20868 C C . TYR A 1 63 ? -5.014 5.301 5.030 1.00 0.00 63 TYR A C 13
ATOM 20869 O O . TYR A 1 63 ? -5.553 4.695 4.104 1.00 0.00 63 TYR A O 13
ATOM 20887 N N . ARG A 1 64 ? -4.119 6.265 4.841 1.00 0.00 64 ARG A N 13
ATOM 20888 C CA . ARG A 1 64 ? -3.710 6.676 3.504 1.00 0.00 64 ARG A CA 13
ATOM 20889 C C . ARG A 1 64 ? -2.235 6.366 3.266 1.00 0.00 64 ARG A C 13
ATOM 20890 O O . ARG A 1 64 ? -1.464 6.203 4.212 1.00 0.00 64 ARG A O 13
ATOM 20911 N N . LEU A 1 65 ? -1.851 6.285 1.997 1.00 0.00 65 LEU A N 13
ATOM 20912 C CA . LEU A 1 65 ? -0.467 5.993 1.634 1.00 0.00 65 LEU A CA 13
ATOM 20913 C C . LEU A 1 65 ? 0.280 7.271 1.266 1.00 0.00 65 LEU A C 13
ATOM 20914 O O . LEU A 1 65 ? -0.326 8.327 1.091 1.00 0.00 65 LEU A O 13
ATOM 20930 N N . SER A 1 66 ? 1.599 7.165 1.147 1.00 0.00 66 SER A N 13
ATOM 20931 C CA . SER A 1 66 ? 2.430 8.312 0.800 1.00 0.00 66 SER A CA 13
ATOM 20932 C C . SER A 1 66 ? 3.741 7.861 0.164 1.00 0.00 66 SER A C 13
ATOM 20933 O O . SER A 1 66 ? 4.132 6.699 0.274 1.00 0.00 66 SER A O 13
ATOM 20941 N N . THR A 1 67 ? 4.418 8.790 -0.505 1.00 0.00 67 THR A N 13
ATOM 20942 C CA . THR A 1 67 ? 5.685 8.490 -1.161 1.00 0.00 67 THR A CA 13
ATOM 20943 C C . THR A 1 67 ? 6.856 9.095 -0.396 1.00 0.00 67 THR A C 13
ATOM 20944 O O . THR A 1 67 ? 6.809 10.254 0.016 1.00 0.00 67 THR A O 13
ATOM 20955 N N . SER A 1 68 ? 7.908 8.304 -0.210 1.00 0.00 68 SER A N 13
ATOM 20956 C CA . SER A 1 68 ? 9.091 8.761 0.508 1.00 0.00 68 SER A CA 13
ATOM 20957 C C . SER A 1 68 ? 9.496 10.160 0.053 1.00 0.00 68 SER A C 13
ATOM 20958 O O . SER A 1 68 ? 8.975 10.678 -0.935 1.00 0.00 68 SER A O 13
ATOM 20966 N N . PHE A 1 69 ? 10.426 10.766 0.783 1.00 0.00 69 PHE A N 13
ATOM 20967 C CA . PHE A 1 69 ? 10.900 12.106 0.457 1.00 0.00 69 PHE A CA 13
ATOM 20968 C C . PHE A 1 69 ? 11.030 12.284 -1.053 1.00 0.00 69 PHE A C 13
ATOM 20969 O O . PHE A 1 69 ? 11.733 11.538 -1.733 1.00 0.00 69 PHE A O 13
ATOM 20986 N N . PRO A 1 70 ? 10.335 13.298 -1.590 1.00 0.00 70 PRO A N 13
ATOM 20987 C CA . PRO A 1 70 ? 9.493 14.193 -0.790 1.00 0.00 70 PRO A CA 13
ATOM 20988 C C . PRO A 1 70 ? 8.249 13.492 -0.254 1.00 0.00 70 PRO A C 13
ATOM 20989 O O . PRO A 1 70 ? 7.548 12.800 -0.992 1.00 0.00 70 PRO A O 13
ATOM 21000 N N . ARG A 1 71 ? 7.979 13.678 1.034 1.00 0.00 71 ARG A N 13
ATOM 21001 C CA . ARG A 1 71 ? 6.819 13.064 1.669 1.00 0.00 71 ARG A CA 13
ATOM 21002 C C . ARG A 1 71 ? 5.526 13.715 1.187 1.00 0.00 71 ARG A C 13
ATOM 21003 O O . ARG A 1 71 ? 5.320 14.916 1.365 1.00 0.00 71 ARG A O 13
ATOM 21024 N N . ARG A 1 72 ? 4.660 12.916 0.574 1.00 0.00 72 ARG A N 13
ATOM 21025 C CA . ARG A 1 72 ? 3.388 13.415 0.065 1.00 0.00 72 ARG A CA 13
ATOM 21026 C C . ARG A 1 72 ? 2.390 12.275 -0.118 1.00 0.00 72 ARG A C 13
ATOM 21027 O O . ARG A 1 72 ? 2.777 11.122 -0.303 1.00 0.00 72 ARG A O 13
ATOM 21048 N N . ALA A 1 73 ? 1.105 12.608 -0.065 1.00 0.00 73 ALA A N 13
ATOM 21049 C CA . ALA A 1 73 ? 0.051 11.613 -0.224 1.00 0.00 73 ALA A CA 13
ATOM 21050 C C . ALA A 1 73 ? 0.156 10.916 -1.578 1.00 0.00 73 ALA A C 13
ATOM 21051 O O . ALA A 1 73 ? 0.256 11.569 -2.617 1.00 0.00 73 ALA A O 13
ATOM 21058 N N . LEU A 1 74 ? 0.133 9.588 -1.557 1.00 0.00 74 LEU A N 13
ATOM 21059 C CA . LEU A 1 74 ? 0.225 8.802 -2.782 1.00 0.00 74 LEU A CA 13
ATOM 21060 C C . LEU A 1 74 ? -1.143 8.653 -3.438 1.00 0.00 74 LEU A C 13
ATOM 21061 O O . LEU A 1 74 ? -2.044 8.027 -2.881 1.00 0.00 74 LEU A O 13
ATOM 21077 N N . GLU A 1 75 ? -1.290 9.232 -4.626 1.00 0.00 75 GLU A N 13
ATOM 21078 C CA . GLU A 1 75 ? -2.549 9.162 -5.359 1.00 0.00 75 GLU A CA 13
ATOM 21079 C C . GLU A 1 75 ? -2.755 7.772 -5.956 1.00 0.00 75 GLU A C 13
ATOM 21080 O O . GLU A 1 75 ? -1.877 7.239 -6.636 1.00 0.00 75 GLU A O 13
ATOM 21092 N N . VAL A 1 76 ? -3.921 7.190 -5.696 1.00 0.00 76 VAL A N 13
ATOM 21093 C CA . VAL A 1 76 ? -4.244 5.863 -6.207 1.00 0.00 76 VAL A CA 13
ATOM 21094 C C . VAL A 1 76 ? -5.162 5.950 -7.422 1.00 0.00 76 VAL A C 13
ATOM 21095 O O . VAL A 1 76 ? -6.364 6.177 -7.288 1.00 0.00 76 VAL A O 13
ATOM 21108 N N . GLU A 1 77 ? -4.587 5.766 -8.606 1.00 0.00 77 GLU A N 13
ATOM 21109 C CA . GLU A 1 77 ? -5.353 5.824 -9.844 1.00 0.00 77 GLU A CA 13
ATOM 21110 C C . GLU A 1 77 ? -5.767 4.426 -10.294 1.00 0.00 77 GLU A C 13
ATOM 21111 O O . GLU A 1 77 ? -4.929 3.537 -10.443 1.00 0.00 77 GLU A O 13
ATOM 21123 N N . GLY A 1 78 ? -7.065 4.239 -10.511 1.00 0.00 78 GLY A N 13
ATOM 21124 C CA . GLY A 1 78 ? -7.568 2.948 -10.940 1.00 0.00 78 GLY A CA 13
ATOM 21125 C C . GLY A 1 78 ? -7.033 2.541 -12.299 1.00 0.00 78 GLY A C 13
ATOM 21126 O O . GLY A 1 78 ? -7.044 1.362 -12.650 1.00 0.00 78 GLY A O 13
ATOM 21130 N N . GLY A 1 79 ? -6.565 3.521 -13.067 1.00 0.00 79 GLY A N 13
ATOM 21131 C CA . GLY A 1 79 ? -6.032 3.238 -14.387 1.00 0.00 79 GLY A CA 13
ATOM 21132 C C . GLY A 1 79 ? -4.517 3.225 -14.409 1.00 0.00 79 GLY A C 13
ATOM 21133 O O . GLY A 1 79 ? -3.905 2.317 -14.974 1.00 0.00 79 GLY A O 13
ATOM 21137 N N . SER A 1 80 ? -3.908 4.235 -13.796 1.00 0.00 80 SER A N 13
ATOM 21138 C CA . SER A 1 80 ? -2.455 4.340 -13.753 1.00 0.00 80 SER A CA 13
ATOM 21139 C C . SER A 1 80 ? -1.849 3.181 -12.966 1.00 0.00 80 SER A C 13
ATOM 21140 O O . SER A 1 80 ? -2.268 2.892 -11.845 1.00 0.00 80 SER A O 13
ATOM 21148 N N . SER A 1 81 ? -0.863 2.520 -13.563 1.00 0.00 81 SER A N 13
ATOM 21149 C CA . SER A 1 81 ? -0.202 1.390 -12.920 1.00 0.00 81 SER A CA 13
ATOM 21150 C C . SER A 1 81 ? 0.780 1.869 -11.855 1.00 0.00 81 SER A C 13
ATOM 21151 O O . SER A 1 81 ? 0.982 3.071 -11.675 1.00 0.00 81 SER A O 13
ATOM 21159 N N . LEU A 1 82 ? 1.388 0.920 -11.150 1.00 0.00 82 LEU A N 13
ATOM 21160 C CA . LEU A 1 82 ? 2.350 1.243 -10.103 1.00 0.00 82 LEU A CA 13
ATOM 21161 C C . LEU A 1 82 ? 3.519 2.045 -10.664 1.00 0.00 82 LEU A C 13
ATOM 21162 O O . LEU A 1 82 ? 3.903 3.073 -10.108 1.00 0.00 82 LEU A O 13
ATOM 21178 N N . GLU A 1 83 ? 4.080 1.569 -11.771 1.00 0.00 83 GLU A N 13
ATOM 21179 C CA . GLU A 1 83 ? 5.205 2.244 -12.409 1.00 0.00 83 GLU A CA 13
ATOM 21180 C C . GLU A 1 83 ? 4.752 3.535 -13.085 1.00 0.00 83 GLU A C 13
ATOM 21181 O O . GLU A 1 83 ? 5.549 4.449 -13.297 1.00 0.00 83 GLU A O 13
ATOM 21193 N N . ASP A 1 84 ? 3.469 3.602 -13.421 1.00 0.00 84 ASP A N 13
ATOM 21194 C CA . ASP A 1 84 ? 2.909 4.781 -14.072 1.00 0.00 84 ASP A CA 13
ATOM 21195 C C . ASP A 1 84 ? 2.799 5.943 -13.091 1.00 0.00 84 ASP A C 13
ATOM 21196 O O . ASP A 1 84 ? 2.967 7.103 -13.466 1.00 0.00 84 ASP A O 13
ATOM 21205 N N . ILE A 1 85 ? 2.513 5.623 -11.833 1.00 0.00 85 ILE A N 13
ATOM 21206 C CA . ILE A 1 85 ? 2.379 6.641 -10.798 1.00 0.00 85 ILE A CA 13
ATOM 21207 C C . ILE A 1 85 ? 3.744 7.062 -10.262 1.00 0.00 85 ILE A C 13
ATOM 21208 O O . ILE A 1 85 ? 3.888 8.133 -9.674 1.00 0.00 85 ILE A O 13
ATOM 21224 N N . GLY A 1 86 ? 4.745 6.212 -10.472 1.00 0.00 86 GLY A N 13
ATOM 21225 C CA . GLY A 1 86 ? 6.085 6.514 -10.006 1.00 0.00 86 GLY A CA 13
ATOM 21226 C C . GLY A 1 86 ? 6.717 5.352 -9.267 1.00 0.00 86 GLY A C 13
ATOM 21227 O O . GLY A 1 86 ? 7.519 5.552 -8.353 1.00 0.00 86 GLY A O 13
ATOM 21231 N N . ILE A 1 87 ? 6.356 4.136 -9.660 1.00 0.00 87 ILE A N 13
ATOM 21232 C CA . ILE A 1 87 ? 6.894 2.937 -9.027 1.00 0.00 87 ILE A CA 13
ATOM 21233 C C . ILE A 1 87 ? 7.604 2.050 -10.044 1.00 0.00 87 ILE A C 13
ATOM 21234 O O . ILE A 1 87 ? 7.276 0.873 -10.193 1.00 0.00 87 ILE A O 13
ATOM 21250 N N . THR A 1 88 ? 8.581 2.623 -10.741 1.00 0.00 88 THR A N 13
ATOM 21251 C CA . THR A 1 88 ? 9.337 1.884 -11.743 1.00 0.00 88 THR A CA 13
ATOM 21252 C C . THR A 1 88 ? 10.557 1.211 -11.125 1.00 0.00 88 THR A C 13
ATOM 21253 O O . THR A 1 88 ? 11.093 0.248 -11.675 1.00 0.00 88 THR A O 13
ATOM 21264 N N . VAL A 1 89 ? 10.990 1.721 -9.977 1.00 0.00 89 VAL A N 13
ATOM 21265 C CA . VAL A 1 89 ? 12.147 1.166 -9.282 1.00 0.00 89 VAL A CA 13
ATOM 21266 C C . VAL A 1 89 ? 11.920 1.137 -7.775 1.00 0.00 89 VAL A C 13
ATOM 21267 O O . VAL A 1 89 ? 11.012 1.790 -7.261 1.00 0.00 89 VAL A O 13
ATOM 21280 N N . ASP A 1 90 ? 12.751 0.376 -7.072 1.00 0.00 90 ASP A N 13
ATOM 21281 C CA . ASP A 1 90 ? 12.643 0.263 -5.622 1.00 0.00 90 ASP A CA 13
ATOM 21282 C C . ASP A 1 90 ? 12.184 1.581 -5.007 1.00 0.00 90 ASP A C 13
ATOM 21283 O O . ASP A 1 90 ? 12.825 2.617 -5.184 1.00 0.00 90 ASP A O 13
ATOM 21292 N N . THR A 1 91 ? 11.070 1.534 -4.283 1.00 0.00 91 THR A N 13
ATOM 21293 C CA . THR A 1 91 ? 10.524 2.724 -3.643 1.00 0.00 91 THR A CA 13
ATOM 21294 C C . THR A 1 91 ? 10.015 2.410 -2.240 1.00 0.00 91 THR A C 13
ATOM 21295 O O . THR A 1 91 ? 9.683 1.265 -1.932 1.00 0.00 91 THR A O 13
ATOM 21306 N N . VAL A 1 92 ? 9.953 3.433 -1.395 1.00 0.00 92 VAL A N 13
ATOM 21307 C CA . VAL A 1 92 ? 9.482 3.267 -0.026 1.00 0.00 92 VAL A CA 13
ATOM 21308 C C . VAL A 1 92 ? 8.131 3.943 0.176 1.00 0.00 92 VAL A C 13
ATOM 21309 O O . VAL A 1 92 ? 7.975 5.135 -0.092 1.00 0.00 92 VAL A O 13
ATOM 21322 N N . LEU A 1 93 ? 7.156 3.176 0.653 1.00 0.00 93 LEU A N 13
ATOM 21323 C CA . LEU A 1 93 ? 5.817 3.701 0.893 1.00 0.00 93 LEU A CA 13
ATOM 21324 C C . LEU A 1 93 ? 5.589 3.952 2.380 1.00 0.00 93 LEU A C 13
ATOM 21325 O O . LEU A 1 93 ? 6.112 3.232 3.229 1.00 0.00 93 LEU A O 13
ATOM 21341 N N . ASN A 1 94 ? 4.800 4.977 2.688 1.00 0.00 94 ASN A N 13
ATOM 21342 C CA . ASN A 1 94 ? 4.500 5.321 4.073 1.00 0.00 94 ASN A CA 13
ATOM 21343 C C . ASN A 1 94 ? 2.998 5.273 4.332 1.00 0.00 94 ASN A C 13
ATOM 21344 O O . ASN A 1 94 ? 2.193 5.555 3.444 1.00 0.00 94 ASN A O 13
ATOM 21355 N N . VAL A 1 95 ? 2.625 4.914 5.558 1.00 0.00 95 VAL A N 13
ATOM 21356 C CA . VAL A 1 95 ? 1.219 4.830 5.935 1.00 0.00 95 VAL A CA 13
ATOM 21357 C C . VAL A 1 95 ? 0.905 5.772 7.092 1.00 0.00 95 VAL A C 13
ATOM 21358 O O . VAL A 1 95 ? 1.743 6.004 7.962 1.00 0.00 95 VAL A O 13
ATOM 21371 N N . GLU A 1 96 ? -0.310 6.311 7.094 1.00 0.00 96 GLU A N 13
ATOM 21372 C CA . GLU A 1 96 ? -0.736 7.230 8.144 1.00 0.00 96 GLU A CA 13
ATOM 21373 C C . GLU A 1 96 ? -2.258 7.279 8.239 1.00 0.00 96 GLU A C 13
ATOM 21374 O O . GLU A 1 96 ? -2.954 7.266 7.224 1.00 0.00 96 GLU A O 13
ATOM 21386 N N . GLU A 1 97 ? -2.767 7.337 9.465 1.00 0.00 97 GLU A N 13
ATOM 21387 C CA . GLU A 1 97 ? -4.207 7.387 9.693 1.00 0.00 97 GLU A CA 13
ATOM 21388 C C . GLU A 1 97 ? -4.821 8.612 9.020 1.00 0.00 97 GLU A C 13
ATOM 21389 O O . GLU A 1 97 ? -4.267 9.709 9.077 1.00 0.00 97 GLU A O 13
ATOM 21401 N N . LYS A 1 98 ? -5.971 8.415 8.383 1.00 0.00 98 LYS A N 13
ATOM 21402 C CA . LYS A 1 98 ? -6.663 9.501 7.700 1.00 0.00 98 LYS A CA 13
ATOM 21403 C C . LYS A 1 98 ? -7.896 9.938 8.484 1.00 0.00 98 LYS A C 13
ATOM 21404 O O . LYS A 1 98 ? -8.585 9.115 9.084 1.00 0.00 98 LYS A O 13
ATOM 21423 N N . GLU A 1 99 ? -8.169 11.239 8.472 1.00 0.00 99 GLU A N 13
ATOM 21424 C CA . GLU A 1 99 ? -9.319 11.785 9.181 1.00 0.00 99 GLU A CA 13
ATOM 21425 C C . GLU A 1 99 ? -9.856 13.026 8.474 1.00 0.00 99 GLU A C 13
ATOM 21426 O O . GLU A 1 99 ? -9.205 14.070 8.452 1.00 0.00 99 GLU A O 13
ATOM 21438 N N . GLN A 1 100 ? -11.047 12.903 7.898 1.00 0.00 100 GLN A N 13
ATOM 21439 C CA . GLN A 1 100 ? -11.671 14.015 7.190 1.00 0.00 100 GLN A CA 13
ATOM 21440 C C . GLN A 1 100 ? -13.187 13.984 7.356 1.00 0.00 100 GLN A C 13
ATOM 21441 O O . GLN A 1 100 ? -13.768 12.937 7.642 1.00 0.00 100 GLN A O 13
ATOM 21455 N N . SER A 1 101 ? -13.821 15.138 7.174 1.00 0.00 101 SER A N 13
ATOM 21456 C CA . SER A 1 101 ? -15.268 15.244 7.308 1.00 0.00 101 SER A CA 13
ATOM 21457 C C . SER A 1 101 ? -15.936 15.333 5.939 1.00 0.00 101 SER A C 13
ATOM 21458 O O . SER A 1 101 ? -15.264 15.338 4.907 1.00 0.00 101 SER A O 13
ATOM 21466 N N . SER A 1 102 ? -17.263 15.403 5.937 1.00 0.00 102 SER A N 13
ATOM 21467 C CA . SER A 1 102 ? -18.023 15.487 4.696 1.00 0.00 102 SER A CA 13
ATOM 21468 C C . SER A 1 102 ? -19.458 15.931 4.966 1.00 0.00 102 SER A C 13
ATOM 21469 O O . SER A 1 102 ? -19.890 16.002 6.116 1.00 0.00 102 SER A O 13
ATOM 21477 N N . GLN A 1 103 ? -20.190 16.228 3.897 1.00 0.00 103 GLN A N 13
ATOM 21478 C CA . GLN A 1 103 ? -21.575 16.665 4.019 1.00 0.00 103 GLN A CA 13
ATOM 21479 C C . GLN A 1 103 ? -22.533 15.486 3.879 1.00 0.00 103 GLN A C 13
ATOM 21480 O O . GLN A 1 103 ? -23.064 15.230 2.799 1.00 0.00 103 GLN A O 13
ATOM 21494 N N . SER A 1 104 ? -22.747 14.772 4.979 1.00 0.00 104 SER A N 13
ATOM 21495 C CA . SER A 1 104 ? -23.637 13.617 4.979 1.00 0.00 104 SER A CA 13
ATOM 21496 C C . SER A 1 104 ? -25.094 14.053 5.096 1.00 0.00 104 SER A C 13
ATOM 21497 O O . SER A 1 104 ? -25.502 14.633 6.102 1.00 0.00 104 SER A O 13
ATOM 21505 N N . GLY A 1 105 ? -25.875 13.770 4.058 1.00 0.00 105 GLY A N 13
ATOM 21506 C CA . GLY A 1 105 ? -27.279 14.140 4.063 1.00 0.00 105 GLY A CA 13
ATOM 21507 C C . GLY A 1 105 ? -27.659 14.988 2.865 1.00 0.00 105 GLY A C 13
ATOM 21508 O O . GLY A 1 105 ? -26.870 15.795 2.373 1.00 0.00 105 GLY A O 13
ATOM 21512 N N . PRO A 1 106 ? -28.894 14.808 2.375 1.00 0.00 106 PRO A N 13
ATOM 21513 C CA . PRO A 1 106 ? -29.405 15.552 1.220 1.00 0.00 106 PRO A CA 13
ATOM 21514 C C . PRO A 1 106 ? -29.640 17.025 1.538 1.00 0.00 106 PRO A C 13
ATOM 21515 O O . PRO A 1 106 ? -29.356 17.900 0.721 1.00 0.00 106 PRO A O 13
ATOM 21526 N N . SER A 1 107 ? -30.161 17.292 2.733 1.00 0.00 107 SER A N 13
ATOM 21527 C CA . SER A 1 107 ? -30.439 18.659 3.158 1.00 0.00 107 SER A CA 13
ATOM 21528 C C . SER A 1 107 ? -29.164 19.498 3.150 1.00 0.00 107 SER A C 13
ATOM 21529 O O . SER A 1 107 ? -28.256 19.275 3.950 1.00 0.00 107 SER A O 13
ATOM 21537 N N . SER A 1 108 ? -29.107 20.466 2.241 1.00 0.00 108 SER A N 13
ATOM 21538 C CA . SER A 1 108 ? -27.943 21.338 2.125 1.00 0.00 108 SER A CA 13
ATOM 21539 C C . SER A 1 108 ? -28.340 22.702 1.571 1.00 0.00 108 SER A C 13
ATOM 21540 O O . SER A 1 108 ? -29.316 22.825 0.831 1.00 0.00 108 SER A O 13
ATOM 21548 N N . GLY A 1 109 ? -27.575 23.727 1.934 1.00 0.00 109 GLY A N 13
ATOM 21549 C CA . GLY A 1 109 ? -27.862 25.070 1.464 1.00 0.00 109 GLY A CA 13
ATOM 21550 C C . GLY A 1 109 ? -26.604 25.889 1.244 1.00 0.00 109 GLY A C 13
ATOM 21551 O O . GLY A 1 109 ? -26.622 27.112 1.371 1.00 0.00 109 GLY A O 13
ATOM 21555 N N . GLY A 1 1 ? -21.508 -28.964 -1.124 1.00 0.00 1 GLY A N 14
ATOM 21556 C CA . GLY A 1 1 ? -21.653 -29.387 0.257 1.00 0.00 1 GLY A CA 14
ATOM 21557 C C . GLY A 1 1 ? -21.186 -28.331 1.239 1.00 0.00 1 GLY A C 14
ATOM 21558 O O . GLY A 1 1 ? -20.237 -28.550 1.992 1.00 0.00 1 GLY A O 14
ATOM 21562 N N . SER A 1 2 ? -21.853 -27.181 1.230 1.00 0.00 2 SER A N 14
ATOM 21563 C CA . SER A 1 2 ? -21.498 -26.085 2.123 1.00 0.00 2 SER A CA 14
ATOM 21564 C C . SER A 1 2 ? -21.992 -26.356 3.540 1.00 0.00 2 SER A C 14
ATOM 21565 O O . SER A 1 2 ? -23.133 -26.773 3.743 1.00 0.00 2 SER A O 14
ATOM 21573 N N . SER A 1 3 ? -21.125 -26.118 4.519 1.00 0.00 3 SER A N 14
ATOM 21574 C CA . SER A 1 3 ? -21.471 -26.339 5.918 1.00 0.00 3 SER A CA 14
ATOM 21575 C C . SER A 1 3 ? -21.077 -25.138 6.773 1.00 0.00 3 SER A C 14
ATOM 21576 O O . SER A 1 3 ? -19.989 -25.101 7.347 1.00 0.00 3 SER A O 14
ATOM 21584 N N . GLY A 1 4 ? -21.970 -24.156 6.850 1.00 0.00 4 GLY A N 14
ATOM 21585 C CA . GLY A 1 4 ? -21.699 -22.966 7.636 1.00 0.00 4 GLY A CA 14
ATOM 21586 C C . GLY A 1 4 ? -20.598 -22.114 7.035 1.00 0.00 4 GLY A C 14
ATOM 21587 O O . GLY A 1 4 ? -19.441 -22.205 7.444 1.00 0.00 4 GLY A O 14
ATOM 21591 N N . SER A 1 5 ? -20.959 -21.286 6.060 1.00 0.00 5 SER A N 14
ATOM 21592 C CA . SER A 1 5 ? -19.992 -20.418 5.397 1.00 0.00 5 SER A CA 14
ATOM 21593 C C . SER A 1 5 ? -20.517 -18.988 5.309 1.00 0.00 5 SER A C 14
ATOM 21594 O O . SER A 1 5 ? -21.108 -18.593 4.303 1.00 0.00 5 SER A O 14
ATOM 21602 N N . SER A 1 6 ? -20.298 -18.217 6.369 1.00 0.00 6 SER A N 14
ATOM 21603 C CA . SER A 1 6 ? -20.752 -16.833 6.413 1.00 0.00 6 SER A CA 14
ATOM 21604 C C . SER A 1 6 ? -19.568 -15.871 6.355 1.00 0.00 6 SER A C 14
ATOM 21605 O O . SER A 1 6 ? -18.607 -16.003 7.111 1.00 0.00 6 SER A O 14
ATOM 21613 N N . GLY A 1 7 ? -19.647 -14.900 5.449 1.00 0.00 7 GLY A N 14
ATOM 21614 C CA . GLY A 1 7 ? -18.577 -13.929 5.307 1.00 0.00 7 GLY A CA 14
ATOM 21615 C C . GLY A 1 7 ? -17.458 -14.428 4.414 1.00 0.00 7 GLY A C 14
ATOM 21616 O O . GLY A 1 7 ? -17.174 -15.625 4.375 1.00 0.00 7 GLY A O 14
ATOM 21620 N N . GLU A 1 8 ? -16.821 -13.508 3.696 1.00 0.00 8 GLU A N 14
ATOM 21621 C CA . GLU A 1 8 ? -15.729 -13.862 2.798 1.00 0.00 8 GLU A CA 14
ATOM 21622 C C . GLU A 1 8 ? -14.543 -12.919 2.986 1.00 0.00 8 GLU A C 14
ATOM 21623 O O . GLU A 1 8 ? -14.677 -11.702 2.856 1.00 0.00 8 GLU A O 14
ATOM 21635 N N . VAL A 1 9 ? -13.384 -13.490 3.293 1.00 0.00 9 VAL A N 14
ATOM 21636 C CA . VAL A 1 9 ? -12.174 -12.702 3.497 1.00 0.00 9 VAL A CA 14
ATOM 21637 C C . VAL A 1 9 ? -11.262 -12.769 2.279 1.00 0.00 9 VAL A C 14
ATOM 21638 O O . VAL A 1 9 ? -10.883 -13.844 1.813 1.00 0.00 9 VAL A O 14
ATOM 21651 N N . PRO A 1 10 ? -10.897 -11.592 1.747 1.00 0.00 10 PRO A N 14
ATOM 21652 C CA . PRO A 1 10 ? -10.024 -11.489 0.574 1.00 0.00 10 PRO A CA 14
ATOM 21653 C C . PRO A 1 10 ? -8.589 -11.905 0.882 1.00 0.00 10 PRO A C 14
ATOM 21654 O O . PRO A 1 10 ? -8.065 -11.613 1.958 1.00 0.00 10 PRO A O 14
ATOM 21665 N N . ASP A 1 11 ? -7.958 -12.586 -0.068 1.00 0.00 11 ASP A N 14
ATOM 21666 C CA . ASP A 1 11 ? -6.583 -13.041 0.102 1.00 0.00 11 ASP A CA 14
ATOM 21667 C C . ASP A 1 11 ? -5.644 -12.294 -0.839 1.00 0.00 11 ASP A C 14
ATOM 21668 O O . ASP A 1 11 ? -6.088 -11.541 -1.709 1.00 0.00 11 ASP A O 14
ATOM 21677 N N . LEU A 1 12 ? -4.345 -12.504 -0.661 1.00 0.00 12 LEU A N 14
ATOM 21678 C CA . LEU A 1 12 ? -3.342 -11.850 -1.494 1.00 0.00 12 LEU A CA 14
ATOM 21679 C C . LEU A 1 12 ? -2.694 -12.846 -2.450 1.00 0.00 12 LEU A C 14
ATOM 21680 O O . LEU A 1 12 ? -2.560 -14.033 -2.152 1.00 0.00 12 LEU A O 14
ATOM 21696 N N . PRO A 1 13 ? -2.280 -12.354 -3.627 1.00 0.00 13 PRO A N 14
ATOM 21697 C CA . PRO A 1 13 ? -1.637 -13.183 -4.650 1.00 0.00 13 PRO A CA 14
ATOM 21698 C C . PRO A 1 13 ? -0.240 -13.634 -4.237 1.00 0.00 13 PRO A C 14
ATOM 21699 O O . PRO A 1 13 ? 0.476 -12.911 -3.544 1.00 0.00 13 PRO A O 14
ATOM 21710 N N . GLU A 1 14 ? 0.141 -14.834 -4.665 1.00 0.00 14 GLU A N 14
ATOM 21711 C CA . GLU A 1 14 ? 1.452 -15.380 -4.338 1.00 0.00 14 GLU A CA 14
ATOM 21712 C C . GLU A 1 14 ? 2.560 -14.405 -4.726 1.00 0.00 14 GLU A C 14
ATOM 21713 O O . GLU A 1 14 ? 2.870 -14.239 -5.905 1.00 0.00 14 GLU A O 14
ATOM 21725 N N . GLU A 1 15 ? 3.153 -13.762 -3.724 1.00 0.00 15 GLU A N 14
ATOM 21726 C CA . GLU A 1 15 ? 4.224 -12.802 -3.960 1.00 0.00 15 GLU A CA 14
ATOM 21727 C C . GLU A 1 15 ? 5.202 -13.326 -5.009 1.00 0.00 15 GLU A C 14
ATOM 21728 O O . GLU A 1 15 ? 5.499 -14.519 -5.076 1.00 0.00 15 GLU A O 14
ATOM 21740 N N . PRO A 1 16 ? 5.714 -12.413 -5.848 1.00 0.00 16 PRO A N 14
ATOM 21741 C CA . PRO A 1 16 ? 6.666 -12.759 -6.908 1.00 0.00 16 PRO A CA 14
ATOM 21742 C C . PRO A 1 16 ? 8.029 -13.160 -6.355 1.00 0.00 16 PRO A C 14
ATOM 21743 O O . PRO A 1 16 ? 8.495 -12.602 -5.361 1.00 0.00 16 PRO A O 14
ATOM 21754 N N . SER A 1 17 ? 8.665 -14.129 -7.006 1.00 0.00 17 SER A N 14
ATOM 21755 C CA . SER A 1 17 ? 9.974 -14.607 -6.577 1.00 0.00 17 SER A CA 14
ATOM 21756 C C . SER A 1 17 ? 11.024 -13.510 -6.715 1.00 0.00 17 SER A C 14
ATOM 21757 O O . SER A 1 17 ? 10.780 -12.476 -7.338 1.00 0.00 17 SER A O 14
ATOM 21765 N N . GLU A 1 18 ? 12.196 -13.743 -6.130 1.00 0.00 18 GLU A N 14
ATOM 21766 C CA . GLU A 1 18 ? 13.284 -12.774 -6.188 1.00 0.00 18 GLU A CA 14
ATOM 21767 C C . GLU A 1 18 ? 13.993 -12.832 -7.537 1.00 0.00 18 GLU A C 14
ATOM 21768 O O . GLU A 1 18 ? 14.872 -12.018 -7.825 1.00 0.00 18 GLU A O 14
ATOM 21780 N N . THR A 1 19 ? 13.607 -13.800 -8.361 1.00 0.00 19 THR A N 14
ATOM 21781 C CA . THR A 1 19 ? 14.206 -13.967 -9.679 1.00 0.00 19 THR A CA 14
ATOM 21782 C C . THR A 1 19 ? 13.270 -13.471 -10.776 1.00 0.00 19 THR A C 14
ATOM 21783 O O . THR A 1 19 ? 13.675 -13.312 -11.926 1.00 0.00 19 THR A O 14
ATOM 21794 N N . ALA A 1 20 ? 12.015 -13.229 -10.410 1.00 0.00 20 ALA A N 14
ATOM 21795 C CA . ALA A 1 20 ? 11.021 -12.748 -11.363 1.00 0.00 20 ALA A CA 14
ATOM 21796 C C . ALA A 1 20 ? 11.371 -11.350 -11.863 1.00 0.00 20 ALA A C 14
ATOM 21797 O O . ALA A 1 20 ? 11.673 -10.457 -11.073 1.00 0.00 20 ALA A O 14
ATOM 21804 N N . GLU A 1 21 ? 11.329 -11.169 -13.180 1.00 0.00 21 GLU A N 14
ATOM 21805 C CA . GLU A 1 21 ? 11.643 -9.880 -13.782 1.00 0.00 21 GLU A CA 14
ATOM 21806 C C . GLU A 1 21 ? 10.527 -8.872 -13.525 1.00 0.00 21 GLU A C 14
ATOM 21807 O O . GLU A 1 21 ? 9.537 -9.183 -12.864 1.00 0.00 21 GLU A O 14
ATOM 21819 N N . GLU A 1 22 ? 10.695 -7.663 -14.052 1.00 0.00 22 GLU A N 14
ATOM 21820 C CA . GLU A 1 22 ? 9.703 -6.609 -13.877 1.00 0.00 22 GLU A CA 14
ATOM 21821 C C . GLU A 1 22 ? 9.057 -6.693 -12.498 1.00 0.00 22 GLU A C 14
ATOM 21822 O O . GLU A 1 22 ? 7.833 -6.670 -12.370 1.00 0.00 22 GLU A O 14
ATOM 21834 N N . VAL A 1 23 ? 9.889 -6.791 -11.466 1.00 0.00 23 VAL A N 14
ATOM 21835 C CA . VAL A 1 23 ? 9.401 -6.878 -10.095 1.00 0.00 23 VAL A CA 14
ATOM 21836 C C . VAL A 1 23 ? 10.079 -5.844 -9.204 1.00 0.00 23 VAL A C 14
ATOM 21837 O O . VAL A 1 23 ? 11.306 -5.765 -9.149 1.00 0.00 23 VAL A O 14
ATOM 21850 N N . VAL A 1 24 ? 9.272 -5.051 -8.504 1.00 0.00 24 VAL A N 14
ATOM 21851 C CA . VAL A 1 24 ? 9.794 -4.023 -7.613 1.00 0.00 24 VAL A CA 14
ATOM 21852 C C . VAL A 1 24 ? 9.613 -4.419 -6.152 1.00 0.00 24 VAL A C 14
ATOM 21853 O O . VAL A 1 24 ? 8.908 -5.379 -5.839 1.00 0.00 24 VAL A O 14
ATOM 21866 N N . THR A 1 25 ? 10.256 -3.673 -5.258 1.00 0.00 25 THR A N 14
ATOM 21867 C CA . THR A 1 25 ? 10.168 -3.946 -3.829 1.00 0.00 25 THR A CA 14
ATOM 21868 C C . THR A 1 25 ? 9.503 -2.791 -3.089 1.00 0.00 25 THR A C 14
ATOM 21869 O O . THR A 1 25 ? 10.089 -1.719 -2.935 1.00 0.00 25 THR A O 14
ATOM 21880 N N . VAL A 1 26 ? 8.276 -3.016 -2.631 1.00 0.00 26 VAL A N 14
ATOM 21881 C CA . VAL A 1 26 ? 7.532 -1.994 -1.905 1.00 0.00 26 VAL A CA 14
ATOM 21882 C C . VAL A 1 26 ? 7.672 -2.178 -0.399 1.00 0.00 26 VAL A C 14
ATOM 21883 O O . VAL A 1 26 ? 7.340 -3.233 0.142 1.00 0.00 26 VAL A O 14
ATOM 21896 N N . ALA A 1 27 ? 8.167 -1.145 0.274 1.00 0.00 27 ALA A N 14
ATOM 21897 C CA . ALA A 1 27 ? 8.350 -1.192 1.720 1.00 0.00 27 ALA A CA 14
ATOM 21898 C C . ALA A 1 27 ? 7.317 -0.324 2.432 1.00 0.00 27 ALA A C 14
ATOM 21899 O O . ALA A 1 27 ? 7.390 0.905 2.392 1.00 0.00 27 ALA A O 14
ATOM 21906 N N . LEU A 1 28 ? 6.357 -0.971 3.083 1.00 0.00 28 LEU A N 14
ATOM 21907 C CA . LEU A 1 28 ? 5.308 -0.257 3.805 1.00 0.00 28 LEU A CA 14
ATOM 21908 C C . LEU A 1 28 ? 5.734 0.032 5.240 1.00 0.00 28 LEU A C 14
ATOM 21909 O O . LEU A 1 28 ? 6.065 -0.882 5.996 1.00 0.00 28 LEU A O 14
ATOM 21925 N N . ARG A 1 29 ? 5.724 1.309 5.609 1.00 0.00 29 ARG A N 14
ATOM 21926 C CA . ARG A 1 29 ? 6.109 1.718 6.954 1.00 0.00 29 ARG A CA 14
ATOM 21927 C C . ARG A 1 29 ? 4.878 2.028 7.802 1.00 0.00 29 ARG A C 14
ATOM 21928 O O . ARG A 1 29 ? 4.295 3.107 7.698 1.00 0.00 29 ARG A O 14
ATOM 21949 N N . CYS A 1 30 ? 4.487 1.072 8.638 1.00 0.00 30 CYS A N 14
ATOM 21950 C CA . CYS A 1 30 ? 3.324 1.241 9.502 1.00 0.00 30 CYS A CA 14
ATOM 21951 C C . CYS A 1 30 ? 3.575 2.325 10.546 1.00 0.00 30 CYS A C 14
ATOM 21952 O O . CYS A 1 30 ? 4.715 2.635 10.892 1.00 0.00 30 CYS A O 14
ATOM 21960 N N . PRO A 1 31 ? 2.486 2.916 11.059 1.00 0.00 31 PRO A N 14
ATOM 21961 C CA . PRO A 1 31 ? 2.563 3.976 12.070 1.00 0.00 31 PRO A CA 14
ATOM 21962 C C . PRO A 1 31 ? 3.037 3.454 13.422 1.00 0.00 31 PRO A C 14
ATOM 21963 O O . PRO A 1 31 ? 3.157 4.212 14.383 1.00 0.00 31 PRO A O 14
ATOM 21974 N N . ASN A 1 32 ? 3.304 2.154 13.488 1.00 0.00 32 ASN A N 14
ATOM 21975 C CA . ASN A 1 32 ? 3.765 1.530 14.723 1.00 0.00 32 ASN A CA 14
ATOM 21976 C C . ASN A 1 32 ? 5.282 1.631 14.851 1.00 0.00 32 ASN A C 14
ATOM 21977 O O . ASN A 1 32 ? 5.857 1.247 15.868 1.00 0.00 32 ASN A O 14
ATOM 21988 N N . GLY A 1 33 ? 5.925 2.151 13.809 1.00 0.00 33 GLY A N 14
ATOM 21989 C CA . GLY A 1 33 ? 7.369 2.293 13.824 1.00 0.00 33 GLY A CA 14
ATOM 21990 C C . GLY A 1 33 ? 8.070 1.176 13.076 1.00 0.00 33 GLY A C 14
ATOM 21991 O O . GLY A 1 33 ? 9.293 1.185 12.938 1.00 0.00 33 GLY A O 14
ATOM 21995 N N . ARG A 1 34 ? 7.294 0.211 12.593 1.00 0.00 34 ARG A N 14
ATOM 21996 C CA . ARG A 1 34 ? 7.848 -0.919 11.858 1.00 0.00 34 ARG A CA 14
ATOM 21997 C C . ARG A 1 34 ? 7.618 -0.757 10.358 1.00 0.00 34 ARG A C 14
ATOM 21998 O O . ARG A 1 34 ? 6.843 0.096 9.927 1.00 0.00 34 ARG A O 14
ATOM 22019 N N . VAL A 1 35 ? 8.297 -1.583 9.569 1.00 0.00 35 VAL A N 14
ATOM 22020 C CA . VAL A 1 35 ? 8.166 -1.532 8.117 1.00 0.00 35 VAL A CA 14
ATOM 22021 C C . VAL A 1 35 ? 8.229 -2.930 7.511 1.00 0.00 35 VAL A C 14
ATOM 22022 O O . VAL A 1 35 ? 9.121 -3.717 7.830 1.00 0.00 35 VAL A O 14
ATOM 22035 N N . LEU A 1 36 ? 7.278 -3.231 6.633 1.00 0.00 36 LEU A N 14
ATOM 22036 C CA . LEU A 1 36 ? 7.224 -4.534 5.980 1.00 0.00 36 LEU A CA 14
ATOM 22037 C C . LEU A 1 36 ? 7.642 -4.428 4.517 1.00 0.00 36 LEU A C 14
ATOM 22038 O O . LEU A 1 36 ? 7.174 -3.550 3.790 1.00 0.00 36 LEU A O 14
ATOM 22054 N N . ARG A 1 37 ? 8.522 -5.327 4.090 1.00 0.00 37 ARG A N 14
ATOM 22055 C CA . ARG A 1 37 ? 9.001 -5.335 2.713 1.00 0.00 37 ARG A CA 14
ATOM 22056 C C . ARG A 1 37 ? 8.371 -6.479 1.925 1.00 0.00 37 ARG A C 14
ATOM 22057 O O . ARG A 1 37 ? 8.184 -7.577 2.447 1.00 0.00 37 ARG A O 14
ATOM 22078 N N . ARG A 1 38 ? 8.044 -6.212 0.665 1.00 0.00 38 ARG A N 14
ATOM 22079 C CA . ARG A 1 38 ? 7.432 -7.217 -0.196 1.00 0.00 38 ARG A CA 14
ATOM 22080 C C . ARG A 1 38 ? 7.631 -6.868 -1.668 1.00 0.00 38 ARG A C 14
ATOM 22081 O O . ARG A 1 38 ? 7.726 -5.694 -2.029 1.00 0.00 38 ARG A O 14
ATOM 22102 N N . ARG A 1 39 ? 7.692 -7.892 -2.512 1.00 0.00 39 ARG A N 14
ATOM 22103 C CA . ARG A 1 39 ? 7.882 -7.693 -3.943 1.00 0.00 39 ARG A CA 14
ATOM 22104 C C . ARG A 1 39 ? 6.539 -7.529 -4.651 1.00 0.00 39 ARG A C 14
ATOM 22105 O O . ARG A 1 39 ? 5.533 -8.105 -4.237 1.00 0.00 39 ARG A O 14
ATOM 22126 N N . PHE A 1 40 ? 6.532 -6.741 -5.721 1.00 0.00 40 PHE A N 14
ATOM 22127 C CA . PHE A 1 40 ? 5.314 -6.501 -6.485 1.00 0.00 40 PHE A CA 14
ATOM 22128 C C . PHE A 1 40 ? 5.642 -6.125 -7.928 1.00 0.00 40 PHE A C 14
ATOM 22129 O O . PHE A 1 40 ? 6.411 -5.198 -8.180 1.00 0.00 40 PHE A O 14
ATOM 22146 N N . PHE A 1 41 ? 5.053 -6.853 -8.869 1.00 0.00 41 PHE A N 14
ATOM 22147 C CA . PHE A 1 41 ? 5.283 -6.599 -10.287 1.00 0.00 41 PHE A CA 14
ATOM 22148 C C . PHE A 1 41 ? 4.998 -5.140 -10.631 1.00 0.00 41 PHE A C 14
ATOM 22149 O O . PHE A 1 41 ? 4.348 -4.426 -9.869 1.00 0.00 41 PHE A O 14
ATOM 22166 N N . LYS A 1 42 ? 5.489 -4.704 -11.787 1.00 0.00 42 LYS A N 14
ATOM 22167 C CA . LYS A 1 42 ? 5.289 -3.331 -12.235 1.00 0.00 42 LYS A CA 14
ATOM 22168 C C . LYS A 1 42 ? 4.055 -3.225 -13.126 1.00 0.00 42 LYS A C 14
ATOM 22169 O O . LYS A 1 42 ? 3.729 -2.148 -13.626 1.00 0.00 42 LYS A O 14
ATOM 22188 N N . SER A 1 43 ? 3.370 -4.348 -13.318 1.00 0.00 43 SER A N 14
ATOM 22189 C CA . SER A 1 43 ? 2.174 -4.381 -14.151 1.00 0.00 43 SER A CA 14
ATOM 22190 C C . SER A 1 43 ? 0.915 -4.270 -13.296 1.00 0.00 43 SER A C 14
ATOM 22191 O O . SER A 1 43 ? -0.125 -3.806 -13.762 1.00 0.00 43 SER A O 14
ATOM 22199 N N . TRP A 1 44 ? 1.018 -4.700 -12.044 1.00 0.00 44 TRP A N 14
ATOM 22200 C CA . TRP A 1 44 ? -0.112 -4.650 -11.122 1.00 0.00 44 TRP A CA 14
ATOM 22201 C C . TRP A 1 44 ? -0.589 -3.216 -10.924 1.00 0.00 44 TRP A C 14
ATOM 22202 O O . TRP A 1 44 ? 0.154 -2.266 -11.165 1.00 0.00 44 TRP A O 14
ATOM 22223 N N . ASN A 1 45 ? -1.835 -3.066 -10.484 1.00 0.00 45 ASN A N 14
ATOM 22224 C CA . ASN A 1 45 ? -2.411 -1.746 -10.254 1.00 0.00 45 ASN A CA 14
ATOM 22225 C C . ASN A 1 45 ? -2.324 -1.364 -8.779 1.00 0.00 45 ASN A C 14
ATOM 22226 O O . ASN A 1 45 ? -2.592 -2.183 -7.898 1.00 0.00 45 ASN A O 14
ATOM 22237 N N . SER A 1 46 ? -1.946 -0.117 -8.517 1.00 0.00 46 SER A N 14
ATOM 22238 C CA . SER A 1 46 ? -1.820 0.373 -7.150 1.00 0.00 46 SER A CA 14
ATOM 22239 C C . SER A 1 46 ? -2.926 -0.196 -6.265 1.00 0.00 46 SER A C 14
ATOM 22240 O O . SER A 1 46 ? -2.753 -0.345 -5.056 1.00 0.00 46 SER A O 14
ATOM 22248 N N . GLN A 1 47 ? -4.062 -0.511 -6.879 1.00 0.00 47 GLN A N 14
ATOM 22249 C CA . GLN A 1 47 ? -5.198 -1.062 -6.147 1.00 0.00 47 GLN A CA 14
ATOM 22250 C C . GLN A 1 47 ? -4.768 -2.249 -5.291 1.00 0.00 47 GLN A C 14
ATOM 22251 O O . GLN A 1 47 ? -5.084 -2.316 -4.102 1.00 0.00 47 GLN A O 14
ATOM 22265 N N . VAL A 1 48 ? -4.047 -3.183 -5.901 1.00 0.00 48 VAL A N 14
ATOM 22266 C CA . VAL A 1 48 ? -3.574 -4.368 -5.194 1.00 0.00 48 VAL A CA 14
ATOM 22267 C C . VAL A 1 48 ? -2.992 -4.000 -3.834 1.00 0.00 48 VAL A C 14
ATOM 22268 O O . VAL A 1 48 ? -3.100 -4.764 -2.874 1.00 0.00 48 VAL A O 14
ATOM 22281 N N . LEU A 1 49 ? -2.377 -2.825 -3.758 1.00 0.00 49 LEU A N 14
ATOM 22282 C CA . LEU A 1 49 ? -1.779 -2.353 -2.513 1.00 0.00 49 LEU A CA 14
ATOM 22283 C C . LEU A 1 49 ? -2.823 -2.268 -1.404 1.00 0.00 49 LEU A C 14
ATOM 22284 O O . LEU A 1 49 ? -2.702 -2.928 -0.371 1.00 0.00 49 LEU A O 14
ATOM 22300 N N . LEU A 1 50 ? -3.849 -1.454 -1.628 1.00 0.00 50 LEU A N 14
ATOM 22301 C CA . LEU A 1 50 ? -4.917 -1.283 -0.648 1.00 0.00 50 LEU A CA 14
ATOM 22302 C C . LEU A 1 50 ? -5.272 -2.615 0.007 1.00 0.00 50 LEU A C 14
ATOM 22303 O O . LEU A 1 50 ? -5.602 -2.666 1.192 1.00 0.00 50 LEU A O 14
ATOM 22319 N N . ASP A 1 51 ? -5.202 -3.689 -0.772 1.00 0.00 51 ASP A N 14
ATOM 22320 C CA . ASP A 1 51 ? -5.512 -5.021 -0.267 1.00 0.00 51 ASP A CA 14
ATOM 22321 C C . ASP A 1 51 ? -4.455 -5.486 0.730 1.00 0.00 51 ASP A C 14
ATOM 22322 O O . ASP A 1 51 ? -4.779 -6.037 1.781 1.00 0.00 51 ASP A O 14
ATOM 22331 N N . TRP A 1 52 ? -3.191 -5.259 0.391 1.00 0.00 52 TRP A N 14
ATOM 22332 C CA . TRP A 1 52 ? -2.085 -5.655 1.256 1.00 0.00 52 TRP A CA 14
ATOM 22333 C C . TRP A 1 52 ? -2.087 -4.845 2.547 1.00 0.00 52 TRP A C 14
ATOM 22334 O O . TRP A 1 52 ? -1.682 -5.336 3.600 1.00 0.00 52 TRP A O 14
ATOM 22355 N N . MET A 1 53 ? -2.543 -3.599 2.458 1.00 0.00 53 MET A N 14
ATOM 22356 C CA . MET A 1 53 ? -2.597 -2.720 3.621 1.00 0.00 53 MET A CA 14
ATOM 22357 C C . MET A 1 53 ? -3.726 -3.132 4.560 1.00 0.00 53 MET A C 14
ATOM 22358 O O . MET A 1 53 ? -3.612 -3.000 5.779 1.00 0.00 53 MET A O 14
ATOM 22372 N N . MET A 1 54 ? -4.817 -3.630 3.986 1.00 0.00 54 MET A N 14
ATOM 22373 C CA . MET A 1 54 ? -5.966 -4.061 4.774 1.00 0.00 54 MET A CA 14
ATOM 22374 C C . MET A 1 54 ? -5.713 -5.429 5.402 1.00 0.00 54 MET A C 14
ATOM 22375 O O . MET A 1 54 ? -6.428 -5.847 6.311 1.00 0.00 54 MET A O 14
ATOM 22389 N N . LYS A 1 55 ? -4.691 -6.120 4.909 1.00 0.00 55 LYS A N 14
ATOM 22390 C CA . LYS A 1 55 ? -4.342 -7.440 5.422 1.00 0.00 55 LYS A CA 14
ATOM 22391 C C . LYS A 1 55 ? -3.428 -7.327 6.639 1.00 0.00 55 LYS A C 14
ATOM 22392 O O . LYS A 1 55 ? -3.522 -8.123 7.573 1.00 0.00 55 LYS A O 14
ATOM 22411 N N . VAL A 1 56 ? -2.547 -6.332 6.621 1.00 0.00 56 VAL A N 14
ATOM 22412 C CA . VAL A 1 56 ? -1.619 -6.113 7.723 1.00 0.00 56 VAL A CA 14
ATOM 22413 C C . VAL A 1 56 ? -2.350 -5.621 8.968 1.00 0.00 56 VAL A C 14
ATOM 22414 O O . VAL A 1 56 ? -1.919 -5.871 10.093 1.00 0.00 56 VAL A O 14
ATOM 22427 N N . GLY A 1 57 ? -3.459 -4.919 8.757 1.00 0.00 57 GLY A N 14
ATOM 22428 C CA . GLY A 1 57 ? -4.232 -4.403 9.870 1.00 0.00 57 GLY A CA 14
ATOM 22429 C C . GLY A 1 57 ? -4.502 -2.916 9.749 1.00 0.00 57 GLY A C 14
ATOM 22430 O O . GLY A 1 57 ? -4.637 -2.218 10.754 1.00 0.00 57 GLY A O 14
ATOM 22434 N N . TYR A 1 58 ? -4.580 -2.429 8.515 1.00 0.00 58 TYR A N 14
ATOM 22435 C CA . TYR A 1 58 ? -4.831 -1.014 8.266 1.00 0.00 58 TYR A CA 14
ATOM 22436 C C . TYR A 1 58 ? -5.755 -0.829 7.067 1.00 0.00 58 TYR A C 14
ATOM 22437 O O . TYR A 1 58 ? -5.451 -1.273 5.959 1.00 0.00 58 TYR A O 14
ATOM 22455 N N . HIS A 1 59 ? -6.886 -0.168 7.295 1.00 0.00 59 HIS A N 14
ATOM 22456 C CA . HIS A 1 59 ? -7.855 0.079 6.234 1.00 0.00 59 HIS A CA 14
ATOM 22457 C C . HIS A 1 59 ? -7.392 1.217 5.330 1.00 0.00 59 HIS A C 14
ATOM 22458 O O . HIS A 1 59 ? -6.509 1.994 5.694 1.00 0.00 59 HIS A O 14
ATOM 22472 N N . LYS A 1 60 ? -7.995 1.310 4.149 1.00 0.00 60 LYS A N 14
ATOM 22473 C CA . LYS A 1 60 ? -7.646 2.353 3.191 1.00 0.00 60 LYS A CA 14
ATOM 22474 C C . LYS A 1 60 ? -8.343 3.666 3.539 1.00 0.00 60 LYS A C 14
ATOM 22475 O O . LYS A 1 60 ? -7.740 4.737 3.468 1.00 0.00 60 LYS A O 14
ATOM 22494 N N . SER A 1 61 ? -9.613 3.574 3.917 1.00 0.00 61 SER A N 14
ATOM 22495 C CA . SER A 1 61 ? -10.392 4.754 4.274 1.00 0.00 61 SER A CA 14
ATOM 22496 C C . SER A 1 61 ? -10.013 5.255 5.665 1.00 0.00 61 SER A C 14
ATOM 22497 O O . SER A 1 61 ? -10.634 6.177 6.195 1.00 0.00 61 SER A O 14
ATOM 22505 N N . LEU A 1 62 ? -8.991 4.640 6.249 1.00 0.00 62 LEU A N 14
ATOM 22506 C CA . LEU A 1 62 ? -8.528 5.023 7.579 1.00 0.00 62 LEU A CA 14
ATOM 22507 C C . LEU A 1 62 ? -7.046 5.383 7.557 1.00 0.00 62 LEU A C 14
ATOM 22508 O O . LEU A 1 62 ? -6.525 5.966 8.508 1.00 0.00 62 LEU A O 14
ATOM 22524 N N . TYR A 1 63 ? -6.374 5.034 6.466 1.00 0.00 63 TYR A N 14
ATOM 22525 C CA . TYR A 1 63 ? -4.952 5.320 6.320 1.00 0.00 63 TYR A CA 14
ATOM 22526 C C . TYR A 1 63 ? -4.601 5.608 4.862 1.00 0.00 63 TYR A C 14
ATOM 22527 O O . TYR A 1 63 ? -5.182 5.026 3.946 1.00 0.00 63 TYR A O 14
ATOM 22545 N N . ARG A 1 64 ? -3.646 6.509 4.657 1.00 0.00 64 ARG A N 14
ATOM 22546 C CA . ARG A 1 64 ? -3.217 6.875 3.313 1.00 0.00 64 ARG A CA 14
ATOM 22547 C C . ARG A 1 64 ? -1.804 6.368 3.037 1.00 0.00 64 ARG A C 14
ATOM 22548 O O . ARG A 1 64 ? -1.117 5.891 3.940 1.00 0.00 64 ARG A O 14
ATOM 22569 N N . LEU A 1 65 ? -1.377 6.476 1.784 1.00 0.00 65 LEU A N 14
ATOM 22570 C CA . LEU A 1 65 ? -0.047 6.029 1.387 1.00 0.00 65 LEU A CA 14
ATOM 22571 C C . LEU A 1 65 ? 0.794 7.198 0.884 1.00 0.00 65 LEU A C 14
ATOM 22572 O O . LEU A 1 65 ? 0.396 7.908 -0.040 1.00 0.00 65 LEU A O 14
ATOM 22588 N N . SER A 1 66 ? 1.957 7.390 1.496 1.00 0.00 66 SER A N 14
ATOM 22589 C CA . SER A 1 66 ? 2.854 8.475 1.111 1.00 0.00 66 SER A CA 14
ATOM 22590 C C . SER A 1 66 ? 4.181 7.926 0.598 1.00 0.00 66 SER A C 14
ATOM 22591 O O . SER A 1 66 ? 4.581 6.813 0.941 1.00 0.00 66 SER A O 14
ATOM 22599 N N . THR A 1 67 ? 4.861 8.715 -0.228 1.00 0.00 67 THR A N 14
ATOM 22600 C CA . THR A 1 67 ? 6.144 8.310 -0.790 1.00 0.00 67 THR A CA 14
ATOM 22601 C C . THR A 1 67 ? 7.275 8.531 0.206 1.00 0.00 67 THR A C 14
ATOM 22602 O O . THR A 1 67 ? 7.102 9.212 1.217 1.00 0.00 67 THR A O 14
ATOM 22613 N N . SER A 1 68 ? 8.436 7.953 -0.085 1.00 0.00 68 SER A N 14
ATOM 22614 C CA . SER A 1 68 ? 9.596 8.084 0.788 1.00 0.00 68 SER A CA 14
ATOM 22615 C C . SER A 1 68 ? 9.917 9.553 1.047 1.00 0.00 68 SER A C 14
ATOM 22616 O O . SER A 1 68 ? 9.800 10.037 2.173 1.00 0.00 68 SER A O 14
ATOM 22624 N N . PHE A 1 69 ? 10.322 10.258 -0.004 1.00 0.00 69 PHE A N 14
ATOM 22625 C CA . PHE A 1 69 ? 10.661 11.672 0.108 1.00 0.00 69 PHE A CA 14
ATOM 22626 C C . PHE A 1 69 ? 10.553 12.366 -1.246 1.00 0.00 69 PHE A C 14
ATOM 22627 O O . PHE A 1 69 ? 11.012 11.861 -2.270 1.00 0.00 69 PHE A O 14
ATOM 22644 N N . PRO A 1 70 ? 9.930 13.554 -1.253 1.00 0.00 70 PRO A N 14
ATOM 22645 C CA . PRO A 1 70 ? 9.380 14.167 -0.040 1.00 0.00 70 PRO A CA 14
ATOM 22646 C C . PRO A 1 70 ? 8.157 13.419 0.483 1.00 0.00 70 PRO A C 14
ATOM 22647 O O . PRO A 1 70 ? 7.845 12.322 0.020 1.00 0.00 70 PRO A O 14
ATOM 22658 N N . ARG A 1 71 ? 7.470 14.020 1.448 1.00 0.00 71 ARG A N 14
ATOM 22659 C CA . ARG A 1 71 ? 6.283 13.411 2.034 1.00 0.00 71 ARG A CA 14
ATOM 22660 C C . ARG A 1 71 ? 5.015 13.959 1.385 1.00 0.00 71 ARG A C 14
ATOM 22661 O O . ARG A 1 71 ? 4.614 15.094 1.643 1.00 0.00 71 ARG A O 14
ATOM 22682 N N . ARG A 1 72 ? 4.388 13.145 0.542 1.00 0.00 72 ARG A N 14
ATOM 22683 C CA . ARG A 1 72 ? 3.167 13.548 -0.144 1.00 0.00 72 ARG A CA 14
ATOM 22684 C C . ARG A 1 72 ? 2.152 12.408 -0.164 1.00 0.00 72 ARG A C 14
ATOM 22685 O O . ARG A 1 72 ? 2.523 11.235 -0.176 1.00 0.00 72 ARG A O 14
ATOM 22706 N N . ALA A 1 73 ? 0.871 12.762 -0.168 1.00 0.00 73 ALA A N 14
ATOM 22707 C CA . ALA A 1 73 ? -0.195 11.769 -0.188 1.00 0.00 73 ALA A CA 14
ATOM 22708 C C . ALA A 1 73 ? -0.399 11.211 -1.593 1.00 0.00 73 ALA A C 14
ATOM 22709 O O . ALA A 1 73 ? -0.835 11.923 -2.498 1.00 0.00 73 ALA A O 14
ATOM 22716 N N . LEU A 1 74 ? -0.079 9.933 -1.768 1.00 0.00 74 LEU A N 14
ATOM 22717 C CA . LEU A 1 74 ? -0.226 9.279 -3.064 1.00 0.00 74 LEU A CA 14
ATOM 22718 C C . LEU A 1 74 ? -1.660 8.805 -3.275 1.00 0.00 74 LEU A C 14
ATOM 22719 O O . LEU A 1 74 ? -2.408 8.614 -2.316 1.00 0.00 74 LEU A O 14
ATOM 22735 N N . GLU A 1 75 ? -2.036 8.614 -4.535 1.00 0.00 75 GLU A N 14
ATOM 22736 C CA . GLU A 1 75 ? -3.380 8.160 -4.871 1.00 0.00 75 GLU A CA 14
ATOM 22737 C C . GLU A 1 75 ? -3.332 6.879 -5.698 1.00 0.00 75 GLU A C 14
ATOM 22738 O O . GLU A 1 75 ? -2.385 6.648 -6.450 1.00 0.00 75 GLU A O 14
ATOM 22750 N N . VAL A 1 76 ? -4.359 6.048 -5.552 1.00 0.00 76 VAL A N 14
ATOM 22751 C CA . VAL A 1 76 ? -4.435 4.789 -6.286 1.00 0.00 76 VAL A CA 14
ATOM 22752 C C . VAL A 1 76 ? -5.378 4.905 -7.478 1.00 0.00 76 VAL A C 14
ATOM 22753 O O . VAL A 1 76 ? -6.591 5.037 -7.312 1.00 0.00 76 VAL A O 14
ATOM 22766 N N . GLU A 1 77 ? -4.814 4.852 -8.680 1.00 0.00 77 GLU A N 14
ATOM 22767 C CA . GLU A 1 77 ? -5.606 4.950 -9.901 1.00 0.00 77 GLU A CA 14
ATOM 22768 C C . GLU A 1 77 ? -5.945 3.565 -10.443 1.00 0.00 77 GLU A C 14
ATOM 22769 O O . GLU A 1 77 ? -5.148 2.633 -10.338 1.00 0.00 77 GLU A O 14
ATOM 22781 N N . GLY A 1 78 ? -7.135 3.437 -11.022 1.00 0.00 78 GLY A N 14
ATOM 22782 C CA . GLY A 1 78 ? -7.560 2.163 -11.571 1.00 0.00 78 GLY A CA 14
ATOM 22783 C C . GLY A 1 78 ? -7.124 1.976 -13.010 1.00 0.00 78 GLY A C 14
ATOM 22784 O O . GLY A 1 78 ? -7.224 0.881 -13.561 1.00 0.00 78 GLY A O 14
ATOM 22788 N N . GLY A 1 79 ? -6.639 3.052 -13.624 1.00 0.00 79 GLY A N 14
ATOM 22789 C CA . GLY A 1 79 ? -6.195 2.982 -15.003 1.00 0.00 79 GLY A CA 14
ATOM 22790 C C . GLY A 1 79 ? -4.685 2.927 -15.125 1.00 0.00 79 GLY A C 14
ATOM 22791 O O . GLY A 1 79 ? -4.152 2.311 -16.048 1.00 0.00 79 GLY A O 14
ATOM 22795 N N . SER A 1 80 ? -3.993 3.573 -14.191 1.00 0.00 80 SER A N 14
ATOM 22796 C CA . SER A 1 80 ? -2.536 3.598 -14.201 1.00 0.00 80 SER A CA 14
ATOM 22797 C C . SER A 1 80 ? -1.967 2.496 -13.313 1.00 0.00 80 SER A C 14
ATOM 22798 O O . SER A 1 80 ? -2.490 2.223 -12.232 1.00 0.00 80 SER A O 14
ATOM 22806 N N . SER A 1 81 ? -0.893 1.866 -13.777 1.00 0.00 81 SER A N 14
ATOM 22807 C CA . SER A 1 81 ? -0.254 0.790 -13.028 1.00 0.00 81 SER A CA 14
ATOM 22808 C C . SER A 1 81 ? 0.666 1.352 -11.949 1.00 0.00 81 SER A C 14
ATOM 22809 O O . SER A 1 81 ? 0.823 2.567 -11.821 1.00 0.00 81 SER A O 14
ATOM 22817 N N . LEU A 1 82 ? 1.272 0.459 -11.173 1.00 0.00 82 LEU A N 14
ATOM 22818 C CA . LEU A 1 82 ? 2.177 0.864 -10.103 1.00 0.00 82 LEU A CA 14
ATOM 22819 C C . LEU A 1 82 ? 3.329 1.700 -10.652 1.00 0.00 82 LEU A C 14
ATOM 22820 O O . LEU A 1 82 ? 3.783 2.645 -10.008 1.00 0.00 82 LEU A O 14
ATOM 22836 N N . GLU A 1 83 ? 3.794 1.347 -11.846 1.00 0.00 83 GLU A N 14
ATOM 22837 C CA . GLU A 1 83 ? 4.891 2.065 -12.481 1.00 0.00 83 GLU A CA 14
ATOM 22838 C C . GLU A 1 83 ? 4.400 3.369 -13.104 1.00 0.00 83 GLU A C 14
ATOM 22839 O O . GLU A 1 83 ? 5.175 4.302 -13.312 1.00 0.00 83 GLU A O 14
ATOM 22851 N N . ASP A 1 84 ? 3.106 3.424 -13.402 1.00 0.00 84 ASP A N 14
ATOM 22852 C CA . ASP A 1 84 ? 2.510 4.612 -14.001 1.00 0.00 84 ASP A CA 14
ATOM 22853 C C . ASP A 1 84 ? 2.316 5.708 -12.957 1.00 0.00 84 ASP A C 14
ATOM 22854 O O . ASP A 1 84 ? 2.253 6.892 -13.292 1.00 0.00 84 ASP A O 14
ATOM 22863 N N . ILE A 1 85 ? 2.222 5.305 -11.695 1.00 0.00 85 ILE A N 14
ATOM 22864 C CA . ILE A 1 85 ? 2.035 6.254 -10.604 1.00 0.00 85 ILE A CA 14
ATOM 22865 C C . ILE A 1 85 ? 3.375 6.753 -10.074 1.00 0.00 85 ILE A C 14
ATOM 22866 O O . ILE A 1 85 ? 3.482 7.877 -9.585 1.00 0.00 85 ILE A O 14
ATOM 22882 N N . GLY A 1 86 ? 4.398 5.909 -10.178 1.00 0.00 86 GLY A N 14
ATOM 22883 C CA . GLY A 1 86 ? 5.718 6.283 -9.706 1.00 0.00 86 GLY A CA 14
ATOM 22884 C C . GLY A 1 86 ? 6.388 5.176 -8.916 1.00 0.00 86 GLY A C 14
ATOM 22885 O O . GLY A 1 86 ? 6.995 5.427 -7.875 1.00 0.00 86 GLY A O 14
ATOM 22889 N N . ILE A 1 87 ? 6.275 3.948 -9.410 1.00 0.00 87 ILE A N 14
ATOM 22890 C CA . ILE A 1 87 ? 6.873 2.798 -8.743 1.00 0.00 87 ILE A CA 14
ATOM 22891 C C . ILE A 1 87 ? 7.693 1.961 -9.717 1.00 0.00 87 ILE A C 14
ATOM 22892 O O . ILE A 1 87 ? 7.882 0.761 -9.518 1.00 0.00 87 ILE A O 14
ATOM 22908 N N . THR A 1 88 ? 8.181 2.603 -10.775 1.00 0.00 88 THR A N 14
ATOM 22909 C CA . THR A 1 88 ? 8.982 1.919 -11.782 1.00 0.00 88 THR A CA 14
ATOM 22910 C C . THR A 1 88 ? 10.270 1.368 -11.178 1.00 0.00 88 THR A C 14
ATOM 22911 O O . THR A 1 88 ? 10.986 0.596 -11.817 1.00 0.00 88 THR A O 14
ATOM 22922 N N . VAL A 1 89 ? 10.558 1.766 -9.943 1.00 0.00 89 VAL A N 14
ATOM 22923 C CA . VAL A 1 89 ? 11.757 1.310 -9.253 1.00 0.00 89 VAL A CA 14
ATOM 22924 C C . VAL A 1 89 ? 11.535 1.246 -7.746 1.00 0.00 89 VAL A C 14
ATOM 22925 O O . VAL A 1 89 ? 10.579 1.822 -7.226 1.00 0.00 89 VAL A O 14
ATOM 22938 N N . ASP A 1 90 ? 12.421 0.542 -7.052 1.00 0.00 90 ASP A N 14
ATOM 22939 C CA . ASP A 1 90 ? 12.323 0.404 -5.604 1.00 0.00 90 ASP A CA 14
ATOM 22940 C C . ASP A 1 90 ? 11.768 1.677 -4.973 1.00 0.00 90 ASP A C 14
ATOM 22941 O O . ASP A 1 90 ? 12.441 2.708 -4.933 1.00 0.00 90 ASP A O 14
ATOM 22950 N N . THR A 1 91 ? 10.536 1.599 -4.480 1.00 0.00 91 THR A N 14
ATOM 22951 C CA . THR A 1 91 ? 9.889 2.745 -3.854 1.00 0.00 91 THR A CA 14
ATOM 22952 C C . THR A 1 91 ? 9.335 2.381 -2.480 1.00 0.00 91 THR A C 14
ATOM 22953 O O . THR A 1 91 ? 8.564 1.431 -2.344 1.00 0.00 91 THR A O 14
ATOM 22964 N N . VAL A 1 92 ? 9.733 3.142 -1.466 1.00 0.00 92 VAL A N 14
ATOM 22965 C CA . VAL A 1 92 ? 9.273 2.901 -0.104 1.00 0.00 92 VAL A CA 14
ATOM 22966 C C . VAL A 1 92 ? 8.064 3.767 0.231 1.00 0.00 92 VAL A C 14
ATOM 22967 O O . VAL A 1 92 ? 8.062 4.972 -0.019 1.00 0.00 92 VAL A O 14
ATOM 22980 N N . LEU A 1 93 ? 7.036 3.144 0.798 1.00 0.00 93 LEU A N 14
ATOM 22981 C CA . LEU A 1 93 ? 5.820 3.858 1.169 1.00 0.00 93 LEU A CA 14
ATOM 22982 C C . LEU A 1 93 ? 5.673 3.933 2.684 1.00 0.00 93 LEU A C 14
ATOM 22983 O O . LEU A 1 93 ? 6.258 3.134 3.415 1.00 0.00 93 LEU A O 14
ATOM 22999 N N . ASN A 1 94 ? 4.885 4.897 3.150 1.00 0.00 94 ASN A N 14
ATOM 23000 C CA . ASN A 1 94 ? 4.659 5.075 4.580 1.00 0.00 94 ASN A CA 14
ATOM 23001 C C . ASN A 1 94 ? 3.169 5.184 4.886 1.00 0.00 94 ASN A C 14
ATOM 23002 O O . ASN A 1 94 ? 2.445 5.941 4.239 1.00 0.00 94 ASN A O 14
ATOM 23013 N N . VAL A 1 95 ? 2.716 4.422 5.877 1.00 0.00 95 VAL A N 14
ATOM 23014 C CA . VAL A 1 95 ? 1.312 4.434 6.271 1.00 0.00 95 VAL A CA 14
ATOM 23015 C C . VAL A 1 95 ? 1.083 5.359 7.461 1.00 0.00 95 VAL A C 14
ATOM 23016 O O . VAL A 1 95 ? 1.501 5.062 8.579 1.00 0.00 95 VAL A O 14
ATOM 23029 N N . GLU A 1 96 ? 0.415 6.481 7.211 1.00 0.00 96 GLU A N 14
ATOM 23030 C CA . GLU A 1 96 ? 0.131 7.449 8.263 1.00 0.00 96 GLU A CA 14
ATOM 23031 C C . GLU A 1 96 ? -1.346 7.838 8.260 1.00 0.00 96 GLU A C 14
ATOM 23032 O O . GLU A 1 96 ? -1.937 8.060 7.204 1.00 0.00 96 GLU A O 14
ATOM 23044 N N . GLU A 1 97 ? -1.933 7.915 9.450 1.00 0.00 97 GLU A N 14
ATOM 23045 C CA . GLU A 1 97 ? -3.340 8.274 9.585 1.00 0.00 97 GLU A CA 14
ATOM 23046 C C . GLU A 1 97 ? -3.687 9.460 8.689 1.00 0.00 97 GLU A C 14
ATOM 23047 O O . GLU A 1 97 ? -2.880 10.371 8.504 1.00 0.00 97 GLU A O 14
ATOM 23059 N N . LYS A 1 98 ? -4.893 9.441 8.134 1.00 0.00 98 LYS A N 14
ATOM 23060 C CA . LYS A 1 98 ? -5.350 10.513 7.258 1.00 0.00 98 LYS A CA 14
ATOM 23061 C C . LYS A 1 98 ? -5.045 11.879 7.866 1.00 0.00 98 LYS A C 14
ATOM 23062 O O . LYS A 1 98 ? -4.768 11.989 9.059 1.00 0.00 98 LYS A O 14
ATOM 23081 N N . GLU A 1 99 ? -5.102 12.917 7.036 1.00 0.00 99 GLU A N 14
ATOM 23082 C CA . GLU A 1 99 ? -4.832 14.275 7.493 1.00 0.00 99 GLU A CA 14
ATOM 23083 C C . GLU A 1 99 ? -6.057 14.870 8.182 1.00 0.00 99 GLU A C 14
ATOM 23084 O O . GLU A 1 99 ? -7.158 14.330 8.086 1.00 0.00 99 GLU A O 14
ATOM 23096 N N . GLN A 1 100 ? -5.854 15.984 8.877 1.00 0.00 100 GLN A N 14
ATOM 23097 C CA . GLN A 1 100 ? -6.942 16.652 9.582 1.00 0.00 100 GLN A CA 14
ATOM 23098 C C . GLN A 1 100 ? -7.691 17.603 8.654 1.00 0.00 100 GLN A C 14
ATOM 23099 O O . GLN A 1 100 ? -8.039 18.718 9.042 1.00 0.00 100 GLN A O 14
ATOM 23113 N N . SER A 1 101 ? -7.934 17.154 7.427 1.00 0.00 101 SER A N 14
ATOM 23114 C CA . SER A 1 101 ? -8.638 17.966 6.442 1.00 0.00 101 SER A CA 14
ATOM 23115 C C . SER A 1 101 ? -10.148 17.881 6.647 1.00 0.00 101 SER A C 14
ATOM 23116 O O . SER A 1 101 ? -10.707 16.792 6.776 1.00 0.00 101 SER A O 14
ATOM 23124 N N . SER A 1 102 ? -10.802 19.038 6.674 1.00 0.00 102 SER A N 14
ATOM 23125 C CA . SER A 1 102 ? -12.246 19.096 6.866 1.00 0.00 102 SER A CA 14
ATOM 23126 C C . SER A 1 102 ? -12.900 19.975 5.806 1.00 0.00 102 SER A C 14
ATOM 23127 O O . SER A 1 102 ? -12.668 21.183 5.758 1.00 0.00 102 SER A O 14
ATOM 23135 N N . GLN A 1 103 ? -13.718 19.360 4.958 1.00 0.00 103 GLN A N 14
ATOM 23136 C CA . GLN A 1 103 ? -14.406 20.087 3.898 1.00 0.00 103 GLN A CA 14
ATOM 23137 C C . GLN A 1 103 ? -15.904 20.162 4.173 1.00 0.00 103 GLN A C 14
ATOM 23138 O O . GLN A 1 103 ? -16.612 19.158 4.092 1.00 0.00 103 GLN A O 14
ATOM 23152 N N . SER A 1 104 ? -16.382 21.360 4.498 1.00 0.00 104 SER A N 14
ATOM 23153 C CA . SER A 1 104 ? -17.795 21.565 4.790 1.00 0.00 104 SER A CA 14
ATOM 23154 C C . SER A 1 104 ? -18.582 21.828 3.509 1.00 0.00 104 SER A C 14
ATOM 23155 O O . SER A 1 104 ? -18.177 22.635 2.674 1.00 0.00 104 SER A O 14
ATOM 23163 N N . GLY A 1 105 ? -19.709 21.138 3.362 1.00 0.00 105 GLY A N 14
ATOM 23164 C CA . GLY A 1 105 ? -20.535 21.310 2.181 1.00 0.00 105 GLY A CA 14
ATOM 23165 C C . GLY A 1 105 ? -20.836 19.995 1.488 1.00 0.00 105 GLY A C 14
ATOM 23166 O O . GLY A 1 105 ? -20.164 18.987 1.703 1.00 0.00 105 GLY A O 14
ATOM 23170 N N . PRO A 1 106 ? -21.872 19.995 0.636 1.00 0.00 106 PRO A N 14
ATOM 23171 C CA . PRO A 1 106 ? -22.286 18.802 -0.107 1.00 0.00 106 PRO A CA 14
ATOM 23172 C C . PRO A 1 106 ? -21.277 18.407 -1.180 1.00 0.00 106 PRO A C 14
ATOM 23173 O O . PRO A 1 106 ? -20.497 19.237 -1.647 1.00 0.00 106 PRO A O 14
ATOM 23184 N N . SER A 1 107 ? -21.297 17.135 -1.566 1.00 0.00 107 SER A N 14
ATOM 23185 C CA . SER A 1 107 ? -20.381 16.630 -2.581 1.00 0.00 107 SER A CA 14
ATOM 23186 C C . SER A 1 107 ? -20.926 16.890 -3.983 1.00 0.00 107 SER A C 14
ATOM 23187 O O . SER A 1 107 ? -22.129 17.078 -4.167 1.00 0.00 107 SER A O 14
ATOM 23195 N N . SER A 1 108 ? -20.032 16.899 -4.967 1.00 0.00 108 SER A N 14
ATOM 23196 C CA . SER A 1 108 ? -20.422 17.140 -6.350 1.00 0.00 108 SER A CA 14
ATOM 23197 C C . SER A 1 108 ? -20.075 15.942 -7.229 1.00 0.00 108 SER A C 14
ATOM 23198 O O . SER A 1 108 ? -19.143 15.194 -6.938 1.00 0.00 108 SER A O 14
ATOM 23206 N N . GLY A 1 109 ? -20.834 15.766 -8.306 1.00 0.00 109 GLY A N 14
ATOM 23207 C CA . GLY A 1 109 ? -20.593 14.657 -9.211 1.00 0.00 109 GLY A CA 14
ATOM 23208 C C . GLY A 1 109 ? -21.843 14.236 -9.958 1.00 0.00 109 GLY A C 14
ATOM 23209 O O . GLY A 1 109 ? -21.762 13.594 -11.005 1.00 0.00 109 GLY A O 14
ATOM 23213 N N . GLY A 1 1 ? -28.737 -9.033 7.944 1.00 0.00 1 GLY A N 15
ATOM 23214 C CA . GLY A 1 1 ? -28.226 -10.135 8.739 1.00 0.00 1 GLY A CA 15
ATOM 23215 C C . GLY A 1 1 ? -27.727 -11.284 7.886 1.00 0.00 1 GLY A C 15
ATOM 23216 O O . GLY A 1 1 ? -28.326 -12.359 7.869 1.00 0.00 1 GLY A O 15
ATOM 23220 N N . SER A 1 2 ? -26.629 -11.056 7.173 1.00 0.00 2 SER A N 15
ATOM 23221 C CA . SER A 1 2 ? -26.053 -12.080 6.307 1.00 0.00 2 SER A CA 15
ATOM 23222 C C . SER A 1 2 ? -25.527 -13.253 7.129 1.00 0.00 2 SER A C 15
ATOM 23223 O O . SER A 1 2 ? -25.127 -13.088 8.282 1.00 0.00 2 SER A O 15
ATOM 23231 N N . SER A 1 3 ? -25.533 -14.438 6.527 1.00 0.00 3 SER A N 15
ATOM 23232 C CA . SER A 1 3 ? -25.061 -15.641 7.203 1.00 0.00 3 SER A CA 15
ATOM 23233 C C . SER A 1 3 ? -23.871 -15.325 8.103 1.00 0.00 3 SER A C 15
ATOM 23234 O O . SER A 1 3 ? -23.906 -15.576 9.308 1.00 0.00 3 SER A O 15
ATOM 23242 N N . GLY A 1 4 ? -22.816 -14.774 7.511 1.00 0.00 4 GLY A N 15
ATOM 23243 C CA . GLY A 1 4 ? -21.629 -14.434 8.273 1.00 0.00 4 GLY A CA 15
ATOM 23244 C C . GLY A 1 4 ? -20.909 -13.222 7.714 1.00 0.00 4 GLY A C 15
ATOM 23245 O O . GLY A 1 4 ? -21.248 -12.732 6.637 1.00 0.00 4 GLY A O 15
ATOM 23249 N N . SER A 1 5 ? -19.911 -12.738 8.447 1.00 0.00 5 SER A N 15
ATOM 23250 C CA . SER A 1 5 ? -19.145 -11.574 8.021 1.00 0.00 5 SER A CA 15
ATOM 23251 C C . SER A 1 5 ? -17.677 -11.935 7.816 1.00 0.00 5 SER A C 15
ATOM 23252 O O . SER A 1 5 ? -16.789 -11.104 8.007 1.00 0.00 5 SER A O 15
ATOM 23260 N N . SER A 1 6 ? -17.430 -13.181 7.426 1.00 0.00 6 SER A N 15
ATOM 23261 C CA . SER A 1 6 ? -16.070 -13.656 7.198 1.00 0.00 6 SER A CA 15
ATOM 23262 C C . SER A 1 6 ? -16.075 -14.965 6.415 1.00 0.00 6 SER A C 15
ATOM 23263 O O . SER A 1 6 ? -16.678 -15.951 6.836 1.00 0.00 6 SER A O 15
ATOM 23271 N N . GLY A 1 7 ? -15.397 -14.965 5.271 1.00 0.00 7 GLY A N 15
ATOM 23272 C CA . GLY A 1 7 ? -15.337 -16.157 4.445 1.00 0.00 7 GLY A CA 15
ATOM 23273 C C . GLY A 1 7 ? -15.596 -15.863 2.982 1.00 0.00 7 GLY A C 15
ATOM 23274 O O . GLY A 1 7 ? -15.520 -16.757 2.139 1.00 0.00 7 GLY A O 15
ATOM 23278 N N . GLU A 1 8 ? -15.904 -14.606 2.678 1.00 0.00 8 GLU A N 15
ATOM 23279 C CA . GLU A 1 8 ? -16.178 -14.197 1.305 1.00 0.00 8 GLU A CA 15
ATOM 23280 C C . GLU A 1 8 ? -15.104 -13.241 0.797 1.00 0.00 8 GLU A C 15
ATOM 23281 O O . GLU A 1 8 ? -15.152 -12.786 -0.346 1.00 0.00 8 GLU A O 15
ATOM 23293 N N . VAL A 1 9 ? -14.134 -12.939 1.656 1.00 0.00 9 VAL A N 15
ATOM 23294 C CA . VAL A 1 9 ? -13.047 -12.038 1.294 1.00 0.00 9 VAL A CA 15
ATOM 23295 C C . VAL A 1 9 ? -11.925 -12.787 0.583 1.00 0.00 9 VAL A C 15
ATOM 23296 O O . VAL A 1 9 ? -11.517 -13.875 0.988 1.00 0.00 9 VAL A O 15
ATOM 23309 N N . PRO A 1 10 ? -11.413 -12.190 -0.505 1.00 0.00 10 PRO A N 15
ATOM 23310 C CA . PRO A 1 10 ? -10.331 -12.784 -1.296 1.00 0.00 10 PRO A CA 15
ATOM 23311 C C . PRO A 1 10 ? -9.001 -12.784 -0.549 1.00 0.00 10 PRO A C 15
ATOM 23312 O O . PRO A 1 10 ? -8.876 -12.181 0.517 1.00 0.00 10 PRO A O 15
ATOM 23323 N N . ASP A 1 11 ? -8.010 -13.464 -1.116 1.00 0.00 11 ASP A N 15
ATOM 23324 C CA . ASP A 1 11 ? -6.689 -13.541 -0.505 1.00 0.00 11 ASP A CA 15
ATOM 23325 C C . ASP A 1 11 ? -5.633 -12.911 -1.408 1.00 0.00 11 ASP A C 15
ATOM 23326 O O . ASP A 1 11 ? -5.874 -12.680 -2.594 1.00 0.00 11 ASP A O 15
ATOM 23335 N N . LEU A 1 12 ? -4.466 -12.632 -0.840 1.00 0.00 12 LEU A N 15
ATOM 23336 C CA . LEU A 1 12 ? -3.373 -12.025 -1.594 1.00 0.00 12 LEU A CA 15
ATOM 23337 C C . LEU A 1 12 ? -2.683 -13.059 -2.478 1.00 0.00 12 LEU A C 15
ATOM 23338 O O . LEU A 1 12 ? -2.528 -14.224 -2.109 1.00 0.00 12 LEU A O 15
ATOM 23354 N N . PRO A 1 13 ? -2.255 -12.625 -3.672 1.00 0.00 13 PRO A N 15
ATOM 23355 C CA . PRO A 1 13 ? -1.571 -13.496 -4.633 1.00 0.00 13 PRO A CA 15
ATOM 23356 C C . PRO A 1 13 ? -0.173 -13.890 -4.165 1.00 0.00 13 PRO A C 15
ATOM 23357 O O . PRO A 1 13 ? 0.421 -13.218 -3.323 1.00 0.00 13 PRO A O 15
ATOM 23368 N N . GLU A 1 14 ? 0.344 -14.982 -4.717 1.00 0.00 14 GLU A N 15
ATOM 23369 C CA . GLU A 1 14 ? 1.672 -15.464 -4.355 1.00 0.00 14 GLU A CA 15
ATOM 23370 C C . GLU A 1 14 ? 2.737 -14.420 -4.678 1.00 0.00 14 GLU A C 15
ATOM 23371 O O . GLU A 1 14 ? 3.048 -14.177 -5.844 1.00 0.00 14 GLU A O 15
ATOM 23383 N N . GLU A 1 15 ? 3.290 -13.806 -3.638 1.00 0.00 15 GLU A N 15
ATOM 23384 C CA . GLU A 1 15 ? 4.319 -12.787 -3.811 1.00 0.00 15 GLU A CA 15
ATOM 23385 C C . GLU A 1 15 ? 5.444 -13.296 -4.708 1.00 0.00 15 GLU A C 15
ATOM 23386 O O . GLU A 1 15 ? 5.882 -14.442 -4.606 1.00 0.00 15 GLU A O 15
ATOM 23398 N N . PRO A 1 16 ? 5.922 -12.425 -5.608 1.00 0.00 16 PRO A N 15
ATOM 23399 C CA . PRO A 1 16 ? 7.001 -12.763 -6.540 1.00 0.00 16 PRO A CA 15
ATOM 23400 C C . PRO A 1 16 ? 8.346 -12.925 -5.837 1.00 0.00 16 PRO A C 15
ATOM 23401 O O . PRO A 1 16 ? 8.600 -12.294 -4.811 1.00 0.00 16 PRO A O 15
ATOM 23412 N N . SER A 1 17 ? 9.202 -13.774 -6.397 1.00 0.00 17 SER A N 15
ATOM 23413 C CA . SER A 1 17 ? 10.519 -14.022 -5.821 1.00 0.00 17 SER A CA 15
ATOM 23414 C C . SER A 1 17 ? 11.464 -12.858 -6.107 1.00 0.00 17 SER A C 15
ATOM 23415 O O . SER A 1 17 ? 11.252 -12.088 -7.043 1.00 0.00 17 SER A O 15
ATOM 23423 N N . GLU A 1 18 ? 12.508 -12.738 -5.293 1.00 0.00 18 GLU A N 15
ATOM 23424 C CA . GLU A 1 18 ? 13.486 -11.668 -5.459 1.00 0.00 18 GLU A CA 15
ATOM 23425 C C . GLU A 1 18 ? 14.230 -11.812 -6.783 1.00 0.00 18 GLU A C 15
ATOM 23426 O O . GLU A 1 18 ? 14.982 -10.923 -7.185 1.00 0.00 18 GLU A O 15
ATOM 23438 N N . THR A 1 19 ? 14.018 -12.938 -7.455 1.00 0.00 19 THR A N 15
ATOM 23439 C CA . THR A 1 19 ? 14.671 -13.201 -8.732 1.00 0.00 19 THR A CA 15
ATOM 23440 C C . THR A 1 19 ? 13.709 -12.984 -9.894 1.00 0.00 19 THR A C 15
ATOM 23441 O O . THR A 1 19 ? 14.058 -13.216 -11.052 1.00 0.00 19 THR A O 15
ATOM 23452 N N . ALA A 1 20 ? 12.498 -12.537 -9.580 1.00 0.00 20 ALA A N 15
ATOM 23453 C CA . ALA A 1 20 ? 11.487 -12.286 -10.600 1.00 0.00 20 ALA A CA 15
ATOM 23454 C C . ALA A 1 20 ? 11.780 -10.995 -11.358 1.00 0.00 20 ALA A C 15
ATOM 23455 O O . ALA A 1 20 ? 12.186 -9.997 -10.764 1.00 0.00 20 ALA A O 15
ATOM 23462 N N . GLU A 1 21 ? 11.573 -11.025 -12.669 1.00 0.00 21 GLU A N 15
ATOM 23463 C CA . GLU A 1 21 ? 11.816 -9.857 -13.508 1.00 0.00 21 GLU A CA 15
ATOM 23464 C C . GLU A 1 21 ? 10.657 -8.870 -13.415 1.00 0.00 21 GLU A C 15
ATOM 23465 O O . GLU A 1 21 ? 9.648 -9.140 -12.765 1.00 0.00 21 GLU A O 15
ATOM 23477 N N . GLU A 1 22 ? 10.809 -7.724 -14.072 1.00 0.00 22 GLU A N 15
ATOM 23478 C CA . GLU A 1 22 ? 9.775 -6.695 -14.063 1.00 0.00 22 GLU A CA 15
ATOM 23479 C C . GLU A 1 22 ? 9.063 -6.652 -12.714 1.00 0.00 22 GLU A C 15
ATOM 23480 O O . GLU A 1 22 ? 7.842 -6.512 -12.649 1.00 0.00 22 GLU A O 15
ATOM 23492 N N . VAL A 1 23 ? 9.836 -6.773 -11.639 1.00 0.00 23 VAL A N 15
ATOM 23493 C CA . VAL A 1 23 ? 9.280 -6.748 -10.291 1.00 0.00 23 VAL A CA 15
ATOM 23494 C C . VAL A 1 23 ? 10.037 -5.766 -9.403 1.00 0.00 23 VAL A C 15
ATOM 23495 O O . VAL A 1 23 ? 11.265 -5.796 -9.332 1.00 0.00 23 VAL A O 15
ATOM 23508 N N . VAL A 1 24 ? 9.294 -4.895 -8.726 1.00 0.00 24 VAL A N 15
ATOM 23509 C CA . VAL A 1 24 ? 9.894 -3.906 -7.841 1.00 0.00 24 VAL A CA 15
ATOM 23510 C C . VAL A 1 24 ? 9.579 -4.211 -6.380 1.00 0.00 24 VAL A C 15
ATOM 23511 O O . VAL A 1 24 ? 8.752 -5.072 -6.078 1.00 0.00 24 VAL A O 15
ATOM 23524 N N . THR A 1 25 ? 10.244 -3.499 -5.476 1.00 0.00 25 THR A N 15
ATOM 23525 C CA . THR A 1 25 ? 10.035 -3.694 -4.047 1.00 0.00 25 THR A CA 15
ATOM 23526 C C . THR A 1 25 ? 9.268 -2.525 -3.438 1.00 0.00 25 THR A C 15
ATOM 23527 O O . THR A 1 25 ? 9.468 -1.372 -3.819 1.00 0.00 25 THR A O 15
ATOM 23538 N N . VAL A 1 26 ? 8.389 -2.832 -2.490 1.00 0.00 26 VAL A N 15
ATOM 23539 C CA . VAL A 1 26 ? 7.592 -1.806 -1.827 1.00 0.00 26 VAL A CA 15
ATOM 23540 C C . VAL A 1 26 ? 7.648 -1.960 -0.311 1.00 0.00 26 VAL A C 15
ATOM 23541 O O . VAL A 1 26 ? 7.006 -2.844 0.257 1.00 0.00 26 VAL A O 15
ATOM 23554 N N . ALA A 1 27 ? 8.419 -1.095 0.339 1.00 0.00 27 ALA A N 15
ATOM 23555 C CA . ALA A 1 27 ? 8.557 -1.133 1.789 1.00 0.00 27 ALA A CA 15
ATOM 23556 C C . ALA A 1 27 ? 7.467 -0.310 2.467 1.00 0.00 27 ALA A C 15
ATOM 23557 O O . ALA A 1 27 ? 7.527 0.920 2.490 1.00 0.00 27 ALA A O 15
ATOM 23564 N N . LEU A 1 28 ? 6.469 -0.995 3.016 1.00 0.00 28 LEU A N 15
ATOM 23565 C CA . LEU A 1 28 ? 5.364 -0.326 3.694 1.00 0.00 28 LEU A CA 15
ATOM 23566 C C . LEU A 1 28 ? 5.719 -0.025 5.146 1.00 0.00 28 LEU A C 15
ATOM 23567 O O . LEU A 1 28 ? 5.869 -0.935 5.961 1.00 0.00 28 LEU A O 15
ATOM 23583 N N . ARG A 1 29 ? 5.849 1.260 5.464 1.00 0.00 29 ARG A N 15
ATOM 23584 C CA . ARG A 1 29 ? 6.185 1.681 6.818 1.00 0.00 29 ARG A CA 15
ATOM 23585 C C . ARG A 1 29 ? 4.926 1.842 7.665 1.00 0.00 29 ARG A C 15
ATOM 23586 O O . ARG A 1 29 ? 3.931 2.410 7.215 1.00 0.00 29 ARG A O 15
ATOM 23607 N N . CYS A 1 30 ? 4.977 1.337 8.894 1.00 0.00 30 CYS A N 15
ATOM 23608 C CA . CYS A 1 30 ? 3.840 1.424 9.803 1.00 0.00 30 CYS A CA 15
ATOM 23609 C C . CYS A 1 30 ? 4.003 2.595 10.766 1.00 0.00 30 CYS A C 15
ATOM 23610 O O . CYS A 1 30 ? 5.114 3.017 11.088 1.00 0.00 30 CYS A O 15
ATOM 23618 N N . PRO A 1 31 ? 2.868 3.135 11.237 1.00 0.00 31 PRO A N 15
ATOM 23619 C CA . PRO A 1 31 ? 2.858 4.266 12.170 1.00 0.00 31 PRO A CA 15
ATOM 23620 C C . PRO A 1 31 ? 3.366 3.880 13.555 1.00 0.00 31 PRO A C 15
ATOM 23621 O O . PRO A 1 31 ? 3.576 4.738 14.411 1.00 0.00 31 PRO A O 15
ATOM 23632 N N . ASN A 1 32 ? 3.562 2.583 13.768 1.00 0.00 32 ASN A N 15
ATOM 23633 C CA . ASN A 1 32 ? 4.044 2.084 15.050 1.00 0.00 32 ASN A CA 15
ATOM 23634 C C . ASN A 1 32 ? 5.560 1.912 15.031 1.00 0.00 32 ASN A C 15
ATOM 23635 O O . ASN A 1 32 ? 6.203 1.857 16.079 1.00 0.00 32 ASN A O 15
ATOM 23646 N N . GLY A 1 33 ? 6.126 1.827 13.832 1.00 0.00 33 GLY A N 15
ATOM 23647 C CA . GLY A 1 33 ? 7.562 1.663 13.697 1.00 0.00 33 GLY A CA 15
ATOM 23648 C C . GLY A 1 33 ? 7.932 0.429 12.900 1.00 0.00 33 GLY A C 15
ATOM 23649 O O . GLY A 1 33 ? 9.080 0.272 12.484 1.00 0.00 33 GLY A O 15
ATOM 23653 N N . ARG A 1 34 ? 6.959 -0.452 12.688 1.00 0.00 34 ARG A N 15
ATOM 23654 C CA . ARG A 1 34 ? 7.190 -1.680 11.938 1.00 0.00 34 ARG A CA 15
ATOM 23655 C C . ARG A 1 34 ? 7.339 -1.387 10.448 1.00 0.00 34 ARG A C 15
ATOM 23656 O O . ARG A 1 34 ? 6.656 -0.519 9.903 1.00 0.00 34 ARG A O 15
ATOM 23677 N N . VAL A 1 35 ? 8.236 -2.117 9.793 1.00 0.00 35 VAL A N 15
ATOM 23678 C CA . VAL A 1 35 ? 8.475 -1.937 8.366 1.00 0.00 35 VAL A CA 15
ATOM 23679 C C . VAL A 1 35 ? 8.274 -3.242 7.606 1.00 0.00 35 VAL A C 15
ATOM 23680 O O . VAL A 1 35 ? 9.114 -4.142 7.663 1.00 0.00 35 VAL A O 15
ATOM 23693 N N . LEU A 1 36 ? 7.157 -3.340 6.894 1.00 0.00 36 LEU A N 15
ATOM 23694 C CA . LEU A 1 36 ? 6.844 -4.537 6.120 1.00 0.00 36 LEU A CA 15
ATOM 23695 C C . LEU A 1 36 ? 7.250 -4.362 4.660 1.00 0.00 36 LEU A C 15
ATOM 23696 O O . LEU A 1 36 ? 6.692 -3.527 3.946 1.00 0.00 36 LEU A O 15
ATOM 23712 N N . ARG A 1 37 ? 8.221 -5.156 4.221 1.00 0.00 37 ARG A N 15
ATOM 23713 C CA . ARG A 1 37 ? 8.699 -5.090 2.845 1.00 0.00 37 ARG A CA 15
ATOM 23714 C C . ARG A 1 37 ? 8.100 -6.215 2.007 1.00 0.00 37 ARG A C 15
ATOM 23715 O O . ARG A 1 37 ? 8.069 -7.370 2.431 1.00 0.00 37 ARG A O 15
ATOM 23736 N N . ARG A 1 38 ? 7.624 -5.869 0.815 1.00 0.00 38 ARG A N 15
ATOM 23737 C CA . ARG A 1 38 ? 7.024 -6.849 -0.082 1.00 0.00 38 ARG A CA 15
ATOM 23738 C C . ARG A 1 38 ? 7.213 -6.439 -1.540 1.00 0.00 38 ARG A C 15
ATOM 23739 O O . ARG A 1 38 ? 7.118 -5.260 -1.881 1.00 0.00 38 ARG A O 15
ATOM 23760 N N . ARG A 1 39 ? 7.483 -7.420 -2.395 1.00 0.00 39 ARG A N 15
ATOM 23761 C CA . ARG A 1 39 ? 7.688 -7.161 -3.815 1.00 0.00 39 ARG A CA 15
ATOM 23762 C C . ARG A 1 39 ? 6.355 -7.120 -4.557 1.00 0.00 39 ARG A C 15
ATOM 23763 O O . ARG A 1 39 ? 5.353 -7.659 -4.087 1.00 0.00 39 ARG A O 15
ATOM 23784 N N . PHE A 1 40 ? 6.351 -6.474 -5.719 1.00 0.00 40 PHE A N 15
ATOM 23785 C CA . PHE A 1 40 ? 5.141 -6.361 -6.526 1.00 0.00 40 PHE A CA 15
ATOM 23786 C C . PHE A 1 40 ? 5.486 -6.098 -7.989 1.00 0.00 40 PHE A C 15
ATOM 23787 O O . PHE A 1 40 ? 6.217 -5.160 -8.307 1.00 0.00 40 PHE A O 15
ATOM 23804 N N . PHE A 1 41 ? 4.956 -6.934 -8.875 1.00 0.00 41 PHE A N 15
ATOM 23805 C CA . PHE A 1 41 ? 5.208 -6.794 -10.305 1.00 0.00 41 PHE A CA 15
ATOM 23806 C C . PHE A 1 41 ? 4.896 -5.376 -10.776 1.00 0.00 41 PHE A C 15
ATOM 23807 O O . PHE A 1 41 ? 4.359 -4.563 -10.023 1.00 0.00 41 PHE A O 15
ATOM 23824 N N . LYS A 1 42 ? 5.240 -5.085 -12.026 1.00 0.00 42 LYS A N 15
ATOM 23825 C CA . LYS A 1 42 ? 4.998 -3.767 -12.600 1.00 0.00 42 LYS A CA 15
ATOM 23826 C C . LYS A 1 42 ? 3.673 -3.737 -13.355 1.00 0.00 42 LYS A C 15
ATOM 23827 O O . LYS A 1 42 ? 3.302 -2.717 -13.936 1.00 0.00 42 LYS A O 15
ATOM 23846 N N . SER A 1 43 ? 2.964 -4.862 -13.343 1.00 0.00 43 SER A N 15
ATOM 23847 C CA . SER A 1 43 ? 1.682 -4.965 -14.029 1.00 0.00 43 SER A CA 15
ATOM 23848 C C . SER A 1 43 ? 0.526 -4.746 -13.057 1.00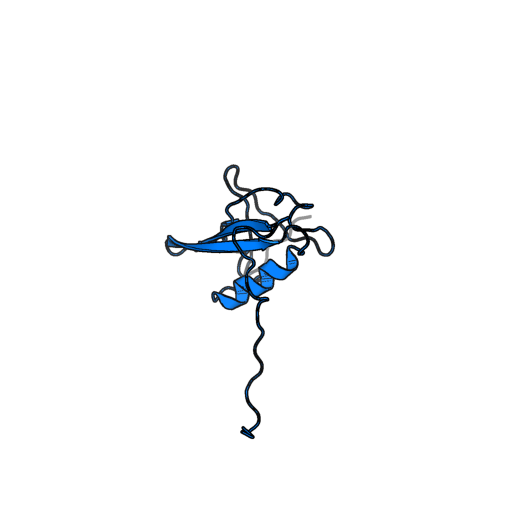 0.00 43 SER A C 15
ATOM 23849 O O . SER A 1 43 ? -0.539 -4.264 -13.441 1.00 0.00 43 SER A O 15
ATOM 23857 N N . TRP A 1 44 ? 0.746 -5.105 -11.797 1.00 0.00 44 TRP A N 15
ATOM 23858 C CA . TRP A 1 44 ? -0.277 -4.949 -10.769 1.00 0.00 44 TRP A CA 15
ATOM 23859 C C . TRP A 1 44 ? -0.620 -3.478 -10.562 1.00 0.00 44 TRP A C 15
ATOM 23860 O O . TRP A 1 44 ? 0.261 -2.620 -10.560 1.00 0.00 44 TRP A O 15
ATOM 23881 N N . ASN A 1 45 ? -1.906 -3.193 -10.387 1.00 0.00 45 ASN A N 15
ATOM 23882 C CA . ASN A 1 45 ? -2.365 -1.825 -10.179 1.00 0.00 45 ASN A CA 15
ATOM 23883 C C . ASN A 1 45 ? -2.243 -1.427 -8.711 1.00 0.00 45 ASN A C 15
ATOM 23884 O O . ASN A 1 45 ? -2.540 -2.219 -7.817 1.00 0.00 45 ASN A O 15
ATOM 23895 N N . SER A 1 46 ? -1.804 -0.196 -8.472 1.00 0.00 46 SER A N 15
ATOM 23896 C CA . SER A 1 46 ? -1.640 0.306 -7.113 1.00 0.00 46 SER A CA 15
ATOM 23897 C C . SER A 1 46 ? -2.707 -0.270 -6.188 1.00 0.00 46 SER A C 15
ATOM 23898 O O . SER A 1 46 ? -2.456 -0.507 -5.006 1.00 0.00 46 SER A O 15
ATOM 23906 N N . GLN A 1 47 ? -3.899 -0.491 -6.734 1.00 0.00 47 GLN A N 15
ATOM 23907 C CA . GLN A 1 47 ? -5.005 -1.038 -5.958 1.00 0.00 47 GLN A CA 15
ATOM 23908 C C . GLN A 1 47 ? -4.528 -2.171 -5.056 1.00 0.00 47 GLN A C 15
ATOM 23909 O O . GLN A 1 47 ? -4.655 -2.100 -3.833 1.00 0.00 47 GLN A O 15
ATOM 23923 N N . VAL A 1 48 ? -3.979 -3.217 -5.666 1.00 0.00 48 VAL A N 15
ATOM 23924 C CA . VAL A 1 48 ? -3.483 -4.366 -4.917 1.00 0.00 48 VAL A CA 15
ATOM 23925 C C . VAL A 1 48 ? -2.849 -3.931 -3.601 1.00 0.00 48 VAL A C 15
ATOM 23926 O O . VAL A 1 48 ? -2.931 -4.638 -2.595 1.00 0.00 48 VAL A O 15
ATOM 23939 N N . LEU A 1 49 ? -2.215 -2.764 -3.614 1.00 0.00 49 LEU A N 15
ATOM 23940 C CA . LEU A 1 49 ? -1.566 -2.233 -2.420 1.00 0.00 49 LEU A CA 15
ATOM 23941 C C . LEU A 1 49 ? -2.567 -2.072 -1.281 1.00 0.00 49 LEU A C 15
ATOM 23942 O O . LEU A 1 49 ? -2.417 -2.675 -0.218 1.00 0.00 49 LEU A O 15
ATOM 23958 N N . LEU A 1 50 ? -3.590 -1.256 -1.511 1.00 0.00 50 LEU A N 15
ATOM 23959 C CA . LEU A 1 50 ? -4.620 -1.018 -0.505 1.00 0.00 50 LEU A CA 15
ATOM 23960 C C . LEU A 1 50 ? -5.107 -2.331 0.098 1.00 0.00 50 LEU A C 15
ATOM 23961 O O . LEU A 1 50 ? -5.459 -2.393 1.277 1.00 0.00 50 LEU A O 15
ATOM 23977 N N . ASP A 1 51 ? -5.123 -3.380 -0.717 1.00 0.00 51 ASP A N 15
ATOM 23978 C CA . ASP A 1 51 ? -5.563 -4.695 -0.264 1.00 0.00 51 ASP A CA 15
ATOM 23979 C C . ASP A 1 51 ? -4.551 -5.305 0.701 1.00 0.00 51 ASP A C 15
ATOM 23980 O O . ASP A 1 51 ? -4.904 -5.725 1.803 1.00 0.00 51 ASP A O 15
ATOM 23989 N N . TRP A 1 52 ? -3.293 -5.351 0.277 1.00 0.00 52 TRP A N 15
ATOM 23990 C CA . TRP A 1 52 ? -2.229 -5.912 1.104 1.00 0.00 52 TRP A CA 15
ATOM 23991 C C . TRP A 1 52 ? -2.138 -5.184 2.441 1.00 0.00 52 TRP A C 15
ATOM 23992 O O . TRP A 1 52 ? -1.654 -5.738 3.427 1.00 0.00 52 TRP A O 15
ATOM 24013 N N . MET A 1 53 ? -2.607 -3.941 2.466 1.00 0.00 53 MET A N 15
ATOM 24014 C CA . MET A 1 53 ? -2.579 -3.138 3.684 1.00 0.00 53 MET A CA 15
ATOM 24015 C C . MET A 1 53 ? -3.665 -3.588 4.656 1.00 0.00 53 MET A C 15
ATOM 24016 O O . MET A 1 53 ? -3.498 -3.500 5.872 1.00 0.00 53 MET A O 15
ATOM 24030 N N . MET A 1 54 ? -4.778 -4.070 4.112 1.00 0.00 54 MET A N 15
ATOM 24031 C CA . MET A 1 54 ? -5.891 -4.533 4.932 1.00 0.00 54 MET A CA 15
ATOM 24032 C C . MET A 1 54 ? -5.588 -5.900 5.537 1.00 0.00 54 MET A C 15
ATOM 24033 O O . MET A 1 54 ? -6.227 -6.319 6.502 1.00 0.00 54 MET A O 15
ATOM 24047 N N . LYS A 1 55 ? -4.609 -6.592 4.964 1.00 0.00 55 LYS A N 15
ATOM 24048 C CA . LYS A 1 55 ? -4.219 -7.911 5.447 1.00 0.00 55 LYS A CA 15
ATOM 24049 C C . LYS A 1 55 ? -3.251 -7.797 6.621 1.00 0.00 55 LYS A C 15
ATOM 24050 O O . LYS A 1 55 ? -3.423 -8.457 7.646 1.00 0.00 55 LYS A O 15
ATOM 24069 N N . VAL A 1 56 ? -2.235 -6.955 6.464 1.00 0.00 56 VAL A N 15
ATOM 24070 C CA . VAL A 1 56 ? -1.242 -6.753 7.512 1.00 0.00 56 VAL A CA 15
ATOM 24071 C C . VAL A 1 56 ? -1.891 -6.243 8.794 1.00 0.00 56 VAL A C 15
ATOM 24072 O O . VAL A 1 56 ? -1.378 -6.461 9.891 1.00 0.00 56 VAL A O 15
ATOM 24085 N N . GLY A 1 57 ? -3.024 -5.563 8.647 1.00 0.00 57 GLY A N 15
ATOM 24086 C CA . GLY A 1 57 ? -3.725 -5.032 9.801 1.00 0.00 57 GLY A CA 15
ATOM 24087 C C . GLY A 1 57 ? -3.883 -3.526 9.743 1.00 0.00 57 GLY A C 15
ATOM 24088 O O . GLY A 1 57 ? -3.741 -2.840 10.756 1.00 0.00 57 GLY A O 15
ATOM 24092 N N . TYR A 1 58 ? -4.174 -3.009 8.554 1.00 0.00 58 TYR A N 15
ATOM 24093 C CA . TYR A 1 58 ? -4.348 -1.574 8.366 1.00 0.00 58 TYR A CA 15
ATOM 24094 C C . TYR A 1 58 ? -5.335 -1.286 7.240 1.00 0.00 58 TYR A C 15
ATOM 24095 O O . TYR A 1 58 ? -5.202 -1.809 6.132 1.00 0.00 58 TYR A O 15
ATOM 24113 N N . HIS A 1 59 ? -6.328 -0.450 7.530 1.00 0.00 59 HIS A N 15
ATOM 24114 C CA . HIS A 1 59 ? -7.338 -0.091 6.542 1.00 0.00 59 HIS A CA 15
ATOM 24115 C C . HIS A 1 59 ? -6.905 1.135 5.743 1.00 0.00 59 HIS A C 15
ATOM 24116 O O . HIS A 1 59 ? -6.017 1.879 6.160 1.00 0.00 59 HIS A O 15
ATOM 24130 N N . LYS A 1 60 ? -7.539 1.340 4.593 1.00 0.00 60 LYS A N 15
ATOM 24131 C CA . LYS A 1 60 ? -7.221 2.475 3.735 1.00 0.00 60 LYS A CA 15
ATOM 24132 C C . LYS A 1 60 ? -8.051 3.695 4.119 1.00 0.00 60 LYS A C 15
ATOM 24133 O O . LYS A 1 60 ? -7.582 4.830 4.026 1.00 0.00 60 LYS A O 15
ATOM 24152 N N . SER A 1 61 ? -9.284 3.455 4.554 1.00 0.00 61 SER A N 15
ATOM 24153 C CA . SER A 1 61 ? -10.179 4.536 4.949 1.00 0.00 61 SER A CA 15
ATOM 24154 C C . SER A 1 61 ? -9.644 5.261 6.180 1.00 0.00 61 SER A C 15
ATOM 24155 O O . SER A 1 61 ? -9.972 6.424 6.422 1.00 0.00 61 SER A O 15
ATOM 24163 N N . LEU A 1 62 ? -8.817 4.567 6.955 1.00 0.00 62 LEU A N 15
ATOM 24164 C CA . LEU A 1 62 ? -8.235 5.143 8.162 1.00 0.00 62 LEU A CA 15
ATOM 24165 C C . LEU A 1 62 ? -6.788 5.562 7.922 1.00 0.00 62 LEU A C 15
ATOM 24166 O O . LEU A 1 62 ? -6.304 6.528 8.513 1.00 0.00 62 LEU A O 15
ATOM 24182 N N . TYR A 1 63 ? -6.103 4.831 7.050 1.00 0.00 63 TYR A N 15
ATOM 24183 C CA . TYR A 1 63 ? -4.711 5.127 6.731 1.00 0.00 63 TYR A CA 15
ATOM 24184 C C . TYR A 1 63 ? -4.520 5.293 5.227 1.00 0.00 63 TYR A C 15
ATOM 24185 O O . TYR A 1 63 ? -5.154 4.602 4.429 1.00 0.00 63 TYR A O 15
ATOM 24203 N N . ARG A 1 64 ? -3.641 6.215 4.848 1.00 0.00 64 ARG A N 15
ATOM 24204 C CA . ARG A 1 64 ? -3.366 6.474 3.439 1.00 0.00 64 ARG A CA 15
ATOM 24205 C C . ARG A 1 64 ? -1.931 6.095 3.087 1.00 0.00 64 ARG A C 15
ATOM 24206 O O . ARG A 1 64 ? -1.183 5.600 3.932 1.00 0.00 64 ARG A O 15
ATOM 24227 N N . LEU A 1 65 ? -1.552 6.327 1.835 1.00 0.00 65 LEU A N 15
ATOM 24228 C CA . LEU A 1 65 ? -0.207 6.009 1.370 1.00 0.00 65 LEU A CA 15
ATOM 24229 C C . LEU A 1 65 ? 0.522 7.267 0.911 1.00 0.00 65 LEU A C 15
ATOM 24230 O O . LEU A 1 65 ? -0.102 8.236 0.477 1.00 0.00 65 LEU A O 15
ATOM 24246 N N . SER A 1 66 ? 1.848 7.246 1.007 1.00 0.00 66 SER A N 15
ATOM 24247 C CA . SER A 1 66 ? 2.663 8.385 0.602 1.00 0.00 66 SER A CA 15
ATOM 24248 C C . SER A 1 66 ? 4.090 7.948 0.287 1.00 0.00 66 SER A C 15
ATOM 24249 O O . SER A 1 66 ? 4.514 6.852 0.658 1.00 0.00 66 SER A O 15
ATOM 24257 N N . THR A 1 67 ? 4.829 8.813 -0.401 1.00 0.00 67 THR A N 15
ATOM 24258 C CA . THR A 1 67 ? 6.208 8.517 -0.768 1.00 0.00 67 THR A CA 15
ATOM 24259 C C . THR A 1 67 ? 7.164 8.859 0.368 1.00 0.00 67 THR A C 15
ATOM 24260 O O . THR A 1 67 ? 6.906 9.766 1.159 1.00 0.00 67 THR A O 15
ATOM 24271 N N . SER A 1 68 ? 8.272 8.128 0.443 1.00 0.00 68 SER A N 15
ATOM 24272 C CA . SER A 1 68 ? 9.267 8.352 1.486 1.00 0.00 68 SER A CA 15
ATOM 24273 C C . SER A 1 68 ? 9.911 9.726 1.335 1.00 0.00 68 SER A C 15
ATOM 24274 O O . SER A 1 68 ? 9.983 10.499 2.291 1.00 0.00 68 SER A O 15
ATOM 24282 N N . PHE A 1 69 ? 10.379 10.025 0.128 1.00 0.00 69 PHE A N 15
ATOM 24283 C CA . PHE A 1 69 ? 11.018 11.305 -0.149 1.00 0.00 69 PHE A CA 15
ATOM 24284 C C . PHE A 1 69 ? 10.916 11.656 -1.631 1.00 0.00 69 PHE A C 15
ATOM 24285 O O . PHE A 1 69 ? 11.329 10.893 -2.505 1.00 0.00 69 PHE A O 15
ATOM 24302 N N . PRO A 1 70 ? 10.351 12.836 -1.922 1.00 0.00 70 PRO A N 15
ATOM 24303 C CA . PRO A 1 70 ? 9.854 13.752 -0.890 1.00 0.00 70 PRO A CA 15
ATOM 24304 C C . PRO A 1 70 ? 8.610 13.217 -0.191 1.00 0.00 70 PRO A C 15
ATOM 24305 O O . PRO A 1 70 ? 8.252 12.049 -0.346 1.00 0.00 70 PRO A O 15
ATOM 24316 N N . ARG A 1 71 ? 7.951 14.078 0.579 1.00 0.00 71 ARG A N 15
ATOM 24317 C CA . ARG A 1 71 ? 6.747 13.691 1.302 1.00 0.00 71 ARG A CA 15
ATOM 24318 C C . ARG A 1 71 ? 5.498 14.201 0.590 1.00 0.00 71 ARG A C 15
ATOM 24319 O O . ARG A 1 71 ? 5.071 15.337 0.801 1.00 0.00 71 ARG A O 15
ATOM 24340 N N . ARG A 1 72 ? 4.917 13.356 -0.254 1.00 0.00 72 ARG A N 15
ATOM 24341 C CA . ARG A 1 72 ? 3.719 13.721 -0.999 1.00 0.00 72 ARG A CA 15
ATOM 24342 C C . ARG A 1 72 ? 2.647 12.643 -0.869 1.00 0.00 72 ARG A C 15
ATOM 24343 O O . ARG A 1 72 ? 2.955 11.455 -0.776 1.00 0.00 72 ARG A O 15
ATOM 24364 N N . ALA A 1 73 ? 1.387 13.065 -0.861 1.00 0.00 73 ALA A N 15
ATOM 24365 C CA . ALA A 1 73 ? 0.271 12.135 -0.743 1.00 0.00 73 ALA A CA 15
ATOM 24366 C C . ALA A 1 73 ? 0.048 11.375 -2.046 1.00 0.00 73 ALA A C 15
ATOM 24367 O O . ALA A 1 73 ? -0.284 11.967 -3.073 1.00 0.00 73 ALA A O 15
ATOM 24374 N N . LEU A 1 74 ? 0.237 10.061 -1.998 1.00 0.00 74 LEU A N 15
ATOM 24375 C CA . LEU A 1 74 ? 0.059 9.218 -3.176 1.00 0.00 74 LEU A CA 15
ATOM 24376 C C . LEU A 1 74 ? -1.415 8.887 -3.389 1.00 0.00 74 LEU A C 15
ATOM 24377 O O . LEU A 1 74 ? -2.217 8.951 -2.458 1.00 0.00 74 LEU A O 15
ATOM 24393 N N . GLU A 1 75 ? -1.764 8.531 -4.622 1.00 0.00 75 GLU A N 15
ATOM 24394 C CA . GLU A 1 75 ? -3.140 8.188 -4.957 1.00 0.00 75 GLU A CA 15
ATOM 24395 C C . GLU A 1 75 ? -3.224 6.779 -5.537 1.00 0.00 75 GLU A C 15
ATOM 24396 O O . GLU A 1 75 ? -2.208 6.104 -5.709 1.00 0.00 75 GLU A O 15
ATOM 24408 N N . VAL A 1 76 ? -4.442 6.341 -5.838 1.00 0.00 76 VAL A N 15
ATOM 24409 C CA . VAL A 1 76 ? -4.660 5.013 -6.399 1.00 0.00 76 VAL A CA 15
ATOM 24410 C C . VAL A 1 76 ? -5.529 5.081 -7.650 1.00 0.00 76 VAL A C 15
ATOM 24411 O O . VAL A 1 76 ? -6.735 5.315 -7.568 1.00 0.00 76 VAL A O 15
ATOM 24424 N N . GLU A 1 77 ? -4.909 4.875 -8.808 1.00 0.00 77 GLU A N 15
ATOM 24425 C CA . GLU A 1 77 ? -5.627 4.913 -10.077 1.00 0.00 77 GLU A CA 15
ATOM 24426 C C . GLU A 1 77 ? -5.855 3.505 -10.616 1.00 0.00 77 GLU A C 15
ATOM 24427 O O . GLU A 1 77 ? -4.965 2.908 -11.221 1.00 0.00 77 GLU A O 15
ATOM 24439 N N . GLY A 1 78 ? -7.055 2.977 -10.390 1.00 0.00 78 GLY A N 15
ATOM 24440 C CA . GLY A 1 78 ? -7.378 1.642 -10.859 1.00 0.00 78 GLY A CA 15
ATOM 24441 C C . GLY A 1 78 ? -6.980 1.423 -12.305 1.00 0.00 78 GLY A C 15
ATOM 24442 O O . GLY A 1 78 ? -6.555 0.331 -12.681 1.00 0.00 78 GLY A O 15
ATOM 24446 N N . GLY A 1 79 ? -7.117 2.464 -13.120 1.00 0.00 79 GLY A N 15
ATOM 24447 C CA . GLY A 1 79 ? -6.766 2.359 -14.524 1.00 0.00 79 GLY A CA 15
ATOM 24448 C C . GLY A 1 79 ? -5.271 2.228 -14.740 1.00 0.00 79 GLY A C 15
ATOM 24449 O O . GLY A 1 79 ? -4.808 1.270 -15.358 1.00 0.00 79 GLY A O 15
ATOM 24453 N N . SER A 1 80 ? -4.514 3.195 -14.229 1.00 0.00 80 SER A N 15
ATOM 24454 C CA . SER A 1 80 ? -3.064 3.185 -14.374 1.00 0.00 80 SER A CA 15
ATOM 24455 C C . SER A 1 80 ? -2.428 2.187 -13.410 1.00 0.00 80 SER A C 15
ATOM 24456 O O . SER A 1 80 ? -2.804 2.111 -12.241 1.00 0.00 80 SER A O 15
ATOM 24464 N N . SER A 1 81 ? -1.461 1.425 -13.911 1.00 0.00 81 SER A N 15
ATOM 24465 C CA . SER A 1 81 ? -0.774 0.429 -13.097 1.00 0.00 81 SER A CA 15
ATOM 24466 C C . SER A 1 81 ? 0.344 1.070 -12.282 1.00 0.00 81 SER A C 15
ATOM 24467 O O . SER A 1 81 ? 0.568 2.279 -12.357 1.00 0.00 81 SER A O 15
ATOM 24475 N N . LEU A 1 82 ? 1.043 0.253 -11.503 1.00 0.00 82 LEU A N 15
ATOM 24476 C CA . LEU A 1 82 ? 2.140 0.739 -10.672 1.00 0.00 82 LEU A CA 15
ATOM 24477 C C . LEU A 1 82 ? 3.183 1.464 -11.517 1.00 0.00 82 LEU A C 15
ATOM 24478 O O . LEU A 1 82 ? 3.566 2.592 -11.210 1.00 0.00 82 LEU A O 15
ATOM 24494 N N . GLU A 1 83 ? 3.635 0.810 -12.582 1.00 0.00 83 GLU A N 15
ATOM 24495 C CA . GLU A 1 83 ? 4.632 1.394 -13.470 1.00 0.00 83 GLU A CA 15
ATOM 24496 C C . GLU A 1 83 ? 4.078 2.634 -14.169 1.00 0.00 83 GLU A C 15
ATOM 24497 O O . GLU A 1 83 ? 4.830 3.528 -14.556 1.00 0.00 83 GLU A O 15
ATOM 24509 N N . ASP A 1 84 ? 2.760 2.677 -14.326 1.00 0.00 84 ASP A N 15
ATOM 24510 C CA . ASP A 1 84 ? 2.105 3.806 -14.977 1.00 0.00 84 ASP A CA 15
ATOM 24511 C C . ASP A 1 84 ? 2.092 5.027 -14.063 1.00 0.00 84 ASP A C 15
ATOM 24512 O O . ASP A 1 84 ? 2.340 6.149 -14.506 1.00 0.00 84 ASP A O 15
ATOM 24521 N N . ILE A 1 85 ? 1.801 4.802 -12.787 1.00 0.00 85 ILE A N 15
ATOM 24522 C CA . ILE A 1 85 ? 1.756 5.884 -11.811 1.00 0.00 85 ILE A CA 15
ATOM 24523 C C . ILE A 1 85 ? 3.159 6.366 -11.459 1.00 0.00 85 ILE A C 15
ATOM 24524 O O . ILE A 1 85 ? 3.326 7.382 -10.787 1.00 0.00 85 ILE A O 15
ATOM 24540 N N . GLY A 1 86 ? 4.165 5.628 -11.920 1.00 0.00 86 GLY A N 15
ATOM 24541 C CA . GLY A 1 86 ? 5.542 5.997 -11.646 1.00 0.00 86 GLY A CA 15
ATOM 24542 C C . GLY A 1 86 ? 6.190 5.090 -10.619 1.00 0.00 86 GLY A C 15
ATOM 24543 O O . GLY A 1 86 ? 6.828 5.564 -9.679 1.00 0.00 86 GLY A O 15
ATOM 24547 N N . ILE A 1 87 ? 6.028 3.784 -10.799 1.00 0.00 87 ILE A N 15
ATOM 24548 C CA . ILE A 1 87 ? 6.603 2.809 -9.881 1.00 0.00 87 ILE A CA 15
ATOM 24549 C C . ILE A 1 87 ? 7.384 1.738 -10.635 1.00 0.00 87 ILE A C 15
ATOM 24550 O O . ILE A 1 87 ? 6.985 0.574 -10.672 1.00 0.00 87 ILE A O 15
ATOM 24566 N N . THR A 1 88 ? 8.501 2.140 -11.234 1.00 0.00 88 THR A N 15
ATOM 24567 C CA . THR A 1 88 ? 9.339 1.215 -11.986 1.00 0.00 88 THR A CA 15
ATOM 24568 C C . THR A 1 88 ? 10.654 0.951 -11.261 1.00 0.00 88 THR A C 15
ATOM 24569 O O . THR A 1 88 ? 11.511 0.216 -11.755 1.00 0.00 88 THR A O 15
ATOM 24580 N N . VAL A 1 89 ? 10.809 1.554 -10.087 1.00 0.00 89 VAL A N 15
ATOM 24581 C CA . VAL A 1 89 ? 12.020 1.382 -9.294 1.00 0.00 89 VAL A CA 15
ATOM 24582 C C . VAL A 1 89 ? 11.691 1.262 -7.809 1.00 0.00 89 VAL A C 15
ATOM 24583 O O . VAL A 1 89 ? 10.642 1.720 -7.357 1.00 0.00 89 VAL A O 15
ATOM 24596 N N . ASP A 1 90 ? 12.596 0.645 -7.057 1.00 0.00 90 ASP A N 15
ATOM 24597 C CA . ASP A 1 90 ? 12.403 0.465 -5.623 1.00 0.00 90 ASP A CA 15
ATOM 24598 C C . ASP A 1 90 ? 11.760 1.701 -5.003 1.00 0.00 90 ASP A C 15
ATOM 24599 O O . ASP A 1 90 ? 12.299 2.806 -5.090 1.00 0.00 90 ASP A O 15
ATOM 24608 N N . THR A 1 91 ? 10.604 1.509 -4.375 1.00 0.00 91 THR A N 15
ATOM 24609 C CA . THR A 1 91 ? 9.886 2.608 -3.742 1.00 0.00 91 THR A CA 15
ATOM 24610 C C . THR A 1 91 ? 9.441 2.234 -2.333 1.00 0.00 91 THR A C 15
ATOM 24611 O O . THR A 1 91 ? 9.045 1.097 -2.078 1.00 0.00 91 THR A O 15
ATOM 24622 N N . VAL A 1 92 ? 9.508 3.199 -1.421 1.00 0.00 92 VAL A N 15
ATOM 24623 C CA . VAL A 1 92 ? 9.110 2.971 -0.036 1.00 0.00 92 VAL A CA 15
ATOM 24624 C C . VAL A 1 92 ? 7.840 3.743 0.303 1.00 0.00 92 VAL A C 15
ATOM 24625 O O . VAL A 1 92 ? 7.771 4.960 0.124 1.00 0.00 92 VAL A O 15
ATOM 24638 N N . LEU A 1 93 ? 6.834 3.027 0.796 1.00 0.00 93 LEU A N 15
ATOM 24639 C CA . LEU A 1 93 ? 5.563 3.644 1.163 1.00 0.00 93 LEU A CA 15
ATOM 24640 C C . LEU A 1 93 ? 5.499 3.906 2.664 1.00 0.00 93 LEU A C 15
ATOM 24641 O O . LEU A 1 93 ? 6.131 3.204 3.454 1.00 0.00 93 LEU A O 15
ATOM 24657 N N . ASN A 1 94 ? 4.729 4.918 3.052 1.00 0.00 94 ASN A N 15
ATOM 24658 C CA . ASN A 1 94 ? 4.580 5.270 4.459 1.00 0.00 94 ASN A CA 15
ATOM 24659 C C . ASN A 1 94 ? 3.108 5.300 4.859 1.00 0.00 94 ASN A C 15
ATOM 24660 O O . ASN A 1 94 ? 2.362 6.191 4.455 1.00 0.00 94 ASN A O 15
ATOM 24671 N N . VAL A 1 95 ? 2.697 4.318 5.657 1.00 0.00 95 VAL A N 15
ATOM 24672 C CA . VAL A 1 95 ? 1.316 4.233 6.114 1.00 0.00 95 VAL A CA 15
ATOM 24673 C C . VAL A 1 95 ? 1.042 5.238 7.226 1.00 0.00 95 VAL A C 15
ATOM 24674 O O . VAL A 1 95 ? 1.412 5.019 8.379 1.00 0.00 95 VAL A O 15
ATOM 24687 N N . GLU A 1 96 ? 0.389 6.341 6.872 1.00 0.00 96 GLU A N 15
ATOM 24688 C CA . GLU A 1 96 ? 0.066 7.380 7.843 1.00 0.00 96 GLU A CA 15
ATOM 24689 C C . GLU A 1 96 ? -1.446 7.549 7.975 1.00 0.00 96 GLU A C 15
ATOM 24690 O O . GLU A 1 96 ? -2.186 7.383 7.006 1.00 0.00 96 GLU A O 15
ATOM 24702 N N . GLU A 1 97 ? -1.894 7.880 9.182 1.00 0.00 97 GLU A N 15
ATOM 24703 C CA . GLU A 1 97 ? -3.316 8.069 9.441 1.00 0.00 97 GLU A CA 15
ATOM 24704 C C . GLU A 1 97 ? -3.883 9.192 8.578 1.00 0.00 97 GLU A C 15
ATOM 24705 O O . GLU A 1 97 ? -3.217 10.198 8.331 1.00 0.00 97 GLU A O 15
ATOM 24717 N N . LYS A 1 98 ? -5.116 9.012 8.118 1.00 0.00 98 LYS A N 15
ATOM 24718 C CA . LYS A 1 98 ? -5.775 10.008 7.281 1.00 0.00 98 LYS A CA 15
ATOM 24719 C C . LYS A 1 98 ? -6.430 11.088 8.135 1.00 0.00 98 LYS A C 15
ATOM 24720 O O . LYS A 1 98 ? -7.340 11.782 7.682 1.00 0.00 98 LYS A O 15
ATOM 24739 N N . GLU A 1 99 ? -5.959 11.227 9.370 1.00 0.00 99 GLU A N 15
ATOM 24740 C CA . GLU A 1 99 ? -6.501 12.224 10.286 1.00 0.00 99 GLU A CA 15
ATOM 24741 C C . GLU A 1 99 ? -7.996 12.420 10.054 1.00 0.00 99 GLU A C 15
ATOM 24742 O O . GLU A 1 99 ? -8.512 13.531 10.172 1.00 0.00 99 GLU A O 15
ATOM 24754 N N . GLN A 1 100 ? -8.686 11.332 9.726 1.00 0.00 100 GLN A N 15
ATOM 24755 C CA . GLN A 1 100 ? -10.122 11.384 9.478 1.00 0.00 100 GLN A CA 15
ATOM 24756 C C . GLN A 1 100 ? -10.904 11.294 10.784 1.00 0.00 100 GLN A C 15
ATOM 24757 O O . GLN A 1 100 ? -10.357 10.923 11.823 1.00 0.00 100 GLN A O 15
ATOM 24771 N N . SER A 1 101 ? -12.187 11.637 10.725 1.00 0.00 101 SER A N 15
ATOM 24772 C CA . SER A 1 101 ? -13.044 11.599 11.904 1.00 0.00 101 SER A CA 15
ATOM 24773 C C . SER A 1 101 ? -14.403 10.993 11.569 1.00 0.00 101 SER A C 15
ATOM 24774 O O . SER A 1 101 ? -14.788 10.914 10.403 1.00 0.00 101 SER A O 15
ATOM 24782 N N . SER A 1 102 ? -15.125 10.568 12.600 1.00 0.00 102 SER A N 15
ATOM 24783 C CA . SER A 1 102 ? -16.439 9.965 12.417 1.00 0.00 102 SER A CA 15
ATOM 24784 C C . SER A 1 102 ? -17.250 10.024 13.708 1.00 0.00 102 SER A C 15
ATOM 24785 O O . SER A 1 102 ? -16.689 10.045 14.804 1.00 0.00 102 SER A O 15
ATOM 24793 N N . GLN A 1 103 ? -18.571 10.053 13.570 1.00 0.00 103 GLN A N 15
ATOM 24794 C CA . GLN A 1 103 ? -19.460 10.110 14.725 1.00 0.00 103 GLN A CA 15
ATOM 24795 C C . GLN A 1 103 ? -19.469 8.780 15.471 1.00 0.00 103 GLN A C 15
ATOM 24796 O O . GLN A 1 103 ? -19.986 7.781 14.971 1.00 0.00 103 GLN A O 15
ATOM 24810 N N . SER A 1 104 ? -18.895 8.775 16.669 1.00 0.00 104 SER A N 15
ATOM 24811 C CA . SER A 1 104 ? -18.834 7.567 17.483 1.00 0.00 104 SER A CA 15
ATOM 24812 C C . SER A 1 104 ? -19.379 7.828 18.884 1.00 0.00 104 SER A C 15
ATOM 24813 O O . SER A 1 104 ? -19.114 8.870 19.481 1.00 0.00 104 SER A O 15
ATOM 24821 N N . GLY A 1 105 ? -20.143 6.870 19.403 1.00 0.00 105 GLY A N 15
ATOM 24822 C CA . GLY A 1 105 ? -20.714 7.014 20.729 1.00 0.00 105 GLY A CA 15
ATOM 24823 C C . GLY A 1 105 ? -22.070 6.348 20.851 1.00 0.00 105 GLY A C 15
ATOM 24824 O O . GLY A 1 105 ? -22.180 5.177 21.215 1.00 0.00 105 GLY A O 15
ATOM 24828 N N . PRO A 1 106 ? -23.134 7.105 20.545 1.00 0.00 106 PRO A N 15
ATOM 24829 C CA . PRO A 1 106 ? -24.510 6.603 20.616 1.00 0.00 106 PRO A CA 15
ATOM 24830 C C . PRO A 1 106 ? -24.807 5.572 19.532 1.00 0.00 106 PRO A C 15
ATOM 24831 O O . PRO A 1 106 ? -24.618 5.833 18.345 1.00 0.00 106 PRO A O 15
ATOM 24842 N N . SER A 1 107 ? -25.273 4.400 19.949 1.00 0.00 107 SER A N 15
ATOM 24843 C CA . SER A 1 107 ? -25.594 3.327 19.013 1.00 0.00 107 SER A CA 15
ATOM 24844 C C . SER A 1 107 ? -27.054 3.403 18.581 1.00 0.00 107 SER A C 15
ATOM 24845 O O . SER A 1 107 ? -27.959 3.426 19.414 1.00 0.00 107 SER A O 15
ATOM 24853 N N . SER A 1 108 ? -27.275 3.440 17.271 1.00 0.00 108 SER A N 15
ATOM 24854 C CA . SER A 1 108 ? -28.626 3.517 16.725 1.00 0.00 108 SER A CA 15
ATOM 24855 C C . SER A 1 108 ? -28.773 2.608 15.509 1.00 0.00 108 SER A C 15
ATOM 24856 O O . SER A 1 108 ? -28.098 2.792 14.497 1.00 0.00 108 SER A O 15
ATOM 24864 N N . GLY A 1 109 ? -29.662 1.625 15.617 1.00 0.00 109 GLY A N 15
ATOM 24865 C CA . GLY A 1 109 ? -29.882 0.700 14.520 1.00 0.00 109 GLY A CA 15
ATOM 24866 C C . GLY A 1 109 ? -30.020 1.406 13.186 1.00 0.00 109 GLY A C 15
ATOM 24867 O O . GLY A 1 109 ? -31.021 1.241 12.489 1.00 0.00 109 GLY A O 15
ATOM 24871 N N . GLY A 1 1 ? -22.462 -27.667 8.026 1.00 0.00 1 GLY A N 16
ATOM 24872 C CA . GLY A 1 1 ? -23.454 -26.649 8.323 1.00 0.00 1 GLY A CA 16
ATOM 24873 C C . GLY A 1 1 ? -23.032 -25.272 7.848 1.00 0.00 1 GLY A C 16
ATOM 24874 O O . GLY A 1 1 ? -22.529 -24.466 8.630 1.00 0.00 1 GLY A O 16
ATOM 24878 N N . SER A 1 2 ? -23.237 -25.004 6.563 1.00 0.00 2 SER A N 16
ATOM 24879 C CA . SER A 1 2 ? -22.869 -23.716 5.984 1.00 0.00 2 SER A CA 16
ATOM 24880 C C . SER A 1 2 ? -23.941 -22.668 6.264 1.00 0.00 2 SER A C 16
ATOM 24881 O O . SER A 1 2 ? -24.945 -22.586 5.556 1.00 0.00 2 SER A O 16
ATOM 24889 N N . SER A 1 3 ? -23.721 -21.868 7.303 1.00 0.00 3 SER A N 16
ATOM 24890 C CA . SER A 1 3 ? -24.669 -20.827 7.681 1.00 0.00 3 SER A CA 16
ATOM 24891 C C . SER A 1 3 ? -23.976 -19.722 8.473 1.00 0.00 3 SER A C 16
ATOM 24892 O O . SER A 1 3 ? -23.518 -19.941 9.594 1.00 0.00 3 SER A O 16
ATOM 24900 N N . GLY A 1 4 ? -23.903 -18.535 7.880 1.00 0.00 4 GLY A N 16
ATOM 24901 C CA . GLY A 1 4 ? -23.264 -17.413 8.544 1.00 0.00 4 GLY A CA 16
ATOM 24902 C C . GLY A 1 4 ? -21.844 -17.189 8.066 1.00 0.00 4 GLY A C 16
ATOM 24903 O O . GLY A 1 4 ? -20.909 -17.821 8.558 1.00 0.00 4 GLY A O 16
ATOM 24907 N N . SER A 1 5 ? -21.681 -16.287 7.104 1.00 0.00 5 SER A N 16
ATOM 24908 C CA . SER A 1 5 ? -20.364 -15.985 6.555 1.00 0.00 5 SER A CA 16
ATOM 24909 C C . SER A 1 5 ? -19.874 -14.622 7.034 1.00 0.00 5 SER A C 16
ATOM 24910 O O . SER A 1 5 ? -20.037 -13.614 6.346 1.00 0.00 5 SER A O 16
ATOM 24918 N N . SER A 1 6 ? -19.276 -14.599 8.220 1.00 0.00 6 SER A N 16
ATOM 24919 C CA . SER A 1 6 ? -18.766 -13.359 8.795 1.00 0.00 6 SER A CA 16
ATOM 24920 C C . SER A 1 6 ? -17.450 -12.955 8.136 1.00 0.00 6 SER A C 16
ATOM 24921 O O . SER A 1 6 ? -16.492 -13.728 8.112 1.00 0.00 6 SER A O 16
ATOM 24929 N N . GLY A 1 7 ? -17.411 -11.738 7.603 1.00 0.00 7 GLY A N 16
ATOM 24930 C CA . GLY A 1 7 ? -16.209 -11.252 6.951 1.00 0.00 7 GLY A CA 16
ATOM 24931 C C . GLY A 1 7 ? -15.854 -12.056 5.716 1.00 0.00 7 GLY A C 16
ATOM 24932 O O . GLY A 1 7 ? -15.692 -13.274 5.786 1.00 0.00 7 GLY A O 16
ATOM 24936 N N . GLU A 1 8 ? -15.734 -11.373 4.582 1.00 0.00 8 GLU A N 16
ATOM 24937 C CA . GLU A 1 8 ? -15.398 -12.033 3.326 1.00 0.00 8 GLU A CA 16
ATOM 24938 C C . GLU A 1 8 ? -14.290 -11.280 2.595 1.00 0.00 8 GLU A C 16
ATOM 24939 O O . GLU A 1 8 ? -14.363 -11.065 1.385 1.00 0.00 8 GLU A O 16
ATOM 24951 N N . VAL A 1 9 ? -13.262 -10.882 3.340 1.00 0.00 9 VAL A N 16
ATOM 24952 C CA . VAL A 1 9 ? -12.138 -10.153 2.764 1.00 0.00 9 VAL A CA 16
ATOM 24953 C C . VAL A 1 9 ? -11.343 -11.037 1.807 1.00 0.00 9 VAL A C 16
ATOM 24954 O O . VAL A 1 9 ? -11.073 -12.206 2.083 1.00 0.00 9 VAL A O 16
ATOM 24967 N N . PRO A 1 10 ? -10.957 -10.466 0.658 1.00 0.00 10 PRO A N 16
ATOM 24968 C CA . PRO A 1 10 ? -10.186 -11.182 -0.363 1.00 0.00 10 PRO A CA 16
ATOM 24969 C C . PRO A 1 10 ? -8.758 -11.470 0.087 1.00 0.00 10 PRO A C 16
ATOM 24970 O O . PRO A 1 10 ? -8.357 -11.099 1.190 1.00 0.00 10 PRO A O 16
ATOM 24981 N N . ASP A 1 11 ? -7.994 -12.135 -0.774 1.00 0.00 11 ASP A N 16
ATOM 24982 C CA . ASP A 1 11 ? -6.610 -12.472 -0.465 1.00 0.00 11 ASP A CA 16
ATOM 24983 C C . ASP A 1 11 ? -5.668 -11.929 -1.536 1.00 0.00 11 ASP A C 16
ATOM 24984 O O . ASP A 1 11 ? -6.047 -11.788 -2.699 1.00 0.00 11 ASP A O 16
ATOM 24993 N N . LEU A 1 12 ? -4.438 -11.625 -1.135 1.00 0.00 12 LEU A N 16
ATOM 24994 C CA . LEU A 1 12 ? -3.440 -11.096 -2.059 1.00 0.00 12 LEU A CA 16
ATOM 24995 C C . LEU A 1 12 ? -2.863 -12.206 -2.930 1.00 0.00 12 LEU A C 16
ATOM 24996 O O . LEU A 1 12 ? -2.789 -13.368 -2.530 1.00 0.00 12 LEU A O 16
ATOM 25012 N N . PRO A 1 13 ? -2.442 -11.842 -4.151 1.00 0.00 13 PRO A N 16
ATOM 25013 C CA . PRO A 1 13 ? -1.860 -12.792 -5.104 1.00 0.00 13 PRO A CA 16
ATOM 25014 C C . PRO A 1 13 ? -0.483 -13.283 -4.667 1.00 0.00 13 PRO A C 16
ATOM 25015 O O . PRO A 1 13 ? 0.010 -12.907 -3.605 1.00 0.00 13 PRO A O 16
ATOM 25026 N N . GLU A 1 14 ? 0.130 -14.125 -5.493 1.00 0.00 14 GLU A N 16
ATOM 25027 C CA . GLU A 1 14 ? 1.449 -14.666 -5.191 1.00 0.00 14 GLU A CA 16
ATOM 25028 C C . GLU A 1 14 ? 2.504 -13.563 -5.196 1.00 0.00 14 GLU A C 16
ATOM 25029 O O . GLU A 1 14 ? 2.474 -12.666 -6.037 1.00 0.00 14 GLU A O 16
ATOM 25041 N N . GLU A 1 15 ? 3.434 -13.638 -4.250 1.00 0.00 15 GLU A N 16
ATOM 25042 C CA . GLU A 1 15 ? 4.498 -12.645 -4.144 1.00 0.00 15 GLU A CA 16
ATOM 25043 C C . GLU A 1 15 ? 5.637 -12.964 -5.108 1.00 0.00 15 GLU A C 16
ATOM 25044 O O . GLU A 1 15 ? 6.174 -14.071 -5.129 1.00 0.00 15 GLU A O 16
ATOM 25056 N N . PRO A 1 16 ? 6.014 -11.970 -5.927 1.00 0.00 16 PRO A N 16
ATOM 25057 C CA . PRO A 1 16 ? 7.092 -12.120 -6.909 1.00 0.00 16 PRO A CA 16
ATOM 25058 C C . PRO A 1 16 ? 8.463 -12.231 -6.251 1.00 0.00 16 PRO A C 16
ATOM 25059 O O . PRO A 1 16 ? 8.611 -11.979 -5.056 1.00 0.00 16 PRO A O 16
ATOM 25070 N N . SER A 1 17 ? 9.465 -12.608 -7.040 1.00 0.00 17 SER A N 16
ATOM 25071 C CA . SER A 1 17 ? 10.824 -12.756 -6.533 1.00 0.00 17 SER A CA 16
ATOM 25072 C C . SER A 1 17 ? 11.655 -11.513 -6.838 1.00 0.00 17 SER A C 16
ATOM 25073 O O . SER A 1 17 ? 11.474 -10.872 -7.873 1.00 0.00 17 SER A O 16
ATOM 25081 N N . GLU A 1 18 ? 12.567 -11.181 -5.931 1.00 0.00 18 GLU A N 16
ATOM 25082 C CA . GLU A 1 18 ? 13.426 -10.014 -6.103 1.00 0.00 18 GLU A CA 16
ATOM 25083 C C . GLU A 1 18 ? 14.187 -10.089 -7.424 1.00 0.00 18 GLU A C 16
ATOM 25084 O O . GLU A 1 18 ? 14.496 -9.066 -8.035 1.00 0.00 18 GLU A O 16
ATOM 25096 N N . THR A 1 19 ? 14.487 -11.309 -7.858 1.00 0.00 19 THR A N 16
ATOM 25097 C CA . THR A 1 19 ? 15.212 -11.519 -9.105 1.00 0.00 19 THR A CA 16
ATOM 25098 C C . THR A 1 19 ? 14.307 -11.300 -10.311 1.00 0.00 19 THR A C 16
ATOM 25099 O O . THR A 1 19 ? 14.772 -10.922 -11.387 1.00 0.00 19 THR A O 16
ATOM 25110 N N . ALA A 1 20 ? 13.013 -11.539 -10.126 1.00 0.00 20 ALA A N 16
ATOM 25111 C CA . ALA A 1 20 ? 12.043 -11.366 -11.200 1.00 0.00 20 ALA A CA 16
ATOM 25112 C C . ALA A 1 20 ? 12.213 -10.011 -11.880 1.00 0.00 20 ALA A C 16
ATOM 25113 O O . ALA A 1 20 ? 12.456 -9.002 -11.219 1.00 0.00 20 ALA A O 16
ATOM 25120 N N . GLU A 1 21 ? 12.086 -9.998 -13.203 1.00 0.00 21 GLU A N 16
ATOM 25121 C CA . GLU A 1 21 ? 12.228 -8.767 -13.971 1.00 0.00 21 GLU A CA 16
ATOM 25122 C C . GLU A 1 21 ? 11.022 -7.854 -13.764 1.00 0.00 21 GLU A C 16
ATOM 25123 O O . GLU A 1 21 ? 10.023 -8.255 -13.168 1.00 0.00 21 GLU A O 16
ATOM 25135 N N . GLU A 1 22 ? 11.127 -6.624 -14.258 1.00 0.00 22 GLU A N 16
ATOM 25136 C CA . GLU A 1 22 ? 10.046 -5.654 -14.126 1.00 0.00 22 GLU A CA 16
ATOM 25137 C C . GLU A 1 22 ? 9.378 -5.768 -12.759 1.00 0.00 22 GLU A C 16
ATOM 25138 O O . GLU A 1 22 ? 8.170 -5.569 -12.628 1.00 0.00 22 GLU A O 16
ATOM 25150 N N . VAL A 1 23 ? 10.172 -6.091 -11.743 1.00 0.00 23 VAL A N 16
ATOM 25151 C CA . VAL A 1 23 ? 9.658 -6.232 -10.386 1.00 0.00 23 VAL A CA 16
ATOM 25152 C C . VAL A 1 23 ? 10.303 -5.218 -9.447 1.00 0.00 23 VAL A C 16
ATOM 25153 O O . VAL A 1 23 ? 11.523 -5.054 -9.436 1.00 0.00 23 VAL A O 16
ATOM 25166 N N . VAL A 1 24 ? 9.475 -4.540 -8.658 1.00 0.00 24 VAL A N 16
ATOM 25167 C CA . VAL A 1 24 ? 9.963 -3.543 -7.713 1.00 0.00 24 VAL A CA 16
ATOM 25168 C C . VAL A 1 24 ? 9.815 -4.028 -6.276 1.00 0.00 24 VAL A C 16
ATOM 25169 O O . VAL A 1 24 ? 9.123 -5.012 -6.009 1.00 0.00 24 VAL A O 16
ATOM 25182 N N . THR A 1 25 ? 10.465 -3.330 -5.351 1.00 0.00 25 THR A N 16
ATOM 25183 C CA . THR A 1 25 ? 10.407 -3.691 -3.939 1.00 0.00 25 THR A CA 16
ATOM 25184 C C . THR A 1 25 ? 9.632 -2.650 -3.140 1.00 0.00 25 THR A C 16
ATOM 25185 O O . THR A 1 25 ? 10.159 -1.588 -2.808 1.00 0.00 25 THR A O 16
ATOM 25196 N N . VAL A 1 26 ? 8.376 -2.961 -2.831 1.00 0.00 26 VAL A N 16
ATOM 25197 C CA . VAL A 1 26 ? 7.529 -2.053 -2.068 1.00 0.00 26 VAL A CA 16
ATOM 25198 C C . VAL A 1 26 ? 7.635 -2.328 -0.572 1.00 0.00 26 VAL A C 16
ATOM 25199 O O . VAL A 1 26 ? 7.289 -3.413 -0.104 1.00 0.00 26 VAL A O 16
ATOM 25212 N N . ALA A 1 27 ? 8.116 -1.339 0.173 1.00 0.00 27 ALA A N 16
ATOM 25213 C CA . ALA A 1 27 ? 8.266 -1.474 1.617 1.00 0.00 27 ALA A CA 16
ATOM 25214 C C . ALA A 1 27 ? 7.308 -0.546 2.358 1.00 0.00 27 ALA A C 16
ATOM 25215 O O . ALA A 1 27 ? 7.398 0.677 2.242 1.00 0.00 27 ALA A O 16
ATOM 25222 N N . LEU A 1 28 ? 6.392 -1.136 3.118 1.00 0.00 28 LEU A N 16
ATOM 25223 C CA . LEU A 1 28 ? 5.415 -0.362 3.877 1.00 0.00 28 LEU A CA 16
ATOM 25224 C C . LEU A 1 28 ? 5.960 -0.002 5.255 1.00 0.00 28 LEU A C 16
ATOM 25225 O O . LEU A 1 28 ? 6.342 -0.877 6.031 1.00 0.00 28 LEU A O 16
ATOM 25241 N N . ARG A 1 29 ? 5.990 1.293 5.554 1.00 0.00 29 ARG A N 16
ATOM 25242 C CA . ARG A 1 29 ? 6.486 1.769 6.839 1.00 0.00 29 ARG A CA 16
ATOM 25243 C C . ARG A 1 29 ? 5.342 1.937 7.836 1.00 0.00 29 ARG A C 16
ATOM 25244 O O . ARG A 1 29 ? 4.555 2.879 7.739 1.00 0.00 29 ARG A O 16
ATOM 25265 N N . CYS A 1 30 ? 5.257 1.017 8.791 1.00 0.00 30 CYS A N 16
ATOM 25266 C CA . CYS A 1 30 ? 4.210 1.062 9.804 1.00 0.00 30 CYS A CA 16
ATOM 25267 C C . CYS A 1 30 ? 4.423 2.235 10.755 1.00 0.00 30 CYS A C 16
ATOM 25268 O O . CYS A 1 30 ? 5.551 2.604 11.084 1.00 0.00 30 CYS A O 16
ATOM 25276 N N . PRO A 1 31 ? 3.313 2.839 11.208 1.00 0.00 31 PRO A N 16
ATOM 25277 C CA . PRO A 1 31 ? 3.352 3.980 12.127 1.00 0.00 31 PRO A CA 16
ATOM 25278 C C . PRO A 1 31 ? 3.826 3.586 13.521 1.00 0.00 31 PRO A C 16
ATOM 25279 O O . PRO A 1 31 ? 4.044 4.442 14.378 1.00 0.00 31 PRO A O 16
ATOM 25290 N N . ASN A 1 32 ? 3.982 2.284 13.743 1.00 0.00 32 ASN A N 16
ATOM 25291 C CA . ASN A 1 32 ? 4.430 1.777 15.034 1.00 0.00 32 ASN A CA 16
ATOM 25292 C C . ASN A 1 32 ? 5.950 1.655 15.073 1.00 0.00 32 ASN A C 16
ATOM 25293 O O . ASN A 1 32 ? 6.543 1.490 16.139 1.00 0.00 32 ASN A O 16
ATOM 25304 N N . GLY A 1 33 ? 6.575 1.737 13.904 1.00 0.00 33 GLY A N 16
ATOM 25305 C CA . GLY A 1 33 ? 8.021 1.635 13.826 1.00 0.00 33 GLY A CA 16
ATOM 25306 C C . GLY A 1 33 ? 8.475 0.406 13.064 1.00 0.00 33 GLY A C 16
ATOM 25307 O O . GLY A 1 33 ? 9.670 0.211 12.841 1.00 0.00 33 GLY A O 16
ATOM 25311 N N . ARG A 1 34 ? 7.519 -0.426 12.664 1.00 0.00 34 ARG A N 16
ATOM 25312 C CA . ARG A 1 34 ? 7.828 -1.645 11.924 1.00 0.00 34 ARG A CA 16
ATOM 25313 C C . ARG A 1 34 ? 7.887 -1.371 10.425 1.00 0.00 34 ARG A C 16
ATOM 25314 O O . ARG A 1 34 ? 7.162 -0.519 9.909 1.00 0.00 34 ARG A O 16
ATOM 25335 N N . VAL A 1 35 ? 8.757 -2.096 9.729 1.00 0.00 35 VAL A N 16
ATOM 25336 C CA . VAL A 1 35 ? 8.912 -1.933 8.289 1.00 0.00 35 VAL A CA 16
ATOM 25337 C C . VAL A 1 35 ? 8.843 -3.276 7.573 1.00 0.00 35 VAL A C 16
ATOM 25338 O O . VAL A 1 35 ? 9.766 -4.087 7.661 1.00 0.00 35 VAL A O 16
ATOM 25351 N N . LEU A 1 36 ? 7.745 -3.507 6.861 1.00 0.00 36 LEU A N 16
ATOM 25352 C CA . LEU A 1 36 ? 7.557 -4.753 6.128 1.00 0.00 36 LEU A CA 16
ATOM 25353 C C . LEU A 1 36 ? 7.872 -4.567 4.646 1.00 0.00 36 LEU A C 16
ATOM 25354 O O . LEU A 1 36 ? 7.338 -3.668 3.997 1.00 0.00 36 LEU A O 16
ATOM 25370 N N . ARG A 1 37 ? 8.741 -5.423 4.120 1.00 0.00 37 ARG A N 16
ATOM 25371 C CA . ARG A 1 37 ? 9.127 -5.353 2.715 1.00 0.00 37 ARG A CA 16
ATOM 25372 C C . ARG A 1 37 ? 8.427 -6.439 1.905 1.00 0.00 37 ARG A C 16
ATOM 25373 O O . ARG A 1 37 ? 8.132 -7.518 2.419 1.00 0.00 37 ARG A O 16
ATOM 25394 N N . ARG A 1 38 ? 8.163 -6.147 0.636 1.00 0.00 38 ARG A N 16
ATOM 25395 C CA . ARG A 1 38 ? 7.496 -7.097 -0.246 1.00 0.00 38 ARG A CA 16
ATOM 25396 C C . ARG A 1 38 ? 7.682 -6.705 -1.709 1.00 0.00 38 ARG A C 16
ATOM 25397 O O . ARG A 1 38 ? 7.726 -5.520 -2.043 1.00 0.00 38 ARG A O 16
ATOM 25418 N N . ARG A 1 39 ? 7.790 -7.706 -2.576 1.00 0.00 39 ARG A N 16
ATOM 25419 C CA . ARG A 1 39 ? 7.972 -7.465 -4.002 1.00 0.00 39 ARG A CA 16
ATOM 25420 C C . ARG A 1 39 ? 6.626 -7.303 -4.702 1.00 0.00 39 ARG A C 16
ATOM 25421 O O . ARG A 1 39 ? 5.608 -7.823 -4.243 1.00 0.00 39 ARG A O 16
ATOM 25442 N N . PHE A 1 40 ? 6.628 -6.580 -5.817 1.00 0.00 40 PHE A N 16
ATOM 25443 C CA . PHE A 1 40 ? 5.407 -6.349 -6.580 1.00 0.00 40 PHE A CA 16
ATOM 25444 C C . PHE A 1 40 ? 5.729 -6.019 -8.034 1.00 0.00 40 PHE A C 16
ATOM 25445 O O . PHE A 1 40 ? 6.512 -5.114 -8.319 1.00 0.00 40 PHE A O 16
ATOM 25462 N N . PHE A 1 41 ? 5.119 -6.763 -8.952 1.00 0.00 41 PHE A N 16
ATOM 25463 C CA . PHE A 1 41 ? 5.342 -6.553 -10.377 1.00 0.00 41 PHE A CA 16
ATOM 25464 C C . PHE A 1 41 ? 5.014 -5.116 -10.773 1.00 0.00 41 PHE A C 16
ATOM 25465 O O . PHE A 1 41 ? 4.403 -4.373 -10.006 1.00 0.00 41 PHE A O 16
ATOM 25482 N N . LYS A 1 42 ? 5.426 -4.732 -11.976 1.00 0.00 42 LYS A N 16
ATOM 25483 C CA . LYS A 1 42 ? 5.177 -3.385 -12.476 1.00 0.00 42 LYS A CA 16
ATOM 25484 C C . LYS A 1 42 ? 3.894 -3.338 -13.300 1.00 0.00 42 LYS A C 16
ATOM 25485 O O . LYS A 1 42 ? 3.457 -2.269 -13.726 1.00 0.00 42 LYS A O 16
ATOM 25504 N N . SER A 1 43 ? 3.293 -4.504 -13.517 1.00 0.00 43 SER A N 16
ATOM 25505 C CA . SER A 1 43 ? 2.061 -4.595 -14.291 1.00 0.00 43 SER A CA 16
ATOM 25506 C C . SER A 1 43 ? 0.841 -4.398 -13.396 1.00 0.00 43 SER A C 16
ATOM 25507 O O . SER A 1 43 ? -0.197 -3.911 -13.842 1.00 0.00 43 SER A O 16
ATOM 25515 N N . TRP A 1 44 ? 0.976 -4.779 -12.131 1.00 0.00 44 TRP A N 16
ATOM 25516 C CA . TRP A 1 44 ? -0.114 -4.644 -11.171 1.00 0.00 44 TRP A CA 16
ATOM 25517 C C . TRP A 1 44 ? -0.530 -3.185 -11.021 1.00 0.00 44 TRP A C 16
ATOM 25518 O O . TRP A 1 44 ? 0.231 -2.277 -11.353 1.00 0.00 44 TRP A O 16
ATOM 25539 N N . ASN A 1 45 ? -1.740 -2.968 -10.518 1.00 0.00 45 ASN A N 16
ATOM 25540 C CA . ASN A 1 45 ? -2.257 -1.618 -10.324 1.00 0.00 45 ASN A CA 16
ATOM 25541 C C . ASN A 1 45 ? -2.148 -1.199 -8.861 1.00 0.00 45 ASN A C 16
ATOM 25542 O O . ASN A 1 45 ? -2.480 -1.968 -7.959 1.00 0.00 45 ASN A O 16
ATOM 25553 N N . SER A 1 46 ? -1.684 0.025 -8.634 1.00 0.00 46 SER A N 16
ATOM 25554 C CA . SER A 1 46 ? -1.529 0.545 -7.280 1.00 0.00 46 SER A CA 16
ATOM 25555 C C . SER A 1 46 ? -2.627 0.012 -6.365 1.00 0.00 46 SER A C 16
ATOM 25556 O O . SER A 1 46 ? -2.391 -0.258 -5.188 1.00 0.00 46 SER A O 16
ATOM 25564 N N . GLN A 1 47 ? -3.827 -0.137 -6.915 1.00 0.00 47 GLN A N 16
ATOM 25565 C CA . GLN A 1 47 ? -4.962 -0.637 -6.148 1.00 0.00 47 GLN A CA 16
ATOM 25566 C C . GLN A 1 47 ? -4.545 -1.799 -5.255 1.00 0.00 47 GLN A C 16
ATOM 25567 O O . GLN A 1 47 ? -4.746 -1.765 -4.041 1.00 0.00 47 GLN A O 16
ATOM 25581 N N . VAL A 1 48 ? -3.964 -2.828 -5.862 1.00 0.00 48 VAL A N 16
ATOM 25582 C CA . VAL A 1 48 ? -3.518 -4.002 -5.121 1.00 0.00 48 VAL A CA 16
ATOM 25583 C C . VAL A 1 48 ? -2.915 -3.607 -3.778 1.00 0.00 48 VAL A C 16
ATOM 25584 O O . VAL A 1 48 ? -3.080 -4.310 -2.780 1.00 0.00 48 VAL A O 16
ATOM 25597 N N . LEU A 1 49 ? -2.217 -2.477 -3.759 1.00 0.00 49 LEU A N 16
ATOM 25598 C CA . LEU A 1 49 ? -1.589 -1.987 -2.536 1.00 0.00 49 LEU A CA 16
ATOM 25599 C C . LEU A 1 49 ? -2.608 -1.878 -1.407 1.00 0.00 49 LEU A C 16
ATOM 25600 O O . LEU A 1 49 ? -2.460 -2.509 -0.360 1.00 0.00 49 LEU A O 16
ATOM 25616 N N . LEU A 1 50 ? -3.643 -1.075 -1.626 1.00 0.00 50 LEU A N 16
ATOM 25617 C CA . LEU A 1 50 ? -4.689 -0.884 -0.628 1.00 0.00 50 LEU A CA 16
ATOM 25618 C C . LEU A 1 50 ? -5.033 -2.202 0.058 1.00 0.00 50 LEU A C 16
ATOM 25619 O O . LEU A 1 50 ? -5.189 -2.257 1.278 1.00 0.00 50 LEU A O 16
ATOM 25635 N N . ASP A 1 51 ? -5.148 -3.263 -0.733 1.00 0.00 51 ASP A N 16
ATOM 25636 C CA . ASP A 1 51 ? -5.470 -4.582 -0.202 1.00 0.00 51 ASP A CA 16
ATOM 25637 C C . ASP A 1 51 ? -4.384 -5.063 0.756 1.00 0.00 51 ASP A C 16
ATOM 25638 O O . ASP A 1 51 ? -4.676 -5.513 1.864 1.00 0.00 51 ASP A O 16
ATOM 25647 N N . TRP A 1 52 ? -3.133 -4.964 0.321 1.00 0.00 52 TRP A N 16
ATOM 25648 C CA . TRP A 1 52 ? -2.004 -5.390 1.140 1.00 0.00 52 TRP A CA 16
ATOM 25649 C C . TRP A 1 52 ? -1.962 -4.618 2.454 1.00 0.00 52 TRP A C 16
ATOM 25650 O O . TRP A 1 52 ? -1.524 -5.141 3.478 1.00 0.00 52 TRP A O 16
ATOM 25671 N N . MET A 1 53 ? -2.423 -3.371 2.418 1.00 0.00 53 MET A N 16
ATOM 25672 C CA . MET A 1 53 ? -2.439 -2.528 3.608 1.00 0.00 53 MET A CA 16
ATOM 25673 C C . MET A 1 53 ? -3.494 -3.009 4.600 1.00 0.00 53 MET A C 16
ATOM 25674 O O . MET A 1 53 ? -3.294 -2.940 5.812 1.00 0.00 53 MET A O 16
ATOM 25688 N N . MET A 1 54 ? -4.614 -3.494 4.076 1.00 0.00 54 MET A N 16
ATOM 25689 C CA . MET A 1 54 ? -5.699 -3.986 4.917 1.00 0.00 54 MET A CA 16
ATOM 25690 C C . MET A 1 54 ? -5.396 -5.391 5.428 1.00 0.00 54 MET A C 16
ATOM 25691 O O . MET A 1 54 ? -5.952 -5.830 6.435 1.00 0.00 54 MET A O 16
ATOM 25705 N N . LYS A 1 55 ? -4.513 -6.093 4.726 1.00 0.00 55 LYS A N 16
ATOM 25706 C CA . LYS A 1 55 ? -4.135 -7.448 5.108 1.00 0.00 55 LYS A CA 16
ATOM 25707 C C . LYS A 1 55 ? -3.179 -7.432 6.297 1.00 0.00 55 LYS A C 16
ATOM 25708 O O . LYS A 1 55 ? -3.122 -8.386 7.074 1.00 0.00 55 LYS A O 16
ATOM 25727 N N . VAL A 1 56 ? -2.431 -6.342 6.434 1.00 0.00 56 VAL A N 16
ATOM 25728 C CA . VAL A 1 56 ? -1.479 -6.201 7.530 1.00 0.00 56 VAL A CA 16
ATOM 25729 C C . VAL A 1 56 ? -2.180 -5.767 8.814 1.00 0.00 56 VAL A C 16
ATOM 25730 O O . VAL A 1 56 ? -1.738 -6.092 9.915 1.00 0.00 56 VAL A O 16
ATOM 25743 N N . GLY A 1 57 ? -3.277 -5.032 8.664 1.00 0.00 57 GLY A N 16
ATOM 25744 C CA . GLY A 1 57 ? -4.022 -4.566 9.818 1.00 0.00 57 GLY A CA 16
ATOM 25745 C C . GLY A 1 57 ? -4.244 -3.066 9.799 1.00 0.00 57 GLY A C 16
ATOM 25746 O O . GLY A 1 57 ? -4.283 -2.423 10.849 1.00 0.00 57 GLY A O 16
ATOM 25750 N N . TYR A 1 58 ? -4.389 -2.508 8.603 1.00 0.00 58 TYR A N 16
ATOM 25751 C CA . TYR A 1 58 ? -4.605 -1.073 8.451 1.00 0.00 58 TYR A CA 16
ATOM 25752 C C . TYR A 1 58 ? -5.573 -0.786 7.307 1.00 0.00 58 TYR A C 16
ATOM 25753 O O . TYR A 1 58 ? -5.304 -1.116 6.152 1.00 0.00 58 TYR A O 16
ATOM 25771 N N . HIS A 1 59 ? -6.704 -0.170 7.639 1.00 0.00 59 HIS A N 16
ATOM 25772 C CA . HIS A 1 59 ? -7.714 0.163 6.640 1.00 0.00 59 HIS A CA 16
ATOM 25773 C C . HIS A 1 59 ? -7.256 1.331 5.773 1.00 0.00 59 HIS A C 16
ATOM 25774 O O . HIS A 1 59 ? -6.262 1.991 6.075 1.00 0.00 59 HIS A O 16
ATOM 25788 N N . LYS A 1 60 ? -7.987 1.583 4.692 1.00 0.00 60 LYS A N 16
ATOM 25789 C CA . LYS A 1 60 ? -7.657 2.671 3.780 1.00 0.00 60 LYS A CA 16
ATOM 25790 C C . LYS A 1 60 ? -8.309 3.974 4.230 1.00 0.00 60 LYS A C 16
ATOM 25791 O O . LYS A 1 60 ? -7.651 5.011 4.317 1.00 0.00 60 LYS A O 16
ATOM 25810 N N . SER A 1 61 ? -9.606 3.914 4.519 1.00 0.00 61 SER A N 16
ATOM 25811 C CA . SER A 1 61 ? -10.346 5.090 4.959 1.00 0.00 61 SER A CA 16
ATOM 25812 C C . SER A 1 61 ? -9.776 5.635 6.265 1.00 0.00 61 SER A C 16
ATOM 25813 O O . SER A 1 61 ? -9.987 6.799 6.611 1.00 0.00 61 SER A O 16
ATOM 25821 N N . LEU A 1 62 ? -9.052 4.786 6.986 1.00 0.00 62 LEU A N 16
ATOM 25822 C CA . LEU A 1 62 ? -8.449 5.180 8.255 1.00 0.00 62 LEU A CA 16
ATOM 25823 C C . LEU A 1 62 ? -6.970 5.508 8.076 1.00 0.00 62 LEU A C 16
ATOM 25824 O O . LEU A 1 62 ? -6.374 6.201 8.901 1.00 0.00 62 LEU A O 16
ATOM 25840 N N . TYR A 1 63 ? -6.385 5.009 6.994 1.00 0.00 63 TYR A N 16
ATOM 25841 C CA . TYR A 1 63 ? -4.975 5.248 6.707 1.00 0.00 63 TYR A CA 16
ATOM 25842 C C . TYR A 1 63 ? -4.721 5.269 5.203 1.00 0.00 63 TYR A C 16
ATOM 25843 O O . TYR A 1 63 ? -5.269 4.456 4.459 1.00 0.00 63 TYR A O 16
ATOM 25861 N N . ARG A 1 64 ? -3.884 6.204 4.764 1.00 0.00 64 ARG A N 16
ATOM 25862 C CA . ARG A 1 64 ? -3.557 6.332 3.349 1.00 0.00 64 ARG A CA 16
ATOM 25863 C C . ARG A 1 64 ? -2.082 6.030 3.103 1.00 0.00 64 ARG A C 16
ATOM 25864 O O . ARG A 1 64 ? -1.297 5.907 4.045 1.00 0.00 64 ARG A O 16
ATOM 25885 N N . LEU A 1 65 ? -1.712 5.910 1.834 1.00 0.00 65 LEU A N 16
ATOM 25886 C CA . LEU A 1 65 ? -0.330 5.622 1.462 1.00 0.00 65 LEU A CA 16
ATOM 25887 C C . LEU A 1 65 ? 0.376 6.880 0.971 1.00 0.00 65 LEU A C 16
ATOM 25888 O O . LEU A 1 65 ? -0.266 7.824 0.509 1.00 0.00 65 LEU A O 16
ATOM 25904 N N . SER A 1 66 ? 1.701 6.887 1.071 1.00 0.00 66 SER A N 16
ATOM 25905 C CA . SER A 1 66 ? 2.495 8.031 0.639 1.00 0.00 66 SER A CA 16
ATOM 25906 C C . SER A 1 66 ? 3.954 7.634 0.435 1.00 0.00 66 SER A C 16
ATOM 25907 O O . SER A 1 66 ? 4.407 6.605 0.939 1.00 0.00 66 SER A O 16
ATOM 25915 N N . THR A 1 67 ? 4.687 8.458 -0.307 1.00 0.00 67 THR A N 16
ATOM 25916 C CA . THR A 1 67 ? 6.094 8.194 -0.580 1.00 0.00 67 THR A CA 16
ATOM 25917 C C . THR A 1 67 ? 6.994 8.969 0.375 1.00 0.00 67 THR A C 16
ATOM 25918 O O . THR A 1 67 ? 6.552 9.909 1.036 1.00 0.00 67 THR A O 16
ATOM 25929 N N . SER A 1 68 ? 8.260 8.569 0.444 1.00 0.00 68 SER A N 16
ATOM 25930 C CA . SER A 1 68 ? 9.223 9.224 1.323 1.00 0.00 68 SER A CA 16
ATOM 25931 C C . SER A 1 68 ? 9.615 10.592 0.773 1.00 0.00 68 SER A C 16
ATOM 25932 O O . SER A 1 68 ? 9.316 10.922 -0.375 1.00 0.00 68 SER A O 16
ATOM 25940 N N . PHE A 1 69 ? 10.286 11.384 1.601 1.00 0.00 69 PHE A N 16
ATOM 25941 C CA . PHE A 1 69 ? 10.720 12.718 1.200 1.00 0.00 69 PHE A CA 16
ATOM 25942 C C . PHE A 1 69 ? 11.172 12.728 -0.257 1.00 0.00 69 PHE A C 16
ATOM 25943 O O . PHE A 1 69 ? 12.075 11.993 -0.659 1.00 0.00 69 PHE A O 16
ATOM 25960 N N . PRO A 1 70 ? 10.528 13.579 -1.070 1.00 0.00 70 PRO A N 16
ATOM 25961 C CA . PRO A 1 70 ? 9.450 14.457 -0.605 1.00 0.00 70 PRO A CA 16
ATOM 25962 C C . PRO A 1 70 ? 8.185 13.684 -0.250 1.00 0.00 70 PRO A C 16
ATOM 25963 O O . PRO A 1 70 ? 7.735 12.828 -1.012 1.00 0.00 70 PRO A O 16
ATOM 25974 N N . ARG A 1 71 ? 7.615 13.990 0.911 1.00 0.00 71 ARG A N 16
ATOM 25975 C CA . ARG A 1 71 ? 6.401 13.323 1.366 1.00 0.00 71 ARG A CA 16
ATOM 25976 C C . ARG A 1 71 ? 5.171 13.901 0.672 1.00 0.00 71 ARG A C 16
ATOM 25977 O O . ARG A 1 71 ? 4.746 15.018 0.968 1.00 0.00 71 ARG A O 16
ATOM 25998 N N . ARG A 1 72 ? 4.603 13.132 -0.252 1.00 0.00 72 ARG A N 16
ATOM 25999 C CA . ARG A 1 72 ? 3.423 13.569 -0.989 1.00 0.00 72 ARG A CA 16
ATOM 26000 C C . ARG A 1 72 ? 2.368 12.467 -1.025 1.00 0.00 72 ARG A C 16
ATOM 26001 O O . ARG A 1 72 ? 2.681 11.300 -1.256 1.00 0.00 72 ARG A O 16
ATOM 26022 N N . ALA A 1 73 ? 1.115 12.848 -0.796 1.00 0.00 73 ALA A N 16
ATOM 26023 C CA . ALA A 1 73 ? 0.013 11.894 -0.803 1.00 0.00 73 ALA A CA 16
ATOM 26024 C C . ALA A 1 73 ? -0.157 11.262 -2.180 1.00 0.00 73 ALA A C 16
ATOM 26025 O O . ALA A 1 73 ? -0.427 11.954 -3.163 1.00 0.00 73 ALA A O 16
ATOM 26032 N N . LEU A 1 74 ? 0.005 9.945 -2.246 1.00 0.00 74 LEU A N 16
ATOM 26033 C CA . LEU A 1 74 ? -0.130 9.219 -3.504 1.00 0.00 74 LEU A CA 16
ATOM 26034 C C . LEU A 1 74 ? -1.596 8.940 -3.818 1.00 0.00 74 LEU A C 16
ATOM 26035 O O . LEU A 1 74 ? -2.348 8.484 -2.958 1.00 0.00 74 LEU A O 16
ATOM 26051 N N . GLU A 1 75 ? -1.994 9.216 -5.056 1.00 0.00 75 GLU A N 16
ATOM 26052 C CA . GLU A 1 75 ? -3.370 8.993 -5.483 1.00 0.00 75 GLU A CA 16
ATOM 26053 C C . GLU A 1 75 ? -3.543 7.587 -6.050 1.00 0.00 75 GLU A C 16
ATOM 26054 O O . GLU A 1 75 ? -3.268 7.341 -7.225 1.00 0.00 75 GLU A O 16
ATOM 26066 N N . VAL A 1 76 ? -3.999 6.667 -5.207 1.00 0.00 76 VAL A N 16
ATOM 26067 C CA . VAL A 1 76 ? -4.209 5.286 -5.622 1.00 0.00 76 VAL A CA 16
ATOM 26068 C C . VAL A 1 76 ? -5.118 5.212 -6.844 1.00 0.00 76 VAL A C 16
ATOM 26069 O O . VAL A 1 76 ? -6.340 5.296 -6.727 1.00 0.00 76 VAL A O 16
ATOM 26082 N N . GLU A 1 77 ? -4.511 5.053 -8.017 1.00 0.00 77 GLU A N 16
ATOM 26083 C CA . GLU A 1 77 ? -5.267 4.968 -9.262 1.00 0.00 77 GLU A CA 16
ATOM 26084 C C . GLU A 1 77 ? -5.834 3.566 -9.459 1.00 0.00 77 GLU A C 16
ATOM 26085 O O . GLU A 1 77 ? -5.293 2.587 -8.944 1.00 0.00 77 GLU A O 16
ATOM 26097 N N . GLY A 1 78 ? -6.927 3.476 -10.209 1.00 0.00 78 GLY A N 16
ATOM 26098 C CA . GLY A 1 78 ? -7.550 2.190 -10.462 1.00 0.00 78 GLY A CA 16
ATOM 26099 C C . GLY A 1 78 ? -7.273 1.676 -11.861 1.00 0.00 78 GLY A C 16
ATOM 26100 O O . GLY A 1 78 ? -7.493 0.501 -12.154 1.00 0.00 78 GLY A O 16
ATOM 26104 N N . GLY A 1 79 ? -6.788 2.559 -12.730 1.00 0.00 79 GLY A N 16
ATOM 26105 C CA . GLY A 1 79 ? -6.491 2.170 -14.095 1.00 0.00 79 GLY A CA 16
ATOM 26106 C C . GLY A 1 79 ? -5.013 2.272 -14.418 1.00 0.00 79 GLY A C 16
ATOM 26107 O O . GLY A 1 79 ? -4.516 1.580 -15.307 1.00 0.00 79 GLY A O 16
ATOM 26111 N N . SER A 1 80 ? -4.308 3.137 -13.695 1.00 0.00 80 SER A N 16
ATOM 26112 C CA . SER A 1 80 ? -2.880 3.331 -13.912 1.00 0.00 80 SER A CA 16
ATOM 26113 C C . SER A 1 80 ? -2.067 2.312 -13.120 1.00 0.00 80 SER A C 16
ATOM 26114 O O . SER A 1 80 ? -2.190 2.217 -11.899 1.00 0.00 80 SER A O 16
ATOM 26122 N N . SER A 1 81 ? -1.236 1.551 -13.824 1.00 0.00 81 SER A N 16
ATOM 26123 C CA . SER A 1 81 ? -0.404 0.535 -13.189 1.00 0.00 81 SER A CA 16
ATOM 26124 C C . SER A 1 81 ? 0.575 1.172 -12.206 1.00 0.00 81 SER A C 16
ATOM 26125 O O . SER A 1 81 ? 0.591 2.390 -12.030 1.00 0.00 81 SER A O 16
ATOM 26133 N N . LEU A 1 82 ? 1.390 0.338 -11.570 1.00 0.00 82 LEU A N 16
ATOM 26134 C CA . LEU A 1 82 ? 2.374 0.817 -10.606 1.00 0.00 82 LEU A CA 16
ATOM 26135 C C . LEU A 1 82 ? 3.454 1.645 -11.293 1.00 0.00 82 LEU A C 16
ATOM 26136 O O . LEU A 1 82 ? 3.989 2.589 -10.714 1.00 0.00 82 LEU A O 16
ATOM 26152 N N . GLU A 1 83 ? 3.768 1.285 -12.534 1.00 0.00 83 GLU A N 16
ATOM 26153 C CA . GLU A 1 83 ? 4.783 1.995 -13.302 1.00 0.00 83 GLU A CA 16
ATOM 26154 C C . GLU A 1 83 ? 4.212 3.274 -13.907 1.00 0.00 83 GLU A C 16
ATOM 26155 O O . GLU A 1 83 ? 4.952 4.121 -14.408 1.00 0.00 83 GLU A O 16
ATOM 26167 N N . ASP A 1 84 ? 2.891 3.406 -13.857 1.00 0.00 84 ASP A N 16
ATOM 26168 C CA . ASP A 1 84 ? 2.219 4.581 -14.400 1.00 0.00 84 ASP A CA 16
ATOM 26169 C C . ASP A 1 84 ? 2.040 5.649 -13.326 1.00 0.00 84 ASP A C 16
ATOM 26170 O O . ASP A 1 84 ? 2.052 6.845 -13.618 1.00 0.00 84 ASP A O 16
ATOM 26179 N N . ILE A 1 85 ? 1.871 5.209 -12.083 1.00 0.00 85 ILE A N 16
ATOM 26180 C CA . ILE A 1 85 ? 1.689 6.128 -10.966 1.00 0.00 85 ILE A CA 16
ATOM 26181 C C . ILE A 1 85 ? 3.010 6.777 -10.567 1.00 0.00 85 ILE A C 16
ATOM 26182 O O . ILE A 1 85 ? 3.039 7.915 -10.103 1.00 0.00 85 ILE A O 16
ATOM 26198 N N . GLY A 1 86 ? 4.104 6.043 -10.754 1.00 0.00 86 GLY A N 16
ATOM 26199 C CA . GLY A 1 86 ? 5.414 6.564 -10.410 1.00 0.00 86 GLY A CA 16
ATOM 26200 C C . GLY A 1 86 ? 6.266 5.551 -9.672 1.00 0.00 86 GLY A C 16
ATOM 26201 O O . GLY A 1 86 ? 7.384 5.856 -9.255 1.00 0.00 86 GLY A O 16
ATOM 26205 N N . ILE A 1 87 ? 5.737 4.342 -9.509 1.00 0.00 87 ILE A N 16
ATOM 26206 C CA . ILE A 1 87 ? 6.458 3.281 -8.816 1.00 0.00 87 ILE A CA 16
ATOM 26207 C C . ILE A 1 87 ? 7.141 2.345 -9.806 1.00 0.00 87 ILE A C 16
ATOM 26208 O O . ILE A 1 87 ? 6.759 1.182 -9.944 1.00 0.00 87 ILE A O 16
ATOM 26224 N N . THR A 1 88 ? 8.158 2.857 -10.493 1.00 0.00 88 THR A N 16
ATOM 26225 C CA . THR A 1 88 ? 8.897 2.067 -11.469 1.00 0.00 88 THR A CA 16
ATOM 26226 C C . THR A 1 88 ? 10.106 1.394 -10.830 1.00 0.00 88 THR A C 16
ATOM 26227 O O . THR A 1 88 ? 10.920 0.775 -11.516 1.00 0.00 88 THR A O 16
ATOM 26238 N N . VAL A 1 89 ? 10.220 1.520 -9.511 1.00 0.00 89 VAL A N 16
ATOM 26239 C CA . VAL A 1 89 ? 11.329 0.922 -8.778 1.00 0.00 89 VAL A CA 16
ATOM 26240 C C . VAL A 1 89 ? 10.998 0.779 -7.298 1.00 0.00 89 VAL A C 16
ATOM 26241 O O . VAL A 1 89 ? 9.910 1.152 -6.856 1.00 0.00 89 VAL A O 16
ATOM 26254 N N . ASP A 1 90 ? 11.941 0.240 -6.535 1.00 0.00 90 ASP A N 16
ATOM 26255 C CA . ASP A 1 90 ? 11.751 0.049 -5.101 1.00 0.00 90 ASP A CA 16
ATOM 26256 C C . ASP A 1 90 ? 11.321 1.351 -4.432 1.00 0.00 90 ASP A C 16
ATOM 26257 O O . ASP A 1 90 ? 12.155 2.181 -4.070 1.00 0.00 90 ASP A O 16
ATOM 26266 N N . THR A 1 91 ? 10.012 1.525 -4.274 1.00 0.00 91 THR A N 16
ATOM 26267 C CA . THR A 1 91 ? 9.472 2.727 -3.652 1.00 0.00 91 THR A CA 16
ATOM 26268 C C . THR A 1 91 ? 8.973 2.438 -2.240 1.00 0.00 91 THR A C 16
ATOM 26269 O O . THR A 1 91 ? 8.102 1.591 -2.039 1.00 0.00 91 THR A O 16
ATOM 26280 N N . VAL A 1 92 ? 9.529 3.149 -1.264 1.00 0.00 92 VAL A N 16
ATOM 26281 C CA . VAL A 1 92 ? 9.139 2.970 0.129 1.00 0.00 92 VAL A CA 16
ATOM 26282 C C . VAL A 1 92 ? 7.895 3.786 0.461 1.00 0.00 92 VAL A C 16
ATOM 26283 O O . VAL A 1 92 ? 7.907 5.016 0.383 1.00 0.00 92 VAL A O 16
ATOM 26296 N N . LEU A 1 93 ? 6.823 3.095 0.832 1.00 0.00 93 LEU A N 16
ATOM 26297 C CA . LEU A 1 93 ? 5.569 3.756 1.178 1.00 0.00 93 LEU A CA 16
ATOM 26298 C C . LEU A 1 93 ? 5.414 3.873 2.690 1.00 0.00 93 LEU A C 16
ATOM 26299 O O . LEU A 1 93 ? 5.992 3.093 3.445 1.00 0.00 93 LEU A O 16
ATOM 26315 N N . ASN A 1 94 ? 4.626 4.851 3.125 1.00 0.00 94 ASN A N 16
ATOM 26316 C CA . ASN A 1 94 ? 4.392 5.068 4.548 1.00 0.00 94 ASN A CA 16
ATOM 26317 C C . ASN A 1 94 ? 2.899 5.085 4.858 1.00 0.00 94 ASN A C 16
ATOM 26318 O O . ASN A 1 94 ? 2.113 5.717 4.151 1.00 0.00 94 ASN A O 16
ATOM 26329 N N . VAL A 1 95 ? 2.512 4.386 5.920 1.00 0.00 95 VAL A N 16
ATOM 26330 C CA . VAL A 1 95 ? 1.113 4.320 6.325 1.00 0.00 95 VAL A CA 16
ATOM 26331 C C . VAL A 1 95 ? 0.784 5.408 7.343 1.00 0.00 95 VAL A C 16
ATOM 26332 O O . VAL A 1 95 ? 1.130 5.295 8.519 1.00 0.00 95 VAL A O 16
ATOM 26345 N N . GLU A 1 96 ? 0.114 6.459 6.881 1.00 0.00 96 GLU A N 16
ATOM 26346 C CA . GLU A 1 96 ? -0.260 7.567 7.752 1.00 0.00 96 GLU A CA 16
ATOM 26347 C C . GLU A 1 96 ? -1.755 7.540 8.056 1.00 0.00 96 GLU A C 16
ATOM 26348 O O . GLU A 1 96 ? -2.524 6.864 7.373 1.00 0.00 96 GLU A O 16
ATOM 26360 N N . GLU A 1 97 ? -2.159 8.277 9.085 1.00 0.00 97 GLU A N 16
ATOM 26361 C CA . GLU A 1 97 ? -3.560 8.337 9.480 1.00 0.00 97 GLU A CA 16
ATOM 26362 C C . GLU A 1 97 ? -4.310 9.391 8.670 1.00 0.00 97 GLU A C 16
ATOM 26363 O O . GLU A 1 97 ? -3.920 10.558 8.638 1.00 0.00 97 GLU A O 16
ATOM 26375 N N . LYS A 1 98 ? -5.388 8.971 8.017 1.00 0.00 98 LYS A N 16
ATOM 26376 C CA . LYS A 1 98 ? -6.195 9.877 7.208 1.00 0.00 98 LYS A CA 16
ATOM 26377 C C . LYS A 1 98 ? -7.021 10.806 8.092 1.00 0.00 98 LYS A C 16
ATOM 26378 O O . LYS A 1 98 ? -7.754 10.351 8.970 1.00 0.00 98 LYS A O 16
ATOM 26397 N N . GLU A 1 99 ? -6.900 12.108 7.852 1.00 0.00 99 GLU A N 16
ATOM 26398 C CA . GLU A 1 99 ? -7.638 13.099 8.627 1.00 0.00 99 GLU A CA 16
ATOM 26399 C C . GLU A 1 99 ? -9.040 13.298 8.059 1.00 0.00 99 GLU A C 16
ATOM 26400 O O . GLU A 1 99 ? -9.423 14.413 7.704 1.00 0.00 99 GLU A O 16
ATOM 26412 N N . GLN A 1 100 ? -9.799 12.211 7.977 1.00 0.00 100 GLN A N 16
ATOM 26413 C CA . GLN A 1 100 ? -11.158 12.267 7.451 1.00 0.00 100 GLN A CA 16
ATOM 26414 C C . GLN A 1 100 ? -11.205 13.051 6.144 1.00 0.00 100 GLN A C 16
ATOM 26415 O O . GLN A 1 100 ? -12.099 13.870 5.932 1.00 0.00 100 GLN A O 16
ATOM 26429 N N . SER A 1 101 ? -10.235 12.798 5.272 1.00 0.00 101 SER A N 16
ATOM 26430 C CA . SER A 1 101 ? -10.163 13.483 3.988 1.00 0.00 101 SER A CA 16
ATOM 26431 C C . SER A 1 101 ? -10.952 12.727 2.923 1.00 0.00 101 SER A C 16
ATOM 26432 O O . SER A 1 101 ? -10.942 11.497 2.885 1.00 0.00 101 SER A O 16
ATOM 26440 N N . SER A 1 102 ? -11.633 13.473 2.059 1.00 0.00 102 SER A N 16
ATOM 26441 C CA . SER A 1 102 ? -12.431 12.874 0.996 1.00 0.00 102 SER A CA 16
ATOM 26442 C C . SER A 1 102 ? -12.535 13.815 -0.200 1.00 0.00 102 SER A C 16
ATOM 26443 O O . SER A 1 102 ? -12.504 15.036 -0.047 1.00 0.00 102 SER A O 16
ATOM 26451 N N . GLN A 1 103 ? -12.660 13.236 -1.391 1.00 0.00 103 GLN A N 16
ATOM 26452 C CA . GLN A 1 103 ? -12.768 14.024 -2.614 1.00 0.00 103 GLN A CA 16
ATOM 26453 C C . GLN A 1 103 ? -14.229 14.275 -2.972 1.00 0.00 103 GLN A C 16
ATOM 26454 O O . GLN A 1 103 ? -14.839 13.503 -3.712 1.00 0.00 103 GLN A O 16
ATOM 26468 N N . SER A 1 104 ? -14.785 15.359 -2.441 1.00 0.00 104 SER A N 16
ATOM 26469 C CA . SER A 1 104 ? -16.176 15.710 -2.702 1.00 0.00 104 SER A CA 16
ATOM 26470 C C . SER A 1 104 ? -16.268 16.924 -3.622 1.00 0.00 104 SER A C 16
ATOM 26471 O O . SER A 1 104 ? -16.227 18.066 -3.167 1.00 0.00 104 SER A O 16
ATOM 26479 N N . GLY A 1 105 ? -16.392 16.665 -4.921 1.00 0.00 105 GLY A N 16
ATOM 26480 C CA . GLY A 1 105 ? -16.487 17.744 -5.885 1.00 0.00 105 GLY A CA 16
ATOM 26481 C C . GLY A 1 105 ? -17.151 17.312 -7.177 1.00 0.00 105 GLY A C 16
ATOM 26482 O O . GLY A 1 105 ? -16.992 16.178 -7.633 1.00 0.00 105 GLY A O 16
ATOM 26486 N N . PRO A 1 106 ? -17.918 18.226 -7.789 1.00 0.00 106 PRO A N 16
ATOM 26487 C CA . PRO A 1 106 ? -18.625 17.955 -9.044 1.00 0.00 106 PRO A CA 16
ATOM 26488 C C . PRO A 1 106 ? -17.674 17.818 -10.228 1.00 0.00 106 PRO A C 16
ATOM 26489 O O . PRO A 1 106 ? -17.743 16.848 -10.982 1.00 0.00 106 PRO A O 16
ATOM 26500 N N . SER A 1 107 ? -16.786 18.794 -10.383 1.00 0.00 107 SER A N 16
ATOM 26501 C CA . SER A 1 107 ? -15.823 18.783 -11.478 1.00 0.00 107 SER A CA 16
ATOM 26502 C C . SER A 1 107 ? -14.657 17.849 -11.167 1.00 0.00 107 SER A C 16
ATOM 26503 O O . SER A 1 107 ? -13.899 18.077 -10.224 1.00 0.00 107 SER A O 16
ATOM 26511 N N . SER A 1 108 ? -14.520 16.796 -11.966 1.00 0.00 108 SER A N 16
ATOM 26512 C CA . SER A 1 108 ? -13.451 15.824 -11.774 1.00 0.00 108 SER A CA 16
ATOM 26513 C C . SER A 1 108 ? -12.134 16.523 -11.447 1.00 0.00 108 SER A C 16
ATOM 26514 O O . SER A 1 108 ? -11.524 16.268 -10.410 1.00 0.00 108 SER A O 16
ATOM 26522 N N . GLY A 1 109 ? -11.702 17.407 -12.342 1.00 0.00 109 GLY A N 16
ATOM 26523 C CA . GLY A 1 109 ? -10.461 18.130 -12.131 1.00 0.00 109 GLY A CA 16
ATOM 26524 C C . GLY A 1 109 ? -9.778 18.499 -13.433 1.00 0.00 109 GLY A C 16
ATOM 26525 O O . GLY A 1 109 ? -9.682 19.677 -13.778 1.00 0.00 109 GLY A O 16
ATOM 26529 N N . GLY A 1 1 ? -16.688 -20.592 -5.437 1.00 0.00 1 GLY A N 17
ATOM 26530 C CA . GLY A 1 1 ? -16.524 -22.015 -5.206 1.00 0.00 1 GLY A CA 17
ATOM 26531 C C . GLY A 1 1 ? -15.125 -22.370 -4.742 1.00 0.00 1 GLY A C 17
ATOM 26532 O O . GLY A 1 1 ? -14.323 -22.895 -5.514 1.00 0.00 1 GLY A O 17
ATOM 26536 N N . SER A 1 2 ? -14.831 -22.081 -3.479 1.00 0.00 2 SER A N 17
ATOM 26537 C CA . SER A 1 2 ? -13.517 -22.368 -2.915 1.00 0.00 2 SER A CA 17
ATOM 26538 C C . SER A 1 2 ? -13.595 -22.500 -1.397 1.00 0.00 2 SER A C 17
ATOM 26539 O O . SER A 1 2 ? -13.956 -21.553 -0.698 1.00 0.00 2 SER A O 17
ATOM 26547 N N . SER A 1 3 ? -13.254 -23.682 -0.894 1.00 0.00 3 SER A N 17
ATOM 26548 C CA . SER A 1 3 ? -13.288 -23.941 0.542 1.00 0.00 3 SER A CA 17
ATOM 26549 C C . SER A 1 3 ? -12.609 -22.813 1.313 1.00 0.00 3 SER A C 17
ATOM 26550 O O . SER A 1 3 ? -11.585 -22.282 0.886 1.00 0.00 3 SER A O 17
ATOM 26558 N N . GLY A 1 4 ? -13.189 -22.453 2.454 1.00 0.00 4 GLY A N 17
ATOM 26559 C CA . GLY A 1 4 ? -12.627 -21.390 3.269 1.00 0.00 4 GLY A CA 17
ATOM 26560 C C . GLY A 1 4 ? -13.220 -21.355 4.663 1.00 0.00 4 GLY A C 17
ATOM 26561 O O . GLY A 1 4 ? -13.534 -22.395 5.238 1.00 0.00 4 GLY A O 17
ATOM 26565 N N . SER A 1 5 ? -13.371 -20.151 5.209 1.00 0.00 5 SER A N 17
ATOM 26566 C CA . SER A 1 5 ? -13.924 -19.984 6.548 1.00 0.00 5 SER A CA 17
ATOM 26567 C C . SER A 1 5 ? -15.227 -19.191 6.501 1.00 0.00 5 SER A C 17
ATOM 26568 O O . SER A 1 5 ? -15.616 -18.677 5.453 1.00 0.00 5 SER A O 17
ATOM 26576 N N . SER A 1 6 ? -15.896 -19.098 7.646 1.00 0.00 6 SER A N 17
ATOM 26577 C CA . SER A 1 6 ? -17.158 -18.372 7.736 1.00 0.00 6 SER A CA 17
ATOM 26578 C C . SER A 1 6 ? -17.014 -16.960 7.176 1.00 0.00 6 SER A C 17
ATOM 26579 O O . SER A 1 6 ? -17.677 -16.594 6.207 1.00 0.00 6 SER A O 17
ATOM 26587 N N . GLY A 1 7 ? -16.140 -16.171 7.794 1.00 0.00 7 GLY A N 17
ATOM 26588 C CA . GLY A 1 7 ? -15.924 -14.809 7.344 1.00 0.00 7 GLY A CA 17
ATOM 26589 C C . GLY A 1 7 ? -15.473 -14.739 5.899 1.00 0.00 7 GLY A C 17
ATOM 26590 O O . GLY A 1 7 ? -14.698 -15.580 5.443 1.00 0.00 7 GLY A O 17
ATOM 26594 N N . GLU A 1 8 ? -15.960 -13.736 5.175 1.00 0.00 8 GLU A N 17
ATOM 26595 C CA . GLU A 1 8 ? -15.603 -13.564 3.772 1.00 0.00 8 GLU A CA 17
ATOM 26596 C C . GLU A 1 8 ? -14.449 -12.578 3.621 1.00 0.00 8 GLU A C 17
ATOM 26597 O O . GLU A 1 8 ? -14.653 -11.412 3.280 1.00 0.00 8 GLU A O 17
ATOM 26609 N N . VAL A 1 9 ? -13.234 -13.053 3.880 1.00 0.00 9 VAL A N 17
ATOM 26610 C CA . VAL A 1 9 ? -12.046 -12.215 3.772 1.00 0.00 9 VAL A CA 17
ATOM 26611 C C . VAL A 1 9 ? -11.285 -12.503 2.483 1.00 0.00 9 VAL A C 17
ATOM 26612 O O . VAL A 1 9 ? -11.116 -13.653 2.076 1.00 0.00 9 VAL A O 17
ATOM 26625 N N . PRO A 1 10 ? -10.813 -11.434 1.824 1.00 0.00 10 PRO A N 17
ATOM 26626 C CA . PRO A 1 10 ? -10.061 -11.547 0.570 1.00 0.00 10 PRO A CA 17
ATOM 26627 C C . PRO A 1 10 ? -8.677 -12.153 0.777 1.00 0.00 10 PRO A C 17
ATOM 26628 O O . PRO A 1 10 ? -8.169 -12.194 1.898 1.00 0.00 10 PRO A O 17
ATOM 26639 N N . ASP A 1 11 ? -8.073 -12.621 -0.309 1.00 0.00 11 ASP A N 17
ATOM 26640 C CA . ASP A 1 11 ? -6.746 -13.224 -0.246 1.00 0.00 11 ASP A CA 17
ATOM 26641 C C . ASP A 1 11 ? -5.757 -12.451 -1.113 1.00 0.00 11 ASP A C 17
ATOM 26642 O O . ASP A 1 11 ? -6.152 -11.701 -2.007 1.00 0.00 11 ASP A O 17
ATOM 26651 N N . LEU A 1 12 ? -4.470 -12.638 -0.842 1.00 0.00 12 LEU A N 17
ATOM 26652 C CA . LEU A 1 12 ? -3.423 -11.957 -1.597 1.00 0.00 12 LEU A CA 17
ATOM 26653 C C . LEU A 1 12 ? -2.842 -12.873 -2.670 1.00 0.00 12 LEU A C 17
ATOM 26654 O O . LEU A 1 12 ? -2.678 -14.077 -2.470 1.00 0.00 12 LEU A O 17
ATOM 26670 N N . PRO A 1 13 ? -2.521 -12.291 -3.835 1.00 0.00 13 PRO A N 17
ATOM 26671 C CA . PRO A 1 13 ? -1.951 -13.036 -4.961 1.00 0.00 13 PRO A CA 17
ATOM 26672 C C . PRO A 1 13 ? -0.524 -13.499 -4.687 1.00 0.00 13 PRO A C 17
ATOM 26673 O O . PRO A 1 13 ? 0.134 -13.002 -3.773 1.00 0.00 13 PRO A O 17
ATOM 26684 N N . GLU A 1 14 ? -0.052 -14.453 -5.484 1.00 0.00 14 GLU A N 17
ATOM 26685 C CA . GLU A 1 14 ? 1.297 -14.982 -5.325 1.00 0.00 14 GLU A CA 17
ATOM 26686 C C . GLU A 1 14 ? 2.332 -13.864 -5.403 1.00 0.00 14 GLU A C 17
ATOM 26687 O O . GLU A 1 14 ? 2.219 -12.957 -6.226 1.00 0.00 14 GLU A O 17
ATOM 26699 N N . GLU A 1 15 ? 3.340 -13.937 -4.540 1.00 0.00 15 GLU A N 17
ATOM 26700 C CA . GLU A 1 15 ? 4.396 -12.931 -4.511 1.00 0.00 15 GLU A CA 17
ATOM 26701 C C . GLU A 1 15 ? 5.454 -13.220 -5.571 1.00 0.00 15 GLU A C 17
ATOM 26702 O O . GLU A 1 15 ? 5.875 -14.360 -5.769 1.00 0.00 15 GLU A O 17
ATOM 26714 N N . PRO A 1 16 ? 5.894 -12.164 -6.271 1.00 0.00 16 PRO A N 17
ATOM 26715 C CA . PRO A 1 16 ? 6.908 -12.278 -7.324 1.00 0.00 16 PRO A CA 17
ATOM 26716 C C . PRO A 1 16 ? 8.288 -12.607 -6.765 1.00 0.00 16 PRO A C 17
ATOM 26717 O O . PRO A 1 16 ? 8.690 -12.081 -5.728 1.00 0.00 16 PRO A O 17
ATOM 26728 N N . SER A 1 17 ? 9.009 -13.481 -7.460 1.00 0.00 17 SER A N 17
ATOM 26729 C CA . SER A 1 17 ? 10.345 -13.883 -7.032 1.00 0.00 17 SER A CA 17
ATOM 26730 C C . SER A 1 17 ? 11.235 -12.663 -6.814 1.00 0.00 17 SER A C 17
ATOM 26731 O O . SER A 1 17 ? 10.925 -11.566 -7.275 1.00 0.00 17 SER A O 17
ATOM 26739 N N . GLU A 1 18 ? 12.343 -12.866 -6.109 1.00 0.00 18 GLU A N 17
ATOM 26740 C CA . GLU A 1 18 ? 13.280 -11.783 -5.829 1.00 0.00 18 GLU A CA 17
ATOM 26741 C C . GLU A 1 18 ? 13.735 -11.111 -7.122 1.00 0.00 18 GLU A C 17
ATOM 26742 O O . GLU A 1 18 ? 13.785 -9.884 -7.213 1.00 0.00 18 GLU A O 17
ATOM 26754 N N . THR A 1 19 ? 14.068 -11.924 -8.119 1.00 0.00 19 THR A N 17
ATOM 26755 C CA . THR A 1 19 ? 14.521 -11.411 -9.405 1.00 0.00 19 THR A CA 17
ATOM 26756 C C . THR A 1 19 ? 13.474 -11.638 -10.489 1.00 0.00 19 THR A C 17
ATOM 26757 O O . THR A 1 19 ? 13.793 -11.675 -11.676 1.00 0.00 19 THR A O 17
ATOM 26768 N N . ALA A 1 20 ? 12.221 -11.792 -10.072 1.00 0.00 20 ALA A N 17
ATOM 26769 C CA . ALA A 1 20 ? 11.126 -12.014 -11.008 1.00 0.00 20 ALA A CA 17
ATOM 26770 C C . ALA A 1 20 ? 11.189 -11.030 -12.171 1.00 0.00 20 ALA A C 17
ATOM 26771 O O . ALA A 1 20 ? 12.031 -10.132 -12.190 1.00 0.00 20 ALA A O 17
ATOM 26778 N N . GLU A 1 21 ? 10.295 -11.205 -13.138 1.00 0.00 21 GLU A N 17
ATOM 26779 C CA . GLU A 1 21 ? 10.252 -10.332 -14.305 1.00 0.00 21 GLU A CA 17
ATOM 26780 C C . GLU A 1 21 ? 9.408 -9.092 -14.025 1.00 0.00 21 GLU A C 17
ATOM 26781 O O . GLU A 1 21 ? 8.409 -9.156 -13.311 1.00 0.00 21 GLU A O 17
ATOM 26793 N N . GLU A 1 22 ? 9.818 -7.963 -14.596 1.00 0.00 22 GLU A N 17
ATOM 26794 C CA . GLU A 1 22 ? 9.100 -6.708 -14.407 1.00 0.00 22 GLU A CA 17
ATOM 26795 C C . GLU A 1 22 ? 8.504 -6.628 -13.005 1.00 0.00 22 GLU A C 17
ATOM 26796 O O . GLU A 1 22 ? 7.314 -6.360 -12.839 1.00 0.00 22 GLU A O 17
ATOM 26808 N N . VAL A 1 23 ? 9.340 -6.862 -11.998 1.00 0.00 23 VAL A N 17
ATOM 26809 C CA . VAL A 1 23 ? 8.896 -6.817 -10.610 1.00 0.00 23 VAL A CA 17
ATOM 26810 C C . VAL A 1 23 ? 9.773 -5.883 -9.783 1.00 0.00 23 VAL A C 17
ATOM 26811 O O . VAL A 1 23 ? 10.996 -5.869 -9.930 1.00 0.00 23 VAL A O 17
ATOM 26824 N N . VAL A 1 24 ? 9.142 -5.103 -8.912 1.00 0.00 24 VAL A N 17
ATOM 26825 C CA . VAL A 1 24 ? 9.864 -4.167 -8.059 1.00 0.00 24 VAL A CA 17
ATOM 26826 C C . VAL A 1 24 ? 9.613 -4.461 -6.585 1.00 0.00 24 VAL A C 17
ATOM 26827 O O . VAL A 1 24 ? 8.759 -5.277 -6.239 1.00 0.00 24 VAL A O 17
ATOM 26840 N N . THR A 1 25 ? 10.364 -3.788 -5.717 1.00 0.00 25 THR A N 17
ATOM 26841 C CA . THR A 1 25 ? 10.225 -3.977 -4.279 1.00 0.00 25 THR A CA 17
ATOM 26842 C C . THR A 1 25 ? 9.608 -2.748 -3.620 1.00 0.00 25 THR A C 17
ATOM 26843 O O . THR A 1 25 ? 10.113 -1.634 -3.765 1.00 0.00 25 THR A O 17
ATOM 26854 N N . VAL A 1 26 ? 8.513 -2.958 -2.895 1.00 0.00 26 VAL A N 17
ATOM 26855 C CA . VAL A 1 26 ? 7.829 -1.866 -2.213 1.00 0.00 26 VAL A CA 17
ATOM 26856 C C . VAL A 1 26 ? 7.687 -2.153 -0.722 1.00 0.00 26 VAL A C 17
ATOM 26857 O O . VAL A 1 26 ? 7.105 -3.163 -0.327 1.00 0.00 26 VAL A O 17
ATOM 26870 N N . ALA A 1 27 ? 8.223 -1.258 0.102 1.00 0.00 27 ALA A N 17
ATOM 26871 C CA . ALA A 1 27 ? 8.152 -1.414 1.549 1.00 0.00 27 ALA A CA 17
ATOM 26872 C C . ALA A 1 27 ? 7.098 -0.492 2.151 1.00 0.00 27 ALA A C 17
ATOM 26873 O O . ALA A 1 27 ? 6.873 0.615 1.658 1.00 0.00 27 ALA A O 17
ATOM 26880 N N . LEU A 1 28 ? 6.453 -0.953 3.218 1.00 0.00 28 LEU A N 17
ATOM 26881 C CA . LEU A 1 28 ? 5.422 -0.170 3.887 1.00 0.00 28 LEU A CA 17
ATOM 26882 C C . LEU A 1 28 ? 5.859 0.218 5.295 1.00 0.00 28 LEU A C 17
ATOM 26883 O O . LEU A 1 28 ? 6.183 -0.643 6.113 1.00 0.00 28 LEU A O 17
ATOM 26899 N N . ARG A 1 29 ? 5.864 1.518 5.571 1.00 0.00 29 ARG A N 17
ATOM 26900 C CA . ARG A 1 29 ? 6.260 2.019 6.881 1.00 0.00 29 ARG A CA 17
ATOM 26901 C C . ARG A 1 29 ? 5.058 2.108 7.816 1.00 0.00 29 ARG A C 17
ATOM 26902 O O . ARG A 1 29 ? 4.084 2.804 7.528 1.00 0.00 29 ARG A O 17
ATOM 26923 N N . CYS A 1 30 ? 5.132 1.398 8.936 1.00 0.00 30 CYS A N 17
ATOM 26924 C CA . CYS A 1 30 ? 4.050 1.395 9.913 1.00 0.00 30 CYS A CA 17
ATOM 26925 C C . CYS A 1 30 ? 4.236 2.512 10.934 1.00 0.00 30 CYS A C 17
ATOM 26926 O O . CYS A 1 30 ? 5.354 2.900 11.270 1.00 0.00 30 CYS A O 17
ATOM 26934 N N . PRO A 1 31 ? 3.113 3.045 11.439 1.00 0.00 31 PRO A N 17
ATOM 26935 C CA . PRO A 1 31 ? 3.125 4.127 12.428 1.00 0.00 31 PRO A CA 17
ATOM 26936 C C . PRO A 1 31 ? 3.633 3.663 13.789 1.00 0.00 31 PRO A C 17
ATOM 26937 O O . PRO A 1 31 ? 3.771 4.461 14.715 1.00 0.00 31 PRO A O 17
ATOM 26948 N N . ASN A 1 32 ? 3.911 2.368 13.902 1.00 0.00 32 ASN A N 17
ATOM 26949 C CA . ASN A 1 32 ? 4.404 1.798 15.150 1.00 0.00 32 ASN A CA 17
ATOM 26950 C C . ASN A 1 32 ? 5.929 1.753 15.163 1.00 0.00 32 ASN A C 17
ATOM 26951 O O . ASN A 1 32 ? 6.550 1.712 16.223 1.00 0.00 32 ASN A O 17
ATOM 26962 N N . GLY A 1 33 ? 6.525 1.760 13.973 1.00 0.00 33 GLY A N 17
ATOM 26963 C CA . GLY A 1 33 ? 7.972 1.719 13.870 1.00 0.00 33 GLY A CA 17
ATOM 26964 C C . GLY A 1 33 ? 8.458 0.584 12.992 1.00 0.00 33 GLY A C 17
ATOM 26965 O O . GLY A 1 33 ? 9.565 0.635 12.455 1.00 0.00 33 GLY A O 17
ATOM 26969 N N . ARG A 1 34 ? 7.631 -0.446 12.848 1.00 0.00 34 ARG A N 17
ATOM 26970 C CA . ARG A 1 34 ? 7.985 -1.602 12.032 1.00 0.00 34 ARG A CA 17
ATOM 26971 C C . ARG A 1 34 ? 7.836 -1.285 10.547 1.00 0.00 34 ARG A C 17
ATOM 26972 O O . ARG A 1 34 ? 7.055 -0.413 10.162 1.00 0.00 34 ARG A O 17
ATOM 26993 N N . VAL A 1 35 ? 8.591 -1.998 9.716 1.00 0.00 35 VAL A N 17
ATOM 26994 C CA . VAL A 1 35 ? 8.541 -1.793 8.273 1.00 0.00 35 VAL A CA 17
ATOM 26995 C C . VAL A 1 35 ? 8.504 -3.123 7.530 1.00 0.00 35 VAL A C 17
ATOM 26996 O O . VAL A 1 35 ? 9.450 -3.910 7.595 1.00 0.00 35 VAL A O 17
ATOM 27009 N N . LEU A 1 36 ? 7.407 -3.370 6.823 1.00 0.00 36 LEU A N 17
ATOM 27010 C CA . LEU A 1 36 ? 7.244 -4.606 6.067 1.00 0.00 36 LEU A CA 17
ATOM 27011 C C . LEU A 1 36 ? 7.714 -4.428 4.626 1.00 0.00 36 LEU A C 17
ATOM 27012 O O . LEU A 1 36 ? 7.302 -3.493 3.940 1.00 0.00 36 LEU A O 17
ATOM 27028 N N . ARG A 1 37 ? 8.577 -5.332 4.175 1.00 0.00 37 ARG A N 17
ATOM 27029 C CA . ARG A 1 37 ? 9.102 -5.274 2.815 1.00 0.00 37 ARG A CA 17
ATOM 27030 C C . ARG A 1 37 ? 8.508 -6.388 1.957 1.00 0.00 37 ARG A C 17
ATOM 27031 O O . ARG A 1 37 ? 8.643 -7.569 2.274 1.00 0.00 37 ARG A O 17
ATOM 27052 N N . ARG A 1 38 ? 7.851 -6.001 0.868 1.00 0.00 38 ARG A N 17
ATOM 27053 C CA . ARG A 1 38 ? 7.235 -6.965 -0.035 1.00 0.00 38 ARG A CA 17
ATOM 27054 C C . ARG A 1 38 ? 7.472 -6.575 -1.491 1.00 0.00 38 ARG A C 17
ATOM 27055 O O . ARG A 1 38 ? 7.757 -5.416 -1.795 1.00 0.00 38 ARG A O 17
ATOM 27076 N N . ARG A 1 39 ? 7.354 -7.550 -2.387 1.00 0.00 39 ARG A N 17
ATOM 27077 C CA . ARG A 1 39 ? 7.558 -7.308 -3.810 1.00 0.00 39 ARG A CA 17
ATOM 27078 C C . ARG A 1 39 ? 6.224 -7.099 -4.522 1.00 0.00 39 ARG A C 17
ATOM 27079 O O . ARG A 1 39 ? 5.170 -7.480 -4.012 1.00 0.00 39 ARG A O 17
ATOM 27100 N N . PHE A 1 40 ? 6.278 -6.493 -5.703 1.00 0.00 40 PHE A N 17
ATOM 27101 C CA . PHE A 1 40 ? 5.075 -6.232 -6.485 1.00 0.00 40 PHE A CA 17
ATOM 27102 C C . PHE A 1 40 ? 5.414 -6.057 -7.963 1.00 0.00 40 PHE A C 17
ATOM 27103 O O . PHE A 1 40 ? 6.282 -5.262 -8.322 1.00 0.00 40 PHE A O 17
ATOM 27120 N N . PHE A 1 41 ? 4.722 -6.807 -8.815 1.00 0.00 41 PHE A N 17
ATOM 27121 C CA . PHE A 1 41 ? 4.950 -6.736 -10.253 1.00 0.00 41 PHE A CA 17
ATOM 27122 C C . PHE A 1 41 ? 4.733 -5.317 -10.769 1.00 0.00 41 PHE A C 17
ATOM 27123 O O . PHE A 1 41 ? 4.344 -4.423 -10.018 1.00 0.00 41 PHE A O 17
ATOM 27140 N N . LYS A 1 42 ? 4.988 -5.117 -12.058 1.00 0.00 42 LYS A N 17
ATOM 27141 C CA . LYS A 1 42 ? 4.820 -3.808 -12.677 1.00 0.00 42 LYS A CA 17
ATOM 27142 C C . LYS A 1 42 ? 3.433 -3.671 -13.296 1.00 0.00 42 LYS A C 17
ATOM 27143 O O . LYS A 1 42 ? 2.966 -2.563 -13.558 1.00 0.00 42 LYS A O 17
ATOM 27162 N N . SER A 1 43 ? 2.778 -4.805 -13.525 1.00 0.00 43 SER A N 17
ATOM 27163 C CA . SER A 1 43 ? 1.444 -4.812 -14.114 1.00 0.00 43 SER A CA 17
ATOM 27164 C C . SER A 1 43 ? 0.379 -4.561 -13.050 1.00 0.00 43 SER A C 17
ATOM 27165 O O . SER A 1 43 ? -0.726 -4.113 -13.356 1.00 0.00 43 SER A O 17
ATOM 27173 N N . TRP A 1 44 ? 0.721 -4.851 -11.801 1.00 0.00 44 TRP A N 17
ATOM 27174 C CA . TRP A 1 44 ? -0.206 -4.658 -10.691 1.00 0.00 44 TRP A CA 17
ATOM 27175 C C . TRP A 1 44 ? -0.481 -3.176 -10.463 1.00 0.00 44 TRP A C 17
ATOM 27176 O O . TRP A 1 44 ? 0.436 -2.355 -10.487 1.00 0.00 44 TRP A O 17
ATOM 27197 N N . ASN A 1 45 ? -1.748 -2.840 -10.243 1.00 0.00 45 ASN A N 17
ATOM 27198 C CA . ASN A 1 45 ? -2.141 -1.455 -10.012 1.00 0.00 45 ASN A CA 17
ATOM 27199 C C . ASN A 1 45 ? -2.146 -1.132 -8.520 1.00 0.00 45 ASN A C 17
ATOM 27200 O O . ASN A 1 45 ? -2.506 -1.971 -7.695 1.00 0.00 45 ASN A O 17
ATOM 27211 N N . SER A 1 46 ? -1.744 0.089 -8.183 1.00 0.00 46 SER A N 17
ATOM 27212 C CA . SER A 1 46 ? -1.699 0.522 -6.792 1.00 0.00 46 SER A CA 17
ATOM 27213 C C . SER A 1 46 ? -2.833 -0.107 -5.990 1.00 0.00 46 SER A C 17
ATOM 27214 O O . SER A 1 46 ? -2.683 -0.396 -4.803 1.00 0.00 46 SER A O 17
ATOM 27222 N N . GLN A 1 47 ? -3.969 -0.317 -6.648 1.00 0.00 47 GLN A N 17
ATOM 27223 C CA . GLN A 1 47 ? -5.130 -0.912 -5.996 1.00 0.00 47 GLN A CA 17
ATOM 27224 C C . GLN A 1 47 ? -4.730 -2.141 -5.187 1.00 0.00 47 GLN A C 17
ATOM 27225 O O . GLN A 1 47 ? -5.003 -2.224 -3.989 1.00 0.00 47 GLN A O 17
ATOM 27239 N N . VAL A 1 48 ? -4.083 -3.094 -5.849 1.00 0.00 48 VAL A N 17
ATOM 27240 C CA . VAL A 1 48 ? -3.645 -4.319 -5.191 1.00 0.00 48 VAL A CA 17
ATOM 27241 C C . VAL A 1 48 ? -3.042 -4.023 -3.821 1.00 0.00 48 VAL A C 17
ATOM 27242 O O . VAL A 1 48 ? -3.134 -4.835 -2.901 1.00 0.00 48 VAL A O 17
ATOM 27255 N N . LEU A 1 49 ? -2.426 -2.853 -3.694 1.00 0.00 49 LEU A N 17
ATOM 27256 C CA . LEU A 1 49 ? -1.807 -2.448 -2.437 1.00 0.00 49 LEU A CA 17
ATOM 27257 C C . LEU A 1 49 ? -2.852 -2.312 -1.335 1.00 0.00 49 LEU A C 17
ATOM 27258 O O . LEU A 1 49 ? -2.697 -2.866 -0.246 1.00 0.00 49 LEU A O 17
ATOM 27274 N N . LEU A 1 50 ? -3.917 -1.573 -1.625 1.00 0.00 50 LEU A N 17
ATOM 27275 C CA . LEU A 1 50 ? -4.990 -1.365 -0.659 1.00 0.00 50 LEU A CA 17
ATOM 27276 C C . LEU A 1 50 ? -5.339 -2.667 0.056 1.00 0.00 50 LEU A C 17
ATOM 27277 O O . LEU A 1 50 ? -5.642 -2.670 1.248 1.00 0.00 50 LEU A O 17
ATOM 27293 N N . ASP A 1 51 ? -5.291 -3.771 -0.680 1.00 0.00 51 ASP A N 17
ATOM 27294 C CA . ASP A 1 51 ? -5.598 -5.081 -0.117 1.00 0.00 51 ASP A CA 17
ATOM 27295 C C . ASP A 1 51 ? -4.522 -5.511 0.875 1.00 0.00 51 ASP A C 17
ATOM 27296 O O . ASP A 1 51 ? -4.822 -5.884 2.009 1.00 0.00 51 ASP A O 17
ATOM 27305 N N . TRP A 1 52 ? -3.269 -5.456 0.440 1.00 0.00 52 TRP A N 17
ATOM 27306 C CA . TRP A 1 52 ? -2.147 -5.842 1.290 1.00 0.00 52 TRP A CA 17
ATOM 27307 C C . TRP A 1 52 ? -2.106 -4.992 2.556 1.00 0.00 52 TRP A C 17
ATOM 27308 O O . TRP A 1 52 ? -1.726 -5.471 3.623 1.00 0.00 52 TRP A O 17
ATOM 27329 N N . MET A 1 53 ? -2.499 -3.729 2.428 1.00 0.00 53 MET A N 17
ATOM 27330 C CA . MET A 1 53 ? -2.508 -2.813 3.563 1.00 0.00 53 MET A CA 17
ATOM 27331 C C . MET A 1 53 ? -3.554 -3.233 4.592 1.00 0.00 53 MET A C 17
ATOM 27332 O O . MET A 1 53 ? -3.366 -3.043 5.793 1.00 0.00 53 MET A O 17
ATOM 27346 N N . MET A 1 54 ? -4.653 -3.805 4.112 1.00 0.00 54 MET A N 17
ATOM 27347 C CA . MET A 1 54 ? -5.727 -4.252 4.991 1.00 0.00 54 MET A CA 17
ATOM 27348 C C . MET A 1 54 ? -5.386 -5.597 5.625 1.00 0.00 54 MET A C 17
ATOM 27349 O O . MET A 1 54 ? -5.951 -5.971 6.653 1.00 0.00 54 MET A O 17
ATOM 27363 N N . LYS A 1 55 ? -4.460 -6.320 5.006 1.00 0.00 55 LYS A N 17
ATOM 27364 C CA . LYS A 1 55 ? -4.042 -7.623 5.509 1.00 0.00 55 LYS A CA 17
ATOM 27365 C C . LYS A 1 55 ? -3.008 -7.472 6.620 1.00 0.00 55 LYS A C 17
ATOM 27366 O O . LYS A 1 55 ? -2.860 -8.352 7.468 1.00 0.00 55 LYS A O 17
ATOM 27385 N N . VAL A 1 56 ? -2.296 -6.349 6.611 1.00 0.00 56 VAL A N 17
ATOM 27386 C CA . VAL A 1 56 ? -1.278 -6.081 7.619 1.00 0.00 56 VAL A CA 17
ATOM 27387 C C . VAL A 1 56 ? -1.905 -5.571 8.912 1.00 0.00 56 VAL A C 17
ATOM 27388 O O . VAL A 1 56 ? -1.374 -5.790 9.999 1.00 0.00 56 VAL A O 17
ATOM 27401 N N . GLY A 1 57 ? -3.040 -4.892 8.785 1.00 0.00 57 GLY A N 17
ATOM 27402 C CA . GLY A 1 57 ? -3.722 -4.362 9.951 1.00 0.00 57 GLY A CA 17
ATOM 27403 C C . GLY A 1 57 ? -4.052 -2.889 9.811 1.00 0.00 57 GLY A C 17
ATOM 27404 O O . GLY A 1 57 ? -4.072 -2.154 10.799 1.00 0.00 57 GLY A O 17
ATOM 27408 N N . TYR A 1 58 ? -4.308 -2.456 8.582 1.00 0.00 58 TYR A N 17
ATOM 27409 C CA . TYR A 1 58 ? -4.633 -1.059 8.315 1.00 0.00 58 TYR A CA 17
ATOM 27410 C C . TYR A 1 58 ? -5.545 -0.935 7.098 1.00 0.00 58 TYR A C 17
ATOM 27411 O O . TYR A 1 58 ? -5.220 -1.419 6.012 1.00 0.00 58 TYR A O 17
ATOM 27429 N N . HIS A 1 59 ? -6.688 -0.284 7.286 1.00 0.00 59 HIS A N 17
ATOM 27430 C CA . HIS A 1 59 ? -7.647 -0.094 6.205 1.00 0.00 59 HIS A CA 17
ATOM 27431 C C . HIS A 1 59 ? -7.119 0.905 5.180 1.00 0.00 59 HIS A C 17
ATOM 27432 O O . HIS A 1 59 ? -5.980 1.363 5.273 1.00 0.00 59 HIS A O 17
ATOM 27446 N N . LYS A 1 60 ? -7.953 1.238 4.200 1.00 0.00 60 LYS A N 17
ATOM 27447 C CA . LYS A 1 60 ? -7.572 2.182 3.157 1.00 0.00 60 LYS A CA 17
ATOM 27448 C C . LYS A 1 60 ? -8.316 3.503 3.320 1.00 0.00 60 LYS A C 17
ATOM 27449 O O . LYS A 1 60 ? -7.780 4.570 3.018 1.00 0.00 60 LYS A O 17
ATOM 27468 N N . SER A 1 61 ? -9.552 3.425 3.801 1.00 0.00 61 SER A N 17
ATOM 27469 C CA . SER A 1 61 ? -10.370 4.615 4.002 1.00 0.00 61 SER A CA 17
ATOM 27470 C C . SER A 1 61 ? -9.947 5.358 5.266 1.00 0.00 61 SER A C 17
ATOM 27471 O O . SER A 1 61 ? -10.208 6.553 5.415 1.00 0.00 61 SER A O 17
ATOM 27479 N N . LEU A 1 62 ? -9.291 4.643 6.174 1.00 0.00 62 LEU A N 17
ATOM 27480 C CA . LEU A 1 62 ? -8.830 5.233 7.425 1.00 0.00 62 LEU A CA 17
ATOM 27481 C C . LEU A 1 62 ? -7.359 5.625 7.334 1.00 0.00 62 LEU A C 17
ATOM 27482 O O . LEU A 1 62 ? -6.928 6.605 7.942 1.00 0.00 62 LEU A O 17
ATOM 27498 N N . TYR A 1 63 ? -6.594 4.855 6.567 1.00 0.00 63 TYR A N 17
ATOM 27499 C CA . TYR A 1 63 ? -5.171 5.122 6.395 1.00 0.00 63 TYR A CA 17
ATOM 27500 C C . TYR A 1 63 ? -4.823 5.288 4.920 1.00 0.00 63 TYR A C 17
ATOM 27501 O O . TYR A 1 63 ? -5.317 4.550 4.067 1.00 0.00 63 TYR A O 17
ATOM 27519 N N . ARG A 1 64 ? -3.966 6.261 4.626 1.00 0.00 64 ARG A N 17
ATOM 27520 C CA . ARG A 1 64 ? -3.551 6.525 3.254 1.00 0.00 64 ARG A CA 17
ATOM 27521 C C . ARG A 1 64 ? -2.067 6.225 3.068 1.00 0.00 64 ARG A C 17
ATOM 27522 O O . ARG A 1 64 ? -1.346 5.979 4.036 1.00 0.00 64 ARG A O 17
ATOM 27543 N N . LEU A 1 65 ? -1.616 6.246 1.818 1.00 0.00 65 LEU A N 17
ATOM 27544 C CA . LEU A 1 65 ? -0.217 5.975 1.505 1.00 0.00 65 LEU A CA 17
ATOM 27545 C C . LEU A 1 65 ? 0.530 7.267 1.188 1.00 0.00 65 LEU A C 17
ATOM 27546 O O . LEU A 1 65 ? -0.077 8.270 0.812 1.00 0.00 65 LEU A O 17
ATOM 27562 N N . SER A 1 66 ? 1.850 7.234 1.339 1.00 0.00 66 SER A N 17
ATOM 27563 C CA . SER A 1 66 ? 2.680 8.402 1.070 1.00 0.00 66 SER A CA 17
ATOM 27564 C C . SER A 1 66 ? 4.096 7.985 0.687 1.00 0.00 66 SER A C 17
ATOM 27565 O O . SER A 1 66 ? 4.520 6.860 0.954 1.00 0.00 66 SER A O 17
ATOM 27573 N N . THR A 1 67 ? 4.827 8.902 0.059 1.00 0.00 67 THR A N 17
ATOM 27574 C CA . THR A 1 67 ? 6.195 8.632 -0.363 1.00 0.00 67 THR A CA 17
ATOM 27575 C C . THR A 1 67 ? 7.177 8.849 0.783 1.00 0.00 67 THR A C 17
ATOM 27576 O O . THR A 1 67 ? 6.834 9.449 1.802 1.00 0.00 67 THR A O 17
ATOM 27587 N N . SER A 1 68 ? 8.399 8.357 0.610 1.00 0.00 68 SER A N 17
ATOM 27588 C CA . SER A 1 68 ? 9.430 8.495 1.632 1.00 0.00 68 SER A CA 17
ATOM 27589 C C . SER A 1 68 ? 9.723 9.965 1.913 1.00 0.00 68 SER A C 17
ATOM 27590 O O . SER A 1 68 ? 9.534 10.445 3.031 1.00 0.00 68 SER A O 17
ATOM 27598 N N . PHE A 1 69 ? 10.186 10.676 0.891 1.00 0.00 69 PHE A N 17
ATOM 27599 C CA . PHE A 1 69 ? 10.508 12.092 1.026 1.00 0.00 69 PHE A CA 17
ATOM 27600 C C . PHE A 1 69 ? 10.613 12.759 -0.341 1.00 0.00 69 PHE A C 17
ATOM 27601 O O . PHE A 1 69 ? 11.161 12.201 -1.292 1.00 0.00 69 PHE A O 17
ATOM 27618 N N . PRO A 1 70 ? 10.075 13.983 -0.446 1.00 0.00 70 PRO A N 17
ATOM 27619 C CA . PRO A 1 70 ? 9.419 14.657 0.679 1.00 0.00 70 PRO A CA 17
ATOM 27620 C C . PRO A 1 70 ? 8.096 14.000 1.056 1.00 0.00 70 PRO A C 17
ATOM 27621 O O . PRO A 1 70 ? 7.465 13.335 0.235 1.00 0.00 70 PRO A O 17
ATOM 27632 N N . ARG A 1 71 ? 7.680 14.192 2.305 1.00 0.00 71 ARG A N 17
ATOM 27633 C CA . ARG A 1 71 ? 6.431 13.617 2.790 1.00 0.00 71 ARG A CA 17
ATOM 27634 C C . ARG A 1 71 ? 5.235 14.224 2.064 1.00 0.00 71 ARG A C 17
ATOM 27635 O O . ARG A 1 71 ? 4.922 15.401 2.239 1.00 0.00 71 ARG A O 17
ATOM 27656 N N . ARG A 1 72 ? 4.570 13.411 1.248 1.00 0.00 72 ARG A N 17
ATOM 27657 C CA . ARG A 1 72 ? 3.408 13.868 0.494 1.00 0.00 72 ARG A CA 17
ATOM 27658 C C . ARG A 1 72 ? 2.349 12.773 0.412 1.00 0.00 72 ARG A C 17
ATOM 27659 O O . ARG A 1 72 ? 2.672 11.591 0.291 1.00 0.00 72 ARG A O 17
ATOM 27680 N N . ALA A 1 73 ? 1.084 13.175 0.476 1.00 0.00 73 ALA A N 17
ATOM 27681 C CA . ALA A 1 73 ? -0.023 12.229 0.407 1.00 0.00 73 ALA A CA 17
ATOM 27682 C C . ALA A 1 73 ? -0.243 11.746 -1.024 1.00 0.00 73 ALA A C 17
ATOM 27683 O O . ALA A 1 73 ? -0.629 12.522 -1.899 1.00 0.00 73 ALA A O 17
ATOM 27690 N N . LEU A 1 74 ? 0.005 10.462 -1.254 1.00 0.00 74 LEU A N 17
ATOM 27691 C CA . LEU A 1 74 ? -0.166 9.875 -2.579 1.00 0.00 74 LEU A CA 17
ATOM 27692 C C . LEU A 1 74 ? -1.624 9.497 -2.823 1.00 0.00 74 LEU A C 17
ATOM 27693 O O . LEU A 1 74 ? -2.345 9.137 -1.893 1.00 0.00 74 LEU A O 17
ATOM 27709 N N . GLU A 1 75 ? -2.049 9.579 -4.080 1.00 0.00 75 GLU A N 17
ATOM 27710 C CA . GLU A 1 75 ? -3.420 9.243 -4.445 1.00 0.00 75 GLU A CA 17
ATOM 27711 C C . GLU A 1 75 ? -3.453 8.049 -5.396 1.00 0.00 75 GLU A C 17
ATOM 27712 O O . GLU A 1 75 ? -3.420 8.212 -6.616 1.00 0.00 75 GLU A O 17
ATOM 27724 N N . VAL A 1 76 ? -3.518 6.849 -4.828 1.00 0.00 76 VAL A N 17
ATOM 27725 C CA . VAL A 1 76 ? -3.556 5.628 -5.623 1.00 0.00 76 VAL A CA 17
ATOM 27726 C C . VAL A 1 76 ? -4.525 5.764 -6.793 1.00 0.00 76 VAL A C 17
ATOM 27727 O O . VAL A 1 76 ? -5.704 6.060 -6.602 1.00 0.00 76 VAL A O 17
ATOM 27740 N N . GLU A 1 77 ? -4.019 5.545 -8.002 1.00 0.00 77 GLU A N 17
ATOM 27741 C CA . GLU A 1 77 ? -4.840 5.642 -9.202 1.00 0.00 77 GLU A CA 17
ATOM 27742 C C . GLU A 1 77 ? -5.403 4.278 -9.590 1.00 0.00 77 GLU A C 17
ATOM 27743 O O . GLU A 1 77 ? -4.659 3.312 -9.758 1.00 0.00 77 GLU A O 17
ATOM 27755 N N . GLY A 1 78 ? -6.723 4.206 -9.731 1.00 0.00 78 GLY A N 17
ATOM 27756 C CA . GLY A 1 78 ? -7.363 2.956 -10.097 1.00 0.00 78 GLY A CA 17
ATOM 27757 C C . GLY A 1 78 ? -7.062 2.547 -11.525 1.00 0.00 78 GLY A C 17
ATOM 27758 O O . GLY A 1 78 ? -7.035 1.360 -11.846 1.00 0.00 78 GLY A O 17
ATOM 27762 N N . GLY A 1 79 ? -6.837 3.534 -12.388 1.00 0.00 79 GLY A N 17
ATOM 27763 C CA . GLY A 1 79 ? -6.541 3.249 -13.780 1.00 0.00 79 GLY A CA 17
ATOM 27764 C C . GLY A 1 79 ? -5.056 3.075 -14.033 1.00 0.00 79 GLY A C 17
ATOM 27765 O O . GLY A 1 79 ? -4.631 2.073 -14.607 1.00 0.00 79 GLY A O 17
ATOM 27769 N N . SER A 1 80 ? -4.265 4.054 -13.604 1.00 0.00 80 SER A N 17
ATOM 27770 C CA . SER A 1 80 ? -2.820 4.007 -13.793 1.00 0.00 80 SER A CA 17
ATOM 27771 C C . SER A 1 80 ? -2.195 2.916 -12.929 1.00 0.00 80 SER A C 17
ATOM 27772 O O . SER A 1 80 ? -2.329 2.924 -11.706 1.00 0.00 80 SER A O 17
ATOM 27780 N N . SER A 1 81 ? -1.510 1.978 -13.576 1.00 0.00 81 SER A N 17
ATOM 27781 C CA . SER A 1 81 ? -0.867 0.877 -12.868 1.00 0.00 81 SER A CA 17
ATOM 27782 C C . SER A 1 81 ? 0.305 1.380 -12.031 1.00 0.00 81 SER A C 17
ATOM 27783 O O . SER A 1 81 ? 0.592 2.578 -12.001 1.00 0.00 81 SER A O 17
ATOM 27791 N N . LEU A 1 82 ? 0.980 0.458 -11.354 1.00 0.00 82 LEU A N 17
ATOM 27792 C CA . LEU A 1 82 ? 2.122 0.806 -10.516 1.00 0.00 82 LEU A CA 17
ATOM 27793 C C . LEU A 1 82 ? 3.225 1.460 -11.343 1.00 0.00 82 LEU A C 17
ATOM 27794 O O . LEU A 1 82 ? 3.703 2.543 -11.009 1.00 0.00 82 LEU A O 17
ATOM 27810 N N . GLU A 1 83 ? 3.621 0.794 -12.423 1.00 0.00 83 GLU A N 17
ATOM 27811 C CA . GLU A 1 83 ? 4.666 1.312 -13.297 1.00 0.00 83 GLU A CA 17
ATOM 27812 C C . GLU A 1 83 ? 4.210 2.591 -13.993 1.00 0.00 83 GLU A C 17
ATOM 27813 O O . GLU A 1 83 ? 5.020 3.329 -14.554 1.00 0.00 83 GLU A O 17
ATOM 27825 N N . ASP A 1 84 ? 2.907 2.846 -13.953 1.00 0.00 84 ASP A N 17
ATOM 27826 C CA . ASP A 1 84 ? 2.340 4.036 -14.579 1.00 0.00 84 ASP A CA 17
ATOM 27827 C C . ASP A 1 84 ? 2.418 5.233 -13.636 1.00 0.00 84 ASP A C 17
ATOM 27828 O O . ASP A 1 84 ? 2.763 6.340 -14.052 1.00 0.00 84 ASP A O 17
ATOM 27837 N N . ILE A 1 85 ? 2.093 5.004 -12.369 1.00 0.00 85 ILE A N 17
ATOM 27838 C CA . ILE A 1 85 ? 2.127 6.066 -11.369 1.00 0.00 85 ILE A CA 17
ATOM 27839 C C . ILE A 1 85 ? 3.560 6.465 -11.038 1.00 0.00 85 ILE A C 17
ATOM 27840 O O . ILE A 1 85 ? 3.814 7.572 -10.567 1.00 0.00 85 ILE A O 17
ATOM 27856 N N . GLY A 1 86 ? 4.496 5.555 -11.292 1.00 0.00 86 GLY A N 17
ATOM 27857 C CA . GLY A 1 86 ? 5.894 5.832 -11.016 1.00 0.00 86 GLY A CA 17
ATOM 27858 C C . GLY A 1 86 ? 6.519 4.802 -10.098 1.00 0.00 86 GLY A C 17
ATOM 27859 O O . GLY A 1 86 ? 7.191 5.152 -9.128 1.00 0.00 86 GLY A O 17
ATOM 27863 N N . ILE A 1 87 ? 6.296 3.527 -10.401 1.00 0.00 87 ILE A N 17
ATOM 27864 C CA . ILE A 1 87 ? 6.843 2.443 -9.595 1.00 0.00 87 ILE A CA 17
ATOM 27865 C C . ILE A 1 87 ? 7.511 1.389 -10.471 1.00 0.00 87 ILE A C 17
ATOM 27866 O O . ILE A 1 87 ? 6.981 0.293 -10.657 1.00 0.00 87 ILE A O 17
ATOM 27882 N N . THR A 1 88 ? 8.680 1.727 -11.007 1.00 0.00 88 THR A N 17
ATOM 27883 C CA . THR A 1 88 ? 9.421 0.809 -11.863 1.00 0.00 88 THR A CA 17
ATOM 27884 C C . THR A 1 88 ? 10.720 0.365 -11.199 1.00 0.00 88 THR A C 17
ATOM 27885 O O . THR A 1 88 ? 11.406 -0.530 -11.690 1.00 0.00 88 THR A O 17
ATOM 27896 N N . VAL A 1 89 ? 11.051 0.997 -10.077 1.00 0.00 89 VAL A N 17
ATOM 27897 C CA . VAL A 1 89 ? 12.267 0.666 -9.344 1.00 0.00 89 VAL A CA 17
ATOM 27898 C C . VAL A 1 89 ? 12.030 0.709 -7.838 1.00 0.00 89 VAL A C 17
ATOM 27899 O O . VAL A 1 89 ? 11.045 1.283 -7.371 1.00 0.00 89 VAL A O 17
ATOM 27912 N N . ASP A 1 90 ? 12.937 0.099 -7.084 1.00 0.00 90 ASP A N 17
ATOM 27913 C CA . ASP A 1 90 ? 12.828 0.070 -5.630 1.00 0.00 90 ASP A CA 17
ATOM 27914 C C . ASP A 1 90 ? 12.222 1.366 -5.103 1.00 0.00 90 ASP A C 17
ATOM 27915 O O . ASP A 1 90 ? 12.703 2.459 -5.407 1.00 0.00 90 ASP A O 17
ATOM 27924 N N . THR A 1 91 ? 11.160 1.240 -4.313 1.00 0.00 91 THR A N 17
ATOM 27925 C CA . THR A 1 91 ? 10.486 2.401 -3.746 1.00 0.00 91 THR A CA 17
ATOM 27926 C C . THR A 1 91 ? 9.886 2.076 -2.384 1.00 0.00 91 THR A C 17
ATOM 27927 O O . THR A 1 91 ? 9.510 0.935 -2.114 1.00 0.00 91 THR A O 17
ATOM 27938 N N . VAL A 1 92 ? 9.795 3.088 -1.526 1.00 0.00 92 VAL A N 17
ATOM 27939 C CA . VAL A 1 92 ? 9.238 2.911 -0.190 1.00 0.00 92 VAL A CA 17
ATOM 27940 C C . VAL A 1 92 ? 7.991 3.768 0.004 1.00 0.00 92 VAL A C 17
ATOM 27941 O O . VAL A 1 92 ? 7.922 4.900 -0.478 1.00 0.00 92 VAL A O 17
ATOM 27954 N N . LEU A 1 93 ? 7.009 3.221 0.711 1.00 0.00 93 LEU A N 17
ATOM 27955 C CA . LEU A 1 93 ? 5.763 3.935 0.969 1.00 0.00 93 LEU A CA 17
ATOM 27956 C C . LEU A 1 93 ? 5.590 4.206 2.460 1.00 0.00 93 LEU A C 17
ATOM 27957 O O . LEU A 1 93 ? 6.289 3.629 3.291 1.00 0.00 93 LEU A O 17
ATOM 27973 N N . ASN A 1 94 ? 4.650 5.086 2.791 1.00 0.00 94 ASN A N 17
ATOM 27974 C CA . ASN A 1 94 ? 4.383 5.432 4.182 1.00 0.00 94 ASN A CA 17
ATOM 27975 C C . ASN A 1 94 ? 2.891 5.346 4.487 1.00 0.00 94 ASN A C 17
ATOM 27976 O O . ASN A 1 94 ? 2.058 5.783 3.693 1.00 0.00 94 ASN A O 17
ATOM 27987 N N . VAL A 1 95 ? 2.560 4.781 5.644 1.00 0.00 95 VAL A N 17
ATOM 27988 C CA . VAL A 1 95 ? 1.169 4.640 6.056 1.00 0.00 95 VAL A CA 17
ATOM 27989 C C . VAL A 1 95 ? 0.790 5.698 7.087 1.00 0.00 95 VAL A C 17
ATOM 27990 O O . VAL A 1 95 ? 1.347 5.733 8.185 1.00 0.00 95 VAL A O 17
ATOM 28003 N N . GLU A 1 96 ? -0.159 6.555 6.727 1.00 0.00 96 GLU A N 17
ATOM 28004 C CA . GLU A 1 96 ? -0.610 7.614 7.622 1.00 0.00 96 GLU A CA 17
ATOM 28005 C C . GLU A 1 96 ? -2.131 7.604 7.751 1.00 0.00 96 GLU A C 17
ATOM 28006 O O . GLU A 1 96 ? -2.826 6.958 6.969 1.00 0.00 96 GLU A O 17
ATOM 28018 N N . GLU A 1 97 ? -2.639 8.327 8.745 1.00 0.00 97 GLU A N 17
ATOM 28019 C CA . GLU A 1 97 ? -4.077 8.401 8.978 1.00 0.00 97 GLU A CA 17
ATOM 28020 C C . GLU A 1 97 ? -4.689 9.581 8.228 1.00 0.00 97 GLU A C 17
ATOM 28021 O O . GLU A 1 97 ? -4.128 10.677 8.206 1.00 0.00 97 GLU A O 17
ATOM 28033 N N . LYS A 1 98 ? -5.844 9.348 7.614 1.00 0.00 98 LYS A N 17
ATOM 28034 C CA . LYS A 1 98 ? -6.535 10.390 6.863 1.00 0.00 98 LYS A CA 17
ATOM 28035 C C . LYS A 1 98 ? -7.300 11.320 7.800 1.00 0.00 98 LYS A C 17
ATOM 28036 O O . LYS A 1 98 ? -7.805 10.892 8.837 1.00 0.00 98 LYS A O 17
ATOM 28055 N N . GLU A 1 99 ? -7.381 12.593 7.427 1.00 0.00 99 GLU A N 17
ATOM 28056 C CA . GLU A 1 99 ? -8.085 13.582 8.235 1.00 0.00 99 GLU A CA 17
ATOM 28057 C C . GLU A 1 99 ? -9.455 13.896 7.640 1.00 0.00 99 GLU A C 17
ATOM 28058 O O . GLU A 1 99 ? -9.607 13.989 6.422 1.00 0.00 99 GLU A O 17
ATOM 28070 N N . GLN A 1 100 ? -10.448 14.054 8.509 1.00 0.00 100 GLN A N 17
ATOM 28071 C CA . GLN A 1 100 ? -11.806 14.355 8.069 1.00 0.00 100 GLN A CA 17
ATOM 28072 C C . GLN A 1 100 ? -12.349 13.244 7.177 1.00 0.00 100 GLN A C 17
ATOM 28073 O O . GLN A 1 100 ? -12.982 13.508 6.155 1.00 0.00 100 GLN A O 17
ATOM 28087 N N . SER A 1 101 ? -12.095 12.000 7.569 1.00 0.00 101 SER A N 17
ATOM 28088 C CA . SER A 1 101 ? -12.554 10.848 6.803 1.00 0.00 101 SER A CA 17
ATOM 28089 C C . SER A 1 101 ? -14.059 10.657 6.957 1.00 0.00 101 SER A C 17
ATOM 28090 O O . SER A 1 101 ? -14.518 9.945 7.850 1.00 0.00 101 SER A O 17
ATOM 28098 N N . SER A 1 102 ? -14.825 11.299 6.080 1.00 0.00 102 SER A N 17
ATOM 28099 C CA . SER A 1 102 ? -16.279 11.204 6.121 1.00 0.00 102 SER A CA 17
ATOM 28100 C C . SER A 1 102 ? -16.819 10.598 4.829 1.00 0.00 102 SER A C 17
ATOM 28101 O O . SER A 1 102 ? -16.198 10.706 3.773 1.00 0.00 102 SER A O 17
ATOM 28109 N N . GLN A 1 103 ? -17.983 9.960 4.924 1.00 0.00 103 GLN A N 17
ATOM 28110 C CA . GLN A 1 103 ? -18.607 9.336 3.764 1.00 0.00 103 GLN A CA 17
ATOM 28111 C C . GLN A 1 103 ? -19.569 10.301 3.078 1.00 0.00 103 GLN A C 17
ATOM 28112 O O . GLN A 1 103 ? -20.558 10.731 3.671 1.00 0.00 103 GLN A O 17
ATOM 28126 N N . SER A 1 104 ? -19.271 10.636 1.828 1.00 0.00 104 SER A N 17
ATOM 28127 C CA . SER A 1 104 ? -20.108 11.553 1.063 1.00 0.00 104 SER A CA 17
ATOM 28128 C C . SER A 1 104 ? -21.001 10.791 0.088 1.00 0.00 104 SER A C 17
ATOM 28129 O O . SER A 1 104 ? -22.212 10.999 0.046 1.00 0.00 104 SER A O 17
ATOM 28137 N N . GLY A 1 105 ? -20.391 9.905 -0.693 1.00 0.00 105 GLY A N 17
ATOM 28138 C CA . GLY A 1 105 ? -21.145 9.124 -1.658 1.00 0.00 105 GLY A CA 17
ATOM 28139 C C . GLY A 1 105 ? -20.355 8.843 -2.920 1.00 0.00 105 GLY A C 17
ATOM 28140 O O . GLY A 1 105 ? -19.835 9.752 -3.569 1.00 0.00 105 GLY A O 17
ATOM 28144 N N . PRO A 1 106 ? -20.254 7.556 -3.286 1.00 0.00 106 PRO A N 17
ATOM 28145 C CA . PRO A 1 106 ? -19.521 7.128 -4.482 1.00 0.00 106 PRO A CA 17
ATOM 28146 C C . PRO A 1 106 ? -20.225 7.541 -5.770 1.00 0.00 106 PRO A C 17
ATOM 28147 O O . PRO A 1 106 ? -19.595 7.661 -6.822 1.00 0.00 106 PRO A O 17
ATOM 28158 N N . SER A 1 107 ? -21.533 7.757 -5.682 1.00 0.00 107 SER A N 17
ATOM 28159 C CA . SER A 1 107 ? -22.322 8.153 -6.843 1.00 0.00 107 SER A CA 17
ATOM 28160 C C . SER A 1 107 ? -22.269 9.664 -7.046 1.00 0.00 107 SER A C 17
ATOM 28161 O O . SER A 1 107 ? -21.653 10.385 -6.261 1.00 0.00 107 SER A O 17
ATOM 28169 N N . SER A 1 108 ? -22.918 10.136 -8.105 1.00 0.00 108 SER A N 17
ATOM 28170 C CA . SER A 1 108 ? -22.942 11.561 -8.416 1.00 0.00 108 SER A CA 17
ATOM 28171 C C . SER A 1 108 ? -23.944 11.858 -9.527 1.00 0.00 108 SER A C 17
ATOM 28172 O O . SER A 1 108 ? -23.840 11.323 -10.630 1.00 0.00 108 SER A O 17
ATOM 28180 N N . GLY A 1 109 ? -24.914 12.716 -9.227 1.00 0.00 109 GLY A N 17
ATOM 28181 C CA . GLY A 1 109 ? -25.921 13.070 -10.209 1.00 0.00 109 GLY A CA 17
ATOM 28182 C C . GLY A 1 109 ? -26.799 11.894 -10.589 1.00 0.00 109 GLY A C 17
ATOM 28183 O O . GLY A 1 109 ? -27.921 12.076 -11.063 1.00 0.00 109 GLY A O 17
ATOM 28187 N N . GLY A 1 1 ? -14.860 -21.713 9.436 1.00 0.00 1 GLY A N 18
ATOM 28188 C CA . GLY A 1 1 ? -14.481 -20.653 8.520 1.00 0.00 1 GLY A CA 18
ATOM 28189 C C . GLY A 1 1 ? -15.188 -20.762 7.184 1.00 0.00 1 GLY A C 18
ATOM 28190 O O . GLY A 1 1 ? -14.746 -21.493 6.297 1.00 0.00 1 GLY A O 18
ATOM 28194 N N . SER A 1 2 ? -16.290 -20.032 7.038 1.00 0.00 2 SER A N 18
ATOM 28195 C CA . SER A 1 2 ? -17.064 -20.054 5.801 1.00 0.00 2 SER A CA 18
ATOM 28196 C C . SER A 1 2 ? -16.294 -19.383 4.668 1.00 0.00 2 SER A C 18
ATOM 28197 O O . SER A 1 2 ? -16.041 -19.992 3.629 1.00 0.00 2 SER A O 18
ATOM 28205 N N . SER A 1 3 ? -15.927 -18.123 4.876 1.00 0.00 3 SER A N 18
ATOM 28206 C CA . SER A 1 3 ? -15.190 -17.365 3.870 1.00 0.00 3 SER A CA 18
ATOM 28207 C C . SER A 1 3 ? -13.780 -17.920 3.699 1.00 0.00 3 SER A C 18
ATOM 28208 O O . SER A 1 3 ? -13.323 -18.150 2.579 1.00 0.00 3 SER A O 18
ATOM 28216 N N . GLY A 1 4 ? -13.093 -18.133 4.817 1.00 0.00 4 GLY A N 18
ATOM 28217 C CA . GLY A 1 4 ? -11.742 -18.659 4.770 1.00 0.00 4 GLY A CA 18
ATOM 28218 C C . GLY A 1 4 ? -11.175 -18.930 6.150 1.00 0.00 4 GLY A C 18
ATOM 28219 O O . GLY A 1 4 ? -11.923 -19.089 7.114 1.00 0.00 4 GLY A O 18
ATOM 28223 N N . SER A 1 5 ? -9.851 -18.985 6.244 1.00 0.00 5 SER A N 18
ATOM 28224 C CA . SER A 1 5 ? -9.186 -19.244 7.515 1.00 0.00 5 SER A CA 18
ATOM 28225 C C . SER A 1 5 ? -8.963 -17.947 8.287 1.00 0.00 5 SER A C 18
ATOM 28226 O O . SER A 1 5 ? -9.231 -17.870 9.486 1.00 0.00 5 SER A O 18
ATOM 28234 N N . SER A 1 6 ? -8.469 -16.929 7.588 1.00 0.00 6 SER A N 18
ATOM 28235 C CA . SER A 1 6 ? -8.206 -15.635 8.207 1.00 0.00 6 SER A CA 18
ATOM 28236 C C . SER A 1 6 ? -9.458 -15.096 8.893 1.00 0.00 6 SER A C 18
ATOM 28237 O O . SER A 1 6 ? -9.414 -14.674 10.048 1.00 0.00 6 SER A O 18
ATOM 28245 N N . GLY A 1 7 ? -10.575 -15.113 8.172 1.00 0.00 7 GLY A N 18
ATOM 28246 C CA . GLY A 1 7 ? -11.823 -14.623 8.725 1.00 0.00 7 GLY A CA 18
ATOM 28247 C C . GLY A 1 7 ? -12.395 -13.466 7.931 1.00 0.00 7 GLY A C 18
ATOM 28248 O O . GLY A 1 7 ? -11.857 -12.360 7.959 1.00 0.00 7 GLY A O 18
ATOM 28252 N N . GLU A 1 8 ? -13.489 -13.722 7.220 1.00 0.00 8 GLU A N 18
ATOM 28253 C CA . GLU A 1 8 ? -14.133 -12.692 6.412 1.00 0.00 8 GLU A CA 18
ATOM 28254 C C . GLU A 1 8 ? -13.094 -11.792 5.750 1.00 0.00 8 GLU A C 18
ATOM 28255 O O . GLU A 1 8 ? -13.332 -10.603 5.538 1.00 0.00 8 GLU A O 18
ATOM 28267 N N . VAL A 1 9 ? -11.941 -12.368 5.427 1.00 0.00 9 VAL A N 18
ATOM 28268 C CA . VAL A 1 9 ? -10.865 -11.618 4.789 1.00 0.00 9 VAL A CA 18
ATOM 28269 C C . VAL A 1 9 ? -10.219 -12.429 3.671 1.00 0.00 9 VAL A C 18
ATOM 28270 O O . VAL A 1 9 ? -9.863 -13.594 3.841 1.00 0.00 9 VAL A O 18
ATOM 28283 N N . PRO A 1 10 ? -10.064 -11.798 2.496 1.00 0.00 10 PRO A N 18
ATOM 28284 C CA . PRO A 1 10 ? -9.460 -12.441 1.327 1.00 0.00 10 PRO A CA 18
ATOM 28285 C C . PRO A 1 10 ? -7.964 -12.683 1.506 1.00 0.00 10 PRO A C 18
ATOM 28286 O O . PRO A 1 10 ? -7.407 -12.421 2.571 1.00 0.00 10 PRO A O 18
ATOM 28297 N N . ASP A 1 11 ? -7.322 -13.185 0.458 1.00 0.00 11 ASP A N 18
ATOM 28298 C CA . ASP A 1 11 ? -5.890 -13.462 0.499 1.00 0.00 11 ASP A CA 18
ATOM 28299 C C . ASP A 1 11 ? -5.161 -12.720 -0.617 1.00 0.00 11 ASP A C 18
ATOM 28300 O O . ASP A 1 11 ? -5.768 -12.323 -1.613 1.00 0.00 11 ASP A O 18
ATOM 28309 N N . LEU A 1 12 ? -3.857 -12.534 -0.443 1.00 0.00 12 LEU A N 18
ATOM 28310 C CA . LEU A 1 12 ? -3.044 -11.839 -1.435 1.00 0.00 12 LEU A CA 18
ATOM 28311 C C . LEU A 1 12 ? -2.501 -12.814 -2.474 1.00 0.00 12 LEU A C 18
ATOM 28312 O O . LEU A 1 12 ? -2.296 -13.997 -2.204 1.00 0.00 12 LEU A O 18
ATOM 28328 N N . PRO A 1 13 ? -2.259 -12.307 -3.692 1.00 0.00 13 PRO A N 18
ATOM 28329 C CA . PRO A 1 13 ? -1.733 -13.115 -4.796 1.00 0.00 13 PRO A CA 18
ATOM 28330 C C . PRO A 1 13 ? -0.281 -13.528 -4.572 1.00 0.00 13 PRO A C 18
ATOM 28331 O O . PRO A 1 13 ? 0.461 -12.856 -3.856 1.00 0.00 13 PRO A O 18
ATOM 28342 N N . GLU A 1 14 ? 0.116 -14.637 -5.189 1.00 0.00 14 GLU A N 18
ATOM 28343 C CA . GLU A 1 14 ? 1.478 -15.138 -5.056 1.00 0.00 14 GLU A CA 18
ATOM 28344 C C . GLU A 1 14 ? 2.484 -13.990 -5.064 1.00 0.00 14 GLU A C 18
ATOM 28345 O O . GLU A 1 14 ? 2.424 -13.106 -5.919 1.00 0.00 14 GLU A O 18
ATOM 28357 N N . GLU A 1 15 ? 3.406 -14.011 -4.107 1.00 0.00 15 GLU A N 18
ATOM 28358 C CA . GLU A 1 15 ? 4.424 -12.972 -4.005 1.00 0.00 15 GLU A CA 18
ATOM 28359 C C . GLU A 1 15 ? 5.630 -13.303 -4.878 1.00 0.00 15 GLU A C 18
ATOM 28360 O O . GLU A 1 15 ? 6.255 -14.355 -4.744 1.00 0.00 15 GLU A O 18
ATOM 28372 N N . PRO A 1 16 ? 5.967 -12.383 -5.796 1.00 0.00 16 PRO A N 18
ATOM 28373 C CA . PRO A 1 16 ? 7.100 -12.555 -6.709 1.00 0.00 16 PRO A CA 18
ATOM 28374 C C . PRO A 1 16 ? 8.442 -12.471 -5.990 1.00 0.00 16 PRO A C 18
ATOM 28375 O O . PRO A 1 16 ? 8.600 -11.708 -5.037 1.00 0.00 16 PRO A O 18
ATOM 28386 N N . SER A 1 17 ? 9.406 -13.259 -6.453 1.00 0.00 17 SER A N 18
ATOM 28387 C CA . SER A 1 17 ? 10.734 -13.276 -5.851 1.00 0.00 17 SER A CA 18
ATOM 28388 C C . SER A 1 17 ? 11.567 -12.095 -6.340 1.00 0.00 17 SER A C 18
ATOM 28389 O O . SER A 1 17 ? 11.334 -11.564 -7.424 1.00 0.00 17 SER A O 18
ATOM 28397 N N . GLU A 1 18 ? 12.540 -11.688 -5.528 1.00 0.00 18 GLU A N 18
ATOM 28398 C CA . GLU A 1 18 ? 13.406 -10.569 -5.877 1.00 0.00 18 GLU A CA 18
ATOM 28399 C C . GLU A 1 18 ? 13.982 -10.742 -7.280 1.00 0.00 18 GLU A C 18
ATOM 28400 O O . GLU A 1 18 ? 14.226 -9.766 -7.989 1.00 0.00 18 GLU A O 18
ATOM 28412 N N . THR A 1 19 ? 14.196 -11.995 -7.674 1.00 0.00 19 THR A N 18
ATOM 28413 C CA . THR A 1 19 ? 14.744 -12.297 -8.990 1.00 0.00 19 THR A CA 18
ATOM 28414 C C . THR A 1 19 ? 13.705 -12.076 -10.083 1.00 0.00 19 THR A C 18
ATOM 28415 O O . THR A 1 19 ? 14.043 -11.722 -11.212 1.00 0.00 19 THR A O 18
ATOM 28426 N N . ALA A 1 20 ? 12.438 -12.285 -9.740 1.00 0.00 20 ALA A N 18
ATOM 28427 C CA . ALA A 1 20 ? 11.348 -12.106 -10.691 1.00 0.00 20 ALA A CA 18
ATOM 28428 C C . ALA A 1 20 ? 11.508 -10.804 -11.469 1.00 0.00 20 ALA A C 18
ATOM 28429 O O . ALA A 1 20 ? 11.610 -9.728 -10.881 1.00 0.00 20 ALA A O 18
ATOM 28436 N N . GLU A 1 21 ? 11.530 -10.910 -12.795 1.00 0.00 21 GLU A N 18
ATOM 28437 C CA . GLU A 1 21 ? 11.679 -9.740 -13.651 1.00 0.00 21 GLU A CA 18
ATOM 28438 C C . GLU A 1 21 ? 10.422 -8.874 -13.612 1.00 0.00 21 GLU A C 18
ATOM 28439 O O . GLU A 1 21 ? 9.333 -9.357 -13.308 1.00 0.00 21 GLU A O 18
ATOM 28451 N N . GLU A 1 22 ? 10.585 -7.591 -13.924 1.00 0.00 22 GLU A N 18
ATOM 28452 C CA . GLU A 1 22 ? 9.465 -6.658 -13.922 1.00 0.00 22 GLU A CA 18
ATOM 28453 C C . GLU A 1 22 ? 8.805 -6.602 -12.548 1.00 0.00 22 GLU A C 18
ATOM 28454 O O . GLU A 1 22 ? 7.589 -6.441 -12.437 1.00 0.00 22 GLU A O 18
ATOM 28466 N N . VAL A 1 23 ? 9.615 -6.737 -11.503 1.00 0.00 23 VAL A N 18
ATOM 28467 C CA . VAL A 1 23 ? 9.110 -6.700 -10.135 1.00 0.00 23 VAL A CA 18
ATOM 28468 C C . VAL A 1 23 ? 9.870 -5.680 -9.296 1.00 0.00 23 VAL A C 18
ATOM 28469 O O . VAL A 1 23 ? 11.085 -5.534 -9.425 1.00 0.00 23 VAL A O 18
ATOM 28482 N N . VAL A 1 24 ? 9.146 -4.974 -8.434 1.00 0.00 24 VAL A N 18
ATOM 28483 C CA . VAL A 1 24 ? 9.750 -3.967 -7.571 1.00 0.00 24 VAL A CA 18
ATOM 28484 C C . VAL A 1 24 ? 9.627 -4.355 -6.102 1.00 0.00 24 VAL A C 18
ATOM 28485 O O . VAL A 1 24 ? 8.862 -5.253 -5.747 1.00 0.00 24 VAL A O 18
ATOM 28498 N N . THR A 1 25 ? 10.385 -3.673 -5.249 1.00 0.00 25 THR A N 18
ATOM 28499 C CA . THR A 1 25 ? 10.361 -3.947 -3.818 1.00 0.00 25 THR A CA 18
ATOM 28500 C C . THR A 1 25 ? 9.642 -2.837 -3.058 1.00 0.00 25 THR A C 18
ATOM 28501 O O . THR A 1 25 ? 10.199 -1.763 -2.832 1.00 0.00 25 THR A O 18
ATOM 28512 N N . VAL A 1 26 ? 8.401 -3.105 -2.664 1.00 0.00 26 VAL A N 18
ATOM 28513 C CA . VAL A 1 26 ? 7.606 -2.129 -1.926 1.00 0.00 26 VAL A CA 18
ATOM 28514 C C . VAL A 1 26 ? 7.702 -2.366 -0.424 1.00 0.00 26 VAL A C 18
ATOM 28515 O O . VAL A 1 26 ? 7.298 -3.415 0.077 1.00 0.00 26 VAL A O 18
ATOM 28528 N N . ALA A 1 27 ? 8.238 -1.382 0.292 1.00 0.00 27 ALA A N 18
ATOM 28529 C CA . ALA A 1 27 ? 8.385 -1.481 1.738 1.00 0.00 27 ALA A CA 18
ATOM 28530 C C . ALA A 1 27 ? 7.361 -0.608 2.455 1.00 0.00 27 ALA A C 18
ATOM 28531 O O . ALA A 1 27 ? 7.452 0.621 2.431 1.00 0.00 27 ALA A O 18
ATOM 28538 N N . LEU A 1 28 ? 6.387 -1.248 3.092 1.00 0.00 28 LEU A N 18
ATOM 28539 C CA . LEU A 1 28 ? 5.344 -0.528 3.817 1.00 0.00 28 LEU A CA 18
ATOM 28540 C C . LEU A 1 28 ? 5.796 -0.199 5.236 1.00 0.00 28 LEU A C 18
ATOM 28541 O O . LEU A 1 28 ? 5.991 -1.095 6.059 1.00 0.00 28 LEU A O 18
ATOM 28557 N N . ARG A 1 29 ? 5.956 1.089 5.517 1.00 0.00 29 ARG A N 18
ATOM 28558 C CA . ARG A 1 29 ? 6.384 1.536 6.838 1.00 0.00 29 ARG A CA 18
ATOM 28559 C C . ARG A 1 29 ? 5.192 1.649 7.785 1.00 0.00 29 ARG A C 18
ATOM 28560 O O . ARG A 1 29 ? 4.188 2.287 7.462 1.00 0.00 29 ARG A O 18
ATOM 28581 N N . CYS A 1 30 ? 5.310 1.027 8.952 1.00 0.00 30 CYS A N 18
ATOM 28582 C CA . CYS A 1 30 ? 4.241 1.058 9.945 1.00 0.00 30 CYS A CA 18
ATOM 28583 C C . CYS A 1 30 ? 4.507 2.129 10.997 1.00 0.00 30 CYS A C 18
ATOM 28584 O O . CYS A 1 30 ? 5.648 2.522 11.245 1.00 0.00 30 CYS A O 18
ATOM 28592 N N . PRO A 1 31 ? 3.430 2.617 11.630 1.00 0.00 31 PRO A N 18
ATOM 28593 C CA . PRO A 1 31 ? 3.520 3.651 12.665 1.00 0.00 31 PRO A CA 18
ATOM 28594 C C . PRO A 1 31 ? 4.162 3.133 13.948 1.00 0.00 31 PRO A C 18
ATOM 28595 O O . PRO A 1 31 ? 4.462 3.905 14.858 1.00 0.00 31 PRO A O 18
ATOM 28606 N N . ASN A 1 32 ? 4.370 1.822 14.012 1.00 0.00 32 ASN A N 18
ATOM 28607 C CA . ASN A 1 32 ? 4.976 1.202 15.185 1.00 0.00 32 ASN A CA 18
ATOM 28608 C C . ASN A 1 32 ? 6.488 1.401 15.185 1.00 0.00 32 ASN A C 18
ATOM 28609 O O . ASN A 1 32 ? 7.131 1.358 16.234 1.00 0.00 32 ASN A O 18
ATOM 28620 N N . GLY A 1 33 ? 7.051 1.620 14.001 1.00 0.00 33 GLY A N 18
ATOM 28621 C CA . GLY A 1 33 ? 8.483 1.823 13.886 1.00 0.00 33 GLY A CA 18
ATOM 28622 C C . GLY A 1 33 ? 9.141 0.814 12.967 1.00 0.00 33 GLY A C 18
ATOM 28623 O O . GLY A 1 33 ? 10.266 1.020 12.510 1.00 0.00 33 GLY A O 18
ATOM 28627 N N . ARG A 1 34 ? 8.439 -0.282 12.695 1.00 0.00 34 ARG A N 18
ATOM 28628 C CA . ARG A 1 34 ? 8.964 -1.329 11.826 1.00 0.00 34 ARG A CA 18
ATOM 28629 C C . ARG A 1 34 ? 8.373 -1.218 10.423 1.00 0.00 34 ARG A C 18
ATOM 28630 O O . ARG A 1 34 ? 7.263 -0.717 10.244 1.00 0.00 34 ARG A O 18
ATOM 28651 N N . VAL A 1 35 ? 9.123 -1.688 9.433 1.00 0.00 35 VAL A N 18
ATOM 28652 C CA . VAL A 1 35 ? 8.675 -1.642 8.046 1.00 0.00 35 VAL A CA 18
ATOM 28653 C C . VAL A 1 35 ? 8.620 -3.040 7.439 1.00 0.00 35 VAL A C 18
ATOM 28654 O O . VAL A 1 35 ? 9.444 -3.899 7.757 1.00 0.00 35 VAL A O 18
ATOM 28667 N N . LEU A 1 36 ? 7.645 -3.260 6.563 1.00 0.00 36 LEU A N 18
ATOM 28668 C CA . LEU A 1 36 ? 7.483 -4.554 5.910 1.00 0.00 36 LEU A CA 18
ATOM 28669 C C . LEU A 1 36 ? 7.846 -4.467 4.431 1.00 0.00 36 LEU A C 18
ATOM 28670 O O . LEU A 1 36 ? 7.312 -3.633 3.699 1.00 0.00 36 LEU A O 18
ATOM 28686 N N . ARG A 1 37 ? 8.756 -5.334 3.999 1.00 0.00 37 ARG A N 18
ATOM 28687 C CA . ARG A 1 37 ? 9.189 -5.356 2.607 1.00 0.00 37 ARG A CA 18
ATOM 28688 C C . ARG A 1 37 ? 8.461 -6.447 1.827 1.00 0.00 37 ARG A C 18
ATOM 28689 O O . ARG A 1 37 ? 8.278 -7.560 2.322 1.00 0.00 37 ARG A O 18
ATOM 28710 N N . ARG A 1 38 ? 8.048 -6.120 0.607 1.00 0.00 38 ARG A N 18
ATOM 28711 C CA . ARG A 1 38 ? 7.339 -7.072 -0.240 1.00 0.00 38 ARG A CA 18
ATOM 28712 C C . ARG A 1 38 ? 7.604 -6.789 -1.716 1.00 0.00 38 ARG A C 18
ATOM 28713 O O . ARG A 1 38 ? 7.994 -5.681 -2.086 1.00 0.00 38 ARG A O 18
ATOM 28734 N N . ARG A 1 39 ? 7.389 -7.798 -2.554 1.00 0.00 39 ARG A N 18
ATOM 28735 C CA . ARG A 1 39 ? 7.606 -7.658 -3.989 1.00 0.00 39 ARG A CA 18
ATOM 28736 C C . ARG A 1 39 ? 6.277 -7.567 -4.734 1.00 0.00 39 ARG A C 18
ATOM 28737 O O . ARG A 1 39 ? 5.279 -8.154 -4.316 1.00 0.00 39 ARG A O 18
ATOM 28758 N N . PHE A 1 40 ? 6.273 -6.826 -5.837 1.00 0.00 40 PHE A N 18
ATOM 28759 C CA . PHE A 1 40 ? 5.067 -6.656 -6.639 1.00 0.00 40 PHE A CA 18
ATOM 28760 C C . PHE A 1 40 ? 5.418 -6.294 -8.079 1.00 0.00 40 PHE A C 18
ATOM 28761 O O . PHE A 1 40 ? 6.150 -5.336 -8.329 1.00 0.00 40 PHE A O 18
ATOM 28778 N N . PHE A 1 41 ? 4.892 -7.067 -9.023 1.00 0.00 41 PHE A N 18
ATOM 28779 C CA . PHE A 1 41 ? 5.149 -6.830 -10.438 1.00 0.00 41 PHE A CA 18
ATOM 28780 C C . PHE A 1 41 ? 4.869 -5.376 -10.805 1.00 0.00 41 PHE A C 18
ATOM 28781 O O . PHE A 1 41 ? 4.276 -4.629 -10.026 1.00 0.00 41 PHE A O 18
ATOM 28798 N N . LYS A 1 42 ? 5.298 -4.980 -11.999 1.00 0.00 42 LYS A N 18
ATOM 28799 C CA . LYS A 1 42 ? 5.094 -3.616 -12.473 1.00 0.00 42 LYS A CA 18
ATOM 28800 C C . LYS A 1 42 ? 3.825 -3.516 -13.314 1.00 0.00 42 LYS A C 18
ATOM 28801 O O . LYS A 1 42 ? 3.450 -2.434 -13.762 1.00 0.00 42 LYS A O 18
ATOM 28820 N N . SER A 1 43 ? 3.168 -4.653 -13.522 1.00 0.00 43 SER A N 18
ATOM 28821 C CA . SER A 1 43 ? 1.943 -4.694 -14.312 1.00 0.00 43 SER A CA 18
ATOM 28822 C C . SER A 1 43 ? 0.716 -4.530 -13.419 1.00 0.00 43 SER A C 18
ATOM 28823 O O . SER A 1 43 ? -0.314 -4.010 -13.850 1.00 0.00 43 SER A O 18
ATOM 28831 N N . TRP A 1 44 ? 0.835 -4.976 -12.174 1.00 0.00 44 TRP A N 18
ATOM 28832 C CA . TRP A 1 44 ? -0.265 -4.879 -11.219 1.00 0.00 44 TRP A CA 18
ATOM 28833 C C . TRP A 1 44 ? -0.681 -3.426 -11.015 1.00 0.00 44 TRP A C 18
ATOM 28834 O O . TRP A 1 44 ? 0.101 -2.508 -11.255 1.00 0.00 44 TRP A O 18
ATOM 28855 N N . ASN A 1 45 ? -1.917 -3.228 -10.569 1.00 0.00 45 ASN A N 18
ATOM 28856 C CA . ASN A 1 45 ? -2.437 -1.886 -10.332 1.00 0.00 45 ASN A CA 18
ATOM 28857 C C . ASN A 1 45 ? -2.382 -1.536 -8.847 1.00 0.00 45 ASN A C 18
ATOM 28858 O O . ASN A 1 45 ? -2.750 -2.343 -7.994 1.00 0.00 45 ASN A O 18
ATOM 28869 N N . SER A 1 46 ? -1.921 -0.326 -8.548 1.00 0.00 46 SER A N 18
ATOM 28870 C CA . SER A 1 46 ? -1.815 0.131 -7.166 1.00 0.00 46 SER A CA 18
ATOM 28871 C C . SER A 1 46 ? -2.952 -0.432 -6.320 1.00 0.00 46 SER A C 18
ATOM 28872 O O . SER A 1 46 ? -2.768 -0.740 -5.142 1.00 0.00 46 SER A O 18
ATOM 28880 N N . GLN A 1 47 ? -4.127 -0.562 -6.928 1.00 0.00 47 GLN A N 18
ATOM 28881 C CA . GLN A 1 47 ? -5.294 -1.087 -6.229 1.00 0.00 47 GLN A CA 18
ATOM 28882 C C . GLN A 1 47 ? -4.913 -2.269 -5.344 1.00 0.00 47 GLN A C 18
ATOM 28883 O O . GLN A 1 47 ? -5.263 -2.312 -4.164 1.00 0.00 47 GLN A O 18
ATOM 28897 N N . VAL A 1 48 ? -4.195 -3.227 -5.921 1.00 0.00 48 VAL A N 18
ATOM 28898 C CA . VAL A 1 48 ? -3.765 -4.409 -5.184 1.00 0.00 48 VAL A CA 18
ATOM 28899 C C . VAL A 1 48 ? -3.177 -4.029 -3.830 1.00 0.00 48 VAL A C 18
ATOM 28900 O O . VAL A 1 48 ? -3.379 -4.729 -2.835 1.00 0.00 48 VAL A O 18
ATOM 28913 N N . LEU A 1 49 ? -2.451 -2.918 -3.796 1.00 0.00 49 LEU A N 18
ATOM 28914 C CA . LEU A 1 49 ? -1.833 -2.443 -2.563 1.00 0.00 49 LEU A CA 18
ATOM 28915 C C . LEU A 1 49 ? -2.869 -2.320 -1.449 1.00 0.00 49 LEU A C 18
ATOM 28916 O O . LEU A 1 49 ? -2.721 -2.916 -0.381 1.00 0.00 49 LEU A O 18
ATOM 28932 N N . LEU A 1 50 ? -3.915 -1.543 -1.705 1.00 0.00 50 LEU A N 18
ATOM 28933 C CA . LEU A 1 50 ? -4.977 -1.342 -0.725 1.00 0.00 50 LEU A CA 18
ATOM 28934 C C . LEU A 1 50 ? -5.265 -2.632 0.037 1.00 0.00 50 LEU A C 18
ATOM 28935 O O . LEU A 1 50 ? -5.293 -2.645 1.267 1.00 0.00 50 LEU A O 18
ATOM 28951 N N . ASP A 1 51 ? -5.478 -3.715 -0.703 1.00 0.00 51 ASP A N 18
ATOM 28952 C CA . ASP A 1 51 ? -5.762 -5.011 -0.097 1.00 0.00 51 ASP A CA 18
ATOM 28953 C C . ASP A 1 51 ? -4.638 -5.427 0.848 1.00 0.00 51 ASP A C 18
ATOM 28954 O O . ASP A 1 51 ? -4.890 -5.926 1.944 1.00 0.00 51 ASP A O 18
ATOM 28963 N N . TRP A 1 52 ? -3.399 -5.217 0.414 1.00 0.00 52 TRP A N 18
ATOM 28964 C CA . TRP A 1 52 ? -2.238 -5.571 1.222 1.00 0.00 52 TRP A CA 18
ATOM 28965 C C . TRP A 1 52 ? -2.249 -4.822 2.550 1.00 0.00 52 TRP A C 18
ATOM 28966 O O . TRP A 1 52 ? -1.917 -5.385 3.592 1.00 0.00 52 TRP A O 18
ATOM 28987 N N . MET A 1 53 ? -2.633 -3.551 2.504 1.00 0.00 53 MET A N 18
ATOM 28988 C CA . MET A 1 53 ? -2.689 -2.726 3.706 1.00 0.00 53 MET A CA 18
ATOM 28989 C C . MET A 1 53 ? -3.646 -3.323 4.731 1.00 0.00 53 MET A C 18
ATOM 28990 O O . MET A 1 53 ? -3.354 -3.349 5.926 1.00 0.00 53 MET A O 18
ATOM 29004 N N . MET A 1 54 ? -4.792 -3.802 4.256 1.00 0.00 54 MET A N 18
ATOM 29005 C CA . MET A 1 54 ? -5.792 -4.399 5.132 1.00 0.00 54 MET A CA 18
ATOM 29006 C C . MET A 1 54 ? -5.250 -5.661 5.796 1.00 0.00 54 MET A C 18
ATOM 29007 O O . MET A 1 54 ? -5.772 -6.114 6.815 1.00 0.00 54 MET A O 18
ATOM 29021 N N . LYS A 1 55 ? -4.198 -6.225 5.213 1.00 0.00 55 LYS A N 18
ATOM 29022 C CA . LYS A 1 55 ? -3.582 -7.434 5.748 1.00 0.00 55 LYS A CA 18
ATOM 29023 C C . LYS A 1 55 ? -2.675 -7.107 6.930 1.00 0.00 55 LYS A C 18
ATOM 29024 O O . LYS A 1 55 ? -2.766 -7.731 7.987 1.00 0.00 55 LYS A O 18
ATOM 29043 N N . VAL A 1 56 ? -1.803 -6.121 6.745 1.00 0.00 56 VAL A N 18
ATOM 29044 C CA . VAL A 1 56 ? -0.881 -5.708 7.796 1.00 0.00 56 VAL A CA 18
ATOM 29045 C C . VAL A 1 56 ? -1.636 -5.243 9.037 1.00 0.00 56 VAL A C 18
ATOM 29046 O O . VAL A 1 56 ? -1.146 -5.369 10.159 1.00 0.00 56 VAL A O 18
ATOM 29059 N N . GLY A 1 57 ? -2.833 -4.703 8.827 1.00 0.00 57 GLY A N 18
ATOM 29060 C CA . GLY A 1 57 ? -3.637 -4.227 9.937 1.00 0.00 57 GLY A CA 18
ATOM 29061 C C . GLY A 1 57 ? -3.971 -2.753 9.820 1.00 0.00 57 GLY A C 18
ATOM 29062 O O . GLY A 1 57 ? -3.783 -1.990 10.768 1.00 0.00 57 GLY A O 18
ATOM 29066 N N . TYR A 1 58 ? -4.467 -2.351 8.656 1.00 0.00 58 TYR A N 18
ATOM 29067 C CA . TYR A 1 58 ? -4.825 -0.958 8.417 1.00 0.00 58 TYR A CA 18
ATOM 29068 C C . TYR A 1 58 ? -5.821 -0.841 7.267 1.00 0.00 58 TYR A C 18
ATOM 29069 O O . TYR A 1 58 ? -5.700 -1.529 6.253 1.00 0.00 58 TYR A O 18
ATOM 29087 N N . HIS A 1 59 ? -6.804 0.039 7.432 1.00 0.00 59 HIS A N 18
ATOM 29088 C CA . HIS A 1 59 ? -7.821 0.248 6.408 1.00 0.00 59 HIS A CA 18
ATOM 29089 C C . HIS A 1 59 ? -7.453 1.428 5.512 1.00 0.00 59 HIS A C 18
ATOM 29090 O O . HIS A 1 59 ? -6.939 2.442 5.982 1.00 0.00 59 HIS A O 18
ATOM 29104 N N . LYS A 1 60 ? -7.722 1.287 4.218 1.00 0.00 60 LYS A N 18
ATOM 29105 C CA . LYS A 1 60 ? -7.420 2.340 3.254 1.00 0.00 60 LYS A CA 18
ATOM 29106 C C . LYS A 1 60 ? -8.176 3.620 3.593 1.00 0.00 60 LYS A C 18
ATOM 29107 O O . LYS A 1 60 ? -7.606 4.710 3.583 1.00 0.00 60 LYS A O 18
ATOM 29126 N N . SER A 1 61 ? -9.463 3.479 3.894 1.00 0.00 61 SER A N 18
ATOM 29127 C CA . SER A 1 61 ? -10.299 4.625 4.234 1.00 0.00 61 SER A CA 18
ATOM 29128 C C . SER A 1 61 ? -9.868 5.237 5.563 1.00 0.00 61 SER A C 18
ATOM 29129 O O . SER A 1 61 ? -10.389 6.271 5.983 1.00 0.00 61 SER A O 18
ATOM 29137 N N . LEU A 1 62 ? -8.911 4.591 6.221 1.00 0.00 62 LEU A N 18
ATOM 29138 C CA . LEU A 1 62 ? -8.407 5.071 7.504 1.00 0.00 62 LEU A CA 18
ATOM 29139 C C . LEU A 1 62 ? -6.919 5.398 7.417 1.00 0.00 62 LEU A C 18
ATOM 29140 O O . LEU A 1 62 ? -6.342 5.958 8.348 1.00 0.00 62 LEU A O 18
ATOM 29156 N N . TYR A 1 63 ? -6.307 5.046 6.293 1.00 0.00 63 TYR A N 18
ATOM 29157 C CA . TYR A 1 63 ? -4.887 5.301 6.084 1.00 0.00 63 TYR A CA 18
ATOM 29158 C C . TYR A 1 63 ? -4.573 5.455 4.599 1.00 0.00 63 TYR A C 18
ATOM 29159 O O . TYR A 1 63 ? -5.113 4.732 3.761 1.00 0.00 63 TYR A O 18
ATOM 29177 N N . ARG A 1 64 ? -3.696 6.402 4.281 1.00 0.00 64 ARG A N 18
ATOM 29178 C CA . ARG A 1 64 ? -3.310 6.652 2.897 1.00 0.00 64 ARG A CA 18
ATOM 29179 C C . ARG A 1 64 ? -1.863 6.233 2.653 1.00 0.00 64 ARG A C 18
ATOM 29180 O O . ARG A 1 64 ? -1.185 5.745 3.558 1.00 0.00 64 ARG A O 18
ATOM 29201 N N . LEU A 1 65 ? -1.397 6.427 1.424 1.00 0.00 65 LEU A N 18
ATOM 29202 C CA . LEU A 1 65 ? -0.030 6.070 1.059 1.00 0.00 65 LEU A CA 18
ATOM 29203 C C . LEU A 1 65 ? 0.752 7.299 0.609 1.00 0.00 65 LEU A C 18
ATOM 29204 O O . LEU A 1 65 ? 0.240 8.136 -0.135 1.00 0.00 65 LEU A O 18
ATOM 29220 N N . SER A 1 66 ? 1.998 7.402 1.063 1.00 0.00 66 SER A N 18
ATOM 29221 C CA . SER A 1 66 ? 2.850 8.530 0.708 1.00 0.00 66 SER A CA 18
ATOM 29222 C C . SER A 1 66 ? 4.261 8.058 0.366 1.00 0.00 66 SER A C 18
ATOM 29223 O O . SER A 1 66 ? 4.700 7.000 0.817 1.00 0.00 66 SER A O 18
ATOM 29231 N N . THR A 1 67 ? 4.966 8.851 -0.434 1.00 0.00 67 THR A N 18
ATOM 29232 C CA . THR A 1 67 ? 6.326 8.517 -0.837 1.00 0.00 67 THR A CA 18
ATOM 29233 C C . THR A 1 67 ? 7.343 9.032 0.174 1.00 0.00 67 THR A C 18
ATOM 29234 O O . THR A 1 67 ? 7.151 10.086 0.779 1.00 0.00 67 THR A O 18
ATOM 29245 N N . SER A 1 68 ? 8.425 8.280 0.353 1.00 0.00 68 SER A N 18
ATOM 29246 C CA . SER A 1 68 ? 9.471 8.659 1.296 1.00 0.00 68 SER A CA 18
ATOM 29247 C C . SER A 1 68 ? 9.920 10.097 1.058 1.00 0.00 68 SER A C 18
ATOM 29248 O O . SER A 1 68 ? 9.780 10.957 1.929 1.00 0.00 68 SER A O 18
ATOM 29256 N N . PHE A 1 69 ? 10.462 10.353 -0.129 1.00 0.00 69 PHE A N 18
ATOM 29257 C CA . PHE A 1 69 ? 10.934 11.687 -0.483 1.00 0.00 69 PHE A CA 18
ATOM 29258 C C . PHE A 1 69 ? 10.682 11.979 -1.959 1.00 0.00 69 PHE A C 18
ATOM 29259 O O . PHE A 1 69 ? 11.121 11.248 -2.847 1.00 0.00 69 PHE A O 18
ATOM 29276 N N . PRO A 1 70 ? 9.955 13.074 -2.230 1.00 0.00 70 PRO A N 18
ATOM 29277 C CA . PRO A 1 70 ? 9.425 13.950 -1.181 1.00 0.00 70 PRO A CA 18
ATOM 29278 C C . PRO A 1 70 ? 8.310 13.288 -0.380 1.00 0.00 70 PRO A C 18
ATOM 29279 O O . PRO A 1 70 ? 7.867 12.187 -0.707 1.00 0.00 70 PRO A O 18
ATOM 29290 N N . ARG A 1 71 ? 7.859 13.967 0.670 1.00 0.00 71 ARG A N 18
ATOM 29291 C CA . ARG A 1 71 ? 6.795 13.444 1.518 1.00 0.00 71 ARG A CA 18
ATOM 29292 C C . ARG A 1 71 ? 5.454 14.079 1.164 1.00 0.00 71 ARG A C 18
ATOM 29293 O O . ARG A 1 71 ? 5.157 15.199 1.582 1.00 0.00 71 ARG A O 18
ATOM 29314 N N . ARG A 1 72 ? 4.649 13.358 0.391 1.00 0.00 72 ARG A N 18
ATOM 29315 C CA . ARG A 1 72 ? 3.341 13.853 -0.021 1.00 0.00 72 ARG A CA 18
ATOM 29316 C C . ARG A 1 72 ? 2.335 12.710 -0.123 1.00 0.00 72 ARG A C 18
ATOM 29317 O O . ARG A 1 72 ? 2.712 11.551 -0.293 1.00 0.00 72 ARG A O 18
ATOM 29338 N N . ALA A 1 73 ? 1.053 13.045 -0.019 1.00 0.00 73 ALA A N 18
ATOM 29339 C CA . ALA A 1 73 ? -0.006 12.047 -0.100 1.00 0.00 73 ALA A CA 18
ATOM 29340 C C . ALA A 1 73 ? -0.222 11.592 -1.539 1.00 0.00 73 ALA A C 18
ATOM 29341 O O . ALA A 1 73 ? -0.568 12.393 -2.409 1.00 0.00 73 ALA A O 18
ATOM 29348 N N . LEU A 1 74 ? -0.014 10.303 -1.785 1.00 0.00 74 LEU A N 18
ATOM 29349 C CA . LEU A 1 74 ? -0.185 9.741 -3.120 1.00 0.00 74 LEU A CA 18
ATOM 29350 C C . LEU A 1 74 ? -1.649 9.406 -3.386 1.00 0.00 74 LEU A C 18
ATOM 29351 O O . LEU A 1 74 ? -2.454 9.315 -2.460 1.00 0.00 74 LEU A O 18
ATOM 29367 N N . GLU A 1 75 ? -1.987 9.222 -4.659 1.00 0.00 75 GLU A N 18
ATOM 29368 C CA . GLU A 1 75 ? -3.355 8.896 -5.047 1.00 0.00 75 GLU A CA 18
ATOM 29369 C C . GLU A 1 75 ? -3.385 7.665 -5.947 1.00 0.00 75 GLU A C 18
ATOM 29370 O O . GLU A 1 75 ? -2.684 7.600 -6.956 1.00 0.00 75 GLU A O 18
ATOM 29382 N N . VAL A 1 76 ? -4.205 6.687 -5.572 1.00 0.00 76 VAL A N 18
ATOM 29383 C CA . VAL A 1 76 ? -4.329 5.456 -6.344 1.00 0.00 76 VAL A CA 18
ATOM 29384 C C . VAL A 1 76 ? -5.086 5.698 -7.646 1.00 0.00 76 VAL A C 18
ATOM 29385 O O . VAL A 1 76 ? -6.303 5.526 -7.709 1.00 0.00 76 VAL A O 18
ATOM 29398 N N . GLU A 1 77 ? -4.356 6.098 -8.683 1.00 0.00 77 GLU A N 18
ATOM 29399 C CA . GLU A 1 77 ? -4.959 6.365 -9.983 1.00 0.00 77 GLU A CA 18
ATOM 29400 C C . GLU A 1 77 ? -6.121 5.411 -10.249 1.00 0.00 77 GLU A C 18
ATOM 29401 O O . GLU A 1 77 ? -7.168 5.815 -10.752 1.00 0.00 77 GLU A O 18
ATOM 29413 N N . GLY A 1 78 ? -5.925 4.140 -9.910 1.00 0.00 78 GLY A N 18
ATOM 29414 C CA . GLY A 1 78 ? -6.963 3.148 -10.120 1.00 0.00 78 GLY A CA 18
ATOM 29415 C C . GLY A 1 78 ? -6.841 2.456 -11.463 1.00 0.00 78 GLY A C 18
ATOM 29416 O O . GLY A 1 78 ? -6.944 1.234 -11.552 1.00 0.00 78 GLY A O 18
ATOM 29420 N N . GLY A 1 79 ? -6.622 3.241 -12.514 1.00 0.00 79 GLY A N 18
ATOM 29421 C CA . GLY A 1 79 ? -6.491 2.680 -13.845 1.00 0.00 79 GLY A CA 18
ATOM 29422 C C . GLY A 1 79 ? -5.045 2.472 -14.247 1.00 0.00 79 GLY A C 18
ATOM 29423 O O . GLY A 1 79 ? -4.719 1.510 -14.943 1.00 0.00 79 GLY A O 18
ATOM 29427 N N . SER A 1 80 ? -4.174 3.375 -13.808 1.00 0.00 80 SER A N 18
ATOM 29428 C CA . SER A 1 80 ? -2.754 3.289 -14.131 1.00 0.00 80 SER A CA 18
ATOM 29429 C C . SER A 1 80 ? -2.085 2.170 -13.339 1.00 0.00 80 SER A C 18
ATOM 29430 O O . SER A 1 80 ? -2.482 1.865 -12.215 1.00 0.00 80 SER A O 18
ATOM 29438 N N . SER A 1 81 ? -1.064 1.561 -13.936 1.00 0.00 81 SER A N 18
ATOM 29439 C CA . SER A 1 81 ? -0.340 0.473 -13.288 1.00 0.00 81 SER A CA 18
ATOM 29440 C C . SER A 1 81 ? 0.675 1.015 -12.287 1.00 0.00 81 SER A C 18
ATOM 29441 O O . SER A 1 81 ? 0.930 2.219 -12.235 1.00 0.00 81 SER A O 18
ATOM 29449 N N . LEU A 1 82 ? 1.251 0.119 -11.494 1.00 0.00 82 LEU A N 18
ATOM 29450 C CA . LEU A 1 82 ? 2.239 0.506 -10.492 1.00 0.00 82 LEU A CA 18
ATOM 29451 C C . LEU A 1 82 ? 3.387 1.281 -11.132 1.00 0.00 82 LEU A C 18
ATOM 29452 O O . LEU A 1 82 ? 3.956 2.183 -10.519 1.00 0.00 82 LEU A O 18
ATOM 29468 N N . GLU A 1 83 ? 3.720 0.922 -12.368 1.00 0.00 83 GLU A N 18
ATOM 29469 C CA . GLU A 1 83 ? 4.799 1.585 -13.090 1.00 0.00 83 GLU A CA 18
ATOM 29470 C C . GLU A 1 83 ? 4.310 2.878 -13.735 1.00 0.00 83 GLU A C 18
ATOM 29471 O O . GLU A 1 83 ? 5.106 3.729 -14.130 1.00 0.00 83 GLU A O 18
ATOM 29483 N N . ASP A 1 84 ? 2.992 3.018 -13.838 1.00 0.00 84 ASP A N 18
ATOM 29484 C CA . ASP A 1 84 ? 2.393 4.206 -14.435 1.00 0.00 84 ASP A CA 18
ATOM 29485 C C . ASP A 1 84 ? 2.308 5.340 -13.418 1.00 0.00 84 ASP A C 18
ATOM 29486 O O . ASP A 1 84 ? 2.410 6.515 -13.773 1.00 0.00 84 ASP A O 18
ATOM 29495 N N . ILE A 1 85 ? 2.119 4.980 -12.153 1.00 0.00 85 ILE A N 18
ATOM 29496 C CA . ILE A 1 85 ? 2.019 5.968 -11.085 1.00 0.00 85 ILE A CA 18
ATOM 29497 C C . ILE A 1 85 ? 3.401 6.399 -10.604 1.00 0.00 85 ILE A C 18
ATOM 29498 O O . ILE A 1 85 ? 3.576 7.506 -10.096 1.00 0.00 85 ILE A O 18
ATOM 29514 N N . GLY A 1 86 ? 4.382 5.517 -10.772 1.00 0.00 86 GLY A N 18
ATOM 29515 C CA . GLY A 1 86 ? 5.737 5.825 -10.352 1.00 0.00 86 GLY A CA 18
ATOM 29516 C C . GLY A 1 86 ? 6.254 4.856 -9.308 1.00 0.00 86 GLY A C 18
ATOM 29517 O O . GLY A 1 86 ? 6.711 5.268 -8.241 1.00 0.00 86 GLY A O 18
ATOM 29521 N N . ILE A 1 87 ? 6.184 3.565 -9.614 1.00 0.00 87 ILE A N 18
ATOM 29522 C CA . ILE A 1 87 ? 6.648 2.535 -8.694 1.00 0.00 87 ILE A CA 18
ATOM 29523 C C . ILE A 1 87 ? 7.542 1.525 -9.405 1.00 0.00 87 ILE A C 18
ATOM 29524 O O . ILE A 1 87 ? 7.939 0.512 -8.826 1.00 0.00 87 ILE A O 18
ATOM 29540 N N . THR A 1 88 ? 7.859 1.807 -10.665 1.00 0.00 88 THR A N 18
ATOM 29541 C CA . THR A 1 88 ? 8.707 0.924 -11.456 1.00 0.00 88 THR A CA 18
ATOM 29542 C C . THR A 1 88 ? 10.050 0.695 -10.772 1.00 0.00 88 THR A C 18
ATOM 29543 O O . THR A 1 88 ? 10.768 -0.252 -11.094 1.00 0.00 88 THR A O 18
ATOM 29554 N N . VAL A 1 89 ? 10.384 1.566 -9.826 1.00 0.00 89 VAL A N 18
ATOM 29555 C CA . VAL A 1 89 ? 11.641 1.457 -9.096 1.00 0.00 89 VAL A CA 18
ATOM 29556 C C . VAL A 1 89 ? 11.398 1.368 -7.593 1.00 0.00 89 VAL A C 18
ATOM 29557 O O . VAL A 1 89 ? 10.400 1.879 -7.085 1.00 0.00 89 VAL A O 18
ATOM 29570 N N . ASP A 1 90 ? 12.316 0.718 -6.887 1.00 0.00 90 ASP A N 18
ATOM 29571 C CA . ASP A 1 90 ? 12.203 0.563 -5.442 1.00 0.00 90 ASP A CA 18
ATOM 29572 C C . ASP A 1 90 ? 11.683 1.845 -4.798 1.00 0.00 90 ASP A C 18
ATOM 29573 O O . ASP A 1 90 ? 12.197 2.934 -5.056 1.00 0.00 90 ASP A O 18
ATOM 29582 N N . THR A 1 91 ? 10.660 1.708 -3.960 1.00 0.00 91 THR A N 18
ATOM 29583 C CA . THR A 1 91 ? 10.069 2.854 -3.282 1.00 0.00 91 THR A CA 18
ATOM 29584 C C . THR A 1 91 ? 9.540 2.466 -1.905 1.00 0.00 91 THR A C 18
ATOM 29585 O O . THR A 1 91 ? 8.960 1.394 -1.732 1.00 0.00 91 THR A O 18
ATOM 29596 N N . VAL A 1 92 ? 9.743 3.344 -0.928 1.00 0.00 92 VAL A N 18
ATOM 29597 C CA . VAL A 1 92 ? 9.285 3.094 0.433 1.00 0.00 92 VAL A CA 18
ATOM 29598 C C . VAL A 1 92 ? 7.996 3.853 0.727 1.00 0.00 92 VAL A C 18
ATOM 29599 O O . VAL A 1 92 ? 7.932 5.073 0.570 1.00 0.00 92 VAL A O 18
ATOM 29612 N N . LEU A 1 93 ? 6.971 3.123 1.153 1.00 0.00 93 LEU A N 18
ATOM 29613 C CA . LEU A 1 93 ? 5.681 3.727 1.470 1.00 0.00 93 LEU A CA 18
ATOM 29614 C C . LEU A 1 93 ? 5.550 3.976 2.969 1.00 0.00 93 LEU A C 18
ATOM 29615 O O . LEU A 1 93 ? 6.150 3.271 3.780 1.00 0.00 93 LEU A O 18
ATOM 29631 N N . ASN A 1 94 ? 4.760 4.981 3.330 1.00 0.00 94 ASN A N 18
ATOM 29632 C CA . ASN A 1 94 ? 4.548 5.321 4.733 1.00 0.00 94 ASN A CA 18
ATOM 29633 C C . ASN A 1 94 ? 3.060 5.376 5.061 1.00 0.00 94 ASN A C 18
ATOM 29634 O O . ASN A 1 94 ? 2.320 6.190 4.506 1.00 0.00 94 ASN A O 18
ATOM 29645 N N . VAL A 1 95 ? 2.625 4.505 5.967 1.00 0.00 95 VAL A N 18
ATOM 29646 C CA . VAL A 1 95 ? 1.225 4.456 6.370 1.00 0.00 95 VAL A CA 18
ATOM 29647 C C . VAL A 1 95 ? 0.889 5.593 7.327 1.00 0.00 95 VAL A C 18
ATOM 29648 O O . VAL A 1 95 ? 1.214 5.536 8.513 1.00 0.00 95 VAL A O 18
ATOM 29661 N N . GLU A 1 96 ? 0.234 6.626 6.804 1.00 0.00 96 GLU A N 18
ATOM 29662 C CA . GLU A 1 96 ? -0.146 7.778 7.612 1.00 0.00 96 GLU A CA 18
ATOM 29663 C C . GLU A 1 96 ? -1.642 7.760 7.915 1.00 0.00 96 GLU A C 18
ATOM 29664 O O . GLU A 1 96 ? -2.388 6.952 7.362 1.00 0.00 96 GLU A O 18
ATOM 29676 N N . GLU A 1 97 ? -2.074 8.659 8.795 1.00 0.00 97 GLU A N 18
ATOM 29677 C CA . GLU A 1 97 ? -3.480 8.746 9.170 1.00 0.00 97 GLU A CA 18
ATOM 29678 C C . GLU A 1 97 ? -4.186 9.845 8.383 1.00 0.00 97 GLU A C 18
ATOM 29679 O O . GLU A 1 97 ? -3.709 10.978 8.311 1.00 0.00 97 GLU A O 18
ATOM 29691 N N . LYS A 1 98 ? -5.325 9.503 7.792 1.00 0.00 98 LYS A N 18
ATOM 29692 C CA . LYS A 1 98 ? -6.101 10.459 7.009 1.00 0.00 98 LYS A CA 18
ATOM 29693 C C . LYS A 1 98 ? -6.012 11.856 7.616 1.00 0.00 98 LYS A C 18
ATOM 29694 O O . LYS A 1 98 ? -5.952 12.010 8.835 1.00 0.00 98 LYS A O 18
ATOM 29713 N N . GLU A 1 99 ? -6.004 12.870 6.756 1.00 0.00 99 GLU A N 18
ATOM 29714 C CA . GLU A 1 99 ? -5.923 14.254 7.207 1.00 0.00 99 GLU A CA 18
ATOM 29715 C C . GLU A 1 99 ? -7.280 14.742 7.709 1.00 0.00 99 GLU A C 18
ATOM 29716 O O . GLU A 1 99 ? -8.301 14.088 7.502 1.00 0.00 99 GLU A O 18
ATOM 29728 N N . GLN A 1 100 ? -7.279 15.895 8.370 1.00 0.00 100 GLN A N 18
ATOM 29729 C CA . GLN A 1 100 ? -8.509 16.470 8.903 1.00 0.00 100 GLN A CA 18
ATOM 29730 C C . GLN A 1 100 ? -9.393 16.999 7.779 1.00 0.00 100 GLN A C 18
ATOM 29731 O O . GLN A 1 100 ? -10.584 16.694 7.718 1.00 0.00 100 GLN A O 18
ATOM 29745 N N . SER A 1 101 ? -8.803 17.794 6.892 1.00 0.00 101 SER A N 18
ATOM 29746 C CA . SER A 1 101 ? -9.539 18.369 5.772 1.00 0.00 101 SER A CA 18
ATOM 29747 C C . SER A 1 101 ? -8.654 18.464 4.533 1.00 0.00 101 SER A C 18
ATOM 29748 O O . SER A 1 101 ? -7.476 18.809 4.622 1.00 0.00 101 SER A O 18
ATOM 29756 N N . SER A 1 102 ? -9.232 18.155 3.376 1.00 0.00 102 SER A N 18
ATOM 29757 C CA . SER A 1 102 ? -8.496 18.202 2.118 1.00 0.00 102 SER A CA 18
ATOM 29758 C C . SER A 1 102 ? -8.457 19.624 1.564 1.00 0.00 102 SER A C 18
ATOM 29759 O O . SER A 1 102 ? -9.482 20.300 1.487 1.00 0.00 102 SER A O 18
ATOM 29767 N N . GLN A 1 103 ? -7.264 20.069 1.182 1.00 0.00 103 GLN A N 18
ATOM 29768 C CA . GLN A 1 103 ? -7.089 21.411 0.637 1.00 0.00 103 GLN A CA 18
ATOM 29769 C C . GLN A 1 103 ? -7.103 21.384 -0.889 1.00 0.00 103 GLN A C 18
ATOM 29770 O O . GLN A 1 103 ? -6.734 20.385 -1.506 1.00 0.00 103 GLN A O 18
ATOM 29784 N N . SER A 1 104 ? -7.533 22.488 -1.490 1.00 0.00 104 SER A N 18
ATOM 29785 C CA . SER A 1 104 ? -7.600 22.590 -2.944 1.00 0.00 104 SER A CA 18
ATOM 29786 C C . SER A 1 104 ? -6.974 23.895 -3.425 1.00 0.00 104 SER A C 18
ATOM 29787 O O . SER A 1 104 ? -7.372 24.980 -3.003 1.00 0.00 104 SER A O 18
ATOM 29795 N N . GLY A 1 105 ? -5.993 23.782 -4.315 1.00 0.00 105 GLY A N 18
ATOM 29796 C CA . GLY A 1 105 ? -5.327 24.959 -4.841 1.00 0.00 105 GLY A CA 18
ATOM 29797 C C . GLY A 1 105 ? -4.247 24.614 -5.846 1.00 0.00 105 GLY A C 18
ATOM 29798 O O . GLY A 1 105 ? -4.511 24.420 -7.032 1.00 0.00 105 GLY A O 18
ATOM 29802 N N . PRO A 1 106 ? -2.995 24.537 -5.370 1.00 0.00 106 PRO A N 18
ATOM 29803 C CA . PRO A 1 106 ? -1.844 24.214 -6.220 1.00 0.00 106 PRO A CA 18
ATOM 29804 C C . PRO A 1 106 ? -1.860 22.764 -6.692 1.00 0.00 106 PRO A C 18
ATOM 29805 O O . PRO A 1 106 ? -1.090 22.379 -7.571 1.00 0.00 106 PRO A O 18
ATOM 29816 N N . SER A 1 107 ? -2.742 21.965 -6.101 1.00 0.00 107 SER A N 18
ATOM 29817 C CA . SER A 1 107 ? -2.856 20.554 -6.459 1.00 0.00 107 SER A CA 18
ATOM 29818 C C . SER A 1 107 ? -2.666 20.358 -7.960 1.00 0.00 107 SER A C 18
ATOM 29819 O O . SER A 1 107 ? -2.979 21.242 -8.758 1.00 0.00 107 SER A O 18
ATOM 29827 N N . SER A 1 108 ? -2.150 19.193 -8.337 1.00 0.00 108 SER A N 18
ATOM 29828 C CA . SER A 1 108 ? -1.913 18.881 -9.742 1.00 0.00 108 SER A CA 18
ATOM 29829 C C . SER A 1 108 ? -2.889 17.816 -10.233 1.00 0.00 108 SER A C 18
ATOM 29830 O O . SER A 1 108 ? -3.553 17.151 -9.438 1.00 0.00 108 SER A O 18
ATOM 29838 N N . GLY A 1 109 ? -2.971 17.660 -11.552 1.00 0.00 109 GLY A N 18
ATOM 29839 C CA . GLY A 1 109 ? -3.868 16.675 -12.127 1.00 0.00 109 GLY A CA 18
ATOM 29840 C C . GLY A 1 109 ? -3.134 15.452 -12.640 1.00 0.00 109 GLY A C 18
ATOM 29841 O O . GLY A 1 109 ? -2.417 14.790 -11.889 1.00 0.00 109 GLY A O 18
ATOM 29845 N N . GLY A 1 1 ? -12.294 -21.926 -9.997 1.00 0.00 1 GLY A N 19
ATOM 29846 C CA . GLY A 1 1 ? -11.033 -22.257 -9.361 1.00 0.00 1 GLY A CA 19
ATOM 29847 C C . GLY A 1 1 ? -11.202 -23.232 -8.212 1.00 0.00 1 GLY A C 19
ATOM 29848 O O . GLY A 1 1 ? -11.959 -24.198 -8.314 1.00 0.00 1 GLY A O 19
ATOM 29852 N N . SER A 1 2 ? -10.495 -22.979 -7.115 1.00 0.00 2 SER A N 19
ATOM 29853 C CA . SER A 1 2 ? -10.566 -23.845 -5.944 1.00 0.00 2 SER A CA 19
ATOM 29854 C C . SER A 1 2 ? -11.931 -23.739 -5.272 1.00 0.00 2 SER A C 19
ATOM 29855 O O . SER A 1 2 ? -12.517 -22.658 -5.198 1.00 0.00 2 SER A O 19
ATOM 29863 N N . SER A 1 3 ? -12.433 -24.868 -4.784 1.00 0.00 3 SER A N 19
ATOM 29864 C CA . SER A 1 3 ? -13.732 -24.905 -4.122 1.00 0.00 3 SER A CA 19
ATOM 29865 C C . SER A 1 3 ? -13.567 -24.964 -2.606 1.00 0.00 3 SER A C 19
ATOM 29866 O O . SER A 1 3 ? -12.626 -25.570 -2.095 1.00 0.00 3 SER A O 19
ATOM 29874 N N . GLY A 1 4 ? -14.492 -24.330 -1.892 1.00 0.00 4 GLY A N 19
ATOM 29875 C CA . GLY A 1 4 ? -14.432 -24.322 -0.442 1.00 0.00 4 GLY A CA 19
ATOM 29876 C C . GLY A 1 4 ? -14.254 -22.925 0.123 1.00 0.00 4 GLY A C 19
ATOM 29877 O O . GLY A 1 4 ? -13.233 -22.279 -0.110 1.00 0.00 4 GLY A O 19
ATOM 29881 N N . SER A 1 5 ? -15.252 -22.459 0.868 1.00 0.00 5 SER A N 19
ATOM 29882 C CA . SER A 1 5 ? -15.203 -21.129 1.463 1.00 0.00 5 SER A CA 19
ATOM 29883 C C . SER A 1 5 ? -14.497 -21.163 2.814 1.00 0.00 5 SER A C 19
ATOM 29884 O O . SER A 1 5 ? -14.947 -21.830 3.747 1.00 0.00 5 SER A O 19
ATOM 29892 N N . SER A 1 6 ? -13.386 -20.440 2.913 1.00 0.00 6 SER A N 19
ATOM 29893 C CA . SER A 1 6 ? -12.613 -20.391 4.149 1.00 0.00 6 SER A CA 19
ATOM 29894 C C . SER A 1 6 ? -12.922 -19.120 4.933 1.00 0.00 6 SER A C 19
ATOM 29895 O O . SER A 1 6 ? -12.081 -18.612 5.672 1.00 0.00 6 SER A O 19
ATOM 29903 N N . GLY A 1 7 ? -14.139 -18.609 4.763 1.00 0.00 7 GLY A N 19
ATOM 29904 C CA . GLY A 1 7 ? -14.540 -17.401 5.461 1.00 0.00 7 GLY A CA 19
ATOM 29905 C C . GLY A 1 7 ? -14.901 -16.276 4.511 1.00 0.00 7 GLY A C 19
ATOM 29906 O O . GLY A 1 7 ? -15.362 -16.520 3.396 1.00 0.00 7 GLY A O 19
ATOM 29910 N N . GLU A 1 8 ? -14.691 -15.040 4.953 1.00 0.00 8 GLU A N 19
ATOM 29911 C CA . GLU A 1 8 ? -15.001 -13.874 4.133 1.00 0.00 8 GLU A CA 19
ATOM 29912 C C . GLU A 1 8 ? -13.787 -12.956 4.015 1.00 0.00 8 GLU A C 19
ATOM 29913 O O . GLU A 1 8 ? -13.923 -11.733 3.962 1.00 0.00 8 GLU A O 19
ATOM 29925 N N . VAL A 1 9 ? -12.602 -13.555 3.974 1.00 0.00 9 VAL A N 19
ATOM 29926 C CA . VAL A 1 9 ? -11.364 -12.791 3.861 1.00 0.00 9 VAL A CA 19
ATOM 29927 C C . VAL A 1 9 ? -10.573 -13.207 2.626 1.00 0.00 9 VAL A C 19
ATOM 29928 O O . VAL A 1 9 ? -10.258 -14.381 2.426 1.00 0.00 9 VAL A O 19
ATOM 29941 N N . PRO A 1 10 ? -10.243 -12.224 1.776 1.00 0.00 10 PRO A N 19
ATOM 29942 C CA . PRO A 1 10 ? -9.483 -12.464 0.545 1.00 0.00 10 PRO A CA 19
ATOM 29943 C C . PRO A 1 10 ? -8.033 -12.842 0.824 1.00 0.00 10 PRO A C 19
ATOM 29944 O O . PRO A 1 10 ? -7.606 -12.895 1.977 1.00 0.00 10 PRO A O 19
ATOM 29955 N N . ASP A 1 11 ? -7.280 -13.105 -0.239 1.00 0.00 11 ASP A N 19
ATOM 29956 C CA . ASP A 1 11 ? -5.877 -13.478 -0.109 1.00 0.00 11 ASP A CA 19
ATOM 29957 C C . ASP A 1 11 ? -5.017 -12.720 -1.117 1.00 0.00 11 ASP A C 19
ATOM 29958 O O . ASP A 1 11 ? -5.520 -12.213 -2.120 1.00 0.00 11 ASP A O 19
ATOM 29967 N N . LEU A 1 12 ? -3.720 -12.647 -0.843 1.00 0.00 12 LEU A N 19
ATOM 29968 C CA . LEU A 1 12 ? -2.789 -11.951 -1.725 1.00 0.00 12 LEU A CA 19
ATOM 29969 C C . LEU A 1 12 ? -2.100 -12.929 -2.672 1.00 0.00 12 LEU A C 19
ATOM 29970 O O . LEU A 1 12 ? -1.824 -14.077 -2.324 1.00 0.00 12 LEU A O 19
ATOM 29986 N N . PRO A 1 13 ? -1.814 -12.466 -3.897 1.00 0.00 13 PRO A N 19
ATOM 29987 C CA . PRO A 1 13 ? -1.150 -13.282 -4.917 1.00 0.00 13 PRO A CA 19
ATOM 29988 C C . PRO A 1 13 ? 0.309 -13.564 -4.576 1.00 0.00 13 PRO A C 19
ATOM 29989 O O . PRO A 1 13 ? 0.899 -12.891 -3.732 1.00 0.00 13 PRO A O 19
ATOM 30000 N N . GLU A 1 14 ? 0.885 -14.564 -5.237 1.00 0.00 14 GLU A N 19
ATOM 30001 C CA . GLU A 1 14 ? 2.274 -14.934 -5.002 1.00 0.00 14 GLU A CA 19
ATOM 30002 C C . GLU A 1 14 ? 3.176 -13.703 -5.021 1.00 0.00 14 GLU A C 19
ATOM 30003 O O . GLU A 1 14 ? 2.935 -12.756 -5.769 1.00 0.00 14 GLU A O 19
ATOM 30015 N N . GLU A 1 15 ? 4.216 -13.725 -4.192 1.00 0.00 15 GLU A N 19
ATOM 30016 C CA . GLU A 1 15 ? 5.152 -12.611 -4.114 1.00 0.00 15 GLU A CA 19
ATOM 30017 C C . GLU A 1 15 ? 6.344 -12.836 -5.039 1.00 0.00 15 GLU A C 19
ATOM 30018 O O . GLU A 1 15 ? 7.015 -13.867 -4.990 1.00 0.00 15 GLU A O 19
ATOM 30030 N N . PRO A 1 16 ? 6.616 -11.847 -5.905 1.00 0.00 16 PRO A N 19
ATOM 30031 C CA . PRO A 1 16 ? 7.728 -11.912 -6.858 1.00 0.00 16 PRO A CA 19
ATOM 30032 C C . PRO A 1 16 ? 9.085 -11.817 -6.172 1.00 0.00 16 PRO A C 19
ATOM 30033 O O . PRO A 1 16 ? 9.316 -10.929 -5.352 1.00 0.00 16 PRO A O 19
ATOM 30044 N N . SER A 1 17 ? 9.983 -12.737 -6.514 1.00 0.00 17 SER A N 19
ATOM 30045 C CA . SER A 1 17 ? 11.318 -12.758 -5.929 1.00 0.00 17 SER A CA 19
ATOM 30046 C C . SER A 1 17 ? 12.143 -11.569 -6.413 1.00 0.00 17 SER A C 19
ATOM 30047 O O . SER A 1 17 ? 11.637 -10.699 -7.122 1.00 0.00 17 SER A O 19
ATOM 30055 N N . GLU A 1 18 ? 13.413 -11.541 -6.026 1.00 0.00 18 GLU A N 19
ATOM 30056 C CA . GLU A 1 18 ? 14.308 -10.460 -6.420 1.00 0.00 18 GLU A CA 19
ATOM 30057 C C . GLU A 1 18 ? 14.875 -10.704 -7.816 1.00 0.00 18 GLU A C 19
ATOM 30058 O O . GLU A 1 18 ? 15.257 -9.767 -8.517 1.00 0.00 18 GLU A O 19
ATOM 30070 N N . THR A 1 19 ? 14.928 -11.972 -8.213 1.00 0.00 19 THR A N 19
ATOM 30071 C CA . THR A 1 19 ? 15.450 -12.341 -9.522 1.00 0.00 19 THR A CA 19
ATOM 30072 C C . THR A 1 19 ? 14.347 -12.337 -10.575 1.00 0.00 19 THR A C 19
ATOM 30073 O O . THR A 1 19 ? 14.594 -12.616 -11.748 1.00 0.00 19 THR A O 19
ATOM 30084 N N . ALA A 1 20 ? 13.129 -12.020 -10.148 1.00 0.00 20 ALA A N 19
ATOM 30085 C CA . ALA A 1 20 ? 11.989 -11.978 -11.054 1.00 0.00 20 ALA A CA 19
ATOM 30086 C C . ALA A 1 20 ? 12.099 -10.802 -12.020 1.00 0.00 20 ALA A C 19
ATOM 30087 O O . ALA A 1 20 ? 12.945 -9.927 -11.851 1.00 0.00 20 ALA A O 19
ATOM 30094 N N . GLU A 1 21 ? 11.237 -10.793 -13.033 1.00 0.00 21 GLU A N 19
ATOM 30095 C CA . GLU A 1 21 ? 11.240 -9.725 -14.026 1.00 0.00 21 GLU A CA 19
ATOM 30096 C C . GLU A 1 21 ? 10.088 -8.754 -13.785 1.00 0.00 21 GLU A C 19
ATOM 30097 O O . GLU A 1 21 ? 9.011 -9.152 -13.342 1.00 0.00 21 GLU A O 19
ATOM 30109 N N . GLU A 1 22 ? 10.325 -7.479 -14.079 1.00 0.00 22 GLU A N 19
ATOM 30110 C CA . GLU A 1 22 ? 9.307 -6.452 -13.892 1.00 0.00 22 GLU A CA 19
ATOM 30111 C C . GLU A 1 22 ? 8.783 -6.459 -12.459 1.00 0.00 22 GLU A C 19
ATOM 30112 O O . GLU A 1 22 ? 7.581 -6.331 -12.226 1.00 0.00 22 GLU A O 19
ATOM 30124 N N . VAL A 1 23 ? 9.694 -6.610 -11.502 1.00 0.00 23 VAL A N 19
ATOM 30125 C CA . VAL A 1 23 ? 9.324 -6.635 -10.092 1.00 0.00 23 VAL A CA 19
ATOM 30126 C C . VAL A 1 23 ? 10.103 -5.588 -9.303 1.00 0.00 23 VAL A C 19
ATOM 30127 O O . VAL A 1 23 ? 11.322 -5.473 -9.437 1.00 0.00 23 VAL A O 19
ATOM 30140 N N . VAL A 1 24 ? 9.392 -4.827 -8.477 1.00 0.00 24 VAL A N 19
ATOM 30141 C CA . VAL A 1 24 ? 10.017 -3.791 -7.663 1.00 0.00 24 VAL A CA 19
ATOM 30142 C C . VAL A 1 24 ? 9.855 -4.088 -6.176 1.00 0.00 24 VAL A C 19
ATOM 30143 O O . VAL A 1 24 ? 9.084 -4.967 -5.787 1.00 0.00 24 VAL A O 19
ATOM 30156 N N . THR A 1 25 ? 10.586 -3.350 -5.348 1.00 0.00 25 THR A N 19
ATOM 30157 C CA . THR A 1 25 ? 10.526 -3.533 -3.903 1.00 0.00 25 THR A CA 19
ATOM 30158 C C . THR A 1 25 ? 9.640 -2.478 -3.252 1.00 0.00 25 THR A C 19
ATOM 30159 O O . THR A 1 25 ? 10.046 -1.326 -3.092 1.00 0.00 25 THR A O 19
ATOM 30170 N N . VAL A 1 26 ? 8.430 -2.877 -2.876 1.00 0.00 26 VAL A N 19
ATOM 30171 C CA . VAL A 1 26 ? 7.487 -1.965 -2.240 1.00 0.00 26 VAL A CA 19
ATOM 30172 C C . VAL A 1 26 ? 7.380 -2.240 -0.744 1.00 0.00 26 VAL A C 19
ATOM 30173 O O . VAL A 1 26 ? 6.686 -3.164 -0.322 1.00 0.00 26 VAL A O 19
ATOM 30186 N N . ALA A 1 27 ? 8.072 -1.431 0.052 1.00 0.00 27 ALA A N 19
ATOM 30187 C CA . ALA A 1 27 ? 8.053 -1.586 1.501 1.00 0.00 27 ALA A CA 19
ATOM 30188 C C . ALA A 1 27 ? 7.018 -0.665 2.138 1.00 0.00 27 ALA A C 19
ATOM 30189 O O . ALA A 1 27 ? 6.855 0.484 1.723 1.00 0.00 27 ALA A O 19
ATOM 30196 N N . LEU A 1 28 ? 6.321 -1.174 3.148 1.00 0.00 28 LEU A N 19
ATOM 30197 C CA . LEU A 1 28 ? 5.301 -0.396 3.842 1.00 0.00 28 LEU A CA 19
ATOM 30198 C C . LEU A 1 28 ? 5.730 -0.089 5.273 1.00 0.00 28 LEU A C 19
ATOM 30199 O O . LEU A 1 28 ? 6.078 -0.992 6.034 1.00 0.00 28 LEU A O 19
ATOM 30215 N N . ARG A 1 29 ? 5.702 1.190 5.632 1.00 0.00 29 ARG A N 19
ATOM 30216 C CA . ARG A 1 29 ? 6.088 1.615 6.972 1.00 0.00 29 ARG A CA 19
ATOM 30217 C C . ARG A 1 29 ? 4.868 1.713 7.884 1.00 0.00 29 ARG A C 19
ATOM 30218 O O . ARG A 1 29 ? 3.847 2.294 7.512 1.00 0.00 29 ARG A O 19
ATOM 30239 N N . CYS A 1 30 ? 4.980 1.140 9.078 1.00 0.00 30 CYS A N 19
ATOM 30240 C CA . CYS A 1 30 ? 3.886 1.162 10.041 1.00 0.00 30 CYS A CA 19
ATOM 30241 C C . CYS A 1 30 ? 4.053 2.312 11.028 1.00 0.00 30 CYS A C 19
ATOM 30242 O O . CYS A 1 30 ? 5.166 2.722 11.360 1.00 0.00 30 CYS A O 19
ATOM 30250 N N . PRO A 1 31 ? 2.922 2.848 11.509 1.00 0.00 31 PRO A N 19
ATOM 30251 C CA . PRO A 1 31 ? 2.916 3.961 12.464 1.00 0.00 31 PRO A CA 19
ATOM 30252 C C . PRO A 1 31 ? 3.420 3.544 13.842 1.00 0.00 31 PRO A C 19
ATOM 30253 O O . PRO A 1 31 ? 3.680 4.387 14.699 1.00 0.00 31 PRO A O 19
ATOM 30264 N N . ASN A 1 32 ? 3.556 2.238 14.047 1.00 0.00 32 ASN A N 19
ATOM 30265 C CA . ASN A 1 32 ? 4.028 1.709 15.322 1.00 0.00 32 ASN A CA 19
ATOM 30266 C C . ASN A 1 32 ? 5.553 1.684 15.369 1.00 0.00 32 ASN A C 19
ATOM 30267 O O . ASN A 1 32 ? 6.152 1.697 16.444 1.00 0.00 32 ASN A O 19
ATOM 30278 N N . GLY A 1 33 ? 6.175 1.650 14.195 1.00 0.00 33 GLY A N 19
ATOM 30279 C CA . GLY A 1 33 ? 7.625 1.624 14.123 1.00 0.00 33 GLY A CA 19
ATOM 30280 C C . GLY A 1 33 ? 8.141 0.525 13.216 1.00 0.00 33 GLY A C 19
ATOM 30281 O O . GLY A 1 33 ? 9.228 0.639 12.649 1.00 0.00 33 GLY A O 19
ATOM 30285 N N . ARG A 1 34 ? 7.362 -0.543 13.079 1.00 0.00 34 ARG A N 19
ATOM 30286 C CA . ARG A 1 34 ? 7.748 -1.667 12.236 1.00 0.00 34 ARG A CA 19
ATOM 30287 C C . ARG A 1 34 ? 7.443 -1.378 10.769 1.00 0.00 34 ARG A C 19
ATOM 30288 O O . ARG A 1 34 ? 6.534 -0.610 10.453 1.00 0.00 34 ARG A O 19
ATOM 30309 N N . VAL A 1 35 ? 8.209 -1.999 9.877 1.00 0.00 35 VAL A N 19
ATOM 30310 C CA . VAL A 1 35 ? 8.020 -1.809 8.443 1.00 0.00 35 VAL A CA 19
ATOM 30311 C C . VAL A 1 35 ? 8.246 -3.109 7.682 1.00 0.00 35 VAL A C 19
ATOM 30312 O O . VAL A 1 35 ? 9.329 -3.694 7.738 1.00 0.00 35 VAL A O 19
ATOM 30325 N N . LEU A 1 36 ? 7.218 -3.559 6.971 1.00 0.00 36 LEU A N 19
ATOM 30326 C CA . LEU A 1 36 ? 7.306 -4.792 6.196 1.00 0.00 36 LEU A CA 19
ATOM 30327 C C . LEU A 1 36 ? 7.762 -4.508 4.769 1.00 0.00 36 LEU A C 19
ATOM 30328 O O . LEU A 1 36 ? 7.376 -3.503 4.172 1.00 0.00 36 LEU A O 19
ATOM 30344 N N . ARG A 1 37 ? 8.584 -5.401 4.227 1.00 0.00 37 ARG A N 19
ATOM 30345 C CA . ARG A 1 37 ? 9.091 -5.246 2.869 1.00 0.00 37 ARG A CA 19
ATOM 30346 C C . ARG A 1 37 ? 8.603 -6.380 1.973 1.00 0.00 37 ARG A C 19
ATOM 30347 O O . ARG A 1 37 ? 8.717 -7.555 2.323 1.00 0.00 37 ARG A O 19
ATOM 30368 N N . ARG A 1 38 ? 8.055 -6.019 0.816 1.00 0.00 38 ARG A N 19
ATOM 30369 C CA . ARG A 1 38 ? 7.547 -7.007 -0.128 1.00 0.00 38 ARG A CA 19
ATOM 30370 C C . ARG A 1 38 ? 7.649 -6.490 -1.561 1.00 0.00 38 ARG A C 19
ATOM 30371 O O . ARG A 1 38 ? 7.453 -5.303 -1.818 1.00 0.00 38 ARG A O 19
ATOM 30392 N N . ARG A 1 39 ? 7.958 -7.391 -2.488 1.00 0.00 39 ARG A N 19
ATOM 30393 C CA . ARG A 1 39 ? 8.089 -7.026 -3.894 1.00 0.00 39 ARG A CA 19
ATOM 30394 C C . ARG A 1 39 ? 6.729 -7.039 -4.587 1.00 0.00 39 ARG A C 19
ATOM 30395 O O . ARG A 1 39 ? 5.785 -7.673 -4.114 1.00 0.00 39 ARG A O 19
ATOM 30416 N N . PHE A 1 40 ? 6.637 -6.334 -5.709 1.00 0.00 40 PHE A N 19
ATOM 30417 C CA . PHE A 1 40 ? 5.392 -6.263 -6.467 1.00 0.00 40 PHE A CA 19
ATOM 30418 C C . PHE A 1 40 ? 5.669 -5.978 -7.941 1.00 0.00 40 PHE A C 19
ATOM 30419 O O . PHE A 1 40 ? 6.349 -5.009 -8.281 1.00 0.00 40 PHE A O 19
ATOM 30436 N N . PHE A 1 41 ? 5.136 -6.829 -8.811 1.00 0.00 41 PHE A N 19
ATOM 30437 C CA . PHE A 1 41 ? 5.325 -6.671 -10.249 1.00 0.00 41 PHE A CA 19
ATOM 30438 C C . PHE A 1 41 ? 4.962 -5.257 -10.693 1.00 0.00 41 PHE A C 19
ATOM 30439 O O . PHE A 1 41 ? 4.355 -4.493 -9.941 1.00 0.00 41 PHE A O 19
ATOM 30456 N N . LYS A 1 42 ? 5.338 -4.913 -11.920 1.00 0.00 42 LYS A N 19
ATOM 30457 C CA . LYS A 1 42 ? 5.052 -3.593 -12.467 1.00 0.00 42 LYS A CA 19
ATOM 30458 C C . LYS A 1 42 ? 3.758 -3.606 -13.273 1.00 0.00 42 LYS A C 19
ATOM 30459 O O . LYS A 1 42 ? 3.283 -2.562 -13.719 1.00 0.00 42 LYS A O 19
ATOM 30478 N N . SER A 1 43 ? 3.191 -4.794 -13.454 1.00 0.00 43 SER A N 19
ATOM 30479 C CA . SER A 1 43 ? 1.952 -4.943 -14.209 1.00 0.00 43 SER A CA 19
ATOM 30480 C C . SER A 1 43 ? 0.738 -4.767 -13.300 1.00 0.00 43 SER A C 19
ATOM 30481 O O . SER A 1 43 ? -0.322 -4.323 -13.742 1.00 0.00 43 SER A O 19
ATOM 30489 N N . TRP A 1 44 ? 0.903 -5.116 -12.030 1.00 0.00 44 TRP A N 19
ATOM 30490 C CA . TRP A 1 44 ? -0.178 -4.996 -11.059 1.00 0.00 44 TRP A CA 19
ATOM 30491 C C . TRP A 1 44 ? -0.652 -3.552 -10.946 1.00 0.00 44 TRP A C 19
ATOM 30492 O O . TRP A 1 44 ? 0.019 -2.631 -11.409 1.00 0.00 44 TRP A O 19
ATOM 30513 N N . ASN A 1 45 ? -1.812 -3.361 -10.326 1.00 0.00 45 ASN A N 19
ATOM 30514 C CA . ASN A 1 45 ? -2.375 -2.026 -10.154 1.00 0.00 45 ASN A CA 19
ATOM 30515 C C . ASN A 1 45 ? -2.345 -1.609 -8.686 1.00 0.00 45 ASN A C 19
ATOM 30516 O O . ASN A 1 45 ? -2.629 -2.410 -7.796 1.00 0.00 45 ASN A O 19
ATOM 30527 N N . SER A 1 46 ? -1.999 -0.349 -8.443 1.00 0.00 46 SER A N 19
ATOM 30528 C CA . SER A 1 46 ? -1.928 0.175 -7.084 1.00 0.00 46 SER A CA 19
ATOM 30529 C C . SER A 1 46 ? -3.004 -0.453 -6.203 1.00 0.00 46 SER A C 19
ATOM 30530 O O . SER A 1 46 ? -2.790 -0.677 -5.012 1.00 0.00 46 SER A O 19
ATOM 30538 N N . GLN A 1 47 ? -4.158 -0.735 -6.799 1.00 0.00 47 GLN A N 19
ATOM 30539 C CA . GLN A 1 47 ? -5.267 -1.337 -6.068 1.00 0.00 47 GLN A CA 19
ATOM 30540 C C . GLN A 1 47 ? -4.770 -2.436 -5.133 1.00 0.00 47 GLN A C 19
ATOM 30541 O O . GLN A 1 47 ? -5.081 -2.440 -3.942 1.00 0.00 47 GLN A O 19
ATOM 30555 N N . VAL A 1 48 ? -3.997 -3.367 -5.681 1.00 0.00 48 VAL A N 19
ATOM 30556 C CA . VAL A 1 48 ? -3.456 -4.472 -4.897 1.00 0.00 48 VAL A CA 19
ATOM 30557 C C . VAL A 1 48 ? -2.875 -3.976 -3.578 1.00 0.00 48 VAL A C 19
ATOM 30558 O O . VAL A 1 48 ? -2.982 -4.645 -2.549 1.00 0.00 48 VAL A O 19
ATOM 30571 N N . LEU A 1 49 ? -2.260 -2.799 -3.615 1.00 0.00 49 LEU A N 19
ATOM 30572 C CA . LEU A 1 49 ? -1.661 -2.212 -2.421 1.00 0.00 49 LEU A CA 19
ATOM 30573 C C . LEU A 1 49 ? -2.687 -2.095 -1.298 1.00 0.00 49 LEU A C 19
ATOM 30574 O O . LEU A 1 49 ? -2.490 -2.626 -0.204 1.00 0.00 49 LEU A O 19
ATOM 30590 N N . LEU A 1 50 ? -3.783 -1.398 -1.576 1.00 0.00 50 LEU A N 19
ATOM 30591 C CA . LEU A 1 50 ? -4.843 -1.213 -0.590 1.00 0.00 50 LEU A CA 19
ATOM 30592 C C . LEU A 1 50 ? -5.252 -2.546 0.026 1.00 0.00 50 LEU A C 19
ATOM 30593 O O . LEU A 1 50 ? -5.511 -2.633 1.226 1.00 0.00 50 LEU A O 19
ATOM 30609 N N . ASP A 1 51 ? -5.306 -3.584 -0.803 1.00 0.00 51 ASP A N 19
ATOM 30610 C CA . ASP A 1 51 ? -5.680 -4.915 -0.339 1.00 0.00 51 ASP A CA 19
ATOM 30611 C C . ASP A 1 51 ? -4.655 -5.451 0.654 1.00 0.00 51 ASP A C 19
ATOM 30612 O O . ASP A 1 51 ? -5.015 -6.031 1.680 1.00 0.00 51 ASP A O 19
ATOM 30621 N N . TRP A 1 52 ? -3.379 -5.257 0.343 1.00 0.00 52 TRP A N 19
ATOM 30622 C CA . TRP A 1 52 ? -2.302 -5.723 1.209 1.00 0.00 52 TRP A CA 19
ATOM 30623 C C . TRP A 1 52 ? -2.281 -4.946 2.520 1.00 0.00 52 TRP A C 19
ATOM 30624 O O . TRP A 1 52 ? -2.113 -5.524 3.593 1.00 0.00 52 TRP A O 19
ATOM 30645 N N . MET A 1 53 ? -2.454 -3.631 2.426 1.00 0.00 53 MET A N 19
ATOM 30646 C CA . MET A 1 53 ? -2.456 -2.775 3.606 1.00 0.00 53 MET A CA 19
ATOM 30647 C C . MET A 1 53 ? -3.534 -3.211 4.593 1.00 0.00 53 MET A C 19
ATOM 30648 O O . MET A 1 53 ? -3.376 -3.067 5.804 1.00 0.00 53 MET A O 19
ATOM 30662 N N . MET A 1 54 ? -4.632 -3.744 4.065 1.00 0.00 54 MET A N 19
ATOM 30663 C CA . MET A 1 54 ? -5.736 -4.202 4.899 1.00 0.00 54 MET A CA 19
ATOM 30664 C C . MET A 1 54 ? -5.428 -5.565 5.510 1.00 0.00 54 MET A C 19
ATOM 30665 O O . MET A 1 54 ? -5.999 -5.942 6.533 1.00 0.00 54 MET A O 19
ATOM 30679 N N . LYS A 1 55 ? -4.520 -6.301 4.877 1.00 0.00 55 LYS A N 19
ATOM 30680 C CA . LYS A 1 55 ? -4.133 -7.622 5.358 1.00 0.00 55 LYS A CA 19
ATOM 30681 C C . LYS A 1 55 ? -3.163 -7.512 6.529 1.00 0.00 55 LYS A C 19
ATOM 30682 O O . LYS A 1 55 ? -2.866 -8.502 7.198 1.00 0.00 55 LYS A O 19
ATOM 30701 N N . VAL A 1 56 ? -2.672 -6.301 6.774 1.00 0.00 56 VAL A N 19
ATOM 30702 C CA . VAL A 1 56 ? -1.738 -6.061 7.867 1.00 0.00 56 VAL A CA 19
ATOM 30703 C C . VAL A 1 56 ? -2.459 -5.527 9.100 1.00 0.00 56 VAL A C 19
ATOM 30704 O O . VAL A 1 56 ? -1.974 -5.664 10.223 1.00 0.00 56 VAL A O 19
ATOM 30717 N N . GLY A 1 57 ? -3.620 -4.918 8.882 1.00 0.00 57 GLY A N 19
ATOM 30718 C CA . GLY A 1 57 ? -4.391 -4.372 9.985 1.00 0.00 57 GLY A CA 19
ATOM 30719 C C . GLY A 1 57 ? -4.661 -2.889 9.825 1.00 0.00 57 GLY A C 19
ATOM 30720 O O . GLY A 1 57 ? -5.028 -2.212 10.785 1.00 0.00 57 GLY A O 19
ATOM 30724 N N . TYR A 1 58 ? -4.480 -2.385 8.610 1.00 0.00 58 TYR A N 19
ATOM 30725 C CA . TYR A 1 58 ? -4.704 -0.971 8.328 1.00 0.00 58 TYR A CA 19
ATOM 30726 C C . TYR A 1 58 ? -5.601 -0.794 7.108 1.00 0.00 58 TYR A C 19
ATOM 30727 O O . TYR A 1 58 ? -5.329 -1.342 6.038 1.00 0.00 58 TYR A O 19
ATOM 30745 N N . HIS A 1 59 ? -6.672 -0.025 7.274 1.00 0.00 59 HIS A N 19
ATOM 30746 C CA . HIS A 1 59 ? -7.609 0.226 6.186 1.00 0.00 59 HIS A CA 19
ATOM 30747 C C . HIS A 1 59 ? -7.167 1.426 5.353 1.00 0.00 59 HIS A C 19
ATOM 30748 O O . HIS A 1 59 ? -6.321 2.212 5.779 1.00 0.00 59 HIS A O 19
ATOM 30762 N N . LYS A 1 60 ? -7.744 1.559 4.164 1.00 0.00 60 LYS A N 19
ATOM 30763 C CA . LYS A 1 60 ? -7.410 2.661 3.271 1.00 0.00 60 LYS A CA 19
ATOM 30764 C C . LYS A 1 60 ? -8.269 3.885 3.573 1.00 0.00 60 LYS A C 19
ATOM 30765 O O . LYS A 1 60 ? -7.836 5.022 3.382 1.00 0.00 60 LYS A O 19
ATOM 30784 N N . SER A 1 61 ? -9.487 3.645 4.045 1.00 0.00 61 SER A N 19
ATOM 30785 C CA . SER A 1 61 ? -10.408 4.728 4.372 1.00 0.00 61 SER A CA 19
ATOM 30786 C C . SER A 1 61 ? -9.981 5.438 5.653 1.00 0.00 61 SER A C 19
ATOM 30787 O O . SER A 1 61 ? -10.377 6.576 5.908 1.00 0.00 61 SER A O 19
ATOM 30795 N N . LEU A 1 62 ? -9.171 4.758 6.455 1.00 0.00 62 LEU A N 19
ATOM 30796 C CA . LEU A 1 62 ? -8.688 5.321 7.711 1.00 0.00 62 LEU A CA 19
ATOM 30797 C C . LEU A 1 62 ? -7.235 5.770 7.584 1.00 0.00 62 LEU A C 19
ATOM 30798 O O . LEU A 1 62 ? -6.840 6.791 8.145 1.00 0.00 62 LEU A O 19
ATOM 30814 N N . TYR A 1 63 ? -6.447 5.000 6.843 1.00 0.00 63 TYR A N 19
ATOM 30815 C CA . TYR A 1 63 ? -5.038 5.318 6.642 1.00 0.00 63 TYR A CA 19
ATOM 30816 C C . TYR A 1 63 ? -4.736 5.545 5.164 1.00 0.00 63 TYR A C 19
ATOM 30817 O O . TYR A 1 63 ? -5.443 5.043 4.290 1.00 0.00 63 TYR A O 19
ATOM 30835 N N . ARG A 1 64 ? -3.681 6.305 4.893 1.00 0.00 64 ARG A N 19
ATOM 30836 C CA . ARG A 1 64 ? -3.284 6.601 3.521 1.00 0.00 64 ARG A CA 19
ATOM 30837 C C . ARG A 1 64 ? -1.824 6.224 3.284 1.00 0.00 64 ARG A C 19
ATOM 30838 O O . ARG A 1 64 ? -1.145 5.728 4.185 1.00 0.00 64 ARG A O 19
ATOM 30859 N N . LEU A 1 65 ? -1.347 6.462 2.068 1.00 0.00 65 LEU A N 19
ATOM 30860 C CA . LEU A 1 65 ? 0.032 6.146 1.712 1.00 0.00 65 LEU A CA 19
ATOM 30861 C C . LEU A 1 65 ? 0.767 7.393 1.227 1.00 0.00 65 LEU A C 19
ATOM 30862 O O . LEU A 1 65 ? 0.152 8.330 0.718 1.00 0.00 65 LEU A O 19
ATOM 30878 N N . SER A 1 66 ? 2.087 7.394 1.386 1.00 0.00 66 SER A N 19
ATOM 30879 C CA . SER A 1 66 ? 2.906 8.525 0.967 1.00 0.00 66 SER A CA 19
ATOM 30880 C C . SER A 1 66 ? 4.310 8.067 0.587 1.00 0.00 66 SER A C 19
ATOM 30881 O O . SER A 1 66 ? 4.720 6.950 0.904 1.00 0.00 66 SER A O 19
ATOM 30889 N N . THR A 1 67 ? 5.047 8.940 -0.095 1.00 0.00 67 THR A N 19
ATOM 30890 C CA . THR A 1 67 ? 6.406 8.627 -0.518 1.00 0.00 67 THR A CA 19
ATOM 30891 C C . THR A 1 67 ? 7.402 8.855 0.613 1.00 0.00 67 THR A C 19
ATOM 30892 O O . THR A 1 67 ? 7.095 9.534 1.593 1.00 0.00 67 THR A O 19
ATOM 30903 N N . SER A 1 68 ? 8.594 8.287 0.469 1.00 0.00 68 SER A N 19
ATOM 30904 C CA . SER A 1 68 ? 9.635 8.427 1.481 1.00 0.00 68 SER A CA 19
ATOM 30905 C C . SER A 1 68 ? 10.064 9.885 1.620 1.00 0.00 68 SER A C 19
ATOM 30906 O O . SER A 1 68 ? 10.110 10.427 2.725 1.00 0.00 68 SER A O 19
ATOM 30914 N N . PHE A 1 69 ? 10.378 10.512 0.492 1.00 0.00 69 PHE A N 19
ATOM 30915 C CA . PHE A 1 69 ? 10.805 11.906 0.487 1.00 0.00 69 PHE A CA 19
ATOM 30916 C C . PHE A 1 69 ? 10.896 12.443 -0.939 1.00 0.00 69 PHE A C 19
ATOM 30917 O O . PHE A 1 69 ? 11.406 11.784 -1.845 1.00 0.00 69 PHE A O 19
ATOM 30934 N N . PRO A 1 70 ? 10.389 13.667 -1.144 1.00 0.00 70 PRO A N 19
ATOM 30935 C CA . PRO A 1 70 ? 9.778 14.460 -0.073 1.00 0.00 70 PRO A CA 19
ATOM 30936 C C . PRO A 1 70 ? 8.447 13.879 0.392 1.00 0.00 70 PRO A C 19
ATOM 30937 O O . PRO A 1 70 ? 8.022 12.824 -0.078 1.00 0.00 70 PRO A O 19
ATOM 30948 N N . ARG A 1 71 ? 7.794 14.575 1.317 1.00 0.00 71 ARG A N 19
ATOM 30949 C CA . ARG A 1 71 ? 6.511 14.127 1.845 1.00 0.00 71 ARG A CA 19
ATOM 30950 C C . ARG A 1 71 ? 5.365 14.569 0.940 1.00 0.00 71 ARG A C 19
ATOM 30951 O O . ARG A 1 71 ? 4.962 15.732 0.956 1.00 0.00 71 ARG A O 19
ATOM 30972 N N . ARG A 1 72 ? 4.846 13.634 0.151 1.00 0.00 72 ARG A N 19
ATOM 30973 C CA . ARG A 1 72 ? 3.748 13.929 -0.762 1.00 0.00 72 ARG A CA 19
ATOM 30974 C C . ARG A 1 72 ? 2.651 12.874 -0.651 1.00 0.00 72 ARG A C 19
ATOM 30975 O O . ARG A 1 72 ? 2.933 11.681 -0.538 1.00 0.00 72 ARG A O 19
ATOM 30996 N N . ALA A 1 73 ? 1.401 13.323 -0.684 1.00 0.00 73 ALA A N 19
ATOM 30997 C CA . ALA A 1 73 ? 0.262 12.418 -0.588 1.00 0.00 73 ALA A CA 19
ATOM 30998 C C . ALA A 1 73 ? 0.014 11.706 -1.914 1.00 0.00 73 ALA A C 19
ATOM 30999 O O . ALA A 1 73 ? -0.378 12.330 -2.901 1.00 0.00 73 ALA A O 19
ATOM 31006 N N . LEU A 1 74 ? 0.244 10.398 -1.929 1.00 0.00 74 LEU A N 19
ATOM 31007 C CA . LEU A 1 74 ? 0.046 9.601 -3.136 1.00 0.00 74 LEU A CA 19
ATOM 31008 C C . LEU A 1 74 ? -1.378 9.059 -3.202 1.00 0.00 74 LEU A C 19
ATOM 31009 O O . LEU A 1 74 ? -1.910 8.561 -2.210 1.00 0.00 74 LEU A O 19
ATOM 31025 N N . GLU A 1 75 ? -1.990 9.159 -4.378 1.00 0.00 75 GLU A N 19
ATOM 31026 C CA . GLU A 1 75 ? -3.352 8.677 -4.573 1.00 0.00 75 GLU A CA 19
ATOM 31027 C C . GLU A 1 75 ? -3.382 7.520 -5.568 1.00 0.00 75 GLU A C 19
ATOM 31028 O O . GLU A 1 75 ? -2.747 7.575 -6.621 1.00 0.00 75 GLU A O 19
ATOM 31040 N N . VAL A 1 76 ? -4.127 6.473 -5.226 1.00 0.00 76 VAL A N 19
ATOM 31041 C CA . VAL A 1 76 ? -4.242 5.303 -6.089 1.00 0.00 76 VAL A CA 19
ATOM 31042 C C . VAL A 1 76 ? -5.159 5.581 -7.274 1.00 0.00 76 VAL A C 19
ATOM 31043 O O . VAL A 1 76 ? -6.331 5.913 -7.099 1.00 0.00 76 VAL A O 19
ATOM 31056 N N . GLU A 1 77 ? -4.617 5.443 -8.479 1.00 0.00 77 GLU A N 19
ATOM 31057 C CA . GLU A 1 77 ? -5.387 5.681 -9.695 1.00 0.00 77 GLU A CA 19
ATOM 31058 C C . GLU A 1 77 ? -6.050 4.394 -10.179 1.00 0.00 77 GLU A C 19
ATOM 31059 O O . GLU A 1 77 ? -5.416 3.562 -10.827 1.00 0.00 77 GLU A O 19
ATOM 31071 N N . GLY A 1 78 ? -7.331 4.238 -9.859 1.00 0.00 78 GLY A N 19
ATOM 31072 C CA . GLY A 1 78 ? -8.059 3.052 -10.267 1.00 0.00 78 GLY A CA 19
ATOM 31073 C C . GLY A 1 78 ? -7.912 2.762 -11.749 1.00 0.00 78 GLY A C 19
ATOM 31074 O O . GLY A 1 78 ? -8.502 3.448 -12.582 1.00 0.00 78 GLY A O 19
ATOM 31078 N N . GLY A 1 79 ? -7.120 1.746 -12.076 1.00 0.00 79 GLY A N 19
ATOM 31079 C CA . GLY A 1 79 ? -6.911 1.388 -13.466 1.00 0.00 79 GLY A CA 19
ATOM 31080 C C . GLY A 1 79 ? -5.461 1.523 -13.887 1.00 0.00 79 GLY A C 19
ATOM 31081 O O . GLY A 1 79 ? -4.960 0.723 -14.678 1.00 0.00 79 GLY A O 19
ATOM 31085 N N . SER A 1 80 ? -4.785 2.539 -13.360 1.00 0.00 80 SER A N 19
ATOM 31086 C CA . SER A 1 80 ? -3.386 2.781 -13.691 1.00 0.00 80 SER A CA 19
ATOM 31087 C C . SER A 1 80 ? -2.480 1.779 -12.981 1.00 0.00 80 SER A C 19
ATOM 31088 O O . SER A 1 80 ? -2.603 1.558 -11.777 1.00 0.00 80 SER A O 19
ATOM 31096 N N . SER A 1 81 ? -1.569 1.176 -13.739 1.00 0.00 81 SER A N 19
ATOM 31097 C CA . SER A 1 81 ? -0.644 0.195 -13.185 1.00 0.00 81 SER A CA 19
ATOM 31098 C C . SER A 1 81 ? 0.415 0.872 -12.319 1.00 0.00 81 SER A C 19
ATOM 31099 O O . SER A 1 81 ? 0.607 2.087 -12.392 1.00 0.00 81 SER A O 19
ATOM 31107 N N . LEU A 1 82 ? 1.096 0.080 -11.501 1.00 0.00 82 LEU A N 19
ATOM 31108 C CA . LEU A 1 82 ? 2.136 0.601 -10.620 1.00 0.00 82 LEU A CA 19
ATOM 31109 C C . LEU A 1 82 ? 3.170 1.398 -11.410 1.00 0.00 82 LEU A C 19
ATOM 31110 O O . LEU A 1 82 ? 3.698 2.398 -10.926 1.00 0.00 82 LEU A O 19
ATOM 31126 N N . GLU A 1 83 ? 3.450 0.949 -12.629 1.00 0.00 83 GLU A N 19
ATOM 31127 C CA . GLU A 1 83 ? 4.420 1.622 -13.486 1.00 0.00 83 GLU A CA 19
ATOM 31128 C C . GLU A 1 83 ? 3.821 2.887 -14.096 1.00 0.00 83 GLU A C 19
ATOM 31129 O O . GLU A 1 83 ? 4.542 3.820 -14.447 1.00 0.00 83 GLU A O 19
ATOM 31141 N N . ASP A 1 84 ? 2.499 2.908 -14.219 1.00 0.00 84 ASP A N 19
ATOM 31142 C CA . ASP A 1 84 ? 1.802 4.056 -14.787 1.00 0.00 84 ASP A CA 19
ATOM 31143 C C . ASP A 1 84 ? 1.728 5.199 -13.778 1.00 0.00 84 ASP A C 19
ATOM 31144 O O . ASP A 1 84 ? 1.898 6.365 -14.133 1.00 0.00 84 ASP A O 19
ATOM 31153 N N . ILE A 1 85 ? 1.472 4.855 -12.521 1.00 0.00 85 ILE A N 19
ATOM 31154 C CA . ILE A 1 85 ? 1.376 5.852 -11.461 1.00 0.00 85 ILE A CA 19
ATOM 31155 C C . ILE A 1 85 ? 2.743 6.446 -11.140 1.00 0.00 85 ILE A C 19
ATOM 31156 O O . ILE A 1 85 ? 2.848 7.600 -10.725 1.00 0.00 85 ILE A O 19
ATOM 31172 N N . GLY A 1 86 ? 3.789 5.650 -11.336 1.00 0.00 86 GLY A N 19
ATOM 31173 C CA . GLY A 1 86 ? 5.137 6.116 -11.064 1.00 0.00 86 GLY A CA 19
ATOM 31174 C C . GLY A 1 86 ? 5.905 5.172 -10.159 1.00 0.00 86 GLY A C 19
ATOM 31175 O O . GLY A 1 86 ? 6.565 5.607 -9.216 1.00 0.00 86 GLY A O 19
ATOM 31179 N N . ILE A 1 87 ? 5.817 3.878 -10.446 1.00 0.00 87 ILE A N 19
ATOM 31180 C CA . ILE A 1 87 ? 6.508 2.871 -9.651 1.00 0.00 87 ILE A CA 19
ATOM 31181 C C . ILE A 1 87 ? 7.251 1.882 -10.542 1.00 0.00 87 ILE A C 19
ATOM 31182 O O . ILE A 1 87 ? 6.904 0.701 -10.603 1.00 0.00 87 ILE A O 19
ATOM 31198 N N . THR A 1 88 ? 8.277 2.370 -11.232 1.00 0.00 88 THR A N 19
ATOM 31199 C CA . THR A 1 88 ? 9.070 1.528 -12.120 1.00 0.00 88 THR A CA 19
ATOM 31200 C C . THR A 1 88 ? 10.347 1.058 -11.435 1.00 0.00 88 THR A C 19
ATOM 31201 O O . THR A 1 88 ? 11.111 0.270 -11.995 1.00 0.00 88 THR A O 19
ATOM 31212 N N . VAL A 1 89 ? 10.576 1.544 -10.219 1.00 0.00 89 VAL A N 19
ATOM 31213 C CA . VAL A 1 89 ? 11.762 1.171 -9.456 1.00 0.00 89 VAL A CA 19
ATOM 31214 C C . VAL A 1 89 ? 11.441 1.041 -7.972 1.00 0.00 89 VAL A C 19
ATOM 31215 O O . VAL A 1 89 ? 10.426 1.550 -7.498 1.00 0.00 89 VAL A O 19
ATOM 31228 N N . ASP A 1 90 ? 12.315 0.356 -7.241 1.00 0.00 90 ASP A N 19
ATOM 31229 C CA . ASP A 1 90 ? 12.126 0.159 -5.809 1.00 0.00 90 ASP A CA 19
ATOM 31230 C C . ASP A 1 90 ? 11.638 1.443 -5.144 1.00 0.00 90 ASP A C 19
ATOM 31231 O O . ASP A 1 90 ? 12.273 2.492 -5.254 1.00 0.00 90 ASP A O 19
ATOM 312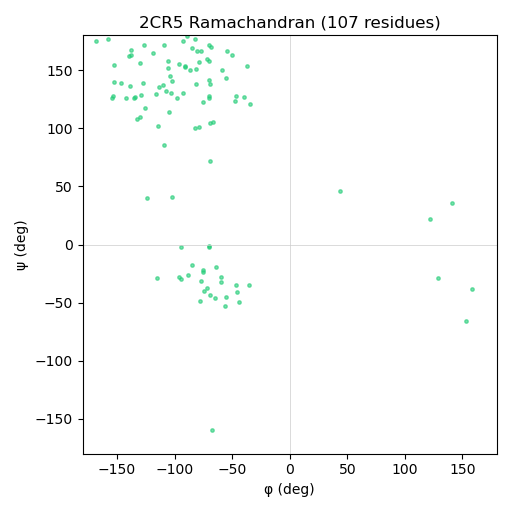40 N N . THR A 1 91 ? 10.505 1.352 -4.455 1.00 0.00 91 THR A N 19
ATOM 31241 C CA . THR A 1 91 ? 9.930 2.505 -3.774 1.00 0.00 91 THR A CA 19
ATOM 31242 C C . THR A 1 91 ? 9.482 2.144 -2.362 1.00 0.00 91 THR A C 19
ATOM 31243 O O . THR A 1 91 ? 9.056 1.018 -2.105 1.00 0.00 91 THR A O 19
ATOM 31254 N N . VAL A 1 92 ? 9.581 3.106 -1.451 1.00 0.00 92 VAL A N 19
ATOM 31255 C CA . VAL A 1 92 ? 9.184 2.889 -0.065 1.00 0.00 92 VAL A CA 19
ATOM 31256 C C . VAL A 1 92 ? 7.938 3.696 0.283 1.00 0.00 92 VAL A C 19
ATOM 31257 O O . VAL A 1 92 ? 7.942 4.926 0.212 1.00 0.00 92 VAL A O 19
ATOM 31270 N N . LEU A 1 93 ? 6.873 2.997 0.659 1.00 0.00 93 LEU A N 19
ATOM 31271 C CA . LEU A 1 93 ? 5.618 3.650 1.019 1.00 0.00 93 LEU A CA 19
ATOM 31272 C C . LEU A 1 93 ? 5.484 3.775 2.533 1.00 0.00 93 LEU A C 19
ATOM 31273 O O . LEU A 1 93 ? 6.094 3.015 3.285 1.00 0.00 93 LEU A O 19
ATOM 31289 N N . ASN A 1 94 ? 4.682 4.739 2.973 1.00 0.00 94 ASN A N 19
ATOM 31290 C CA . ASN A 1 94 ? 4.467 4.963 4.398 1.00 0.00 94 ASN A CA 19
ATOM 31291 C C . ASN A 1 94 ? 2.980 5.116 4.706 1.00 0.00 94 ASN A C 19
ATOM 31292 O O . ASN A 1 94 ? 2.253 5.801 3.987 1.00 0.00 94 ASN A O 19
ATOM 31303 N N . VAL A 1 95 ? 2.536 4.473 5.782 1.00 0.00 95 VAL A N 19
ATOM 31304 C CA . VAL A 1 95 ? 1.136 4.539 6.187 1.00 0.00 95 VAL A CA 19
ATOM 31305 C C . VAL A 1 95 ? 0.906 5.666 7.187 1.00 0.00 95 VAL A C 19
ATOM 31306 O O . VAL A 1 95 ? 1.652 5.813 8.155 1.00 0.00 95 VAL A O 19
ATOM 31319 N N . GLU A 1 96 ? -0.131 6.461 6.945 1.00 0.00 96 GLU A N 19
ATOM 31320 C CA . GLU A 1 96 ? -0.459 7.576 7.826 1.00 0.00 96 GLU A CA 19
ATOM 31321 C C . GLU A 1 96 ? -1.960 7.632 8.097 1.00 0.00 96 GLU A C 19
ATOM 31322 O O . GLU A 1 96 ? -2.752 7.008 7.391 1.00 0.00 96 GLU A O 19
ATOM 31334 N N . GLU A 1 97 ? -2.342 8.383 9.126 1.00 0.00 97 GLU A N 19
ATOM 31335 C CA . GLU A 1 97 ? -3.747 8.518 9.492 1.00 0.00 97 GLU A CA 19
ATOM 31336 C C . GLU A 1 97 ? -4.351 9.776 8.875 1.00 0.00 97 GLU A C 19
ATOM 31337 O O . GLU A 1 97 ? -3.808 10.873 9.013 1.00 0.00 97 GLU A O 19
ATOM 31349 N N . LYS A 1 98 ? -5.478 9.610 8.190 1.00 0.00 98 LYS A N 19
ATOM 31350 C CA . LYS A 1 98 ? -6.158 10.730 7.551 1.00 0.00 98 LYS A CA 19
ATOM 31351 C C . LYS A 1 98 ? -6.772 11.660 8.593 1.00 0.00 98 LYS A C 19
ATOM 31352 O O . LYS A 1 98 ? -7.434 11.209 9.526 1.00 0.00 98 LYS A O 19
ATOM 31371 N N . GLU A 1 99 ? -6.547 12.960 8.425 1.00 0.00 99 GLU A N 19
ATOM 31372 C CA . GLU A 1 99 ? -7.078 13.953 9.352 1.00 0.00 99 GLU A CA 19
ATOM 31373 C C . GLU A 1 99 ? -8.553 13.689 9.643 1.00 0.00 99 GLU A C 19
ATOM 31374 O O . GLU A 1 99 ? -8.980 13.707 10.797 1.00 0.00 99 GLU A O 19
ATOM 31386 N N . GLN A 1 100 ? -9.325 13.446 8.589 1.00 0.00 100 GLN A N 19
ATOM 31387 C CA . GLN A 1 100 ? -10.751 13.181 8.731 1.00 0.00 100 GLN A CA 19
ATOM 31388 C C . GLN A 1 100 ? -11.333 12.624 7.436 1.00 0.00 100 GLN A C 19
ATOM 31389 O O . GLN A 1 100 ? -11.302 13.283 6.396 1.00 0.00 100 GLN A O 19
ATOM 31403 N N . SER A 1 101 ? -11.865 11.408 7.506 1.00 0.00 101 SER A N 19
ATOM 31404 C CA . SER A 1 101 ? -12.451 10.761 6.338 1.00 0.00 101 SER A CA 19
ATOM 31405 C C . SER A 1 101 ? -13.437 9.675 6.756 1.00 0.00 101 SER A C 19
ATOM 31406 O O . SER A 1 101 ? -13.157 8.879 7.653 1.00 0.00 101 SER A O 19
ATOM 31414 N N . SER A 1 102 ? -14.592 9.649 6.099 1.00 0.00 102 SER A N 19
ATOM 31415 C CA . SER A 1 102 ? -15.623 8.664 6.404 1.00 0.00 102 SER A CA 19
ATOM 31416 C C . SER A 1 102 ? -15.515 7.458 5.475 1.00 0.00 102 SER A C 19
ATOM 31417 O O . SER A 1 102 ? -14.960 7.554 4.380 1.00 0.00 102 SER A O 19
ATOM 31425 N N . GLN A 1 103 ? -16.048 6.326 5.921 1.00 0.00 103 GLN A N 19
ATOM 31426 C CA . GLN A 1 103 ? -16.011 5.101 5.129 1.00 0.00 103 GLN A CA 19
ATOM 31427 C C . GLN A 1 103 ? -16.930 5.208 3.917 1.00 0.00 103 GLN A C 19
ATOM 31428 O O . GLN A 1 103 ? -16.480 5.119 2.775 1.00 0.00 103 GLN A O 19
ATOM 31442 N N . SER A 1 104 ? -18.220 5.400 4.173 1.00 0.00 104 SER A N 19
ATOM 31443 C CA . SER A 1 104 ? -19.204 5.515 3.103 1.00 0.00 104 SER A CA 19
ATOM 31444 C C . SER A 1 104 ? -19.272 6.947 2.580 1.00 0.00 104 SER A C 19
ATOM 31445 O O . SER A 1 104 ? -18.944 7.896 3.291 1.00 0.00 104 SER A O 19
ATOM 31453 N N . GLY A 1 105 ? -19.700 7.094 1.330 1.00 0.00 105 GLY A N 19
ATOM 31454 C CA . GLY A 1 105 ? -19.805 8.412 0.732 1.00 0.00 105 GLY A CA 19
ATOM 31455 C C . GLY A 1 105 ? -20.987 8.530 -0.210 1.00 0.00 105 GLY A C 19
ATOM 31456 O O . GLY A 1 105 ? -22.111 8.817 0.202 1.00 0.00 105 GLY A O 19
ATOM 31460 N N . PRO A 1 106 ? -20.738 8.305 -1.509 1.00 0.00 106 PRO A N 19
ATOM 31461 C CA . PRO A 1 106 ? -21.778 8.382 -2.539 1.00 0.00 106 PRO A CA 19
ATOM 31462 C C . PRO A 1 106 ? -22.785 7.241 -2.434 1.00 0.00 106 PRO A C 19
ATOM 31463 O O . PRO A 1 106 ? -22.438 6.130 -2.036 1.00 0.00 106 PRO A O 19
ATOM 31474 N N . SER A 1 107 ? -24.033 7.525 -2.793 1.00 0.00 107 SER A N 19
ATOM 31475 C CA . SER A 1 107 ? -25.091 6.523 -2.736 1.00 0.00 107 SER A CA 19
ATOM 31476 C C . SER A 1 107 ? -25.910 6.524 -4.023 1.00 0.00 107 SER A C 19
ATOM 31477 O O . SER A 1 107 ? -27.040 7.011 -4.052 1.00 0.00 107 SER A O 19
ATOM 31485 N N . SER A 1 108 ? -25.331 5.975 -5.085 1.00 0.00 108 SER A N 19
ATOM 31486 C CA . SER A 1 108 ? -26.005 5.915 -6.377 1.00 0.00 108 SER A CA 19
ATOM 31487 C C . SER A 1 108 ? -26.102 4.475 -6.873 1.00 0.00 108 SER A C 19
ATOM 31488 O O . SER A 1 108 ? -25.221 3.656 -6.613 1.00 0.00 108 SER A O 19
ATOM 31496 N N . GLY A 1 109 ? -27.181 4.174 -7.590 1.00 0.00 109 GLY A N 19
ATOM 31497 C CA . GLY A 1 109 ? -27.375 2.833 -8.111 1.00 0.00 109 GLY A CA 19
ATOM 31498 C C . GLY A 1 109 ? -27.779 2.832 -9.571 1.00 0.00 109 GLY A C 19
ATOM 31499 O O . GLY A 1 109 ? -28.822 2.287 -9.933 1.00 0.00 109 GLY A O 19
ATOM 31503 N N . GLY A 1 1 ? -17.774 -26.231 18.019 1.00 0.00 1 GLY A N 20
ATOM 31504 C CA . GLY A 1 1 ? -16.932 -26.343 16.842 1.00 0.00 1 GLY A CA 20
ATOM 31505 C C . GLY A 1 1 ? -16.775 -25.024 16.113 1.00 0.00 1 GLY A C 20
ATOM 31506 O O . GLY A 1 1 ? -17.550 -24.091 16.329 1.00 0.00 1 GLY A O 20
ATOM 31510 N N . SER A 1 2 ? -15.770 -24.942 15.247 1.00 0.00 2 SER A N 20
ATOM 31511 C CA . SER A 1 2 ? -15.510 -23.726 14.488 1.00 0.00 2 SER A CA 20
ATOM 31512 C C . SER A 1 2 ? -15.766 -23.949 13.001 1.00 0.00 2 SER A C 20
ATOM 31513 O O . SER A 1 2 ? -16.541 -23.223 12.376 1.00 0.00 2 SER A O 20
ATOM 31521 N N . SER A 1 3 ? -15.109 -24.958 12.439 1.00 0.00 3 SER A N 20
ATOM 31522 C CA . SER A 1 3 ? -15.260 -25.276 11.024 1.00 0.00 3 SER A CA 20
ATOM 31523 C C . SER A 1 3 ? -14.916 -24.070 10.156 1.00 0.00 3 SER A C 20
ATOM 31524 O O . SER A 1 3 ? -15.563 -23.816 9.141 1.00 0.00 3 SER A O 20
ATOM 31532 N N . GLY A 1 4 ? -13.891 -23.328 10.564 1.00 0.00 4 GLY A N 20
ATOM 31533 C CA . GLY A 1 4 ? -13.478 -22.157 9.813 1.00 0.00 4 GLY A CA 20
ATOM 31534 C C . GLY A 1 4 ? -14.028 -20.871 10.397 1.00 0.00 4 GLY A C 20
ATOM 31535 O O . GLY A 1 4 ? -15.243 -20.689 10.479 1.00 0.00 4 GLY A O 20
ATOM 31539 N N . SER A 1 5 ? -13.132 -19.977 10.804 1.00 0.00 5 SER A N 20
ATOM 31540 C CA . SER A 1 5 ? -13.536 -18.703 11.389 1.00 0.00 5 SER A CA 20
ATOM 31541 C C . SER A 1 5 ? -14.026 -17.742 10.310 1.00 0.00 5 SER A C 20
ATOM 31542 O O . SER A 1 5 ? -13.723 -17.910 9.128 1.00 0.00 5 SER A O 20
ATOM 31550 N N . SER A 1 6 ? -14.785 -16.732 10.726 1.00 0.00 6 SER A N 20
ATOM 31551 C CA . SER A 1 6 ? -15.320 -15.745 9.796 1.00 0.00 6 SER A CA 20
ATOM 31552 C C . SER A 1 6 ? -14.213 -15.168 8.918 1.00 0.00 6 SER A C 20
ATOM 31553 O O . SER A 1 6 ? -14.353 -15.081 7.700 1.00 0.00 6 SER A O 20
ATOM 31561 N N . GLY A 1 7 ? -13.110 -14.776 9.550 1.00 0.00 7 GLY A N 20
ATOM 31562 C CA . GLY A 1 7 ? -11.994 -14.212 8.812 1.00 0.00 7 GLY A CA 20
ATOM 31563 C C . GLY A 1 7 ? -12.444 -13.362 7.640 1.00 0.00 7 GLY A C 20
ATOM 31564 O O . GLY A 1 7 ? -12.379 -13.795 6.491 1.00 0.00 7 GLY A O 20
ATOM 31568 N N . GLU A 1 8 ? -12.903 -12.149 7.933 1.00 0.00 8 GLU A N 20
ATOM 31569 C CA . GLU A 1 8 ? -13.368 -11.238 6.895 1.00 0.00 8 GLU A CA 20
ATOM 31570 C C . GLU A 1 8 ? -12.207 -10.430 6.320 1.00 0.00 8 GLU A C 20
ATOM 31571 O O . GLU A 1 8 ? -12.330 -9.229 6.083 1.00 0.00 8 GLU A O 20
ATOM 31583 N N . VAL A 1 9 ? -11.080 -11.100 6.100 1.00 0.00 9 VAL A N 20
ATOM 31584 C CA . VAL A 1 9 ? -9.898 -10.446 5.553 1.00 0.00 9 VAL A CA 20
ATOM 31585 C C . VAL A 1 9 ? -9.548 -11.002 4.177 1.00 0.00 9 VAL A C 20
ATOM 31586 O O . VAL A 1 9 ? -9.526 -12.213 3.958 1.00 0.00 9 VAL A O 20
ATOM 31599 N N . PRO A 1 10 ? -9.267 -10.098 3.227 1.00 0.00 10 PRO A N 20
ATOM 31600 C CA . PRO A 1 10 ? -8.913 -10.475 1.856 1.00 0.00 10 PRO A CA 20
ATOM 31601 C C . PRO A 1 10 ? -7.540 -11.134 1.772 1.00 0.00 10 PRO A C 20
ATOM 31602 O O . PRO A 1 10 ? -6.750 -11.065 2.714 1.00 0.00 10 PRO A O 20
ATOM 31613 N N . ASP A 1 11 ? -7.262 -11.770 0.640 1.00 0.00 11 ASP A N 20
ATOM 31614 C CA . ASP A 1 11 ? -5.983 -12.440 0.433 1.00 0.00 11 ASP A CA 20
ATOM 31615 C C . ASP A 1 11 ? -5.174 -11.742 -0.656 1.00 0.00 11 ASP A C 20
ATOM 31616 O O . ASP A 1 11 ? -5.721 -10.996 -1.469 1.00 0.00 11 ASP A O 20
ATOM 31625 N N . LEU A 1 12 ? -3.868 -11.986 -0.664 1.00 0.00 12 LEU A N 20
ATOM 31626 C CA . LEU A 1 12 ? -2.982 -11.381 -1.652 1.00 0.00 12 LEU A CA 20
ATOM 31627 C C . LEU A 1 12 ? -2.488 -12.422 -2.651 1.00 0.00 12 LEU A C 20
ATOM 31628 O O . LEU A 1 12 ? -2.333 -13.601 -2.331 1.00 0.00 12 LEU A O 20
ATOM 31644 N N . PRO A 1 13 ? -2.233 -11.978 -3.891 1.00 0.00 13 PRO A N 20
ATOM 31645 C CA . PRO A 1 13 ? -1.751 -12.856 -4.962 1.00 0.00 13 PRO A CA 20
ATOM 31646 C C . PRO A 1 13 ? -0.317 -13.320 -4.728 1.00 0.00 13 PRO A C 20
ATOM 31647 O O . PRO A 1 13 ? 0.524 -12.553 -4.262 1.00 0.00 13 PRO A O 20
ATOM 31658 N N . GLU A 1 14 ? -0.048 -14.580 -5.057 1.00 0.00 14 GLU A N 20
ATOM 31659 C CA . GLU A 1 14 ? 1.285 -15.145 -4.881 1.00 0.00 14 GLU A CA 20
ATOM 31660 C C . GLU A 1 14 ? 2.361 -14.105 -5.178 1.00 0.00 14 GLU A C 20
ATOM 31661 O O . GLU A 1 14 ? 2.479 -13.623 -6.305 1.00 0.00 14 GLU A O 20
ATOM 31673 N N . GLU A 1 15 ? 3.143 -13.764 -4.159 1.00 0.00 15 GLU A N 20
ATOM 31674 C CA . GLU A 1 15 ? 4.208 -12.779 -4.311 1.00 0.00 15 GLU A CA 20
ATOM 31675 C C . GLU A 1 15 ? 5.217 -13.226 -5.365 1.00 0.00 15 GLU A C 20
ATOM 31676 O O . GLU A 1 15 ? 5.563 -14.404 -5.469 1.00 0.00 15 GLU A O 20
ATOM 31688 N N . PRO A 1 16 ? 5.699 -12.266 -6.167 1.00 0.00 16 PRO A N 20
ATOM 31689 C CA . PRO A 1 16 ? 6.674 -12.536 -7.227 1.00 0.00 16 PRO A CA 20
ATOM 31690 C C . PRO A 1 16 ? 8.047 -12.900 -6.674 1.00 0.00 16 PRO A C 20
ATOM 31691 O O . PRO A 1 16 ? 8.433 -12.447 -5.597 1.00 0.00 16 PRO A O 20
ATOM 31702 N N . SER A 1 17 ? 8.782 -13.721 -7.418 1.00 0.00 17 SER A N 20
ATOM 31703 C CA . SER A 1 17 ? 10.112 -14.148 -6.999 1.00 0.00 17 SER A CA 20
ATOM 31704 C C . SER A 1 17 ? 11.141 -13.051 -7.255 1.00 0.00 17 SER A C 20
ATOM 31705 O O . SER A 1 17 ? 10.931 -12.172 -8.090 1.00 0.00 17 SER A O 20
ATOM 31713 N N . GLU A 1 18 ? 12.252 -13.111 -6.529 1.00 0.00 18 GLU A N 20
ATOM 31714 C CA . GLU A 1 18 ? 13.314 -12.121 -6.676 1.00 0.00 18 GLU A CA 20
ATOM 31715 C C . GLU A 1 18 ? 13.783 -12.039 -8.126 1.00 0.00 18 GLU A C 20
ATOM 31716 O O . GLU A 1 18 ? 14.293 -11.009 -8.569 1.00 0.00 18 GLU A O 20
ATOM 31728 N N . THR A 1 19 ? 13.609 -13.132 -8.862 1.00 0.00 19 THR A N 20
ATOM 31729 C CA . THR A 1 19 ? 14.015 -13.185 -10.261 1.00 0.00 19 THR A CA 20
ATOM 31730 C C . THR A 1 19 ? 12.905 -12.681 -11.175 1.00 0.00 19 THR A C 20
ATOM 31731 O O . THR A 1 19 ? 13.169 -12.077 -12.213 1.00 0.00 19 THR A O 20
ATOM 31742 N N . ALA A 1 20 ? 11.660 -12.935 -10.783 1.00 0.00 20 ALA A N 20
ATOM 31743 C CA . ALA A 1 20 ? 10.509 -12.505 -11.567 1.00 0.00 20 ALA A CA 20
ATOM 31744 C C . ALA A 1 20 ? 10.756 -11.139 -12.199 1.00 0.00 20 ALA A C 20
ATOM 31745 O O . ALA A 1 20 ? 10.887 -10.136 -11.499 1.00 0.00 20 ALA A O 20
ATOM 31752 N N . GLU A 1 21 ? 10.818 -11.109 -13.527 1.00 0.00 21 GLU A N 20
ATOM 31753 C CA . GLU A 1 21 ? 11.049 -9.866 -14.252 1.00 0.00 21 GLU A CA 20
ATOM 31754 C C . GLU A 1 21 ? 9.894 -8.891 -14.045 1.00 0.00 21 GLU A C 20
ATOM 31755 O O . GLU A 1 21 ? 8.799 -9.288 -13.649 1.00 0.00 21 GLU A O 20
ATOM 31767 N N . GLU A 1 22 ? 10.149 -7.614 -14.313 1.00 0.00 22 GLU A N 20
ATOM 31768 C CA . GLU A 1 22 ? 9.131 -6.583 -14.155 1.00 0.00 22 GLU A CA 20
ATOM 31769 C C . GLU A 1 22 ? 8.556 -6.599 -12.741 1.00 0.00 22 GLU A C 20
ATOM 31770 O O . GLU A 1 22 ? 7.343 -6.501 -12.551 1.00 0.00 22 GLU A O 20
ATOM 31782 N N . VAL A 1 23 ? 9.435 -6.725 -11.752 1.00 0.00 23 VAL A N 20
ATOM 31783 C CA . VAL A 1 23 ? 9.016 -6.753 -10.356 1.00 0.00 23 VAL A CA 20
ATOM 31784 C C . VAL A 1 23 ? 9.878 -5.827 -9.505 1.00 0.00 23 VAL A C 20
ATOM 31785 O O . VAL A 1 23 ? 11.094 -5.754 -9.685 1.00 0.00 23 VAL A O 20
ATOM 31798 N N . VAL A 1 24 ? 9.240 -5.122 -8.577 1.00 0.00 24 VAL A N 20
ATOM 31799 C CA . VAL A 1 24 ? 9.949 -4.202 -7.695 1.00 0.00 24 VAL A CA 20
ATOM 31800 C C . VAL A 1 24 ? 9.755 -4.582 -6.232 1.00 0.00 24 VAL A C 20
ATOM 31801 O O . VAL A 1 24 ? 8.964 -5.470 -5.909 1.00 0.00 24 VAL A O 20
ATOM 31814 N N . THR A 1 25 ? 10.480 -3.905 -5.348 1.00 0.00 25 THR A N 20
ATOM 31815 C CA . THR A 1 25 ? 10.389 -4.172 -3.918 1.00 0.00 25 THR A CA 20
ATOM 31816 C C . THR A 1 25 ? 9.711 -3.020 -3.186 1.00 0.00 25 THR A C 20
ATOM 31817 O O . THR A 1 25 ? 10.336 -1.997 -2.905 1.00 0.00 25 THR A O 20
ATOM 31828 N N . VAL A 1 26 ? 8.430 -3.193 -2.877 1.00 0.00 26 VAL A N 20
ATOM 31829 C CA . VAL A 1 26 ? 7.668 -2.167 -2.175 1.00 0.00 26 VAL A CA 20
ATOM 31830 C C . VAL A 1 26 ? 7.687 -2.403 -0.668 1.00 0.00 26 VAL A C 20
ATOM 31831 O O . VAL A 1 26 ? 7.242 -3.445 -0.188 1.00 0.00 26 VAL A O 20
ATOM 31844 N N . ALA A 1 27 ? 8.204 -1.428 0.071 1.00 0.00 27 ALA A N 20
ATOM 31845 C CA . ALA A 1 27 ? 8.279 -1.528 1.523 1.00 0.00 27 ALA A CA 20
ATOM 31846 C C . ALA A 1 27 ? 7.306 -0.562 2.191 1.00 0.00 27 ALA A C 20
ATOM 31847 O O . ALA A 1 27 ? 7.478 0.655 2.121 1.00 0.00 27 ALA A O 20
ATOM 31854 N N . LEU A 1 28 ? 6.284 -1.112 2.838 1.00 0.00 28 LEU A N 20
ATOM 31855 C CA . LEU A 1 28 ? 5.282 -0.299 3.518 1.00 0.00 28 LEU A CA 20
ATOM 31856 C C . LEU A 1 28 ? 5.726 0.038 4.937 1.00 0.00 28 LEU A C 20
ATOM 31857 O O . LEU A 1 28 ? 5.988 -0.853 5.745 1.00 0.00 28 LEU A O 20
ATOM 31873 N N . ARG A 1 29 ? 5.809 1.331 5.234 1.00 0.00 29 ARG A N 20
ATOM 31874 C CA . ARG A 1 29 ? 6.221 1.786 6.557 1.00 0.00 29 ARG A CA 20
ATOM 31875 C C . ARG A 1 29 ? 5.021 1.893 7.494 1.00 0.00 29 ARG A C 20
ATOM 31876 O O . ARG A 1 29 ? 4.027 2.549 7.174 1.00 0.00 29 ARG A O 20
ATOM 31897 N N . CYS A 1 30 ? 5.119 1.245 8.649 1.00 0.00 30 CYS A N 20
ATOM 31898 C CA . CYS A 1 30 ? 4.040 1.266 9.632 1.00 0.00 30 CYS A CA 20
ATOM 31899 C C . CYS A 1 30 ? 4.207 2.436 10.596 1.00 0.00 30 CYS A C 20
ATOM 31900 O O . CYS A 1 30 ? 5.313 2.916 10.842 1.00 0.00 30 CYS A O 20
ATOM 31908 N N . PRO A 1 31 ? 3.083 2.906 11.154 1.00 0.00 31 PRO A N 20
ATOM 31909 C CA . PRO A 1 31 ? 3.077 4.026 12.101 1.00 0.00 31 PRO A CA 20
ATOM 31910 C C . PRO A 1 31 ? 3.705 3.656 13.440 1.00 0.00 31 PRO A C 20
ATOM 31911 O O . PRO A 1 31 ? 3.734 4.466 14.366 1.00 0.00 31 PRO A O 20
ATOM 31922 N N . ASN A 1 32 ? 4.206 2.430 13.535 1.00 0.00 32 ASN A N 20
ATOM 31923 C CA . ASN A 1 32 ? 4.834 1.953 14.762 1.00 0.00 32 ASN A CA 20
ATOM 31924 C C . ASN A 1 32 ? 6.352 2.078 14.682 1.00 0.00 32 ASN A C 20
ATOM 31925 O O . ASN A 1 32 ? 7.030 2.202 15.701 1.00 0.00 32 ASN A O 20
ATOM 31936 N N . GLY A 1 33 ? 6.879 2.048 13.461 1.00 0.00 33 GLY A N 20
ATOM 31937 C CA . GLY A 1 33 ? 8.313 2.160 13.270 1.00 0.00 33 GLY A CA 20
ATOM 31938 C C . GLY A 1 33 ? 8.865 1.070 12.372 1.00 0.00 33 GLY A C 20
ATOM 31939 O O . GLY A 1 33 ? 9.897 1.253 11.726 1.00 0.00 33 GLY A O 20
ATOM 31943 N N . ARG A 1 34 ? 8.175 -0.065 12.329 1.00 0.00 34 ARG A N 20
ATOM 31944 C CA . ARG A 1 34 ? 8.605 -1.189 11.505 1.00 0.00 34 ARG A CA 20
ATOM 31945 C C . ARG A 1 34 ? 8.059 -1.062 10.085 1.00 0.00 34 ARG A C 20
ATOM 31946 O O . ARG A 1 34 ? 6.948 -0.573 9.877 1.00 0.00 34 ARG A O 20
ATOM 31967 N N . VAL A 1 35 ? 8.849 -1.504 9.112 1.00 0.00 35 VAL A N 20
ATOM 31968 C CA . VAL A 1 35 ? 8.446 -1.440 7.712 1.00 0.00 35 VAL A CA 20
ATOM 31969 C C . VAL A 1 35 ? 8.373 -2.834 7.097 1.00 0.00 35 VAL A C 20
ATOM 31970 O O . VAL A 1 35 ? 9.308 -3.627 7.219 1.00 0.00 35 VAL A O 20
ATOM 31983 N N . LEU A 1 36 ? 7.259 -3.125 6.436 1.00 0.00 36 LEU A N 20
ATOM 31984 C CA . LEU A 1 36 ? 7.064 -4.424 5.800 1.00 0.00 36 LEU A CA 20
ATOM 31985 C C . LEU A 1 36 ? 7.571 -4.407 4.362 1.00 0.00 36 LEU A C 20
ATOM 31986 O O . LEU A 1 36 ? 7.161 -3.57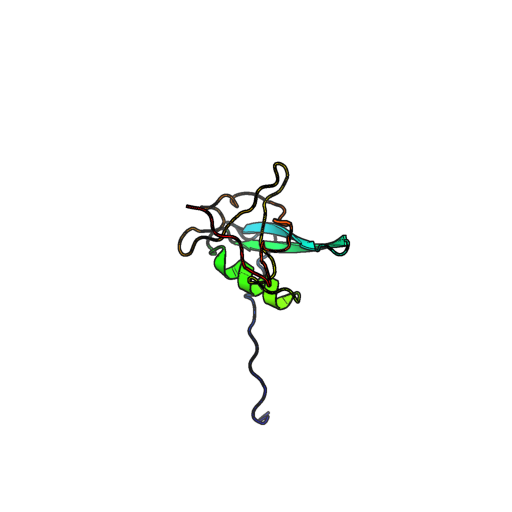1 3.558 1.00 0.00 36 LEU A O 20
ATOM 32002 N N . ARG A 1 37 ? 8.465 -5.339 4.046 1.00 0.00 37 ARG A N 20
ATOM 32003 C CA . ARG A 1 37 ? 9.028 -5.432 2.704 1.00 0.00 37 ARG A CA 20
ATOM 32004 C C . ARG A 1 37 ? 8.360 -6.553 1.911 1.00 0.00 37 ARG A C 20
ATOM 32005 O O . ARG A 1 37 ? 8.103 -7.633 2.442 1.00 0.00 37 ARG A O 20
ATOM 32026 N N . ARG A 1 38 ? 8.082 -6.286 0.639 1.00 0.00 38 ARG A N 20
ATOM 32027 C CA . ARG A 1 38 ? 7.443 -7.270 -0.226 1.00 0.00 38 ARG A CA 20
ATOM 32028 C C . ARG A 1 38 ? 7.581 -6.874 -1.693 1.00 0.00 38 ARG A C 20
ATOM 32029 O O . ARG A 1 38 ? 7.552 -5.691 -2.032 1.00 0.00 38 ARG A O 20
ATOM 32050 N N . ARG A 1 39 ? 7.729 -7.872 -2.558 1.00 0.00 39 ARG A N 20
ATOM 32051 C CA . ARG A 1 39 ? 7.874 -7.628 -3.988 1.00 0.00 39 ARG A CA 20
ATOM 32052 C C . ARG A 1 39 ? 6.508 -7.499 -4.658 1.00 0.00 39 ARG A C 20
ATOM 32053 O O . ARG A 1 39 ? 5.512 -8.034 -4.169 1.00 0.00 39 ARG A O 20
ATOM 32074 N N . PHE A 1 40 ? 6.470 -6.784 -5.777 1.00 0.00 40 PHE A N 20
ATOM 32075 C CA . PHE A 1 40 ? 5.226 -6.583 -6.513 1.00 0.00 40 PHE A CA 20
ATOM 32076 C C . PHE A 1 40 ? 5.508 -6.239 -7.973 1.00 0.00 40 PHE A C 20
ATOM 32077 O O . PHE A 1 40 ? 6.253 -5.305 -8.269 1.00 0.00 40 PHE A O 20
ATOM 32094 N N . PHE A 1 41 ? 4.907 -7.001 -8.880 1.00 0.00 41 PHE A N 20
ATOM 32095 C CA . PHE A 1 41 ? 5.094 -6.779 -10.309 1.00 0.00 41 PHE A CA 20
ATOM 32096 C C . PHE A 1 41 ? 4.876 -5.311 -10.665 1.00 0.00 41 PHE A C 20
ATOM 32097 O O . PHE A 1 41 ? 4.333 -4.542 -9.871 1.00 0.00 41 PHE A O 20
ATOM 32114 N N . LYS A 1 42 ? 5.303 -4.929 -11.863 1.00 0.00 42 LYS A N 20
ATOM 32115 C CA . LYS A 1 42 ? 5.155 -3.554 -12.326 1.00 0.00 42 LYS A CA 20
ATOM 32116 C C . LYS A 1 42 ? 3.879 -3.389 -13.145 1.00 0.00 42 LYS A C 20
ATOM 32117 O O . LYS A 1 42 ? 3.453 -2.270 -13.430 1.00 0.00 42 LYS A O 20
ATOM 32136 N N . SER A 1 43 ? 3.274 -4.512 -13.521 1.00 0.00 43 SER A N 20
ATOM 32137 C CA . SER A 1 43 ? 2.047 -4.492 -14.310 1.00 0.00 43 SER A CA 20
ATOM 32138 C C . SER A 1 43 ? 0.829 -4.291 -13.413 1.00 0.00 43 SER A C 20
ATOM 32139 O O . SER A 1 43 ? -0.178 -3.722 -13.835 1.00 0.00 43 SER A O 20
ATOM 32147 N N . TRP A 1 44 ? 0.930 -4.760 -12.175 1.00 0.00 44 TRP A N 20
ATOM 32148 C CA . TRP A 1 44 ? -0.164 -4.633 -11.219 1.00 0.00 44 TRP A CA 20
ATOM 32149 C C . TRP A 1 44 ? -0.584 -3.176 -11.063 1.00 0.00 44 TRP A C 20
ATOM 32150 O O . TRP A 1 44 ? 0.136 -2.265 -11.472 1.00 0.00 44 TRP A O 20
ATOM 32171 N N . ASN A 1 45 ? -1.752 -2.961 -10.468 1.00 0.00 45 ASN A N 20
ATOM 32172 C CA . ASN A 1 45 ? -2.268 -1.613 -10.259 1.00 0.00 45 ASN A CA 20
ATOM 32173 C C . ASN A 1 45 ? -2.188 -1.221 -8.787 1.00 0.00 45 ASN A C 20
ATOM 32174 O O . ASN A 1 45 ? -2.568 -1.996 -7.907 1.00 0.00 45 ASN A O 20
ATOM 32185 N N . SER A 1 46 ? -1.692 -0.016 -8.526 1.00 0.00 46 SER A N 20
ATOM 32186 C CA . SER A 1 46 ? -1.559 0.477 -7.160 1.00 0.00 46 SER A CA 20
ATOM 32187 C C . SER A 1 46 ? -2.677 -0.066 -6.275 1.00 0.00 46 SER A C 20
ATOM 32188 O O . SER A 1 46 ? -2.466 -0.358 -5.099 1.00 0.00 46 SER A O 20
ATOM 32196 N N . GLN A 1 47 ? -3.868 -0.197 -6.851 1.00 0.00 47 GLN A N 20
ATOM 32197 C CA . GLN A 1 47 ? -5.020 -0.704 -6.115 1.00 0.00 47 GLN A CA 20
ATOM 32198 C C . GLN A 1 47 ? -4.630 -1.890 -5.240 1.00 0.00 47 GLN A C 20
ATOM 32199 O O . GLN A 1 47 ? -4.820 -1.867 -4.024 1.00 0.00 47 GLN A O 20
ATOM 32213 N N . VAL A 1 48 ? -4.082 -2.927 -5.867 1.00 0.00 48 VAL A N 20
ATOM 32214 C CA . VAL A 1 48 ? -3.664 -4.122 -5.145 1.00 0.00 48 VAL A CA 20
ATOM 32215 C C . VAL A 1 48 ? -3.056 -3.764 -3.794 1.00 0.00 48 VAL A C 20
ATOM 32216 O O . VAL A 1 48 ? -3.254 -4.471 -2.805 1.00 0.00 48 VAL A O 20
ATOM 32229 N N . LEU A 1 49 ? -2.317 -2.661 -3.758 1.00 0.00 49 LEU A N 20
ATOM 32230 C CA . LEU A 1 49 ? -1.681 -2.207 -2.526 1.00 0.00 49 LEU A CA 20
ATOM 32231 C C . LEU A 1 49 ? -2.712 -2.005 -1.421 1.00 0.00 49 LEU A C 20
ATOM 32232 O O . LEU A 1 49 ? -2.597 -2.578 -0.337 1.00 0.00 49 LEU A O 20
ATOM 32248 N N . LEU A 1 50 ? -3.723 -1.191 -1.704 1.00 0.00 50 LEU A N 20
ATOM 32249 C CA . LEU A 1 50 ? -4.778 -0.916 -0.736 1.00 0.00 50 LEU A CA 20
ATOM 32250 C C . LEU A 1 50 ? -5.197 -2.190 -0.010 1.00 0.00 50 LEU A C 20
ATOM 32251 O O . LEU A 1 50 ? -5.512 -2.165 1.180 1.00 0.00 50 LEU A O 20
ATOM 32267 N N . ASP A 1 51 ? -5.199 -3.303 -0.735 1.00 0.00 51 ASP A N 20
ATOM 32268 C CA . ASP A 1 51 ? -5.577 -4.590 -0.161 1.00 0.00 51 ASP A CA 20
ATOM 32269 C C . ASP A 1 51 ? -4.518 -5.079 0.822 1.00 0.00 51 ASP A C 20
ATOM 32270 O O . ASP A 1 51 ? -4.818 -5.372 1.979 1.00 0.00 51 ASP A O 20
ATOM 32279 N N . TRP A 1 52 ? -3.278 -5.164 0.352 1.00 0.00 52 TRP A N 20
ATOM 32280 C CA . TRP A 1 52 ? -2.174 -5.618 1.190 1.00 0.00 52 TRP A CA 20
ATOM 32281 C C . TRP A 1 52 ? -2.071 -4.779 2.459 1.00 0.00 52 TRP A C 20
ATOM 32282 O O . TRP A 1 52 ? -1.587 -5.249 3.487 1.00 0.00 52 TRP A O 20
ATOM 32303 N N . MET A 1 53 ? -2.532 -3.534 2.379 1.00 0.00 53 MET A N 20
ATOM 32304 C CA . MET A 1 53 ? -2.493 -2.632 3.523 1.00 0.00 53 MET A CA 20
ATOM 32305 C C . MET A 1 53 ? -3.544 -3.020 4.558 1.00 0.00 53 MET A C 20
ATOM 32306 O O . MET A 1 53 ? -3.322 -2.885 5.762 1.00 0.00 53 MET A O 20
ATOM 32320 N N . MET A 1 54 ? -4.687 -3.501 4.083 1.00 0.00 54 MET A N 20
ATOM 32321 C CA . MET A 1 54 ? -5.771 -3.910 4.968 1.00 0.00 54 MET A CA 20
ATOM 32322 C C . MET A 1 54 ? -5.458 -5.247 5.631 1.00 0.00 54 MET A C 20
ATOM 32323 O O . MET A 1 54 ? -5.953 -5.545 6.717 1.00 0.00 54 MET A O 20
ATOM 32337 N N . LYS A 1 55 ? -4.632 -6.051 4.968 1.00 0.00 55 LYS A N 20
ATOM 32338 C CA . LYS A 1 55 ? -4.250 -7.357 5.493 1.00 0.00 55 LYS A CA 20
ATOM 32339 C C . LYS A 1 55 ? -3.266 -7.213 6.649 1.00 0.00 55 LYS A C 20
ATOM 32340 O O . LYS A 1 55 ? -3.369 -7.912 7.657 1.00 0.00 55 LYS A O 20
ATOM 32359 N N . VAL A 1 56 ? -2.312 -6.300 6.497 1.00 0.00 56 VAL A N 20
ATOM 32360 C CA . VAL A 1 56 ? -1.309 -6.063 7.529 1.00 0.00 56 VAL A CA 20
ATOM 32361 C C . VAL A 1 56 ? -1.956 -5.573 8.820 1.00 0.00 56 VAL A C 20
ATOM 32362 O O . VAL A 1 56 ? -1.447 -5.817 9.913 1.00 0.00 56 VAL A O 20
ATOM 32375 N N . GLY A 1 57 ? -3.083 -4.880 8.685 1.00 0.00 57 GLY A N 20
ATOM 32376 C CA . GLY A 1 57 ? -3.782 -4.367 9.849 1.00 0.00 57 GLY A CA 20
ATOM 32377 C C . GLY A 1 57 ? -4.016 -2.871 9.771 1.00 0.00 57 GLY A C 20
ATOM 32378 O O . GLY A 1 57 ? -3.989 -2.178 10.790 1.00 0.00 57 GLY A O 20
ATOM 32382 N N . TYR A 1 58 ? -4.245 -2.371 8.562 1.00 0.00 58 TYR A N 20
ATOM 32383 C CA . TYR A 1 58 ? -4.480 -0.948 8.355 1.00 0.00 58 TYR A CA 20
ATOM 32384 C C . TYR A 1 58 ? -5.493 -0.720 7.237 1.00 0.00 58 TYR A C 20
ATOM 32385 O O . TYR A 1 58 ? -5.252 -1.077 6.083 1.00 0.00 58 TYR A O 20
ATOM 32403 N N . HIS A 1 59 ? -6.628 -0.123 7.587 1.00 0.00 59 HIS A N 20
ATOM 32404 C CA . HIS A 1 59 ? -7.677 0.155 6.613 1.00 0.00 59 HIS A CA 20
ATOM 32405 C C . HIS A 1 59 ? -7.345 1.401 5.797 1.00 0.00 59 HIS A C 20
ATOM 32406 O O . HIS A 1 59 ? -6.531 2.227 6.208 1.00 0.00 59 HIS A O 20
ATOM 32420 N N . LYS A 1 60 ? -7.982 1.528 4.637 1.00 0.00 60 LYS A N 20
ATOM 32421 C CA . LYS A 1 60 ? -7.756 2.673 3.762 1.00 0.00 60 LYS A CA 20
ATOM 32422 C C . LYS A 1 60 ? -8.293 3.954 4.392 1.00 0.00 60 LYS A C 20
ATOM 32423 O O . LYS A 1 60 ? -7.571 4.941 4.529 1.00 0.00 60 LYS A O 20
ATOM 32442 N N . SER A 1 61 ? -9.566 3.930 4.775 1.00 0.00 61 SER A N 20
ATOM 32443 C CA . SER A 1 61 ? -10.201 5.091 5.388 1.00 0.00 61 SER A CA 20
ATOM 32444 C C . SER A 1 61 ? -9.523 5.447 6.708 1.00 0.00 61 SER A C 20
ATOM 32445 O O . SER A 1 61 ? -9.449 6.617 7.085 1.00 0.00 61 SER A O 20
ATOM 32453 N N . LEU A 1 62 ? -9.030 4.430 7.406 1.00 0.00 62 LEU A N 20
ATOM 32454 C CA . LEU A 1 62 ? -8.358 4.633 8.684 1.00 0.00 62 LEU A CA 20
ATOM 32455 C C . LEU A 1 62 ? -6.909 5.065 8.474 1.00 0.00 62 LEU A C 20
ATOM 32456 O O . LEU A 1 62 ? -6.375 5.871 9.236 1.00 0.00 62 LEU A O 20
ATOM 32472 N N . TYR A 1 63 ? -6.281 4.523 7.437 1.00 0.00 63 TYR A N 20
ATOM 32473 C CA . TYR A 1 63 ? -4.894 4.851 7.127 1.00 0.00 63 TYR A CA 20
ATOM 32474 C C . TYR A 1 63 ? -4.689 4.985 5.622 1.00 0.00 63 TYR A C 20
ATOM 32475 O O . TYR A 1 63 ? -5.218 4.194 4.840 1.00 0.00 63 TYR A O 20
ATOM 32493 N N . ARG A 1 64 ? -3.917 5.990 5.223 1.00 0.00 64 ARG A N 20
ATOM 32494 C CA . ARG A 1 64 ? -3.641 6.22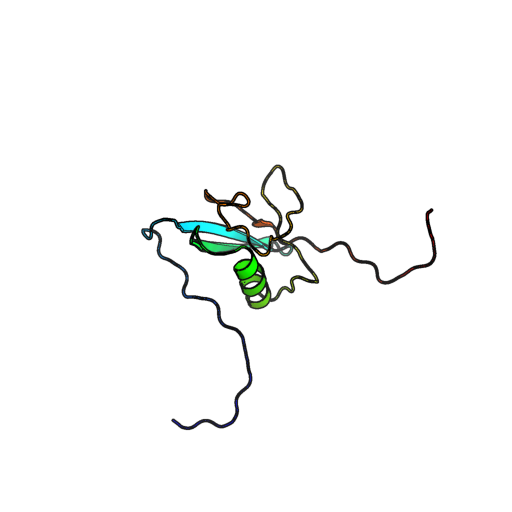8 3.811 1.00 0.00 64 ARG A CA 20
ATOM 32495 C C . ARG A 1 64 ? -2.182 5.927 3.483 1.00 0.00 64 ARG A C 20
ATOM 32496 O O . ARG A 1 64 ? -1.397 5.579 4.365 1.00 0.00 64 ARG A O 20
ATOM 32517 N N . LEU A 1 65 ? -1.827 6.064 2.210 1.00 0.00 65 LEU A N 20
ATOM 32518 C CA . LEU A 1 65 ? -0.462 5.806 1.765 1.00 0.00 65 LEU A CA 20
ATOM 32519 C C . LEU A 1 65 ? 0.179 7.075 1.212 1.00 0.00 65 LEU A C 20
ATOM 32520 O O . LEU A 1 65 ? -0.514 7.985 0.759 1.00 0.00 65 LEU A O 20
ATOM 32536 N N . SER A 1 66 ? 1.507 7.126 1.251 1.00 0.00 66 SER A N 20
ATOM 32537 C CA . SER A 1 66 ? 2.242 8.283 0.756 1.00 0.00 66 SER A CA 20
ATOM 32538 C C . SER A 1 66 ? 3.677 7.906 0.403 1.00 0.00 66 SER A C 20
ATOM 32539 O O . SER A 1 66 ? 4.164 6.840 0.784 1.00 0.00 66 SER A O 20
ATOM 32547 N N . THR A 1 67 ? 4.351 8.786 -0.331 1.00 0.00 67 THR A N 20
ATOM 32548 C CA . THR A 1 67 ? 5.730 8.546 -0.737 1.00 0.00 67 THR A CA 20
ATOM 32549 C C . THR A 1 67 ? 6.710 9.196 0.231 1.00 0.00 67 THR A C 20
ATOM 32550 O O . THR A 1 67 ? 6.326 10.024 1.057 1.00 0.00 67 THR A O 20
ATOM 32561 N N . SER A 1 68 ? 7.981 8.818 0.124 1.00 0.00 68 SER A N 20
ATOM 32562 C CA . SER A 1 68 ? 9.017 9.363 0.993 1.00 0.00 68 SER A CA 20
ATOM 32563 C C . SER A 1 68 ? 9.440 10.754 0.528 1.00 0.00 68 SER A C 20
ATOM 32564 O O . SER A 1 68 ? 9.136 11.165 -0.592 1.00 0.00 68 SER A O 20
ATOM 32572 N N . PHE A 1 69 ? 10.142 11.472 1.397 1.00 0.00 69 PHE A N 20
ATOM 32573 C CA . PHE A 1 69 ? 10.606 12.817 1.079 1.00 0.00 69 PHE A CA 20
ATOM 32574 C C . PHE A 1 69 ? 10.983 12.927 -0.396 1.00 0.00 69 PHE A C 20
ATOM 32575 O O . PHE A 1 69 ? 11.824 12.186 -0.905 1.00 0.00 69 PHE A O 20
ATOM 32592 N N . PRO A 1 70 ? 10.347 13.874 -1.101 1.00 0.00 70 PRO A N 20
ATOM 32593 C CA . PRO A 1 70 ? 9.343 14.763 -0.506 1.00 0.00 70 PRO A CA 20
ATOM 32594 C C . PRO A 1 70 ? 8.057 14.026 -0.147 1.00 0.00 70 PRO A C 20
ATOM 32595 O O . PRO A 1 70 ? 7.517 13.271 -0.956 1.00 0.00 70 PRO A O 20
ATOM 32606 N N . ARG A 1 71 ? 7.571 14.252 1.069 1.00 0.00 71 ARG A N 20
ATOM 32607 C CA . ARG A 1 71 ? 6.349 13.609 1.535 1.00 0.00 71 ARG A CA 20
ATOM 32608 C C . ARG A 1 71 ? 5.138 14.118 0.758 1.00 0.00 71 ARG A C 20
ATOM 32609 O O . ARG A 1 71 ? 4.843 15.313 0.761 1.00 0.00 71 ARG A O 20
ATOM 32630 N N . ARG A 1 72 ? 4.439 13.203 0.094 1.00 0.00 72 ARG A N 20
ATOM 32631 C CA . ARG A 1 72 ? 3.261 13.559 -0.688 1.00 0.00 72 ARG A CA 20
ATOM 32632 C C . ARG A 1 72 ? 2.267 12.403 -0.731 1.00 0.00 72 ARG A C 20
ATOM 32633 O O . ARG A 1 72 ? 2.656 11.242 -0.861 1.00 0.00 72 ARG A O 20
ATOM 32654 N N . ALA A 1 73 ? 0.983 12.727 -0.622 1.00 0.00 73 ALA A N 20
ATOM 32655 C CA . ALA A 1 73 ? -0.066 11.716 -0.650 1.00 0.00 73 ALA A CA 20
ATOM 32656 C C . ALA A 1 73 ? -0.259 11.164 -2.059 1.00 0.00 73 ALA A C 20
ATOM 32657 O O . ALA A 1 73 ? -0.544 11.913 -2.995 1.00 0.00 73 ALA A O 20
ATOM 32664 N N . LEU A 1 74 ? -0.101 9.853 -2.203 1.00 0.00 74 LEU A N 20
ATOM 32665 C CA . LEU A 1 74 ? -0.257 9.202 -3.499 1.00 0.00 74 LEU A CA 20
ATOM 32666 C C . LEU A 1 74 ? -1.729 8.938 -3.801 1.00 0.00 74 LEU A C 20
ATOM 32667 O O . LEU A 1 74 ? -2.471 8.457 -2.945 1.00 0.00 74 LEU A O 20
ATOM 32683 N N . GLU A 1 75 ? -2.142 9.254 -5.025 1.00 0.00 75 GLU A N 20
ATOM 32684 C CA . GLU A 1 75 ? -3.525 9.048 -5.439 1.00 0.00 75 GLU A CA 20
ATOM 32685 C C . GLU A 1 75 ? -3.666 7.756 -6.240 1.00 0.00 75 GLU A C 20
ATOM 32686 O O . GLU A 1 75 ? -3.546 7.755 -7.465 1.00 0.00 75 GLU A O 20
ATOM 32698 N N . VAL A 1 76 ? -3.923 6.657 -5.537 1.00 0.00 76 VAL A N 20
ATOM 32699 C CA . VAL A 1 76 ? -4.082 5.359 -6.180 1.00 0.00 76 VAL A CA 20
ATOM 32700 C C . VAL A 1 76 ? -5.015 5.451 -7.382 1.00 0.00 76 VAL A C 20
ATOM 32701 O O . VAL A 1 76 ? -6.231 5.562 -7.228 1.00 0.00 76 VAL A O 20
ATOM 32714 N N . GLU A 1 77 ? -4.438 5.403 -8.578 1.00 0.00 77 GLU A N 20
ATOM 32715 C CA . GLU A 1 77 ? -5.219 5.481 -9.807 1.00 0.00 77 GLU A CA 20
ATOM 32716 C C . GLU A 1 77 ? -5.882 4.142 -10.116 1.00 0.00 77 GLU A C 20
ATOM 32717 O O . GLU A 1 77 ? -5.374 3.086 -9.745 1.00 0.00 77 GLU A O 20
ATOM 32729 N N . GLY A 1 78 ? -7.021 4.197 -10.800 1.00 0.00 78 GLY A N 20
ATOM 32730 C CA . GLY A 1 78 ? -7.736 2.983 -11.149 1.00 0.00 78 GLY A CA 20
ATOM 32731 C C . GLY A 1 78 ? -7.328 2.438 -12.502 1.00 0.00 78 GLY A C 20
ATOM 32732 O O . GLY A 1 78 ? -7.552 1.266 -12.801 1.00 0.00 78 GLY A O 20
ATOM 32736 N N . GLY A 1 79 ? -6.727 3.291 -13.326 1.00 0.00 79 GLY A N 20
ATOM 32737 C CA . GLY A 1 79 ? -6.299 2.871 -14.647 1.00 0.00 79 GLY A CA 20
ATOM 32738 C C . GLY A 1 79 ? -4.792 2.739 -14.753 1.00 0.00 79 GLY A C 20
ATOM 32739 O O . GLY A 1 79 ? -4.286 1.785 -15.342 1.00 0.00 79 GLY A O 20
ATOM 32743 N N . SER A 1 80 ? -4.074 3.702 -14.184 1.00 0.00 80 SER A N 20
ATOM 32744 C CA . SER A 1 80 ? -2.617 3.694 -14.222 1.00 0.00 80 SER A CA 20
ATOM 32745 C C . SER A 1 80 ? -2.056 2.617 -13.298 1.00 0.00 80 SER A C 20
ATOM 32746 O O . SER A 1 80 ? -2.395 2.560 -12.117 1.00 0.00 80 SER A O 20
ATOM 32754 N N . SER A 1 81 ? -1.197 1.763 -13.847 1.00 0.00 81 SER A N 20
ATOM 32755 C CA . SER A 1 81 ? -0.591 0.685 -13.074 1.00 0.00 81 SER A CA 20
ATOM 32756 C C . SER A 1 81 ? 0.528 1.218 -12.183 1.00 0.00 81 SER A C 20
ATOM 32757 O O . SER A 1 81 ? 0.812 2.417 -12.172 1.00 0.00 81 SER A O 20
ATOM 32765 N N . LEU A 1 82 ? 1.162 0.318 -11.439 1.00 0.00 82 LEU A N 20
ATOM 32766 C CA . LEU A 1 82 ? 2.250 0.696 -10.544 1.00 0.00 82 LEU A CA 20
ATOM 32767 C C . LEU A 1 82 ? 3.349 1.432 -11.304 1.00 0.00 82 LEU A C 20
ATOM 32768 O O . LEU A 1 82 ? 3.884 2.431 -10.827 1.00 0.00 82 LEU A O 20
ATOM 32784 N N . GLU A 1 83 ? 3.679 0.929 -12.490 1.00 0.00 83 GLU A N 20
ATOM 32785 C CA . GLU A 1 83 ? 4.714 1.542 -13.317 1.00 0.00 83 GLU A CA 20
ATOM 32786 C C . GLU A 1 83 ? 4.226 2.860 -13.911 1.00 0.00 83 GLU A C 20
ATOM 32787 O O . GLU A 1 83 ? 5.002 3.801 -14.081 1.00 0.00 83 GLU A O 20
ATOM 32799 N N . ASP A 1 84 ? 2.937 2.920 -14.225 1.00 0.00 84 ASP A N 20
ATOM 32800 C CA . ASP A 1 84 ? 2.345 4.122 -14.800 1.00 0.00 84 ASP A CA 20
ATOM 32801 C C . ASP A 1 84 ? 2.384 5.277 -13.804 1.00 0.00 84 ASP A C 20
ATOM 32802 O O . ASP A 1 84 ? 2.601 6.428 -14.182 1.00 0.00 84 ASP A O 20
ATOM 32811 N N . ILE A 1 85 ? 2.170 4.960 -12.531 1.00 0.00 85 ILE A N 20
ATOM 32812 C CA . ILE A 1 85 ? 2.181 5.971 -11.481 1.00 0.00 85 ILE A CA 20
ATOM 32813 C C . ILE A 1 85 ? 3.604 6.409 -11.154 1.00 0.00 85 ILE A C 20
ATOM 32814 O O . ILE A 1 85 ? 3.832 7.533 -10.707 1.00 0.00 85 ILE A O 20
ATOM 32830 N N . GLY A 1 86 ? 4.560 5.515 -11.384 1.00 0.00 86 GLY A N 20
ATOM 32831 C CA . GLY A 1 86 ? 5.951 5.829 -11.109 1.00 0.00 86 GLY A CA 20
ATOM 32832 C C . GLY A 1 86 ? 6.585 4.850 -10.140 1.00 0.00 86 GLY A C 20
ATOM 32833 O O . GLY A 1 86 ? 7.258 5.255 -9.192 1.00 0.00 86 GLY A O 20
ATOM 32837 N N . ILE A 1 87 ? 6.370 3.560 -10.378 1.00 0.00 87 ILE A N 20
ATOM 32838 C CA . ILE A 1 87 ? 6.926 2.523 -9.518 1.00 0.00 87 ILE A CA 20
ATOM 32839 C C . ILE A 1 87 ? 7.678 1.477 -10.334 1.00 0.00 87 ILE A C 20
ATOM 32840 O O . ILE A 1 87 ? 7.256 0.324 -10.427 1.00 0.00 87 ILE A O 20
ATOM 32856 N N . THR A 1 88 ? 8.796 1.887 -10.925 1.00 0.00 88 THR A N 20
ATOM 32857 C CA . THR A 1 88 ? 9.608 0.987 -11.734 1.00 0.00 88 THR A CA 20
ATOM 32858 C C . THR A 1 88 ? 10.843 0.524 -10.968 1.00 0.00 88 THR A C 20
ATOM 32859 O O . THR A 1 88 ? 11.506 -0.436 -11.362 1.00 0.00 88 THR A O 20
ATOM 32870 N N . VAL A 1 89 ? 11.148 1.213 -9.874 1.00 0.00 89 VAL A N 20
ATOM 32871 C CA . VAL A 1 89 ? 12.303 0.871 -9.052 1.00 0.00 89 VAL A CA 20
ATOM 32872 C C . VAL A 1 89 ? 11.953 0.906 -7.569 1.00 0.00 89 VAL A C 20
ATOM 32873 O O . VAL A 1 89 ? 10.963 1.521 -7.168 1.00 0.00 89 VAL A O 20
ATOM 32886 N N . ASP A 1 90 ? 12.770 0.244 -6.758 1.00 0.00 90 ASP A N 20
ATOM 32887 C CA . ASP A 1 90 ? 12.547 0.200 -5.318 1.00 0.00 90 ASP A CA 20
ATOM 32888 C C . ASP A 1 90 ? 11.956 1.515 -4.819 1.00 0.00 90 ASP A C 20
ATOM 32889 O O . ASP A 1 90 ? 12.459 2.594 -5.135 1.00 0.00 90 ASP A O 20
ATOM 32898 N N . THR A 1 91 ? 10.885 1.418 -4.036 1.00 0.00 91 THR A N 20
ATOM 32899 C CA . THR A 1 91 ? 10.225 2.599 -3.495 1.00 0.00 91 THR A CA 20
ATOM 32900 C C . THR A 1 91 ? 9.667 2.327 -2.103 1.00 0.00 91 THR A C 20
ATOM 32901 O O . THR A 1 91 ? 9.122 1.255 -1.839 1.00 0.00 91 THR A O 20
ATOM 32912 N N . VAL A 1 92 ? 9.805 3.306 -1.213 1.00 0.00 92 VAL A N 20
ATOM 32913 C CA . VAL A 1 92 ? 9.312 3.173 0.152 1.00 0.00 92 VAL A CA 20
ATOM 32914 C C . VAL A 1 92 ? 8.088 4.052 0.383 1.00 0.00 92 VAL A C 20
ATOM 32915 O O . VAL A 1 92 ? 8.105 5.248 0.087 1.00 0.00 92 VAL A O 20
ATOM 32928 N N . LEU A 1 93 ? 7.029 3.453 0.915 1.00 0.00 93 LEU A N 20
ATOM 32929 C CA . LEU A 1 93 ? 5.796 4.182 1.188 1.00 0.00 93 LEU A CA 20
ATOM 32930 C C . LEU A 1 93 ? 5.648 4.466 2.679 1.00 0.00 93 LEU A C 20
ATOM 32931 O O . LEU A 1 93 ? 6.460 4.021 3.488 1.00 0.00 93 LEU A O 20
ATOM 32947 N N . ASN A 1 94 ? 4.604 5.209 3.035 1.00 0.00 94 ASN A N 20
ATOM 32948 C CA . ASN A 1 94 ? 4.350 5.551 4.429 1.00 0.00 94 ASN A CA 20
ATOM 32949 C C . ASN A 1 94 ? 2.864 5.433 4.755 1.00 0.00 94 ASN A C 20
ATOM 32950 O O . ASN A 1 94 ? 2.010 5.846 3.971 1.00 0.00 94 ASN A O 20
ATOM 32961 N N . VAL A 1 95 ? 2.563 4.868 5.921 1.00 0.00 95 VAL A N 20
ATOM 32962 C CA . VAL A 1 95 ? 1.181 4.698 6.352 1.00 0.00 95 VAL A CA 20
ATOM 32963 C C . VAL A 1 95 ? 0.884 5.535 7.591 1.00 0.00 95 VAL A C 20
ATOM 32964 O O . VAL A 1 95 ? 1.407 5.266 8.673 1.00 0.00 95 VAL A O 20
ATOM 32977 N N . GLU A 1 96 ? 0.043 6.550 7.425 1.00 0.00 96 GLU A N 20
ATOM 32978 C CA . GLU A 1 96 ? -0.322 7.427 8.532 1.00 0.00 96 GLU A CA 20
ATOM 32979 C C . GLU A 1 96 ? -1.825 7.693 8.542 1.00 0.00 96 GLU A C 20
ATOM 32980 O O . GLU A 1 96 ? -2.439 7.884 7.493 1.00 0.00 96 GLU A O 20
ATOM 32992 N N . GLU A 1 97 ? -2.410 7.703 9.736 1.00 0.00 97 GLU A N 20
ATOM 32993 C CA . GLU A 1 97 ? -3.841 7.944 9.882 1.00 0.00 97 GLU A CA 20
ATOM 32994 C C . GLU A 1 97 ? -4.328 8.963 8.857 1.00 0.00 97 GLU A C 20
ATOM 32995 O O . GLU A 1 97 ? -3.562 9.804 8.386 1.00 0.00 97 GLU A O 20
ATOM 33007 N N . LYS A 1 98 ? -5.609 8.882 8.514 1.00 0.00 98 LYS A N 20
ATOM 33008 C CA . LYS A 1 98 ? -6.203 9.796 7.546 1.00 0.00 98 LYS A CA 20
ATOM 33009 C C . LYS A 1 98 ? -6.692 11.070 8.228 1.00 0.00 98 LYS A C 20
ATOM 33010 O O . LYS A 1 98 ? -7.557 11.771 7.705 1.00 0.00 98 LYS A O 20
ATOM 33029 N N . GLU A 1 99 ? -6.130 11.363 9.396 1.00 0.00 99 GLU A N 20
ATOM 33030 C CA . GLU A 1 99 ? -6.511 12.553 10.149 1.00 0.00 99 GLU A CA 20
ATOM 33031 C C . GLU A 1 99 ? -5.329 13.508 10.290 1.00 0.00 99 GLU A C 20
ATOM 33032 O O . GLU A 1 99 ? -5.486 14.724 10.187 1.00 0.00 99 GLU A O 20
ATOM 33044 N N . GLN A 1 100 ? -4.148 12.947 10.526 1.00 0.00 100 GLN A N 20
ATOM 33045 C CA . GLN A 1 100 ? -2.940 13.749 10.682 1.00 0.00 100 GLN A CA 20
ATOM 33046 C C . GLN A 1 100 ? -3.090 14.742 11.830 1.00 0.00 100 GLN A C 20
ATOM 33047 O O . GLN A 1 100 ? -2.707 15.906 11.710 1.00 0.00 100 GLN A O 20
ATOM 33061 N N . SER A 1 101 ? -3.651 14.276 12.939 1.00 0.00 101 SER A N 20
ATOM 33062 C CA . SER A 1 101 ? -3.857 15.125 14.107 1.00 0.00 101 SER A CA 20
ATOM 33063 C C . SER A 1 101 ? -3.851 14.296 15.389 1.00 0.00 101 SER A C 20
ATOM 33064 O O . SER A 1 101 ? -4.102 13.092 15.364 1.00 0.00 101 SER A O 20
ATOM 33072 N N . SER A 1 102 ? -3.560 14.952 16.508 1.00 0.00 102 SER A N 20
ATOM 33073 C CA . SER A 1 102 ? -3.517 14.276 17.800 1.00 0.00 102 SER A CA 20
ATOM 33074 C C . SER A 1 102 ? -4.926 14.003 18.317 1.00 0.00 102 SER A C 20
ATOM 33075 O O . SER A 1 102 ? -5.865 14.735 18.006 1.00 0.00 102 SER A O 20
ATOM 33083 N N . GLN A 1 103 ? -5.064 12.943 19.108 1.00 0.00 103 GLN A N 20
ATOM 33084 C CA . GLN A 1 103 ? -6.357 12.571 19.668 1.00 0.00 103 GLN A CA 20
ATOM 33085 C C . GLN A 1 103 ? -6.220 12.154 21.128 1.00 0.00 103 GLN A C 20
ATOM 33086 O O . GLN A 1 103 ? -5.328 11.382 21.481 1.00 0.00 103 GLN A O 20
ATOM 33100 N N . SER A 1 104 ? -7.108 12.668 21.972 1.00 0.00 104 SER A N 20
ATOM 33101 C CA . SER A 1 104 ? -7.082 12.351 23.396 1.00 0.00 104 SER A CA 20
ATOM 33102 C C . SER A 1 104 ? -8.403 12.727 24.059 1.00 0.00 104 SER A C 20
ATOM 33103 O O . SER A 1 104 ? -8.866 13.862 23.950 1.00 0.00 104 SER A O 20
ATOM 33111 N N . GLY A 1 105 ? -9.007 11.764 24.750 1.00 0.00 105 GLY A N 20
ATOM 33112 C CA . GLY A 1 105 ? -10.269 12.012 25.422 1.00 0.00 105 GLY A CA 20
ATOM 33113 C C . GLY A 1 105 ? -10.760 10.806 26.196 1.00 0.00 105 GLY A C 20
ATOM 33114 O O . GLY A 1 105 ? -11.680 10.104 25.775 1.00 0.00 105 GLY A O 20
ATOM 33118 N N . PRO A 1 106 ? -10.137 10.548 27.355 1.00 0.00 106 PRO A N 20
ATOM 33119 C CA . PRO A 1 106 ? -10.499 9.416 28.215 1.00 0.00 106 PRO A CA 20
ATOM 33120 C C . PRO A 1 106 ? -11.862 9.602 28.874 1.00 0.00 106 PRO A C 20
ATOM 33121 O O . PRO A 1 106 ? -12.298 8.766 29.665 1.00 0.00 106 PRO A O 20
ATOM 33132 N N . SER A 1 107 ? -12.528 10.703 28.544 1.00 0.00 107 SER A N 20
ATOM 33133 C CA . SER A 1 107 ? -13.841 10.999 29.107 1.00 0.00 107 SER A CA 20
ATOM 33134 C C . SER A 1 107 ? -14.708 9.745 29.152 1.00 0.00 107 SER A C 20
ATOM 33135 O O . SER A 1 107 ? -14.817 9.017 28.165 1.00 0.00 107 SER A O 20
ATOM 33143 N N . SER A 1 108 ? -15.325 9.502 30.304 1.00 0.00 108 SER A N 20
ATOM 33144 C CA . SER A 1 108 ? -16.182 8.334 30.480 1.00 0.00 108 SER A CA 20
ATOM 33145 C C . SER A 1 108 ? -17.600 8.752 30.855 1.00 0.00 108 SER A C 20
ATOM 33146 O O . SER A 1 108 ? -18.576 8.212 30.338 1.00 0.00 108 SER A O 20
ATOM 33154 N N . GLY A 1 109 ? -17.705 9.720 31.762 1.00 0.00 109 GLY A N 20
ATOM 33155 C CA . GLY A 1 109 ? -19.007 10.195 32.192 1.00 0.00 109 GLY A CA 20
ATOM 33156 C C . GLY A 1 109 ? -19.793 9.136 32.937 1.00 0.00 109 GLY A C 20
ATOM 33157 O O . GLY A 1 109 ? -20.540 9.446 33.866 1.00 0.00 109 GLY A O 20
#

CATH classification: 3.10.20.90

Organism: Mus musculus (NCBI:txid10090)

Solvent-accessible surface area: 8144 Å² total; per-residue (Å²): 134,122,102,69,127,99,68,163,104,77,120,30,60,159,69,16,68,144,114,33,154,104,34,9,64,0,8,7,127,26,88,131,62,188,61,79,193,83,89,2,69,45,85,63,42,1,106,21,7,25,42,0,0,78,104,52,61,56,70,74,55,97,43,55,12,2,33,38,184,124,145,152,47,66,150,63,97,88,62,18,18,0,54,99,59,49,7,60,100,107,21,54,7,38,12,81,113,92,147,110,84,126,126,105,66,124,114,119,131

Nearest PDB structures (foldseek):
  2cr5-assembly1_A  TM=8.654E-01  e=4.100E-20  Mus musculus
  3r3m-assembly1_A  TM=8.719E-01  e=7.744E-07  Homo sapiens
  3qc8-assembly1_B  TM=9.151E-01  e=2.425E-06  Homo sapiens
  1wj4-assembly1_A  TM=6.801E-01  e=2.276E-06  Homo sapiens
  5ifs-assembly1_C  TM=7.962E-01  e=1.293E-03  Homo sapiens